Protein 1ST7 (pdb70)

Organism: Saccharomyces cerevisiae (strain ATCC 204508 / S288c) (NCBI:txid559292)

InterPro domains:
  IPR000582 Acyl-CoA-binding protein, ACBP [PF00887] (4-78)
  IPR000582 Acyl-CoA-binding protein, ACBP [PR00689] (3-18)
  IPR000582 Acyl-CoA-binding protein, ACBP [PR00689] (20-38)
  IPR000582 Acyl-CoA-binding protein, ACBP [PR00689] (43-58)
  IPR000582 Acyl-CoA-binding protein, ACBP [PR00689] (64-81)
  IPR000582 Acyl-CoA-binding protein, ACBP [PS51228] (2-87)
  IPR000582 Acyl-CoA-binding protein, ACBP [cd00435] (2-86)
  IPR014352 FERM/acyl-CoA-binding protein superfamily [G3DSA:1.20.80.10] (1-87)
  IPR022408 Acyl-CoA-binding protein, ACBP, conserved site [PS008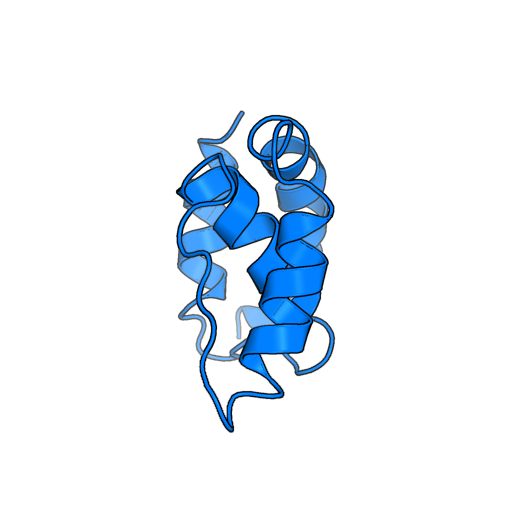80] (20-38)
  IPR035984 Acyl-CoA binding protein superfamily [SSF47027] (3-85)

Solvent-accessible surface area: 5684 Å² total; per-residue (Å²): 116,32,123,49,1,89,117,48,0,108,33,1,74,137,27,107,52,146,24,51,108,103,40,78,55,87,7,66,5,26,32,50,3,4,47,59,6,81,53,60,129,130,171,30,22,138,164,27,132,107,53,127,147,45,28,114,33,3,57,112,35,91,60,119,0,81,102,47,0,23,132,104,0,64,70,32,0,68,111,8,44,85,113,5,69,146

Nearest PDB structures (foldseek):
  1st7-assembly1_A  TM=9.837E-01  e=2.150E-12  Saccharomyces cerevisiae
  1hb6-assembly1_A  TM=8.073E-01  e=4.740E-06  Bos taurus
  2abd-assembly1_A  TM=8.651E-01  e=7.607E-06  Bos taurus
  2fdq-assembly3_C  TM=8.056E-01  e=1.458E-05  Chaetophractus villosus
  2fj9-assembly1_A  TM=7.719E-01  e=9.637E-06  Homo sapiens

Structure (mmCIF, N/CA/C/O backbone):
data_1ST7
#
_entry.id   1ST7
#
_cell.length_a   1.000
_cell.length_b   1.000
_cell.length_c   1.000
_cell.angle_alpha   90.00
_cell.angle_beta   90.00
_cell.angle_gamma   90.00
#
_symmetry.space_group_name_H-M   'P 1'
#
loop_
_atom_site.group_PDB
_atom_site.id
_atom_site.type_symbol
_atom_site.label_atom_id
_atom_site.label_alt_id
_atom_site.label_comp_id
_atom_site.label_asym_id
_atom_site.label_entity_id
_atom_site.label_seq_id
_atom_site.pdbx_PDB_ins_code
_atom_site.Cartn_x
_atom_site.Cartn_y
_atom_site.Cartn_z
_atom_site.occupancy
_atom_site.B_iso_or_equiv
_atom_site.auth_seq_id
_atom_site.auth_comp_id
_atom_site.auth_asym_id
_atom_site.auth_atom_id
_atom_site.pdbx_PDB_model_num
ATOM 1 N N . VAL A 1 1 ? -11.009 11.446 -2.268 1.00 0.00 1 VAL A N 1
ATOM 2 C CA . VAL A 1 1 ? -10.379 11.582 -0.936 1.00 0.00 1 VAL A CA 1
ATOM 3 C C . VAL A 1 1 ? -9.916 10.304 -0.326 1.00 0.00 1 VAL A C 1
ATOM 4 O O . VAL A 1 1 ? -10.358 9.206 -0.659 1.00 0.00 1 VAL A O 1
ATOM 19 N N . SER A 1 2 ? -8.964 10.382 0.621 1.00 0.00 2 SER A N 1
ATOM 20 C CA . SER A 1 2 ? -8.330 9.317 1.334 1.00 0.00 2 SER A CA 1
ATOM 21 C C . SER A 1 2 ? -9.168 8.696 2.398 1.00 0.00 2 S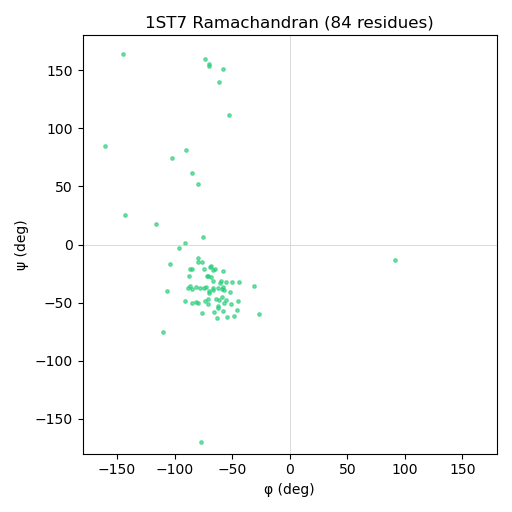ER A C 1
ATOM 22 O O . SER A 1 2 ? -8.727 7.816 3.136 1.00 0.00 2 SER A O 1
ATOM 30 N N . GLN A 1 3 ? -10.455 9.073 2.503 1.00 0.00 3 GLN A N 1
ATOM 31 C CA . GLN A 1 3 ? -11.357 8.465 3.432 1.00 0.00 3 GLN A CA 1
ATOM 32 C C . GLN A 1 3 ? -11.697 7.076 3.015 1.00 0.00 3 GLN A C 1
ATOM 33 O O . GLN A 1 3 ? -11.516 6.112 3.758 1.00 0.00 3 GLN A O 1
ATOM 47 N N . LEU A 1 4 ? -12.125 6.911 1.751 1.00 0.00 4 LEU A N 1
ATOM 48 C CA . LEU A 1 4 ? -12.470 5.670 1.130 1.00 0.00 4 LEU A CA 1
ATOM 49 C C . LEU A 1 4 ? -11.276 4.802 0.928 1.00 0.00 4 LEU A C 1
ATOM 50 O O . LEU A 1 4 ? -11.356 3.574 0.922 1.00 0.00 4 LEU A O 1
ATOM 66 N N . PHE A 1 5 ? -10.099 5.437 0.787 1.00 0.00 5 PHE A N 1
ATOM 67 C CA . PHE A 1 5 ? -8.830 4.780 0.816 1.00 0.00 5 PHE A CA 1
ATOM 68 C C . PHE A 1 5 ? -8.667 4.024 2.090 1.00 0.00 5 PHE A C 1
ATOM 69 O O . PHE A 1 5 ? -8.408 2.822 2.070 1.00 0.00 5 PHE A O 1
ATOM 86 N N . GLU A 1 6 ? -8.900 4.644 3.260 1.00 0.00 6 GLU A N 1
ATOM 87 C CA . GLU A 1 6 ? -8.774 3.965 4.512 1.00 0.00 6 GLU A CA 1
ATOM 88 C C . GLU A 1 6 ? -9.951 3.118 4.856 1.00 0.00 6 GLU A C 1
ATOM 89 O O . GLU A 1 6 ? -9.879 2.269 5.743 1.00 0.00 6 GLU A O 1
ATOM 101 N N . GLU A 1 7 ? -11.086 3.236 4.145 1.00 0.00 7 GLU A N 1
ATOM 102 C CA . GLU A 1 7 ? -12.139 2.270 4.212 1.00 0.00 7 GLU A CA 1
ATOM 103 C C . GLU A 1 7 ? -11.712 0.956 3.653 1.00 0.00 7 GLU A C 1
ATOM 104 O O . GLU A 1 7 ? -11.759 -0.097 4.286 1.00 0.00 7 GLU A O 1
ATOM 116 N N . LYS A 1 8 ? -11.298 1.022 2.376 1.00 0.00 8 LYS A N 1
ATOM 117 C CA . LYS A 1 8 ? -11.028 -0.099 1.529 1.00 0.00 8 LYS A CA 1
ATOM 118 C C . LYS A 1 8 ? -9.684 -0.705 1.747 1.00 0.00 8 LYS A C 1
ATOM 119 O O . LYS A 1 8 ? -9.534 -1.925 1.691 1.00 0.00 8 LYS A O 1
ATOM 138 N N . ALA A 1 9 ? -8.631 0.081 2.036 1.00 0.00 9 ALA A N 1
ATOM 139 C CA . ALA A 1 9 ? -7.287 -0.397 2.126 1.00 0.00 9 ALA A CA 1
ATOM 140 C C . ALA A 1 9 ? -7.029 -1.267 3.308 1.00 0.00 9 ALA A C 1
ATOM 141 O O . ALA A 1 9 ? -6.336 -2.282 3.280 1.00 0.00 9 ALA A O 1
ATOM 148 N N . LYS A 1 10 ? -7.642 -0.854 4.432 1.00 0.00 10 LYS A N 1
ATOM 149 C CA . LYS A 1 10 ? -7.605 -1.524 5.694 1.00 0.00 10 LYS A CA 1
ATOM 150 C C . LYS A 1 10 ? -8.272 -2.856 5.673 1.00 0.00 10 LYS A C 1
ATOM 151 O O . LYS A 1 10 ? -7.971 -3.710 6.505 1.00 0.00 10 LYS A O 1
ATOM 170 N N . ALA A 1 11 ? -9.168 -3.117 4.704 1.00 0.00 11 ALA A N 1
ATOM 171 C CA . ALA A 1 11 ? -9.731 -4.413 4.483 1.00 0.00 11 ALA A CA 1
ATOM 172 C C . ALA A 1 11 ? -8.799 -5.303 3.736 1.00 0.00 11 ALA A C 1
ATOM 173 O O . ALA A 1 11 ? -8.518 -6.417 4.174 1.00 0.00 11 ALA A O 1
ATOM 180 N N . VAL A 1 12 ? -8.229 -4.863 2.599 1.00 0.00 12 VAL A N 1
ATOM 181 C CA . VAL A 1 12 ? -7.399 -5.669 1.759 1.00 0.00 12 VAL A CA 1
ATOM 182 C C . VAL A 1 12 ? -6.109 -6.059 2.397 1.00 0.00 12 VAL A C 1
ATOM 183 O O . VAL A 1 12 ? -5.536 -7.093 2.057 1.00 0.00 12 VAL A O 1
ATOM 196 N N . ASN A 1 13 ? -5.635 -5.323 3.418 1.00 0.00 13 ASN A N 1
ATOM 197 C CA . ASN A 1 13 ? -4.496 -5.725 4.183 1.00 0.00 13 ASN A CA 1
ATOM 198 C C . ASN A 1 13 ? -4.706 -6.916 5.053 1.00 0.00 13 ASN A C 1
ATOM 199 O O . ASN A 1 13 ? -3.746 -7.567 5.460 1.00 0.00 13 ASN A O 1
ATOM 210 N N . GLU A 1 14 ? -5.963 -7.270 5.376 1.00 0.00 14 GLU A N 1
ATOM 211 C CA . GLU A 1 14 ? -6.249 -8.308 6.317 1.00 0.00 14 GLU A CA 1
ATOM 212 C C . GLU A 1 14 ? -7.437 -9.128 5.947 1.00 0.00 14 GLU A C 1
ATOM 213 O O . GLU A 1 14 ? -8.065 -9.776 6.782 1.00 0.00 14 GLU A O 1
ATOM 225 N N . LEU A 1 15 ? -7.764 -9.184 4.644 1.00 0.00 15 LEU A N 1
ATOM 226 C CA . LEU A 1 15 ? -8.832 -9.949 4.078 1.00 0.00 15 LEU A CA 1
ATOM 227 C C . LEU A 1 15 ? -8.512 -11.403 4.145 1.00 0.00 15 LEU A C 1
ATOM 228 O O . LEU A 1 15 ? -7.329 -11.735 4.202 1.00 0.00 15 LEU A O 1
ATOM 244 N N . PRO A 1 16 ? -9.407 -12.346 4.179 1.00 0.00 16 PRO A N 1
ATOM 245 C CA . PRO A 1 16 ? -9.075 -13.727 4.372 1.00 0.00 16 PRO A CA 1
ATOM 246 C C . PRO A 1 16 ? -8.469 -14.312 3.142 1.00 0.00 16 PRO A C 1
ATOM 247 O O . PRO A 1 16 ? -7.760 -15.314 3.217 1.00 0.00 16 PRO A O 1
ATOM 258 N N . THR A 1 17 ? -8.727 -13.669 1.989 1.00 0.00 17 THR A N 1
ATOM 259 C CA . THR A 1 17 ? -8.144 -13.950 0.714 1.00 0.00 17 THR A CA 1
ATOM 260 C C . THR A 1 17 ? -7.122 -12.879 0.539 1.00 0.00 17 THR A C 1
ATOM 261 O O . THR A 1 17 ? -7.330 -11.890 -0.162 1.00 0.00 17 THR A O 1
ATOM 272 N N . LYS A 1 18 ? -5.992 -12.994 1.259 1.00 0.00 18 LYS A N 1
ATOM 273 C CA . LYS A 1 18 ? -4.965 -11.999 1.260 1.00 0.00 18 LYS A CA 1
ATOM 274 C C . LYS A 1 18 ? -4.383 -11.688 -0.076 1.00 0.00 18 LYS A C 1
ATOM 275 O O . LYS A 1 18 ? -4.375 -12.586 -0.917 1.00 0.00 18 LYS A O 1
ATOM 294 N N . PRO A 1 19 ? -3.897 -10.518 -0.365 1.00 0.00 19 PRO A N 1
ATOM 295 C CA . PRO A 1 19 ? -3.638 -10.088 -1.708 1.00 0.00 19 PRO A CA 1
ATOM 296 C C . PRO A 1 19 ? -2.635 -10.899 -2.455 1.00 0.00 19 PRO A C 1
ATOM 297 O O . PRO A 1 19 ? -1.632 -11.322 -1.882 1.00 0.00 19 PRO A O 1
ATOM 308 N N . SER A 1 20 ? -2.872 -11.160 -3.753 1.00 0.00 20 SER A N 1
ATOM 309 C CA . SER A 1 20 ? -2.041 -11.971 -4.588 1.00 0.00 20 SER A CA 1
ATOM 310 C C . SER A 1 20 ? -0.766 -11.303 -4.974 1.00 0.00 20 SER A C 1
ATOM 311 O O . SER A 1 20 ? -0.635 -10.083 -4.889 1.00 0.00 20 SER A O 1
ATOM 319 N N . THR A 1 21 ? 0.252 -12.079 -5.383 1.00 0.00 21 THR A N 1
ATOM 320 C CA . THR A 1 21 ? 1.628 -11.690 -5.421 1.00 0.00 21 THR A CA 1
ATOM 321 C C . THR A 1 21 ? 1.989 -10.467 -6.192 1.00 0.00 21 THR A C 1
ATOM 322 O O . THR A 1 21 ? 2.696 -9.599 -5.682 1.00 0.00 21 THR A O 1
ATOM 333 N N . ASP A 1 22 ? 1.517 -10.286 -7.438 1.00 0.00 22 ASP A N 1
ATOM 334 C CA . ASP A 1 22 ? 1.819 -9.139 -8.237 1.00 0.00 22 ASP A CA 1
ATOM 335 C C . ASP A 1 22 ? 0.893 -8.000 -7.983 1.00 0.00 22 ASP A C 1
ATOM 336 O O . ASP A 1 22 ? 1.228 -6.837 -8.205 1.00 0.00 22 ASP A O 1
ATOM 345 N N . GLU A 1 23 ? -0.304 -8.276 -7.435 1.00 0.00 23 GLU A N 1
ATOM 346 C CA . GLU A 1 23 ? -1.263 -7.310 -6.996 1.00 0.00 23 GLU A CA 1
ATOM 347 C C . GLU A 1 23 ? -0.845 -6.628 -5.739 1.00 0.00 23 GLU A C 1
ATOM 348 O O . GLU A 1 23 ? -1.033 -5.422 -5.586 1.00 0.00 23 GLU A O 1
ATOM 360 N N . LEU A 1 24 ? -0.202 -7.358 -4.811 1.00 0.00 24 LEU A N 1
ATOM 361 C CA . LEU A 1 24 ? 0.408 -6.924 -3.593 1.00 0.00 24 LEU A CA 1
ATOM 362 C C . LEU A 1 24 ? 1.378 -5.798 -3.707 1.00 0.00 24 LEU A C 1
ATOM 363 O O . LEU A 1 24 ? 1.388 -4.894 -2.873 1.00 0.00 24 LEU A O 1
ATOM 379 N N . LEU A 1 25 ? 2.237 -5.768 -4.742 1.00 0.00 25 LEU A N 1
ATOM 380 C CA . LEU A 1 25 ? 3.160 -4.722 -5.054 1.00 0.00 25 LEU A CA 1
ATOM 381 C C . LEU A 1 25 ? 2.525 -3.405 -5.341 1.00 0.00 25 LEU A C 1
ATOM 382 O O . LEU A 1 25 ? 2.913 -2.380 -4.783 1.00 0.00 25 LEU A O 1
ATOM 398 N N . GLU A 1 26 ? 1.488 -3.402 -6.198 1.00 0.00 26 GLU A N 1
ATOM 399 C CA . GLU A 1 26 ? 0.695 -2.249 -6.492 1.00 0.00 26 GLU A CA 1
ATOM 400 C C . GLU A 1 26 ? -0.034 -1.799 -5.274 1.00 0.00 26 GLU A C 1
ATOM 401 O O . GLU A 1 26 ? 0.009 -0.627 -4.901 1.00 0.00 26 GLU A O 1
ATOM 413 N N . LEU A 1 27 ? -0.685 -2.724 -4.546 1.00 0.00 27 LEU A N 1
ATOM 414 C CA . LEU A 1 27 ? -1.334 -2.377 -3.320 1.00 0.00 27 LEU A CA 1
ATOM 415 C C . LEU A 1 27 ? -0.430 -1.872 -2.248 1.00 0.00 27 LEU A C 1
ATOM 416 O O . LEU A 1 27 ? -0.827 -0.918 -1.580 1.00 0.00 27 LEU A O 1
ATOM 432 N N . TYR A 1 28 ? 0.803 -2.372 -2.054 1.00 0.00 28 TYR A N 1
ATOM 433 C CA . TYR A 1 28 ? 1.793 -1.763 -1.221 1.00 0.00 28 TYR A CA 1
ATOM 434 C C . TYR A 1 28 ? 2.099 -0.376 -1.670 1.00 0.00 28 TYR A C 1
ATOM 435 O O . TYR A 1 28 ? 1.957 0.545 -0.867 1.00 0.00 28 TYR A O 1
ATOM 453 N N . ALA A 1 29 ? 2.522 -0.162 -2.928 1.00 0.00 29 ALA A N 1
ATOM 454 C CA . ALA A 1 29 ? 2.913 1.125 -3.416 1.00 0.00 29 ALA A CA 1
ATOM 455 C C . ALA A 1 29 ? 1.907 2.194 -3.160 1.00 0.00 29 ALA A C 1
ATOM 456 O O . ALA A 1 29 ? 2.207 3.228 -2.566 1.00 0.00 29 ALA A O 1
ATOM 463 N N . LEU A 1 30 ? 0.643 1.941 -3.544 1.00 0.00 30 LEU A N 1
ATOM 464 C CA . LEU A 1 30 ? -0.451 2.847 -3.375 1.00 0.00 30 LEU A CA 1
ATOM 465 C C . LEU A 1 30 ? -0.961 2.978 -1.981 1.00 0.00 30 LEU A C 1
ATOM 466 O O . LEU A 1 30 ? -1.342 4.056 -1.527 1.00 0.00 30 LEU A O 1
ATOM 482 N N . TYR A 1 31 ? -1.009 1.885 -1.199 1.00 0.00 31 TYR A N 1
ATOM 483 C CA . TYR A 1 31 ? -1.368 1.931 0.184 1.00 0.00 31 TYR A CA 1
ATOM 484 C C . TYR A 1 31 ? -0.401 2.751 0.967 1.00 0.00 31 TYR A C 1
ATOM 485 O O . TYR A 1 31 ? -0.761 3.691 1.675 1.00 0.00 31 TYR A O 1
ATOM 503 N N . LYS A 1 32 ? 0.911 2.467 0.876 1.00 0.00 32 LYS A N 1
ATOM 504 C CA . LYS A 1 32 ? 1.926 3.243 1.518 1.00 0.00 32 LYS A CA 1
ATOM 505 C C . LYS A 1 32 ? 1.932 4.671 1.094 1.00 0.00 32 LYS A C 1
ATOM 506 O O . LYS A 1 32 ? 2.058 5.551 1.944 1.00 0.00 32 LYS A O 1
ATOM 525 N N . GLN A 1 33 ? 1.677 4.941 -0.199 1.00 0.00 33 GLN A N 1
ATOM 526 C CA . GLN A 1 33 ? 1.463 6.251 -0.732 1.00 0.00 33 GLN A CA 1
ATOM 527 C C . GLN A 1 33 ? 0.493 7.095 0.020 1.00 0.00 33 GLN A C 1
ATOM 528 O O . GLN A 1 33 ? 0.873 8.136 0.554 1.00 0.00 33 GLN A O 1
ATOM 542 N N . ALA A 1 34 ? -0.784 6.691 0.136 1.00 0.00 34 ALA A N 1
ATOM 543 C CA . ALA A 1 34 ? -1.749 7.535 0.771 1.00 0.00 34 ALA A CA 1
ATOM 544 C C . ALA A 1 34 ? -1.754 7.390 2.254 1.00 0.00 34 ALA A C 1
ATOM 545 O O . ALA A 1 34 ? -2.166 8.307 2.963 1.00 0.00 34 ALA A O 1
ATOM 552 N N . THR A 1 35 ? -1.243 6.268 2.792 1.00 0.00 35 THR A N 1
ATOM 553 C CA . THR A 1 35 ? -1.133 6.082 4.206 1.00 0.00 35 THR A CA 1
ATOM 554 C C . THR A 1 35 ? -0.223 7.068 4.854 1.00 0.00 35 THR A C 1
ATOM 555 O O . THR A 1 35 ? -0.671 7.857 5.685 1.00 0.00 35 THR A O 1
ATOM 566 N N . VAL A 1 36 ? 1.081 7.081 4.526 1.00 0.00 36 VAL A N 1
ATOM 567 C CA . VAL A 1 36 ? 1.976 8.047 5.083 1.00 0.00 36 VAL A CA 1
ATOM 568 C C . VAL A 1 36 ? 2.045 9.325 4.320 1.00 0.00 36 VAL A C 1
ATOM 569 O O . VAL A 1 36 ? 2.335 10.373 4.895 1.00 0.00 36 VAL A O 1
ATOM 582 N N . GLY A 1 37 ? 1.787 9.324 3.000 1.00 0.00 37 GLY A N 1
ATOM 583 C CA . GLY A 1 37 ? 1.693 10.510 2.205 1.00 0.00 37 GLY A CA 1
ATOM 584 C C . GLY A 1 37 ? 2.954 10.965 1.556 1.00 0.00 37 GLY A C 1
ATOM 585 O O . GLY A 1 37 ? 2.920 11.818 0.671 1.00 0.00 37 GLY A O 1
ATOM 589 N N . ASP A 1 38 ? 4.116 10.422 1.961 1.00 0.00 38 ASP A N 1
ATOM 590 C CA . ASP A 1 38 ? 5.393 10.813 1.450 1.00 0.00 38 ASP A CA 1
ATOM 591 C C . ASP A 1 38 ? 6.247 9.593 1.402 1.00 0.00 38 ASP A C 1
ATOM 592 O O . ASP A 1 38 ? 5.964 8.613 2.089 1.00 0.00 38 ASP A O 1
ATOM 601 N N . ASN A 1 39 ? 7.373 9.620 0.667 1.00 0.00 39 ASN A N 1
ATOM 602 C CA . ASN A 1 39 ? 8.495 8.790 0.981 1.00 0.00 39 ASN A CA 1
ATOM 603 C C . ASN A 1 39 ? 8.990 8.880 2.383 1.00 0.00 39 ASN A C 1
ATOM 604 O O . ASN A 1 39 ? 9.507 9.899 2.838 1.00 0.00 39 ASN A O 1
ATOM 615 N N . ASP A 1 40 ? 8.809 7.794 3.156 1.00 0.00 40 ASP A N 1
ATOM 616 C CA . ASP A 1 40 ? 8.941 7.744 4.579 1.00 0.00 40 ASP A CA 1
ATOM 617 C C . ASP A 1 40 ? 10.142 6.964 4.992 1.00 0.00 40 ASP A C 1
ATOM 618 O O . ASP A 1 40 ? 11.164 7.500 5.418 1.00 0.00 40 ASP A O 1
ATOM 627 N N . LYS A 1 41 ? 10.075 5.624 4.899 1.00 0.00 41 LYS A N 1
ATOM 628 C CA . LYS A 1 41 ? 11.097 4.740 5.368 1.00 0.00 41 LYS A CA 1
ATOM 629 C C . LYS A 1 41 ? 12.114 4.445 4.320 1.00 0.00 41 LYS A C 1
ATOM 630 O O . LYS A 1 41 ? 12.122 3.374 3.715 1.00 0.00 41 LYS A O 1
ATOM 649 N N . GLU A 1 42 ? 13.081 5.361 4.136 1.00 0.00 42 GLU A N 1
ATOM 650 C CA . GLU A 1 42 ? 14.139 5.245 3.181 1.00 0.00 42 GLU A CA 1
ATOM 651 C C . GLU A 1 42 ? 15.238 4.354 3.648 1.00 0.00 42 GLU A C 1
ATOM 652 O O . GLU A 1 42 ? 16.422 4.687 3.639 1.00 0.00 42 GLU A O 1
ATOM 664 N N . LYS A 1 43 ? 14.876 3.129 4.067 1.00 0.00 43 LYS A N 1
ATOM 665 C CA . LYS A 1 43 ? 15.775 2.022 4.175 1.00 0.00 43 LYS A CA 1
ATOM 666 C C . LYS A 1 43 ? 14.961 0.775 4.189 1.00 0.00 43 LYS A C 1
ATOM 667 O O . LYS A 1 43 ? 14.662 0.260 5.265 1.00 0.00 43 LYS A O 1
ATOM 686 N N . PRO A 1 44 ? 14.579 0.214 3.080 1.00 0.00 44 PRO A N 1
ATOM 687 C CA . PRO A 1 44 ? 14.228 -1.174 3.005 1.00 0.00 44 PRO A CA 1
ATOM 688 C C . PRO A 1 44 ? 15.466 -1.989 3.159 1.00 0.00 44 PRO A C 1
ATOM 689 O O . PRO A 1 44 ? 16.557 -1.472 2.925 1.00 0.00 44 PRO A O 1
ATOM 700 N N . GLY A 1 45 ? 15.362 -3.247 3.623 1.00 0.00 45 GLY A N 1
ATOM 701 C CA . GLY A 1 45 ? 16.478 -3.931 4.200 1.00 0.00 45 GLY A CA 1
ATOM 702 C C . GLY A 1 45 ? 17.503 -4.468 3.261 1.00 0.00 45 GLY A C 1
ATOM 703 O O . GLY A 1 45 ? 17.510 -4.196 2.061 1.00 0.00 45 GLY A O 1
ATOM 707 N N . ILE A 1 46 ? 18.436 -5.277 3.792 1.00 0.00 46 ILE A N 1
ATOM 708 C CA . ILE A 1 46 ? 19.731 -5.493 3.225 1.00 0.00 46 ILE A CA 1
ATOM 709 C C . ILE A 1 46 ? 19.712 -6.648 2.284 1.00 0.00 46 ILE A C 1
ATOM 710 O O . ILE A 1 46 ? 20.141 -6.553 1.135 1.00 0.00 46 ILE A O 1
ATOM 726 N N . PHE A 1 47 ? 19.124 -7.769 2.739 1.00 0.00 47 PHE A N 1
ATOM 727 C CA . PHE A 1 47 ? 18.774 -8.927 1.977 1.00 0.00 47 PHE A CA 1
ATOM 728 C C . PHE A 1 47 ? 17.384 -8.782 1.461 1.00 0.00 47 PHE A C 1
ATOM 729 O O . PHE A 1 47 ? 16.834 -9.675 0.819 1.00 0.00 47 PHE A O 1
ATOM 746 N N . ASN A 1 48 ? 16.725 -7.646 1.752 1.00 0.00 48 ASN A N 1
ATOM 747 C CA . ASN A 1 48 ? 15.318 -7.464 1.573 1.00 0.00 48 ASN A CA 1
ATOM 748 C C . ASN A 1 48 ? 14.960 -7.060 0.184 1.00 0.00 48 ASN A C 1
ATOM 749 O O . ASN A 1 48 ? 14.397 -5.995 -0.063 1.00 0.00 48 ASN A O 1
ATOM 760 N N . MET A 1 49 ? 15.260 -7.923 -0.803 1.00 0.00 49 MET A N 1
ATOM 761 C CA . MET A 1 49 ? 15.056 -7.703 -2.202 1.00 0.00 49 MET A CA 1
ATOM 762 C C . MET A 1 49 ? 13.631 -7.476 -2.571 1.00 0.00 49 MET A C 1
ATOM 763 O O . MET A 1 49 ? 13.324 -6.677 -3.455 1.00 0.00 49 MET A O 1
ATOM 777 N N . LYS A 1 50 ? 12.706 -8.130 -1.845 1.00 0.00 50 LYS A N 1
ATOM 778 C CA . LYS A 1 50 ? 11.289 -7.963 -1.943 1.00 0.00 50 LYS A CA 1
ATOM 779 C C . LYS A 1 50 ? 10.879 -6.573 -1.598 1.00 0.00 50 LYS A C 1
ATOM 780 O O . LYS A 1 50 ? 10.277 -5.866 -2.405 1.00 0.00 50 LYS A O 1
ATOM 799 N N . ASP A 1 51 ? 11.268 -6.083 -0.408 1.00 0.00 51 ASP A N 1
ATOM 800 C CA . ASP A 1 51 ? 10.925 -4.795 0.110 1.00 0.00 51 ASP A CA 1
ATOM 801 C C . ASP A 1 51 ? 11.555 -3.711 -0.695 1.00 0.00 51 ASP A C 1
ATOM 802 O O . ASP A 1 51 ? 10.915 -2.702 -0.987 1.00 0.00 51 ASP A O 1
ATOM 811 N N . ARG A 1 52 ? 12.807 -3.884 -1.156 1.00 0.00 52 ARG A N 1
ATOM 812 C CA . ARG A 1 52 ? 13.454 -2.995 -2.070 1.00 0.00 52 ARG A CA 1
ATOM 813 C C . ARG A 1 52 ? 12.760 -2.775 -3.370 1.00 0.00 52 ARG A C 1
ATOM 814 O O . ARG A 1 52 ? 12.777 -1.663 -3.894 1.00 0.00 52 ARG A O 1
ATOM 835 N N . TYR A 1 53 ? 12.108 -3.790 -3.966 1.00 0.00 53 TYR A N 1
ATOM 836 C CA . TYR A 1 53 ? 11.313 -3.629 -5.143 1.00 0.00 53 TYR A CA 1
ATOM 837 C C . TYR A 1 53 ? 10.041 -2.898 -4.886 1.00 0.00 53 TYR A C 1
ATOM 838 O O . TYR A 1 53 ? 9.695 -1.962 -5.606 1.00 0.00 53 TYR A O 1
ATOM 856 N N . LYS A 1 54 ? 9.312 -3.273 -3.820 1.00 0.00 54 LYS A N 1
ATOM 857 C CA . LYS A 1 54 ? 8.117 -2.629 -3.370 1.00 0.00 54 LYS A CA 1
ATOM 858 C C . LYS A 1 54 ? 8.321 -1.191 -3.033 1.00 0.00 54 LYS A C 1
ATOM 859 O O . LYS A 1 54 ? 7.560 -0.320 -3.450 1.00 0.00 54 LYS A O 1
ATOM 878 N N . TRP A 1 55 ? 9.404 -0.864 -2.305 1.00 0.00 55 TRP A N 1
ATOM 879 C CA . TRP A 1 55 ? 9.773 0.462 -1.919 1.00 0.00 55 TRP A CA 1
ATOM 880 C C . TRP A 1 55 ? 10.158 1.323 -3.073 1.00 0.00 55 TRP A C 1
ATOM 881 O O . TRP A 1 55 ? 9.897 2.525 -3.082 1.00 0.00 55 TRP A O 1
ATOM 902 N N . GLU A 1 56 ? 10.735 0.746 -4.142 1.00 0.00 56 GLU A N 1
ATOM 903 C CA . GLU A 1 56 ? 11.080 1.425 -5.352 1.00 0.00 56 GLU A CA 1
ATOM 904 C C . GLU A 1 56 ? 9.863 1.812 -6.121 1.00 0.00 56 GLU A C 1
ATOM 905 O O . GLU A 1 56 ? 9.741 2.935 -6.607 1.00 0.00 56 GLU A O 1
ATOM 917 N N . ALA A 1 57 ? 8.862 0.917 -6.193 1.00 0.00 57 ALA A N 1
ATOM 918 C CA . ALA A 1 57 ? 7.599 1.175 -6.814 1.00 0.00 57 ALA A CA 1
ATOM 919 C C . ALA A 1 57 ? 6.773 2.177 -6.084 1.00 0.00 57 ALA A C 1
ATOM 920 O O . ALA A 1 57 ? 5.857 2.790 -6.630 1.00 0.00 57 ALA A O 1
ATOM 927 N N . TRP A 1 58 ? 7.109 2.416 -4.804 1.00 0.00 58 TRP A N 1
ATOM 928 C CA . TRP A 1 58 ? 6.499 3.379 -3.942 1.00 0.00 58 TRP A CA 1
ATOM 929 C C . TRP A 1 58 ? 7.138 4.709 -4.152 1.00 0.00 58 TRP A C 1
ATOM 930 O O . TRP A 1 58 ? 6.457 5.701 -4.406 1.00 0.00 58 TRP A O 1
ATOM 951 N N . GLU A 1 59 ? 8.480 4.792 -4.111 1.00 0.00 59 GLU A N 1
ATOM 952 C CA . GLU A 1 59 ? 9.314 5.938 -4.302 1.00 0.00 59 GLU A CA 1
ATOM 953 C C . GLU A 1 59 ? 9.114 6.601 -5.621 1.00 0.00 59 GLU A C 1
ATOM 954 O O . GLU A 1 59 ? 9.334 7.800 -5.791 1.00 0.00 59 GLU A O 1
ATOM 966 N N . ASN A 1 60 ? 8.591 5.860 -6.614 1.00 0.00 60 ASN A N 1
ATOM 967 C CA . ASN A 1 60 ? 8.082 6.364 -7.852 1.00 0.00 60 ASN A CA 1
ATOM 968 C C . ASN A 1 60 ? 7.114 7.486 -7.700 1.00 0.00 60 ASN A C 1
ATOM 969 O O . ASN A 1 60 ? 7.067 8.394 -8.529 1.00 0.00 60 ASN A O 1
ATOM 980 N N . LEU A 1 61 ? 6.322 7.496 -6.613 1.00 0.00 61 LEU A N 1
ATOM 981 C CA . LEU A 1 61 ? 5.356 8.518 -6.354 1.00 0.00 61 LEU A CA 1
ATOM 982 C C . LEU A 1 61 ? 5.601 9.345 -5.139 1.00 0.00 61 LEU A C 1
ATOM 983 O O . LEU A 1 61 ? 4.721 10.080 -4.694 1.00 0.00 61 LEU A O 1
ATOM 999 N N . LYS A 1 62 ? 6.835 9.340 -4.604 1.00 0.00 62 LYS A N 1
ATOM 1000 C CA . LYS A 1 62 ? 7.325 9.978 -3.421 1.00 0.00 62 LYS A CA 1
ATOM 1001 C C . LYS A 1 62 ? 6.795 11.267 -2.894 1.00 0.00 62 LYS A C 1
ATOM 1002 O O . LYS A 1 62 ? 6.739 11.437 -1.677 1.00 0.00 62 LYS A O 1
ATOM 1021 N N . GLY A 1 63 ? 6.403 12.235 -3.741 1.00 0.00 63 GLY A N 1
ATOM 1022 C CA . GLY A 1 63 ? 5.957 13.535 -3.348 1.00 0.00 63 GLY A CA 1
ATOM 1023 C C . GLY A 1 63 ? 4.488 13.734 -3.499 1.00 0.00 63 GLY A C 1
ATOM 1024 O O . GLY A 1 63 ? 3.838 14.348 -2.654 1.00 0.00 63 GLY A O 1
ATOM 1028 N N . LYS A 1 64 ? 3.893 13.224 -4.592 1.00 0.00 64 LYS A N 1
ATOM 1029 C CA . LYS A 1 64 ? 2.527 13.508 -4.905 1.00 0.00 64 LYS A CA 1
ATOM 1030 C C . LYS A 1 64 ? 1.599 12.448 -4.419 1.00 0.00 64 LYS A C 1
ATOM 1031 O O . LYS A 1 64 ? 0.379 12.548 -4.540 1.00 0.00 64 LYS A O 1
ATOM 1050 N N . SER A 1 65 ? 2.192 11.388 -3.843 1.00 0.00 65 SER A N 1
ATOM 1051 C CA . SER A 1 65 ? 1.626 10.165 -3.362 1.00 0.00 65 SER A CA 1
ATOM 1052 C C . SER A 1 65 ? 0.205 10.162 -2.915 1.00 0.00 65 SER A C 1
ATOM 1053 O O . SER A 1 65 ? -0.613 9.433 -3.474 1.00 0.00 65 SER A O 1
ATOM 1061 N N . GLN A 1 66 ? -0.144 10.977 -1.904 1.00 0.00 66 GLN A N 1
ATOM 1062 C CA . GLN A 1 66 ? -1.437 11.008 -1.294 1.00 0.00 66 GLN A CA 1
ATOM 1063 C C . GLN A 1 66 ? -2.559 11.275 -2.237 1.00 0.00 66 GLN A C 1
ATOM 1064 O O . GLN A 1 66 ? -3.618 10.653 -2.178 1.00 0.00 66 GLN A O 1
ATOM 1078 N N . GLU A 1 67 ? -2.303 12.184 -3.195 1.00 0.00 67 GLU A N 1
ATOM 1079 C CA . GLU A 1 67 ? -3.246 12.701 -4.138 1.00 0.00 67 GLU A CA 1
ATOM 1080 C C . GLU A 1 67 ? -3.500 11.742 -5.249 1.00 0.00 67 GLU A C 1
ATOM 1081 O O . GLU A 1 67 ? -4.635 11.623 -5.706 1.00 0.00 67 GLU A O 1
ATOM 1093 N N . ASP A 1 68 ? -2.481 11.002 -5.723 1.00 0.00 68 ASP A N 1
ATOM 1094 C CA . ASP A 1 68 ? -2.713 10.073 -6.785 1.00 0.00 68 ASP A CA 1
ATOM 1095 C C . ASP A 1 68 ? -3.199 8.774 -6.240 1.00 0.00 68 ASP A C 1
ATOM 1096 O O . ASP A 1 68 ? -4.096 8.156 -6.811 1.00 0.00 68 ASP A O 1
ATOM 1105 N N . ALA A 1 69 ? -2.669 8.333 -5.084 1.00 0.00 69 ALA A N 1
ATOM 1106 C CA . ALA A 1 69 ? -3.107 7.133 -4.441 1.00 0.00 69 ALA A CA 1
ATOM 1107 C C . ALA A 1 69 ? -4.574 7.078 -4.186 1.00 0.00 69 ALA A C 1
ATOM 1108 O O . ALA A 1 69 ? -5.262 6.246 -4.775 1.00 0.00 69 ALA A O 1
ATOM 1115 N N . GLU A 1 70 ? -5.143 7.986 -3.373 1.00 0.00 70 GLU A N 1
ATOM 1116 C CA . GLU A 1 70 ? -6.548 8.070 -3.120 1.00 0.00 70 GLU A CA 1
ATOM 1117 C C . GLU A 1 70 ? -7.507 7.952 -4.254 1.00 0.00 70 GLU A C 1
ATOM 1118 O O . GLU A 1 70 ? -8.603 7.421 -4.078 1.00 0.00 70 GLU A O 1
ATOM 1130 N N . LYS A 1 71 ? -7.194 8.402 -5.482 1.00 0.00 71 LYS A N 1
ATOM 1131 C CA . LYS A 1 71 ? -8.031 8.327 -6.639 1.00 0.00 71 LYS A CA 1
ATOM 1132 C C . LYS A 1 71 ? -7.881 7.067 -7.419 1.00 0.00 71 LYS A C 1
ATOM 1133 O O . LYS A 1 71 ? -8.849 6.532 -7.959 1.00 0.00 71 LYS A O 1
ATOM 1152 N N . GLU A 1 72 ? -6.650 6.538 -7.535 1.00 0.00 72 GLU A N 1
ATOM 1153 C CA . GLU A 1 72 ? -6.401 5.273 -8.153 1.00 0.00 72 GLU A CA 1
ATOM 1154 C C . GLU A 1 72 ? -6.881 4.152 -7.296 1.00 0.00 72 GLU A C 1
ATOM 1155 O O . GLU A 1 72 ? -7.242 3.091 -7.802 1.00 0.00 72 GLU A O 1
ATOM 1167 N N . TYR A 1 73 ? -6.930 4.355 -5.968 1.00 0.00 73 TYR A N 1
ATOM 1168 C CA . TYR A 1 73 ? -6.948 3.288 -5.016 1.00 0.00 73 TYR A CA 1
ATOM 1169 C C . TYR A 1 73 ? -8.267 2.594 -4.992 1.00 0.00 73 TYR A C 1
ATOM 1170 O O . TYR A 1 73 ? -8.336 1.368 -5.064 1.00 0.00 73 TYR A O 1
ATOM 1188 N N . ILE A 1 74 ? -9.359 3.375 -4.911 1.00 0.00 74 ILE A N 1
ATOM 1189 C CA . ILE A 1 74 ? -10.686 2.863 -5.056 1.00 0.00 74 ILE A CA 1
ATOM 1190 C C . ILE A 1 74 ? -10.885 1.913 -6.187 1.00 0.00 74 ILE A C 1
ATOM 1191 O O . ILE A 1 74 ? -11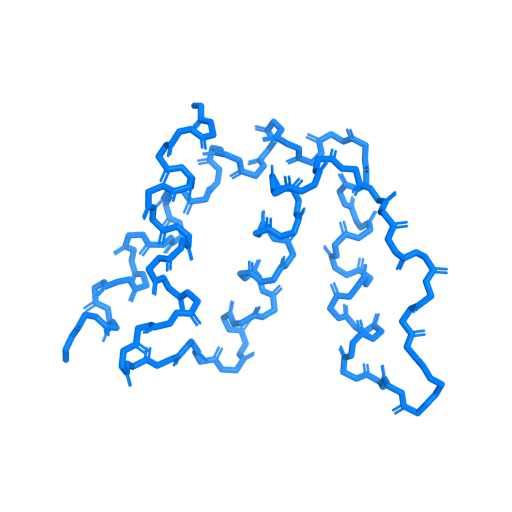.405 0.812 -6.011 1.00 0.00 74 ILE A O 1
ATOM 1207 N N . ALA A 1 75 ? -10.407 2.265 -7.394 1.00 0.00 75 ALA A N 1
ATOM 1208 C CA . ALA A 1 75 ? -10.580 1.426 -8.539 1.00 0.00 75 ALA A CA 1
ATOM 1209 C C . ALA A 1 75 ? -9.697 0.228 -8.608 1.00 0.00 75 ALA A C 1
ATOM 1210 O O . ALA A 1 75 ? -9.985 -0.713 -9.346 1.00 0.00 75 ALA A O 1
ATOM 1217 N N . LEU A 1 76 ? -8.616 0.164 -7.811 1.00 0.00 76 LEU A N 1
ATOM 1218 C CA . LEU A 1 76 ? -7.856 -1.030 -7.608 1.00 0.00 76 LEU A CA 1
ATOM 1219 C C . LEU A 1 76 ? -8.602 -1.936 -6.689 1.00 0.00 76 LEU A C 1
ATOM 1220 O O . LEU A 1 76 ? -8.954 -3.069 -7.014 1.00 0.00 76 LEU A O 1
ATOM 1236 N N . VAL A 1 77 ? -8.892 -1.455 -5.467 1.00 0.00 77 VAL A N 1
ATOM 1237 C CA . VAL A 1 77 ? -9.335 -2.287 -4.391 1.00 0.00 77 VAL A CA 1
ATOM 1238 C C . VAL A 1 77 ? -10.724 -2.778 -4.608 1.00 0.00 77 VAL A C 1
ATOM 1239 O O . VAL A 1 77 ? -11.050 -3.881 -4.171 1.00 0.00 77 VAL A O 1
ATOM 1252 N N . ASP A 1 78 ? -11.603 -2.080 -5.349 1.00 0.00 78 ASP A N 1
ATOM 1253 C CA . ASP A 1 78 ? -12.902 -2.626 -5.595 1.00 0.00 78 ASP A CA 1
ATOM 1254 C C . ASP A 1 78 ? -12.895 -3.848 -6.446 1.00 0.00 78 ASP A C 1
ATOM 1255 O O . ASP A 1 78 ? -13.632 -4.798 -6.185 1.00 0.00 78 ASP A O 1
ATOM 1264 N N . GLN A 1 79 ? -12.017 -3.926 -7.462 1.00 0.00 79 GLN A N 1
ATOM 1265 C CA . GLN A 1 79 ? -11.887 -5.097 -8.273 1.00 0.00 79 GLN A CA 1
ATOM 1266 C C . GLN A 1 79 ? -11.079 -6.174 -7.636 1.00 0.00 79 GLN A C 1
ATOM 1267 O O . GLN A 1 79 ? -11.119 -7.331 -8.053 1.00 0.00 79 GLN A O 1
ATOM 1281 N N . LEU A 1 80 ? -10.331 -5.841 -6.569 1.00 0.00 80 LEU A N 1
ATOM 1282 C CA . LEU A 1 80 ? -9.593 -6.724 -5.720 1.00 0.00 80 LEU A CA 1
ATOM 1283 C C . LEU A 1 80 ? -10.495 -7.348 -4.712 1.00 0.00 80 LEU A C 1
ATOM 1284 O O . LEU A 1 80 ? -10.538 -8.572 -4.599 1.00 0.00 80 LEU A O 1
ATOM 1300 N N . ILE A 1 81 ? -11.339 -6.592 -3.986 1.00 0.00 81 ILE A N 1
ATOM 1301 C CA . ILE A 1 81 ? -12.313 -7.119 -3.081 1.00 0.00 81 ILE A CA 1
ATOM 1302 C C . ILE A 1 81 ? -13.298 -8.013 -3.753 1.00 0.00 81 ILE A C 1
ATOM 1303 O O . ILE A 1 81 ? -13.737 -9.006 -3.175 1.00 0.00 81 ILE A O 1
ATOM 1319 N N . ALA A 1 82 ? -13.616 -7.771 -5.037 1.00 0.00 82 ALA A N 1
ATOM 1320 C CA . ALA A 1 82 ? -14.349 -8.685 -5.857 1.00 0.00 82 ALA A CA 1
ATOM 1321 C C . ALA A 1 82 ? -13.769 -10.054 -5.953 1.00 0.00 82 ALA A C 1
ATOM 1322 O O . ALA A 1 82 ? -14.499 -11.039 -6.058 1.00 0.00 82 ALA A O 1
ATOM 1329 N N . LYS A 1 83 ? -12.435 -10.208 -5.887 1.00 0.00 83 LYS A N 1
ATOM 1330 C CA . LYS A 1 83 ? -11.770 -11.474 -5.856 1.00 0.00 83 LYS A CA 1
ATOM 1331 C C . LYS A 1 83 ? -11.672 -11.961 -4.452 1.00 0.00 83 LYS A C 1
ATOM 1332 O O . LYS A 1 83 ? -11.728 -13.159 -4.180 1.00 0.00 83 LYS A O 1
ATOM 1351 N N . TYR A 1 84 ? -11.481 -11.023 -3.506 1.00 0.00 84 TYR A N 1
ATOM 1352 C CA . TYR A 1 84 ? -10.895 -11.306 -2.233 1.00 0.00 84 TYR A CA 1
ATOM 1353 C C . TYR A 1 84 ? -11.844 -11.364 -1.086 1.00 0.00 84 TYR A C 1
ATOM 1354 O O . TYR A 1 84 ? -11.493 -11.911 -0.042 1.00 0.00 84 TYR A O 1
ATOM 1372 N N . SER A 1 85 ? -13.077 -10.837 -1.188 1.00 0.00 85 SER A N 1
ATOM 1373 C CA . SER A 1 85 ? -14.061 -10.883 -0.151 1.00 0.00 85 SER A CA 1
ATOM 1374 C C . SER A 1 85 ? -14.255 -12.196 0.526 1.00 0.00 85 SER A C 1
ATOM 1375 O O . SER A 1 85 ? -14.153 -12.293 1.748 1.00 0.00 85 SER A O 1
ATOM 1383 N N . SER A 1 86 ? -14.566 -13.266 -0.228 1.00 0.00 86 SER A N 1
ATOM 1384 C CA . SER A 1 86 ? -14.675 -14.584 0.315 1.00 0.00 86 SER A CA 1
ATOM 1385 C C . SER A 1 86 ? -14.398 -15.626 -0.759 1.00 0.00 86 SER A C 1
ATOM 1386 O O . SER A 1 86 ? -14.790 -15.425 -1.940 1.00 0.00 86 SER A O 1
ATOM 1395 N N . VAL A 1 1 ? -10.648 12.052 -3.451 1.00 0.00 1 VAL A N 2
ATOM 1396 C CA . VAL A 1 1 ? -10.188 11.995 -2.045 1.00 0.00 1 VAL A CA 2
ATOM 1397 C C . VAL A 1 1 ? -9.972 10.626 -1.499 1.00 0.00 1 VAL A C 2
ATOM 1398 O O . VAL A 1 1 ? -10.382 9.615 -2.068 1.00 0.00 1 VAL A O 2
ATOM 1413 N N . SER A 1 2 ? -9.256 10.526 -0.364 1.00 0.00 2 SER A N 2
ATOM 1414 C CA . SER A 1 2 ? -8.781 9.345 0.288 1.00 0.00 2 SER A CA 2
ATOM 1415 C C . SER A 1 2 ? -9.733 8.719 1.248 1.00 0.00 2 SER A C 2
ATOM 1416 O O . SER A 1 2 ? -9.378 7.785 1.965 1.00 0.00 2 SER A O 2
ATOM 1424 N N . GLN A 1 3 ? -10.999 9.169 1.295 1.00 0.00 3 GLN A N 2
ATOM 1425 C CA . GLN A 1 3 ? -11.991 8.681 2.202 1.00 0.00 3 GLN A CA 2
ATOM 1426 C C . GLN A 1 3 ? -12.254 7.232 1.975 1.00 0.00 3 GLN A C 2
ATOM 1427 O O . GLN A 1 3 ? -12.210 6.406 2.886 1.00 0.00 3 GLN A O 2
ATOM 1441 N N . LEU A 1 4 ? -12.429 6.880 0.690 1.00 0.00 4 LEU A N 2
ATOM 1442 C CA . LEU A 1 4 ? -12.605 5.565 0.156 1.00 0.00 4 LEU A CA 2
ATOM 1443 C C . LEU A 1 4 ? -11.353 4.760 0.215 1.00 0.00 4 LEU A C 2
ATOM 1444 O O . LEU A 1 4 ? -11.390 3.546 0.407 1.00 0.00 4 LEU A O 2
ATOM 1460 N N . PHE A 1 5 ? -10.184 5.403 0.041 1.00 0.00 5 PHE A N 2
ATOM 1461 C CA . PHE A 1 5 ? -8.895 4.786 0.103 1.00 0.00 5 PHE A CA 2
ATOM 1462 C C . PHE A 1 5 ? -8.687 4.195 1.455 1.00 0.00 5 PHE A C 2
ATOM 1463 O O . PHE A 1 5 ? -8.393 3.009 1.593 1.00 0.00 5 PHE A O 2
ATOM 1480 N N . GLU A 1 6 ? -8.893 4.987 2.522 1.00 0.00 6 GLU A N 2
ATOM 1481 C CA . GLU A 1 6 ? -8.701 4.519 3.859 1.00 0.00 6 GLU A CA 2
ATOM 1482 C C . GLU A 1 6 ? -9.830 3.655 4.305 1.00 0.00 6 GLU A C 2
ATOM 1483 O O . GLU A 1 6 ? -9.675 2.817 5.191 1.00 0.00 6 GLU A O 2
ATOM 1495 N N . GLU A 1 7 ? -11.008 3.769 3.667 1.00 0.00 7 GLU A N 2
ATOM 1496 C CA . GLU A 1 7 ? -12.067 2.817 3.811 1.00 0.00 7 GLU A CA 2
ATOM 1497 C C . GLU A 1 7 ? -11.712 1.459 3.310 1.00 0.00 7 GLU A C 2
ATOM 1498 O O . GLU A 1 7 ? -11.799 0.474 4.040 1.00 0.00 7 GLU A O 2
ATOM 1510 N N . LYS A 1 8 ? -11.250 1.323 2.053 1.00 0.00 8 LYS A N 2
ATOM 1511 C CA . LYS A 1 8 ? -11.005 0.054 1.444 1.00 0.00 8 LYS A CA 2
ATOM 1512 C C . LYS A 1 8 ? -9.654 -0.514 1.716 1.00 0.00 8 LYS A C 2
ATOM 1513 O O . LYS A 1 8 ? -9.495 -1.733 1.687 1.00 0.00 8 LYS A O 2
ATOM 1532 N N . ALA A 1 9 ? -8.616 0.287 2.010 1.00 0.00 9 ALA A N 2
ATOM 1533 C CA . ALA A 1 9 ? -7.287 -0.209 2.193 1.00 0.00 9 ALA A CA 2
ATOM 1534 C C . ALA A 1 9 ? -7.117 -1.053 3.409 1.00 0.00 9 ALA A C 2
ATOM 1535 O O . ALA A 1 9 ? -6.570 -2.153 3.425 1.00 0.00 9 ALA A O 2
ATOM 1542 N N . LYS A 1 10 ? -7.695 -0.517 4.499 1.00 0.00 10 LYS A N 2
ATOM 1543 C CA . LYS A 1 10 ? -7.884 -1.135 5.774 1.00 0.00 10 LYS A CA 2
ATOM 1544 C C . LYS A 1 10 ? -8.681 -2.392 5.711 1.00 0.00 10 LYS A C 2
ATOM 1545 O O . LYS A 1 10 ? -8.492 -3.284 6.537 1.00 0.00 10 LYS A O 2
ATOM 1564 N N . ALA A 1 11 ? -9.563 -2.535 4.706 1.00 0.00 11 ALA A N 2
ATOM 1565 C CA . ALA A 1 11 ? -10.267 -3.747 4.427 1.00 0.00 11 ALA A CA 2
ATOM 1566 C C . ALA A 1 11 ? -9.370 -4.748 3.784 1.00 0.00 11 ALA A C 2
ATOM 1567 O O . ALA A 1 11 ? -9.208 -5.844 4.319 1.00 0.00 11 ALA A O 2
ATOM 1574 N N . VAL A 1 12 ? -8.724 -4.437 2.646 1.00 0.00 12 VAL A N 2
ATOM 1575 C CA . VAL A 1 12 ? -7.968 -5.377 1.876 1.00 0.00 12 VAL A CA 2
ATOM 1576 C C . VAL A 1 12 ? -6.793 -5.933 2.603 1.00 0.00 12 VAL A C 2
ATOM 1577 O O . VAL A 1 12 ? -6.474 -7.111 2.446 1.00 0.00 12 VAL A O 2
ATOM 1590 N N . ASN A 1 13 ? -6.164 -5.158 3.504 1.00 0.00 13 ASN A N 2
ATOM 1591 C CA . ASN A 1 13 ? -5.071 -5.648 4.284 1.00 0.00 13 ASN A CA 2
ATOM 1592 C C . ASN A 1 13 ? -5.467 -6.659 5.304 1.00 0.00 13 ASN A C 2
ATOM 1593 O O . ASN A 1 13 ? -4.671 -7.510 5.701 1.00 0.00 13 ASN A O 2
ATOM 1604 N N . GLU A 1 14 ? -6.730 -6.599 5.763 1.00 0.00 14 GLU A N 2
ATOM 1605 C CA . GLU A 1 14 ? -7.248 -7.338 6.872 1.00 0.00 14 GLU A CA 2
ATOM 1606 C C . GLU A 1 14 ? -8.174 -8.430 6.458 1.00 0.00 14 GLU A C 2
ATOM 1607 O O . GLU A 1 14 ? -8.541 -9.289 7.258 1.00 0.00 14 GLU A O 2
ATOM 1619 N N . LEU A 1 15 ? -8.573 -8.474 5.174 1.00 0.00 15 LEU A N 2
ATOM 1620 C CA . LEU A 1 15 ? -9.554 -9.333 4.587 1.00 0.00 15 LEU A CA 2
ATOM 1621 C C . LEU A 1 15 ? -9.167 -10.767 4.698 1.00 0.00 15 LEU A C 2
ATOM 1622 O O . LEU A 1 15 ? -7.974 -11.065 4.744 1.00 0.00 15 LEU A O 2
ATOM 1638 N N . PRO A 1 16 ? -10.058 -11.712 4.763 1.00 0.00 16 PRO A N 2
ATOM 1639 C CA . PRO A 1 16 ? -9.718 -13.067 5.082 1.00 0.00 16 PRO A CA 2
ATOM 1640 C C . PRO A 1 16 ? -9.040 -13.757 3.948 1.00 0.00 16 PRO A C 2
ATOM 1641 O O . PRO A 1 16 ? -8.400 -14.786 4.156 1.00 0.00 16 PRO A O 2
ATOM 1652 N N . THR A 1 17 ? -9.187 -13.196 2.735 1.00 0.00 17 THR A N 2
ATOM 1653 C CA . THR A 1 17 ? -8.552 -13.615 1.523 1.00 0.00 17 THR A CA 2
ATOM 1654 C C . THR A 1 17 ? -7.522 -12.559 1.312 1.00 0.00 17 THR A C 2
ATOM 1655 O O . THR A 1 17 ? -7.710 -11.575 0.598 1.00 0.00 17 THR A O 2
ATOM 1666 N N . LYS A 1 18 ? -6.401 -12.671 2.046 1.00 0.00 18 LYS A N 2
ATOM 1667 C CA . LYS A 1 18 ? -5.382 -11.668 2.105 1.00 0.00 18 LYS A CA 2
ATOM 1668 C C . LYS A 1 18 ? -4.728 -11.364 0.801 1.00 0.00 18 LYS A C 2
ATOM 1669 O O . LYS A 1 18 ? -4.747 -12.227 -0.075 1.00 0.00 18 LYS A O 2
ATOM 1688 N N . PRO A 1 19 ? -4.160 -10.223 0.545 1.00 0.00 19 PRO A N 2
ATOM 1689 C CA . PRO A 1 19 ? -3.754 -9.839 -0.775 1.00 0.00 19 PRO A CA 2
ATOM 1690 C C . PRO A 1 19 ? -2.642 -10.661 -1.329 1.00 0.00 19 PRO A C 2
ATOM 1691 O O . PRO A 1 19 ? -1.763 -11.079 -0.576 1.00 0.00 19 PRO A O 2
ATOM 1702 N N . SER A 1 20 ? -2.624 -10.933 -2.646 1.00 0.00 20 SER A N 2
ATOM 1703 C CA . SER A 1 20 ? -1.662 -11.813 -3.235 1.00 0.00 20 SER A CA 2
ATOM 1704 C C . SER A 1 20 ? -0.322 -11.196 -3.440 1.00 0.00 20 SER A C 2
ATOM 1705 O O . SER A 1 20 ? -0.201 -10.015 -3.765 1.00 0.00 20 SER A O 2
ATOM 1713 N N . THR A 1 21 ? 0.747 -11.994 -3.270 1.00 0.00 21 THR A N 2
ATOM 1714 C CA . THR A 1 21 ? 2.135 -11.668 -3.165 1.00 0.00 21 THR A CA 2
ATOM 1715 C C . THR A 1 21 ? 2.665 -10.619 -4.082 1.00 0.00 21 THR A C 2
ATOM 1716 O O . THR A 1 21 ? 3.180 -9.595 -3.635 1.00 0.00 21 THR A O 2
ATOM 1727 N N . ASP A 1 22 ? 2.575 -10.817 -5.409 1.00 0.00 22 ASP A N 2
ATOM 1728 C CA . ASP A 1 22 ? 3.188 -9.973 -6.387 1.00 0.00 22 ASP A CA 2
ATOM 1729 C C . ASP A 1 22 ? 2.316 -8.830 -6.775 1.00 0.00 22 ASP A C 2
ATOM 1730 O O . ASP A 1 22 ? 2.753 -7.844 -7.366 1.00 0.00 22 ASP A O 2
ATOM 1739 N N . GLU A 1 23 ? 1.026 -8.892 -6.399 1.00 0.00 23 GLU A N 2
ATOM 1740 C CA . GLU A 1 23 ? 0.064 -7.851 -6.589 1.00 0.00 23 GLU A CA 2
ATOM 1741 C C . GLU A 1 23 ? 0.189 -6.836 -5.505 1.00 0.00 23 GLU A C 2
ATOM 1742 O O . GLU A 1 23 ? 0.320 -5.642 -5.769 1.00 0.00 23 GLU A O 2
ATOM 1754 N N . LEU A 1 24 ? 0.207 -7.280 -4.235 1.00 0.00 24 LEU A N 2
ATOM 1755 C CA . LEU A 1 24 ? 0.367 -6.542 -3.021 1.00 0.00 24 LEU A CA 2
ATOM 1756 C C . LEU A 1 24 ? 1.408 -5.477 -3.052 1.00 0.00 24 LEU A C 2
ATOM 1757 O O . LEU A 1 24 ? 1.198 -4.368 -2.564 1.00 0.00 24 LEU A O 2
ATOM 1773 N N . LEU A 1 25 ? 2.573 -5.738 -3.672 1.00 0.00 25 LEU A N 2
ATOM 1774 C CA . LEU A 1 25 ? 3.650 -4.809 -3.818 1.00 0.00 25 LEU A CA 2
ATOM 1775 C C . LEU A 1 25 ? 3.302 -3.546 -4.527 1.00 0.00 25 LEU A C 2
ATOM 1776 O O . LEU A 1 25 ? 3.598 -2.441 -4.073 1.00 0.00 25 LEU A O 2
ATOM 1792 N N . GLU A 1 26 ? 2.632 -3.654 -5.688 1.00 0.00 26 GLU A N 2
ATOM 1793 C CA . GLU A 1 26 ? 2.045 -2.572 -6.415 1.00 0.00 26 GLU A CA 2
ATOM 1794 C C . GLU A 1 26 ? 1.029 -1.795 -5.651 1.00 0.00 26 GLU A C 2
ATOM 1795 O O . GLU A 1 26 ? 1.036 -0.566 -5.646 1.00 0.00 26 GLU A O 2
ATOM 1807 N N . LEU A 1 27 ? 0.136 -2.485 -4.918 1.00 0.00 27 LEU A N 2
ATOM 1808 C CA . LEU A 1 27 ? -0.871 -1.937 -4.063 1.00 0.00 27 LEU A CA 2
ATOM 1809 C C . LEU A 1 27 ? -0.276 -1.185 -2.922 1.00 0.00 27 LEU A C 2
ATOM 1810 O O . LEU A 1 27 ? -0.747 -0.103 -2.576 1.00 0.00 27 LEU A O 2
ATOM 1826 N N . TYR A 1 28 ? 0.810 -1.711 -2.331 1.00 0.00 28 TYR A N 2
ATOM 1827 C CA . TYR A 1 28 ? 1.654 -1.118 -1.341 1.00 0.00 28 TYR A CA 2
ATOM 1828 C C . TYR A 1 28 ? 2.097 0.254 -1.718 1.00 0.00 28 TYR A C 2
ATOM 1829 O O . TYR A 1 28 ? 1.944 1.157 -0.897 1.00 0.00 28 TYR A O 2
ATOM 1847 N N . ALA A 1 29 ? 2.614 0.523 -2.930 1.00 0.00 29 ALA A N 2
ATOM 1848 C CA . ALA A 1 29 ? 2.960 1.850 -3.335 1.00 0.00 29 ALA A CA 2
ATOM 1849 C C . ALA A 1 29 ? 1.876 2.858 -3.169 1.00 0.00 29 ALA A C 2
ATOM 1850 O O . ALA A 1 29 ? 2.082 3.940 -2.622 1.00 0.00 29 ALA A O 2
ATOM 1857 N N . LEU A 1 30 ? 0.641 2.519 -3.583 1.00 0.00 30 LEU A N 2
ATOM 1858 C CA . LEU A 1 30 ? -0.475 3.396 -3.402 1.00 0.00 30 LEU A CA 2
ATOM 1859 C C . LEU A 1 30 ? -0.928 3.512 -1.987 1.00 0.00 30 LEU A C 2
ATOM 1860 O O . LEU A 1 30 ? -1.112 4.614 -1.471 1.00 0.00 30 LEU A O 2
ATOM 1876 N N . TYR A 1 31 ? -1.120 2.361 -1.318 1.00 0.00 31 TYR A N 2
ATOM 1877 C CA . TYR A 1 31 ? -1.526 2.207 0.044 1.00 0.00 31 TYR A CA 2
ATOM 1878 C C . TYR A 1 31 ? -0.652 2.994 0.959 1.00 0.00 31 TYR A C 2
ATOM 1879 O O . TYR A 1 31 ? -1.108 3.807 1.762 1.00 0.00 31 TYR A O 2
ATOM 1897 N N . LYS A 1 32 ? 0.675 2.802 0.861 1.00 0.00 32 LYS A N 2
ATOM 1898 C CA . LYS A 1 32 ? 1.653 3.579 1.557 1.00 0.00 32 LYS A CA 2
ATOM 1899 C C . LYS A 1 32 ? 1.606 5.015 1.157 1.00 0.00 32 LYS A C 2
ATOM 1900 O O . LYS A 1 32 ? 1.706 5.867 2.038 1.00 0.00 32 LYS A O 2
ATOM 1919 N N . GLN A 1 33 ? 1.365 5.370 -0.118 1.00 0.00 33 GLN A N 2
ATOM 1920 C CA . GLN A 1 33 ? 1.310 6.752 -0.480 1.00 0.00 33 GLN A CA 2
ATOM 1921 C C . GLN A 1 33 ? 0.294 7.570 0.240 1.00 0.00 33 GLN A C 2
ATOM 1922 O O . GLN A 1 33 ? 0.652 8.549 0.894 1.00 0.00 33 GLN A O 2
ATOM 1936 N N . ALA A 1 34 ? -1.001 7.212 0.193 1.00 0.00 34 ALA A N 2
ATOM 1937 C CA . ALA A 1 34 ? -1.983 8.023 0.845 1.00 0.00 34 ALA A CA 2
ATOM 1938 C C . ALA A 1 34 ? -2.228 7.636 2.263 1.00 0.00 34 ALA A C 2
ATOM 1939 O O . ALA A 1 34 ? -2.884 8.377 2.995 1.00 0.00 34 ALA A O 2
ATOM 1946 N N . THR A 1 35 ? -1.660 6.526 2.766 1.00 0.00 35 THR A N 2
ATOM 1947 C CA . THR A 1 35 ? -1.628 6.284 4.175 1.00 0.00 35 THR A CA 2
ATOM 1948 C C . THR A 1 35 ? -0.744 7.239 4.901 1.00 0.00 35 THR A C 2
ATOM 1949 O O . THR A 1 35 ? -1.208 7.952 5.791 1.00 0.00 35 THR A O 2
ATOM 1960 N N . VAL A 1 36 ? 0.565 7.272 4.596 1.00 0.00 36 VAL A N 2
ATOM 1961 C CA . VAL A 1 36 ? 1.491 8.139 5.256 1.00 0.00 36 VAL A CA 2
ATOM 1962 C C . VAL A 1 36 ? 1.593 9.491 4.641 1.00 0.00 36 VAL A C 2
ATOM 1963 O O . VAL A 1 36 ? 1.637 10.498 5.347 1.00 0.00 36 VAL A O 2
ATOM 1976 N N . GLY A 1 37 ? 1.639 9.590 3.301 1.00 0.00 37 GLY A N 2
ATOM 1977 C CA . GLY A 1 37 ? 1.720 10.819 2.574 1.00 0.00 37 GLY A CA 2
ATOM 1978 C C . GLY A 1 37 ? 3.094 11.159 2.107 1.00 0.00 37 GLY A C 2
ATOM 1979 O O . GLY A 1 37 ? 3.280 11.909 1.151 1.00 0.00 37 GLY A O 2
ATOM 1983 N N . ASP A 1 38 ? 4.111 10.595 2.782 1.00 0.00 38 ASP A N 2
ATOM 1984 C CA . ASP A 1 38 ? 5.499 10.769 2.484 1.00 0.00 38 ASP A CA 2
ATOM 1985 C C . ASP A 1 38 ? 6.035 9.388 2.329 1.00 0.00 38 ASP A C 2
ATOM 1986 O O . ASP A 1 38 ? 5.451 8.449 2.868 1.00 0.00 38 ASP A O 2
ATOM 1995 N N . ASN A 1 39 ? 7.185 9.172 1.664 1.00 0.00 39 ASN A N 2
ATOM 1996 C CA . ASN A 1 39 ? 7.995 8.035 1.980 1.00 0.00 39 ASN A CA 2
ATOM 1997 C C . ASN A 1 39 ? 8.384 7.963 3.416 1.00 0.00 39 ASN A C 2
ATOM 1998 O O . ASN A 1 39 ? 9.174 8.760 3.919 1.00 0.00 39 ASN A O 2
ATOM 2009 N N . ASP A 1 40 ? 7.797 7.024 4.181 1.00 0.00 40 ASP A N 2
ATOM 2010 C CA . ASP A 1 40 ? 7.969 6.923 5.596 1.00 0.00 40 ASP A CA 2
ATOM 2011 C C . ASP A 1 40 ? 9.275 6.289 5.936 1.00 0.00 40 ASP A C 2
ATOM 2012 O O . ASP A 1 40 ? 10.146 6.904 6.551 1.00 0.00 40 ASP A O 2
ATOM 2021 N N . LYS A 1 41 ? 9.466 5.025 5.521 1.00 0.00 41 LYS A N 2
ATOM 2022 C CA . LYS A 1 41 ? 10.717 4.334 5.569 1.00 0.00 41 LYS A CA 2
ATOM 2023 C C . LYS A 1 41 ? 11.548 4.752 4.404 1.00 0.00 41 LYS A C 2
ATOM 2024 O O . LYS A 1 41 ? 11.086 5.406 3.471 1.00 0.00 41 LYS A O 2
ATOM 2043 N N . GLU A 1 42 ? 12.837 4.374 4.451 1.00 0.00 42 GLU A N 2
ATOM 2044 C CA . GLU A 1 42 ? 13.755 4.521 3.364 1.00 0.00 42 GLU A CA 2
ATOM 2045 C C . GLU A 1 42 ? 14.679 3.355 3.438 1.00 0.00 42 GLU A C 2
ATOM 2046 O O . GLU A 1 42 ? 15.852 3.384 3.071 1.00 0.00 42 GLU A O 2
ATOM 2058 N N . LYS A 1 43 ? 14.152 2.240 3.975 1.00 0.00 43 LYS A N 2
ATOM 2059 C CA . LYS A 1 43 ? 14.920 1.097 4.361 1.00 0.00 43 LYS A CA 2
ATOM 2060 C C . LYS A 1 43 ? 14.186 -0.165 4.066 1.00 0.00 43 LYS A C 2
ATOM 2061 O O . LYS A 1 43 ? 13.597 -0.776 4.957 1.00 0.00 43 LYS A O 2
ATOM 2080 N N . PRO A 1 44 ? 14.163 -0.627 2.851 1.00 0.00 44 PRO A N 2
ATOM 2081 C CA . PRO A 1 44 ? 13.843 -1.991 2.547 1.00 0.00 44 PRO A CA 2
ATOM 2082 C C . PRO A 1 44 ? 15.010 -2.871 2.836 1.00 0.00 44 PRO A C 2
ATOM 2083 O O . PRO A 1 44 ? 16.086 -2.356 3.139 1.00 0.00 44 PRO A O 2
ATOM 2094 N N . GLY A 1 45 ? 14.865 -4.207 2.844 1.00 0.00 45 GLY A N 2
ATOM 2095 C CA . GLY A 1 45 ? 15.872 -5.090 3.345 1.00 0.00 45 GLY A CA 2
ATOM 2096 C C . GLY A 1 45 ? 17.081 -5.396 2.529 1.00 0.00 45 GLY A C 2
ATOM 2097 O O . GLY A 1 45 ? 17.541 -4.639 1.674 1.00 0.00 45 GLY A O 2
ATOM 2101 N N . ILE A 1 46 ? 17.660 -6.578 2.804 1.00 0.00 46 ILE A N 2
ATOM 2102 C CA . ILE A 1 46 ? 18.972 -6.972 2.392 1.00 0.00 46 ILE A CA 2
ATOM 2103 C C . ILE A 1 46 ? 18.899 -7.933 1.256 1.00 0.00 46 ILE A C 2
ATOM 2104 O O . ILE A 1 46 ? 19.291 -7.626 0.131 1.00 0.00 46 ILE A O 2
ATOM 2120 N N . PHE A 1 47 ? 18.335 -9.134 1.474 1.00 0.00 47 PHE A N 2
ATOM 2121 C CA . PHE A 1 47 ? 17.972 -10.080 0.465 1.00 0.00 47 PHE A CA 2
ATOM 2122 C C . PHE A 1 47 ? 16.628 -9.779 -0.104 1.00 0.00 47 PHE A C 2
ATOM 2123 O O . PHE A 1 47 ? 16.167 -10.412 -1.052 1.00 0.00 47 PHE A O 2
ATOM 2140 N N . ASN A 1 48 ? 15.941 -8.771 0.465 1.00 0.00 48 ASN A N 2
ATOM 2141 C CA . ASN A 1 48 ? 14.606 -8.355 0.162 1.00 0.00 48 ASN A CA 2
ATOM 2142 C C . ASN A 1 48 ? 14.490 -7.577 -1.103 1.00 0.00 48 ASN A C 2
ATOM 2143 O O . ASN A 1 48 ? 14.182 -6.386 -1.086 1.00 0.00 48 ASN A O 2
ATOM 2154 N N . MET A 1 49 ? 14.690 -8.233 -2.259 1.00 0.00 49 MET A N 2
ATOM 2155 C CA . MET A 1 49 ? 14.583 -7.657 -3.563 1.00 0.00 49 MET A CA 2
ATOM 2156 C C . MET A 1 49 ? 13.217 -7.148 -3.872 1.00 0.00 49 MET A C 2
ATOM 2157 O O . MET A 1 49 ? 13.051 -6.069 -4.437 1.00 0.00 49 MET A O 2
ATOM 2171 N N . LYS A 1 50 ? 12.171 -7.885 -3.456 1.00 0.00 50 LYS A N 2
ATOM 2172 C CA . LYS A 1 50 ? 10.810 -7.467 -3.589 1.00 0.00 50 LYS A CA 2
ATOM 2173 C C . LYS A 1 50 ? 10.496 -6.196 -2.878 1.00 0.00 50 LYS A C 2
ATOM 2174 O O . LYS A 1 50 ? 9.846 -5.308 -3.427 1.00 0.00 50 LYS A O 2
ATOM 2193 N N . ASP A 1 51 ? 11.010 -6.004 -1.649 1.00 0.00 51 ASP A N 2
ATOM 2194 C CA . ASP A 1 51 ? 10.929 -4.768 -0.936 1.00 0.00 51 ASP A CA 2
ATOM 2195 C C . ASP A 1 51 ? 11.738 -3.702 -1.592 1.00 0.00 51 ASP A C 2
ATOM 2196 O O . ASP A 1 51 ? 11.225 -2.605 -1.810 1.00 0.00 51 ASP A O 2
ATOM 2205 N N . ARG A 1 52 ? 13.013 -3.957 -1.937 1.00 0.00 52 ARG A N 2
ATOM 2206 C CA . ARG A 1 52 ? 13.914 -3.053 -2.581 1.00 0.00 52 ARG A CA 2
ATOM 2207 C C . ARG A 1 52 ? 13.352 -2.302 -3.739 1.00 0.00 52 ARG A C 2
ATOM 2208 O O . ARG A 1 52 ? 13.303 -1.073 -3.730 1.00 0.00 52 ARG A O 2
ATOM 2229 N N . TYR A 1 53 ? 12.901 -3.023 -4.781 1.00 0.00 53 TYR A N 2
ATOM 2230 C CA . TYR A 1 53 ? 12.400 -2.437 -5.986 1.00 0.00 53 TYR A CA 2
ATOM 2231 C C . TYR A 1 53 ? 11.058 -1.816 -5.808 1.00 0.00 53 TYR A C 2
ATOM 2232 O O . TYR A 1 53 ? 10.748 -0.758 -6.352 1.00 0.00 53 TYR A O 2
ATOM 2250 N N . LYS A 1 54 ? 10.163 -2.435 -5.016 1.00 0.00 54 LYS A N 2
ATOM 2251 C CA . LYS A 1 54 ? 8.819 -1.965 -4.884 1.00 0.00 54 LYS A CA 2
ATOM 2252 C C . LYS A 1 54 ? 8.657 -0.907 -3.847 1.00 0.00 54 LYS A C 2
ATOM 2253 O O . LYS A 1 54 ? 7.667 -0.177 -3.842 1.00 0.00 54 LYS A O 2
ATOM 2272 N N . TRP A 1 55 ? 9.659 -0.701 -2.974 1.00 0.00 55 TRP A N 2
ATOM 2273 C CA . TRP A 1 55 ? 9.861 0.511 -2.243 1.00 0.00 55 TRP A CA 2
ATOM 2274 C C . TRP A 1 55 ? 10.272 1.618 -3.151 1.00 0.00 55 TRP A C 2
ATOM 2275 O O . TRP A 1 55 ? 9.817 2.751 -3.003 1.00 0.00 55 TRP A O 2
ATOM 2296 N N . GLU A 1 56 ? 11.084 1.362 -4.192 1.00 0.00 56 GLU A N 2
ATOM 2297 C CA . GLU A 1 56 ? 11.448 2.344 -5.166 1.00 0.00 56 GLU A CA 2
ATOM 2298 C C . GLU A 1 56 ? 10.309 2.725 -6.046 1.00 0.00 56 GLU A C 2
ATOM 2299 O O . GLU A 1 56 ? 10.221 3.855 -6.526 1.00 0.00 56 GLU A O 2
ATOM 2311 N N . ALA A 1 57 ? 9.330 1.821 -6.229 1.00 0.00 57 ALA A N 2
ATOM 2312 C CA . ALA A 1 57 ? 8.076 2.102 -6.857 1.00 0.00 57 ALA A CA 2
ATOM 2313 C C . ALA A 1 57 ? 7.201 2.996 -6.048 1.00 0.00 57 ALA A C 2
ATOM 2314 O O . ALA A 1 57 ? 6.375 3.723 -6.598 1.00 0.00 57 ALA A O 2
ATOM 2321 N N . TRP A 1 58 ? 7.385 3.019 -4.716 1.00 0.00 58 TRP A N 2
ATOM 2322 C CA . TRP A 1 58 ? 6.722 3.898 -3.806 1.00 0.00 58 TRP A CA 2
ATOM 2323 C C . TRP A 1 58 ? 7.395 5.227 -3.788 1.00 0.00 58 TRP A C 2
ATOM 2324 O O . TRP A 1 58 ? 6.748 6.268 -3.889 1.00 0.00 58 TRP A O 2
ATOM 2345 N N . GLU A 1 59 ? 8.736 5.258 -3.692 1.00 0.00 59 GLU A N 2
ATOM 2346 C CA . GLU A 1 59 ? 9.615 6.384 -3.757 1.00 0.00 59 GLU A CA 2
ATOM 2347 C C . GLU A 1 59 ? 9.458 7.239 -4.967 1.00 0.00 59 GLU A C 2
ATOM 2348 O O . GLU A 1 59 ? 9.621 8.458 -4.929 1.00 0.00 59 GLU A O 2
ATOM 2360 N N . ASN A 1 60 ? 9.052 6.658 -6.110 1.00 0.00 60 ASN A N 2
ATOM 2361 C CA . ASN A 1 60 ? 8.614 7.350 -7.282 1.00 0.00 60 ASN A CA 2
ATOM 2362 C C . ASN A 1 60 ? 7.553 8.361 -7.012 1.00 0.00 60 ASN A C 2
ATOM 2363 O O . ASN A 1 60 ? 7.480 9.405 -7.659 1.00 0.00 60 ASN A O 2
ATOM 2374 N N . LEU A 1 61 ? 6.697 8.103 -6.008 1.00 0.00 61 LEU A N 2
ATOM 2375 C CA . LEU A 1 61 ? 5.546 8.886 -5.680 1.00 0.00 61 LEU A CA 2
ATOM 2376 C C . LEU A 1 61 ? 5.707 9.731 -4.465 1.00 0.00 61 LEU A C 2
ATOM 2377 O O . LEU A 1 61 ? 4.778 10.457 -4.107 1.00 0.00 61 LEU A O 2
ATOM 2393 N N . LYS A 1 62 ? 6.866 9.651 -3.789 1.00 0.00 62 LYS A N 2
ATOM 2394 C CA . LYS A 1 62 ? 7.219 10.032 -2.456 1.00 0.00 62 LYS A CA 2
ATOM 2395 C C . LYS A 1 62 ? 6.589 11.148 -1.696 1.00 0.00 62 LYS A C 2
ATOM 2396 O O . LYS A 1 62 ? 6.614 11.095 -0.468 1.00 0.00 62 LYS A O 2
ATOM 2415 N N . GLY A 1 63 ? 6.029 12.202 -2.315 1.00 0.00 63 GLY A N 2
ATOM 2416 C CA . GLY A 1 63 ? 5.264 13.154 -1.570 1.00 0.00 63 GLY A CA 2
ATOM 2417 C C . GLY A 1 63 ? 4.366 13.933 -2.468 1.00 0.00 63 GLY A C 2
ATOM 2418 O O . GLY A 1 63 ? 4.100 15.109 -2.221 1.00 0.00 63 GLY A O 2
ATOM 2422 N N . LYS A 1 64 ? 3.897 13.300 -3.558 1.00 0.00 64 LYS A N 2
ATOM 2423 C CA . LYS A 1 64 ? 3.089 13.962 -4.534 1.00 0.00 64 LYS A CA 2
ATOM 2424 C C . LYS A 1 64 ? 1.738 13.337 -4.602 1.00 0.00 64 LYS A C 2
ATOM 2425 O O . LYS A 1 64 ? 0.692 13.984 -4.545 1.00 0.00 64 LYS A O 2
ATOM 2444 N N . SER A 1 65 ? 1.722 12.001 -4.753 1.00 0.00 65 SER A N 2
ATOM 2445 C CA . SER A 1 65 ? 0.583 11.263 -5.201 1.00 0.00 65 SER A CA 2
ATOM 2446 C C . SER A 1 65 ? -0.370 10.873 -4.124 1.00 0.00 65 SER A C 2
ATOM 2447 O O . SER A 1 65 ? -1.078 9.876 -4.252 1.00 0.00 65 SER A O 2
ATOM 2455 N N . GLN A 1 66 ? -0.572 11.719 -3.099 1.00 0.00 66 GLN A N 2
ATOM 2456 C CA . GLN A 1 66 ? -1.791 11.822 -2.358 1.00 0.00 66 GLN A CA 2
ATOM 2457 C C . GLN A 1 66 ? -2.922 12.343 -3.177 1.00 0.00 66 GLN A C 2
ATOM 2458 O O . GLN A 1 66 ? -4.075 12.338 -2.750 1.00 0.00 66 GLN A O 2
ATOM 2472 N N . GLU A 1 67 ? -2.588 12.829 -4.386 1.00 0.00 67 GLU A N 2
ATOM 2473 C CA . GLU A 1 67 ? -3.447 13.235 -5.455 1.00 0.00 67 GLU A CA 2
ATOM 2474 C C . GLU A 1 67 ? -3.818 12.105 -6.352 1.00 0.00 67 GLU A C 2
ATOM 2475 O O . GLU A 1 67 ? -4.928 12.074 -6.881 1.00 0.00 67 GLU A O 2
ATOM 2487 N N . ASP A 1 68 ? -2.921 11.134 -6.597 1.00 0.00 68 ASP A N 2
ATOM 2488 C CA . ASP A 1 68 ? -3.189 9.968 -7.382 1.00 0.00 68 ASP A CA 2
ATOM 2489 C C . ASP A 1 68 ? -3.622 8.774 -6.604 1.00 0.00 68 ASP A C 2
ATOM 2490 O O . ASP A 1 68 ? -4.664 8.202 -6.926 1.00 0.00 68 ASP A O 2
ATOM 2499 N N . ALA A 1 69 ? -2.852 8.349 -5.586 1.00 0.00 69 ALA A N 2
ATOM 2500 C CA . ALA A 1 69 ? -3.034 7.169 -4.801 1.00 0.00 69 ALA A CA 2
ATOM 2501 C C . ALA A 1 69 ? -4.448 6.930 -4.394 1.00 0.00 69 ALA A C 2
ATOM 2502 O O . ALA A 1 69 ? -5.025 5.892 -4.712 1.00 0.00 69 ALA A O 2
ATOM 2509 N N . GLU A 1 70 ? -5.092 7.945 -3.790 1.00 0.00 70 GLU A N 2
ATOM 2510 C CA . GLU A 1 70 ? -6.495 7.973 -3.513 1.00 0.00 70 GLU A CA 2
ATOM 2511 C C . GLU A 1 70 ? -7.440 7.466 -4.547 1.00 0.00 70 GLU A C 2
ATOM 2512 O O . GLU A 1 70 ? -8.330 6.670 -4.251 1.00 0.00 70 GLU A O 2
ATOM 2524 N N . LYS A 1 71 ? -7.297 7.900 -5.812 1.00 0.00 71 LYS A N 2
ATOM 2525 C CA . LYS A 1 71 ? -8.176 7.716 -6.925 1.00 0.00 71 LYS A CA 2
ATOM 2526 C C . LYS A 1 71 ? -7.884 6.466 -7.681 1.00 0.00 71 LYS A C 2
ATOM 2527 O O . LYS A 1 71 ? -8.783 5.772 -8.153 1.00 0.00 71 LYS A O 2
ATOM 2546 N N . GLU A 1 72 ? -6.596 6.109 -7.826 1.00 0.00 72 GLU A N 2
ATOM 2547 C CA . GLU A 1 72 ? -6.219 4.910 -8.510 1.00 0.00 72 GLU A CA 2
ATOM 2548 C C . GLU A 1 72 ? -6.424 3.696 -7.670 1.00 0.00 72 GLU A C 2
ATOM 2549 O O . GLU A 1 72 ? -6.700 2.623 -8.204 1.00 0.00 72 GLU A O 2
ATOM 2561 N N . TYR A 1 73 ? -6.345 3.825 -6.334 1.00 0.00 73 TYR A N 2
ATOM 2562 C CA . TYR A 1 73 ? -6.469 2.739 -5.412 1.00 0.00 73 TYR A CA 2
ATOM 2563 C C . TYR A 1 73 ? -7.799 2.069 -5.453 1.00 0.00 73 TYR A C 2
ATOM 2564 O O . TYR A 1 73 ? -7.862 0.848 -5.586 1.00 0.00 73 TYR A O 2
ATOM 2582 N N . ILE A 1 74 ? -8.910 2.823 -5.382 1.00 0.00 74 ILE A N 2
ATOM 2583 C CA . ILE A 1 74 ? -10.210 2.232 -5.469 1.00 0.00 74 ILE A CA 2
ATOM 2584 C C . ILE A 1 74 ? -10.462 1.350 -6.643 1.00 0.00 74 ILE A C 2
ATOM 2585 O O . ILE A 1 74 ? -10.999 0.253 -6.505 1.00 0.00 74 ILE A O 2
ATOM 2601 N N . ALA A 1 75 ? -10.021 1.736 -7.854 1.00 0.00 75 ALA A N 2
ATOM 2602 C CA . ALA A 1 75 ? -10.235 0.947 -9.027 1.00 0.00 75 ALA A CA 2
ATOM 2603 C C . ALA A 1 75 ? -9.399 -0.282 -9.125 1.00 0.00 75 ALA A C 2
ATOM 2604 O O . ALA A 1 75 ? -9.730 -1.216 -9.855 1.00 0.00 75 ALA A O 2
ATOM 2611 N N . LEU A 1 76 ? -8.306 -0.379 -8.347 1.00 0.00 76 LEU A N 2
ATOM 2612 C CA . LEU A 1 76 ? -7.584 -1.598 -8.155 1.00 0.00 76 LEU A CA 2
ATOM 2613 C C . LEU A 1 76 ? -8.298 -2.473 -7.184 1.00 0.00 76 LEU A C 2
ATOM 2614 O O . LEU A 1 76 ? -8.618 -3.631 -7.447 1.00 0.00 76 LEU A O 2
ATOM 2630 N N . VAL A 1 77 ? -8.594 -1.919 -5.994 1.00 0.00 77 VAL A N 2
ATOM 2631 C CA . VAL A 1 77 ? -9.081 -2.589 -4.827 1.00 0.00 77 VAL A CA 2
ATOM 2632 C C . VAL A 1 77 ? -10.470 -3.093 -5.010 1.00 0.00 77 VAL A C 2
ATOM 2633 O O . VAL A 1 77 ? -10.838 -4.109 -4.421 1.00 0.00 77 VAL A O 2
ATOM 2646 N N . ASP A 1 78 ? -11.297 -2.501 -5.890 1.00 0.00 78 ASP A N 2
ATOM 2647 C CA . ASP A 1 78 ? -12.580 -3.058 -6.191 1.00 0.00 78 ASP A CA 2
ATOM 2648 C C . ASP A 1 78 ? -12.498 -4.399 -6.834 1.00 0.00 78 ASP A C 2
ATOM 2649 O O . ASP A 1 78 ? -13.319 -5.280 -6.588 1.00 0.00 78 ASP A O 2
ATOM 2658 N N . GLN A 1 79 ? -11.466 -4.611 -7.670 1.00 0.00 79 GLN A N 2
ATOM 2659 C CA . GLN A 1 79 ? -11.183 -5.842 -8.341 1.00 0.00 79 GLN A CA 2
ATOM 2660 C C . GLN A 1 79 ? -10.598 -6.857 -7.420 1.00 0.00 79 GLN A C 2
ATOM 2661 O O . GLN A 1 79 ? -10.814 -8.058 -7.578 1.00 0.00 79 GLN A O 2
ATOM 2675 N N . LEU A 1 80 ? -9.871 -6.390 -6.388 1.00 0.00 80 LEU A N 2
ATOM 2676 C CA . LEU A 1 80 ? -9.321 -7.159 -5.317 1.00 0.00 80 LEU A CA 2
ATOM 2677 C C . LEU A 1 80 ? -10.410 -7.641 -4.421 1.00 0.00 80 LEU A C 2
ATOM 2678 O O . LEU A 1 80 ? -10.530 -8.841 -4.186 1.00 0.00 80 LEU A O 2
ATOM 2694 N N . ILE A 1 81 ? -11.306 -6.767 -3.931 1.00 0.00 81 ILE A N 2
ATOM 2695 C CA . ILE A 1 81 ? -12.402 -7.132 -3.087 1.00 0.00 81 ILE A CA 2
ATOM 2696 C C . ILE A 1 81 ? -13.362 -8.061 -3.749 1.00 0.00 81 ILE A C 2
ATOM 2697 O O . ILE A 1 81 ? -13.891 -8.968 -3.109 1.00 0.00 81 ILE A O 2
ATOM 2713 N N . ALA A 1 82 ? -13.566 -7.934 -5.072 1.00 0.00 82 ALA A N 2
ATOM 2714 C CA . ALA A 1 82 ? -14.283 -8.894 -5.852 1.00 0.00 82 ALA A CA 2
ATOM 2715 C C . ALA A 1 82 ? -13.733 -10.279 -5.869 1.00 0.00 82 ALA A C 2
ATOM 2716 O O . ALA A 1 82 ? -14.450 -11.242 -6.132 1.00 0.00 82 ALA A O 2
ATOM 2723 N N . LYS A 1 83 ? -12.435 -10.475 -5.576 1.00 0.00 83 LYS A N 2
ATOM 2724 C CA . LYS A 1 83 ? -11.857 -11.746 -5.268 1.00 0.00 83 LYS A CA 2
ATOM 2725 C C . LYS A 1 83 ? -11.997 -12.011 -3.809 1.00 0.00 83 LYS A C 2
ATOM 2726 O O . LYS A 1 83 ? -12.349 -13.107 -3.377 1.00 0.00 83 LYS A O 2
ATOM 2745 N N . TYR A 1 84 ? -11.659 -11.000 -2.988 1.00 0.00 84 TYR A N 2
ATOM 2746 C CA . TYR A 1 84 ? -11.146 -11.181 -1.665 1.00 0.00 84 TYR A CA 2
ATOM 2747 C C . TYR A 1 84 ? -12.127 -11.057 -0.551 1.00 0.00 84 TYR A C 2
ATOM 2748 O O . TYR A 1 84 ? -11.831 -11.516 0.551 1.00 0.00 84 TYR A O 2
ATOM 2766 N N . SER A 1 85 ? -13.326 -10.485 -0.755 1.00 0.00 85 SER A N 2
ATOM 2767 C CA . SER A 1 85 ? -14.371 -10.453 0.221 1.00 0.00 85 SER A CA 2
ATOM 2768 C C . SER A 1 85 ? -14.677 -11.767 0.855 1.00 0.00 85 SER A C 2
ATOM 2769 O O . SER A 1 85 ? -14.635 -11.906 2.077 1.00 0.00 85 SER A O 2
ATOM 2777 N N . SER A 1 86 ? -14.974 -12.793 0.038 1.00 0.00 86 SER A N 2
ATOM 2778 C CA . SER A 1 86 ? -15.048 -14.151 0.481 1.00 0.00 86 SER A CA 2
ATOM 2779 C C . SER A 1 86 ? -14.915 -15.029 -0.754 1.00 0.00 86 SER A C 2
ATOM 2780 O O . SER A 1 86 ? -15.726 -14.894 -1.710 1.00 0.00 86 SER A O 2
ATOM 2789 N N . VAL A 1 1 ? -10.581 9.427 -2.580 1.00 0.00 1 VAL A N 3
ATOM 2790 C CA . VAL A 1 1 ? -11.340 9.254 -1.321 1.00 0.00 1 VAL A CA 3
ATOM 2791 C C . VAL A 1 1 ? -10.547 8.599 -0.242 1.00 0.00 1 VAL A C 3
ATOM 2792 O O . VAL A 1 1 ? -10.345 7.387 -0.204 1.00 0.00 1 VAL A O 3
ATOM 2807 N N . SER A 1 2 ? -10.004 9.399 0.693 1.00 0.00 2 SER A N 3
ATOM 2808 C CA . SER A 1 2 ? -9.118 9.057 1.761 1.00 0.00 2 SER A CA 3
ATOM 2809 C C . SER A 1 2 ? -9.706 8.155 2.790 1.00 0.00 2 SER A C 3
ATOM 2810 O O . SER A 1 2 ? -9.066 7.216 3.260 1.00 0.00 2 SER A O 3
ATOM 2818 N N . GLN A 1 3 ? -10.973 8.369 3.189 1.00 0.00 3 GLN A N 3
ATOM 2819 C CA . GLN A 1 3 ? -11.581 7.598 4.229 1.00 0.00 3 GLN A CA 3
ATOM 2820 C C . GLN A 1 3 ? -11.850 6.193 3.814 1.00 0.00 3 GLN A C 3
ATOM 2821 O O . GLN A 1 3 ? -11.647 5.239 4.563 1.00 0.00 3 GLN A O 3
ATOM 2835 N N . LEU A 1 4 ? -12.248 6.018 2.541 1.00 0.00 4 LEU A N 3
ATOM 2836 C CA . LEU A 1 4 ? -12.458 4.748 1.919 1.00 0.00 4 LEU A CA 3
ATOM 2837 C C . LEU A 1 4 ? -11.177 3.997 1.796 1.00 0.00 4 LEU A C 3
ATOM 2838 O O . LEU A 1 4 ? -11.099 2.803 2.083 1.00 0.00 4 LEU A O 3
ATOM 2854 N N . PHE A 1 5 ? -10.117 4.709 1.372 1.00 0.00 5 PHE A N 3
ATOM 2855 C CA . PHE A 1 5 ? -8.769 4.240 1.294 1.00 0.00 5 PHE A CA 3
ATOM 2856 C C . PHE A 1 5 ? -8.351 3.556 2.550 1.00 0.00 5 PHE A C 3
ATOM 2857 O O . PHE A 1 5 ? -7.825 2.445 2.519 1.00 0.00 5 PHE A O 3
ATOM 2874 N N . GLU A 1 6 ? -8.640 4.151 3.722 1.00 0.00 6 GLU A N 3
ATOM 2875 C CA . GLU A 1 6 ? -8.227 3.611 4.980 1.00 0.00 6 GLU A CA 3
ATOM 2876 C C . GLU A 1 6 ? -9.065 2.459 5.418 1.00 0.00 6 GLU A C 3
ATOM 2877 O O . GLU A 1 6 ? -8.555 1.491 5.979 1.00 0.00 6 GLU A O 3
ATOM 2889 N N . GLU A 1 7 ? -10.380 2.498 5.137 1.00 0.00 7 GLU A N 3
ATOM 2890 C CA . GLU A 1 7 ? -11.297 1.427 5.378 1.00 0.00 7 GLU A CA 3
ATOM 2891 C C . GLU A 1 7 ? -10.935 0.191 4.629 1.00 0.00 7 GLU A C 3
ATOM 2892 O O . GLU A 1 7 ? -10.805 -0.891 5.200 1.00 0.00 7 GLU A O 3
ATOM 2904 N N . LYS A 1 8 ? -10.722 0.294 3.305 1.00 0.00 8 LYS A N 3
ATOM 2905 C CA . LYS A 1 8 ? -10.441 -0.828 2.464 1.00 0.00 8 LYS A CA 3
ATOM 2906 C C . LYS A 1 8 ? -9.003 -1.220 2.427 1.00 0.00 8 LYS A C 3
ATOM 2907 O O . LYS A 1 8 ? -8.710 -2.383 2.157 1.00 0.00 8 LYS A O 3
ATOM 2926 N N . ALA A 1 9 ? -8.023 -0.347 2.721 1.00 0.00 9 ALA A N 3
ATOM 2927 C CA . ALA A 1 9 ? -6.650 -0.746 2.715 1.00 0.00 9 ALA A CA 3
ATOM 2928 C C . ALA A 1 9 ? -6.309 -1.716 3.794 1.00 0.00 9 ALA A C 3
ATOM 2929 O O . ALA A 1 9 ? -5.685 -2.760 3.611 1.00 0.00 9 ALA A O 3
ATOM 2936 N N . LYS A 1 10 ? -6.781 -1.366 5.003 1.00 0.00 10 LYS A N 3
ATOM 2937 C CA . LYS A 1 10 ? -6.707 -2.165 6.187 1.00 0.00 10 LYS A CA 3
ATOM 2938 C C . LYS A 1 10 ? -7.561 -3.385 6.134 1.00 0.00 10 LYS A C 3
ATOM 2939 O O . LYS A 1 10 ? -7.364 -4.321 6.908 1.00 0.00 10 LYS A O 3
ATOM 2958 N N . ALA A 1 11 ? -8.519 -3.452 5.193 1.00 0.00 11 ALA A N 3
ATOM 2959 C CA . ALA A 1 11 ? -9.136 -4.683 4.806 1.00 0.00 11 ALA A CA 3
ATOM 2960 C C . ALA A 1 11 ? -8.169 -5.501 4.020 1.00 0.00 11 ALA A C 3
ATOM 2961 O O . ALA A 1 11 ? -7.756 -6.563 4.481 1.00 0.00 11 ALA A O 3
ATOM 2968 N N . VAL A 1 12 ? -7.719 -5.055 2.833 1.00 0.00 12 VAL A N 3
ATOM 2969 C CA . VAL A 1 12 ? -7.014 -5.860 1.884 1.00 0.00 12 VAL A CA 3
ATOM 2970 C C . VAL A 1 12 ? -5.704 -6.374 2.374 1.00 0.00 12 VAL A C 3
ATOM 2971 O O . VAL A 1 12 ? -5.310 -7.496 2.059 1.00 0.00 12 VAL A O 3
ATOM 2984 N N . ASN A 1 13 ? -5.014 -5.618 3.246 1.00 0.00 13 ASN A N 3
ATOM 2985 C CA . ASN A 1 13 ? -3.769 -6.053 3.798 1.00 0.00 13 ASN A CA 3
ATOM 2986 C C . ASN A 1 13 ? -3.906 -7.144 4.805 1.00 0.00 13 ASN A C 3
ATOM 2987 O O . ASN A 1 13 ? -2.918 -7.792 5.147 1.00 0.00 13 ASN A O 3
ATOM 2998 N N . GLU A 1 14 ? -5.127 -7.403 5.306 1.00 0.00 14 GLU A N 3
ATOM 2999 C CA . GLU A 1 14 ? -5.404 -8.401 6.292 1.00 0.00 14 GLU A CA 3
ATOM 3000 C C . GLU A 1 14 ? -6.641 -9.174 5.988 1.00 0.00 14 GLU A C 3
ATOM 3001 O O . GLU A 1 14 ? -7.274 -9.722 6.888 1.00 0.00 14 GLU A O 3
ATOM 3013 N N . LEU A 1 15 ? -7.037 -9.305 4.709 1.00 0.00 15 LEU A N 3
ATOM 3014 C CA . LEU A 1 15 ? -8.150 -10.082 4.258 1.00 0.00 15 LEU A CA 3
ATOM 3015 C C . LEU A 1 15 ? -7.851 -11.538 4.356 1.00 0.00 15 LEU A C 3
ATOM 3016 O O . LEU A 1 15 ? -6.680 -11.885 4.500 1.00 0.00 15 LEU A O 3
ATOM 3032 N N . PRO A 1 16 ? -8.754 -12.472 4.298 1.00 0.00 16 PRO A N 3
ATOM 3033 C CA . PRO A 1 16 ? -8.414 -13.863 4.369 1.00 0.00 16 PRO A CA 3
ATOM 3034 C C . PRO A 1 16 ? -7.740 -14.317 3.120 1.00 0.00 16 PRO A C 3
ATOM 3035 O O . PRO A 1 16 ? -6.901 -15.215 3.181 1.00 0.00 16 PRO A O 3
ATOM 3046 N N . THR A 1 17 ? -8.059 -13.703 1.966 1.00 0.00 17 THR A N 3
ATOM 3047 C CA . THR A 1 17 ? -7.423 -13.950 0.708 1.00 0.00 17 THR A CA 3
ATOM 3048 C C . THR A 1 17 ? -6.497 -12.798 0.514 1.00 0.00 17 THR A C 3
ATOM 3049 O O . THR A 1 17 ? -6.776 -11.816 -0.172 1.00 0.00 17 THR A O 3
ATOM 3060 N N . LYS A 1 18 ? -5.346 -12.839 1.207 1.00 0.00 18 LYS A N 3
ATOM 3061 C CA . LYS A 1 18 ? -4.338 -11.823 1.194 1.00 0.00 18 LYS A CA 3
ATOM 3062 C C . LYS A 1 18 ? -3.756 -11.515 -0.143 1.00 0.00 18 LYS A C 3
ATOM 3063 O O . LYS A 1 18 ? -3.767 -12.395 -1.001 1.00 0.00 18 LYS A O 3
ATOM 3082 N N . PRO A 1 19 ? -3.268 -10.346 -0.437 1.00 0.00 19 PRO A N 3
ATOM 3083 C CA . PRO A 1 19 ? -3.053 -9.912 -1.788 1.00 0.00 19 PRO A CA 3
ATOM 3084 C C . PRO A 1 19 ? -1.979 -10.676 -2.481 1.00 0.00 19 PRO A C 3
ATOM 3085 O O . PRO A 1 19 ? -0.952 -10.956 -1.866 1.00 0.00 19 PRO A O 3
ATOM 3096 N N . SER A 1 20 ? -2.152 -11.065 -3.757 1.00 0.00 20 SER A N 3
ATOM 3097 C CA . SER A 1 20 ? -1.190 -11.860 -4.456 1.00 0.00 20 SER A CA 3
ATOM 3098 C C . SER A 1 20 ? 0.061 -11.118 -4.775 1.00 0.00 20 SER A C 3
ATOM 3099 O O . SER A 1 20 ? 0.096 -9.889 -4.748 1.00 0.00 20 SER A O 3
ATOM 3107 N N . THR A 1 21 ? 1.167 -11.829 -5.059 1.00 0.00 21 THR A N 3
ATOM 3108 C CA . THR A 1 21 ? 2.519 -11.371 -4.960 1.00 0.00 21 THR A CA 3
ATOM 3109 C C . THR A 1 21 ? 2.844 -10.118 -5.698 1.00 0.00 21 THR A C 3
ATOM 3110 O O . THR A 1 21 ? 3.349 -9.154 -5.124 1.00 0.00 21 THR A O 3
ATOM 3121 N N . ASP A 1 22 ? 2.550 -10.062 -7.009 1.00 0.00 22 ASP A N 3
ATOM 3122 C CA . ASP A 1 22 ? 2.816 -8.936 -7.849 1.00 0.00 22 ASP A CA 3
ATOM 3123 C C . ASP A 1 22 ? 1.811 -7.847 -7.699 1.00 0.00 22 ASP A C 3
ATOM 3124 O O . ASP A 1 22 ? 2.049 -6.704 -8.085 1.00 0.00 22 ASP A O 3
ATOM 3133 N N . GLU A 1 23 ? 0.642 -8.150 -7.105 1.00 0.00 23 GLU A N 3
ATOM 3134 C CA . GLU A 1 23 ? -0.448 -7.247 -6.900 1.00 0.00 23 GLU A CA 3
ATOM 3135 C C . GLU A 1 23 ? -0.216 -6.457 -5.658 1.00 0.00 23 GLU A C 3
ATOM 3136 O O . GLU A 1 23 ? -0.333 -5.233 -5.642 1.00 0.00 23 GLU A O 3
ATOM 3148 N N . LEU A 1 24 ? 0.202 -7.138 -4.575 1.00 0.00 24 LEU A N 3
ATOM 3149 C CA . LEU A 1 24 ? 0.644 -6.634 -3.312 1.00 0.00 24 LEU A CA 3
ATOM 3150 C C . LEU A 1 24 ? 1.649 -5.535 -3.374 1.00 0.00 24 LEU A C 3
ATOM 3151 O O . LEU A 1 24 ? 1.636 -4.624 -2.547 1.00 0.00 24 LEU A O 3
ATOM 3167 N N . LEU A 1 25 ? 2.555 -5.534 -4.367 1.00 0.00 25 LEU A N 3
ATOM 3168 C CA . LEU A 1 25 ? 3.541 -4.508 -4.509 1.00 0.00 25 LEU A CA 3
ATOM 3169 C C . LEU A 1 25 ? 2.993 -3.210 -4.995 1.00 0.00 25 LEU A C 3
ATOM 3170 O O . LEU A 1 25 ? 3.365 -2.138 -4.519 1.00 0.00 25 LEU A O 3
ATOM 3186 N N . GLU A 1 26 ? 2.046 -3.241 -5.949 1.00 0.00 26 GLU A N 3
ATOM 3187 C CA . GLU A 1 26 ? 1.391 -2.080 -6.467 1.00 0.00 26 GLU A CA 3
ATOM 3188 C C . GLU A 1 26 ? 0.443 -1.547 -5.448 1.00 0.00 26 GLU A C 3
ATOM 3189 O O . GLU A 1 26 ? 0.331 -0.347 -5.204 1.00 0.00 26 GLU A O 3
ATOM 3201 N N . LEU A 1 27 ? -0.227 -2.474 -4.739 1.00 0.00 27 LEU A N 3
ATOM 3202 C CA . LEU A 1 27 ? -1.062 -2.221 -3.606 1.00 0.00 27 LEU A CA 3
ATOM 3203 C C . LEU A 1 27 ? -0.333 -1.534 -2.504 1.00 0.00 27 LEU A C 3
ATOM 3204 O O . LEU A 1 27 ? -0.816 -0.524 -1.993 1.00 0.00 27 LEU A O 3
ATOM 3220 N N . TYR A 1 28 ? 0.876 -1.996 -2.138 1.00 0.00 28 TYR A N 3
ATOM 3221 C CA . TYR A 1 28 ? 1.814 -1.365 -1.262 1.00 0.00 28 TYR A CA 3
ATOM 3222 C C . TYR A 1 28 ? 2.087 0.051 -1.637 1.00 0.00 28 TYR A C 3
ATOM 3223 O O . TYR A 1 28 ? 1.863 0.936 -0.812 1.00 0.00 28 TYR A O 3
ATOM 3241 N N . ALA A 1 29 ? 2.560 0.336 -2.863 1.00 0.00 29 ALA A N 3
ATOM 3242 C CA . ALA A 1 29 ? 2.896 1.647 -3.326 1.00 0.00 29 ALA A CA 3
ATOM 3243 C C . ALA A 1 29 ? 1.850 2.678 -3.080 1.00 0.00 29 ALA A C 3
ATOM 3244 O O . ALA A 1 29 ? 2.107 3.740 -2.513 1.00 0.00 29 ALA A O 3
ATOM 3251 N N . LEU A 1 30 ? 0.594 2.365 -3.443 1.00 0.00 30 LEU A N 3
ATOM 3252 C CA . LEU A 1 30 ? -0.513 3.253 -3.270 1.00 0.00 30 LEU A CA 3
ATOM 3253 C C . LEU A 1 30 ? -1.002 3.342 -1.866 1.00 0.00 30 LEU A C 3
ATOM 3254 O O . LEU A 1 30 ? -1.329 4.419 -1.370 1.00 0.00 30 LEU A O 3
ATOM 3270 N N . TYR A 1 31 ? -1.028 2.204 -1.149 1.00 0.00 31 TYR A N 3
ATOM 3271 C CA . TYR A 1 31 ? -1.339 2.126 0.244 1.00 0.00 31 TYR A CA 3
ATOM 3272 C C . TYR A 1 31 ? -0.443 2.986 1.068 1.00 0.00 31 TYR A C 3
ATOM 3273 O O . TYR A 1 31 ? -0.869 3.929 1.733 1.00 0.00 31 TYR A O 3
ATOM 3291 N N . LYS A 1 32 ? 0.871 2.703 1.045 1.00 0.00 32 LYS A N 3
ATOM 3292 C CA . LYS A 1 32 ? 1.904 3.456 1.686 1.00 0.00 32 LYS A CA 3
ATOM 3293 C C . LYS A 1 32 ? 1.894 4.889 1.280 1.00 0.00 32 LYS A C 3
ATOM 3294 O O . LYS A 1 32 ? 2.058 5.763 2.129 1.00 0.00 32 LYS A O 3
ATOM 3313 N N . GLN A 1 33 ? 1.594 5.199 0.005 1.00 0.00 33 GLN A N 3
ATOM 3314 C CA . GLN A 1 33 ? 1.413 6.540 -0.458 1.00 0.00 33 GLN A CA 3
ATOM 3315 C C . GLN A 1 33 ? 0.420 7.368 0.283 1.00 0.00 33 GLN A C 3
ATOM 3316 O O . GLN A 1 33 ? 0.776 8.403 0.842 1.00 0.00 33 GLN A O 3
ATOM 3330 N N . ALA A 1 34 ? -0.869 6.986 0.339 1.00 0.00 34 ALA A N 3
ATOM 3331 C CA . ALA A 1 34 ? -1.845 7.782 1.017 1.00 0.00 34 ALA A CA 3
ATOM 3332 C C . ALA A 1 34 ? -1.869 7.536 2.487 1.00 0.00 34 ALA A C 3
ATOM 3333 O O . ALA A 1 34 ? -2.483 8.294 3.236 1.00 0.00 34 ALA A O 3
ATOM 3340 N N . THR A 1 35 ? -1.143 6.518 2.978 1.00 0.00 35 THR A N 3
ATOM 3341 C CA . THR A 1 35 ? -0.862 6.351 4.371 1.00 0.00 35 THR A CA 3
ATOM 3342 C C . THR A 1 35 ? -0.026 7.469 4.891 1.00 0.00 35 THR A C 3
ATOM 3343 O O . THR A 1 35 ? -0.490 8.271 5.700 1.00 0.00 35 THR A O 3
ATOM 3354 N N . VAL A 1 36 ? 1.244 7.588 4.465 1.00 0.00 36 VAL A N 3
ATOM 3355 C CA . VAL A 1 36 ? 2.107 8.639 4.905 1.00 0.00 36 VAL A CA 3
ATOM 3356 C C . VAL A 1 36 ? 2.001 9.878 4.083 1.00 0.00 36 VAL A C 3
ATOM 3357 O O . VAL A 1 36 ? 1.745 10.960 4.608 1.00 0.00 36 VAL A O 3
ATOM 3370 N N . GLY A 1 37 ? 2.170 9.793 2.752 1.00 0.00 37 GLY A N 3
ATOM 3371 C CA . GLY A 1 37 ? 2.132 10.893 1.838 1.00 0.00 37 GLY A CA 3
ATOM 3372 C C . GLY A 1 37 ? 3.377 11.036 1.032 1.00 0.00 37 GLY A C 3
ATOM 3373 O O . GLY A 1 37 ? 3.334 11.544 -0.087 1.00 0.00 37 GLY A O 3
ATOM 3377 N N . ASP A 1 38 ? 4.526 10.608 1.584 1.00 0.00 38 ASP A N 3
ATOM 3378 C CA . ASP A 1 38 ? 5.790 10.587 0.914 1.00 0.00 38 ASP A CA 3
ATOM 3379 C C . ASP A 1 38 ? 6.287 9.184 0.855 1.00 0.00 38 ASP A C 3
ATOM 3380 O O . ASP A 1 38 ? 5.762 8.309 1.542 1.00 0.00 38 ASP A O 3
ATOM 3389 N N . ASN A 1 39 ? 7.379 8.906 0.121 1.00 0.00 39 ASN A N 3
ATOM 3390 C CA . ASN A 1 39 ? 8.155 7.715 0.278 1.00 0.00 39 ASN A CA 3
ATOM 3391 C C . ASN A 1 39 ? 8.967 7.736 1.528 1.00 0.00 39 ASN A C 3
ATOM 3392 O O . ASN A 1 39 ? 10.189 7.871 1.540 1.00 0.00 39 ASN A O 3
ATOM 3403 N N . ASP A 1 40 ? 8.286 7.631 2.683 1.00 0.00 40 ASP A N 3
ATOM 3404 C CA . ASP A 1 40 ? 8.808 8.023 3.955 1.00 0.00 40 ASP A CA 3
ATOM 3405 C C . ASP A 1 40 ? 9.740 7.037 4.570 1.00 0.00 40 ASP A C 3
ATOM 3406 O O . ASP A 1 40 ? 10.776 7.398 5.125 1.00 0.00 40 ASP A O 3
ATOM 3415 N N . LYS A 1 41 ? 9.439 5.726 4.506 1.00 0.00 41 LYS A N 3
ATOM 3416 C CA . LYS A 1 41 ? 10.208 4.753 5.218 1.00 0.00 41 LYS A CA 3
ATOM 3417 C C . LYS A 1 41 ? 11.410 4.302 4.462 1.00 0.00 41 LYS A C 3
ATOM 3418 O O . LYS A 1 41 ? 11.439 3.218 3.882 1.00 0.00 41 LYS A O 3
ATOM 3437 N N . GLU A 1 42 ? 12.495 5.095 4.520 1.00 0.00 42 GLU A N 3
ATOM 3438 C CA . GLU A 1 42 ? 13.662 4.930 3.710 1.00 0.00 42 GLU A CA 3
ATOM 3439 C C . GLU A 1 42 ? 14.632 3.942 4.261 1.00 0.00 42 GLU A C 3
ATOM 3440 O O . GLU A 1 42 ? 15.841 4.157 4.331 1.00 0.00 42 GLU A O 3
ATOM 3452 N N . LYS A 1 43 ? 14.114 2.762 4.650 1.00 0.00 43 LYS A N 3
ATOM 3453 C CA . LYS A 1 43 ? 14.875 1.608 5.016 1.00 0.00 43 LYS A CA 3
ATOM 3454 C C . LYS A 1 43 ? 14.040 0.400 4.762 1.00 0.00 43 LYS A C 3
ATOM 3455 O O . LYS A 1 43 ? 13.275 -0.017 5.630 1.00 0.00 43 LYS A O 3
ATOM 3474 N N . PRO A 1 44 ? 14.070 -0.201 3.610 1.00 0.00 44 PRO A N 3
ATOM 3475 C CA . PRO A 1 44 ? 13.453 -1.476 3.386 1.00 0.00 44 PRO A CA 3
ATOM 3476 C C . PRO A 1 44 ? 14.327 -2.576 3.882 1.00 0.00 44 PRO A C 3
ATOM 3477 O O . PRO A 1 44 ? 15.390 -2.297 4.433 1.00 0.00 44 PRO A O 3
ATOM 3488 N N . GLY A 1 45 ? 13.898 -3.846 3.764 1.00 0.00 45 GLY A N 3
ATOM 3489 C CA . GLY A 1 45 ? 14.417 -4.960 4.494 1.00 0.00 45 GLY A CA 3
ATOM 3490 C C . GLY A 1 45 ? 15.831 -5.398 4.329 1.00 0.00 45 GLY A C 3
ATOM 3491 O O . GLY A 1 45 ? 16.651 -4.774 3.658 1.00 0.00 45 GLY A O 3
ATOM 3495 N N . ILE A 1 46 ? 16.198 -6.515 4.981 1.00 0.00 46 ILE A N 3
ATOM 3496 C CA . ILE A 1 46 ? 17.550 -6.968 5.090 1.00 0.00 46 ILE A CA 3
ATOM 3497 C C . ILE A 1 46 ? 17.956 -7.823 3.940 1.00 0.00 46 ILE A C 3
ATOM 3498 O O . ILE A 1 46 ? 18.951 -7.564 3.263 1.00 0.00 46 ILE A O 3
ATOM 3514 N N . PHE A 1 47 ? 17.155 -8.846 3.593 1.00 0.00 47 PHE A N 3
ATOM 3515 C CA . PHE A 1 47 ? 17.363 -9.765 2.518 1.00 0.00 47 PHE A CA 3
ATOM 3516 C C . PHE A 1 47 ? 16.715 -9.280 1.267 1.00 0.00 47 PHE A C 3
ATOM 3517 O O . PHE A 1 47 ? 16.254 -10.048 0.424 1.00 0.00 47 PHE A O 3
ATOM 3534 N N . ASN A 1 48 ? 16.614 -7.947 1.121 1.00 0.00 48 ASN A N 3
ATOM 3535 C CA . ASN A 1 48 ? 15.646 -7.297 0.292 1.00 0.00 48 ASN A CA 3
ATOM 3536 C C . ASN A 1 48 ? 15.655 -7.569 -1.173 1.00 0.00 48 ASN A C 3
ATOM 3537 O O . ASN A 1 48 ? 16.572 -7.211 -1.909 1.00 0.00 48 ASN A O 3
ATOM 3548 N N . MET A 1 49 ? 14.561 -8.196 -1.643 1.00 0.00 49 MET A N 3
ATOM 3549 C CA . MET A 1 49 ? 14.256 -8.400 -3.025 1.00 0.00 49 MET A CA 3
ATOM 3550 C C . MET A 1 49 ? 12.889 -7.855 -3.251 1.00 0.00 49 MET A C 3
ATOM 3551 O O . MET A 1 49 ? 12.710 -6.848 -3.934 1.00 0.00 49 MET A O 3
ATOM 3565 N N . LYS A 1 50 ? 11.860 -8.453 -2.623 1.00 0.00 50 LYS A N 3
ATOM 3566 C CA . LYS A 1 50 ? 10.497 -8.027 -2.683 1.00 0.00 50 LYS A CA 3
ATOM 3567 C C . LYS A 1 50 ? 10.268 -6.636 -2.201 1.00 0.00 50 LYS A C 3
ATOM 3568 O O . LYS A 1 50 ? 9.561 -5.859 -2.841 1.00 0.00 50 LYS A O 3
ATOM 3587 N N . ASP A 1 51 ? 10.902 -6.235 -1.084 1.00 0.00 51 ASP A N 3
ATOM 3588 C CA . ASP A 1 51 ? 10.848 -4.900 -0.573 1.00 0.00 51 ASP A CA 3
ATOM 3589 C C . ASP A 1 51 ? 11.451 -3.882 -1.477 1.00 0.00 51 ASP A C 3
ATOM 3590 O O . ASP A 1 51 ? 11.034 -2.725 -1.469 1.00 0.00 51 ASP A O 3
ATOM 3599 N N . ARG A 1 52 ? 12.423 -4.248 -2.332 1.00 0.00 52 ARG A N 3
ATOM 3600 C CA . ARG A 1 52 ? 12.958 -3.341 -3.299 1.00 0.00 52 ARG A CA 3
ATOM 3601 C C . ARG A 1 52 ? 11.958 -2.987 -4.346 1.00 0.00 52 ARG A C 3
ATOM 3602 O O . ARG A 1 52 ? 11.773 -1.805 -4.634 1.00 0.00 52 ARG A O 3
ATOM 3623 N N . TYR A 1 53 ? 11.238 -3.973 -4.910 1.00 0.00 53 TYR A N 3
ATOM 3624 C CA . TYR A 1 53 ? 10.172 -3.762 -5.839 1.00 0.00 53 TYR A CA 3
ATOM 3625 C C . TYR A 1 53 ? 9.087 -2.896 -5.296 1.00 0.00 53 TYR A C 3
ATOM 3626 O O . TYR A 1 53 ? 8.695 -1.920 -5.932 1.00 0.00 53 TYR A O 3
ATOM 3644 N N . LYS A 1 54 ? 8.609 -3.193 -4.074 1.00 0.00 54 LYS A N 3
ATOM 3645 C CA . LYS A 1 54 ? 7.682 -2.400 -3.329 1.00 0.00 54 LYS A CA 3
ATOM 3646 C C . LYS A 1 54 ? 8.100 -0.983 -3.136 1.00 0.00 54 LYS A C 3
ATOM 3647 O O . LYS A 1 54 ? 7.376 -0.054 -3.491 1.00 0.00 54 LYS A O 3
ATOM 3666 N N . TRP A 1 55 ? 9.303 -0.740 -2.585 1.00 0.00 55 TRP A N 3
ATOM 3667 C CA . TRP A 1 55 ? 9.778 0.575 -2.285 1.00 0.00 55 TRP A CA 3
ATOM 3668 C C . TRP A 1 55 ? 10.117 1.371 -3.497 1.00 0.00 55 TRP A C 3
ATOM 3669 O O . TRP A 1 55 ? 9.943 2.588 -3.525 1.00 0.00 55 TRP A O 3
ATOM 3690 N N . GLU A 1 56 ? 10.536 0.728 -4.603 1.00 0.00 56 GLU A N 3
ATOM 3691 C CA . GLU A 1 56 ? 10.805 1.315 -5.877 1.00 0.00 56 GLU A CA 3
ATOM 3692 C C . GLU A 1 56 ? 9.563 1.777 -6.558 1.00 0.00 56 GLU A C 3
ATOM 3693 O O . GLU A 1 56 ? 9.513 2.839 -7.177 1.00 0.00 56 GLU A O 3
ATOM 3705 N N . ALA A 1 57 ? 8.474 0.994 -6.444 1.00 0.00 57 ALA A N 3
ATOM 3706 C CA . ALA A 1 57 ? 7.188 1.335 -6.966 1.00 0.00 57 ALA A CA 3
ATOM 3707 C C . ALA A 1 57 ? 6.564 2.469 -6.227 1.00 0.00 57 ALA A C 3
ATOM 3708 O O . ALA A 1 57 ? 5.769 3.230 -6.777 1.00 0.00 57 ALA A O 3
ATOM 3715 N N . TRP A 1 58 ? 6.961 2.626 -4.951 1.00 0.00 58 TRP A N 3
ATOM 3716 C CA . TRP A 1 58 ? 6.570 3.670 -4.056 1.00 0.00 58 TRP A CA 3
ATOM 3717 C C . TRP A 1 58 ? 7.318 4.929 -4.325 1.00 0.00 58 TRP A C 3
ATOM 3718 O O . TRP A 1 58 ? 6.741 6.010 -4.431 1.00 0.00 58 TRP A O 3
ATOM 3739 N N . GLU A 1 59 ? 8.647 4.846 -4.520 1.00 0.00 59 GLU A N 3
ATOM 3740 C CA . GLU A 1 59 ? 9.561 5.871 -4.919 1.00 0.00 59 GLU A CA 3
ATOM 3741 C C . GLU A 1 59 ? 9.234 6.490 -6.235 1.00 0.00 59 GLU A C 3
ATOM 3742 O O . GLU A 1 59 ? 9.596 7.625 -6.536 1.00 0.00 59 GLU A O 3
ATOM 3754 N N . ASN A 1 60 ? 8.453 5.793 -7.080 1.00 0.00 60 ASN A N 3
ATOM 3755 C CA . ASN A 1 60 ? 7.847 6.314 -8.267 1.00 0.00 60 ASN A CA 3
ATOM 3756 C C . ASN A 1 60 ? 6.901 7.435 -8.006 1.00 0.00 60 ASN A C 3
ATOM 3757 O O . ASN A 1 60 ? 6.715 8.319 -8.841 1.00 0.00 60 ASN A O 3
ATOM 3768 N N . LEU A 1 61 ? 6.253 7.431 -6.827 1.00 0.00 61 LEU A N 3
ATOM 3769 C CA . LEU A 1 61 ? 5.200 8.331 -6.471 1.00 0.00 61 LEU A CA 3
ATOM 3770 C C . LEU A 1 61 ? 5.589 9.269 -5.380 1.00 0.00 61 LEU A C 3
ATOM 3771 O O . LEU A 1 61 ? 4.745 10.001 -4.868 1.00 0.00 61 LEU A O 3
ATOM 3787 N N . LYS A 1 62 ? 6.889 9.274 -5.037 1.00 0.00 62 LYS A N 3
ATOM 3788 C CA . LYS A 1 62 ? 7.579 9.799 -3.899 1.00 0.00 62 LYS A CA 3
ATOM 3789 C C . LYS A 1 62 ? 7.071 10.946 -3.097 1.00 0.00 62 LYS A C 3
ATOM 3790 O O . LYS A 1 62 ? 7.302 10.978 -1.889 1.00 0.00 62 LYS A O 3
ATOM 3809 N N . GLY A 1 63 ? 6.389 11.960 -3.658 1.00 0.00 63 GLY A N 3
ATOM 3810 C CA . GLY A 1 63 ? 5.738 12.911 -2.811 1.00 0.00 63 GLY A CA 3
ATOM 3811 C C . GLY A 1 63 ? 4.644 13.660 -3.489 1.00 0.00 63 GLY A C 3
ATOM 3812 O O . GLY A 1 63 ? 4.442 14.832 -3.174 1.00 0.00 63 GLY A O 3
ATOM 3816 N N . LYS A 1 64 ? 3.919 13.041 -4.438 1.00 0.00 64 LYS A N 3
ATOM 3817 C CA . LYS A 1 64 ? 2.794 13.684 -5.044 1.00 0.00 64 LYS A CA 3
ATOM 3818 C C . LYS A 1 64 ? 1.542 12.941 -4.726 1.00 0.00 64 LYS A C 3
ATOM 3819 O O . LYS A 1 64 ? 0.500 13.500 -4.384 1.00 0.00 64 LYS A O 3
ATOM 3838 N N . SER A 1 65 ? 1.599 11.600 -4.814 1.00 0.00 65 SER A N 3
ATOM 3839 C CA . SER A 1 65 ? 0.414 10.807 -4.922 1.00 0.00 65 SER A CA 3
ATOM 3840 C C . SER A 1 65 ? -0.179 10.430 -3.607 1.00 0.00 65 SER A C 3
ATOM 3841 O O . SER A 1 65 ? -0.601 9.288 -3.434 1.00 0.00 65 SER A O 3
ATOM 3849 N N . GLN A 1 66 ? -0.336 11.335 -2.625 1.00 0.00 66 GLN A N 3
ATOM 3850 C CA . GLN A 1 66 ? -1.271 11.166 -1.557 1.00 0.00 66 GLN A CA 3
ATOM 3851 C C . GLN A 1 66 ? -2.637 11.416 -2.097 1.00 0.00 66 GLN A C 3
ATOM 3852 O O . GLN A 1 66 ? -3.607 10.732 -1.775 1.00 0.00 66 GLN A O 3
ATOM 3866 N N . GLU A 1 67 ? -2.692 12.416 -2.995 1.00 0.00 67 GLU A N 3
ATOM 3867 C CA . GLU A 1 67 ? -3.816 12.973 -3.682 1.00 0.00 67 GLU A CA 3
ATOM 3868 C C . GLU A 1 67 ? -4.306 12.026 -4.724 1.00 0.00 67 GLU A C 3
ATOM 3869 O O . GLU A 1 67 ? -5.504 11.773 -4.847 1.00 0.00 67 GLU A O 3
ATOM 3881 N N . ASP A 1 68 ? -3.373 11.445 -5.498 1.00 0.00 68 ASP A N 3
ATOM 3882 C CA . ASP A 1 68 ? -3.677 10.434 -6.463 1.00 0.00 68 ASP A CA 3
ATOM 3883 C C . ASP A 1 68 ? -3.956 9.121 -5.817 1.00 0.00 68 ASP A C 3
ATOM 3884 O O . ASP A 1 68 ? -4.969 8.514 -6.157 1.00 0.00 68 ASP A O 3
ATOM 3893 N N . ALA A 1 69 ? -3.130 8.646 -4.868 1.00 0.00 69 ALA A N 3
ATOM 3894 C CA . ALA A 1 69 ? -3.385 7.419 -4.178 1.00 0.00 69 ALA A CA 3
ATOM 3895 C C . ALA A 1 69 ? -4.784 7.174 -3.732 1.00 0.00 69 ALA A C 3
ATOM 3896 O O . ALA A 1 69 ? -5.406 6.230 -4.216 1.00 0.00 69 ALA A O 3
ATOM 3903 N N . GLU A 1 70 ? -5.394 8.022 -2.885 1.00 0.00 70 GLU A N 3
ATOM 3904 C CA . GLU A 1 70 ? -6.783 7.944 -2.556 1.00 0.00 70 GLU A CA 3
ATOM 3905 C C . GLU A 1 70 ? -7.804 7.793 -3.631 1.00 0.00 70 GLU A C 3
ATOM 3906 O O . GLU A 1 70 ? -8.877 7.249 -3.378 1.00 0.00 70 GLU A O 3
ATOM 3918 N N . LYS A 1 71 ? -7.590 8.289 -4.863 1.00 0.00 71 LYS A N 3
ATOM 3919 C CA . LYS A 1 71 ? -8.418 8.134 -6.018 1.00 0.00 71 LYS A CA 3
ATOM 3920 C C . LYS A 1 71 ? -8.119 6.929 -6.841 1.00 0.00 71 LYS A C 3
ATOM 3921 O O . LYS A 1 71 ? -9.009 6.321 -7.433 1.00 0.00 71 LYS A O 3
ATOM 3940 N N . GLU A 1 72 ? -6.840 6.524 -6.932 1.00 0.00 72 GLU A N 3
ATOM 3941 C CA . GLU A 1 72 ? -6.428 5.319 -7.583 1.00 0.00 72 GLU A CA 3
ATOM 3942 C C . GLU A 1 72 ? -6.782 4.125 -6.765 1.00 0.00 72 GLU A C 3
ATOM 3943 O O . GLU A 1 72 ? -7.077 3.051 -7.286 1.00 0.00 72 GLU A O 3
ATOM 3955 N N . TYR A 1 73 ? -6.789 4.275 -5.428 1.00 0.00 73 TYR A N 3
ATOM 3956 C CA . TYR A 1 73 ? -6.822 3.197 -4.489 1.00 0.00 73 TYR A CA 3
ATOM 3957 C C . TYR A 1 73 ? -8.117 2.460 -4.523 1.00 0.00 73 TYR A C 3
ATOM 3958 O O . TYR A 1 73 ? -8.138 1.239 -4.661 1.00 0.00 73 TYR A O 3
ATOM 3976 N N . ILE A 1 74 ? -9.240 3.196 -4.440 1.00 0.00 74 ILE A N 3
ATOM 3977 C CA . ILE A 1 74 ? -10.559 2.715 -4.712 1.00 0.00 74 ILE A CA 3
ATOM 3978 C C . ILE A 1 74 ? -10.663 1.796 -5.881 1.00 0.00 74 ILE A C 3
ATOM 3979 O O . ILE A 1 74 ? -11.214 0.702 -5.770 1.00 0.00 74 ILE A O 3
ATOM 3995 N N . ALA A 1 75 ? -10.069 2.159 -7.032 1.00 0.00 75 ALA A N 3
ATOM 3996 C CA . ALA A 1 75 ? -10.146 1.398 -8.239 1.00 0.00 75 ALA A CA 3
ATOM 3997 C C . ALA A 1 75 ? -9.407 0.104 -8.203 1.00 0.00 75 ALA A C 3
ATOM 3998 O O . ALA A 1 75 ? -9.961 -0.941 -8.539 1.00 0.00 75 ALA A O 3
ATOM 4005 N N . LEU A 1 76 ? -8.128 0.100 -7.787 1.00 0.00 76 LEU A N 3
ATOM 4006 C CA . LEU A 1 76 ? -7.365 -1.106 -7.701 1.00 0.00 76 LEU A CA 3
ATOM 4007 C C . LEU A 1 76 ? -7.837 -2.037 -6.637 1.00 0.00 76 LEU A C 3
ATOM 4008 O O . LEU A 1 76 ? -7.988 -3.233 -6.877 1.00 0.00 76 LEU A O 3
ATOM 4024 N N . VAL A 1 77 ? -8.159 -1.525 -5.435 1.00 0.00 77 VAL A N 3
ATOM 4025 C CA . VAL A 1 77 ? -8.686 -2.286 -4.345 1.00 0.00 77 VAL A CA 3
ATOM 4026 C C . VAL A 1 77 ? -10.040 -2.821 -4.663 1.00 0.00 77 VAL A C 3
ATOM 4027 O O . VAL A 1 77 ? -10.404 -3.878 -4.151 1.00 0.00 77 VAL A O 3
ATOM 4040 N N . ASP A 1 78 ? -10.842 -2.220 -5.560 1.00 0.00 78 ASP A N 3
ATOM 4041 C CA . ASP A 1 78 ? -12.052 -2.850 -5.986 1.00 0.00 78 ASP A CA 3
ATOM 4042 C C . ASP A 1 78 ? -11.839 -4.148 -6.686 1.00 0.00 78 ASP A C 3
ATOM 4043 O O . ASP A 1 78 ? -12.518 -5.140 -6.425 1.00 0.00 78 ASP A O 3
ATOM 4052 N N . GLN A 1 79 ? -10.826 -4.210 -7.569 1.00 0.00 79 GLN A N 3
ATOM 4053 C CA . GLN A 1 79 ? -10.428 -5.403 -8.249 1.00 0.00 79 GLN A CA 3
ATOM 4054 C C . GLN A 1 79 ? -9.872 -6.439 -7.333 1.00 0.00 79 GLN A C 3
ATOM 4055 O O . GLN A 1 79 ? -10.026 -7.636 -7.570 1.00 0.00 79 GLN A O 3
ATOM 4069 N N . LEU A 1 80 ? -9.229 -6.001 -6.237 1.00 0.00 80 LEU A N 3
ATOM 4070 C CA . LEU A 1 80 ? -8.701 -6.827 -5.195 1.00 0.00 80 LEU A CA 3
ATOM 4071 C C . LEU A 1 80 ? -9.817 -7.405 -4.394 1.00 0.00 80 LEU A C 3
ATOM 4072 O O . LEU A 1 80 ? -9.967 -8.624 -4.333 1.00 0.00 80 LEU A O 3
ATOM 4088 N N . ILE A 1 81 ? -10.703 -6.581 -3.805 1.00 0.00 81 ILE A N 3
ATOM 4089 C CA . ILE A 1 81 ? -11.804 -6.969 -2.981 1.00 0.00 81 ILE A CA 3
ATOM 4090 C C . ILE A 1 81 ? -12.752 -7.902 -3.654 1.00 0.00 81 ILE A C 3
ATOM 4091 O O . ILE A 1 81 ? -13.225 -8.866 -3.054 1.00 0.00 81 ILE A O 3
ATOM 4107 N N . ALA A 1 82 ? -13.031 -7.682 -4.951 1.00 0.00 82 ALA A N 3
ATOM 4108 C CA . ALA A 1 82 ? -13.815 -8.567 -5.756 1.00 0.00 82 ALA A CA 3
ATOM 4109 C C . ALA A 1 82 ? -13.345 -9.981 -5.779 1.00 0.00 82 ALA A C 3
ATOM 4110 O O . ALA A 1 82 ? -14.150 -10.911 -5.774 1.00 0.00 82 ALA A O 3
ATOM 4117 N N . LYS A 1 83 ? -12.020 -10.211 -5.746 1.00 0.00 83 LYS A N 3
ATOM 4118 C CA . LYS A 1 83 ? -11.435 -11.511 -5.629 1.00 0.00 83 LYS A CA 3
ATOM 4119 C C . LYS A 1 83 ? -11.285 -11.913 -4.203 1.00 0.00 83 LYS A C 3
ATOM 4120 O O . LYS A 1 83 ? -11.419 -13.087 -3.861 1.00 0.00 83 LYS A O 3
ATOM 4139 N N . TYR A 1 84 ? -10.930 -10.963 -3.319 1.00 0.00 84 TYR A N 3
ATOM 4140 C CA . TYR A 1 84 ? -10.305 -11.257 -2.068 1.00 0.00 84 TYR A CA 3
ATOM 4141 C C . TYR A 1 84 ? -11.212 -11.220 -0.886 1.00 0.00 84 TYR A C 3
ATOM 4142 O O . TYR A 1 84 ? -10.871 -11.748 0.171 1.00 0.00 84 TYR A O 3
ATOM 4160 N N . SER A 1 85 ? -12.405 -10.609 -0.998 1.00 0.00 85 SER A N 3
ATOM 4161 C CA . SER A 1 85 ? -13.433 -10.626 -0.005 1.00 0.00 85 SER A CA 3
ATOM 4162 C C . SER A 1 85 ? -13.775 -11.947 0.593 1.00 0.00 85 SER A C 3
ATOM 4163 O O . SER A 1 85 ? -13.756 -12.098 1.813 1.00 0.00 85 SER A O 3
ATOM 4171 N N . SER A 1 86 ? -14.120 -12.967 -0.214 1.00 0.00 86 SER A N 3
ATOM 4172 C CA . SER A 1 86 ? -14.314 -14.317 0.215 1.00 0.00 86 SER A CA 3
ATOM 4173 C C . SER A 1 86 ? -14.294 -15.233 -1.001 1.00 0.00 86 SER A C 3
ATOM 4174 O O . SER A 1 86 ? -14.458 -16.474 -0.855 1.00 0.00 86 SER A O 3
ATOM 4183 N N . VAL A 1 1 ? -10.492 10.941 -2.615 1.00 0.00 1 VAL A N 4
ATOM 4184 C CA . VAL A 1 1 ? -10.902 10.533 -1.253 1.00 0.00 1 VAL A CA 4
ATOM 4185 C C . VAL A 1 1 ? -10.003 9.527 -0.619 1.00 0.00 1 VAL A C 4
ATOM 4186 O O . VAL A 1 1 ? -10.142 8.314 -0.772 1.00 0.00 1 VAL A O 4
ATOM 4201 N N . SER A 1 2 ? -9.046 10.007 0.195 1.00 0.00 2 SER A N 4
ATOM 4202 C CA . SER A 1 2 ? -8.216 9.291 1.113 1.00 0.00 2 SER A CA 4
ATOM 4203 C C . SER A 1 2 ? -8.995 8.532 2.132 1.00 0.00 2 SER A C 4
ATOM 4204 O O . SER A 1 2 ? -8.618 7.429 2.524 1.00 0.00 2 SER A O 4
ATOM 4212 N N . GLN A 1 3 ? -10.142 9.066 2.586 1.00 0.00 3 GLN A N 4
ATOM 4213 C CA . GLN A 1 3 ? -10.972 8.368 3.520 1.00 0.00 3 GLN A CA 4
ATOM 4214 C C . GLN A 1 3 ? -11.564 7.106 2.993 1.00 0.00 3 GLN A C 4
ATOM 4215 O O . GLN A 1 3 ? -11.564 6.080 3.672 1.00 0.00 3 GLN A O 4
ATOM 4229 N N . LEU A 1 4 ? -11.996 7.076 1.720 1.00 0.00 4 LEU A N 4
ATOM 4230 C CA . LEU A 1 4 ? -12.513 5.924 1.050 1.00 0.00 4 LEU A CA 4
ATOM 4231 C C . LEU A 1 4 ? -11.508 4.825 0.986 1.00 0.00 4 LEU A C 4
ATOM 4232 O O . LEU A 1 4 ? -11.737 3.646 1.249 1.00 0.00 4 LEU A O 4
ATOM 4248 N N . PHE A 1 5 ? -10.304 5.279 0.593 1.00 0.00 5 PHE A N 4
ATOM 4249 C CA . PHE A 1 5 ? -9.077 4.559 0.459 1.00 0.00 5 PHE A CA 4
ATOM 4250 C C . PHE A 1 5 ? -8.775 3.870 1.746 1.00 0.00 5 PHE A C 4
ATOM 4251 O O . PHE A 1 5 ? -8.450 2.684 1.760 1.00 0.00 5 PHE A O 4
ATOM 4268 N N . GLU A 1 6 ? -8.975 4.564 2.881 1.00 0.00 6 GLU A N 4
ATOM 4269 C CA . GLU A 1 6 ? -8.683 4.064 4.188 1.00 0.00 6 GLU A CA 4
ATOM 4270 C C . GLU A 1 6 ? -9.646 3.024 4.649 1.00 0.00 6 GLU A C 4
ATOM 4271 O O . GLU A 1 6 ? -9.209 2.031 5.229 1.00 0.00 6 GLU A O 4
ATOM 4283 N N . GLU A 1 7 ? -10.958 3.155 4.384 1.00 0.00 7 GLU A N 4
ATOM 4284 C CA . GLU A 1 7 ? -11.918 2.189 4.820 1.00 0.00 7 GLU A CA 4
ATOM 4285 C C . GLU A 1 7 ? -11.635 0.842 4.247 1.00 0.00 7 GLU A C 4
ATOM 4286 O O . GLU A 1 7 ? -11.685 -0.192 4.912 1.00 0.00 7 GLU A O 4
ATOM 4298 N N . LYS A 1 8 ? -11.305 0.856 2.944 1.00 0.00 8 LYS A N 4
ATOM 4299 C CA . LYS A 1 8 ? -11.107 -0.316 2.149 1.00 0.00 8 LYS A CA 4
ATOM 4300 C C . LYS A 1 8 ? -9.703 -0.812 2.138 1.00 0.00 8 LYS A C 4
ATOM 4301 O O . LYS A 1 8 ? -9.474 -2.005 1.938 1.00 0.00 8 LYS A O 4
ATOM 4320 N N . ALA A 1 9 ? -8.672 0.013 2.395 1.00 0.00 9 ALA A N 4
ATOM 4321 C CA . ALA A 1 9 ? -7.316 -0.435 2.469 1.00 0.00 9 ALA A CA 4
ATOM 4322 C C . ALA A 1 9 ? -7.045 -1.321 3.636 1.00 0.00 9 ALA A C 4
ATOM 4323 O O . ALA A 1 9 ? -6.446 -2.393 3.556 1.00 0.00 9 ALA A O 4
ATOM 4330 N N . LYS A 1 10 ? -7.568 -0.879 4.794 1.00 0.00 10 LYS A N 4
ATOM 4331 C CA . LYS A 1 10 ? -7.639 -1.597 6.029 1.00 0.00 10 LYS A CA 4
ATOM 4332 C C . LYS A 1 10 ? -8.401 -2.874 5.940 1.00 0.00 10 LYS A C 4
ATOM 4333 O O . LYS A 1 10 ? -8.260 -3.742 6.800 1.00 0.00 10 LYS A O 4
ATOM 4352 N N . ALA A 1 11 ? -9.248 -3.044 4.909 1.00 0.00 11 ALA A N 4
ATOM 4353 C CA . ALA A 1 11 ? -9.889 -4.288 4.613 1.00 0.00 11 ALA A CA 4
ATOM 4354 C C . ALA A 1 11 ? -8.964 -5.183 3.864 1.00 0.00 11 ALA A C 4
ATOM 4355 O O . ALA A 1 11 ? -8.642 -6.266 4.354 1.00 0.00 11 ALA A O 4
ATOM 4362 N N . VAL A 1 12 ? -8.450 -4.794 2.684 1.00 0.00 12 VAL A N 4
ATOM 4363 C CA . VAL A 1 12 ? -7.709 -5.638 1.799 1.00 0.00 12 VAL A CA 4
ATOM 4364 C C . VAL A 1 12 ? -6.451 -6.170 2.396 1.00 0.00 12 VAL A C 4
ATOM 4365 O O . VAL A 1 12 ? -6.017 -7.272 2.064 1.00 0.00 12 VAL A O 4
ATOM 4378 N N . ASN A 1 13 ? -5.865 -5.461 3.376 1.00 0.00 13 ASN A N 4
ATOM 4379 C CA . ASN A 1 13 ? -4.709 -5.948 4.063 1.00 0.00 13 ASN A CA 4
ATOM 4380 C C . ASN A 1 13 ? -4.970 -7.052 5.028 1.00 0.00 13 ASN A C 4
ATOM 4381 O O . ASN A 1 13 ? -4.042 -7.715 5.489 1.00 0.00 13 ASN A O 4
ATOM 4392 N N . GLU A 1 14 ? -6.241 -7.324 5.373 1.00 0.00 14 GLU A N 4
ATOM 4393 C CA . GLU A 1 14 ? -6.608 -8.348 6.300 1.00 0.00 14 GLU A CA 4
ATOM 4394 C C . GLU A 1 14 ? -7.891 -9.009 5.930 1.00 0.00 14 GLU A C 4
ATOM 4395 O O . GLU A 1 14 ? -8.624 -9.519 6.777 1.00 0.00 14 GLU A O 4
ATOM 4407 N N . LEU A 1 15 ? -8.226 -9.077 4.630 1.00 0.00 15 LEU A N 4
ATOM 4408 C CA . LEU A 1 15 ? -9.375 -9.758 4.118 1.00 0.00 15 LEU A CA 4
ATOM 4409 C C . LEU A 1 15 ? -9.180 -11.232 4.210 1.00 0.00 15 LEU A C 4
ATOM 4410 O O . LEU A 1 15 ? -8.036 -11.678 4.265 1.00 0.00 15 LEU A O 4
ATOM 4426 N N . PRO A 1 16 ? -10.181 -12.060 4.252 1.00 0.00 16 PRO A N 4
ATOM 4427 C CA . PRO A 1 16 ? -10.014 -13.467 4.479 1.00 0.00 16 PRO A CA 4
ATOM 4428 C C . PRO A 1 16 ? -9.428 -14.126 3.278 1.00 0.00 16 PRO A C 4
ATOM 4429 O O . PRO A 1 16 ? -8.808 -15.180 3.409 1.00 0.00 16 PRO A O 4
ATOM 4440 N N . THR A 1 17 ? -9.615 -13.516 2.093 1.00 0.00 17 THR A N 4
ATOM 4441 C CA . THR A 1 17 ? -8.949 -13.848 0.873 1.00 0.00 17 THR A CA 4
ATOM 4442 C C . THR A 1 17 ? -7.901 -12.798 0.728 1.00 0.00 17 THR A C 4
ATOM 4443 O O . THR A 1 17 ? -8.053 -11.762 0.084 1.00 0.00 17 THR A O 4
ATOM 4454 N N . LYS A 1 18 ? -6.780 -13.030 1.434 1.00 0.00 18 LYS A N 4
ATOM 4455 C CA . LYS A 1 18 ? -5.612 -12.205 1.482 1.00 0.00 18 LYS A CA 4
ATOM 4456 C C . LYS A 1 18 ? -4.996 -11.943 0.151 1.00 0.00 18 LYS A C 4
ATOM 4457 O O . LYS A 1 18 ? -5.109 -12.824 -0.700 1.00 0.00 18 LYS A O 4
ATOM 4476 N N . PRO A 1 19 ? -4.367 -10.842 -0.137 1.00 0.00 19 PRO A N 4
ATOM 4477 C CA . PRO A 1 19 ? -4.069 -10.423 -1.475 1.00 0.00 19 PRO A CA 4
ATOM 4478 C C . PRO A 1 19 ? -3.140 -11.314 -2.227 1.00 0.00 19 PRO A C 4
ATOM 4479 O O . PRO A 1 19 ? -2.385 -12.059 -1.604 1.00 0.00 19 PRO A O 4
ATOM 4490 N N . SER A 1 20 ? -3.128 -11.284 -3.571 1.00 0.00 20 SER A N 4
ATOM 4491 C CA . SER A 1 20 ? -2.239 -12.065 -4.374 1.00 0.00 20 SER A CA 4
ATOM 4492 C C . SER A 1 20 ? -0.838 -11.556 -4.382 1.00 0.00 20 SER A C 4
ATOM 4493 O O . SER A 1 20 ? -0.566 -10.402 -4.051 1.00 0.00 20 SER A O 4
ATOM 4501 N N . THR A 1 21 ? 0.131 -12.411 -4.758 1.00 0.00 21 THR A N 4
ATOM 4502 C CA . THR A 1 21 ? 1.512 -12.292 -4.407 1.00 0.00 21 THR A CA 4
ATOM 4503 C C . THR A 1 21 ? 2.238 -11.105 -4.938 1.00 0.00 21 THR A C 4
ATOM 4504 O O . THR A 1 21 ? 2.735 -10.300 -4.152 1.00 0.00 21 THR A O 4
ATOM 4515 N N . ASP A 1 22 ? 2.351 -10.893 -6.261 1.00 0.00 22 ASP A N 4
ATOM 4516 C CA . ASP A 1 22 ? 2.975 -9.733 -6.819 1.00 0.00 22 ASP A CA 4
ATOM 4517 C C . ASP A 1 22 ? 2.090 -8.534 -6.758 1.00 0.00 22 ASP A C 4
ATOM 4518 O O . ASP A 1 22 ? 2.541 -7.391 -6.732 1.00 0.00 22 ASP A O 4
ATOM 4527 N N . GLU A 1 23 ? 0.768 -8.767 -6.676 1.00 0.00 23 GLU A N 4
ATOM 4528 C CA . GLU A 1 23 ? -0.277 -7.791 -6.709 1.00 0.00 23 GLU A CA 4
ATOM 4529 C C . GLU A 1 23 ? -0.356 -7.005 -5.446 1.00 0.00 23 GLU A C 4
ATOM 4530 O O . GLU A 1 23 ? -0.593 -5.798 -5.460 1.00 0.00 23 GLU A O 4
ATOM 4542 N N . LEU A 1 24 ? -0.093 -7.629 -4.285 1.00 0.00 24 LEU A N 4
ATOM 4543 C CA . LEU A 1 24 ? 0.087 -7.017 -3.004 1.00 0.00 24 LEU A CA 4
ATOM 4544 C C . LEU A 1 24 ? 1.070 -5.899 -2.964 1.00 0.00 24 LEU A C 4
ATOM 4545 O O . LEU A 1 24 ? 0.867 -4.890 -2.290 1.00 0.00 24 LEU A O 4
ATOM 4561 N N . LEU A 1 25 ? 2.203 -6.000 -3.682 1.00 0.00 25 LEU A N 4
ATOM 4562 C CA . LEU A 1 25 ? 3.280 -5.061 -3.612 1.00 0.00 25 LEU A CA 4
ATOM 4563 C C . LEU A 1 25 ? 3.043 -3.799 -4.366 1.00 0.00 25 LEU A C 4
ATOM 4564 O O . LEU A 1 25 ? 3.477 -2.719 -3.967 1.00 0.00 25 LEU A O 4
ATOM 4580 N N . GLU A 1 26 ? 2.300 -3.850 -5.486 1.00 0.00 26 GLU A N 4
ATOM 4581 C CA . GLU A 1 26 ? 1.805 -2.668 -6.123 1.00 0.00 26 GLU A CA 4
ATOM 4582 C C . GLU A 1 26 ? 0.712 -2.008 -5.356 1.00 0.00 26 GLU A C 4
ATOM 4583 O O . GLU A 1 26 ? 0.601 -0.783 -5.343 1.00 0.00 26 GLU A O 4
ATOM 4595 N N . LEU A 1 27 ? -0.102 -2.791 -4.625 1.00 0.00 27 LEU A N 4
ATOM 4596 C CA . LEU A 1 27 ? -1.132 -2.371 -3.724 1.00 0.00 27 LEU A CA 4
ATOM 4597 C C . LEU A 1 27 ? -0.568 -1.680 -2.530 1.00 0.00 27 LEU A C 4
ATOM 4598 O O . LEU A 1 27 ? -1.060 -0.624 -2.135 1.00 0.00 27 LEU A O 4
ATOM 4614 N N . TYR A 1 28 ? 0.528 -2.201 -1.952 1.00 0.00 28 TYR A N 4
ATOM 4615 C CA . TYR A 1 28 ? 1.373 -1.616 -0.958 1.00 0.00 28 TYR A CA 4
ATOM 4616 C C . TYR A 1 28 ? 1.746 -0.212 -1.289 1.00 0.00 28 TYR A C 4
ATOM 4617 O O . TYR A 1 28 ? 1.499 0.679 -0.479 1.00 0.00 28 TYR A O 4
ATOM 4635 N N . ALA A 1 29 ? 2.325 0.054 -2.474 1.00 0.00 29 ALA A N 4
ATOM 4636 C CA . ALA A 1 29 ? 2.762 1.350 -2.889 1.00 0.00 29 ALA A CA 4
ATOM 4637 C C . ALA A 1 29 ? 1.720 2.407 -2.768 1.00 0.00 29 ALA A C 4
ATOM 4638 O O . ALA A 1 29 ? 1.949 3.456 -2.170 1.00 0.00 29 ALA A O 4
ATOM 4645 N N . LEU A 1 30 ? 0.493 2.140 -3.249 1.00 0.00 30 LEU A N 4
ATOM 4646 C CA . LEU A 1 30 ? -0.605 3.044 -3.095 1.00 0.00 30 LEU A CA 4
ATOM 4647 C C . LEU A 1 30 ? -1.073 3.236 -1.694 1.00 0.00 30 LEU A C 4
ATOM 4648 O O . LEU A 1 30 ? -1.326 4.349 -1.236 1.00 0.00 30 LEU A O 4
ATOM 4664 N N . TYR A 1 31 ? -1.225 2.126 -0.950 1.00 0.00 31 TYR A N 4
ATOM 4665 C CA . TYR A 1 31 ? -1.653 2.093 0.415 1.00 0.00 31 TYR A CA 4
ATOM 4666 C C . TYR A 1 31 ? -0.743 2.900 1.276 1.00 0.00 31 TYR A C 4
ATOM 4667 O O . TYR A 1 31 ? -1.150 3.832 1.969 1.00 0.00 31 TYR A O 4
ATOM 4685 N N . LYS A 1 32 ? 0.569 2.611 1.240 1.00 0.00 32 LYS A N 4
ATOM 4686 C CA . LYS A 1 32 ? 1.601 3.387 1.856 1.00 0.00 32 LYS A CA 4
ATOM 4687 C C . LYS A 1 32 ? 1.619 4.808 1.410 1.00 0.00 32 LYS A C 4
ATOM 4688 O O . LYS A 1 32 ? 1.777 5.698 2.244 1.00 0.00 32 LYS A O 4
ATOM 4707 N N . GLN A 1 33 ? 1.370 5.097 0.119 1.00 0.00 33 GLN A N 4
ATOM 4708 C CA . GLN A 1 33 ? 1.337 6.425 -0.411 1.00 0.00 33 GLN A CA 4
ATOM 4709 C C . GLN A 1 33 ? 0.417 7.347 0.312 1.00 0.00 33 GLN A C 4
ATOM 4710 O O . GLN A 1 33 ? 0.869 8.354 0.856 1.00 0.00 33 GLN A O 4
ATOM 4724 N N . ALA A 1 34 ? -0.897 7.060 0.356 1.00 0.00 34 ALA A N 4
ATOM 4725 C CA . ALA A 1 34 ? -1.798 7.953 1.015 1.00 0.00 34 ALA A CA 4
ATOM 4726 C C . ALA A 1 34 ? -2.007 7.648 2.458 1.00 0.00 34 ALA A C 4
ATOM 4727 O O . ALA A 1 34 ? -2.575 8.481 3.164 1.00 0.00 34 ALA A O 4
ATOM 4734 N N . THR A 1 35 ? -1.511 6.519 2.994 1.00 0.00 35 THR A N 4
ATOM 4735 C CA . THR A 1 35 ? -1.450 6.312 4.407 1.00 0.00 35 THR A CA 4
ATOM 4736 C C . THR A 1 35 ? -0.536 7.265 5.097 1.00 0.00 35 THR A C 4
ATOM 4737 O O . THR A 1 35 ? -0.962 8.008 5.981 1.00 0.00 35 THR A O 4
ATOM 4748 N N . VAL A 1 36 ? 0.766 7.276 4.760 1.00 0.00 36 VAL A N 4
ATOM 4749 C CA . VAL A 1 36 ? 1.704 8.181 5.347 1.00 0.00 36 VAL A CA 4
ATOM 4750 C C . VAL A 1 36 ? 1.815 9.492 4.648 1.00 0.00 36 VAL A C 4
ATOM 4751 O O . VAL A 1 36 ? 2.037 10.525 5.278 1.00 0.00 36 VAL A O 4
ATOM 4764 N N . GLY A 1 37 ? 1.699 9.525 3.309 1.00 0.00 37 GLY A N 4
ATOM 4765 C CA . GLY A 1 37 ? 1.750 10.730 2.541 1.00 0.00 37 GLY A CA 4
ATOM 4766 C C . GLY A 1 37 ? 3.083 11.036 1.949 1.00 0.00 37 GLY A C 4
ATOM 4767 O O . GLY A 1 37 ? 3.160 11.734 0.939 1.00 0.00 37 GLY A O 4
ATOM 4771 N N . ASP A 1 38 ? 4.184 10.515 2.522 1.00 0.00 38 ASP A N 4
ATOM 4772 C CA . ASP A 1 38 ? 5.502 10.680 1.993 1.00 0.00 38 ASP A CA 4
ATOM 4773 C C . ASP A 1 38 ? 6.075 9.318 1.790 1.00 0.00 38 ASP A C 4
ATOM 4774 O O . ASP A 1 38 ? 5.598 8.348 2.375 1.00 0.00 38 ASP A O 4
ATOM 4783 N N . ASN A 1 39 ? 7.155 9.188 0.999 1.00 0.00 39 ASN A N 4
ATOM 4784 C CA . ASN A 1 39 ? 8.068 8.097 1.137 1.00 0.00 39 ASN A CA 4
ATOM 4785 C C . ASN A 1 39 ? 8.727 7.970 2.467 1.00 0.00 39 ASN A C 4
ATOM 4786 O O . ASN A 1 39 ? 9.834 8.446 2.713 1.00 0.00 39 ASN A O 4
ATOM 4797 N N . ASP A 1 40 ? 8.053 7.317 3.432 1.00 0.00 40 ASP A N 4
ATOM 4798 C CA . ASP A 1 40 ? 8.364 7.340 4.828 1.00 0.00 40 ASP A CA 4
ATOM 4799 C C . ASP A 1 40 ? 9.489 6.458 5.246 1.00 0.00 40 ASP A C 4
ATOM 4800 O O . ASP A 1 40 ? 10.512 6.935 5.734 1.00 0.00 40 ASP A O 4
ATOM 4809 N N . LYS A 1 41 ? 9.357 5.126 5.119 1.00 0.00 41 LYS A N 4
ATOM 4810 C CA . LYS A 1 41 ? 10.321 4.183 5.599 1.00 0.00 41 LYS A CA 4
ATOM 4811 C C . LYS A 1 41 ? 11.449 3.973 4.648 1.00 0.00 41 LYS A C 4
ATOM 4812 O O . LYS A 1 41 ? 11.520 2.953 3.966 1.00 0.00 41 LYS A O 4
ATOM 4831 N N . GLU A 1 42 ? 12.454 4.867 4.647 1.00 0.00 42 GLU A N 4
ATOM 4832 C CA . GLU A 1 42 ? 13.555 4.835 3.735 1.00 0.00 42 GLU A CA 4
ATOM 4833 C C . GLU A 1 42 ? 14.647 3.936 4.203 1.00 0.00 42 GLU A C 4
ATOM 4834 O O . GLU A 1 42 ? 15.828 4.266 4.298 1.00 0.00 42 GLU A O 4
ATOM 4846 N N . LYS A 1 43 ? 14.250 2.686 4.504 1.00 0.00 43 LYS A N 4
ATOM 4847 C CA . LYS A 1 43 ? 15.116 1.570 4.724 1.00 0.00 43 LYS A CA 4
ATOM 4848 C C . LYS A 1 43 ? 14.310 0.363 4.385 1.00 0.00 43 LYS A C 4
ATOM 4849 O O . LYS A 1 43 ? 13.657 -0.201 5.261 1.00 0.00 43 LYS A O 4
ATOM 4868 N N . PRO A 1 44 ? 14.253 -0.088 3.168 1.00 0.00 44 PRO A N 4
ATOM 4869 C CA . PRO A 1 44 ? 14.033 -1.475 2.880 1.00 0.00 44 PRO A CA 4
ATOM 4870 C C . PRO A 1 44 ? 15.306 -2.207 3.130 1.00 0.00 44 PRO A C 4
ATOM 4871 O O . PRO A 1 44 ? 16.339 -1.565 3.315 1.00 0.00 44 PRO A O 4
ATOM 4882 N N . GLY A 1 45 ? 15.320 -3.550 3.208 1.00 0.00 45 GLY A N 4
ATOM 4883 C CA . GLY A 1 45 ? 16.474 -4.233 3.701 1.00 0.00 45 GLY A CA 4
ATOM 4884 C C . GLY A 1 45 ? 17.617 -4.348 2.751 1.00 0.00 45 GLY A C 4
ATOM 4885 O O . GLY A 1 45 ? 17.685 -3.695 1.710 1.00 0.00 45 GLY A O 4
ATOM 4889 N N . ILE A 1 46 ? 18.590 -5.206 3.107 1.00 0.00 46 ILE A N 4
ATOM 4890 C CA . ILE A 1 46 ? 19.900 -5.186 2.535 1.00 0.00 46 ILE A CA 4
ATOM 4891 C C . ILE A 1 46 ? 20.107 -6.334 1.608 1.00 0.00 46 ILE A C 4
ATOM 4892 O O . ILE A 1 46 ? 20.622 -6.177 0.501 1.00 0.00 46 ILE A O 4
ATOM 4908 N N . PHE A 1 47 ? 19.651 -7.533 2.010 1.00 0.00 47 PHE A N 4
ATOM 4909 C CA . PHE A 1 47 ? 19.509 -8.703 1.200 1.00 0.00 47 PHE A CA 4
ATOM 4910 C C . PHE A 1 47 ? 18.109 -8.799 0.698 1.00 0.00 47 PHE A C 4
ATOM 4911 O O . PHE A 1 47 ? 17.690 -9.806 0.131 1.00 0.00 47 PHE A O 4
ATOM 4928 N N . ASN A 1 48 ? 17.311 -7.735 0.896 1.00 0.00 48 ASN A N 4
ATOM 4929 C CA . ASN A 1 48 ? 15.934 -7.661 0.518 1.00 0.00 48 ASN A CA 4
ATOM 4930 C C . ASN A 1 48 ? 15.754 -7.311 -0.919 1.00 0.00 48 ASN A C 4
ATOM 4931 O O . ASN A 1 48 ? 15.391 -6.190 -1.277 1.00 0.00 48 ASN A O 4
ATOM 4942 N N . MET A 1 49 ? 15.977 -8.289 -1.814 1.00 0.00 49 MET A N 4
ATOM 4943 C CA . MET A 1 49 ? 15.952 -8.132 -3.235 1.00 0.00 49 MET A CA 4
ATOM 4944 C C . MET A 1 49 ? 14.606 -7.899 -3.832 1.00 0.00 49 MET A C 4
ATOM 4945 O O . MET A 1 49 ? 14.499 -7.518 -4.995 1.00 0.00 49 MET A O 4
ATOM 4959 N N . LYS A 1 50 ? 13.512 -8.093 -3.073 1.00 0.00 50 LYS A N 4
ATOM 4960 C CA . LYS A 1 50 ? 12.197 -7.695 -3.467 1.00 0.00 50 LYS A CA 4
ATOM 4961 C C . LYS A 1 50 ? 11.927 -6.299 -3.026 1.00 0.00 50 LYS A C 4
ATOM 4962 O O . LYS A 1 50 ? 11.621 -5.426 -3.838 1.00 0.00 50 LYS A O 4
ATOM 4981 N N . ASP A 1 51 ? 12.053 -6.022 -1.716 1.00 0.00 51 ASP A N 4
ATOM 4982 C CA . ASP A 1 51 ? 11.754 -4.772 -1.091 1.00 0.00 51 ASP A CA 4
ATOM 4983 C C . ASP A 1 51 ? 12.528 -3.621 -1.635 1.00 0.00 51 ASP A C 4
ATOM 4984 O O . ASP A 1 51 ? 12.022 -2.501 -1.683 1.00 0.00 51 ASP A O 4
ATOM 4993 N N . ARG A 1 52 ? 13.767 -3.817 -2.121 1.00 0.00 52 ARG A N 4
ATOM 4994 C CA . ARG A 1 52 ? 14.537 -2.816 -2.792 1.00 0.00 52 ARG A CA 4
ATOM 4995 C C . ARG A 1 52 ? 13.889 -2.197 -3.982 1.00 0.00 52 ARG A C 4
ATOM 4996 O O . ARG A 1 52 ? 13.885 -0.976 -4.136 1.00 0.00 52 ARG A O 4
ATOM 5017 N N . TYR A 1 53 ? 13.295 -3.016 -4.868 1.00 0.00 53 TYR A N 4
ATOM 5018 C CA . TYR A 1 53 ? 12.577 -2.569 -6.021 1.00 0.00 53 TYR A CA 4
ATOM 5019 C C . TYR A 1 53 ? 11.221 -2.069 -5.659 1.00 0.00 53 TYR A C 4
ATOM 5020 O O . TYR A 1 53 ? 10.752 -1.043 -6.148 1.00 0.00 53 TYR A O 4
ATOM 5038 N N . LYS A 1 54 ? 10.534 -2.793 -4.758 1.00 0.00 54 LYS A N 4
ATOM 5039 C CA . LYS A 1 54 ? 9.180 -2.549 -4.369 1.00 0.00 54 LYS A CA 4
ATOM 5040 C C . LYS A 1 54 ? 8.994 -1.343 -3.513 1.00 0.00 54 LYS A C 4
ATOM 5041 O O . LYS A 1 54 ? 8.013 -0.617 -3.663 1.00 0.00 54 LYS A O 4
ATOM 5060 N N . TRP A 1 55 ? 9.945 -0.996 -2.627 1.00 0.00 55 TRP A N 4
ATOM 5061 C CA . TRP A 1 55 ? 9.964 0.262 -1.949 1.00 0.00 55 TRP A CA 4
ATOM 5062 C C . TRP A 1 55 ? 10.222 1.382 -2.897 1.00 0.00 55 TRP A C 4
ATOM 5063 O O . TRP A 1 55 ? 9.708 2.489 -2.744 1.00 0.00 55 TRP A O 4
ATOM 5084 N N . GLU A 1 56 ? 10.973 1.146 -3.987 1.00 0.00 56 GLU A N 4
ATOM 5085 C CA . GLU A 1 56 ? 11.199 2.123 -5.006 1.00 0.00 56 GLU A CA 4
ATOM 5086 C C . GLU A 1 56 ? 10.008 2.317 -5.880 1.00 0.00 56 GLU A C 4
ATOM 5087 O O . GLU A 1 56 ? 9.797 3.385 -6.452 1.00 0.00 56 GLU A O 4
ATOM 5099 N N . ALA A 1 57 ? 9.105 1.324 -5.981 1.00 0.00 57 ALA A N 4
ATOM 5100 C CA . ALA A 1 57 ? 7.820 1.455 -6.593 1.00 0.00 57 ALA A CA 4
ATOM 5101 C C . ALA A 1 57 ? 6.898 2.330 -5.816 1.00 0.00 57 ALA A C 4
ATOM 5102 O O . ALA A 1 57 ? 5.957 2.917 -6.346 1.00 0.00 57 ALA A O 4
ATOM 5109 N N . TRP A 1 58 ? 7.170 2.488 -4.508 1.00 0.00 58 TRP A N 4
ATOM 5110 C CA . TRP A 1 58 ? 6.498 3.387 -3.623 1.00 0.00 58 TRP A CA 4
ATOM 5111 C C . TRP A 1 58 ? 7.106 4.743 -3.735 1.00 0.00 58 TRP A C 4
ATOM 5112 O O . TRP A 1 58 ? 6.432 5.733 -4.017 1.00 0.00 58 TRP A O 4
ATOM 5133 N N . GLU A 1 59 ? 8.434 4.854 -3.549 1.00 0.00 59 GLU A N 4
ATOM 5134 C CA . GLU A 1 59 ? 9.223 6.045 -3.509 1.00 0.00 59 GLU A CA 4
ATOM 5135 C C . GLU A 1 59 ? 9.239 6.832 -4.775 1.00 0.00 59 GLU A C 4
ATOM 5136 O O . GLU A 1 59 ? 9.472 8.039 -4.769 1.00 0.00 59 GLU A O 4
ATOM 5148 N N . ASN A 1 60 ? 8.920 6.208 -5.924 1.00 0.00 60 ASN A N 4
ATOM 5149 C CA . ASN A 1 60 ? 8.696 6.885 -7.163 1.00 0.00 60 ASN A CA 4
ATOM 5150 C C . ASN A 1 60 ? 7.555 7.840 -7.094 1.00 0.00 60 ASN A C 4
ATOM 5151 O O . ASN A 1 60 ? 7.588 8.884 -7.744 1.00 0.00 60 ASN A O 4
ATOM 5162 N N . LEU A 1 61 ? 6.537 7.565 -6.259 1.00 0.00 61 LEU A N 4
ATOM 5163 C CA . LEU A 1 61 ? 5.437 8.445 -6.014 1.00 0.00 61 LEU A CA 4
ATOM 5164 C C . LEU A 1 61 ? 5.538 9.145 -4.702 1.00 0.00 61 LEU A C 4
ATOM 5165 O O . LEU A 1 61 ? 4.538 9.525 -4.097 1.00 0.00 61 LEU A O 4
ATOM 5181 N N . LYS A 1 62 ? 6.777 9.383 -4.235 1.00 0.00 62 LYS A N 4
ATOM 5182 C CA . LYS A 1 62 ? 7.189 10.092 -3.064 1.00 0.00 62 LYS A CA 4
ATOM 5183 C C . LYS A 1 62 ? 6.341 11.153 -2.450 1.00 0.00 62 LYS A C 4
ATOM 5184 O O . LYS A 1 62 ? 6.234 11.165 -1.225 1.00 0.00 62 LYS A O 4
ATOM 5203 N N . GLY A 1 63 ? 5.793 12.091 -3.242 1.00 0.00 63 GLY A N 4
ATOM 5204 C CA . GLY A 1 63 ? 5.149 13.275 -2.763 1.00 0.00 63 GLY A CA 4
ATOM 5205 C C . GLY A 1 63 ? 3.943 13.717 -3.518 1.00 0.00 63 GLY A C 4
ATOM 5206 O O . GLY A 1 63 ? 3.254 14.631 -3.065 1.00 0.00 63 GLY A O 4
ATOM 5210 N N . LYS A 1 64 ? 3.591 13.095 -4.656 1.00 0.00 64 LYS A N 4
ATOM 5211 C CA . LYS A 1 64 ? 2.354 13.357 -5.325 1.00 0.00 64 LYS A CA 4
ATOM 5212 C C . LYS A 1 64 ? 1.345 12.317 -4.978 1.00 0.00 64 LYS A C 4
ATOM 5213 O O . LYS A 1 64 ? 0.210 12.267 -5.447 1.00 0.00 64 LYS A O 4
ATOM 5232 N N . SER A 1 65 ? 1.769 11.436 -4.055 1.00 0.00 65 SER A N 4
ATOM 5233 C CA . SER A 1 65 ? 1.116 10.335 -3.418 1.00 0.00 65 SER A CA 4
ATOM 5234 C C . SER A 1 65 ? -0.339 10.478 -3.127 1.00 0.00 65 SER A C 4
ATOM 5235 O O . SER A 1 65 ? -1.133 9.609 -3.483 1.00 0.00 65 SER A O 4
ATOM 5243 N N . GLN A 1 66 ? -0.749 11.580 -2.475 1.00 0.00 66 GLN A N 4
ATOM 5244 C CA . GLN A 1 66 ? -2.075 11.803 -1.989 1.00 0.00 66 GLN A CA 4
ATOM 5245 C C . GLN A 1 66 ? -3.021 12.271 -3.042 1.00 0.00 66 GLN A C 4
ATOM 5246 O O . GLN A 1 66 ? -4.229 12.316 -2.816 1.00 0.00 66 GLN A O 4
ATOM 5260 N N . GLU A 1 67 ? -2.508 12.634 -4.231 1.00 0.00 67 GLU A N 4
ATOM 5261 C CA . GLU A 1 67 ? -3.295 12.865 -5.402 1.00 0.00 67 GLU A CA 4
ATOM 5262 C C . GLU A 1 67 ? -3.500 11.584 -6.133 1.00 0.00 67 GLU A C 4
ATOM 5263 O O . GLU A 1 67 ? -4.604 11.291 -6.593 1.00 0.00 67 GLU A O 4
ATOM 5275 N N . ASP A 1 68 ? -2.462 10.748 -6.310 1.00 0.00 68 ASP A N 4
ATOM 5276 C CA . ASP A 1 68 ? -2.588 9.617 -7.178 1.00 0.00 68 ASP A CA 4
ATOM 5277 C C . ASP A 1 68 ? -3.059 8.386 -6.483 1.00 0.00 68 ASP A C 4
ATOM 5278 O O . ASP A 1 68 ? -3.860 7.641 -7.047 1.00 0.00 68 ASP A O 4
ATOM 5287 N N . ALA A 1 69 ? -2.617 8.127 -5.240 1.00 0.00 69 ALA A N 4
ATOM 5288 C CA . ALA A 1 69 ? -3.026 6.979 -4.494 1.00 0.00 69 ALA A CA 4
ATOM 5289 C C . ALA A 1 69 ? -4.507 6.867 -4.369 1.00 0.00 69 ALA A C 4
ATOM 5290 O O . ALA A 1 69 ? -5.105 5.945 -4.925 1.00 0.00 69 ALA A O 4
ATOM 5297 N N . GLU A 1 70 ? -5.164 7.850 -3.730 1.00 0.00 70 GLU A N 4
ATOM 5298 C CA . GLU A 1 70 ? -6.585 7.921 -3.596 1.00 0.00 70 GLU A CA 4
ATOM 5299 C C . GLU A 1 70 ? -7.437 7.579 -4.770 1.00 0.00 70 GLU A C 4
ATOM 5300 O O . GLU A 1 70 ? -8.450 6.896 -4.629 1.00 0.00 70 GLU A O 4
ATOM 5312 N N . LYS A 1 71 ? -7.107 8.056 -5.984 1.00 0.00 71 LYS A N 4
ATOM 5313 C CA . LYS A 1 71 ? -7.903 7.962 -7.168 1.00 0.00 71 LYS A CA 4
ATOM 5314 C C . LYS A 1 71 ? -7.671 6.710 -7.942 1.00 0.00 71 LYS A C 4
ATOM 5315 O O . LYS A 1 71 ? -8.580 6.176 -8.577 1.00 0.00 71 LYS A O 4
ATOM 5334 N N . GLU A 1 72 ? -6.440 6.168 -7.923 1.00 0.00 72 GLU A N 4
ATOM 5335 C CA . GLU A 1 72 ? -6.192 4.883 -8.500 1.00 0.00 72 GLU A CA 4
ATOM 5336 C C . GLU A 1 72 ? -6.651 3.795 -7.591 1.00 0.00 72 GLU A C 4
ATOM 5337 O O . GLU A 1 72 ? -7.142 2.772 -8.063 1.00 0.00 72 GLU A O 4
ATOM 5349 N N . TYR A 1 73 ? -6.544 3.975 -6.261 1.00 0.00 73 TYR A N 4
ATOM 5350 C CA . TYR A 1 73 ? -6.821 2.987 -5.264 1.00 0.00 73 TYR A CA 4
ATOM 5351 C C . TYR A 1 73 ? -8.212 2.454 -5.268 1.00 0.00 73 TYR A C 4
ATOM 5352 O O . TYR A 1 73 ? -8.380 1.237 -5.332 1.00 0.00 73 TYR A O 4
ATOM 5370 N N . ILE A 1 74 ? -9.234 3.327 -5.233 1.00 0.00 74 ILE A N 4
ATOM 5371 C CA . ILE A 1 74 ? -10.610 2.976 -5.396 1.00 0.00 74 ILE A CA 4
ATOM 5372 C C . ILE A 1 74 ? -10.891 1.928 -6.418 1.00 0.00 74 ILE A C 4
ATOM 5373 O O . ILE A 1 74 ? -11.477 0.892 -6.108 1.00 0.00 74 ILE A O 4
ATOM 5389 N N . ALA A 1 75 ? -10.410 2.107 -7.660 1.00 0.00 75 ALA A N 4
ATOM 5390 C CA . ALA A 1 75 ? -10.679 1.213 -8.743 1.00 0.00 75 ALA A CA 4
ATOM 5391 C C . ALA A 1 75 ? -9.959 -0.089 -8.678 1.00 0.00 75 ALA A C 4
ATOM 5392 O O . ALA A 1 75 ? -10.524 -1.142 -8.970 1.00 0.00 75 ALA A O 4
ATOM 5399 N N . LEU A 1 76 ? -8.676 -0.107 -8.271 1.00 0.00 76 LEU A N 4
ATOM 5400 C CA . LEU A 1 76 ? -7.970 -1.340 -8.116 1.00 0.00 76 LEU A CA 4
ATOM 5401 C C . LEU A 1 76 ? -8.431 -2.161 -6.961 1.00 0.00 76 LEU A C 4
ATOM 5402 O O . LEU A 1 76 ? -8.677 -3.356 -7.115 1.00 0.00 76 LEU A O 4
ATOM 5418 N N . VAL A 1 77 ? -8.654 -1.553 -5.783 1.00 0.00 77 VAL A N 4
ATOM 5419 C CA . VAL A 1 77 ? -9.177 -2.194 -4.616 1.00 0.00 77 VAL A CA 4
ATOM 5420 C C . VAL A 1 77 ? -10.558 -2.708 -4.840 1.00 0.00 77 VAL A C 4
ATOM 5421 O O . VAL A 1 77 ? -10.914 -3.758 -4.310 1.00 0.00 77 VAL A O 4
ATOM 5434 N N . ASP A 1 78 ? -11.390 -2.072 -5.685 1.00 0.00 78 ASP A N 4
ATOM 5435 C CA . ASP A 1 78 ? -12.674 -2.607 -6.019 1.00 0.00 78 ASP A CA 4
ATOM 5436 C C . ASP A 1 78 ? -12.617 -3.954 -6.654 1.00 0.00 78 ASP A C 4
ATOM 5437 O O . ASP A 1 78 ? -13.390 -4.856 -6.334 1.00 0.00 78 ASP A O 4
ATOM 5446 N N . GLN A 1 79 ? -11.640 -4.148 -7.556 1.00 0.00 79 GLN A N 4
ATOM 5447 C CA . GLN A 1 79 ? -11.380 -5.369 -8.254 1.00 0.00 79 GLN A CA 4
ATOM 5448 C C . GLN A 1 79 ? -10.675 -6.382 -7.417 1.00 0.00 79 GLN A C 4
ATOM 5449 O O . GLN A 1 79 ? -10.814 -7.583 -7.644 1.00 0.00 79 GLN A O 4
ATOM 5463 N N . LEU A 1 80 ? -9.965 -5.955 -6.358 1.00 0.00 80 LEU A N 4
ATOM 5464 C CA . LEU A 1 80 ? -9.488 -6.783 -5.294 1.00 0.00 80 LEU A CA 4
ATOM 5465 C C . LEU A 1 80 ? -10.655 -7.313 -4.535 1.00 0.00 80 LEU A C 4
ATOM 5466 O O . LEU A 1 80 ? -10.885 -8.520 -4.481 1.00 0.00 80 LEU A O 4
ATOM 5482 N N . ILE A 1 81 ? -11.493 -6.439 -3.950 1.00 0.00 81 ILE A N 4
ATOM 5483 C CA . ILE A 1 81 ? -12.570 -6.792 -3.079 1.00 0.00 81 ILE A CA 4
ATOM 5484 C C . ILE A 1 81 ? -13.656 -7.572 -3.738 1.00 0.00 81 ILE A C 4
ATOM 5485 O O . ILE A 1 81 ? -14.254 -8.457 -3.128 1.00 0.00 81 ILE A O 4
ATOM 5501 N N . ALA A 1 82 ? -13.924 -7.351 -5.038 1.00 0.00 82 ALA A N 4
ATOM 5502 C CA . ALA A 1 82 ? -14.782 -8.197 -5.810 1.00 0.00 82 ALA A CA 4
ATOM 5503 C C . ALA A 1 82 ? -14.441 -9.647 -5.747 1.00 0.00 82 ALA A C 4
ATOM 5504 O O . ALA A 1 82 ? -15.312 -10.512 -5.683 1.00 0.00 82 ALA A O 4
ATOM 5511 N N . LYS A 1 83 ? -13.138 -9.976 -5.700 1.00 0.00 83 LYS A N 4
ATOM 5512 C CA . LYS A 1 83 ? -12.647 -11.309 -5.532 1.00 0.00 83 LYS A CA 4
ATOM 5513 C C . LYS A 1 83 ? -12.532 -11.645 -4.085 1.00 0.00 83 LYS A C 4
ATOM 5514 O O . LYS A 1 83 ? -12.844 -12.753 -3.652 1.00 0.00 83 LYS A O 4
ATOM 5533 N N . TYR A 1 84 ? -12.048 -10.690 -3.270 1.00 0.00 84 TYR A N 4
ATOM 5534 C CA . TYR A 1 84 ? -11.470 -10.955 -1.989 1.00 0.00 84 TYR A CA 4
ATOM 5535 C C . TYR A 1 84 ? -12.388 -10.798 -0.826 1.00 0.00 84 TYR A C 4
ATOM 5536 O O . TYR A 1 84 ? -12.064 -11.243 0.272 1.00 0.00 84 TYR A O 4
ATOM 5554 N N . SE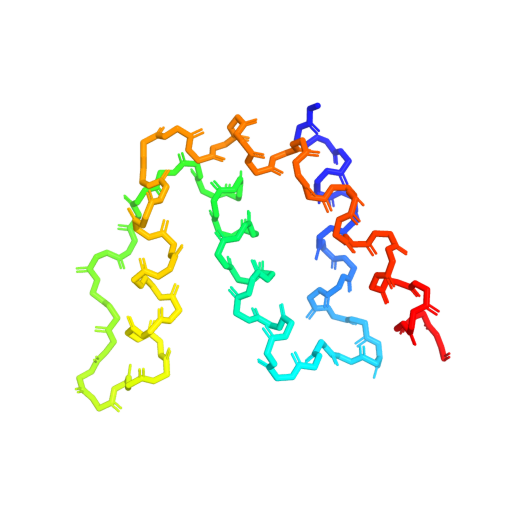R A 1 85 ? -13.570 -10.181 -1.010 1.00 0.00 85 SER A N 4
ATOM 5555 C CA . SER A 1 85 ? -14.609 -10.086 -0.032 1.00 0.00 85 SER A CA 4
ATOM 5556 C C . SER A 1 85 ? -15.016 -11.384 0.577 1.00 0.00 85 SER A C 4
ATOM 5557 O O . SER A 1 85 ? -14.925 -11.564 1.791 1.00 0.00 85 SER A O 4
ATOM 5565 N N . SER A 1 86 ? -15.458 -12.356 -0.239 1.00 0.00 86 SER A N 4
ATOM 5566 C CA . SER A 1 86 ? -15.703 -13.693 0.206 1.00 0.00 86 SER A CA 4
ATOM 5567 C C . SER A 1 86 ? -15.284 -14.696 -0.860 1.00 0.00 86 SER A C 4
ATOM 5568 O O . SER A 1 86 ? -15.630 -14.524 -2.060 1.00 0.00 86 SER A O 4
ATOM 5577 N N . VAL A 1 1 ? -10.723 9.906 -2.448 1.00 0.00 1 VAL A N 5
ATOM 5578 C CA . VAL A 1 1 ? -11.422 9.523 -1.201 1.00 0.00 1 VAL A CA 5
ATOM 5579 C C . VAL A 1 1 ? -10.540 8.846 -0.210 1.00 0.00 1 VAL A C 5
ATOM 5580 O O . VAL A 1 1 ? -10.359 7.629 -0.206 1.00 0.00 1 VAL A O 5
ATOM 5595 N N . SER A 1 2 ? -9.919 9.629 0.691 1.00 0.00 2 SER A N 5
ATOM 5596 C CA . SER A 1 2 ? -8.892 9.231 1.604 1.00 0.00 2 SER A CA 5
ATOM 5597 C C . SER A 1 2 ? -9.412 8.518 2.805 1.00 0.00 2 SER A C 5
ATOM 5598 O O . SER A 1 2 ? -8.717 7.705 3.412 1.00 0.00 2 SER A O 5
ATOM 5606 N N . GLN A 1 3 ? -10.679 8.731 3.202 1.00 0.00 3 GLN A N 5
ATOM 5607 C CA . GLN A 1 3 ? -11.278 7.942 4.233 1.00 0.00 3 GLN A CA 5
ATOM 5608 C C . GLN A 1 3 ? -11.666 6.582 3.764 1.00 0.00 3 GLN A C 5
ATOM 5609 O O . GLN A 1 3 ? -11.470 5.571 4.438 1.00 0.00 3 GLN A O 5
ATOM 5623 N N . LEU A 1 4 ? -12.184 6.495 2.526 1.00 0.00 4 LEU A N 5
ATOM 5624 C CA . LEU A 1 4 ? -12.583 5.266 1.913 1.00 0.00 4 LEU A CA 5
ATOM 5625 C C . LEU A 1 4 ? -11.421 4.358 1.699 1.00 0.00 4 LEU A C 5
ATOM 5626 O O . LEU A 1 4 ? -11.480 3.141 1.871 1.00 0.00 4 LEU A O 5
ATOM 5642 N N . PHE A 1 5 ? -10.291 4.988 1.331 1.00 0.00 5 PHE A N 5
ATOM 5643 C CA . PHE A 1 5 ? -8.990 4.402 1.241 1.00 0.00 5 PHE A CA 5
ATOM 5644 C C . PHE A 1 5 ? -8.662 3.583 2.441 1.00 0.00 5 PHE A C 5
ATOM 5645 O O . PHE A 1 5 ? -8.207 2.448 2.318 1.00 0.00 5 PHE A O 5
ATOM 5662 N N . GLU A 1 6 ? -8.951 4.089 3.653 1.00 0.00 6 GLU A N 5
ATOM 5663 C CA . GLU A 1 6 ? -8.626 3.409 4.870 1.00 0.00 6 GLU A CA 5
ATOM 5664 C C . GLU A 1 6 ? -9.594 2.318 5.171 1.00 0.00 6 GLU A C 5
ATOM 5665 O O . GLU A 1 6 ? -9.188 1.246 5.616 1.00 0.00 6 GLU A O 5
ATOM 5677 N N . GLU A 1 7 ? -10.894 2.527 4.898 1.00 0.00 7 GLU A N 5
ATOM 5678 C CA . GLU A 1 7 ? -11.924 1.542 5.014 1.00 0.00 7 GLU A CA 5
ATOM 5679 C C . GLU A 1 7 ? -11.655 0.316 4.212 1.00 0.00 7 GLU A C 5
ATOM 5680 O O . GLU A 1 7 ? -11.699 -0.806 4.714 1.00 0.00 7 GLU A O 5
ATOM 5692 N N . LYS A 1 8 ? -11.321 0.468 2.917 1.00 0.00 8 LYS A N 5
ATOM 5693 C CA . LYS A 1 8 ? -11.003 -0.640 2.071 1.00 0.00 8 LYS A CA 5
ATOM 5694 C C . LYS A 1 8 ? -9.623 -1.166 2.274 1.00 0.00 8 LYS A C 5
ATOM 5695 O O . LYS A 1 8 ? -9.412 -2.372 2.160 1.00 0.00 8 LYS A O 5
ATOM 5714 N N . ALA A 1 9 ? -8.605 -0.356 2.615 1.00 0.00 9 ALA A N 5
ATOM 5715 C CA . ALA A 1 9 ? -7.261 -0.828 2.743 1.00 0.00 9 ALA A CA 5
ATOM 5716 C C . ALA A 1 9 ? -7.044 -1.798 3.854 1.00 0.00 9 ALA A C 5
ATOM 5717 O O . ALA A 1 9 ? -6.430 -2.855 3.724 1.00 0.00 9 ALA A O 5
ATOM 5724 N N . LYS A 1 10 ? -7.604 -1.454 5.027 1.00 0.00 10 LYS A N 5
ATOM 5725 C CA . LYS A 1 10 ? -7.595 -2.289 6.188 1.00 0.00 10 LYS A CA 5
ATOM 5726 C C . LYS A 1 10 ? -8.401 -3.533 6.038 1.00 0.00 10 LYS A C 5
ATOM 5727 O O . LYS A 1 10 ? -8.199 -4.503 6.767 1.00 0.00 10 LYS A O 5
ATOM 5746 N N . ALA A 1 11 ? -9.302 -3.601 5.041 1.00 0.00 11 ALA A N 5
ATOM 5747 C CA . ALA A 1 11 ? -9.879 -4.836 4.609 1.00 0.00 11 ALA A CA 5
ATOM 5748 C C . ALA A 1 11 ? -8.860 -5.651 3.888 1.00 0.00 11 ALA A C 5
ATOM 5749 O O . ALA A 1 11 ? -8.537 -6.760 4.313 1.00 0.00 11 ALA A O 5
ATOM 5756 N N . VAL A 1 12 ? -8.278 -5.145 2.786 1.00 0.00 12 VAL A N 5
ATOM 5757 C CA . VAL A 1 12 ? -7.485 -5.915 1.880 1.00 0.00 12 VAL A CA 5
ATOM 5758 C C . VAL A 1 12 ? -6.234 -6.450 2.486 1.00 0.00 12 VAL A C 5
ATOM 5759 O O . VAL A 1 12 ? -5.835 -7.573 2.182 1.00 0.00 12 VAL A O 5
ATOM 5772 N N . ASN A 1 13 ? -5.632 -5.716 3.439 1.00 0.00 13 ASN A N 5
ATOM 5773 C CA . ASN A 1 13 ? -4.429 -6.140 4.088 1.00 0.00 13 ASN A CA 5
ATOM 5774 C C . ASN A 1 13 ? -4.619 -7.263 5.047 1.00 0.00 13 ASN A C 5
ATOM 5775 O O . ASN A 1 13 ? -3.645 -7.858 5.507 1.00 0.00 13 ASN A O 5
ATOM 5786 N N . GLU A 1 14 ? -5.875 -7.610 5.379 1.00 0.00 14 GLU A N 5
ATOM 5787 C CA . GLU A 1 14 ? -6.212 -8.625 6.329 1.00 0.00 14 GLU A CA 5
ATOM 5788 C C . GLU A 1 14 ? -7.384 -9.439 5.902 1.00 0.00 14 GLU A C 5
ATOM 5789 O O . GLU A 1 14 ? -8.046 -10.108 6.696 1.00 0.00 14 GLU A O 5
ATOM 5801 N N . LEU A 1 15 ? -7.708 -9.471 4.597 1.00 0.00 15 LEU A N 5
ATOM 5802 C CA . LEU A 1 15 ? -8.798 -10.214 4.047 1.00 0.00 15 LEU A CA 5
ATOM 5803 C C . LEU A 1 15 ? -8.465 -11.666 4.030 1.00 0.00 15 LEU A C 5
ATOM 5804 O O . LEU A 1 15 ? -7.281 -11.983 4.141 1.00 0.00 15 LEU A O 5
ATOM 5820 N N . PRO A 1 16 ? -9.334 -12.628 3.945 1.00 0.00 16 PRO A N 5
ATOM 5821 C CA . PRO A 1 16 ? -8.946 -14.007 4.025 1.00 0.00 16 PRO A CA 5
ATOM 5822 C C . PRO A 1 16 ? -8.286 -14.482 2.777 1.00 0.00 16 PRO A C 5
ATOM 5823 O O . PRO A 1 16 ? -7.563 -15.476 2.813 1.00 0.00 16 PRO A O 5
ATOM 5834 N N . THR A 1 17 ? -8.518 -13.798 1.641 1.00 0.00 17 THR A N 5
ATOM 5835 C CA . THR A 1 17 ? -7.873 -14.036 0.388 1.00 0.00 17 THR A CA 5
ATOM 5836 C C . THR A 1 17 ? -6.974 -12.853 0.271 1.00 0.00 17 THR A C 5
ATOM 5837 O O . THR A 1 17 ? -7.300 -11.804 -0.282 1.00 0.00 17 THR A O 5
ATOM 5848 N N . LYS A 1 18 ? -5.809 -12.959 0.936 1.00 0.00 18 LYS A N 5
ATOM 5849 C CA . LYS A 1 18 ? -4.847 -11.907 1.047 1.00 0.00 18 LYS A CA 5
ATOM 5850 C C . LYS A 1 18 ? -4.254 -11.494 -0.256 1.00 0.00 18 LYS A C 5
ATOM 5851 O O . LYS A 1 18 ? -4.269 -12.306 -1.180 1.00 0.00 18 LYS A O 5
ATOM 5870 N N . PRO A 1 19 ? -3.749 -10.313 -0.460 1.00 0.00 19 PRO A N 5
ATOM 5871 C CA . PRO A 1 19 ? -3.454 -9.818 -1.773 1.00 0.00 19 PRO A CA 5
ATOM 5872 C C . PRO A 1 19 ? -2.345 -10.551 -2.445 1.00 0.00 19 PRO A C 5
ATOM 5873 O O . PRO A 1 19 ? -1.459 -11.065 -1.763 1.00 0.00 19 PRO A O 5
ATOM 5884 N N . SER A 1 20 ? -2.344 -10.648 -3.787 1.00 0.00 20 SER A N 5
ATOM 5885 C CA . SER A 1 20 ? -1.334 -11.338 -4.528 1.00 0.00 20 SER A CA 5
ATOM 5886 C C . SER A 1 20 ? -0.103 -10.518 -4.715 1.00 0.00 20 SER A C 5
ATOM 5887 O O . SER A 1 20 ? -0.122 -9.290 -4.646 1.00 0.00 20 SER A O 5
ATOM 5895 N N . THR A 1 21 ? 1.065 -11.160 -4.893 1.00 0.00 21 THR A N 5
ATOM 5896 C CA . THR A 1 21 ? 2.353 -10.606 -4.611 1.00 0.00 21 THR A CA 5
ATOM 5897 C C . THR A 1 21 ? 2.883 -9.611 -5.586 1.00 0.00 21 THR A C 5
ATOM 5898 O O . THR A 1 21 ? 3.589 -8.676 -5.209 1.00 0.00 21 THR A O 5
ATOM 5909 N N . ASP A 1 22 ? 2.569 -9.743 -6.887 1.00 0.00 22 ASP A N 5
ATOM 5910 C CA . ASP A 1 22 ? 2.949 -8.814 -7.906 1.00 0.00 22 ASP A CA 5
ATOM 5911 C C . ASP A 1 22 ? 2.003 -7.664 -7.919 1.00 0.00 22 ASP A C 5
ATOM 5912 O O . ASP A 1 22 ? 2.381 -6.519 -8.166 1.00 0.00 22 ASP A O 5
ATOM 5921 N N . GLU A 1 23 ? 0.727 -7.909 -7.566 1.00 0.00 23 GLU A N 5
ATOM 5922 C CA . GLU A 1 23 ? -0.282 -6.912 -7.384 1.00 0.00 23 GLU A CA 5
ATOM 5923 C C . GLU A 1 23 ? 0.031 -6.068 -6.197 1.00 0.00 23 GLU A C 5
ATOM 5924 O O . GLU A 1 23 ? -0.116 -4.846 -6.232 1.00 0.00 23 GLU A O 5
ATOM 5936 N N . LEU A 1 24 ? 0.580 -6.651 -5.117 1.00 0.00 24 LEU A N 5
ATOM 5937 C CA . LEU A 1 24 ? 1.145 -5.958 -4.000 1.00 0.00 24 LEU A CA 5
ATOM 5938 C C . LEU A 1 24 ? 2.203 -4.951 -4.294 1.00 0.00 24 LEU A C 5
ATOM 5939 O O . LEU A 1 24 ? 2.451 -4.077 -3.465 1.00 0.00 24 LEU A O 5
ATOM 5955 N N . LEU A 1 25 ? 2.861 -4.944 -5.468 1.00 0.00 25 LEU A N 5
ATOM 5956 C CA . LEU A 1 25 ? 3.722 -3.869 -5.852 1.00 0.00 25 LEU A CA 5
ATOM 5957 C C . LEU A 1 25 ? 2.978 -2.624 -6.197 1.00 0.00 25 LEU A C 5
ATOM 5958 O O . LEU A 1 25 ? 3.359 -1.510 -5.843 1.00 0.00 25 LEU A O 5
ATOM 5974 N N . GLU A 1 26 ? 1.843 -2.797 -6.897 1.00 0.00 26 GLU A N 5
ATOM 5975 C CA . GLU A 1 26 ? 0.882 -1.763 -7.128 1.00 0.00 26 GLU A CA 5
ATOM 5976 C C . GLU A 1 26 ? 0.218 -1.350 -5.860 1.00 0.00 26 GLU A C 5
ATOM 5977 O O . GLU A 1 26 ? 0.245 -0.185 -5.465 1.00 0.00 26 GLU A O 5
ATOM 5989 N N . LEU A 1 27 ? -0.350 -2.302 -5.099 1.00 0.00 27 LEU A N 5
ATOM 5990 C CA . LEU A 1 27 ? -1.093 -2.038 -3.905 1.00 0.00 27 LEU A CA 5
ATOM 5991 C C . LEU A 1 27 ? -0.306 -1.502 -2.759 1.00 0.00 27 LEU A C 5
ATOM 5992 O O . LEU A 1 27 ? -0.812 -0.642 -2.041 1.00 0.00 27 LEU A O 5
ATOM 6008 N N . TYR A 1 28 ? 0.949 -1.927 -2.525 1.00 0.00 28 TYR A N 5
ATOM 6009 C CA . TYR A 1 28 ? 1.817 -1.367 -1.537 1.00 0.00 28 TYR A CA 5
ATOM 6010 C C . TYR A 1 28 ? 2.112 0.065 -1.826 1.00 0.00 28 TYR A C 5
ATOM 6011 O O . TYR A 1 28 ? 1.892 0.906 -0.955 1.00 0.00 28 TYR A O 5
ATOM 6029 N N . ALA A 1 29 ? 2.589 0.414 -3.034 1.00 0.00 29 ALA A N 5
ATOM 6030 C CA . ALA A 1 29 ? 2.928 1.753 -3.403 1.00 0.00 29 ALA A CA 5
ATOM 6031 C C . ALA A 1 29 ? 1.825 2.728 -3.167 1.00 0.00 29 ALA A C 5
ATOM 6032 O O . ALA A 1 29 ? 2.023 3.809 -2.615 1.00 0.00 29 ALA A O 5
ATOM 6039 N N . LEU A 1 30 ? 0.593 2.318 -3.516 1.00 0.00 30 LEU A N 5
ATOM 6040 C CA . LEU A 1 30 ? -0.599 3.071 -3.281 1.00 0.00 30 LEU A CA 5
ATOM 6041 C C . LEU A 1 30 ? -1.043 3.144 -1.860 1.00 0.00 30 LEU A C 5
ATOM 6042 O O . LEU A 1 30 ? -1.301 4.234 -1.351 1.00 0.00 30 LEU A O 5
ATOM 6058 N N . TYR A 1 31 ? -1.167 2.017 -1.137 1.00 0.00 31 TYR A N 5
ATOM 6059 C CA . TYR A 1 31 ? -1.517 1.989 0.249 1.00 0.00 31 TYR A CA 5
ATOM 6060 C C . TYR A 1 31 ? -0.587 2.795 1.089 1.00 0.00 31 TYR A C 5
ATOM 6061 O O . TYR A 1 31 ? -0.982 3.652 1.879 1.00 0.00 31 TYR A O 5
ATOM 6079 N N . LYS A 1 32 ? 0.731 2.572 0.943 1.00 0.00 32 LYS A N 5
ATOM 6080 C CA . LYS A 1 32 ? 1.756 3.334 1.587 1.00 0.00 32 LYS A CA 5
ATOM 6081 C C . LYS A 1 32 ? 1.771 4.767 1.181 1.00 0.00 32 LYS A C 5
ATOM 6082 O O . LYS A 1 32 ? 2.024 5.639 2.011 1.00 0.00 32 LYS A O 5
ATOM 6101 N N . GLN A 1 33 ? 1.420 5.107 -0.072 1.00 0.00 33 GLN A N 5
ATOM 6102 C CA . GLN A 1 33 ? 1.199 6.465 -0.466 1.00 0.00 33 GLN A CA 5
ATOM 6103 C C . GLN A 1 33 ? 0.166 7.198 0.318 1.00 0.00 33 GLN A C 5
ATOM 6104 O O . GLN A 1 33 ? 0.468 8.191 0.975 1.00 0.00 33 GLN A O 5
ATOM 6118 N N . ALA A 1 34 ? -1.104 6.752 0.311 1.00 0.00 34 ALA A N 5
ATOM 6119 C CA . ALA A 1 34 ? -2.122 7.429 1.051 1.00 0.00 34 ALA A CA 5
ATOM 6120 C C . ALA A 1 34 ? -2.182 7.152 2.513 1.00 0.00 34 ALA A C 5
ATOM 6121 O O . ALA A 1 34 ? -2.827 7.914 3.231 1.00 0.00 34 ALA A O 5
ATOM 6128 N N . THR A 1 35 ? -1.487 6.142 3.068 1.00 0.00 35 THR A N 5
ATOM 6129 C CA . THR A 1 35 ? -1.306 6.097 4.485 1.00 0.00 35 THR A CA 5
ATOM 6130 C C . THR A 1 35 ? -0.344 7.135 4.948 1.00 0.00 35 THR A C 5
ATOM 6131 O O . THR A 1 35 ? -0.628 7.875 5.889 1.00 0.00 35 THR A O 5
ATOM 6142 N N . VAL A 1 36 ? 0.850 7.236 4.338 1.00 0.00 36 VAL A N 5
ATOM 6143 C CA . VAL A 1 36 ? 1.871 8.126 4.799 1.00 0.00 36 VAL A CA 5
ATOM 6144 C C . VAL A 1 36 ? 1.713 9.486 4.210 1.00 0.00 36 VAL A C 5
ATOM 6145 O O . VAL A 1 36 ? 1.472 10.470 4.907 1.00 0.00 36 VAL A O 5
ATOM 6158 N N . GLY A 1 37 ? 1.877 9.569 2.878 1.00 0.00 37 GLY A N 5
ATOM 6159 C CA . GLY A 1 37 ? 1.892 10.742 2.059 1.00 0.00 37 GLY A CA 5
ATOM 6160 C C . GLY A 1 37 ? 3.256 11.112 1.589 1.00 0.00 37 GLY A C 5
ATOM 6161 O O . GLY A 1 37 ? 3.429 11.929 0.686 1.00 0.00 37 GLY A O 5
ATOM 6165 N N . ASP A 1 38 ? 4.289 10.493 2.190 1.00 0.00 38 ASP A N 5
ATOM 6166 C CA . ASP A 1 38 ? 5.659 10.552 1.785 1.00 0.00 38 ASP A CA 5
ATOM 6167 C C . ASP A 1 38 ? 6.120 9.145 1.620 1.00 0.00 38 ASP A C 5
ATOM 6168 O O . ASP A 1 38 ? 5.606 8.239 2.274 1.00 0.00 38 ASP A O 5
ATOM 6177 N N . ASN A 1 39 ? 7.130 8.859 0.779 1.00 0.00 39 ASN A N 5
ATOM 6178 C CA . ASN A 1 39 ? 7.906 7.663 0.893 1.00 0.00 39 ASN A CA 5
ATOM 6179 C C . ASN A 1 39 ? 8.667 7.557 2.169 1.00 0.00 39 ASN A C 5
ATOM 6180 O O . ASN A 1 39 ? 9.713 8.172 2.371 1.00 0.00 39 ASN A O 5
ATOM 6191 N N . ASP A 1 40 ? 8.142 6.769 3.125 1.00 0.00 40 ASP A N 5
ATOM 6192 C CA . ASP A 1 40 ? 8.492 6.791 4.510 1.00 0.00 40 ASP A CA 5
ATOM 6193 C C . ASP A 1 40 ? 9.791 6.141 4.848 1.00 0.00 40 ASP A C 5
ATOM 6194 O O . ASP A 1 40 ? 10.772 6.802 5.182 1.00 0.00 40 ASP A O 5
ATOM 6203 N N . LYS A 1 41 ? 9.842 4.797 4.817 1.00 0.00 41 LYS A N 5
ATOM 6204 C CA . LYS A 1 41 ? 10.950 4.009 5.259 1.00 0.00 41 LYS A CA 5
ATOM 6205 C C . LYS A 1 41 ? 12.033 3.871 4.245 1.00 0.00 41 LYS A C 5
ATOM 6206 O O . LYS A 1 41 ? 12.176 2.837 3.594 1.00 0.00 41 LYS A O 5
ATOM 6225 N N . GLU A 1 42 ? 12.897 4.897 4.151 1.00 0.00 42 GLU A N 5
ATOM 6226 C CA . GLU A 1 42 ? 13.938 5.074 3.187 1.00 0.00 42 GLU A CA 5
ATOM 6227 C C . GLU A 1 42 ? 15.150 4.245 3.442 1.00 0.00 42 GLU A C 5
ATOM 6228 O O . GLU A 1 42 ? 16.297 4.665 3.297 1.00 0.00 42 GLU A O 5
ATOM 6240 N N . LYS A 1 43 ? 14.937 2.965 3.797 1.00 0.00 43 LYS A N 5
ATOM 6241 C CA . LYS A 1 43 ? 15.956 1.968 3.915 1.00 0.00 43 LYS A CA 5
ATOM 6242 C C . LYS A 1 43 ? 15.330 0.618 3.845 1.00 0.00 43 LYS A C 5
ATOM 6243 O O . LYS A 1 43 ? 15.088 0.008 4.885 1.00 0.00 43 LYS A O 5
ATOM 6262 N N . PRO A 1 44 ? 15.031 0.058 2.711 1.00 0.00 44 PRO A N 5
ATOM 6263 C CA . PRO A 1 44 ? 14.622 -1.315 2.615 1.00 0.00 44 PRO A CA 5
ATOM 6264 C C . PRO A 1 44 ? 15.787 -2.208 2.864 1.00 0.00 44 PRO A C 5
ATOM 6265 O O . PRO A 1 44 ? 16.925 -1.742 2.835 1.00 0.00 44 PRO A O 5
ATOM 6276 N N . GLY A 1 45 ? 15.585 -3.500 3.182 1.00 0.00 45 GLY A N 5
ATOM 6277 C CA . GLY A 1 45 ? 16.601 -4.281 3.818 1.00 0.00 45 GLY A CA 5
ATOM 6278 C C . GLY A 1 45 ? 17.743 -4.800 3.015 1.00 0.00 45 GLY A C 5
ATOM 6279 O O . GLY A 1 45 ? 17.998 -4.423 1.873 1.00 0.00 45 GLY A O 5
ATOM 6283 N N . ILE A 1 46 ? 18.505 -5.714 3.643 1.00 0.00 46 ILE A N 5
ATOM 6284 C CA . ILE A 1 46 ? 19.770 -6.211 3.201 1.00 0.00 46 ILE A CA 5
ATOM 6285 C C . ILE A 1 46 ? 19.612 -7.635 2.792 1.00 0.00 46 ILE A C 5
ATOM 6286 O O . ILE A 1 46 ? 20.105 -8.084 1.759 1.00 0.00 46 ILE A O 5
ATOM 6302 N N . PHE A 1 47 ? 18.840 -8.392 3.592 1.00 0.00 47 PHE A N 5
ATOM 6303 C CA . PHE A 1 47 ? 18.351 -9.699 3.279 1.00 0.00 47 PHE A CA 5
ATOM 6304 C C . PHE A 1 47 ? 16.956 -9.590 2.770 1.00 0.00 47 PHE A C 5
ATOM 6305 O O . PHE A 1 47 ? 16.312 -10.597 2.479 1.00 0.00 47 PHE A O 5
ATOM 6322 N N . ASN A 1 48 ? 16.438 -8.359 2.605 1.00 0.00 48 ASN A N 5
ATOM 6323 C CA . ASN A 1 48 ? 15.192 -8.112 1.949 1.00 0.00 48 ASN A CA 5
ATOM 6324 C C . ASN A 1 48 ? 15.385 -7.991 0.476 1.00 0.00 48 ASN A C 5
ATOM 6325 O O . ASN A 1 48 ? 16.011 -7.052 -0.013 1.00 0.00 48 ASN A O 5
ATOM 6336 N N . MET A 1 49 ? 14.849 -8.946 -0.306 1.00 0.00 49 MET A N 5
ATOM 6337 C CA . MET A 1 49 ? 14.844 -8.877 -1.734 1.00 0.00 49 MET A CA 5
ATOM 6338 C C . MET A 1 49 ? 13.582 -8.237 -2.201 1.00 0.00 49 MET A C 5
ATOM 6339 O O . MET A 1 49 ? 13.546 -7.571 -3.235 1.00 0.00 49 MET A O 5
ATOM 6353 N N . LYS A 1 50 ? 12.485 -8.419 -1.443 1.00 0.00 50 LYS A N 5
ATOM 6354 C CA . LYS A 1 50 ? 11.166 -8.048 -1.853 1.00 0.00 50 LYS A CA 5
ATOM 6355 C C . LYS A 1 50 ? 10.853 -6.619 -1.569 1.00 0.00 50 LYS A C 5
ATOM 6356 O O . LYS A 1 50 ? 10.334 -5.919 -2.436 1.00 0.00 50 LYS A O 5
ATOM 6375 N N . ASP A 1 51 ? 11.197 -6.100 -0.376 1.00 0.00 51 ASP A N 5
ATOM 6376 C CA . ASP A 1 51 ? 11.010 -4.739 0.018 1.00 0.00 51 ASP A CA 5
ATOM 6377 C C . ASP A 1 51 ? 11.683 -3.756 -0.877 1.00 0.00 51 ASP A C 5
ATOM 6378 O O . ASP A 1 51 ? 11.178 -2.659 -1.108 1.00 0.00 51 ASP A O 5
ATOM 6387 N N . ARG A 1 52 ? 12.833 -4.127 -1.468 1.00 0.00 52 ARG A N 5
ATOM 6388 C CA . ARG A 1 52 ? 13.497 -3.406 -2.510 1.00 0.00 52 ARG A CA 5
ATOM 6389 C C . ARG A 1 52 ? 12.645 -3.061 -3.682 1.00 0.00 52 ARG A C 5
ATOM 6390 O O . ARG A 1 52 ? 12.753 -1.963 -4.226 1.00 0.00 52 ARG A O 5
ATOM 6411 N N . TYR A 1 53 ? 11.743 -3.956 -4.120 1.00 0.00 53 TYR A N 5
ATOM 6412 C CA . TYR A 1 53 ? 10.826 -3.721 -5.193 1.00 0.00 53 TYR A CA 5
ATOM 6413 C C . TYR A 1 53 ? 9.704 -2.830 -4.785 1.00 0.00 53 TYR A C 5
ATOM 6414 O O . TYR A 1 53 ? 9.358 -1.872 -5.476 1.00 0.00 53 TYR A O 5
ATOM 6432 N N . LYS A 1 54 ? 9.090 -3.128 -3.627 1.00 0.00 54 LYS A N 5
ATOM 6433 C CA . LYS A 1 54 ? 8.025 -2.408 -3.001 1.00 0.00 54 LYS A CA 5
ATOM 6434 C C . LYS A 1 54 ? 8.339 -0.965 -2.803 1.00 0.00 54 LYS A C 5
ATOM 6435 O O . LYS A 1 54 ? 7.597 -0.075 -3.217 1.00 0.00 54 LYS A O 5
ATOM 6454 N N . TRP A 1 55 ? 9.499 -0.669 -2.190 1.00 0.00 55 TRP A N 5
ATOM 6455 C CA . TRP A 1 55 ? 9.921 0.661 -1.881 1.00 0.00 55 TRP A CA 5
ATOM 6456 C C . TRP A 1 55 ? 10.317 1.440 -3.089 1.00 0.00 55 TRP A C 5
ATOM 6457 O O . TRP A 1 55 ? 10.126 2.652 -3.155 1.00 0.00 55 TRP A O 5
ATOM 6478 N N . GLU A 1 56 ? 10.809 0.774 -4.148 1.00 0.00 56 GLU A N 5
ATOM 6479 C CA . GLU A 1 56 ? 11.137 1.377 -5.403 1.00 0.00 56 GLU A CA 5
ATOM 6480 C C . GLU A 1 56 ? 9.923 1.834 -6.135 1.00 0.00 56 GLU A C 5
ATOM 6481 O O . GLU A 1 56 ? 9.884 2.921 -6.708 1.00 0.00 56 GLU A O 5
ATOM 6493 N N . ALA A 1 57 ? 8.845 1.030 -6.084 1.00 0.00 57 ALA A N 5
ATOM 6494 C CA . ALA A 1 57 ? 7.558 1.348 -6.620 1.00 0.00 57 ALA A CA 5
ATOM 6495 C C . ALA A 1 57 ? 6.936 2.512 -5.929 1.00 0.00 57 ALA A C 5
ATOM 6496 O O . ALA A 1 57 ? 6.299 3.367 -6.543 1.00 0.00 57 ALA A O 5
ATOM 6503 N N . TRP A 1 58 ? 7.160 2.613 -4.608 1.00 0.00 58 TRP A N 5
ATOM 6504 C CA . TRP A 1 58 ? 6.710 3.685 -3.776 1.00 0.00 58 TRP A CA 5
ATOM 6505 C C . TRP A 1 58 ? 7.453 4.960 -3.993 1.00 0.00 58 TRP A C 5
ATOM 6506 O O . TRP A 1 58 ? 6.861 6.038 -4.031 1.00 0.00 58 TRP A O 5
ATOM 6527 N N . GLU A 1 59 ? 8.782 4.896 -4.187 1.00 0.00 59 GLU A N 5
ATOM 6528 C CA . GLU A 1 59 ? 9.660 5.986 -4.482 1.00 0.00 59 GLU A CA 5
ATOM 6529 C C . GLU A 1 59 ? 9.371 6.670 -5.773 1.00 0.00 59 GLU A C 5
ATOM 6530 O O . GLU A 1 59 ? 9.678 7.849 -5.945 1.00 0.00 59 GLU A O 5
ATOM 6542 N N . ASN A 1 60 ? 8.686 6.018 -6.729 1.00 0.00 60 ASN A N 5
ATOM 6543 C CA . ASN A 1 60 ? 8.132 6.685 -7.865 1.00 0.00 60 ASN A CA 5
ATOM 6544 C C . ASN A 1 60 ? 7.064 7.661 -7.503 1.00 0.00 60 ASN A C 5
ATOM 6545 O O . ASN A 1 60 ? 6.951 8.737 -8.088 1.00 0.00 60 ASN A O 5
ATOM 6556 N N . LEU A 1 61 ? 6.228 7.339 -6.500 1.00 0.00 61 LEU A N 5
ATOM 6557 C CA . LEU A 1 61 ? 5.106 8.146 -6.134 1.00 0.00 61 LEU A CA 5
ATOM 6558 C C . LEU A 1 61 ? 5.400 9.111 -5.038 1.00 0.00 61 LEU A C 5
ATOM 6559 O O . LEU A 1 61 ? 4.495 9.823 -4.605 1.00 0.00 61 LEU A O 5
ATOM 6575 N N . LYS A 1 62 ? 6.671 9.192 -4.605 1.00 0.00 62 LYS A N 5
ATOM 6576 C CA . LYS A 1 62 ? 7.234 9.704 -3.394 1.00 0.00 62 LYS A CA 5
ATOM 6577 C C . LYS A 1 62 ? 6.553 10.768 -2.603 1.00 0.00 62 LYS A C 5
ATOM 6578 O O . LYS A 1 62 ? 6.555 10.695 -1.376 1.00 0.00 62 LYS A O 5
ATOM 6597 N N . GLY A 1 63 ? 5.941 11.789 -3.229 1.00 0.00 63 GLY A N 5
ATOM 6598 C CA . GLY A 1 63 ? 5.155 12.746 -2.513 1.00 0.00 63 GLY A CA 5
ATOM 6599 C C . GLY A 1 63 ? 4.230 13.483 -3.418 1.00 0.00 63 GLY A C 5
ATOM 6600 O O . GLY A 1 63 ? 3.909 14.645 -3.173 1.00 0.00 63 GLY A O 5
ATOM 6604 N N . LYS A 1 64 ? 3.768 12.846 -4.508 1.00 0.00 64 LYS A N 5
ATOM 6605 C CA . LYS A 1 64 ? 2.772 13.450 -5.338 1.00 0.00 64 LYS A CA 5
ATOM 6606 C C . LYS A 1 64 ? 1.530 12.626 -5.340 1.00 0.00 64 LYS A C 5
ATOM 6607 O O . LYS A 1 64 ? 0.473 13.085 -4.911 1.00 0.00 64 LYS A O 5
ATOM 6626 N N . SER A 1 65 ? 1.639 11.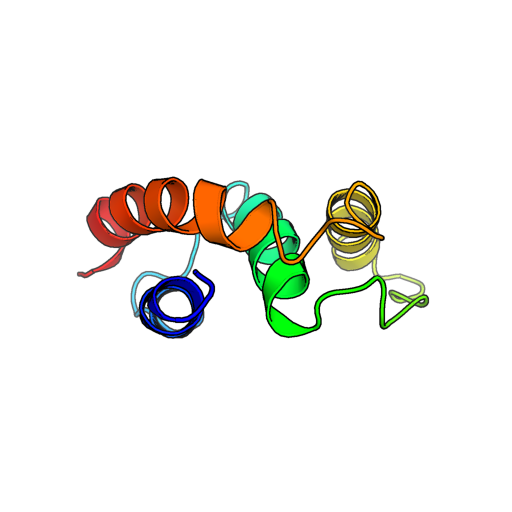377 -5.826 1.00 0.00 65 SER A N 5
ATOM 6627 C CA . SER A 1 65 ? 0.535 10.497 -6.053 1.00 0.00 65 SER A CA 5
ATOM 6628 C C . SER A 1 65 ? -0.076 9.930 -4.817 1.00 0.00 65 SER A C 5
ATOM 6629 O O . SER A 1 65 ? -0.622 8.828 -4.843 1.00 0.00 65 SER A O 5
ATOM 6637 N N . GLN A 1 66 ? -0.112 10.713 -3.724 1.00 0.00 66 GLN A N 5
ATOM 6638 C CA . GLN A 1 66 ? -1.021 10.730 -2.621 1.00 0.00 66 GLN A CA 5
ATOM 6639 C C . GLN A 1 66 ? -2.355 11.209 -3.078 1.00 0.00 66 GLN A C 5
ATOM 6640 O O . GLN A 1 66 ? -3.407 10.688 -2.710 1.00 0.00 66 GLN A O 5
ATOM 6654 N N . GLU A 1 67 ? -2.308 12.224 -3.958 1.00 0.00 67 GLU A N 5
ATOM 6655 C CA . GLU A 1 67 ? -3.383 12.951 -4.559 1.00 0.00 67 GLU A CA 5
ATOM 6656 C C . GLU A 1 67 ? -4.105 12.078 -5.528 1.00 0.00 67 GLU A C 5
ATOM 6657 O O . GLU A 1 67 ? -5.331 12.101 -5.628 1.00 0.00 67 GLU A O 5
ATOM 6669 N N . ASP A 1 68 ? -3.331 11.211 -6.203 1.00 0.00 68 ASP A N 5
ATOM 6670 C CA . ASP A 1 68 ? -3.806 10.096 -6.963 1.00 0.00 68 ASP A CA 5
ATOM 6671 C C . ASP A 1 68 ? -4.189 8.949 -6.091 1.00 0.00 68 ASP A C 5
ATOM 6672 O O . ASP A 1 68 ? -5.282 8.421 -6.281 1.00 0.00 68 ASP A O 5
ATOM 6681 N N . ALA A 1 69 ? -3.355 8.537 -5.120 1.00 0.00 69 ALA A N 5
ATOM 6682 C CA . ALA A 1 69 ? -3.590 7.399 -4.287 1.00 0.00 69 ALA A CA 5
ATOM 6683 C C . ALA A 1 69 ? -4.980 7.235 -3.778 1.00 0.00 69 ALA A C 5
ATOM 6684 O O . ALA A 1 69 ? -5.683 6.293 -4.140 1.00 0.00 69 ALA A O 5
ATOM 6691 N N . GLU A 1 70 ? -5.485 8.199 -2.989 1.00 0.00 70 GLU A N 5
ATOM 6692 C CA . GLU A 1 70 ? -6.853 8.200 -2.572 1.00 0.00 70 GLU A CA 5
ATOM 6693 C C . GLU A 1 70 ? -7.942 8.093 -3.584 1.00 0.00 70 GLU A C 5
ATOM 6694 O O . GLU A 1 70 ? -9.055 7.706 -3.232 1.00 0.00 70 GLU A O 5
ATOM 6706 N N . LYS A 1 71 ? -7.759 8.451 -4.867 1.00 0.00 71 LYS A N 5
ATOM 6707 C CA . LYS A 1 71 ? -8.648 8.228 -5.965 1.00 0.00 71 LYS A CA 5
ATOM 6708 C C . LYS A 1 71 ? -8.453 6.937 -6.682 1.00 0.00 71 LYS A C 5
ATOM 6709 O O . LYS A 1 71 ? -9.402 6.283 -7.113 1.00 0.00 71 LYS A O 5
ATOM 6728 N N . GLU A 1 72 ? -7.189 6.535 -6.901 1.00 0.00 72 GLU A N 5
ATOM 6729 C CA . GLU A 1 72 ? -6.826 5.336 -7.588 1.00 0.00 72 GLU A CA 5
ATOM 6730 C C . GLU A 1 72 ? -7.162 4.135 -6.772 1.00 0.00 72 GLU A C 5
ATOM 6731 O O . GLU A 1 72 ? -7.496 3.084 -7.316 1.00 0.00 72 GLU A O 5
ATOM 6743 N N . TYR A 1 73 ? -7.098 4.260 -5.434 1.00 0.00 73 TYR A N 5
ATOM 6744 C CA . TYR A 1 73 ? -7.111 3.138 -4.548 1.00 0.00 73 TYR A CA 5
ATOM 6745 C C . TYR A 1 73 ? -8.428 2.442 -4.506 1.00 0.00 73 TYR A C 5
ATOM 6746 O O . TYR A 1 73 ? -8.481 1.220 -4.638 1.00 0.00 73 TYR A O 5
ATOM 6764 N N . ILE A 1 74 ? -9.528 3.203 -4.366 1.00 0.00 74 ILE A N 5
ATOM 6765 C CA . ILE A 1 74 ? -10.868 2.725 -4.512 1.00 0.00 74 ILE A CA 5
ATOM 6766 C C . ILE A 1 74 ? -11.058 1.800 -5.665 1.00 0.00 74 ILE A C 5
ATOM 6767 O O . ILE A 1 74 ? -11.548 0.684 -5.500 1.00 0.00 74 ILE A O 5
ATOM 6783 N N . ALA A 1 75 ? -10.604 2.192 -6.869 1.00 0.00 75 ALA A N 5
ATOM 6784 C CA . ALA A 1 75 ? -10.738 1.395 -8.049 1.00 0.00 75 ALA A CA 5
ATOM 6785 C C . ALA A 1 75 ? -9.921 0.150 -8.070 1.00 0.00 75 ALA A C 5
ATOM 6786 O O . ALA A 1 75 ? -10.419 -0.918 -8.422 1.00 0.00 75 ALA A O 5
ATOM 6793 N N . LEU A 1 76 ? -8.646 0.208 -7.647 1.00 0.00 76 LEU A N 5
ATOM 6794 C CA . LEU A 1 76 ? -7.769 -0.919 -7.560 1.00 0.00 76 LEU A CA 5
ATOM 6795 C C . LEU A 1 76 ? -8.280 -1.991 -6.660 1.00 0.00 76 LEU A C 5
ATOM 6796 O O . LEU A 1 76 ? -8.231 -3.184 -6.955 1.00 0.00 76 LEU A O 5
ATOM 6812 N N . VAL A 1 77 ? -8.772 -1.565 -5.483 1.00 0.00 77 VAL A N 5
ATOM 6813 C CA . VAL A 1 77 ? -9.181 -2.407 -4.402 1.00 0.00 77 VAL A CA 5
ATOM 6814 C C . VAL A 1 77 ? -10.561 -2.927 -4.611 1.00 0.00 77 VAL A C 5
ATOM 6815 O O . VAL A 1 77 ? -10.873 -4.023 -4.149 1.00 0.00 77 VAL A O 5
ATOM 6828 N N . ASP A 1 78 ? -11.445 -2.262 -5.376 1.00 0.00 78 ASP A N 5
ATOM 6829 C CA . ASP A 1 78 ? -12.694 -2.867 -5.720 1.00 0.00 78 ASP A CA 5
ATOM 6830 C C . ASP A 1 78 ? -12.545 -4.046 -6.619 1.00 0.00 78 ASP A C 5
ATOM 6831 O O . ASP A 1 78 ? -13.311 -5.006 -6.552 1.00 0.00 78 ASP A O 5
ATOM 6840 N N . GLN A 1 79 ? -11.497 -4.057 -7.462 1.00 0.00 79 GLN A N 5
ATOM 6841 C CA . GLN A 1 79 ? -11.103 -5.184 -8.251 1.00 0.00 79 GLN A CA 5
ATOM 6842 C C . GLN A 1 79 ? -10.526 -6.303 -7.453 1.00 0.00 79 GLN A C 5
ATOM 6843 O O . GLN A 1 79 ? -10.708 -7.471 -7.792 1.00 0.00 79 GLN A O 5
ATOM 6857 N N . LEU A 1 80 ? -9.831 -6.008 -6.341 1.00 0.00 80 LEU A N 5
ATOM 6858 C CA . LEU A 1 80 ? -9.318 -6.955 -5.401 1.00 0.00 80 LEU A CA 5
ATOM 6859 C C . LEU A 1 80 ? -10.436 -7.559 -4.622 1.00 0.00 80 LEU A C 5
ATOM 6860 O O . LEU A 1 80 ? -10.640 -8.772 -4.653 1.00 0.00 80 LEU A O 5
ATOM 6876 N N . ILE A 1 81 ? -11.260 -6.741 -3.943 1.00 0.00 81 ILE A N 5
ATOM 6877 C CA . ILE A 1 81 ? -12.308 -7.164 -3.066 1.00 0.00 81 ILE A CA 5
ATOM 6878 C C . ILE A 1 81 ? -13.338 -7.990 -3.757 1.00 0.00 81 ILE A C 5
ATOM 6879 O O . ILE A 1 81 ? -13.839 -8.963 -3.197 1.00 0.00 81 ILE A O 5
ATOM 6895 N N . ALA A 1 82 ? -13.642 -7.704 -5.036 1.00 0.00 82 ALA A N 5
ATOM 6896 C CA . ALA A 1 82 ? -14.491 -8.520 -5.846 1.00 0.00 82 ALA A CA 5
ATOM 6897 C C . ALA A 1 82 ? -14.084 -9.950 -5.935 1.00 0.00 82 ALA A C 5
ATOM 6898 O O . ALA A 1 82 ? -14.932 -10.840 -5.994 1.00 0.00 82 ALA A O 5
ATOM 6905 N N . LYS A 1 83 ? -12.769 -10.230 -5.926 1.00 0.00 83 LYS A N 5
ATOM 6906 C CA . LYS A 1 83 ? -12.228 -11.553 -5.887 1.00 0.00 83 LYS A CA 5
ATOM 6907 C C . LYS A 1 83 ? -12.082 -12.034 -4.484 1.00 0.00 83 LYS A C 5
ATOM 6908 O O . LYS A 1 83 ? -12.232 -13.224 -4.212 1.00 0.00 83 LYS A O 5
ATOM 6927 N N . TYR A 1 84 ? -11.707 -11.133 -3.559 1.00 0.00 84 TYR A N 5
ATOM 6928 C CA . TYR A 1 84 ? -11.018 -11.459 -2.350 1.00 0.00 84 TYR A CA 5
ATOM 6929 C C . TYR A 1 84 ? -11.816 -11.323 -1.098 1.00 0.00 84 TYR A C 5
ATOM 6930 O O . TYR A 1 84 ? -11.383 -11.826 -0.064 1.00 0.00 84 TYR A O 5
ATOM 6948 N N . SER A 1 85 ? -12.981 -10.651 -1.105 1.00 0.00 85 SER A N 5
ATOM 6949 C CA . SER A 1 85 ? -13.845 -10.442 0.015 1.00 0.00 85 SER A CA 5
ATOM 6950 C C . SER A 1 85 ? -14.073 -11.628 0.889 1.00 0.00 85 SER A C 5
ATOM 6951 O O . SER A 1 85 ? -13.850 -11.591 2.098 1.00 0.00 85 SER A O 5
ATOM 6959 N N . SER A 1 86 ? -14.524 -12.749 0.298 1.00 0.00 86 SER A N 5
ATOM 6960 C CA . SER A 1 86 ? -14.492 -14.027 0.937 1.00 0.00 86 SER A CA 5
ATOM 6961 C C . SER A 1 86 ? -14.485 -15.092 -0.151 1.00 0.00 86 SER A C 5
ATOM 6962 O O . SER A 1 86 ? -13.486 -15.853 -0.252 1.00 0.00 86 SER A O 5
ATOM 6971 N N . VAL A 1 1 ? -11.464 10.722 -1.425 1.00 0.00 1 VAL A N 6
ATOM 6972 C CA . VAL A 1 1 ? -11.357 9.246 -1.450 1.00 0.00 1 VAL A CA 6
ATOM 6973 C C . VAL A 1 1 ? -10.351 8.707 -0.492 1.00 0.00 1 VAL A C 6
ATOM 6974 O O . VAL A 1 1 ? -10.303 7.510 -0.213 1.00 0.00 1 VAL A O 6
ATOM 6989 N N . SER A 1 2 ? -9.529 9.548 0.159 1.00 0.00 2 SER A N 6
ATOM 6990 C CA . SER A 1 2 ? -8.625 9.248 1.225 1.00 0.00 2 SER A CA 6
ATOM 6991 C C . SER A 1 2 ? -9.254 8.608 2.413 1.00 0.00 2 SER A C 6
ATOM 6992 O O . SER A 1 2 ? -8.625 7.833 3.132 1.00 0.00 2 SER A O 6
ATOM 7000 N N . GLN A 1 3 ? -10.553 8.875 2.640 1.00 0.00 3 GLN A N 6
ATOM 7001 C CA . GLN A 1 3 ? -11.350 8.159 3.587 1.00 0.00 3 GLN A CA 6
ATOM 7002 C C . GLN A 1 3 ? -11.539 6.721 3.241 1.00 0.00 3 GLN A C 6
ATOM 7003 O O . GLN A 1 3 ? -11.151 5.829 3.994 1.00 0.00 3 GLN A O 6
ATOM 7017 N N . LEU A 1 4 ? -12.077 6.438 2.042 1.00 0.00 4 LEU A N 6
ATOM 7018 C CA . LEU A 1 4 ? -12.332 5.140 1.499 1.00 0.00 4 LEU A CA 6
ATOM 7019 C C . LEU A 1 4 ? -11.103 4.297 1.531 1.00 0.00 4 LEU A C 6
ATOM 7020 O O . LEU A 1 4 ? -11.089 3.159 1.998 1.00 0.00 4 LEU A O 6
ATOM 7036 N N . PHE A 1 5 ? -10.019 4.917 1.033 1.00 0.00 5 PHE A N 6
ATOM 7037 C CA . PHE A 1 5 ? -8.684 4.413 0.933 1.00 0.00 5 PHE A CA 6
ATOM 7038 C C . PHE A 1 5 ? -8.244 3.722 2.176 1.00 0.00 5 PHE A C 6
ATOM 7039 O O . PHE A 1 5 ? -7.762 2.590 2.144 1.00 0.00 5 PHE A O 6
ATOM 7056 N N . GLU A 1 6 ? -8.461 4.353 3.343 1.00 0.00 6 GLU A N 6
ATOM 7057 C CA . GLU A 1 6 ? -8.037 3.814 4.599 1.00 0.00 6 GLU A CA 6
ATOM 7058 C C . GLU A 1 6 ? -8.952 2.768 5.137 1.00 0.00 6 GLU A C 6
ATOM 7059 O O . GLU A 1 6 ? -8.488 1.853 5.815 1.00 0.00 6 GLU A O 6
ATOM 7071 N N . GLU A 1 7 ? -10.265 2.813 4.849 1.00 0.00 7 GLU A N 6
ATOM 7072 C CA . GLU A 1 7 ? -11.143 1.750 5.228 1.00 0.00 7 GLU A CA 6
ATOM 7073 C C . GLU A 1 7 ? -10.833 0.484 4.505 1.00 0.00 7 GLU A C 6
ATOM 7074 O O . GLU A 1 7 ? -10.696 -0.596 5.078 1.00 0.00 7 GLU A O 6
ATOM 7086 N N . LYS A 1 8 ? -10.693 0.606 3.173 1.00 0.00 8 LYS A N 6
ATOM 7087 C CA . LYS A 1 8 ? -10.536 -0.480 2.256 1.00 0.00 8 LYS A CA 6
ATOM 7088 C C . LYS A 1 8 ? -9.154 -1.036 2.237 1.00 0.00 8 LYS A C 6
ATOM 7089 O O . LYS A 1 8 ? -8.975 -2.235 2.028 1.00 0.00 8 LYS A O 6
ATOM 7108 N N . ALA A 1 9 ? -8.105 -0.237 2.506 1.00 0.00 9 ALA A N 6
ATOM 7109 C CA . ALA A 1 9 ? -6.758 -0.719 2.528 1.00 0.00 9 ALA A CA 6
ATOM 7110 C C . ALA A 1 9 ? -6.477 -1.692 3.621 1.00 0.00 9 ALA A C 6
ATOM 7111 O O . ALA A 1 9 ? -5.872 -2.750 3.455 1.00 0.00 9 ALA A O 6
ATOM 7118 N N . LYS A 1 10 ? -6.964 -1.337 4.823 1.00 0.00 10 LYS A N 6
ATOM 7119 C CA . LYS A 1 10 ? -6.917 -2.131 6.011 1.00 0.00 10 LYS A CA 6
ATOM 7120 C C . LYS A 1 10 ? -7.719 -3.385 5.922 1.00 0.00 10 LYS A C 6
ATOM 7121 O O . LYS A 1 10 ? -7.464 -4.346 6.645 1.00 0.00 10 LYS A O 6
ATOM 7140 N N . ALA A 1 11 ? -8.698 -3.451 5.001 1.00 0.00 11 ALA A N 6
ATOM 7141 C CA . ALA A 1 11 ? -9.379 -4.661 4.660 1.00 0.00 11 ALA A CA 6
ATOM 7142 C C . ALA A 1 11 ? -8.498 -5.534 3.834 1.00 0.00 11 ALA A C 6
ATOM 7143 O O . ALA A 1 11 ? -8.215 -6.664 4.231 1.00 0.00 11 ALA A O 6
ATOM 7150 N N . VAL A 1 12 ? -7.982 -5.066 2.683 1.00 0.00 12 VAL A N 6
ATOM 7151 C CA . VAL A 1 12 ? -7.298 -5.870 1.718 1.00 0.00 12 VAL A CA 6
ATOM 7152 C C . VAL A 1 12 ? -6.023 -6.463 2.209 1.00 0.00 12 VAL A C 6
ATOM 7153 O O . VAL A 1 12 ? -5.641 -7.551 1.781 1.00 0.00 12 VAL A O 6
ATOM 7166 N N . ASN A 1 13 ? -5.354 -5.830 3.190 1.00 0.00 13 ASN A N 6
ATOM 7167 C CA . ASN A 1 13 ? -4.196 -6.424 3.783 1.00 0.00 13 ASN A CA 6
ATOM 7168 C C . ASN A 1 13 ? -4.507 -7.608 4.632 1.00 0.00 13 ASN A C 6
ATOM 7169 O O . ASN A 1 13 ? -3.696 -8.526 4.745 1.00 0.00 13 ASN A O 6
ATOM 7180 N N . GLU A 1 14 ? -5.703 -7.648 5.246 1.00 0.00 14 GLU A N 6
ATOM 7181 C CA . GLU A 1 14 ? -6.105 -8.613 6.221 1.00 0.00 14 GLU A CA 6
ATOM 7182 C C . GLU A 1 14 ? -7.331 -9.352 5.804 1.00 0.00 14 GLU A C 6
ATOM 7183 O O . GLU A 1 14 ? -8.089 -9.871 6.623 1.00 0.00 14 GLU A O 6
ATOM 7195 N N . LEU A 1 15 ? -7.579 -9.487 4.489 1.00 0.00 15 LEU A N 6
ATOM 7196 C CA . LEU A 1 15 ? -8.594 -10.330 3.940 1.00 0.00 15 LEU A CA 6
ATOM 7197 C C . LEU A 1 15 ? -8.227 -11.771 4.052 1.00 0.00 15 LEU A C 6
ATOM 7198 O O . LEU A 1 15 ? -7.071 -12.066 4.346 1.00 0.00 15 LEU A O 6
ATOM 7214 N N . PRO A 1 16 ? -9.084 -12.735 3.892 1.00 0.00 16 PRO A N 6
ATOM 7215 C CA . PRO A 1 16 ? -8.719 -14.120 3.969 1.00 0.00 16 PRO A CA 6
ATOM 7216 C C . PRO A 1 16 ? -8.029 -14.565 2.726 1.00 0.00 16 PRO A C 6
ATOM 7217 O O . PRO A 1 16 ? -7.197 -15.471 2.767 1.00 0.00 16 PRO A O 6
ATOM 7228 N N . THR A 1 17 ? -8.347 -13.920 1.589 1.00 0.00 17 THR A N 6
ATOM 7229 C CA . THR A 1 17 ? -7.650 -14.051 0.347 1.00 0.00 17 THR A CA 6
ATOM 7230 C C . THR A 1 17 ? -6.751 -12.864 0.360 1.00 0.00 17 THR A C 6
ATOM 7231 O O . THR A 1 17 ? -7.075 -11.774 -0.108 1.00 0.00 17 THR A O 6
ATOM 7242 N N . LYS A 1 18 ? -5.597 -13.046 1.028 1.00 0.00 18 LYS A N 6
ATOM 7243 C CA . LYS A 1 18 ? -4.567 -12.067 1.189 1.00 0.00 18 LYS A CA 6
ATOM 7244 C C . LYS A 1 18 ? -3.935 -11.650 -0.093 1.00 0.00 18 LYS A C 6
ATOM 7245 O O . LYS A 1 18 ? -4.080 -12.363 -1.086 1.00 0.00 18 LYS A O 6
ATOM 7264 N N . PRO A 1 19 ? -3.249 -10.551 -0.197 1.00 0.00 19 PRO A N 6
ATOM 7265 C CA . PRO A 1 19 ? -2.920 -10.002 -1.481 1.00 0.00 19 PRO A CA 6
ATOM 7266 C C . PRO A 1 19 ? -1.993 -10.822 -2.312 1.00 0.00 19 PRO A C 6
ATOM 7267 O O . PRO A 1 19 ? -1.062 -11.426 -1.778 1.00 0.00 19 PRO A O 6
ATOM 7278 N N . SER A 1 20 ? -2.208 -10.852 -3.639 1.00 0.00 20 SER A N 6
ATOM 7279 C CA . SER A 1 20 ? -1.375 -11.527 -4.585 1.00 0.00 20 SER A CA 6
ATOM 7280 C C . SER A 1 20 ? -0.060 -10.845 -4.739 1.00 0.00 20 SER A C 6
ATOM 7281 O O . SER A 1 20 ? 0.050 -9.630 -4.578 1.00 0.00 20 SER A O 6
ATOM 7289 N N . THR A 1 21 ? 1.029 -11.579 -5.029 1.00 0.00 21 THR A N 6
ATOM 7290 C CA . THR A 1 21 ? 2.364 -11.126 -4.784 1.00 0.00 21 THR A CA 6
ATOM 7291 C C . THR A 1 21 ? 2.859 -10.003 -5.629 1.00 0.00 21 THR A C 6
ATOM 7292 O O . THR A 1 21 ? 3.613 -9.154 -5.154 1.00 0.00 21 THR A O 6
ATOM 7303 N N . ASP A 1 22 ? 2.462 -9.920 -6.910 1.00 0.00 22 ASP A N 6
ATOM 7304 C CA . ASP A 1 22 ? 2.790 -8.831 -7.776 1.00 0.00 22 ASP A CA 6
ATOM 7305 C C . ASP A 1 22 ? 1.865 -7.673 -7.617 1.00 0.00 22 ASP A C 6
ATOM 7306 O O . ASP A 1 22 ? 2.231 -6.532 -7.899 1.00 0.00 22 ASP A O 6
ATOM 7315 N N . GLU A 1 23 ? 0.644 -7.909 -7.107 1.00 0.00 23 GLU A N 6
ATOM 7316 C CA . GLU A 1 23 ? -0.323 -6.895 -6.817 1.00 0.00 23 GLU A CA 6
ATOM 7317 C C . GLU A 1 23 ? 0.043 -6.162 -5.573 1.00 0.00 23 GLU A C 6
ATOM 7318 O O . GLU A 1 23 ? 0.044 -4.933 -5.548 1.00 0.00 23 GLU A O 6
ATOM 7330 N N . LEU A 1 24 ? 0.440 -6.871 -4.501 1.00 0.00 24 LEU A N 6
ATOM 7331 C CA . LEU A 1 24 ? 0.942 -6.365 -3.262 1.00 0.00 24 LEU A CA 6
ATOM 7332 C C . LEU A 1 24 ? 1.972 -5.293 -3.354 1.00 0.00 24 LEU A C 6
ATOM 7333 O O . LEU A 1 24 ? 1.970 -4.356 -2.556 1.00 0.00 24 LEU A O 6
ATOM 7349 N N . LEU A 1 25 ? 2.866 -5.336 -4.358 1.00 0.00 25 LEU A N 6
ATOM 7350 C CA . LEU A 1 25 ? 3.783 -4.292 -4.697 1.00 0.00 25 LEU A CA 6
ATOM 7351 C C . LEU A 1 25 ? 3.157 -2.965 -4.958 1.00 0.00 25 LEU A C 6
ATOM 7352 O O . LEU A 1 25 ? 3.492 -1.955 -4.341 1.00 0.00 25 LEU A O 6
ATOM 7368 N N . GLU A 1 26 ? 2.182 -2.933 -5.884 1.00 0.00 26 GLU A N 6
ATOM 7369 C CA . GLU A 1 26 ? 1.429 -1.766 -6.224 1.00 0.00 26 GLU A CA 6
ATOM 7370 C C . GLU A 1 26 ? 0.505 -1.339 -5.136 1.00 0.00 26 GLU A C 6
ATOM 7371 O O . GLU A 1 26 ? 0.364 -0.155 -4.835 1.00 0.00 26 GLU A O 6
ATOM 7383 N N . LEU A 1 27 ? -0.156 -2.302 -4.468 1.00 0.00 27 LEU A N 6
ATOM 7384 C CA . LEU A 1 27 ? -1.073 -2.036 -3.403 1.00 0.00 27 LEU A CA 6
ATOM 7385 C C . LEU A 1 27 ? -0.405 -1.526 -2.173 1.00 0.00 27 LEU A C 6
ATOM 7386 O O . LEU A 1 27 ? -0.970 -0.663 -1.502 1.00 0.00 27 LEU A O 6
ATOM 7402 N N . TYR A 1 28 ? 0.826 -1.966 -1.856 1.00 0.00 28 TYR A N 6
ATOM 7403 C CA . TYR A 1 28 ? 1.713 -1.357 -0.914 1.00 0.00 28 TYR A CA 6
ATOM 7404 C C . TYR A 1 28 ? 1.986 0.058 -1.292 1.00 0.00 28 TYR A C 6
ATOM 7405 O O . TYR A 1 28 ? 1.763 0.947 -0.471 1.00 0.00 28 TYR A O 6
ATOM 7423 N N . ALA A 1 29 ? 2.468 0.321 -2.520 1.00 0.00 29 ALA A N 6
ATOM 7424 C CA . ALA A 1 29 ? 2.873 1.616 -2.972 1.00 0.00 29 ALA A CA 6
ATOM 7425 C C . ALA A 1 29 ? 1.823 2.649 -2.747 1.00 0.00 29 ALA A C 6
ATOM 7426 O O . ALA A 1 29 ? 2.043 3.629 -2.037 1.00 0.00 29 ALA A O 6
ATOM 7433 N N . LEU A 1 30 ? 0.598 2.404 -3.245 1.00 0.00 30 LEU A N 6
ATOM 7434 C CA . LEU A 1 30 ? -0.531 3.244 -2.992 1.00 0.00 30 LEU A CA 6
ATOM 7435 C C . LEU A 1 30 ? -0.966 3.351 -1.571 1.00 0.00 30 LEU A C 6
ATOM 7436 O O . LEU A 1 30 ? -1.239 4.447 -1.084 1.00 0.00 30 LEU A O 6
ATOM 7452 N N . TYR A 1 31 ? -1.048 2.230 -0.833 1.00 0.00 31 TYR A N 6
ATOM 7453 C CA . TYR A 1 31 ? -1.411 2.195 0.550 1.00 0.00 31 TYR A CA 6
ATOM 7454 C C . TYR A 1 31 ? -0.504 3.044 1.373 1.00 0.00 31 TYR A C 6
ATOM 7455 O O . TYR A 1 31 ? -0.909 3.926 2.128 1.00 0.00 31 TYR A O 6
ATOM 7473 N N . LYS A 1 32 ? 0.818 2.831 1.253 1.00 0.00 32 LYS A N 6
ATOM 7474 C CA . LYS A 1 32 ? 1.831 3.626 1.874 1.00 0.00 32 LYS A CA 6
ATOM 7475 C C . LYS A 1 32 ? 1.803 5.050 1.433 1.00 0.00 32 LYS A C 6
ATOM 7476 O O . LYS A 1 32 ? 1.969 5.941 2.264 1.00 0.00 32 LYS A O 6
ATOM 7495 N N . GLN A 1 33 ? 1.504 5.332 0.152 1.00 0.00 33 GLN A N 6
ATOM 7496 C CA . GLN A 1 33 ? 1.425 6.648 -0.401 1.00 0.00 33 GLN A CA 6
ATOM 7497 C C . GLN A 1 33 ? 0.460 7.548 0.291 1.00 0.00 33 GLN A C 6
ATOM 7498 O O . GLN A 1 33 ? 0.849 8.622 0.746 1.00 0.00 33 GLN A O 6
ATOM 7512 N N . ALA A 1 34 ? -0.828 7.176 0.390 1.00 0.00 34 ALA A N 6
ATOM 7513 C CA . ALA A 1 34 ? -1.789 8.029 1.020 1.00 0.00 34 ALA A CA 6
ATOM 7514 C C . ALA A 1 34 ? -1.988 7.718 2.463 1.00 0.00 34 ALA A C 6
ATOM 7515 O O . ALA A 1 34 ? -2.725 8.430 3.144 1.00 0.00 34 ALA A O 6
ATOM 7522 N N . THR A 1 35 ? -1.289 6.716 3.024 1.00 0.00 35 THR A N 6
ATOM 7523 C CA . THR A 1 35 ? -1.156 6.629 4.445 1.00 0.00 35 THR A CA 6
ATOM 7524 C C . THR A 1 35 ? -0.309 7.743 4.956 1.00 0.00 35 THR A C 6
ATOM 7525 O O . THR A 1 35 ? -0.746 8.563 5.761 1.00 0.00 35 THR A O 6
ATOM 7536 N N . VAL A 1 36 ? 0.960 7.833 4.519 1.00 0.00 36 VAL A N 6
ATOM 7537 C CA . VAL A 1 36 ? 1.869 8.826 5.002 1.00 0.00 36 VAL A CA 6
ATOM 7538 C C . VAL A 1 36 ? 1.827 10.120 4.264 1.00 0.00 36 VAL A C 6
ATOM 7539 O O . VAL A 1 36 ? 1.794 11.188 4.872 1.00 0.00 36 VAL A O 6
ATOM 7552 N N . GLY A 1 37 ? 1.811 10.091 2.919 1.00 0.00 37 GLY A N 6
ATOM 7553 C CA . GLY A 1 37 ? 1.777 11.227 2.051 1.00 0.00 37 GLY A CA 6
ATOM 7554 C C . GLY A 1 37 ? 3.087 11.615 1.458 1.00 0.00 37 GLY A C 6
ATOM 7555 O O . GLY A 1 37 ? 3.203 12.681 0.856 1.00 0.00 37 GLY A O 6
ATOM 7559 N N . ASP A 1 38 ? 4.109 10.749 1.588 1.00 0.00 38 ASP A N 6
ATOM 7560 C CA . ASP A 1 38 ? 5.396 10.858 0.974 1.00 0.00 38 ASP A CA 6
ATOM 7561 C C . ASP A 1 38 ? 5.831 9.462 0.690 1.00 0.00 38 ASP A C 6
ATOM 7562 O O . ASP A 1 38 ? 5.157 8.512 1.087 1.00 0.00 38 ASP A O 6
ATOM 7571 N N . ASN A 1 39 ? 7.012 9.251 0.082 1.00 0.00 39 ASN A N 6
ATOM 7572 C CA . ASN A 1 39 ? 7.816 8.113 0.404 1.00 0.00 39 ASN A CA 6
ATOM 7573 C C . ASN A 1 39 ? 8.510 8.293 1.710 1.00 0.00 39 ASN A C 6
ATOM 7574 O O . ASN A 1 39 ? 9.266 9.240 1.917 1.00 0.00 39 ASN A O 6
ATOM 7585 N N . ASP A 1 40 ? 8.249 7.404 2.684 1.00 0.00 40 ASP A N 6
ATOM 7586 C CA . ASP A 1 40 ? 8.659 7.588 4.042 1.00 0.00 40 ASP A CA 6
ATOM 7587 C C . ASP A 1 40 ? 9.877 6.801 4.391 1.00 0.00 40 ASP A C 6
ATOM 7588 O O . ASP A 1 40 ? 10.982 7.339 4.438 1.00 0.00 40 ASP A O 6
ATOM 7597 N N . LYS A 1 41 ? 9.740 5.494 4.674 1.00 0.00 41 LYS A N 6
ATOM 7598 C CA . LYS A 1 41 ? 10.737 4.648 5.252 1.00 0.00 41 LYS A CA 6
ATOM 7599 C C . LYS A 1 41 ? 11.854 4.273 4.339 1.00 0.00 41 LYS A C 6
ATOM 7600 O O . LYS A 1 41 ? 11.905 3.161 3.816 1.00 0.00 41 LYS A O 6
ATOM 7619 N N . GLU A 1 42 ? 12.848 5.166 4.189 1.00 0.00 42 GLU A N 6
ATOM 7620 C CA . GLU A 1 42 ? 13.983 5.004 3.334 1.00 0.00 42 GLU A CA 6
ATOM 7621 C C . GLU A 1 42 ? 15.016 4.131 3.959 1.00 0.00 42 GLU A C 6
ATOM 7622 O O . GLU A 1 42 ? 16.133 4.537 4.271 1.00 0.00 42 GLU A O 6
ATOM 7634 N N . LYS A 1 43 ? 14.631 2.870 4.230 1.00 0.00 43 LYS A N 6
ATOM 7635 C CA . LYS A 1 43 ? 15.510 1.770 4.481 1.00 0.00 43 LYS A CA 6
ATOM 7636 C C . LYS A 1 43 ? 14.788 0.483 4.272 1.00 0.00 43 LYS A C 6
ATOM 7637 O O . LYS A 1 43 ? 14.413 -0.142 5.263 1.00 0.00 43 LYS A O 6
ATOM 7656 N N . PRO A 1 44 ? 14.513 -0.017 3.104 1.00 0.00 44 PRO A N 6
ATOM 7657 C CA . PRO A 1 44 ? 14.070 -1.369 2.929 1.00 0.00 44 PRO A CA 6
ATOM 7658 C C . PRO A 1 44 ? 15.221 -2.304 3.074 1.00 0.00 44 PRO A C 6
ATOM 7659 O O . PRO A 1 44 ? 16.359 -1.838 3.106 1.00 0.00 44 PRO A O 6
ATOM 7670 N N . GLY A 1 45 ? 15.030 -3.629 3.200 1.00 0.00 45 GLY A N 6
ATOM 7671 C CA . GLY A 1 45 ? 16.102 -4.497 3.577 1.00 0.00 45 GLY A CA 6
ATOM 7672 C C . GLY A 1 45 ? 17.107 -4.788 2.515 1.00 0.00 45 GLY A C 6
ATOM 7673 O O . GLY A 1 45 ? 17.114 -4.214 1.428 1.00 0.00 45 GLY A O 6
ATOM 7677 N N . ILE A 1 46 ? 18.025 -5.719 2.829 1.00 0.00 46 ILE A N 6
ATOM 7678 C CA . ILE A 1 46 ? 19.225 -5.962 2.090 1.00 0.00 46 ILE A CA 6
ATOM 7679 C C . ILE A 1 46 ? 19.055 -7.179 1.249 1.00 0.00 46 ILE A C 6
ATOM 7680 O O . ILE A 1 46 ? 19.289 -7.168 0.041 1.00 0.00 46 ILE A O 6
ATOM 7696 N N . PHE A 1 47 ? 18.568 -8.272 1.862 1.00 0.00 47 PHE A N 6
ATOM 7697 C CA . PHE A 1 47 ? 18.088 -9.460 1.227 1.00 0.00 47 PHE A CA 6
ATOM 7698 C C . PHE A 1 47 ? 16.608 -9.498 1.396 1.00 0.00 47 PHE A C 6
ATOM 7699 O O . PHE A 1 47 ? 15.987 -10.552 1.514 1.00 0.00 47 PHE A O 6
ATOM 7716 N N . ASN A 1 48 ? 15.963 -8.317 1.412 1.00 0.00 48 ASN A N 6
ATOM 7717 C CA . ASN A 1 48 ? 14.542 -8.182 1.344 1.00 0.00 48 ASN A CA 6
ATOM 7718 C C . ASN A 1 48 ? 14.160 -7.946 -0.078 1.00 0.00 48 ASN A C 6
ATOM 7719 O O . ASN A 1 48 ? 14.174 -6.812 -0.555 1.00 0.00 48 ASN A O 6
ATOM 7730 N N . MET A 1 49 ? 13.809 -9.007 -0.826 1.00 0.00 49 MET A N 6
ATOM 7731 C CA . MET A 1 49 ? 13.496 -8.895 -2.216 1.00 0.00 49 MET A CA 6
ATOM 7732 C C . MET A 1 49 ? 12.210 -8.173 -2.424 1.00 0.00 49 MET A C 6
ATOM 7733 O O . MET A 1 49 ? 12.105 -7.286 -3.269 1.00 0.00 49 MET A O 6
ATOM 7747 N N . LYS A 1 50 ? 11.202 -8.517 -1.602 1.00 0.00 50 LYS A N 6
ATOM 7748 C CA . LYS A 1 50 ? 9.883 -7.965 -1.589 1.00 0.00 50 LYS A CA 6
ATOM 7749 C C . LYS A 1 50 ? 9.874 -6.496 -1.336 1.00 0.00 50 LYS A C 6
ATOM 7750 O O . LYS A 1 50 ? 9.368 -5.722 -2.147 1.00 0.00 50 LYS A O 6
ATOM 7769 N N . ASP A 1 51 ? 10.470 -6.041 -0.220 1.00 0.00 51 ASP A N 6
ATOM 7770 C CA . ASP A 1 51 ? 10.526 -4.660 0.147 1.00 0.00 51 ASP A CA 6
ATOM 7771 C C . ASP A 1 51 ? 11.341 -3.816 -0.772 1.00 0.00 51 ASP A C 6
ATOM 7772 O O . ASP A 1 51 ? 11.001 -2.653 -0.986 1.00 0.00 51 ASP A O 6
ATOM 7781 N N . ARG A 1 52 ? 12.400 -4.338 -1.414 1.00 0.00 52 ARG A N 6
ATOM 7782 C CA . ARG A 1 52 ? 13.078 -3.626 -2.452 1.00 0.00 52 ARG A CA 6
ATOM 7783 C C . ARG A 1 52 ? 12.242 -3.291 -3.640 1.00 0.00 52 ARG A C 6
ATOM 7784 O O . ARG A 1 52 ? 12.301 -2.165 -4.130 1.00 0.00 52 ARG A O 6
ATOM 7805 N N . TYR A 1 53 ? 11.389 -4.214 -4.120 1.00 0.00 53 TYR A N 6
ATOM 7806 C CA . TYR A 1 53 ? 10.442 -3.961 -5.161 1.00 0.00 53 TYR A CA 6
ATOM 7807 C C . TYR A 1 53 ? 9.374 -3.002 -4.762 1.00 0.00 53 TYR A C 6
ATOM 7808 O O . TYR A 1 53 ? 9.074 -2.051 -5.482 1.00 0.00 53 TYR A O 6
ATOM 7826 N N . LYS A 1 54 ? 8.764 -3.206 -3.581 1.00 0.00 54 LYS A N 6
ATOM 7827 C CA . LYS A 1 54 ? 7.756 -2.364 -3.015 1.00 0.00 54 LYS A CA 6
ATOM 7828 C C . LYS A 1 54 ? 8.186 -0.948 -2.846 1.00 0.00 54 LYS A C 6
ATOM 7829 O O . LYS A 1 54 ? 7.464 -0.017 -3.198 1.00 0.00 54 LYS A O 6
ATOM 7848 N N . TRP A 1 55 ? 9.392 -0.713 -2.297 1.00 0.00 55 TRP A N 6
ATOM 7849 C CA . TRP A 1 55 ? 9.868 0.606 -2.014 1.00 0.00 55 TRP A CA 6
ATOM 7850 C C . TRP A 1 55 ? 10.210 1.380 -3.240 1.00 0.00 55 TRP A C 6
ATOM 7851 O O . TRP A 1 55 ? 9.978 2.587 -3.289 1.00 0.00 55 TRP A O 6
ATOM 7872 N N . GLU A 1 56 ? 10.673 0.740 -4.329 1.00 0.00 56 GLU A N 6
ATOM 7873 C CA . GLU A 1 56 ? 10.836 1.392 -5.591 1.00 0.00 56 GLU A CA 6
ATOM 7874 C C . GLU A 1 56 ? 9.530 1.746 -6.214 1.00 0.00 56 GLU A C 6
ATOM 7875 O O . GLU A 1 56 ? 9.377 2.812 -6.807 1.00 0.00 56 GLU A O 6
ATOM 7887 N N . ALA A 1 57 ? 8.501 0.892 -6.071 1.00 0.00 57 ALA A N 6
ATOM 7888 C CA . ALA A 1 57 ? 7.186 1.167 -6.562 1.00 0.00 57 ALA A CA 6
ATOM 7889 C C . ALA A 1 57 ? 6.540 2.312 -5.862 1.00 0.00 57 ALA A C 6
ATOM 7890 O O . ALA A 1 57 ? 5.707 3.030 -6.414 1.00 0.00 57 ALA A O 6
ATOM 7897 N N . TRP A 1 58 ? 6.954 2.556 -4.606 1.00 0.00 58 TRP A N 6
ATOM 7898 C CA . TRP A 1 58 ? 6.523 3.624 -3.759 1.00 0.00 58 TRP A CA 6
ATOM 7899 C C . TRP A 1 58 ? 7.231 4.896 -4.082 1.00 0.00 58 TRP A C 6
ATOM 7900 O O . TRP A 1 58 ? 6.609 5.937 -4.288 1.00 0.00 58 TRP A O 6
ATOM 7921 N N . GLU A 1 59 ? 8.571 4.856 -4.187 1.00 0.00 59 GLU A N 6
ATOM 7922 C CA . GLU A 1 59 ? 9.473 5.904 -4.552 1.00 0.00 59 GLU A CA 6
ATOM 7923 C C . GLU A 1 59 ? 9.139 6.521 -5.867 1.00 0.00 59 GLU A C 6
ATOM 7924 O O . GLU A 1 59 ? 9.324 7.719 -6.078 1.00 0.00 59 GLU A O 6
ATOM 7936 N N . ASN A 1 60 ? 8.557 5.752 -6.804 1.00 0.00 60 ASN A N 6
ATOM 7937 C CA . ASN A 1 60 ? 7.961 6.267 -7.997 1.00 0.00 60 ASN A CA 6
ATOM 7938 C C . ASN A 1 60 ? 7.003 7.390 -7.794 1.00 0.00 60 ASN A C 6
ATOM 7939 O O . ASN A 1 60 ? 6.986 8.316 -8.603 1.00 0.00 60 ASN A O 6
ATOM 7950 N N . LEU A 1 61 ? 6.188 7.360 -6.725 1.00 0.00 61 LEU A N 6
ATOM 7951 C CA . LEU A 1 61 ? 5.241 8.383 -6.406 1.00 0.00 61 LEU A CA 6
ATOM 7952 C C . LEU A 1 61 ? 5.567 9.035 -5.106 1.00 0.00 61 LEU A C 6
ATOM 7953 O O . LEU A 1 61 ? 4.697 9.415 -4.324 1.00 0.00 61 LEU A O 6
ATOM 7969 N N . LYS A 1 62 ? 6.873 9.242 -4.857 1.00 0.00 62 LYS A N 6
ATOM 7970 C CA . LYS A 1 62 ? 7.478 9.933 -3.762 1.00 0.00 62 LYS A CA 6
ATOM 7971 C C . LYS A 1 62 ? 6.903 11.186 -3.194 1.00 0.00 62 LYS A C 6
ATOM 7972 O O . LYS A 1 62 ? 6.914 11.337 -1.973 1.00 0.00 62 LYS A O 6
ATOM 7991 N N . GLY A 1 63 ? 6.416 12.142 -4.004 1.00 0.00 63 GLY A N 6
ATOM 7992 C CA . GLY A 1 63 ? 5.978 13.422 -3.537 1.00 0.00 63 GLY A CA 6
ATOM 7993 C C . GLY A 1 63 ? 4.501 13.605 -3.605 1.00 0.00 63 GLY A C 6
ATOM 7994 O O . GLY A 1 63 ? 3.873 14.099 -2.671 1.00 0.00 63 GLY A O 6
ATOM 7998 N N . LYS A 1 64 ? 3.867 13.211 -4.723 1.00 0.00 64 LYS A N 6
ATOM 7999 C CA . LYS A 1 64 ? 2.515 13.581 -5.006 1.00 0.00 64 LYS A CA 6
ATOM 8000 C C . LYS A 1 64 ? 1.544 12.548 -4.552 1.00 0.00 64 LYS A C 6
ATOM 8001 O O . LYS A 1 64 ? 0.371 12.484 -4.913 1.00 0.00 64 LYS A O 6
ATOM 8020 N N . SER A 1 65 ? 2.059 11.680 -3.662 1.00 0.00 65 SER A N 6
ATOM 8021 C CA . SER A 1 65 ? 1.547 10.459 -3.124 1.00 0.00 65 SER A CA 6
ATOM 8022 C C . SER A 1 65 ? 0.128 10.450 -2.667 1.00 0.00 65 SER A C 6
ATOM 8023 O O . SER A 1 65 ? -0.644 9.564 -3.033 1.00 0.00 65 SER A O 6
ATOM 8031 N N . GLN A 1 66 ? -0.256 11.434 -1.835 1.00 0.00 66 GLN A N 6
ATOM 8032 C CA . GLN A 1 66 ? -1.495 11.439 -1.121 1.00 0.00 66 GLN A CA 6
ATOM 8033 C C . GLN A 1 66 ? -2.683 11.575 -2.009 1.00 0.00 66 GLN A C 6
ATOM 8034 O O . GLN A 1 66 ? -3.743 10.996 -1.782 1.00 0.00 66 GLN A O 6
ATOM 8048 N N . GLU A 1 67 ? -2.493 12.351 -3.092 1.00 0.00 67 GLU A N 6
ATOM 8049 C CA . GLU A 1 67 ? -3.455 12.654 -4.106 1.00 0.00 67 GLU A CA 6
ATOM 8050 C C . GLU A 1 67 ? -3.595 11.507 -5.046 1.00 0.00 67 GLU A C 6
ATOM 8051 O O . GLU A 1 67 ? -4.701 11.125 -5.424 1.00 0.00 67 GLU A O 6
ATOM 8063 N N . ASP A 1 68 ? -2.474 10.909 -5.491 1.00 0.00 68 ASP A N 6
ATOM 8064 C CA . ASP A 1 68 ? -2.541 9.992 -6.585 1.00 0.00 68 ASP A CA 6
ATOM 8065 C C . ASP A 1 68 ? -2.697 8.586 -6.114 1.00 0.00 68 ASP A C 6
ATOM 8066 O O . ASP A 1 68 ? -3.106 7.706 -6.869 1.00 0.00 68 ASP A O 6
ATOM 8075 N N . ALA A 1 69 ? -2.461 8.311 -4.819 1.00 0.00 69 ALA A N 6
ATOM 8076 C CA . ALA A 1 69 ? -2.936 7.092 -4.242 1.00 0.00 69 ALA A CA 6
ATOM 8077 C C . ALA A 1 69 ? -4.421 7.005 -4.180 1.00 0.00 69 ALA A C 6
ATOM 8078 O O . ALA A 1 69 ? -5.010 6.150 -4.839 1.00 0.00 69 ALA A O 6
ATOM 8085 N N . GLU A 1 70 ? -5.108 7.897 -3.442 1.00 0.00 70 GLU A N 6
ATOM 8086 C CA . GLU A 1 70 ? -6.519 7.820 -3.214 1.00 0.00 70 GLU A CA 6
ATOM 8087 C C . GLU A 1 70 ? -7.417 7.513 -4.362 1.00 0.00 70 GLU A C 6
ATOM 8088 O O . GLU A 1 70 ? -8.309 6.673 -4.246 1.00 0.00 70 GLU A O 6
ATOM 8100 N N . LYS A 1 71 ? -7.215 8.131 -5.540 1.00 0.00 71 LYS A N 6
ATOM 8101 C CA . LYS A 1 71 ? -8.102 8.052 -6.659 1.00 0.00 71 LYS A CA 6
ATOM 8102 C C . LYS A 1 71 ? -7.829 6.901 -7.565 1.00 0.00 71 LYS A C 6
ATOM 8103 O O . LYS A 1 71 ? -8.694 6.459 -8.321 1.00 0.00 71 LYS A O 6
ATOM 8122 N N . GLU A 1 72 ? -6.601 6.355 -7.524 1.00 0.00 72 GLU A N 6
ATOM 8123 C CA . GLU A 1 72 ? -6.283 5.149 -8.223 1.00 0.00 72 GLU A CA 6
ATOM 8124 C C . GLU A 1 72 ? -6.531 3.952 -7.372 1.00 0.00 72 GLU A C 6
ATOM 8125 O O . GLU A 1 72 ? -6.816 2.874 -7.890 1.00 0.00 72 GLU A O 6
ATOM 8137 N N . TYR A 1 73 ? -6.479 4.091 -6.035 1.00 0.00 73 TYR A N 6
ATOM 8138 C CA . TYR A 1 73 ? -6.638 3.016 -5.106 1.00 0.00 73 TYR A CA 6
ATOM 8139 C C . TYR A 1 73 ? -7.995 2.402 -5.099 1.00 0.00 73 TYR A C 6
ATOM 8140 O O . TYR A 1 73 ? -8.115 1.180 -5.181 1.00 0.00 73 TYR A O 6
ATOM 8158 N N . ILE A 1 74 ? -9.064 3.217 -5.033 1.00 0.00 74 ILE A N 6
ATOM 8159 C CA . ILE A 1 74 ? -10.425 2.810 -5.194 1.00 0.00 74 ILE A CA 6
ATOM 8160 C C . ILE A 1 74 ? -10.683 1.785 -6.244 1.00 0.00 74 ILE A C 6
ATOM 8161 O O . ILE A 1 74 ? -11.243 0.723 -5.976 1.00 0.00 74 ILE A O 6
ATOM 8177 N N . ALA A 1 75 ? -10.216 2.029 -7.482 1.00 0.00 75 ALA A N 6
ATOM 8178 C CA . ALA A 1 75 ? -10.434 1.163 -8.599 1.00 0.00 75 ALA A CA 6
ATOM 8179 C C . ALA A 1 75 ? -9.591 -0.066 -8.629 1.00 0.00 75 ALA A C 6
ATOM 8180 O O . ALA A 1 75 ? -9.952 -1.055 -9.266 1.00 0.00 75 ALA A O 6
ATOM 8187 N N . LEU A 1 76 ? -8.451 -0.096 -7.917 1.00 0.00 76 LEU A N 6
ATOM 8188 C CA . LEU A 1 76 ? -7.721 -1.304 -7.684 1.00 0.00 76 LEU A CA 6
ATOM 8189 C C . LEU A 1 76 ? -8.453 -2.164 -6.712 1.00 0.00 76 LEU A C 6
ATOM 8190 O O . LEU A 1 76 ? -8.780 -3.319 -6.980 1.00 0.00 76 LEU A O 6
ATOM 8206 N N . VAL A 1 77 ? -8.748 -1.608 -5.524 1.00 0.00 77 VAL A N 6
ATOM 8207 C CA . VAL A 1 77 ? -9.212 -2.326 -4.378 1.00 0.00 77 VAL A CA 6
ATOM 8208 C C . VAL A 1 77 ? -10.589 -2.856 -4.589 1.00 0.00 77 VAL A C 6
ATOM 8209 O O . VAL A 1 77 ? -10.911 -3.922 -4.066 1.00 0.00 77 VAL A O 6
ATOM 8222 N N . ASP A 1 78 ? -11.435 -2.237 -5.431 1.00 0.00 78 ASP A N 6
ATOM 8223 C CA . ASP A 1 78 ? -12.688 -2.843 -5.760 1.00 0.00 78 ASP A CA 6
ATOM 8224 C C . ASP A 1 78 ? -12.558 -4.138 -6.483 1.00 0.00 78 ASP A C 6
ATOM 8225 O O . ASP A 1 78 ? -13.247 -5.113 -6.189 1.00 0.00 78 ASP A O 6
ATOM 8234 N N . GLN A 1 79 ? -11.602 -4.224 -7.426 1.00 0.00 79 GLN A N 6
ATOM 8235 C CA . GLN A 1 79 ? -11.313 -5.415 -8.162 1.00 0.00 79 GLN A CA 6
ATOM 8236 C C . GLN A 1 79 ? -10.591 -6.441 -7.357 1.00 0.00 79 GLN A C 6
ATOM 8237 O O . GLN A 1 79 ? -10.747 -7.637 -7.597 1.00 0.00 79 GLN A O 6
ATOM 8251 N N . LEU A 1 80 ? -9.833 -6.024 -6.328 1.00 0.00 80 LEU A N 6
ATOM 8252 C CA . LEU A 1 80 ? -9.267 -6.884 -5.336 1.00 0.00 80 LEU A CA 6
ATOM 8253 C C . LEU A 1 80 ? -10.375 -7.485 -4.540 1.00 0.00 80 LEU A C 6
ATOM 8254 O O . LEU A 1 80 ? -10.563 -8.699 -4.577 1.00 0.00 80 LEU A O 6
ATOM 8270 N N . ILE A 1 81 ? -11.191 -6.674 -3.842 1.00 0.00 81 ILE A N 6
ATOM 8271 C CA . ILE A 1 81 ? -12.252 -7.085 -2.977 1.00 0.00 81 ILE A CA 6
ATOM 8272 C C . ILE A 1 81 ? -13.241 -7.995 -3.621 1.00 0.00 81 ILE A C 6
ATOM 8273 O O . ILE A 1 81 ? -13.661 -8.976 -3.009 1.00 0.00 81 ILE A O 6
ATOM 8289 N N . ALA A 1 82 ? -13.619 -7.747 -4.887 1.00 0.00 82 ALA A N 6
ATOM 8290 C CA . ALA A 1 82 ? -14.436 -8.625 -5.667 1.00 0.00 82 ALA A CA 6
ATOM 8291 C C . ALA A 1 82 ? -13.963 -10.035 -5.739 1.00 0.00 82 ALA A C 6
ATOM 8292 O O . ALA A 1 82 ? -14.751 -10.979 -5.697 1.00 0.00 82 ALA A O 6
ATOM 8299 N N . LYS A 1 83 ? -12.639 -10.257 -5.833 1.00 0.00 83 LYS A N 6
ATOM 8300 C CA . LYS A 1 83 ? -12.027 -11.546 -5.747 1.00 0.00 83 LYS A CA 6
ATOM 8301 C C . LYS A 1 83 ? -11.710 -11.947 -4.347 1.00 0.00 83 LYS A C 6
ATOM 8302 O O . LYS A 1 83 ? -11.835 -13.110 -3.964 1.00 0.00 83 LYS A O 6
ATOM 8321 N N . TYR A 1 84 ? -11.237 -11.002 -3.516 1.00 0.00 84 TYR A N 6
ATOM 8322 C CA . TYR A 1 84 ? -10.558 -11.259 -2.284 1.00 0.00 84 TYR A CA 6
ATOM 8323 C C . TYR A 1 84 ? -11.495 -11.436 -1.139 1.00 0.00 84 TYR A C 6
ATOM 8324 O O . TYR A 1 84 ? -11.111 -11.980 -0.103 1.00 0.00 84 TYR A O 6
ATOM 8342 N N . SER A 1 85 ? -12.764 -11.007 -1.248 1.00 0.00 85 SER A N 6
ATOM 8343 C CA . SER A 1 85 ? -13.790 -11.289 -0.294 1.00 0.00 85 SER A CA 6
ATOM 8344 C C . SER A 1 85 ? -13.926 -12.697 0.176 1.00 0.00 85 SER A C 6
ATOM 8345 O O . SER A 1 85 ? -13.859 -12.956 1.376 1.00 0.00 85 SER A O 6
ATOM 8353 N N . SER A 1 86 ? -14.138 -13.666 -0.732 1.00 0.00 86 SER A N 6
ATOM 8354 C CA . SER A 1 86 ? -14.178 -15.057 -0.400 1.00 0.00 86 SER A CA 6
ATOM 8355 C C . SER A 1 86 ? -14.021 -15.873 -1.675 1.00 0.00 86 SER A C 6
ATOM 8356 O O . SER A 1 86 ? -13.168 -16.801 -1.715 1.00 0.00 86 SER A O 6
ATOM 8365 N N . VAL A 1 1 ? -11.037 9.941 -3.684 1.00 0.00 1 VAL A N 7
ATOM 8366 C CA . VAL A 1 1 ? -11.541 9.591 -2.336 1.00 0.00 1 VAL A CA 7
ATOM 8367 C C . VAL A 1 1 ? -10.573 8.842 -1.487 1.00 0.00 1 VAL A C 7
ATOM 8368 O O . VAL A 1 1 ? -10.476 7.616 -1.530 1.00 0.00 1 VAL A O 7
ATOM 8383 N N . SER A 1 2 ? -9.800 9.553 -0.647 1.00 0.00 2 SER A N 7
ATOM 8384 C CA . SER A 1 2 ? -8.945 9.081 0.399 1.00 0.00 2 SER A CA 7
ATOM 8385 C C . SER A 1 2 ? -9.682 8.535 1.573 1.00 0.00 2 SER A C 7
ATOM 8386 O O . SER A 1 2 ? -9.139 7.749 2.348 1.00 0.00 2 SER A O 7
ATOM 8394 N N . GLN A 1 3 ? -10.971 8.864 1.769 1.00 0.00 3 GLN A N 7
ATOM 8395 C CA . GLN A 1 3 ? -11.764 8.221 2.770 1.00 0.00 3 GLN A CA 7
ATOM 8396 C C . GLN A 1 3 ? -12.053 6.794 2.453 1.00 0.00 3 GLN A C 7
ATOM 8397 O O . GLN A 1 3 ? -11.897 5.897 3.281 1.00 0.00 3 GLN A O 7
ATOM 8411 N N . LEU A 1 4 ? -12.401 6.513 1.185 1.00 0.00 4 LEU A N 7
ATOM 8412 C CA . LEU A 1 4 ? -12.615 5.201 0.658 1.00 0.00 4 LEU A CA 7
ATOM 8413 C C . LEU A 1 4 ? -11.374 4.388 0.797 1.00 0.00 4 LEU A C 7
ATOM 8414 O O . LEU A 1 4 ? -11.384 3.257 1.280 1.00 0.00 4 LEU A O 7
ATOM 8430 N N . PHE A 1 5 ? -10.249 4.988 0.367 1.00 0.00 5 PHE A N 7
ATOM 8431 C CA . PHE A 1 5 ? -8.923 4.458 0.449 1.00 0.00 5 PHE A CA 7
ATOM 8432 C C . PHE A 1 5 ? -8.631 3.847 1.777 1.00 0.00 5 PHE A C 7
ATOM 8433 O O . PHE A 1 5 ? -8.187 2.702 1.844 1.00 0.00 5 PHE A O 7
ATOM 8450 N N . GLU A 1 6 ? -8.911 4.547 2.890 1.00 0.00 6 GLU A N 7
ATOM 8451 C CA . GLU A 1 6 ? -8.613 4.045 4.195 1.00 0.00 6 GLU A CA 7
ATOM 8452 C C . GLU A 1 6 ? -9.559 2.978 4.629 1.00 0.00 6 GLU A C 7
ATOM 8453 O O . GLU A 1 6 ? -9.144 1.985 5.224 1.00 0.00 6 GLU A O 7
ATOM 8465 N N . GLU A 1 7 ? -10.859 3.109 4.306 1.00 0.00 7 GLU A N 7
ATOM 8466 C CA . GLU A 1 7 ? -11.867 2.130 4.573 1.00 0.00 7 GLU A CA 7
ATOM 8467 C C . GLU A 1 7 ? -11.575 0.819 3.926 1.00 0.00 7 GLU A C 7
ATOM 8468 O O . GLU A 1 7 ? -11.573 -0.236 4.558 1.00 0.00 7 GLU A O 7
ATOM 8480 N N . LYS A 1 8 ? -11.270 0.846 2.617 1.00 0.00 8 LYS A N 7
ATOM 8481 C CA . LYS A 1 8 ? -11.076 -0.314 1.804 1.00 0.00 8 LYS A CA 7
ATOM 8482 C C . LYS A 1 8 ? -9.683 -0.838 1.871 1.00 0.00 8 LYS A C 7
ATOM 8483 O O . LYS A 1 8 ? -9.475 -2.038 1.694 1.00 0.00 8 LYS A O 7
ATOM 8502 N N . ALA A 1 9 ? -8.658 -0.025 2.184 1.00 0.00 9 ALA A N 7
ATOM 8503 C CA . ALA A 1 9 ? -7.317 -0.505 2.314 1.00 0.00 9 ALA A CA 7
ATOM 8504 C C . ALA A 1 9 ? -7.123 -1.414 3.479 1.00 0.00 9 ALA A C 7
ATOM 8505 O O . ALA A 1 9 ? -6.532 -2.490 3.411 1.00 0.00 9 ALA A O 7
ATOM 8512 N N . LYS A 1 10 ? -7.661 -0.977 4.632 1.00 0.00 10 LYS A N 7
ATOM 8513 C CA . LYS A 1 10 ? -7.628 -1.695 5.868 1.00 0.00 10 LYS A CA 7
ATOM 8514 C C . LYS A 1 10 ? -8.343 -3.002 5.826 1.00 0.00 10 LYS A C 7
ATOM 8515 O O . LYS A 1 10 ? -8.069 -3.885 6.636 1.00 0.00 10 LYS A O 7
ATOM 8534 N N . ALA A 1 11 ? -9.254 -3.187 4.853 1.00 0.00 11 ALA A N 7
ATOM 8535 C CA . ALA A 1 11 ? -9.861 -4.443 4.537 1.00 0.00 11 ALA A CA 7
ATOM 8536 C C . ALA A 1 11 ? -8.934 -5.314 3.762 1.00 0.00 11 ALA A C 7
ATOM 8537 O O . ALA A 1 11 ? -8.617 -6.418 4.200 1.00 0.00 11 ALA A O 7
ATOM 8544 N N . VAL A 1 12 ? -8.426 -4.868 2.598 1.00 0.00 12 VAL A N 7
ATOM 8545 C CA . VAL A 1 12 ? -7.670 -5.675 1.691 1.00 0.00 12 VAL A CA 7
ATOM 8546 C C . VAL A 1 12 ? -6.381 -6.165 2.254 1.00 0.00 12 VAL A C 7
ATOM 8547 O O . VAL A 1 12 ? -5.929 -7.260 1.925 1.00 0.00 12 VAL A O 7
ATOM 8560 N N . ASN A 1 13 ? -5.778 -5.418 3.197 1.00 0.00 13 ASN A N 7
ATOM 8561 C CA . ASN A 1 13 ? -4.556 -5.823 3.820 1.00 0.00 13 ASN A CA 7
ATOM 8562 C C . ASN A 1 13 ? -4.691 -6.950 4.784 1.00 0.00 13 ASN A C 7
ATOM 8563 O O . ASN A 1 13 ? -3.688 -7.561 5.150 1.00 0.00 13 ASN A O 7
ATOM 8574 N N . GLU A 1 14 ? -5.915 -7.302 5.217 1.00 0.00 14 GLU A N 7
ATOM 8575 C CA . GLU A 1 14 ? -6.144 -8.354 6.159 1.00 0.00 14 GLU A CA 7
ATOM 8576 C C . GLU A 1 14 ? -7.240 -9.292 5.786 1.00 0.00 14 GLU A C 7
ATOM 8577 O O . GLU A 1 14 ? -7.652 -10.126 6.590 1.00 0.00 14 GLU A O 7
ATOM 8589 N N . LEU A 1 15 ? -7.746 -9.224 4.541 1.00 0.00 15 LEU A N 7
ATOM 8590 C CA . LEU A 1 15 ? -8.839 -9.985 4.022 1.00 0.00 15 LEU A CA 7
ATOM 8591 C C . LEU A 1 15 ? -8.506 -11.435 3.932 1.00 0.00 15 LEU A C 7
ATOM 8592 O O . LEU A 1 15 ? -7.330 -11.754 3.763 1.00 0.00 15 LEU A O 7
ATOM 8608 N N . PRO A 1 16 ? -9.396 -12.377 4.034 1.00 0.00 16 PRO A N 7
ATOM 8609 C CA . PRO A 1 16 ? -9.060 -13.769 4.107 1.00 0.00 16 PRO A CA 7
ATOM 8610 C C . PRO A 1 16 ? -8.664 -14.313 2.778 1.00 0.00 16 PRO A C 7
ATOM 8611 O O . PRO A 1 16 ? -8.107 -15.406 2.684 1.00 0.00 16 PRO A O 7
ATOM 8622 N N . THR A 1 17 ? -8.956 -13.568 1.698 1.00 0.00 17 THR A N 7
ATOM 8623 C CA . THR A 1 17 ? -8.501 -13.824 0.366 1.00 0.00 17 THR A CA 7
ATOM 8624 C C . THR A 1 17 ? -7.451 -12.781 0.184 1.00 0.00 17 THR A C 7
ATOM 8625 O O . THR A 1 17 ? -7.662 -11.697 -0.355 1.00 0.00 17 THR A O 7
ATOM 8636 N N . LYS A 1 18 ? -6.274 -13.048 0.778 1.00 0.00 18 LYS A N 7
ATOM 8637 C CA . LYS A 1 18 ? -5.178 -12.136 0.898 1.00 0.00 18 LYS A CA 7
ATOM 8638 C C . LYS A 1 18 ? -4.638 -11.675 -0.411 1.00 0.00 18 LYS A C 7
ATOM 8639 O O . LYS A 1 18 ? -4.759 -12.434 -1.371 1.00 0.00 18 LYS A O 7
ATOM 8658 N N . PRO A 1 19 ? -4.069 -10.519 -0.587 1.00 0.00 19 PRO A N 7
ATOM 8659 C CA . PRO A 1 19 ? -3.789 -9.979 -1.886 1.00 0.00 19 PRO A CA 7
ATOM 8660 C C . PRO A 1 19 ? -2.806 -10.789 -2.658 1.00 0.00 19 PRO A C 7
ATOM 8661 O O . PRO A 1 19 ? -1.949 -11.422 -2.043 1.00 0.00 19 PRO A O 7
ATOM 8672 N N . SER A 1 20 ? -2.857 -10.833 -4.002 1.00 0.00 20 SER A N 7
ATOM 8673 C CA . SER A 1 20 ? -1.955 -11.658 -4.743 1.00 0.00 20 SER A CA 7
ATOM 8674 C C . SER A 1 20 ? -0.559 -11.138 -4.720 1.00 0.00 20 SER A C 7
ATOM 8675 O O . SER A 1 20 ? -0.317 -9.971 -4.416 1.00 0.00 20 SER A O 7
ATOM 8683 N N . THR A 1 21 ? 0.449 -11.976 -5.020 1.00 0.00 21 THR A N 7
ATOM 8684 C CA . THR A 1 21 ? 1.838 -11.662 -4.879 1.00 0.00 21 THR A CA 7
ATOM 8685 C C . THR A 1 21 ? 2.299 -10.458 -5.626 1.00 0.00 21 THR A C 7
ATOM 8686 O O . THR A 1 21 ? 2.943 -9.579 -5.056 1.00 0.00 21 THR A O 7
ATOM 8697 N N . ASP A 1 22 ? 1.952 -10.319 -6.918 1.00 0.00 22 ASP A N 7
ATOM 8698 C CA . ASP A 1 22 ? 2.332 -9.202 -7.726 1.00 0.00 22 ASP A CA 7
ATOM 8699 C C . ASP A 1 22 ? 1.513 -7.989 -7.442 1.00 0.00 22 ASP A C 7
ATOM 8700 O O . ASP A 1 22 ? 1.962 -6.855 -7.599 1.00 0.00 22 ASP A O 7
ATOM 8709 N N . GLU A 1 23 ? 0.275 -8.192 -6.959 1.00 0.00 23 GLU A N 7
ATOM 8710 C CA . GLU A 1 23 ? -0.626 -7.162 -6.544 1.00 0.00 23 GLU A CA 7
ATOM 8711 C C . GLU A 1 23 ? -0.118 -6.482 -5.320 1.00 0.00 23 GLU A C 7
ATOM 8712 O O . GLU A 1 23 ? 0.045 -5.262 -5.312 1.00 0.00 23 GLU A O 7
ATOM 8724 N N . LEU A 1 24 ? 0.199 -7.236 -4.252 1.00 0.00 24 LEU A N 7
ATOM 8725 C CA . LEU A 1 24 ? 0.700 -6.783 -2.990 1.00 0.00 24 LEU A CA 7
ATOM 8726 C C . LEU A 1 24 ? 1.838 -5.823 -3.030 1.00 0.00 24 LEU A C 7
ATOM 8727 O O . LEU A 1 24 ? 1.952 -4.949 -2.171 1.00 0.00 24 LEU A O 7
ATOM 8743 N N . LEU A 1 25 ? 2.710 -5.893 -4.051 1.00 0.00 25 LEU A N 7
ATOM 8744 C CA . LEU A 1 25 ? 3.752 -4.946 -4.304 1.00 0.00 25 LEU A CA 7
ATOM 8745 C C . LEU A 1 25 ? 3.268 -3.574 -4.624 1.00 0.00 25 LEU A C 7
ATOM 8746 O O . LEU A 1 25 ? 3.680 -2.577 -4.033 1.00 0.00 25 LEU A O 7
ATOM 8762 N N . GLU A 1 26 ? 2.341 -3.469 -5.592 1.00 0.00 26 GLU A N 7
ATOM 8763 C CA . GLU A 1 26 ? 1.769 -2.231 -6.024 1.00 0.00 26 GLU A CA 7
ATOM 8764 C C . GLU A 1 26 ? 0.692 -1.752 -5.113 1.00 0.00 26 GLU A C 7
ATOM 8765 O O . GLU A 1 26 ? 0.525 -0.559 -4.864 1.00 0.00 26 GLU A O 7
ATOM 8777 N N . LEU A 1 27 ? -0.064 -2.679 -4.499 1.00 0.00 27 LEU A N 7
ATOM 8778 C CA . LEU A 1 27 ? -1.063 -2.398 -3.515 1.00 0.00 27 LEU A CA 7
ATOM 8779 C C . LEU A 1 27 ? -0.459 -1.979 -2.219 1.00 0.00 27 LEU A C 7
ATOM 8780 O O . LEU A 1 27 ? -1.075 -1.211 -1.481 1.00 0.00 27 LEU A O 7
ATOM 8796 N N . TYR A 1 28 ? 0.780 -2.387 -1.896 1.00 0.00 28 TYR A N 7
ATOM 8797 C CA . TYR A 1 28 ? 1.617 -1.781 -0.906 1.00 0.00 28 TYR A CA 7
ATOM 8798 C C . TYR A 1 28 ? 1.874 -0.357 -1.261 1.00 0.00 28 TYR A C 7
ATOM 8799 O O . TYR A 1 28 ? 1.542 0.525 -0.471 1.00 0.00 28 TYR A O 7
ATOM 8817 N N . ALA A 1 29 ? 2.440 -0.078 -2.448 1.00 0.00 29 ALA A N 7
ATOM 8818 C CA . ALA A 1 29 ? 2.850 1.223 -2.878 1.00 0.00 29 ALA A CA 7
ATOM 8819 C C . ALA A 1 29 ? 1.803 2.269 -2.710 1.00 0.00 29 ALA A C 7
ATOM 8820 O O . ALA A 1 29 ? 2.017 3.270 -2.026 1.00 0.00 29 ALA A O 7
ATOM 8827 N N . LEU A 1 30 ? 0.590 2.039 -3.245 1.00 0.00 30 LEU A N 7
ATOM 8828 C CA . LEU A 1 30 ? -0.517 2.926 -3.071 1.00 0.00 30 LEU A CA 7
ATOM 8829 C C . LEU A 1 30 ? -1.037 3.074 -1.682 1.00 0.00 30 LEU A C 7
ATOM 8830 O O . LEU A 1 30 ? -1.366 4.176 -1.247 1.00 0.00 30 LEU A O 7
ATOM 8846 N N . TYR A 1 31 ? -1.138 1.975 -0.913 1.00 0.00 31 TYR A N 7
ATOM 8847 C CA . TYR A 1 31 ? -1.583 1.991 0.446 1.00 0.00 31 TYR A CA 7
ATOM 8848 C C . TYR A 1 31 ? -0.670 2.796 1.306 1.00 0.00 31 TYR A C 7
ATOM 8849 O O . TYR A 1 31 ? -1.061 3.683 2.064 1.00 0.00 31 TYR A O 7
ATOM 8867 N N . LYS A 1 32 ? 0.644 2.523 1.217 1.00 0.00 32 LYS A N 7
ATOM 8868 C CA . LYS A 1 32 ? 1.677 3.289 1.840 1.00 0.00 32 LYS A CA 7
ATOM 8869 C C . LYS A 1 32 ? 1.721 4.703 1.369 1.00 0.00 32 LYS A C 7
ATOM 8870 O O . LYS A 1 32 ? 1.961 5.607 2.167 1.00 0.00 32 LYS A O 7
ATOM 8889 N N . GLN A 1 33 ? 1.398 4.980 0.093 1.00 0.00 33 GLN A N 7
ATOM 8890 C CA . GLN A 1 33 ? 1.330 6.309 -0.431 1.00 0.00 33 GLN A CA 7
ATOM 8891 C C . GLN A 1 33 ? 0.348 7.190 0.261 1.00 0.00 33 GLN A C 7
ATOM 8892 O O . GLN A 1 33 ? 0.732 8.221 0.809 1.00 0.00 33 GLN A O 7
ATOM 8906 N N . ALA A 1 34 ? -0.954 6.850 0.252 1.00 0.00 34 ALA A N 7
ATOM 8907 C CA . ALA A 1 34 ? -1.912 7.683 0.907 1.00 0.00 34 ALA A CA 7
ATOM 8908 C C . ALA A 1 34 ? -2.115 7.423 2.360 1.00 0.00 34 ALA A C 7
ATOM 8909 O O . ALA A 1 34 ? -2.763 8.245 3.005 1.00 0.00 34 ALA A O 7
ATOM 8916 N N . THR A 1 35 ? -1.549 6.371 2.981 1.00 0.00 35 THR A N 7
ATOM 8917 C CA . THR A 1 35 ? -1.469 6.352 4.408 1.00 0.00 35 THR A CA 7
ATOM 8918 C C . THR A 1 35 ? -0.479 7.343 4.916 1.00 0.00 35 THR A C 7
ATOM 8919 O O . THR A 1 35 ? -0.818 8.214 5.716 1.00 0.00 35 THR A O 7
ATOM 8930 N N . VAL A 1 36 ? 0.787 7.286 4.464 1.00 0.00 36 VAL A N 7
ATOM 8931 C CA . VAL A 1 36 ? 1.800 8.197 4.898 1.00 0.00 36 VAL A CA 7
ATOM 8932 C C . VAL A 1 36 ? 1.600 9.554 4.314 1.00 0.00 36 VAL A C 7
ATOM 8933 O O . VAL A 1 36 ? 1.455 10.550 5.021 1.00 0.00 36 VAL A O 7
ATOM 8946 N N . GLY A 1 37 ? 1.579 9.649 2.973 1.00 0.00 37 GLY A N 7
ATOM 8947 C CA . GLY A 1 37 ? 1.453 10.852 2.210 1.00 0.00 37 GLY A CA 7
ATOM 8948 C C . GLY A 1 37 ? 2.762 11.376 1.728 1.00 0.00 37 GLY A C 7
ATOM 8949 O O . GLY A 1 37 ? 2.824 12.377 1.015 1.00 0.00 37 GLY A O 7
ATOM 8953 N N . ASP A 1 38 ? 3.841 10.667 2.103 1.00 0.00 38 ASP A N 7
ATOM 8954 C CA . ASP A 1 38 ? 5.193 10.914 1.709 1.00 0.00 38 ASP A CA 7
ATOM 8955 C C . ASP A 1 38 ? 5.788 9.561 1.522 1.00 0.00 38 ASP A C 7
ATOM 8956 O O . ASP A 1 38 ? 5.223 8.565 1.972 1.00 0.00 38 ASP A O 7
ATOM 8965 N N . ASN A 1 39 ? 6.988 9.452 0.924 1.00 0.00 39 ASN A N 7
ATOM 8966 C CA . ASN A 1 39 ? 7.883 8.384 1.245 1.00 0.00 39 ASN A CA 7
ATOM 8967 C C . ASN A 1 39 ? 8.277 8.329 2.682 1.00 0.00 39 ASN A C 7
ATOM 8968 O O . ASN A 1 39 ? 8.535 9.343 3.327 1.00 0.00 39 ASN A O 7
ATOM 8979 N N . ASP A 1 40 ? 8.314 7.126 3.284 1.00 0.00 40 ASP A N 7
ATOM 8980 C CA . ASP A 1 40 ? 8.507 6.984 4.693 1.00 0.00 40 ASP A CA 7
ATOM 8981 C C . ASP A 1 40 ? 9.803 6.336 5.041 1.00 0.00 40 ASP A C 7
ATOM 8982 O O . ASP A 1 40 ? 10.798 7.011 5.300 1.00 0.00 40 ASP A O 7
ATOM 8991 N N . LYS A 1 41 ? 9.859 4.993 5.079 1.00 0.00 41 LYS A N 7
ATOM 8992 C CA . LYS A 1 41 ? 10.968 4.258 5.603 1.00 0.00 41 LYS A CA 7
ATOM 8993 C C . LYS A 1 41 ? 12.035 4.079 4.578 1.00 0.00 41 LYS A C 7
ATOM 8994 O O . LYS A 1 41 ? 12.094 3.061 3.890 1.00 0.00 41 LYS A O 7
ATOM 9013 N N . GLU A 1 42 ? 12.959 5.047 4.447 1.00 0.00 42 GLU A N 7
ATOM 9014 C CA . GLU A 1 42 ? 13.973 5.057 3.438 1.00 0.00 42 GLU A CA 7
ATOM 9015 C C . GLU A 1 42 ? 15.130 4.181 3.771 1.00 0.00 42 GLU A C 7
ATOM 9016 O O . GLU A 1 42 ? 16.301 4.559 3.768 1.00 0.00 42 GLU A O 7
ATOM 9028 N N . LYS A 1 43 ? 14.803 2.912 4.073 1.00 0.00 43 LYS A N 7
ATOM 9029 C CA . LYS A 1 43 ? 15.686 1.798 4.229 1.00 0.00 43 LYS A CA 7
ATOM 9030 C C . LYS A 1 43 ? 14.914 0.533 4.075 1.00 0.00 43 LYS A C 7
ATOM 9031 O O . LYS A 1 43 ? 14.636 -0.155 5.057 1.00 0.00 43 LYS A O 7
ATOM 9050 N N . PRO A 1 44 ? 14.560 0.094 2.905 1.00 0.00 44 PRO A N 7
ATOM 9051 C CA . PRO A 1 44 ? 14.356 -1.304 2.656 1.00 0.00 44 PRO A CA 7
ATOM 9052 C C . PRO A 1 44 ? 15.685 -1.977 2.656 1.00 0.00 44 PRO A C 7
ATOM 9053 O O . PRO A 1 44 ? 16.685 -1.314 2.384 1.00 0.00 44 PRO A O 7
ATOM 9064 N N . GLY A 1 45 ? 15.794 -3.271 3.005 1.00 0.00 45 GLY A N 7
ATOM 9065 C CA . GLY A 1 45 ? 17.075 -3.873 3.211 1.00 0.00 45 GLY A CA 7
ATOM 9066 C C . GLY A 1 45 ? 17.841 -4.141 1.961 1.00 0.00 45 GLY A C 7
ATOM 9067 O O . GLY A 1 45 ? 17.352 -4.004 0.841 1.00 0.00 45 GLY A O 7
ATOM 9071 N N . ILE A 1 46 ? 19.113 -4.554 2.103 1.00 0.00 46 ILE A N 7
ATOM 9072 C CA . ILE A 1 46 ? 20.087 -4.438 1.060 1.00 0.00 46 ILE A CA 7
ATOM 9073 C C . ILE A 1 46 ? 20.130 -5.683 0.243 1.00 0.00 46 ILE A C 7
ATOM 9074 O O . ILE A 1 46 ? 20.173 -5.667 -0.986 1.00 0.00 46 ILE A O 7
ATOM 9090 N N . PHE A 1 47 ? 20.034 -6.832 0.936 1.00 0.00 47 PHE A N 7
ATOM 9091 C CA . PHE A 1 47 ? 19.735 -8.121 0.393 1.00 0.00 47 PHE A CA 7
ATOM 9092 C C . PHE A 1 47 ? 18.260 -8.322 0.322 1.00 0.00 47 PHE A C 7
ATOM 9093 O O . PHE A 1 47 ? 17.790 -9.355 -0.151 1.00 0.00 47 PHE A O 7
ATOM 9110 N N . ASN A 1 48 ? 17.457 -7.350 0.790 1.00 0.00 48 ASN A N 7
ATOM 9111 C CA . ASN A 1 48 ? 16.037 -7.483 0.900 1.00 0.00 48 ASN A CA 7
ATOM 9112 C C . ASN A 1 48 ? 15.349 -7.194 -0.390 1.00 0.00 48 ASN A C 7
ATOM 9113 O O . ASN A 1 48 ? 14.692 -6.166 -0.547 1.00 0.00 48 ASN A O 7
ATOM 9124 N N . MET A 1 49 ? 15.473 -8.092 -1.383 1.00 0.00 49 MET A N 7
ATOM 9125 C CA . MET A 1 49 ? 15.000 -7.913 -2.721 1.00 0.00 49 MET A CA 7
ATOM 9126 C C . MET A 1 49 ? 13.555 -7.560 -2.815 1.00 0.00 49 MET A C 7
ATOM 9127 O O . MET A 1 49 ? 13.185 -6.607 -3.500 1.00 0.00 49 MET A O 7
ATOM 9141 N N . LYS A 1 50 ? 12.691 -8.286 -2.084 1.00 0.00 50 LYS A N 7
ATOM 9142 C CA . LYS A 1 50 ? 11.276 -8.081 -2.060 1.00 0.00 50 LYS A CA 7
ATOM 9143 C C . LYS A 1 50 ? 10.866 -6.766 -1.491 1.00 0.00 50 LYS A C 7
ATOM 9144 O O . LYS A 1 50 ? 10.015 -6.087 -2.062 1.00 0.00 50 LYS A O 7
ATOM 9163 N N . ASP A 1 51 ? 11.479 -6.312 -0.383 1.00 0.00 51 ASP A N 7
ATOM 9164 C CA . ASP A 1 51 ? 11.216 -5.019 0.169 1.00 0.00 51 ASP A CA 7
ATOM 9165 C C . ASP A 1 51 ? 11.697 -3.909 -0.700 1.00 0.00 51 ASP A C 7
ATOM 9166 O O . ASP A 1 51 ? 10.993 -2.912 -0.854 1.00 0.00 51 ASP A O 7
ATOM 9175 N N . ARG A 1 52 ? 12.875 -4.015 -1.341 1.00 0.00 52 ARG A N 7
ATOM 9176 C CA . ARG A 1 52 ? 13.313 -3.037 -2.287 1.00 0.00 52 ARG A CA 7
ATOM 9177 C C . ARG A 1 52 ? 12.380 -2.813 -3.428 1.00 0.00 52 ARG A C 7
ATOM 9178 O O . ARG A 1 52 ? 12.091 -1.667 -3.766 1.00 0.00 52 ARG A O 7
ATOM 9199 N N . TYR A 1 53 ? 11.816 -3.868 -4.043 1.00 0.00 53 TYR A N 7
ATOM 9200 C CA . TYR A 1 53 ? 10.873 -3.740 -5.111 1.00 0.00 53 TYR A CA 7
ATOM 9201 C C . TYR A 1 53 ? 9.640 -2.983 -4.755 1.00 0.00 53 TYR A C 7
ATOM 9202 O O . TYR A 1 53 ? 9.249 -2.048 -5.452 1.00 0.00 53 TYR A O 7
ATOM 9220 N N . LYS A 1 54 ? 8.989 -3.329 -3.629 1.00 0.00 54 LYS A N 7
ATOM 9221 C CA . LYS A 1 54 ? 7.797 -2.670 -3.196 1.00 0.00 54 LYS A CA 7
ATOM 9222 C C . LYS A 1 54 ? 8.040 -1.301 -2.658 1.00 0.00 54 LYS A C 7
ATOM 9223 O O . LYS A 1 54 ? 7.237 -0.392 -2.862 1.00 0.00 54 LYS A O 7
ATOM 9242 N N . TRP A 1 55 ? 9.190 -1.059 -2.004 1.00 0.00 55 TRP A N 7
ATOM 9243 C CA . TRP A 1 55 ? 9.564 0.239 -1.533 1.00 0.00 55 TRP A CA 7
ATOM 9244 C C . TRP A 1 55 ? 9.920 1.173 -2.638 1.00 0.00 55 TRP A C 7
ATOM 9245 O O . TRP A 1 55 ? 9.547 2.344 -2.609 1.00 0.00 55 TRP A O 7
ATOM 9266 N N . GLU A 1 56 ? 10.585 0.716 -3.714 1.00 0.00 56 GLU A N 7
ATOM 9267 C CA . GLU A 1 56 ? 10.845 1.514 -4.871 1.00 0.00 56 GLU A CA 7
ATOM 9268 C C . GLU A 1 56 ? 9.603 1.817 -5.637 1.00 0.00 56 GLU A C 7
ATOM 9269 O O . GLU A 1 56 ? 9.453 2.902 -6.196 1.00 0.00 56 GLU A O 7
ATOM 9281 N N . ALA A 1 57 ? 8.626 0.891 -5.659 1.00 0.00 57 ALA A N 7
ATOM 9282 C CA . ALA A 1 57 ? 7.351 1.115 -6.265 1.00 0.00 57 ALA A CA 7
ATOM 9283 C C . ALA A 1 57 ? 6.569 2.181 -5.578 1.00 0.00 57 ALA A C 7
ATOM 9284 O O . ALA A 1 57 ? 5.717 2.838 -6.174 1.00 0.00 57 ALA A O 7
ATOM 9291 N N . TRP A 1 58 ? 6.884 2.415 -4.291 1.00 0.00 58 TRP A N 7
ATOM 9292 C CA . TRP A 1 58 ? 6.315 3.415 -3.442 1.00 0.00 58 TRP A CA 7
ATOM 9293 C C . TRP A 1 58 ? 6.988 4.730 -3.635 1.00 0.00 58 TRP A C 7
ATOM 9294 O O . TRP A 1 58 ? 6.353 5.737 -3.944 1.00 0.00 58 TRP A O 7
ATOM 9315 N N . GLU A 1 59 ? 8.325 4.768 -3.497 1.00 0.00 59 GLU A N 7
ATOM 9316 C CA . GLU A 1 59 ? 9.247 5.847 -3.675 1.00 0.00 59 GLU A CA 7
ATOM 9317 C C . GLU A 1 59 ? 9.181 6.520 -5.002 1.00 0.00 59 GLU A C 7
ATOM 9318 O O . GLU A 1 59 ? 9.477 7.707 -5.136 1.00 0.00 59 GLU A O 7
ATOM 9330 N N . ASN A 1 60 ? 8.704 5.852 -6.067 1.00 0.00 60 ASN A N 7
ATOM 9331 C CA . ASN A 1 60 ? 8.351 6.499 -7.291 1.00 0.00 60 ASN A CA 7
ATOM 9332 C C . ASN A 1 60 ? 7.329 7.573 -7.129 1.00 0.00 60 ASN A C 7
ATOM 9333 O O . ASN A 1 60 ? 7.360 8.574 -7.843 1.00 0.00 60 ASN A O 7
ATOM 9344 N N . LEU A 1 61 ? 6.403 7.432 -6.164 1.00 0.00 61 LEU A N 7
ATOM 9345 C CA . LEU A 1 61 ? 5.393 8.400 -5.870 1.00 0.00 61 LEU A CA 7
ATOM 9346 C C . LEU A 1 61 ? 5.548 8.946 -4.493 1.00 0.00 61 LEU A C 7
ATOM 9347 O O . LEU A 1 61 ? 4.585 9.192 -3.768 1.00 0.00 61 LEU A O 7
ATOM 9363 N N . LYS A 1 62 ? 6.804 9.209 -4.087 1.00 0.00 62 LYS A N 7
ATOM 9364 C CA . LYS A 1 62 ? 7.228 9.860 -2.887 1.00 0.00 62 LYS A CA 7
ATOM 9365 C C . LYS A 1 62 ? 6.649 11.164 -2.455 1.00 0.00 62 LYS A C 7
ATOM 9366 O O . LYS A 1 62 ? 6.667 11.461 -1.262 1.00 0.00 62 LYS A O 7
ATOM 9385 N N . GLY A 1 63 ? 6.151 12.003 -3.380 1.00 0.00 63 GLY A N 7
ATOM 9386 C CA . GLY A 1 63 ? 5.714 13.336 -3.100 1.00 0.00 63 GLY A CA 7
ATOM 9387 C C . GLY A 1 63 ? 4.257 13.544 -3.335 1.00 0.00 63 GLY A C 7
ATOM 9388 O O . GLY A 1 63 ? 3.561 14.151 -2.522 1.00 0.00 63 GLY A O 7
ATOM 9392 N N . LYS A 1 64 ? 3.720 13.050 -4.464 1.00 0.00 64 LYS A N 7
ATOM 9393 C CA . LYS A 1 64 ? 2.379 13.340 -4.869 1.00 0.00 64 LYS A CA 7
ATOM 9394 C C . LYS A 1 64 ? 1.423 12.276 -4.454 1.00 0.00 64 LYS A C 7
ATOM 9395 O O . LYS A 1 64 ? 0.288 12.152 -4.912 1.00 0.00 64 LYS A O 7
ATOM 9414 N N . SER A 1 65 ? 1.875 11.436 -3.505 1.00 0.00 65 SER A N 7
ATOM 9415 C CA . SER A 1 65 ? 1.285 10.244 -2.982 1.00 0.00 65 SER A CA 7
ATOM 9416 C C . SER A 1 65 ? -0.172 10.291 -2.674 1.00 0.00 65 SER A C 7
ATOM 9417 O O . SER A 1 65 ? -0.937 9.442 -3.128 1.00 0.00 65 SER A O 7
ATOM 9425 N N . GLN A 1 66 ? -0.612 11.315 -1.921 1.00 0.00 66 GLN A N 7
ATOM 9426 C CA . GLN A 1 66 ? -1.967 11.485 -1.496 1.00 0.00 66 GLN A CA 7
ATOM 9427 C C . GLN A 1 66 ? -2.889 11.995 -2.550 1.00 0.00 66 GLN A C 7
ATOM 9428 O O . GLN A 1 66 ? -4.106 12.010 -2.380 1.00 0.00 66 GLN A O 7
ATOM 9442 N N . GLU A 1 67 ? -2.340 12.446 -3.693 1.00 0.00 67 GLU A N 7
ATOM 9443 C CA . GLU A 1 67 ? -3.105 12.851 -4.830 1.00 0.00 67 GLU A CA 7
ATOM 9444 C C . GLU A 1 67 ? -3.382 11.640 -5.653 1.00 0.00 67 GLU A C 7
ATOM 9445 O O . GLU A 1 67 ? -4.525 11.389 -6.032 1.00 0.00 67 GLU A O 7
ATOM 9457 N N . ASP A 1 68 ? -2.338 10.851 -5.964 1.00 0.00 68 ASP A N 7
ATOM 9458 C CA . ASP A 1 68 ? -2.444 9.848 -6.977 1.00 0.00 68 ASP A CA 7
ATOM 9459 C C . ASP A 1 68 ? -2.855 8.518 -6.447 1.00 0.00 68 ASP A C 7
ATOM 9460 O O . ASP A 1 68 ? -3.538 7.763 -7.137 1.00 0.00 68 ASP A O 7
ATOM 9469 N N . ALA A 1 69 ? -2.517 8.194 -5.186 1.00 0.00 69 ALA A N 7
ATOM 9470 C CA . ALA A 1 69 ? -2.933 6.976 -4.561 1.00 0.00 69 ALA A CA 7
ATOM 9471 C C . ALA A 1 69 ? -4.411 6.792 -4.558 1.00 0.00 69 ALA A C 7
ATOM 9472 O O . ALA A 1 69 ? -4.934 5.875 -5.189 1.00 0.00 69 ALA A O 7
ATOM 9479 N N . GLU A 1 70 ? -5.165 7.698 -3.909 1.00 0.00 70 GLU A N 7
ATOM 9480 C CA . GLU A 1 70 ? -6.594 7.654 -3.878 1.00 0.00 70 GLU A CA 7
ATOM 9481 C C . GLU A 1 70 ? -7.338 7.437 -5.151 1.00 0.00 70 GLU A C 7
ATOM 9482 O O . GLU A 1 70 ? -8.389 6.798 -5.136 1.00 0.00 70 GLU A O 7
ATOM 9494 N N . LYS A 1 71 ? -6.852 7.902 -6.316 1.00 0.00 71 LYS A N 7
ATOM 9495 C CA . LYS A 1 71 ? -7.506 7.819 -7.585 1.00 0.00 71 LYS A CA 7
ATOM 9496 C C . LYS A 1 71 ? -7.278 6.538 -8.311 1.00 0.00 71 LYS A C 7
ATOM 9497 O O . LYS A 1 71 ? -8.133 6.062 -9.056 1.00 0.00 71 LYS A O 7
ATOM 9516 N N . GLU A 1 72 ? -6.089 5.928 -8.162 1.00 0.00 72 GLU A N 7
ATOM 9517 C CA . GLU A 1 72 ? -5.829 4.629 -8.703 1.00 0.00 72 GLU A CA 7
ATOM 9518 C C . GLU A 1 72 ? -6.299 3.581 -7.754 1.00 0.00 72 GLU A C 7
ATOM 9519 O O . GLU A 1 72 ? -6.771 2.527 -8.178 1.00 0.00 72 GLU A O 7
ATOM 9531 N N . TYR A 1 73 ? -6.246 3.818 -6.431 1.00 0.00 73 TYR A N 7
ATOM 9532 C CA . TYR A 1 73 ? -6.513 2.822 -5.441 1.00 0.00 73 TYR A CA 7
ATOM 9533 C C . TYR A 1 73 ? -7.910 2.302 -5.453 1.00 0.00 73 TYR A C 7
ATOM 9534 O O . TYR A 1 73 ? -8.112 1.089 -5.449 1.00 0.00 73 TYR A O 7
ATOM 9552 N N . ILE A 1 74 ? -8.920 3.187 -5.523 1.00 0.00 74 ILE A N 7
ATOM 9553 C CA . ILE A 1 74 ? -10.287 2.870 -5.797 1.00 0.00 74 ILE A CA 7
ATOM 9554 C C . ILE A 1 74 ? -10.519 1.816 -6.823 1.00 0.00 74 ILE A C 7
ATOM 9555 O O . ILE A 1 74 ? -11.128 0.788 -6.530 1.00 0.00 74 ILE A O 7
ATOM 9571 N N . ALA A 1 75 ? -9.995 1.982 -8.052 1.00 0.00 75 ALA A N 7
ATOM 9572 C CA . ALA A 1 75 ? -10.219 1.067 -9.127 1.00 0.00 75 ALA A CA 7
ATOM 9573 C C . ALA A 1 75 ? -9.503 -0.234 -9.000 1.00 0.00 75 ALA A C 7
ATOM 9574 O O . ALA A 1 75 ? -10.014 -1.269 -9.423 1.00 0.00 75 ALA A O 7
ATOM 9581 N N . LEU A 1 76 ? -8.314 -0.246 -8.370 1.00 0.00 76 LEU A N 7
ATOM 9582 C CA . LEU A 1 76 ? -7.592 -1.434 -8.037 1.00 0.00 76 LEU A CA 7
ATOM 9583 C C . LEU A 1 76 ? -8.324 -2.257 -7.034 1.00 0.00 76 LEU A C 7
ATOM 9584 O O . LEU A 1 76 ? -8.605 -3.435 -7.251 1.00 0.00 76 LEU A O 7
ATOM 9600 N N . VAL A 1 77 ? -8.662 -1.645 -5.885 1.00 0.00 77 VAL A N 7
ATOM 9601 C CA . VAL A 1 77 ? -9.195 -2.277 -4.718 1.00 0.00 77 VAL A CA 7
ATOM 9602 C C . VAL A 1 77 ? -10.602 -2.718 -4.937 1.00 0.00 77 VAL A C 7
ATOM 9603 O O . VAL A 1 77 ? -11.027 -3.710 -4.347 1.00 0.00 77 VAL A O 7
ATOM 9616 N N . ASP A 1 78 ? -11.370 -2.109 -5.858 1.00 0.00 78 ASP A N 7
ATOM 9617 C CA . ASP A 1 78 ? -12.657 -2.635 -6.192 1.00 0.00 78 ASP A CA 7
ATOM 9618 C C . ASP A 1 78 ? -12.587 -3.974 -6.843 1.00 0.00 78 ASP A C 7
ATOM 9619 O O . ASP A 1 78 ? -13.428 -4.845 -6.625 1.00 0.00 78 ASP A O 7
ATOM 9628 N N . GLN A 1 79 ? -11.541 -4.214 -7.654 1.00 0.00 79 GLN A N 7
ATOM 9629 C CA . GLN A 1 79 ? -11.273 -5.477 -8.266 1.00 0.00 79 GLN A CA 7
ATOM 9630 C C . GLN A 1 79 ? -10.680 -6.464 -7.320 1.00 0.00 79 GLN A C 7
ATOM 9631 O O . GLN A 1 79 ? -10.866 -7.669 -7.482 1.00 0.00 79 GLN A O 7
ATOM 9645 N N . LEU A 1 80 ? -9.977 -6.011 -6.268 1.00 0.00 80 LEU A N 7
ATOM 9646 C CA . LEU A 1 80 ? -9.540 -6.836 -5.184 1.00 0.00 80 LEU A CA 7
ATOM 9647 C C . LEU A 1 80 ? -10.737 -7.290 -4.421 1.00 0.00 80 LEU A C 7
ATOM 9648 O O . LEU A 1 80 ? -11.031 -8.483 -4.383 1.00 0.00 80 LEU A O 7
ATOM 9664 N N . ILE A 1 81 ? -11.518 -6.368 -3.828 1.00 0.00 81 ILE A N 7
ATOM 9665 C CA . ILE A 1 81 ? -12.606 -6.644 -2.942 1.00 0.00 81 ILE A CA 7
ATOM 9666 C C . ILE A 1 81 ? -13.661 -7.512 -3.538 1.00 0.00 81 ILE A C 7
ATOM 9667 O O . ILE A 1 81 ? -14.136 -8.445 -2.893 1.00 0.00 81 ILE A O 7
ATOM 9683 N N . ALA A 1 82 ? -14.025 -7.280 -4.811 1.00 0.00 82 ALA A N 7
ATOM 9684 C CA . ALA A 1 82 ? -14.968 -8.092 -5.517 1.00 0.00 82 ALA A CA 7
ATOM 9685 C C . ALA A 1 82 ? -14.615 -9.537 -5.611 1.00 0.00 82 ALA A C 7
ATOM 9686 O O . ALA A 1 82 ? -15.483 -10.408 -5.612 1.00 0.00 82 ALA A O 7
ATOM 9693 N N . LYS A 1 83 ? -13.312 -9.861 -5.680 1.00 0.00 83 LYS A N 7
ATOM 9694 C CA . LYS A 1 83 ? -12.782 -11.189 -5.648 1.00 0.00 83 LYS A CA 7
ATOM 9695 C C . LYS A 1 83 ? -12.561 -11.630 -4.242 1.00 0.00 83 LYS A C 7
ATOM 9696 O O . LYS A 1 83 ? -12.719 -12.804 -3.910 1.00 0.00 83 LYS A O 7
ATOM 9715 N N . TYR A 1 84 ? -12.146 -10.710 -3.353 1.00 0.00 84 TYR A N 7
ATOM 9716 C CA . TYR A 1 84 ? -11.473 -11.048 -2.138 1.00 0.00 84 TYR A CA 7
ATOM 9717 C C . TYR A 1 84 ? -12.286 -10.976 -0.892 1.00 0.00 84 TYR A C 7
ATOM 9718 O O . TYR A 1 84 ? -11.924 -11.645 0.076 1.00 0.00 84 TYR A O 7
ATOM 9736 N N . SER A 1 85 ? -13.396 -10.217 -0.850 1.00 0.00 85 SER A N 7
ATOM 9737 C CA . SER A 1 85 ? -14.308 -10.129 0.247 1.00 0.00 85 SER A CA 7
ATOM 9738 C C . SER A 1 85 ? -14.611 -11.398 0.968 1.00 0.00 85 SER A C 7
ATOM 9739 O O . SER A 1 85 ? -14.430 -11.485 2.182 1.00 0.00 85 SER A O 7
ATOM 9747 N N . SER A 1 86 ? -15.065 -12.431 0.237 1.00 0.00 86 SER A N 7
ATOM 9748 C CA . SER A 1 86 ? -15.217 -13.760 0.744 1.00 0.00 86 SER A CA 7
ATOM 9749 C C . SER A 1 86 ? -15.439 -14.751 -0.390 1.00 0.00 86 SER A C 7
ATOM 9750 O O . SER A 1 86 ? -16.490 -14.651 -1.079 1.00 0.00 86 SER A O 7
ATOM 9759 N N . VAL A 1 1 ? -10.646 9.999 -2.376 1.00 0.00 1 VAL A N 8
ATOM 9760 C CA . VAL A 1 1 ? -10.833 10.501 -0.997 1.00 0.00 1 VAL A CA 8
ATOM 9761 C C . VAL A 1 1 ? -10.213 9.561 -0.021 1.00 0.00 1 VAL A C 8
ATOM 9762 O O . VAL A 1 1 ? -10.261 8.343 -0.194 1.00 0.00 1 VAL A O 8
ATOM 9777 N N . SER A 1 2 ? -9.538 10.058 1.030 1.00 0.00 2 SER A N 8
ATOM 9778 C CA . SER A 1 2 ? -8.669 9.316 1.890 1.00 0.00 2 SER A CA 8
ATOM 9779 C C . SER A 1 2 ? -9.379 8.534 2.941 1.00 0.00 2 SER A C 8
ATOM 9780 O O . SER A 1 2 ? -8.764 7.802 3.716 1.00 0.00 2 SER A O 8
ATOM 9788 N N . GLN A 1 3 ? -10.718 8.632 3.014 1.00 0.00 3 GLN A N 8
ATOM 9789 C CA . GLN A 1 3 ? -11.530 7.934 3.962 1.00 0.00 3 GLN A CA 8
ATOM 9790 C C . GLN A 1 3 ? -11.637 6.492 3.603 1.00 0.00 3 GLN A C 8
ATOM 9791 O O . GLN A 1 3 ? -11.170 5.611 4.323 1.00 0.00 3 GLN A O 8
ATOM 9805 N N . LEU A 1 4 ? -12.190 6.206 2.410 1.00 0.00 4 LEU A N 8
ATOM 9806 C CA . LEU A 1 4 ? -12.361 4.903 1.850 1.00 0.00 4 LEU A CA 8
ATOM 9807 C C . LEU A 1 4 ? -11.051 4.225 1.627 1.00 0.00 4 LEU A C 8
ATOM 9808 O O . LEU A 1 4 ? -10.943 3.005 1.729 1.00 0.00 4 LEU A O 8
ATOM 9824 N N . PHE A 1 5 ? -10.013 5.020 1.313 1.00 0.00 5 PHE A N 8
ATOM 9825 C CA . PHE A 1 5 ? -8.655 4.601 1.152 1.00 0.00 5 PHE A CA 8
ATOM 9826 C C . PHE A 1 5 ? -8.192 3.779 2.305 1.00 0.00 5 PHE A C 8
ATOM 9827 O O . PHE A 1 5 ? -7.792 2.628 2.141 1.00 0.00 5 PHE A O 8
ATOM 9844 N N . GLU A 1 6 ? -8.304 4.303 3.540 1.00 0.00 6 GLU A N 8
ATOM 9845 C CA . GLU A 1 6 ? -7.894 3.580 4.703 1.00 0.00 6 GLU A CA 8
ATOM 9846 C C . GLU A 1 6 ? -8.890 2.542 5.094 1.00 0.00 6 GLU A C 8
ATOM 9847 O O . GLU A 1 6 ? -8.521 1.499 5.629 1.00 0.00 6 GLU A O 8
ATOM 9859 N N . GLU A 1 7 ? -10.181 2.763 4.789 1.00 0.00 7 GLU A N 8
ATOM 9860 C CA . GLU A 1 7 ? -11.246 1.847 5.055 1.00 0.00 7 GLU A CA 8
ATOM 9861 C C . GLU A 1 7 ? -11.087 0.560 4.320 1.00 0.00 7 GLU A C 8
ATOM 9862 O O . GLU A 1 7 ? -11.195 -0.528 4.885 1.00 0.00 7 GLU A O 8
ATOM 9874 N N . LYS A 1 8 ? -10.754 0.617 3.019 1.00 0.00 8 LYS A N 8
ATOM 9875 C CA . LYS A 1 8 ? -10.516 -0.524 2.189 1.00 0.00 8 LYS A CA 8
ATOM 9876 C C . LYS A 1 8 ? -9.123 -1.040 2.295 1.00 0.00 8 LYS A C 8
ATOM 9877 O O . LYS A 1 8 ? -8.897 -2.234 2.102 1.00 0.00 8 LYS A O 8
ATOM 9896 N N . ALA A 1 9 ? -8.117 -0.215 2.635 1.00 0.00 9 ALA A N 8
ATOM 9897 C CA . ALA A 1 9 ? -6.759 -0.653 2.727 1.00 0.00 9 ALA A CA 8
ATOM 9898 C C . ALA A 1 9 ? -6.499 -1.617 3.832 1.00 0.00 9 ALA A C 8
ATOM 9899 O O . ALA A 1 9 ? -5.937 -2.701 3.681 1.00 0.00 9 ALA A O 8
ATOM 9906 N N . LYS A 1 10 ? -6.979 -1.222 5.024 1.00 0.00 10 LYS A N 8
ATOM 9907 C CA . LYS A 1 10 ? -6.941 -2.014 6.214 1.00 0.00 10 LYS A CA 8
ATOM 9908 C C . LYS A 1 10 ? -7.759 -3.257 6.120 1.00 0.00 10 LYS A C 8
ATOM 9909 O O . LYS A 1 10 ? -7.528 -4.211 6.860 1.00 0.00 10 LYS A O 8
ATOM 9928 N N . ALA A 1 11 ? -8.703 -3.324 5.166 1.00 0.00 11 ALA A N 8
ATOM 9929 C CA . ALA A 1 11 ? -9.331 -4.542 4.758 1.00 0.00 11 ALA A CA 8
ATOM 9930 C C . ALA A 1 11 ? -8.379 -5.370 3.964 1.00 0.00 11 ALA A C 8
ATOM 9931 O O . ALA A 1 11 ? -8.023 -6.461 4.406 1.00 0.00 11 ALA A O 8
ATOM 9938 N N . VAL A 1 12 ? -7.890 -4.912 2.798 1.00 0.00 12 VAL A N 8
ATOM 9939 C CA . VAL A 1 12 ? -7.147 -5.704 1.868 1.00 0.00 12 VAL A CA 8
ATOM 9940 C C . VAL A 1 12 ? -5.848 -6.200 2.403 1.00 0.00 12 VAL A C 8
ATOM 9941 O O . VAL A 1 12 ? -5.442 -7.318 2.090 1.00 0.00 12 VAL A O 8
ATOM 9954 N N . ASN A 1 13 ? -5.191 -5.451 3.307 1.00 0.00 13 ASN A N 8
ATOM 9955 C CA . ASN A 1 13 ? -3.974 -5.909 3.901 1.00 0.00 13 ASN A CA 8
ATOM 9956 C C . ASN A 1 13 ? -4.173 -7.001 4.894 1.00 0.00 13 ASN A C 8
ATOM 9957 O O . ASN A 1 13 ? -3.211 -7.630 5.333 1.00 0.00 13 ASN A O 8
ATOM 9968 N N . GLU A 1 14 ? -5.431 -7.286 5.278 1.00 0.00 14 GLU A N 8
ATOM 9969 C CA . GLU A 1 14 ? -5.764 -8.296 6.234 1.00 0.00 14 GLU A CA 8
ATOM 9970 C C . GLU A 1 14 ? -7.042 -8.989 5.908 1.00 0.00 14 GLU A C 8
ATOM 9971 O O . GLU A 1 14 ? -7.816 -9.395 6.773 1.00 0.00 14 GLU A O 8
ATOM 9983 N N . LEU A 1 15 ? -7.315 -9.210 4.609 1.00 0.00 15 LEU A N 8
ATOM 9984 C CA . LEU A 1 15 ? -8.384 -10.026 4.121 1.00 0.00 15 LEU A CA 8
ATOM 9985 C C . LEU A 1 15 ? -8.105 -11.470 4.361 1.00 0.00 15 LEU A C 8
ATOM 9986 O O . LEU A 1 15 ? -6.983 -11.795 4.747 1.00 0.00 15 LEU A O 8
ATOM 10002 N N . PRO A 1 16 ? -8.977 -12.424 4.216 1.00 0.00 16 PRO A N 8
ATOM 10003 C CA . PRO A 1 16 ? -8.630 -13.804 4.393 1.00 0.00 16 PRO A CA 8
ATOM 10004 C C . PRO A 1 16 ? -7.874 -14.314 3.214 1.00 0.00 16 PRO A C 8
ATOM 10005 O O . PRO A 1 16 ? -7.071 -15.236 3.341 1.00 0.00 16 PRO A O 8
ATOM 10016 N N . THR A 1 17 ? -8.121 -13.707 2.040 1.00 0.00 17 THR A N 8
ATOM 10017 C CA . THR A 1 17 ? -7.461 -13.968 0.798 1.00 0.00 17 THR A CA 8
ATOM 10018 C C . THR A 1 17 ? -6.581 -12.783 0.589 1.00 0.00 17 THR A C 8
ATOM 10019 O O . THR A 1 17 ? -6.889 -11.852 -0.155 1.00 0.00 17 THR A O 8
ATOM 10030 N N . LYS A 1 18 ? -5.467 -12.738 1.340 1.00 0.00 18 LYS A N 8
ATOM 10031 C CA . LYS A 1 18 ? -4.512 -11.674 1.350 1.00 0.00 18 LYS A CA 8
ATOM 10032 C C . LYS A 1 18 ? -3.844 -11.400 0.047 1.00 0.00 18 LYS A C 8
ATOM 10033 O O . LYS A 1 18 ? -3.831 -12.294 -0.797 1.00 0.00 18 LYS A O 8
ATOM 10052 N N . PRO A 1 19 ? -3.299 -10.254 -0.237 1.00 0.00 19 PRO A N 8
ATOM 10053 C CA . PRO A 1 19 ? -3.040 -9.845 -1.587 1.00 0.00 19 PRO A CA 8
ATOM 10054 C C . PRO A 1 19 ? -1.982 -10.631 -2.283 1.00 0.00 19 PRO A C 8
ATOM 10055 O O . PRO A 1 19 ? -1.002 -11.030 -1.657 1.00 0.00 19 PRO A O 8
ATOM 10066 N N . SER A 1 20 ? -2.130 -10.890 -3.595 1.00 0.00 20 SER A N 8
ATOM 10067 C CA . SER A 1 20 ? -1.137 -11.550 -4.384 1.00 0.00 20 SER A CA 8
ATOM 10068 C C . SER A 1 20 ? -0.067 -10.625 -4.853 1.00 0.00 20 SER A C 8
ATOM 10069 O O . SER A 1 20 ? -0.276 -9.422 -5.010 1.00 0.00 20 SER A O 8
ATOM 10077 N N . THR A 1 21 ? 1.146 -11.155 -5.087 1.00 0.00 21 THR A N 8
ATOM 10078 C CA . THR A 1 21 ? 2.390 -10.454 -5.189 1.00 0.00 21 THR A CA 8
ATOM 10079 C C . THR A 1 21 ? 2.456 -9.332 -6.166 1.00 0.00 21 THR A C 8
ATOM 10080 O O . THR A 1 21 ? 2.782 -8.206 -5.795 1.00 0.00 21 THR A O 8
ATOM 10091 N N . ASP A 1 22 ? 2.118 -9.553 -7.448 1.00 0.00 22 ASP A N 8
ATOM 10092 C CA . ASP A 1 22 ? 2.211 -8.560 -8.473 1.00 0.00 22 ASP A CA 8
ATOM 10093 C C . ASP A 1 22 ? 1.209 -7.465 -8.345 1.00 0.00 22 ASP A C 8
ATOM 10094 O O . ASP A 1 22 ? 1.316 -6.414 -8.975 1.00 0.00 22 ASP A O 8
ATOM 10103 N N . GLU A 1 23 ? 0.189 -7.658 -7.490 1.00 0.00 23 GLU A N 8
ATOM 10104 C CA . GLU A 1 23 ? -0.783 -6.672 -7.132 1.00 0.00 23 GLU A CA 8
ATOM 10105 C C . GLU A 1 23 ? -0.239 -5.889 -5.987 1.00 0.00 23 GLU A C 8
ATOM 10106 O O . GLU A 1 23 ? -0.087 -4.671 -6.060 1.00 0.00 23 GLU A O 8
ATOM 10118 N N . LEU A 1 24 ? 0.132 -6.581 -4.896 1.00 0.00 24 LEU A N 8
ATOM 10119 C CA . LEU A 1 24 ? 0.654 -6.086 -3.659 1.00 0.00 24 LEU A CA 8
ATOM 10120 C C . LEU A 1 24 ? 1.669 -5.000 -3.745 1.00 0.00 24 LEU A C 8
ATOM 10121 O O . LEU A 1 24 ? 1.565 -4.002 -3.032 1.00 0.00 24 LEU A O 8
ATOM 10137 N N . LEU A 1 25 ? 2.667 -5.115 -4.639 1.00 0.00 25 LEU A N 8
ATOM 10138 C CA . LEU A 1 25 ? 3.649 -4.114 -4.919 1.00 0.00 25 LEU A CA 8
ATOM 10139 C C . LEU A 1 25 ? 3.124 -2.748 -5.200 1.00 0.00 25 LEU A C 8
ATOM 10140 O O . LEU A 1 25 ? 3.463 -1.774 -4.530 1.00 0.00 25 LEU A O 8
ATOM 10156 N N . GLU A 1 26 ? 2.240 -2.629 -6.207 1.00 0.00 26 GLU A N 8
ATOM 10157 C CA . GLU A 1 26 ? 1.618 -1.394 -6.569 1.00 0.00 26 GLU A CA 8
ATOM 10158 C C . GLU A 1 26 ? 0.604 -0.947 -5.572 1.00 0.00 26 GLU A C 8
ATOM 10159 O O . GLU A 1 26 ? 0.471 0.238 -5.272 1.00 0.00 26 GLU A O 8
ATOM 10171 N N . LEU A 1 27 ? -0.131 -1.890 -4.958 1.00 0.00 27 LEU A N 8
ATOM 10172 C CA . LEU A 1 27 ? -1.100 -1.611 -3.943 1.00 0.00 27 LEU A CA 8
ATOM 10173 C C . LEU A 1 27 ? -0.500 -1.041 -2.704 1.00 0.00 27 LEU A C 8
ATOM 10174 O O . LEU A 1 27 ? -1.016 -0.077 -2.141 1.00 0.00 27 LEU A O 8
ATOM 10190 N N . TYR A 1 28 ? 0.657 -1.564 -2.261 1.00 0.00 28 TYR A N 8
ATOM 10191 C CA . TYR A 1 28 ? 1.513 -1.008 -1.260 1.00 0.00 28 TYR A CA 8
ATOM 10192 C C . TYR A 1 28 ? 1.877 0.405 -1.564 1.00 0.00 28 TYR A C 8
ATOM 10193 O O . TYR A 1 28 ? 1.730 1.267 -0.697 1.00 0.00 28 TYR A O 8
ATOM 10211 N N . ALA A 1 29 ? 2.344 0.711 -2.787 1.00 0.00 29 ALA A N 8
ATOM 10212 C CA . ALA A 1 29 ? 2.758 2.024 -3.175 1.00 0.00 29 ALA A CA 8
ATOM 10213 C C . ALA A 1 29 ? 1.719 3.070 -2.963 1.00 0.00 29 ALA A C 8
ATOM 10214 O O . ALA A 1 29 ? 1.968 4.114 -2.361 1.00 0.00 29 ALA A O 8
ATOM 10221 N N . LEU A 1 30 ? 0.471 2.800 -3.386 1.00 0.00 30 LEU A N 8
ATOM 10222 C CA . LEU A 1 30 ? -0.649 3.642 -3.102 1.00 0.00 30 LEU A CA 8
ATOM 10223 C C . LEU A 1 30 ? -1.035 3.709 -1.664 1.00 0.00 30 LEU A C 8
ATOM 10224 O O . LEU A 1 30 ? -1.201 4.804 -1.128 1.00 0.00 30 LEU A O 8
ATOM 10240 N N . TYR A 1 31 ? -1.190 2.555 -0.991 1.00 0.00 31 TYR A N 8
ATOM 10241 C CA . TYR A 1 31 ? -1.529 2.427 0.392 1.00 0.00 31 TYR A CA 8
ATOM 10242 C C . TYR A 1 31 ? -0.625 3.244 1.251 1.00 0.00 31 TYR A C 8
ATOM 10243 O O . TYR A 1 31 ? -1.033 4.066 2.070 1.00 0.00 31 TYR A O 8
ATOM 10261 N N . LYS A 1 32 ? 0.695 3.058 1.078 1.00 0.00 32 LYS A N 8
ATOM 10262 C CA . LYS A 1 32 ? 1.704 3.829 1.738 1.00 0.00 32 LYS A CA 8
ATOM 10263 C C . LYS A 1 32 ? 1.754 5.244 1.273 1.00 0.00 32 LYS A C 8
ATOM 10264 O O . LYS A 1 32 ? 2.123 6.115 2.060 1.00 0.00 32 LYS A O 8
ATOM 10283 N N . GLN A 1 33 ? 1.327 5.597 0.048 1.00 0.00 33 GLN A N 8
ATOM 10284 C CA . GLN A 1 33 ? 1.220 6.971 -0.334 1.00 0.00 33 GLN A CA 8
ATOM 10285 C C . GLN A 1 33 ? 0.243 7.789 0.437 1.00 0.00 33 GLN A C 8
ATOM 10286 O O . GLN A 1 33 ? 0.611 8.832 0.977 1.00 0.00 33 GLN A O 8
ATOM 10300 N N . ALA A 1 34 ? -1.038 7.393 0.542 1.00 0.00 34 ALA A N 8
ATOM 10301 C CA . ALA A 1 34 ? -1.985 8.190 1.259 1.00 0.00 34 ALA A CA 8
ATOM 10302 C C . ALA A 1 34 ? -2.130 7.770 2.681 1.00 0.00 34 ALA A C 8
ATOM 10303 O O . ALA A 1 34 ? -2.840 8.404 3.459 1.00 0.00 34 ALA A O 8
ATOM 10310 N N . THR A 1 35 ? -1.396 6.735 3.129 1.00 0.00 35 THR A N 8
ATOM 10311 C CA . THR A 1 35 ? -1.106 6.564 4.519 1.00 0.00 35 THR A CA 8
ATOM 10312 C C . THR A 1 35 ? -0.120 7.576 4.991 1.00 0.00 35 THR A C 8
ATOM 10313 O O . THR A 1 35 ? -0.411 8.368 5.886 1.00 0.00 35 THR A O 8
ATOM 10324 N N . VAL A 1 36 ? 1.097 7.624 4.418 1.00 0.00 36 VAL A N 8
ATOM 10325 C CA . VAL A 1 36 ? 2.150 8.490 4.850 1.00 0.00 36 VAL A CA 8
ATOM 10326 C C . VAL A 1 36 ? 2.076 9.853 4.253 1.00 0.00 36 VAL A C 8
ATOM 10327 O O . VAL A 1 36 ? 1.967 10.862 4.948 1.00 0.00 36 VAL A O 8
ATOM 10340 N N . GLY A 1 37 ? 2.179 9.945 2.914 1.00 0.00 37 GLY A N 8
ATOM 10341 C CA . GLY A 1 37 ? 2.221 11.146 2.139 1.00 0.00 37 GLY A CA 8
ATOM 10342 C C . GLY A 1 37 ? 3.577 11.502 1.635 1.00 0.00 37 GLY A C 8
ATOM 10343 O O . GLY A 1 37 ? 3.729 12.402 0.810 1.00 0.00 37 GLY A O 8
ATOM 10347 N N . ASP A 1 38 ? 4.608 10.779 2.110 1.00 0.00 38 ASP A N 8
ATOM 10348 C CA . ASP A 1 38 ? 5.955 10.805 1.635 1.00 0.00 38 ASP A CA 8
ATOM 10349 C C . ASP A 1 38 ? 6.322 9.372 1.450 1.00 0.00 38 ASP A C 8
ATOM 10350 O O . ASP A 1 38 ? 5.739 8.512 2.107 1.00 0.00 38 ASP A O 8
ATOM 10359 N N . ASN A 1 39 ? 7.331 9.016 0.634 1.00 0.00 39 ASN A N 8
ATOM 10360 C CA . ASN A 1 39 ? 8.064 7.817 0.895 1.00 0.00 39 ASN A CA 8
ATOM 10361 C C . ASN A 1 39 ? 8.725 7.803 2.231 1.00 0.00 39 ASN A C 8
ATOM 10362 O O . ASN A 1 39 ? 9.498 8.699 2.567 1.00 0.00 39 ASN A O 8
ATOM 10373 N N . ASP A 1 40 ? 8.398 6.833 3.102 1.00 0.00 40 ASP A N 8
ATOM 10374 C CA . ASP A 1 40 ? 8.719 6.877 4.496 1.00 0.00 40 ASP A CA 8
ATOM 10375 C C . ASP A 1 40 ? 10.005 6.199 4.822 1.00 0.00 40 ASP A C 8
ATOM 10376 O O . ASP A 1 40 ? 11.045 6.833 4.988 1.00 0.00 40 ASP A O 8
ATOM 10385 N N . LYS A 1 41 ? 9.982 4.860 4.947 1.00 0.00 41 LYS A N 8
ATOM 10386 C CA . LYS A 1 41 ? 11.054 4.064 5.458 1.00 0.00 41 LYS A CA 8
ATOM 10387 C C . LYS A 1 41 ? 12.137 3.830 4.462 1.00 0.00 41 LYS A C 8
ATOM 10388 O O . LYS A 1 41 ? 12.179 2.809 3.777 1.00 0.00 41 LYS A O 8
ATOM 10407 N N . GLU A 1 42 ? 13.095 4.771 4.390 1.00 0.00 42 GLU A N 8
ATOM 10408 C CA . GLU A 1 42 ? 14.174 4.816 3.452 1.00 0.00 42 GLU A CA 8
ATOM 10409 C C . GLU A 1 42 ? 15.283 3.890 3.817 1.00 0.00 42 GLU A C 8
ATOM 10410 O O . GLU A 1 42 ? 16.467 4.221 3.858 1.00 0.00 42 GLU A O 8
ATOM 10422 N N . LYS A 1 43 ? 14.878 2.641 4.113 1.00 0.00 43 LYS A N 8
ATOM 10423 C CA . LYS A 1 43 ? 15.682 1.470 4.281 1.00 0.00 43 LYS A CA 8
ATOM 10424 C C . LYS A 1 43 ? 14.789 0.289 4.117 1.00 0.00 43 LYS A C 8
ATOM 10425 O O . LYS A 1 43 ? 14.273 -0.220 5.110 1.00 0.00 43 LYS A O 8
ATOM 10444 N N . PRO A 1 44 ? 14.536 -0.234 2.953 1.00 0.00 44 PRO A N 8
ATOM 10445 C CA . PRO A 1 44 ? 14.089 -1.588 2.803 1.00 0.00 44 PRO A CA 8
ATOM 10446 C C . PRO A 1 44 ? 15.233 -2.504 3.076 1.00 0.00 44 PRO A C 8
ATOM 10447 O O . PRO A 1 44 ? 16.374 -2.047 3.075 1.00 0.00 44 PRO A O 8
ATOM 10458 N N . GLY A 1 45 ? 15.014 -3.792 3.398 1.00 0.00 45 GLY A N 8
ATOM 10459 C CA . GLY A 1 45 ? 16.060 -4.587 3.964 1.00 0.00 45 GLY A CA 8
ATOM 10460 C C . GLY A 1 45 ? 17.114 -5.101 3.046 1.00 0.00 45 GLY A C 8
ATOM 10461 O O . GLY A 1 45 ? 17.345 -4.603 1.946 1.00 0.00 45 GLY A O 8
ATOM 10465 N N . ILE A 1 46 ? 17.833 -6.140 3.506 1.00 0.00 46 ILE A N 8
ATOM 10466 C CA . ILE A 1 46 ? 19.102 -6.522 2.969 1.00 0.00 46 ILE A CA 8
ATOM 10467 C C . ILE A 1 46 ? 18.967 -7.677 2.037 1.00 0.00 46 ILE A C 8
ATOM 10468 O O . ILE A 1 46 ? 19.415 -7.630 0.893 1.00 0.00 46 ILE A O 8
ATOM 10484 N N . PHE A 1 47 ? 18.283 -8.753 2.467 1.00 0.00 47 PHE A N 8
ATOM 10485 C CA . PHE A 1 47 ? 17.861 -9.860 1.666 1.00 0.00 47 PHE A CA 8
ATOM 10486 C C . PHE A 1 47 ? 16.461 -9.651 1.198 1.00 0.00 47 PHE A C 8
ATOM 10487 O O . PHE A 1 47 ? 15.894 -10.457 0.462 1.00 0.00 47 PHE A O 8
ATOM 10504 N N . ASN A 1 48 ? 15.845 -8.530 1.613 1.00 0.00 48 ASN A N 8
ATOM 10505 C CA . ASN A 1 48 ? 14.455 -8.237 1.453 1.00 0.00 48 ASN A CA 8
ATOM 10506 C C . ASN A 1 48 ? 14.056 -7.794 0.087 1.00 0.00 48 ASN A C 8
ATOM 10507 O O . ASN A 1 48 ? 13.674 -6.642 -0.114 1.00 0.00 48 ASN A O 8
ATOM 10518 N N . MET A 1 49 ? 14.084 -8.700 -0.907 1.00 0.00 49 MET A N 8
ATOM 10519 C CA . MET A 1 49 ? 13.760 -8.449 -2.278 1.00 0.00 49 MET A CA 8
ATOM 10520 C C . MET A 1 49 ? 12.415 -7.845 -2.488 1.00 0.00 49 MET A C 8
ATOM 10521 O O . MET A 1 49 ? 12.275 -6.843 -3.188 1.00 0.00 49 MET A O 8
ATOM 10535 N N . LYS A 1 50 ? 11.371 -8.389 -1.837 1.00 0.00 50 LYS A N 8
ATOM 10536 C CA . LYS A 1 50 ? 10.040 -7.871 -1.895 1.00 0.00 50 LYS A CA 8
ATOM 10537 C C . LYS A 1 50 ? 9.910 -6.485 -1.363 1.00 0.00 50 LYS A C 8
ATOM 10538 O O . LYS A 1 50 ? 9.299 -5.635 -2.011 1.00 0.00 50 LYS A O 8
ATOM 10557 N N . ASP A 1 51 ? 10.510 -6.164 -0.203 1.00 0.00 51 ASP A N 8
ATOM 10558 C CA . ASP A 1 51 ? 10.557 -4.832 0.316 1.00 0.00 51 ASP A CA 8
ATOM 10559 C C . ASP A 1 51 ? 11.264 -3.861 -0.564 1.00 0.00 51 ASP A C 8
ATOM 10560 O O . ASP A 1 51 ? 10.798 -2.739 -0.754 1.00 0.00 51 ASP A O 8
ATOM 10569 N N . ARG A 1 52 ? 12.403 -4.252 -1.163 1.00 0.00 52 ARG A N 8
ATOM 10570 C CA . ARG A 1 52 ? 13.121 -3.457 -2.111 1.00 0.00 52 ARG A CA 8
ATOM 10571 C C . ARG A 1 52 ? 12.351 -3.156 -3.350 1.00 0.00 52 ARG A C 8
ATOM 10572 O O . ARG A 1 52 ? 12.368 -2.025 -3.835 1.00 0.00 52 ARG A O 8
ATOM 10593 N N . TYR A 1 53 ? 11.586 -4.113 -3.903 1.00 0.00 53 TYR A N 8
ATOM 10594 C CA . TYR A 1 53 ? 10.676 -3.872 -4.981 1.00 0.00 53 TYR A CA 8
ATOM 10595 C C . TYR A 1 53 ? 9.587 -2.913 -4.645 1.00 0.00 53 TYR A C 8
ATOM 10596 O O . TYR A 1 53 ? 9.355 -1.937 -5.356 1.00 0.00 53 TYR A O 8
ATOM 10614 N N . LYS A 1 54 ? 8.849 -3.142 -3.543 1.00 0.00 54 LYS A N 8
ATOM 10615 C CA . LYS A 1 54 ? 7.716 -2.347 -3.188 1.00 0.00 54 LYS A CA 8
ATOM 10616 C C . LYS A 1 54 ? 8.064 -0.964 -2.756 1.00 0.00 54 LYS A C 8
ATOM 10617 O O . LYS A 1 54 ? 7.325 -0.020 -3.032 1.00 0.00 54 LYS A O 8
ATOM 10636 N N . TRP A 1 55 ? 9.241 -0.740 -2.144 1.00 0.00 55 TRP A N 8
ATOM 10637 C CA . TRP A 1 55 ? 9.715 0.571 -1.827 1.00 0.00 55 TRP A CA 8
ATOM 10638 C C . TRP A 1 55 ? 10.125 1.344 -3.033 1.00 0.00 55 TRP A C 8
ATOM 10639 O O . TRP A 1 55 ? 9.895 2.549 -3.109 1.00 0.00 55 TRP A O 8
ATOM 10660 N N . GLU A 1 56 ? 10.661 0.704 -4.087 1.00 0.00 56 GLU A N 8
ATOM 10661 C CA . GLU A 1 56 ? 10.915 1.330 -5.348 1.00 0.00 56 GLU A CA 8
ATOM 10662 C C . GLU A 1 56 ? 9.658 1.686 -6.064 1.00 0.00 56 GLU A C 8
ATOM 10663 O O . GLU A 1 56 ? 9.562 2.731 -6.706 1.00 0.00 56 GLU A O 8
ATOM 10675 N N . ALA A 1 57 ? 8.599 0.866 -5.938 1.00 0.00 57 ALA A N 8
ATOM 10676 C CA . ALA A 1 57 ? 7.309 1.136 -6.493 1.00 0.00 57 ALA A CA 8
ATOM 10677 C C . ALA A 1 57 ? 6.642 2.305 -5.853 1.00 0.00 57 ALA A C 8
ATOM 10678 O O . ALA A 1 57 ? 5.863 3.020 -6.483 1.00 0.00 57 ALA A O 8
ATOM 10685 N N . TRP A 1 58 ? 6.971 2.560 -4.575 1.00 0.00 58 TRP A N 8
ATOM 10686 C CA . TRP A 1 58 ? 6.535 3.678 -3.798 1.00 0.00 58 TRP A CA 8
ATOM 10687 C C . TRP A 1 58 ? 7.299 4.918 -4.114 1.00 0.00 58 TRP A C 8
ATOM 10688 O O . TRP A 1 58 ? 6.736 6.007 -4.209 1.00 0.00 58 TRP A O 8
ATOM 10709 N N . GLU A 1 59 ? 8.620 4.808 -4.340 1.00 0.00 59 GLU A N 8
ATOM 10710 C CA . GLU A 1 59 ? 9.491 5.865 -4.752 1.00 0.00 59 GLU A CA 8
ATOM 10711 C C . GLU A 1 59 ? 9.203 6.377 -6.122 1.00 0.00 59 GLU A C 8
ATOM 10712 O O . GLU A 1 59 ? 9.596 7.477 -6.510 1.00 0.00 59 GLU A O 8
ATOM 10724 N N . ASN A 1 60 ? 8.411 5.669 -6.946 1.00 0.00 60 ASN A N 8
ATOM 10725 C CA . ASN A 1 60 ? 7.861 6.235 -8.139 1.00 0.00 60 ASN A CA 8
ATOM 10726 C C . ASN A 1 60 ? 6.747 7.193 -7.892 1.00 0.00 60 ASN A C 8
ATOM 10727 O O . ASN A 1 60 ? 6.375 7.962 -8.776 1.00 0.00 60 ASN A O 8
ATOM 10738 N N . LEU A 1 61 ? 6.137 7.202 -6.693 1.00 0.00 61 LEU A N 8
ATOM 10739 C CA . LEU A 1 61 ? 5.020 8.035 -6.372 1.00 0.00 61 LEU A CA 8
ATOM 10740 C C . LEU A 1 61 ? 5.334 9.110 -5.390 1.00 0.00 61 LEU A C 8
ATOM 10741 O O . LEU A 1 61 ? 4.549 10.041 -5.216 1.00 0.00 61 LEU A O 8
ATOM 10757 N N . LYS A 1 62 ? 6.491 8.978 -4.716 1.00 0.00 62 LYS A N 8
ATOM 10758 C CA . LYS A 1 62 ? 6.923 9.464 -3.442 1.00 0.00 62 LYS A CA 8
ATOM 10759 C C . LYS A 1 62 ? 6.410 10.705 -2.796 1.00 0.00 62 LYS A C 8
ATOM 10760 O O . LYS A 1 62 ? 6.347 10.714 -1.567 1.00 0.00 62 LYS A O 8
ATOM 10779 N N . GLY A 1 63 ? 6.040 11.769 -3.530 1.00 0.00 63 GLY A N 8
ATOM 10780 C CA . GLY A 1 63 ? 5.467 12.921 -2.908 1.00 0.00 63 GLY A CA 8
ATOM 10781 C C . GLY A 1 63 ? 4.412 13.521 -3.773 1.00 0.00 63 GLY A C 8
ATOM 10782 O O . GLY A 1 63 ? 4.004 14.659 -3.545 1.00 0.00 63 GLY A O 8
ATOM 10786 N N . LYS A 1 64 ? 3.931 12.790 -4.794 1.00 0.00 64 LYS A N 8
ATOM 10787 C CA . LYS A 1 64 ? 2.941 13.318 -5.680 1.00 0.00 64 LYS A CA 8
ATOM 10788 C C . LYS A 1 64 ? 1.652 12.611 -5.433 1.00 0.00 64 LYS A C 8
ATOM 10789 O O . LYS A 1 64 ? 0.627 13.183 -5.067 1.00 0.00 64 LYS A O 8
ATOM 10808 N N . SER A 1 65 ? 1.683 11.286 -5.659 1.00 0.00 65 SER A N 8
ATOM 10809 C CA . SER A 1 65 ? 0.514 10.496 -5.897 1.00 0.00 65 SER A CA 8
ATOM 10810 C C . SER A 1 65 ? -0.123 9.984 -4.651 1.00 0.00 65 SER A C 8
ATOM 10811 O O . SER A 1 65 ? -0.628 8.862 -4.626 1.00 0.00 65 SER A O 8
ATOM 10819 N N . GLN A 1 66 ? -0.247 10.827 -3.610 1.00 0.00 66 GLN A N 8
ATOM 10820 C CA . GLN A 1 66 ? -1.187 10.705 -2.540 1.00 0.00 66 GLN A CA 8
ATOM 10821 C C . GLN A 1 66 ? -2.514 11.130 -3.068 1.00 0.00 66 GLN A C 8
ATOM 10822 O O . GLN A 1 66 ? -3.551 10.541 -2.767 1.00 0.00 66 GLN A O 8
ATOM 10836 N N . GLU A 1 67 ? -2.485 12.160 -3.932 1.00 0.00 67 GLU A N 8
ATOM 10837 C CA . GLU A 1 67 ? -3.575 12.796 -4.603 1.00 0.00 67 GLU A CA 8
ATOM 10838 C C . GLU A 1 67 ? -4.197 11.895 -5.615 1.00 0.00 67 GLU A C 8
ATOM 10839 O O . GLU A 1 67 ? -5.382 11.995 -5.926 1.00 0.00 67 GLU A O 8
ATOM 10851 N N . ASP A 1 68 ? -3.393 10.950 -6.134 1.00 0.00 68 ASP A N 8
ATOM 10852 C CA . ASP A 1 68 ? -3.840 9.816 -6.883 1.00 0.00 68 ASP A CA 8
ATOM 10853 C C . ASP A 1 68 ? -4.187 8.671 -5.996 1.00 0.00 68 ASP A C 8
ATOM 10854 O O . ASP A 1 68 ? -5.280 8.131 -6.161 1.00 0.00 68 ASP A O 8
ATOM 10863 N N . ALA A 1 69 ? -3.333 8.289 -5.028 1.00 0.00 69 ALA A N 8
ATOM 10864 C CA . ALA A 1 69 ? -3.575 7.216 -4.115 1.00 0.00 69 ALA A CA 8
ATOM 10865 C C . ALA A 1 69 ? -4.955 7.149 -3.557 1.00 0.00 69 ALA A C 8
ATOM 10866 O O . ALA A 1 69 ? -5.690 6.195 -3.804 1.00 0.00 69 ALA A O 8
ATOM 10873 N N . GLU A 1 70 ? -5.425 8.196 -2.853 1.00 0.00 70 GLU A N 8
ATOM 10874 C CA . GLU A 1 70 ? -6.768 8.320 -2.380 1.00 0.00 70 GLU A CA 8
ATOM 10875 C C . GLU A 1 70 ? -7.902 8.056 -3.310 1.00 0.00 70 GLU A C 8
ATOM 10876 O O . GLU A 1 70 ? -8.987 7.691 -2.859 1.00 0.00 70 GLU A O 8
ATOM 10888 N N . LYS A 1 71 ? -7.779 8.277 -4.631 1.00 0.00 71 LYS A N 8
ATOM 10889 C CA . LYS A 1 71 ? -8.725 7.932 -5.646 1.00 0.00 71 LYS A CA 8
ATOM 10890 C C . LYS A 1 71 ? -8.525 6.568 -6.211 1.00 0.00 71 LYS A C 8
ATOM 10891 O O . LYS A 1 71 ? -9.411 5.717 -6.162 1.00 0.00 71 LYS A O 8
ATOM 10910 N N . GLU A 1 72 ? -7.345 6.346 -6.818 1.00 0.00 72 GLU A N 8
ATOM 10911 C CA . GLU A 1 72 ? -7.045 5.190 -7.604 1.00 0.00 72 GLU A CA 8
ATOM 10912 C C . GLU A 1 72 ? -6.930 3.963 -6.766 1.00 0.00 72 GLU A C 8
ATOM 10913 O O . GLU A 1 72 ? -7.094 2.855 -7.273 1.00 0.00 72 GLU A O 8
ATOM 10925 N N . TYR A 1 73 ? -6.728 4.099 -5.443 1.00 0.00 73 TYR A N 8
ATOM 10926 C CA . TYR A 1 73 ? -6.654 2.967 -4.573 1.00 0.00 73 TYR A CA 8
ATOM 10927 C C . TYR A 1 73 ? -7.919 2.181 -4.549 1.00 0.00 73 TYR A C 8
ATOM 10928 O O . TYR A 1 73 ? -7.882 0.975 -4.784 1.00 0.00 73 TYR A O 8
ATOM 10946 N N . ILE A 1 74 ? -9.089 2.800 -4.313 1.00 0.00 74 ILE A N 8
ATOM 10947 C CA . ILE A 1 74 ? -10.302 2.045 -4.376 1.00 0.00 74 ILE A CA 8
ATOM 10948 C C . ILE A 1 74 ? -10.596 1.388 -5.681 1.00 0.00 74 ILE A C 8
ATOM 10949 O O . ILE A 1 74 ? -11.122 0.277 -5.727 1.00 0.00 74 ILE A O 8
ATOM 10965 N N . ALA A 1 75 ? -10.198 1.992 -6.816 1.00 0.00 75 ALA A N 8
ATOM 10966 C CA . ALA A 1 75 ? -10.358 1.373 -8.096 1.00 0.00 75 ALA A CA 8
ATOM 10967 C C . ALA A 1 75 ? -9.544 0.143 -8.301 1.00 0.00 75 ALA A C 8
ATOM 10968 O O . ALA A 1 75 ? -10.007 -0.832 -8.890 1.00 0.00 75 ALA A O 8
ATOM 10975 N N . LEU A 1 76 ? -8.309 0.101 -7.770 1.00 0.00 76 LEU A N 8
ATOM 10976 C CA . LEU A 1 76 ? -7.492 -1.072 -7.743 1.00 0.00 76 LEU A CA 8
ATOM 10977 C C . LEU A 1 76 ? -8.021 -2.105 -6.809 1.00 0.00 76 LEU A C 8
ATOM 10978 O O . LEU A 1 76 ? -8.058 -3.296 -7.119 1.00 0.00 76 LEU A O 8
ATOM 10994 N N . VAL A 1 77 ? -8.436 -1.668 -5.607 1.00 0.00 77 VAL A N 8
ATOM 10995 C CA . VAL A 1 77 ? -8.877 -2.471 -4.509 1.00 0.00 77 VAL A CA 8
ATOM 10996 C C . VAL A 1 77 ? -10.188 -3.111 -4.813 1.00 0.00 77 VAL A C 8
ATOM 10997 O O . VAL A 1 77 ? -10.463 -4.208 -4.330 1.00 0.00 77 VAL A O 8
ATOM 11010 N N . ASP A 1 78 ? -11.019 -2.546 -5.708 1.00 0.00 78 ASP A N 8
ATOM 11011 C CA . ASP A 1 78 ? -12.185 -3.225 -6.181 1.00 0.00 78 ASP A CA 8
ATOM 11012 C C . ASP A 1 78 ? -11.868 -4.479 -6.921 1.00 0.00 78 ASP A C 8
ATOM 11013 O O . ASP A 1 78 ? -12.540 -5.497 -6.765 1.00 0.00 78 ASP A O 8
ATOM 11022 N N . GLN A 1 79 ? -10.776 -4.472 -7.707 1.00 0.00 79 GLN A N 8
ATOM 11023 C CA . GLN A 1 79 ? -10.279 -5.615 -8.408 1.00 0.00 79 GLN A CA 8
ATOM 11024 C C . GLN A 1 79 ? -9.585 -6.594 -7.524 1.00 0.00 79 GLN A C 8
ATOM 11025 O O . GLN A 1 79 ? -9.454 -7.768 -7.866 1.00 0.00 79 GLN A O 8
ATOM 11039 N N . LEU A 1 80 ? -9.149 -6.180 -6.321 1.00 0.00 80 LEU A N 8
ATOM 11040 C CA . LEU A 1 80 ? -8.668 -7.023 -5.272 1.00 0.00 80 LEU A CA 8
ATOM 11041 C C . LEU A 1 80 ? -9.829 -7.699 -4.628 1.00 0.00 80 LEU A C 8
ATOM 11042 O O . LEU A 1 80 ? -9.948 -8.923 -4.660 1.00 0.00 80 LEU A O 8
ATOM 11058 N N . ILE A 1 81 ? -10.770 -6.924 -4.059 1.00 0.00 81 ILE A N 8
ATOM 11059 C CA . ILE A 1 81 ? -11.957 -7.327 -3.369 1.00 0.00 81 ILE A CA 8
ATOM 11060 C C . ILE A 1 81 ? -12.818 -8.256 -4.153 1.00 0.00 81 ILE A C 8
ATOM 11061 O O . ILE A 1 81 ? -13.368 -9.210 -3.606 1.00 0.00 81 ILE A O 8
ATOM 11077 N N . ALA A 1 82 ? -12.906 -8.057 -5.481 1.00 0.00 82 ALA A N 8
ATOM 11078 C CA . ALA A 1 82 ? -13.547 -8.934 -6.412 1.00 0.00 82 ALA A CA 8
ATOM 11079 C C . ALA A 1 82 ? -13.129 -10.361 -6.331 1.00 0.00 82 ALA A C 8
ATOM 11080 O O . ALA A 1 82 ? -13.936 -11.267 -6.533 1.00 0.00 82 ALA A O 8
ATOM 11087 N N . LYS A 1 83 ? -11.847 -10.635 -6.026 1.00 0.00 83 LYS A N 8
ATOM 11088 C CA . LYS A 1 83 ? -11.392 -11.916 -5.583 1.00 0.00 83 LYS A CA 8
ATOM 11089 C C . LYS A 1 83 ? -11.496 -12.067 -4.105 1.00 0.00 83 LYS A C 8
ATOM 11090 O O . LYS A 1 83 ? -12.011 -13.059 -3.591 1.00 0.00 83 LYS A O 8
ATOM 11109 N N . TYR A 1 84 ? -10.957 -11.091 -3.351 1.00 0.00 84 TYR A N 8
ATOM 11110 C CA . TYR A 1 84 ? -10.413 -11.286 -2.043 1.00 0.00 84 TYR A CA 8
ATOM 11111 C C . TYR A 1 84 ? -11.373 -11.129 -0.914 1.00 0.00 84 TYR A C 8
ATOM 11112 O O . TYR A 1 84 ? -11.060 -11.534 0.204 1.00 0.00 84 TYR A O 8
ATOM 11130 N N . SER A 1 85 ? -12.564 -10.553 -1.150 1.00 0.00 85 SER A N 8
ATOM 11131 C CA . SER A 1 85 ? -13.625 -10.398 -0.204 1.00 0.00 85 SER A CA 8
ATOM 11132 C C . SER A 1 85 ? -13.953 -11.639 0.551 1.00 0.00 85 SER A C 8
ATOM 11133 O O . SER A 1 85 ? -13.935 -11.673 1.780 1.00 0.00 85 SER A O 8
ATOM 11141 N N . SER A 1 86 ? -14.243 -12.727 -0.185 1.00 0.00 86 SER A N 8
ATOM 11142 C CA . SER A 1 86 ? -14.434 -14.032 0.367 1.00 0.00 86 SER A CA 8
ATOM 11143 C C . SER A 1 86 ? -14.299 -15.045 -0.760 1.00 0.00 86 SER A C 8
ATOM 11144 O O . SER A 1 86 ? -15.086 -14.953 -1.740 1.00 0.00 86 SER A O 8
ATOM 11153 N N . VAL A 1 1 ? -11.013 11.408 -2.700 1.00 0.00 1 VAL A N 9
ATOM 11154 C CA . VAL A 1 1 ? -10.663 11.432 -1.262 1.00 0.00 1 VAL A CA 9
ATOM 11155 C C . VAL A 1 1 ? -10.215 10.133 -0.686 1.00 0.00 1 VAL A C 9
ATOM 11156 O O . VAL A 1 1 ? -10.471 9.050 -1.208 1.00 0.00 1 VAL A O 9
ATOM 11171 N N . SER A 1 2 ? -9.486 10.186 0.443 1.00 0.00 2 SER A N 9
ATOM 11172 C CA . SER A 1 2 ? -8.857 9.129 1.174 1.00 0.00 2 SER A CA 9
ATOM 11173 C C . SER A 1 2 ? -9.735 8.457 2.172 1.00 0.00 2 SER A C 9
ATOM 11174 O O . SER A 1 2 ? -9.298 7.600 2.938 1.00 0.00 2 SER A O 9
ATOM 11182 N N . GLN A 1 3 ? -11.043 8.770 2.225 1.00 0.00 3 GLN A N 9
ATOM 11183 C CA . GLN A 1 3 ? -11.961 8.088 3.083 1.00 0.00 3 GLN A CA 9
ATOM 11184 C C . GLN A 1 3 ? -12.120 6.665 2.668 1.00 0.00 3 GLN A C 9
ATOM 11185 O O . GLN A 1 3 ? -11.862 5.758 3.457 1.00 0.00 3 GLN A O 9
ATOM 11199 N N . LEU A 1 4 ? -12.471 6.445 1.388 1.00 0.00 4 LEU A N 9
ATOM 11200 C CA . LEU A 1 4 ? -12.672 5.197 0.721 1.00 0.00 4 LEU A CA 9
ATOM 11201 C C . LEU A 1 4 ? -11.419 4.393 0.665 1.00 0.00 4 LEU A C 9
ATOM 11202 O O . LEU A 1 4 ? -11.443 3.166 0.750 1.00 0.00 4 LEU A O 9
ATOM 11218 N N . PHE A 1 5 ? -10.277 5.087 0.507 1.00 0.00 5 PHE A N 9
ATOM 11219 C CA . PHE A 1 5 ? -8.955 4.545 0.520 1.00 0.00 5 PHE A CA 9
ATOM 11220 C C . PHE A 1 5 ? -8.746 3.731 1.750 1.00 0.00 5 PHE A C 9
ATOM 11221 O O . PHE A 1 5 ? -8.486 2.531 1.666 1.00 0.00 5 PHE A O 9
ATOM 11238 N N . GLU A 1 6 ? -8.961 4.313 2.944 1.00 0.00 6 GLU A N 9
ATOM 11239 C CA . GLU A 1 6 ? -8.820 3.584 4.165 1.00 0.00 6 GLU A CA 9
ATOM 11240 C C . GLU A 1 6 ? -9.950 2.646 4.411 1.00 0.00 6 GLU A C 9
ATOM 11241 O O . GLU A 1 6 ? -9.739 1.553 4.936 1.00 0.00 6 GLU A O 9
ATOM 11253 N N . GLU A 1 7 ? -11.179 3.003 3.997 1.00 0.00 7 GLU A N 9
ATOM 11254 C CA . GLU A 1 7 ? -12.375 2.238 4.161 1.00 0.00 7 GLU A CA 9
ATOM 11255 C C . GLU A 1 7 ? -12.281 0.894 3.525 1.00 0.00 7 GLU A C 9
ATOM 11256 O O . GLU A 1 7 ? -12.670 -0.119 4.102 1.00 0.00 7 GLU A O 9
ATOM 11268 N N . LYS A 1 8 ? -11.689 0.805 2.320 1.00 0.00 8 LYS A N 9
ATOM 11269 C CA . LYS A 1 8 ? -11.376 -0.448 1.705 1.00 0.00 8 LYS A CA 9
ATOM 11270 C C . LYS A 1 8 ? -10.016 -0.970 2.018 1.00 0.00 8 LYS A C 9
ATOM 11271 O O . LYS A 1 8 ? -9.858 -2.184 2.127 1.00 0.00 8 LYS A O 9
ATOM 11290 N N . ALA A 1 9 ? -8.964 -0.155 2.218 1.00 0.00 9 ALA A N 9
ATOM 11291 C CA . ALA A 1 9 ? -7.637 -0.639 2.441 1.00 0.00 9 ALA A CA 9
ATOM 11292 C C . ALA A 1 9 ? -7.478 -1.469 3.668 1.00 0.00 9 ALA A C 9
ATOM 11293 O O . ALA A 1 9 ? -6.824 -2.511 3.697 1.00 0.00 9 ALA A O 9
ATOM 11300 N N . LYS A 1 10 ? -8.126 -1.012 4.755 1.00 0.00 10 LYS A N 9
ATOM 11301 C CA . LYS A 1 10 ? -8.148 -1.675 6.020 1.00 0.00 10 LYS A CA 9
ATOM 11302 C C . LYS A 1 10 ? -8.889 -2.968 5.973 1.00 0.00 10 LYS A C 9
ATOM 11303 O O . LYS A 1 10 ? -8.700 -3.836 6.824 1.00 0.00 10 LYS A O 9
ATOM 11322 N N . ALA A 1 11 ? -9.698 -3.201 4.925 1.00 0.00 11 ALA A N 9
ATOM 11323 C CA . ALA A 1 11 ? -10.192 -4.496 4.575 1.00 0.00 11 ALA A CA 9
ATOM 11324 C C . ALA A 1 11 ? -9.156 -5.323 3.893 1.00 0.00 11 ALA A C 9
ATOM 11325 O O . ALA A 1 11 ? -8.876 -6.436 4.334 1.00 0.00 11 ALA A O 9
ATOM 11332 N N . VAL A 1 12 ? -8.528 -4.847 2.803 1.00 0.00 12 VAL A N 9
ATOM 11333 C CA . VAL A 1 12 ? -7.631 -5.592 1.977 1.00 0.00 12 VAL A CA 9
ATOM 11334 C C . VAL A 1 12 ? -6.371 -5.985 2.668 1.00 0.00 12 VAL A C 9
ATOM 11335 O O . VAL A 1 12 ? -5.789 -7.026 2.370 1.00 0.00 12 VAL A O 9
ATOM 11348 N N . ASN A 1 13 ? -5.939 -5.220 3.687 1.00 0.00 13 ASN A N 9
ATOM 11349 C CA . ASN A 1 13 ? -4.793 -5.519 4.488 1.00 0.00 13 ASN A CA 9
ATOM 11350 C C . ASN A 1 13 ? -4.952 -6.716 5.362 1.00 0.00 13 ASN A C 9
ATOM 11351 O O . ASN A 1 13 ? -3.976 -7.214 5.921 1.00 0.00 13 ASN A O 9
ATOM 11362 N N . GLU A 1 14 ? -6.179 -7.251 5.487 1.00 0.00 14 GLU A N 9
ATOM 11363 C CA . GLU A 1 14 ? -6.428 -8.492 6.153 1.00 0.00 14 GLU A CA 9
ATOM 11364 C C . GLU A 1 14 ? -7.690 -9.108 5.656 1.00 0.00 14 GLU A C 9
ATOM 11365 O O . GLU A 1 14 ? -8.557 -9.560 6.403 1.00 0.00 14 GLU A O 9
ATOM 11377 N N . LEU A 1 15 ? -7.858 -9.168 4.324 1.00 0.00 15 LEU A N 9
ATOM 11378 C CA . LEU A 1 15 ? -8.973 -9.771 3.662 1.00 0.00 15 LEU A CA 9
ATOM 11379 C C . LEU A 1 15 ? -8.953 -11.251 3.833 1.00 0.00 15 LEU A C 9
ATOM 11380 O O . LEU A 1 15 ? -7.872 -11.793 4.057 1.00 0.00 15 LEU A O 9
ATOM 11396 N N . PRO A 1 16 ? -10.004 -12.015 3.776 1.00 0.00 16 PRO A N 9
ATOM 11397 C CA . PRO A 1 16 ? -9.910 -13.437 3.937 1.00 0.00 16 PRO A CA 9
ATOM 11398 C C . PRO A 1 16 ? -9.429 -14.094 2.689 1.00 0.00 16 PRO A C 9
ATOM 11399 O O . PRO A 1 16 ? -8.956 -15.228 2.738 1.00 0.00 16 PRO A O 9
ATOM 11410 N N . THR A 1 17 ? -9.534 -13.400 1.541 1.00 0.00 17 THR A N 9
ATOM 11411 C CA . THR A 1 17 ? -9.006 -13.826 0.282 1.00 0.00 17 THR A CA 9
ATOM 11412 C C . THR A 1 17 ? -7.987 -12.768 0.026 1.00 0.00 17 THR A C 9
ATOM 11413 O O . THR A 1 17 ? -8.214 -11.779 -0.668 1.00 0.00 17 THR A O 9
ATOM 11424 N N . LYS A 1 18 ? -6.842 -12.897 0.719 1.00 0.00 18 LYS A N 9
ATOM 11425 C CA . LYS A 1 18 ? -5.781 -11.939 0.739 1.00 0.00 18 LYS A CA 9
ATOM 11426 C C . LYS A 1 18 ? -5.276 -11.525 -0.601 1.00 0.00 18 LYS A C 9
ATOM 11427 O O . LYS A 1 18 ? -5.311 -12.347 -1.516 1.00 0.00 18 LYS A O 9
ATOM 11446 N N . PRO A 1 19 ? -4.802 -10.334 -0.816 1.00 0.00 19 PRO A N 9
ATOM 11447 C CA . PRO A 1 19 ? -4.409 -9.847 -2.105 1.00 0.00 19 PRO A CA 9
ATOM 11448 C C . PRO A 1 19 ? -3.344 -10.663 -2.752 1.00 0.00 19 PRO A C 9
ATOM 11449 O O . PRO A 1 19 ? -2.529 -11.248 -2.040 1.00 0.00 19 PRO A O 9
ATOM 11460 N N . SER A 1 20 ? -3.316 -10.794 -4.090 1.00 0.00 20 SER A N 9
ATOM 11461 C CA . SER A 1 20 ? -2.470 -11.752 -4.732 1.00 0.00 20 SER A CA 9
ATOM 11462 C C . SER A 1 20 ? -1.030 -11.371 -4.720 1.00 0.00 20 SER A C 9
ATOM 11463 O O . SER A 1 20 ? -0.657 -10.250 -4.375 1.00 0.00 20 SER A O 9
ATOM 11471 N N . THR A 1 21 ? -0.132 -12.310 -5.067 1.00 0.00 21 THR A N 9
ATOM 11472 C CA . THR A 1 21 ? 1.274 -12.254 -4.816 1.00 0.00 21 THR A CA 9
ATOM 11473 C C . THR A 1 21 ? 1.989 -11.097 -5.422 1.00 0.00 21 THR A C 9
ATOM 11474 O O . THR A 1 21 ? 2.789 -10.437 -4.762 1.00 0.00 21 THR A O 9
ATOM 11485 N N . ASP A 1 22 ? 1.685 -10.750 -6.686 1.00 0.00 22 ASP A N 9
ATOM 11486 C CA . ASP A 1 22 ? 2.192 -9.592 -7.354 1.00 0.00 22 ASP A CA 9
ATOM 11487 C C . ASP A 1 22 ? 1.395 -8.365 -7.073 1.00 0.00 22 ASP A C 9
ATOM 11488 O O . ASP A 1 22 ? 1.865 -7.242 -7.254 1.00 0.00 22 ASP A O 9
ATOM 11497 N N . GLU A 1 23 ? 0.149 -8.504 -6.588 1.00 0.00 23 GLU A N 9
ATOM 11498 C CA . GLU A 1 23 ? -0.735 -7.413 -6.317 1.00 0.00 23 GLU A CA 9
ATOM 11499 C C . GLU A 1 23 ? -0.357 -6.722 -5.052 1.00 0.00 23 GLU A C 9
ATOM 11500 O O . GLU A 1 23 ? -0.222 -5.500 -5.028 1.00 0.00 23 GLU A O 9
ATOM 11512 N N . LEU A 1 24 ? -0.129 -7.481 -3.966 1.00 0.00 24 LEU A N 9
ATOM 11513 C CA . LEU A 1 24 ? 0.269 -7.084 -2.651 1.00 0.00 24 LEU A CA 9
ATOM 11514 C C . LEU A 1 24 ? 1.374 -6.090 -2.555 1.00 0.00 24 LEU A C 9
ATOM 11515 O O . LEU A 1 24 ? 1.468 -5.308 -1.611 1.00 0.00 24 LEU A O 9
ATOM 11531 N N . LEU A 1 25 ? 2.256 -6.063 -3.571 1.00 0.00 25 LEU A N 9
ATOM 11532 C CA . LEU A 1 25 ? 3.367 -5.179 -3.745 1.00 0.00 25 LEU A CA 9
ATOM 11533 C C . LEU A 1 25 ? 2.979 -3.837 -4.264 1.00 0.00 25 LEU A C 9
ATOM 11534 O O . LEU A 1 25 ? 3.332 -2.792 -3.720 1.00 0.00 25 LEU A O 9
ATOM 11550 N N . GLU A 1 26 ? 2.180 -3.799 -5.345 1.00 0.00 26 GLU A N 9
ATOM 11551 C CA . GLU A 1 26 ? 1.567 -2.622 -5.878 1.00 0.00 26 GLU A CA 9
ATOM 11552 C C . GLU A 1 26 ? 0.564 -2.022 -4.953 1.00 0.00 26 GLU A C 9
ATOM 11553 O O . GLU A 1 26 ? 0.494 -0.810 -4.763 1.00 0.00 26 GLU A O 9
ATOM 11565 N N . LEU A 1 27 ? -0.229 -2.871 -4.276 1.00 0.00 27 LEU A N 9
ATOM 11566 C CA . LEU A 1 27 ? -1.192 -2.505 -3.285 1.00 0.00 27 LEU A CA 9
ATOM 11567 C C . LEU A 1 27 ? -0.546 -1.969 -2.054 1.00 0.00 27 LEU A C 9
ATOM 11568 O O . LEU A 1 27 ? -1.120 -1.105 -1.393 1.00 0.00 27 LEU A O 9
ATOM 11584 N N . TYR A 1 28 ? 0.684 -2.392 -1.712 1.00 0.00 28 TYR A N 9
ATOM 11585 C CA . TYR A 1 28 ? 1.535 -1.762 -0.751 1.00 0.00 28 TYR A CA 9
ATOM 11586 C C . TYR A 1 28 ? 1.845 -0.357 -1.134 1.00 0.00 28 TYR A C 9
ATOM 11587 O O . TYR A 1 28 ? 1.562 0.550 -0.352 1.00 0.00 28 TYR A O 9
ATOM 11605 N N . ALA A 1 29 ? 2.407 -0.103 -2.330 1.00 0.00 29 ALA A N 9
ATOM 11606 C CA . ALA A 1 29 ? 2.829 1.189 -2.772 1.00 0.00 29 ALA A CA 9
ATOM 11607 C C . ALA A 1 29 ? 1.787 2.247 -2.663 1.00 0.00 29 ALA A C 9
ATOM 11608 O O . ALA A 1 29 ? 2.050 3.343 -2.169 1.00 0.00 29 ALA A O 9
ATOM 11615 N N . LEU A 1 30 ? 0.536 1.962 -3.067 1.00 0.00 30 LEU A N 9
ATOM 11616 C CA . LEU A 1 30 ? -0.542 2.888 -2.904 1.00 0.00 30 LEU A CA 9
ATOM 11617 C C . LEU A 1 30 ? -1.054 3.038 -1.514 1.00 0.00 30 LEU A C 9
ATOM 11618 O O . LEU A 1 30 ? -1.340 4.141 -1.049 1.00 0.00 30 LEU A O 9
ATOM 11634 N N . TYR A 1 31 ? -1.202 1.929 -0.767 1.00 0.00 31 TYR A N 9
ATOM 11635 C CA . TYR A 1 31 ? -1.660 1.971 0.587 1.00 0.00 31 TYR A CA 9
ATOM 11636 C C . TYR A 1 31 ? -0.720 2.740 1.450 1.00 0.00 31 TYR A C 9
ATOM 11637 O O . TYR A 1 31 ? -1.094 3.679 2.150 1.00 0.00 31 TYR A O 9
ATOM 11655 N N . LYS A 1 32 ? 0.586 2.421 1.395 1.00 0.00 32 LYS A N 9
ATOM 11656 C CA . LYS A 1 32 ? 1.629 3.200 1.989 1.00 0.00 32 LYS A CA 9
ATOM 11657 C C . LYS A 1 32 ? 1.655 4.608 1.501 1.00 0.00 32 LYS A C 9
ATOM 11658 O O . LYS A 1 32 ? 1.817 5.509 2.323 1.00 0.00 32 LYS A O 9
ATOM 11677 N N . GLN A 1 33 ? 1.408 4.881 0.209 1.00 0.00 33 GLN A N 9
ATOM 11678 C CA . GLN A 1 33 ? 1.340 6.218 -0.296 1.00 0.00 33 GLN A CA 9
ATOM 11679 C C . GLN A 1 33 ? 0.418 7.119 0.452 1.00 0.00 33 GLN A C 9
ATOM 11680 O O . GLN A 1 33 ? 0.865 8.131 0.989 1.00 0.00 33 GLN A O 9
ATOM 11694 N N . ALA A 1 34 ? -0.894 6.828 0.506 1.00 0.00 34 ALA A N 9
ATOM 11695 C CA . ALA A 1 34 ? -1.774 7.739 1.169 1.00 0.00 34 ALA A CA 9
ATOM 11696 C C . ALA A 1 34 ? -1.903 7.487 2.631 1.00 0.00 34 ALA A C 9
ATOM 11697 O O . ALA A 1 34 ? -2.364 8.373 3.351 1.00 0.00 34 ALA A O 9
ATOM 11704 N N . THR A 1 35 ? -1.447 6.341 3.166 1.00 0.00 35 THR A N 9
ATOM 11705 C CA . THR A 1 35 ? -1.381 6.147 4.581 1.00 0.00 35 THR A CA 9
ATOM 11706 C C . THR A 1 35 ? -0.413 7.068 5.240 1.00 0.00 35 THR A C 9
ATOM 11707 O O . THR A 1 35 ? -0.789 7.858 6.106 1.00 0.00 35 THR A O 9
ATOM 11718 N N . VAL A 1 36 ? 0.878 7.034 4.865 1.00 0.00 36 VAL A N 9
ATOM 11719 C CA . VAL A 1 36 ? 1.866 7.907 5.420 1.00 0.00 36 VAL A CA 9
ATOM 11720 C C . VAL A 1 36 ? 2.000 9.211 4.711 1.00 0.00 36 VAL A C 9
ATOM 11721 O O . VAL A 1 36 ? 2.312 10.234 5.318 1.00 0.00 36 VAL A O 9
ATOM 11734 N N . GLY A 1 37 ? 1.763 9.271 3.389 1.00 0.00 37 GLY A N 9
ATOM 11735 C CA . GLY A 1 37 ? 1.662 10.490 2.647 1.00 0.00 37 GLY A CA 9
ATOM 11736 C C . GLY A 1 37 ? 2.883 10.920 1.910 1.00 0.00 37 GLY A C 9
ATOM 11737 O O . GLY A 1 37 ? 2.830 11.886 1.151 1.00 0.00 37 GLY A O 9
ATOM 11741 N N . ASP A 1 38 ? 4.015 10.217 2.100 1.00 0.00 38 ASP A N 9
ATOM 11742 C CA . ASP A 1 38 ? 5.238 10.464 1.400 1.00 0.00 38 ASP A CA 9
ATOM 11743 C C . ASP A 1 38 ? 5.865 9.135 1.157 1.00 0.00 38 ASP A C 9
ATOM 11744 O O . ASP A 1 38 ? 5.447 8.129 1.728 1.00 0.00 38 ASP A O 9
ATOM 11753 N N . ASN A 1 39 ? 6.957 9.081 0.373 1.00 0.00 39 ASN A N 9
ATOM 11754 C CA . ASN A 1 39 ? 7.951 8.058 0.482 1.00 0.00 39 ASN A CA 9
ATOM 11755 C C . ASN A 1 39 ? 8.628 8.029 1.808 1.00 0.00 39 ASN A C 9
ATOM 11756 O O . ASN A 1 39 ? 9.604 8.732 2.064 1.00 0.00 39 ASN A O 9
ATOM 11767 N N . ASP A 1 40 ? 8.122 7.218 2.753 1.00 0.00 40 ASP A N 9
ATOM 11768 C CA . ASP A 1 40 ? 8.442 7.347 4.141 1.00 0.00 40 ASP A CA 9
ATOM 11769 C C . ASP A 1 40 ? 9.690 6.648 4.558 1.00 0.00 40 ASP A C 9
ATOM 11770 O O . ASP A 1 40 ? 10.646 7.284 4.996 1.00 0.00 40 ASP A O 9
ATOM 11779 N N . LYS A 1 41 ? 9.755 5.307 4.476 1.00 0.00 41 LYS A N 9
ATOM 11780 C CA . LYS A 1 41 ? 10.841 4.567 5.040 1.00 0.00 41 LYS A CA 9
ATOM 11781 C C . LYS A 1 41 ? 11.956 4.384 4.068 1.00 0.00 41 LYS A C 9
ATOM 11782 O O . LYS A 1 41 ? 12.103 3.320 3.469 1.00 0.00 41 LYS A O 9
ATOM 11801 N N . GLU A 1 42 ? 12.827 5.398 3.912 1.00 0.00 42 GLU A N 9
ATOM 11802 C CA . GLU A 1 42 ? 13.776 5.564 2.856 1.00 0.00 42 GLU A CA 9
ATOM 11803 C C . GLU A 1 42 ? 14.957 4.657 2.875 1.00 0.00 42 GLU A C 9
ATOM 11804 O O . GLU A 1 42 ? 16.000 4.916 2.278 1.00 0.00 42 GLU A O 9
ATOM 11816 N N . LYS A 1 43 ? 14.831 3.510 3.568 1.00 0.00 43 LYS A N 9
ATOM 11817 C CA . LYS A 1 43 ? 15.838 2.515 3.764 1.00 0.00 43 LYS A CA 9
ATOM 11818 C C . LYS A 1 43 ? 15.140 1.204 3.890 1.00 0.00 43 LYS A C 9
ATOM 11819 O O . LYS A 1 43 ? 14.649 0.867 4.966 1.00 0.00 43 LYS A O 9
ATOM 11838 N N . PRO A 1 44 ? 15.009 0.423 2.860 1.00 0.00 44 PRO A N 9
ATOM 11839 C CA . PRO A 1 44 ? 14.677 -0.966 2.978 1.00 0.00 44 PRO A CA 9
ATOM 11840 C C . PRO A 1 44 ? 15.856 -1.756 3.431 1.00 0.00 44 PRO A C 9
ATOM 11841 O O . PRO A 1 44 ? 16.918 -1.186 3.678 1.00 0.00 44 PRO A O 9
ATOM 11852 N N . GLY A 1 45 ? 15.744 -3.088 3.581 1.00 0.00 45 GLY A N 9
ATOM 11853 C CA . GLY A 1 45 ? 16.811 -3.897 4.083 1.00 0.00 45 GLY A CA 9
ATOM 11854 C C . GLY A 1 45 ? 17.942 -4.058 3.126 1.00 0.00 45 GLY A C 9
ATOM 11855 O O . GLY A 1 45 ? 17.946 -3.541 2.009 1.00 0.00 45 GLY A O 9
ATOM 11859 N N . ILE A 1 46 ? 18.975 -4.810 3.547 1.00 0.00 46 ILE A N 9
ATOM 11860 C CA . ILE A 1 46 ? 20.253 -4.841 2.905 1.00 0.00 46 ILE A CA 9
ATOM 11861 C C . ILE A 1 46 ? 20.275 -5.998 1.968 1.00 0.00 46 ILE A C 9
ATOM 11862 O O . ILE A 1 46 ? 20.652 -5.893 0.802 1.00 0.00 46 ILE A O 9
ATOM 11878 N N . PHE A 1 47 ? 19.772 -7.149 2.450 1.00 0.00 47 PHE A N 9
ATOM 11879 C CA . PHE A 1 47 ? 19.536 -8.339 1.693 1.00 0.00 47 PHE A CA 9
ATOM 11880 C C . PHE A 1 47 ? 18.083 -8.462 1.386 1.00 0.00 47 PHE A C 9
ATOM 11881 O O . PHE A 1 47 ? 17.650 -9.494 0.876 1.00 0.00 47 PHE A O 9
ATOM 11898 N N . ASN A 1 48 ? 17.271 -7.422 1.648 1.00 0.00 48 ASN A N 9
ATOM 11899 C CA . ASN A 1 48 ? 15.871 -7.438 1.363 1.00 0.00 48 ASN A CA 9
ATOM 11900 C C . ASN A 1 48 ? 15.618 -7.260 -0.095 1.00 0.00 48 ASN A C 9
ATOM 11901 O O . ASN A 1 48 ? 15.432 -6.152 -0.596 1.00 0.00 48 ASN A O 9
ATOM 11912 N N . MET A 1 49 ? 15.622 -8.378 -0.842 1.00 0.00 49 MET A N 9
ATOM 11913 C CA . MET A 1 49 ? 15.606 -8.427 -2.271 1.00 0.00 49 MET A CA 9
ATOM 11914 C C . MET A 1 49 ? 14.295 -8.013 -2.846 1.00 0.00 49 MET A C 9
ATOM 11915 O O . MET A 1 49 ? 14.209 -7.517 -3.968 1.00 0.00 49 MET A O 9
ATOM 11929 N N . LYS A 1 50 ? 13.194 -8.174 -2.089 1.00 0.00 50 LYS A N 9
ATOM 11930 C CA . LYS A 1 50 ? 11.908 -7.673 -2.461 1.00 0.00 50 LYS A CA 9
ATOM 11931 C C . LYS A 1 50 ? 11.811 -6.198 -2.269 1.00 0.00 50 LYS A C 9
ATOM 11932 O O . LYS A 1 50 ? 11.573 -5.455 -3.221 1.00 0.00 50 LYS A O 9
ATOM 11951 N N . ASP A 1 51 ? 12.023 -5.693 -1.041 1.00 0.00 51 ASP A N 9
ATOM 11952 C CA . ASP A 1 51 ? 11.845 -4.314 -0.708 1.00 0.00 51 ASP A CA 9
ATOM 11953 C C . ASP A 1 51 ? 12.765 -3.379 -1.414 1.00 0.00 51 ASP A C 9
ATOM 11954 O O . ASP A 1 51 ? 12.385 -2.247 -1.706 1.00 0.00 51 ASP A O 9
ATOM 11963 N N . ARG A 1 52 ? 13.991 -3.797 -1.778 1.00 0.00 52 ARG A N 9
ATOM 11964 C CA . ARG A 1 52 ? 14.864 -3.037 -2.618 1.00 0.00 52 ARG A CA 9
ATOM 11965 C C . ARG A 1 52 ? 14.278 -2.609 -3.920 1.00 0.00 52 ARG A C 9
ATOM 11966 O O . ARG A 1 52 ? 14.546 -1.502 -4.386 1.00 0.00 52 ARG A O 9
ATOM 11987 N N . TYR A 1 53 ? 13.421 -3.427 -4.556 1.00 0.00 53 TYR A N 9
ATOM 11988 C CA . TYR A 1 53 ? 12.711 -3.038 -5.736 1.00 0.00 53 TYR A CA 9
ATOM 11989 C C . TYR A 1 53 ? 11.427 -2.355 -5.413 1.00 0.00 53 TYR A C 9
ATOM 11990 O O . TYR A 1 53 ? 11.073 -1.326 -5.988 1.00 0.00 53 TYR A O 9
ATOM 12008 N N . LYS A 1 54 ? 10.624 -2.914 -4.490 1.00 0.00 54 LYS A N 9
ATOM 12009 C CA . LYS A 1 54 ? 9.276 -2.475 -4.310 1.00 0.00 54 LYS A CA 9
ATOM 12010 C C . LYS A 1 54 ? 9.142 -1.249 -3.474 1.00 0.00 54 LYS A C 9
ATOM 12011 O O . LYS A 1 54 ? 8.136 -0.546 -3.567 1.00 0.00 54 LYS A O 9
ATOM 12030 N N . TRP A 1 55 ? 10.166 -0.855 -2.698 1.00 0.00 55 TRP A N 9
ATOM 12031 C CA . TRP A 1 55 ? 10.248 0.452 -2.124 1.00 0.00 55 TRP A CA 9
ATOM 12032 C C . TRP A 1 55 ? 10.537 1.472 -3.171 1.00 0.00 55 TRP A C 9
ATOM 12033 O O . TRP A 1 55 ? 10.032 2.592 -3.123 1.00 0.00 55 TRP A O 9
ATOM 12054 N N . GLU A 1 56 ? 11.279 1.127 -4.238 1.00 0.00 56 GLU A N 9
ATOM 12055 C CA . GLU A 1 56 ? 11.451 1.979 -5.374 1.00 0.00 56 GLU A CA 9
ATOM 12056 C C . GLU A 1 56 ? 10.207 2.102 -6.185 1.00 0.00 56 GLU A C 9
ATOM 12057 O O . GLU A 1 56 ? 9.928 3.145 -6.772 1.00 0.00 56 GLU A O 9
ATOM 12069 N N . ALA A 1 57 ? 9.338 1.074 -6.176 1.00 0.00 57 ALA A N 9
ATOM 12070 C CA . ALA A 1 57 ? 8.024 1.153 -6.732 1.00 0.00 57 ALA A CA 9
ATOM 12071 C C . ALA A 1 57 ? 7.108 2.050 -5.973 1.00 0.00 57 ALA A C 9
ATOM 12072 O O . ALA A 1 57 ? 6.102 2.511 -6.511 1.00 0.00 57 ALA A O 9
ATOM 12079 N N . TRP A 1 58 ? 7.446 2.368 -4.710 1.00 0.00 58 TRP A N 9
ATOM 12080 C CA . TRP A 1 58 ? 6.738 3.258 -3.842 1.00 0.00 58 TRP A CA 9
ATOM 12081 C C . TRP A 1 58 ? 7.226 4.651 -4.038 1.00 0.00 58 TRP A C 9
ATOM 12082 O O . TRP A 1 58 ? 6.432 5.549 -4.314 1.00 0.00 58 TRP A O 9
ATOM 12103 N N . GLU A 1 59 ? 8.543 4.920 -3.963 1.00 0.00 59 GLU A N 9
ATOM 12104 C CA . GLU A 1 59 ? 9.132 6.205 -4.178 1.00 0.00 59 GLU A CA 9
ATOM 12105 C C . GLU A 1 59 ? 8.993 6.739 -5.561 1.00 0.00 59 GLU A C 9
ATOM 12106 O O . GLU A 1 59 ? 9.150 7.935 -5.806 1.00 0.00 59 GLU A O 9
ATOM 12118 N N . ASN A 1 60 ? 8.556 5.904 -6.520 1.00 0.00 60 ASN A N 9
ATOM 12119 C CA . ASN A 1 60 ? 8.019 6.313 -7.781 1.00 0.00 60 ASN A CA 9
ATOM 12120 C C . ASN A 1 60 ? 6.951 7.345 -7.655 1.00 0.00 60 ASN A C 9
ATOM 12121 O O . ASN A 1 60 ? 6.871 8.267 -8.464 1.00 0.00 60 ASN A O 9
ATOM 12132 N N . LEU A 1 61 ? 6.114 7.248 -6.606 1.00 0.00 61 LEU A N 9
ATOM 12133 C CA . LEU A 1 61 ? 5.088 8.188 -6.273 1.00 0.00 61 LEU A CA 9
ATOM 12134 C C . LEU A 1 61 ? 5.319 8.831 -4.949 1.00 0.00 61 LEU A C 9
ATOM 12135 O O . LEU A 1 61 ? 4.407 9.076 -4.161 1.00 0.00 61 LEU A O 9
ATOM 12151 N N . LYS A 1 62 ? 6.590 9.173 -4.674 1.00 0.00 62 LYS A N 9
ATOM 12152 C CA . LYS A 1 62 ? 7.113 9.932 -3.580 1.00 0.00 62 LYS A CA 9
ATOM 12153 C C . LYS A 1 62 ? 6.392 11.072 -2.948 1.00 0.00 62 LYS A C 9
ATOM 12154 O O . LYS A 1 62 ? 6.463 11.187 -1.725 1.00 0.00 62 LYS A O 9
ATOM 12173 N N . GLY A 1 63 ? 5.724 11.976 -3.687 1.00 0.00 63 GLY A N 9
ATOM 12174 C CA . GLY A 1 63 ? 5.288 13.218 -3.130 1.00 0.00 63 GLY A CA 9
ATOM 12175 C C . GLY A 1 63 ? 3.904 13.592 -3.538 1.00 0.00 63 GLY A C 9
ATOM 12176 O O . GLY A 1 63 ? 3.276 14.458 -2.930 1.00 0.00 63 GLY A O 9
ATOM 12180 N N . LYS A 1 64 ? 3.370 12.928 -4.578 1.00 0.00 64 LYS A N 9
ATOM 12181 C CA . LYS A 1 64 ? 2.047 13.135 -5.077 1.00 0.00 64 LYS A CA 9
ATOM 12182 C C . LYS A 1 64 ? 1.160 12.036 -4.601 1.00 0.00 64 LYS A C 9
ATOM 12183 O O . LYS A 1 64 ? 0.041 11.795 -5.054 1.00 0.00 64 LYS A O 9
ATOM 12202 N N . SER A 1 65 ? 1.634 11.340 -3.554 1.00 0.00 65 SER A N 9
ATOM 12203 C CA . SER A 1 65 ? 1.066 10.199 -2.906 1.00 0.00 65 SER A CA 9
ATOM 12204 C C . SER A 1 65 ? -0.352 10.332 -2.469 1.00 0.00 65 SER A C 9
ATOM 12205 O O . SER A 1 65 ? -1.206 9.519 -2.817 1.00 0.00 65 SER A O 9
ATOM 12213 N N . GLN A 1 66 ? -0.695 11.394 -1.718 1.00 0.00 66 GLN A N 9
ATOM 12214 C CA . GLN A 1 66 ? -2.022 11.630 -1.242 1.00 0.00 66 GLN A CA 9
ATOM 12215 C C . GLN A 1 66 ? -2.952 12.158 -2.281 1.00 0.00 66 GLN A C 9
ATOM 12216 O O . GLN A 1 66 ? -4.162 12.210 -2.066 1.00 0.00 66 GLN A O 9
ATOM 12230 N N . GLU A 1 67 ? -2.423 12.554 -3.452 1.00 0.00 67 GLU A N 9
ATOM 12231 C CA . GLU A 1 67 ? -3.202 13.007 -4.562 1.00 0.00 67 GLU A CA 9
ATOM 12232 C C . GLU A 1 67 ? -3.564 11.858 -5.441 1.00 0.00 67 GLU A C 9
ATOM 12233 O O . GLU A 1 67 ? -4.679 11.784 -5.955 1.00 0.00 67 GLU A O 9
ATOM 12245 N N . ASP A 1 68 ? -2.631 10.918 -5.676 1.00 0.00 68 ASP A N 9
ATOM 12246 C CA . ASP A 1 68 ? -2.844 9.832 -6.581 1.00 0.00 68 ASP A CA 9
ATOM 12247 C C . ASP A 1 68 ? -3.364 8.603 -5.919 1.00 0.00 68 ASP A C 9
ATOM 12248 O O . ASP A 1 68 ? -4.309 7.996 -6.423 1.00 0.00 68 ASP A O 9
ATOM 12257 N N . ALA A 1 69 ? -2.792 8.190 -4.774 1.00 0.00 69 ALA A N 9
ATOM 12258 C CA . ALA A 1 69 ? -3.134 6.961 -4.128 1.00 0.00 69 ALA A CA 9
ATOM 12259 C C . ALA A 1 69 ? -4.586 6.815 -3.829 1.00 0.00 69 ALA A C 9
ATOM 12260 O O . ALA A 1 69 ? -5.196 5.830 -4.241 1.00 0.00 69 ALA A O 9
ATOM 12267 N N . GLU A 1 70 ? -5.223 7.816 -3.195 1.00 0.00 70 GLU A N 9
ATOM 12268 C CA . GLU A 1 70 ? -6.637 7.887 -2.996 1.00 0.00 70 GLU A CA 9
ATOM 12269 C C . GLU A 1 70 ? -7.517 7.496 -4.133 1.00 0.00 70 GLU A C 9
ATOM 12270 O O . GLU A 1 70 ? -8.492 6.769 -3.943 1.00 0.00 70 GLU A O 9
ATOM 12282 N N . LYS A 1 71 ? -7.211 7.917 -5.372 1.00 0.00 71 LYS A N 9
ATOM 12283 C CA . LYS A 1 71 ? -8.004 7.736 -6.549 1.00 0.00 71 LYS A CA 9
ATOM 12284 C C . LYS A 1 71 ? -7.683 6.452 -7.233 1.00 0.00 71 LYS A C 9
ATOM 12285 O O . LYS A 1 71 ? -8.565 5.704 -7.656 1.00 0.00 71 LYS A O 9
ATOM 12304 N N . GLU A 1 72 ? -6.383 6.140 -7.380 1.00 0.00 72 GLU A N 9
ATOM 12305 C CA . GLU A 1 72 ? -5.946 4.954 -8.046 1.00 0.00 72 GLU A CA 9
ATOM 12306 C C . GLU A 1 72 ? -6.156 3.726 -7.226 1.00 0.00 72 GLU A C 9
ATOM 12307 O O . GLU A 1 72 ? -6.311 2.639 -7.780 1.00 0.00 72 GLU A O 9
ATOM 12319 N N . TYR A 1 73 ? -6.220 3.846 -5.889 1.00 0.00 73 TYR A N 9
ATOM 12320 C CA . TYR A 1 73 ? -6.408 2.745 -4.995 1.00 0.00 73 TYR A CA 9
ATOM 12321 C C . TYR A 1 73 ? -7.760 2.130 -5.110 1.00 0.00 73 TYR A C 9
ATOM 12322 O O . TYR A 1 73 ? -7.856 0.922 -5.321 1.00 0.00 73 TYR A O 9
ATOM 12340 N N . ILE A 1 74 ? -8.848 2.913 -4.999 1.00 0.00 74 ILE A N 9
ATOM 12341 C CA . ILE A 1 74 ? -10.162 2.386 -5.198 1.00 0.00 74 ILE A CA 9
ATOM 12342 C C . ILE A 1 74 ? -10.392 1.598 -6.441 1.00 0.00 74 ILE A C 9
ATOM 12343 O O . ILE A 1 74 ? -11.069 0.571 -6.420 1.00 0.00 74 ILE A O 9
ATOM 12359 N N . ALA A 1 75 ? -9.776 1.966 -7.579 1.00 0.00 75 ALA A N 9
ATOM 12360 C CA . ALA A 1 75 ? -9.899 1.208 -8.785 1.00 0.00 75 ALA A CA 9
ATOM 12361 C C . ALA A 1 75 ? -9.250 -0.133 -8.749 1.00 0.00 75 ALA A C 9
ATOM 12362 O O . ALA A 1 75 ? -9.803 -1.105 -9.262 1.00 0.00 75 ALA A O 9
ATOM 12369 N N . LEU A 1 76 ? -8.084 -0.276 -8.095 1.00 0.00 76 LEU A N 9
ATOM 12370 C CA . LEU A 1 76 ? -7.459 -1.543 -7.870 1.00 0.00 76 LEU A CA 9
ATOM 12371 C C . LEU A 1 76 ? -8.255 -2.398 -6.944 1.00 0.00 76 LEU A C 9
ATOM 12372 O O . LEU A 1 76 ? -8.516 -3.576 -7.186 1.00 0.00 76 LEU A O 9
ATOM 12388 N N . VAL A 1 77 ? -8.681 -1.811 -5.812 1.00 0.00 77 VAL A N 9
ATOM 12389 C CA . VAL A 1 77 ? -9.304 -2.479 -4.712 1.00 0.00 77 VAL A CA 9
ATOM 12390 C C . VAL A 1 77 ? -10.705 -2.872 -5.036 1.00 0.00 77 VAL A C 9
ATOM 12391 O O . VAL A 1 77 ? -11.200 -3.868 -4.511 1.00 0.00 77 VAL A O 9
ATOM 12404 N N . ASP A 1 78 ? -11.398 -2.213 -5.981 1.00 0.00 78 ASP A N 9
ATOM 12405 C CA . ASP A 1 78 ? -12.666 -2.686 -6.443 1.00 0.00 78 ASP A CA 9
ATOM 12406 C C . ASP A 1 78 ? -12.559 -3.948 -7.230 1.00 0.00 78 ASP A C 9
ATOM 12407 O O . ASP A 1 78 ? -13.409 -4.833 -7.151 1.00 0.00 78 ASP A O 9
ATOM 12416 N N . GLN A 1 79 ? -11.476 -4.115 -8.009 1.00 0.00 79 GLN A N 9
ATOM 12417 C CA . GLN A 1 79 ? -11.177 -5.321 -8.717 1.00 0.00 79 GLN A CA 9
ATOM 12418 C C . GLN A 1 79 ? -10.793 -6.434 -7.805 1.00 0.00 79 GLN A C 9
ATOM 12419 O O . GLN A 1 79 ? -11.085 -7.597 -8.078 1.00 0.00 79 GLN A O 9
ATOM 12433 N N . LEU A 1 80 ? -10.154 -6.095 -6.670 1.00 0.00 80 LEU A N 9
ATOM 12434 C CA . LEU A 1 80 ? -9.791 -6.973 -5.601 1.00 0.00 80 LEU A CA 9
ATOM 12435 C C . LEU A 1 80 ? -11.026 -7.450 -4.916 1.00 0.00 80 LEU A C 9
ATOM 12436 O O . LEU A 1 80 ? -11.352 -8.636 -4.941 1.00 0.00 80 LEU A O 9
ATOM 12452 N N . ILE A 1 81 ? -11.801 -6.544 -4.292 1.00 0.00 81 ILE A N 9
ATOM 12453 C CA . ILE A 1 81 ? -12.867 -6.878 -3.400 1.00 0.00 81 ILE A CA 9
ATOM 12454 C C . ILE A 1 81 ? -14.022 -7.533 -4.076 1.00 0.00 81 ILE A C 9
ATOM 12455 O O . ILE A 1 81 ? -14.658 -8.411 -3.495 1.00 0.00 81 ILE A O 9
ATOM 12471 N N . ALA A 1 82 ? -14.291 -7.228 -5.359 1.00 0.00 82 ALA A N 9
ATOM 12472 C CA . ALA A 1 82 ? -15.222 -7.970 -6.150 1.00 0.00 82 ALA A CA 9
ATOM 12473 C C . ALA A 1 82 ? -14.959 -9.435 -6.233 1.00 0.00 82 ALA A C 9
ATOM 12474 O O . ALA A 1 82 ? -15.879 -10.242 -6.361 1.00 0.00 82 ALA A O 9
ATOM 12481 N N . LYS A 1 83 ? -13.685 -9.856 -6.144 1.00 0.00 83 LYS A N 9
ATOM 12482 C CA . LYS A 1 83 ? -13.303 -11.221 -5.952 1.00 0.00 83 LYS A CA 9
ATOM 12483 C C . LYS A 1 83 ? -13.243 -11.582 -4.508 1.00 0.00 83 LYS A C 9
ATOM 12484 O O . LYS A 1 83 ? -13.715 -12.632 -4.074 1.00 0.00 83 LYS A O 9
ATOM 12503 N N . TYR A 1 84 ? -12.585 -10.727 -3.704 1.00 0.00 84 TYR A N 9
ATOM 12504 C CA . TYR A 1 84 ? -11.928 -11.078 -2.484 1.00 0.00 84 TYR A CA 9
ATOM 12505 C C . TYR A 1 84 ? -12.717 -10.802 -1.250 1.00 0.00 84 TYR A C 9
ATOM 12506 O O . TYR A 1 84 ? -12.307 -11.205 -0.162 1.00 0.00 84 TYR A O 9
ATOM 12524 N N . SER A 1 85 ? -13.874 -10.124 -1.342 1.00 0.00 85 SER A N 9
ATOM 12525 C CA . SER A 1 85 ? -14.784 -9.867 -0.270 1.00 0.00 85 SER A CA 9
ATOM 12526 C C . SER A 1 85 ? -15.097 -11.048 0.583 1.00 0.00 85 SER A C 9
ATOM 12527 O O . SER A 1 85 ? -14.932 -11.008 1.802 1.00 0.00 85 SER A O 9
ATOM 12535 N N . SER A 1 86 ? -15.562 -12.140 -0.049 1.00 0.00 86 SER A N 9
ATOM 12536 C CA . SER A 1 86 ? -15.664 -13.433 0.554 1.00 0.00 86 SER A CA 9
ATOM 12537 C C . SER A 1 86 ? -15.829 -14.488 -0.530 1.00 0.00 86 SER A C 9
ATOM 12538 O O . SER A 1 86 ? -15.144 -15.543 -0.456 1.00 0.00 86 SER A O 9
ATOM 12547 N N . VAL A 1 1 ? -11.318 10.688 -1.703 1.00 0.00 1 VAL A N 10
ATOM 12548 C CA . VAL A 1 1 ? -11.311 9.209 -1.657 1.00 0.00 1 VAL A CA 10
ATOM 12549 C C . VAL A 1 1 ? -10.472 8.673 -0.548 1.00 0.00 1 VAL A C 10
ATOM 12550 O O . VAL A 1 1 ? -10.486 7.486 -0.229 1.00 0.00 1 VAL A O 10
ATOM 12565 N N . SER A 1 2 ? -9.710 9.524 0.162 1.00 0.00 2 SER A N 10
ATOM 12566 C CA . SER A 1 2 ? -8.865 9.291 1.293 1.00 0.00 2 SER A CA 10
ATOM 12567 C C . SER A 1 2 ? -9.510 8.586 2.436 1.00 0.00 2 SER A C 10
ATOM 12568 O O . SER A 1 2 ? -8.844 7.885 3.196 1.00 0.00 2 SER A O 10
ATOM 12576 N N . GLN A 1 3 ? -10.835 8.727 2.620 1.00 0.00 3 GLN A N 10
ATOM 12577 C CA . GLN A 1 3 ? -11.498 8.015 3.669 1.00 0.00 3 GLN A CA 10
ATOM 12578 C C . GLN A 1 3 ? -11.659 6.575 3.322 1.00 0.00 3 GLN A C 10
ATOM 12579 O O . GLN A 1 3 ? -11.290 5.675 4.076 1.00 0.00 3 GLN A O 10
ATOM 12593 N N . LEU A 1 4 ? -12.154 6.312 2.100 1.00 0.00 4 LEU A N 10
ATOM 12594 C CA . LEU A 1 4 ? -12.297 5.010 1.525 1.00 0.00 4 LEU A CA 10
ATOM 12595 C C . LEU A 1 4 ? -10.994 4.290 1.485 1.00 0.00 4 LEU A C 10
ATOM 12596 O O . LEU A 1 4 ? -10.902 3.119 1.850 1.00 0.00 4 LEU A O 10
ATOM 12612 N N . PHE A 1 5 ? -9.947 5.000 1.027 1.00 0.00 5 PHE A N 10
ATOM 12613 C CA . PHE A 1 5 ? -8.620 4.521 0.796 1.00 0.00 5 PHE A CA 10
ATOM 12614 C C . PHE A 1 5 ? -8.133 3.650 1.903 1.00 0.00 5 PHE A C 10
ATOM 12615 O O . PHE A 1 5 ? -7.748 2.503 1.682 1.00 0.00 5 PHE A O 10
ATOM 12632 N N . GLU A 1 6 ? -8.197 4.136 3.155 1.00 0.00 6 GLU A N 10
ATOM 12633 C CA . GLU A 1 6 ? -7.682 3.432 4.289 1.00 0.00 6 GLU A CA 10
ATOM 12634 C C . GLU A 1 6 ? -8.704 2.505 4.850 1.00 0.00 6 GLU A C 10
ATOM 12635 O O . GLU A 1 6 ? -8.345 1.431 5.332 1.00 0.00 6 GLU A O 10
ATOM 12647 N N . GLU A 1 7 ? -10.007 2.823 4.758 1.00 0.00 7 GLU A N 10
ATOM 12648 C CA . GLU A 1 7 ? -11.078 1.966 5.163 1.00 0.00 7 GLU A CA 10
ATOM 12649 C C . GLU A 1 7 ? -11.083 0.660 4.444 1.00 0.00 7 GLU A C 10
ATOM 12650 O O . GLU A 1 7 ? -11.257 -0.407 5.030 1.00 0.00 7 GLU A O 10
ATOM 12662 N N . LYS A 1 8 ? -10.844 0.697 3.121 1.00 0.00 8 LYS A N 10
ATOM 12663 C CA . LYS A 1 8 ? -10.749 -0.449 2.269 1.00 0.00 8 LYS A CA 10
ATOM 12664 C C . LYS A 1 8 ? -9.360 -0.973 2.145 1.00 0.00 8 LYS A C 10
ATOM 12665 O O . LYS A 1 8 ? -9.176 -2.155 1.857 1.00 0.00 8 LYS A O 10
ATOM 12684 N N . ALA A 1 9 ? -8.301 -0.188 2.407 1.00 0.00 9 ALA A N 10
ATOM 12685 C CA . ALA A 1 9 ? -6.969 -0.703 2.476 1.00 0.00 9 ALA A CA 10
ATOM 12686 C C . ALA A 1 9 ? -6.762 -1.641 3.616 1.00 0.00 9 ALA A C 10
ATOM 12687 O O . ALA A 1 9 ? -6.224 -2.738 3.479 1.00 0.00 9 ALA A O 10
ATOM 12694 N N . LYS A 1 10 ? -7.232 -1.219 4.804 1.00 0.00 10 LYS A N 10
ATOM 12695 C CA . LYS A 1 10 ? -7.205 -2.032 5.979 1.00 0.00 10 LYS A CA 10
ATOM 12696 C C . LYS A 1 10 ? -8.070 -3.243 5.891 1.00 0.00 10 LYS A C 10
ATOM 12697 O O . LYS A 1 10 ? -7.848 -4.213 6.613 1.00 0.00 10 LYS A O 10
ATOM 12716 N N . ALA A 1 11 ? -9.038 -3.265 4.958 1.00 0.00 11 ALA A N 10
ATOM 12717 C CA . ALA A 1 11 ? -9.752 -4.447 4.590 1.00 0.00 11 ALA A CA 10
ATOM 12718 C C . ALA A 1 11 ? -8.871 -5.364 3.813 1.00 0.00 11 ALA A C 10
ATOM 12719 O O . ALA A 1 11 ? -8.633 -6.489 4.252 1.00 0.00 11 ALA A O 10
ATOM 12726 N N . VAL A 1 12 ? -8.315 -4.948 2.661 1.00 0.00 12 VAL A N 10
ATOM 12727 C CA . VAL A 1 12 ? -7.609 -5.796 1.752 1.00 0.00 12 VAL A CA 10
ATOM 12728 C C . VAL A 1 12 ? -6.393 -6.416 2.348 1.00 0.00 12 VAL A C 10
ATOM 12729 O O . VAL A 1 12 ? -6.052 -7.558 2.047 1.00 0.00 12 VAL A O 10
ATOM 12742 N N . ASN A 1 13 ? -5.740 -5.724 3.299 1.00 0.00 13 ASN A N 10
ATOM 12743 C CA . ASN A 1 13 ? -4.619 -6.260 4.007 1.00 0.00 13 ASN A CA 10
ATOM 12744 C C . ASN A 1 13 ? -4.950 -7.373 4.941 1.00 0.00 13 ASN A C 10
ATOM 12745 O O . ASN A 1 13 ? -4.081 -8.189 5.248 1.00 0.00 13 ASN A O 10
ATOM 12756 N N . GLU A 1 14 ? -6.207 -7.476 5.406 1.00 0.00 14 GLU A N 10
ATOM 12757 C CA . GLU A 1 14 ? -6.644 -8.510 6.292 1.00 0.00 14 GLU A CA 10
ATOM 12758 C C . GLU A 1 14 ? -7.900 -9.156 5.817 1.00 0.00 14 GLU A C 10
ATOM 12759 O O . GLU A 1 14 ? -8.723 -9.618 6.605 1.00 0.00 14 GLU A O 10
ATOM 12771 N N . LEU A 1 15 ? -8.105 -9.280 4.494 1.00 0.00 15 LEU A N 10
ATOM 12772 C CA . LEU A 1 15 ? -9.193 -10.009 3.919 1.00 0.00 15 LEU A CA 10
ATOM 12773 C C . LEU A 1 15 ? -8.958 -11.474 4.050 1.00 0.00 15 LEU A C 10
ATOM 12774 O O . LEU A 1 15 ? -7.813 -11.879 4.253 1.00 0.00 15 LEU A O 10
ATOM 12790 N N . PRO A 1 16 ? -9.926 -12.339 3.998 1.00 0.00 16 PRO A N 10
ATOM 12791 C CA . PRO A 1 16 ? -9.723 -13.744 4.203 1.00 0.00 16 PRO A CA 10
ATOM 12792 C C . PRO A 1 16 ? -9.092 -14.369 3.006 1.00 0.00 16 PRO A C 10
ATOM 12793 O O . PRO A 1 16 ? -8.433 -15.400 3.130 1.00 0.00 16 PRO A O 10
ATOM 12804 N N . THR A 1 17 ? -9.269 -13.750 1.826 1.00 0.00 17 THR A N 10
ATOM 12805 C CA . THR A 1 17 ? -8.579 -14.077 0.617 1.00 0.00 17 THR A CA 10
ATOM 12806 C C . THR A 1 17 ? -7.527 -13.024 0.546 1.00 0.00 17 THR A C 10
ATOM 12807 O O . THR A 1 17 ? -7.672 -11.945 -0.025 1.00 0.00 17 THR A O 10
ATOM 12818 N N . LYS A 1 18 ? -6.430 -13.303 1.274 1.00 0.00 18 LYS A N 10
ATOM 12819 C CA . LYS A 1 18 ? -5.315 -12.437 1.502 1.00 0.00 18 LYS A CA 10
ATOM 12820 C C . LYS A 1 18 ? -4.600 -12.042 0.255 1.00 0.00 18 LYS A C 10
ATOM 12821 O O . LYS A 1 18 ? -4.689 -12.798 -0.710 1.00 0.00 18 LYS A O 10
ATOM 12840 N N . PRO A 1 19 ? -3.902 -10.951 0.157 1.00 0.00 19 PRO A N 10
ATOM 12841 C CA . PRO A 1 19 ? -3.411 -10.449 -1.094 1.00 0.00 19 PRO A CA 10
ATOM 12842 C C . PRO A 1 19 ? -2.465 -11.351 -1.809 1.00 0.00 19 PRO A C 10
ATOM 12843 O O . PRO A 1 19 ? -1.647 -12.003 -1.161 1.00 0.00 19 PRO A O 10
ATOM 12854 N N . SER A 1 20 ? -2.531 -11.430 -3.150 1.00 0.00 20 SER A N 10
ATOM 12855 C CA . SER A 1 20 ? -1.638 -12.217 -3.942 1.00 0.00 20 SER A CA 10
ATOM 12856 C C . SER A 1 20 ? -0.294 -11.598 -4.110 1.00 0.00 20 SER A C 10
ATOM 12857 O O . SER A 1 20 ? -0.109 -10.395 -3.933 1.00 0.00 20 SER A O 10
ATOM 12865 N N . THR A 1 21 ? 0.720 -12.415 -4.447 1.00 0.00 21 THR A N 10
ATOM 12866 C CA . THR A 1 21 ? 2.109 -12.121 -4.285 1.00 0.00 21 THR A CA 10
ATOM 12867 C C . THR A 1 21 ? 2.628 -10.949 -5.046 1.00 0.00 21 THR A C 10
ATOM 12868 O O . THR A 1 21 ? 3.459 -10.195 -4.544 1.00 0.00 21 THR A O 10
ATOM 12879 N N . ASP A 1 22 ? 2.173 -10.706 -6.289 1.00 0.00 22 ASP A N 10
ATOM 12880 C CA . ASP A 1 22 ? 2.601 -9.589 -7.072 1.00 0.00 22 ASP A CA 10
ATOM 12881 C C . ASP A 1 22 ? 1.749 -8.382 -6.873 1.00 0.00 22 ASP A C 10
ATOM 12882 O O . ASP A 1 22 ? 2.189 -7.256 -7.096 1.00 0.00 22 ASP A O 10
ATOM 12891 N N . GLU A 1 23 ? 0.492 -8.582 -6.439 1.00 0.00 23 GLU A N 10
ATOM 12892 C CA . GLU A 1 23 ? -0.519 -7.589 -6.248 1.00 0.00 23 GLU A CA 10
ATOM 12893 C C . GLU A 1 23 ? -0.207 -6.754 -5.054 1.00 0.00 23 GLU A C 10
ATOM 12894 O O . GLU A 1 23 ? -0.155 -5.528 -5.133 1.00 0.00 23 GLU A O 10
ATOM 12906 N N . LEU A 1 24 ? 0.080 -7.396 -3.907 1.00 0.00 24 LEU A N 10
ATOM 12907 C CA . LEU A 1 24 ? 0.508 -6.820 -2.670 1.00 0.00 24 LEU A CA 10
ATOM 12908 C C . LEU A 1 24 ? 1.520 -5.730 -2.760 1.00 0.00 24 LEU A C 10
ATOM 12909 O O . LEU A 1 24 ? 1.463 -4.732 -2.044 1.00 0.00 24 LEU A O 10
ATOM 12925 N N . LEU A 1 25 ? 2.491 -5.865 -3.679 1.00 0.00 25 LEU A N 10
ATOM 12926 C CA . LEU A 1 25 ? 3.570 -4.961 -3.935 1.00 0.00 25 LEU A CA 10
ATOM 12927 C C . LEU A 1 25 ? 3.180 -3.696 -4.619 1.00 0.00 25 LEU A C 10
ATOM 12928 O O . LEU A 1 25 ? 3.574 -2.596 -4.235 1.00 0.00 25 LEU A O 10
ATOM 12944 N N . GLU A 1 26 ? 2.345 -3.812 -5.668 1.00 0.00 26 GLU A N 10
ATOM 12945 C CA . GLU A 1 26 ? 1.728 -2.739 -6.384 1.00 0.00 26 GLU A CA 10
ATOM 12946 C C . GLU A 1 26 ? 0.824 -1.945 -5.506 1.00 0.00 26 GLU A C 10
ATOM 12947 O O . GLU A 1 26 ? 0.785 -0.716 -5.554 1.00 0.00 26 GLU A O 10
ATOM 12959 N N . LEU A 1 27 ? 0.081 -2.642 -4.629 1.00 0.00 27 LEU A N 10
ATOM 12960 C CA . LEU A 1 27 ? -0.856 -2.108 -3.690 1.00 0.00 27 LEU A CA 10
ATOM 12961 C C . LEU A 1 27 ? -0.198 -1.556 -2.473 1.00 0.00 27 LEU A C 10
ATOM 12962 O O . LEU A 1 27 ? -0.713 -0.609 -1.879 1.00 0.00 27 LEU A O 10
ATOM 12978 N N . TYR A 1 28 ? 0.977 -2.061 -2.055 1.00 0.00 28 TYR A N 10
ATOM 12979 C CA . TYR A 1 28 ? 1.858 -1.502 -1.077 1.00 0.00 28 TYR A CA 10
ATOM 12980 C C . TYR A 1 28 ? 2.162 -0.081 -1.406 1.00 0.00 28 TYR A C 10
ATOM 12981 O O . TYR A 1 28 ? 1.928 0.794 -0.574 1.00 0.00 28 TYR A O 10
ATOM 12999 N N . ALA A 1 29 ? 2.662 0.190 -2.625 1.00 0.00 29 ALA A N 10
ATOM 13000 C CA . ALA A 1 29 ? 3.018 1.505 -3.061 1.00 0.00 29 ALA A CA 10
ATOM 13001 C C . ALA A 1 29 ? 1.936 2.504 -2.834 1.00 0.00 29 ALA A C 10
ATOM 13002 O O . ALA A 1 29 ? 2.137 3.505 -2.150 1.00 0.00 29 ALA A O 10
ATOM 13009 N N . LEU A 1 30 ? 0.709 2.233 -3.315 1.00 0.00 30 LEU A N 10
ATOM 13010 C CA . LEU A 1 30 ? -0.430 3.061 -3.069 1.00 0.00 30 LEU A CA 10
ATOM 13011 C C . LEU A 1 30 ? -0.879 3.167 -1.652 1.00 0.00 30 LEU A C 10
ATOM 13012 O O . LEU A 1 30 ? -1.213 4.248 -1.167 1.00 0.00 30 LEU A O 10
ATOM 13028 N N . TYR A 1 31 ? -0.929 2.046 -0.911 1.00 0.00 31 TYR A N 10
ATOM 13029 C CA . TYR A 1 31 ? -1.325 2.021 0.463 1.00 0.00 31 TYR A CA 10
ATOM 13030 C C . TYR A 1 31 ? -0.474 2.927 1.284 1.00 0.00 31 TYR A C 10
ATOM 13031 O O . TYR A 1 31 ? -0.949 3.866 1.922 1.00 0.00 31 TYR A O 10
ATOM 13049 N N . LYS A 1 32 ? 0.851 2.696 1.253 1.00 0.00 32 LYS A N 10
ATOM 13050 C CA . LYS A 1 32 ? 1.871 3.489 1.865 1.00 0.00 32 LYS A CA 10
ATOM 13051 C C . LYS A 1 32 ? 1.866 4.912 1.423 1.00 0.00 32 LYS A C 10
ATOM 13052 O O . LYS A 1 32 ? 2.045 5.794 2.260 1.00 0.00 32 LYS A O 10
ATOM 13071 N N . GLN A 1 33 ? 1.575 5.204 0.142 1.00 0.00 33 GLN A N 10
ATOM 13072 C CA . GLN A 1 33 ? 1.441 6.536 -0.361 1.00 0.00 33 GLN A CA 10
ATOM 13073 C C . GLN A 1 33 ? 0.477 7.365 0.415 1.00 0.00 33 GLN A C 10
ATOM 13074 O O . GLN A 1 33 ? 0.848 8.397 0.974 1.00 0.00 33 GLN A O 10
ATOM 13088 N N . ALA A 1 34 ? -0.800 6.952 0.495 1.00 0.00 34 ALA A N 10
ATOM 13089 C CA . ALA A 1 34 ? -1.776 7.754 1.164 1.00 0.00 34 ALA A CA 10
ATOM 13090 C C . ALA A 1 34 ? -1.833 7.511 2.633 1.00 0.00 34 ALA A C 10
ATOM 13091 O O . ALA A 1 34 ? -2.443 8.295 3.357 1.00 0.00 34 ALA A O 10
ATOM 13098 N N . THR A 1 35 ? -1.156 6.470 3.149 1.00 0.00 35 THR A N 10
ATOM 13099 C CA . THR A 1 35 ? -0.986 6.266 4.554 1.00 0.00 35 THR A CA 10
ATOM 13100 C C . THR A 1 35 ? -0.144 7.332 5.168 1.00 0.00 35 THR A C 10
ATOM 13101 O O . THR A 1 35 ? -0.579 8.029 6.083 1.00 0.00 35 THR A O 10
ATOM 13112 N N . VAL A 1 36 ? 1.112 7.506 4.719 1.00 0.00 36 VAL A N 10
ATOM 13113 C CA . VAL A 1 36 ? 1.941 8.579 5.173 1.00 0.00 36 VAL A CA 10
ATOM 13114 C C . VAL A 1 36 ? 1.790 9.848 4.406 1.00 0.00 36 VAL A C 10
ATOM 13115 O O . VAL A 1 36 ? 1.505 10.898 4.980 1.00 0.00 36 VAL A O 10
ATOM 13128 N N . GLY A 1 37 ? 1.997 9.812 3.077 1.00 0.00 37 GLY A N 10
ATOM 13129 C CA . GLY A 1 37 ? 1.944 10.955 2.221 1.00 0.00 37 GLY A CA 10
ATOM 13130 C C . GLY A 1 37 ? 3.233 11.350 1.588 1.00 0.00 37 GLY A C 10
ATOM 13131 O O . GLY A 1 37 ? 3.253 12.197 0.696 1.00 0.00 37 GLY A O 10
ATOM 13135 N N . ASP A 1 38 ? 4.356 10.747 2.017 1.00 0.00 38 ASP A N 10
ATOM 13136 C CA . ASP A 1 38 ? 5.648 10.902 1.425 1.00 0.00 38 ASP A CA 10
ATOM 13137 C C . ASP A 1 38 ? 6.211 9.531 1.271 1.00 0.00 38 ASP A C 10
ATOM 13138 O O . ASP A 1 38 ? 5.759 8.603 1.938 1.00 0.00 38 ASP A O 10
ATOM 13147 N N . ASN A 1 39 ? 7.257 9.324 0.451 1.00 0.00 39 ASN A N 10
ATOM 13148 C CA . ASN A 1 39 ? 8.073 8.153 0.534 1.00 0.00 39 ASN A CA 10
ATOM 13149 C C . ASN A 1 39 ? 8.892 8.062 1.775 1.00 0.00 39 ASN A C 10
ATOM 13150 O O . ASN A 1 39 ? 10.083 8.368 1.808 1.00 0.00 39 ASN A O 10
ATOM 13161 N N . ASP A 1 40 ? 8.289 7.642 2.901 1.00 0.00 40 ASP A N 10
ATOM 13162 C CA . ASP A 1 40 ? 8.816 7.862 4.212 1.00 0.00 40 ASP A CA 10
ATOM 13163 C C . ASP A 1 40 ? 9.934 6.961 4.608 1.00 0.00 40 ASP A C 10
ATOM 13164 O O . ASP A 1 40 ? 11.007 7.409 5.010 1.00 0.00 40 ASP A O 10
ATOM 13173 N N . LYS A 1 41 ? 9.745 5.631 4.534 1.00 0.00 41 LYS A N 10
ATOM 13174 C CA . LYS A 1 41 ? 10.692 4.692 5.051 1.00 0.00 41 LYS A CA 10
ATOM 13175 C C . LYS A 1 41 ? 11.756 4.339 4.070 1.00 0.00 41 LYS A C 10
ATOM 13176 O O . LYS A 1 41 ? 11.723 3.268 3.466 1.00 0.00 41 LYS A O 10
ATOM 13195 N N . GLU A 1 42 ? 12.803 5.171 3.927 1.00 0.00 42 GLU A N 10
ATOM 13196 C CA . GLU A 1 42 ? 13.878 4.978 3.003 1.00 0.00 42 GLU A CA 10
ATOM 13197 C C . GLU A 1 42 ? 14.906 4.064 3.576 1.00 0.00 42 GLU A C 10
ATOM 13198 O O . GLU A 1 42 ? 16.106 4.326 3.632 1.00 0.00 42 GLU A O 10
ATOM 13210 N N . LYS A 1 43 ? 14.418 2.903 4.048 1.00 0.00 43 LYS A N 10
ATOM 13211 C CA . LYS A 1 43 ? 15.140 1.838 4.670 1.00 0.00 43 LYS A CA 10
ATOM 13212 C C . LYS A 1 43 ? 14.352 0.588 4.481 1.00 0.00 43 LYS A C 10
ATOM 13213 O O . LYS A 1 43 ? 13.540 0.232 5.334 1.00 0.00 43 LYS A O 10
ATOM 13232 N N . PRO A 1 44 ? 14.454 -0.113 3.391 1.00 0.00 44 PRO A N 10
ATOM 13233 C CA . PRO A 1 44 ? 13.890 -1.424 3.243 1.00 0.00 44 PRO A CA 10
ATOM 13234 C C . PRO A 1 44 ? 14.794 -2.453 3.827 1.00 0.00 44 PRO A C 10
ATOM 13235 O O . PRO A 1 44 ? 15.694 -2.084 4.582 1.00 0.00 44 PRO A O 10
ATOM 13246 N N . GLY A 1 45 ? 14.632 -3.763 3.570 1.00 0.00 45 GLY A N 10
ATOM 13247 C CA . GLY A 1 45 ? 15.509 -4.729 4.156 1.00 0.00 45 GLY A CA 10
ATOM 13248 C C . GLY A 1 45 ? 16.847 -4.826 3.509 1.00 0.00 45 GLY A C 10
ATOM 13249 O O . GLY A 1 45 ? 17.186 -4.084 2.589 1.00 0.00 45 GLY A O 10
ATOM 13253 N N . ILE A 1 46 ? 17.675 -5.772 3.986 1.00 0.00 46 ILE A N 10
ATOM 13254 C CA . ILE A 1 46 ? 19.047 -5.894 3.598 1.00 0.00 46 ILE A CA 10
ATOM 13255 C C . ILE A 1 46 ? 19.159 -6.956 2.560 1.00 0.00 46 ILE A C 10
ATOM 13256 O O . ILE A 1 46 ? 19.645 -6.732 1.453 1.00 0.00 46 ILE A O 10
ATOM 13272 N N . PHE A 1 47 ? 18.617 -8.152 2.849 1.00 0.00 47 PHE A N 10
ATOM 13273 C CA . PHE A 1 47 ? 18.537 -9.265 1.954 1.00 0.00 47 PHE A CA 10
ATOM 13274 C C . PHE A 1 47 ? 17.225 -9.288 1.250 1.00 0.00 47 PHE A C 10
ATOM 13275 O O . PHE A 1 47 ? 16.934 -10.217 0.498 1.00 0.00 47 PHE A O 10
ATOM 13292 N N . ASN A 1 48 ? 16.381 -8.260 1.448 1.00 0.00 48 ASN A N 10
ATOM 13293 C CA . ASN A 1 48 ? 15.048 -8.213 0.929 1.00 0.00 48 ASN A CA 10
ATOM 13294 C C . ASN A 1 48 ? 15.016 -8.171 -0.560 1.00 0.00 48 ASN A C 10
ATOM 13295 O O . ASN A 1 48 ? 15.600 -7.287 -1.184 1.00 0.00 48 ASN A O 10
ATOM 13306 N N . MET A 1 49 ? 14.361 -9.150 -1.208 1.00 0.00 49 MET A N 10
ATOM 13307 C CA . MET A 1 49 ? 14.284 -9.219 -2.635 1.00 0.00 49 MET A CA 10
ATOM 13308 C C . MET A 1 49 ? 13.162 -8.389 -3.157 1.00 0.00 49 MET A C 10
ATOM 13309 O O . MET A 1 49 ? 13.274 -7.745 -4.198 1.00 0.00 49 MET A O 10
ATOM 13323 N N . LYS A 1 50 ? 12.038 -8.364 -2.418 1.00 0.00 50 LYS A N 10
ATOM 13324 C CA . LYS A 1 50 ? 10.827 -7.691 -2.775 1.00 0.00 50 LYS A CA 10
ATOM 13325 C C . LYS A 1 50 ? 10.912 -6.217 -2.574 1.00 0.00 50 LYS A C 10
ATOM 13326 O O . LYS A 1 50 ? 10.644 -5.433 -3.482 1.00 0.00 50 LYS A O 10
ATOM 13345 N N . ASP A 1 51 ? 11.295 -5.780 -1.361 1.00 0.00 51 ASP A N 10
ATOM 13346 C CA . ASP A 1 51 ? 11.272 -4.413 -0.941 1.00 0.00 51 ASP A CA 10
ATOM 13347 C C . ASP A 1 51 ? 12.055 -3.488 -1.808 1.00 0.00 51 ASP A C 10
ATOM 13348 O O . ASP A 1 51 ? 11.610 -2.370 -2.067 1.00 0.00 51 ASP A O 10
ATOM 13357 N N . ARG A 1 52 ? 13.218 -3.906 -2.337 1.00 0.00 52 ARG A N 10
ATOM 13358 C CA . ARG A 1 52 ? 14.012 -3.133 -3.242 1.00 0.00 52 ARG A CA 10
ATOM 13359 C C . ARG A 1 52 ? 13.293 -2.584 -4.425 1.00 0.00 52 ARG A C 10
ATOM 13360 O O . ARG A 1 52 ? 13.473 -1.420 -4.780 1.00 0.00 52 ARG A O 10
ATOM 13381 N N . TYR A 1 53 ? 12.426 -3.370 -5.088 1.00 0.00 53 TYR A N 10
ATOM 13382 C CA . TYR A 1 53 ? 11.703 -2.900 -6.228 1.00 0.00 53 TYR A CA 10
ATOM 13383 C C . TYR A 1 53 ? 10.419 -2.225 -5.886 1.00 0.00 53 TYR A C 10
ATOM 13384 O O . TYR A 1 53 ? 10.078 -1.207 -6.484 1.00 0.00 53 TYR A O 10
ATOM 13402 N N . LYS A 1 54 ? 9.646 -2.708 -4.897 1.00 0.00 54 LYS A N 10
ATOM 13403 C CA . LYS A 1 54 ? 8.396 -2.094 -4.572 1.00 0.00 54 LYS A CA 10
ATOM 13404 C C . LYS A 1 54 ? 8.460 -0.925 -3.651 1.00 0.00 54 LYS A C 10
ATOM 13405 O O . LYS A 1 54 ? 7.540 -0.109 -3.629 1.00 0.00 54 LYS A O 10
ATOM 13424 N N . TRP A 1 55 ? 9.567 -0.700 -2.921 1.00 0.00 55 TRP A N 10
ATOM 13425 C CA . TRP A 1 55 ? 9.822 0.568 -2.311 1.00 0.00 55 TRP A CA 10
ATOM 13426 C C . TRP A 1 55 ? 10.148 1.584 -3.353 1.00 0.00 55 TRP A C 10
ATOM 13427 O O . TRP A 1 55 ? 9.759 2.747 -3.264 1.00 0.00 55 TRP A O 10
ATOM 13448 N N . GLU A 1 56 ? 10.821 1.194 -4.449 1.00 0.00 56 GLU A N 10
ATOM 13449 C CA . GLU A 1 56 ? 11.113 2.096 -5.520 1.00 0.00 56 GLU A CA 10
ATOM 13450 C C . GLU A 1 56 ? 9.932 2.343 -6.394 1.00 0.00 56 GLU A C 10
ATOM 13451 O O . GLU A 1 56 ? 9.828 3.365 -7.072 1.00 0.00 56 GLU A O 10
ATOM 13463 N N . ALA A 1 57 ? 8.927 1.450 -6.368 1.00 0.00 57 ALA A N 10
ATOM 13464 C CA . ALA A 1 57 ? 7.627 1.674 -6.922 1.00 0.00 57 ALA A CA 10
ATOM 13465 C C . ALA A 1 57 ? 6.820 2.647 -6.133 1.00 0.00 57 ALA A C 10
ATOM 13466 O O . ALA A 1 57 ? 5.932 3.319 -6.655 1.00 0.00 57 ALA A O 10
ATOM 13473 N N . TRP A 1 58 ? 7.130 2.800 -4.833 1.00 0.00 58 TRP A N 10
ATOM 13474 C CA . TRP A 1 58 ? 6.540 3.733 -3.925 1.00 0.00 58 TRP A CA 10
ATOM 13475 C C . TRP A 1 58 ? 7.176 5.063 -4.140 1.00 0.00 58 TRP A C 10
ATOM 13476 O O . TRP A 1 58 ? 6.513 6.081 -4.327 1.00 0.00 58 TRP A O 10
ATOM 13497 N N . GLU A 1 59 ? 8.519 5.084 -4.208 1.00 0.00 59 GLU A N 10
ATOM 13498 C CA . GLU A 1 59 ? 9.380 6.170 -4.562 1.00 0.00 59 GLU A CA 10
ATOM 13499 C C . GLU A 1 59 ? 9.054 6.811 -5.867 1.00 0.00 59 GLU A C 10
ATOM 13500 O O . GLU A 1 59 ? 9.402 7.962 -6.127 1.00 0.00 59 GLU A O 10
ATOM 13512 N N . ASN A 1 60 ? 8.341 6.130 -6.782 1.00 0.00 60 ASN A N 10
ATOM 13513 C CA . ASN A 1 60 ? 7.904 6.723 -8.007 1.00 0.00 60 ASN A CA 10
ATOM 13514 C C . ASN A 1 60 ? 6.866 7.774 -7.812 1.00 0.00 60 ASN A C 10
ATOM 13515 O O . ASN A 1 60 ? 6.732 8.669 -8.645 1.00 0.00 60 ASN A O 10
ATOM 13526 N N . LEU A 1 61 ? 6.098 7.732 -6.709 1.00 0.00 61 LEU A N 10
ATOM 13527 C CA . LEU A 1 61 ? 5.077 8.686 -6.404 1.00 0.00 61 LEU A CA 10
ATOM 13528 C C . LEU A 1 61 ? 5.354 9.454 -5.157 1.00 0.00 61 LEU A C 10
ATOM 13529 O O . LEU A 1 61 ? 4.465 10.076 -4.577 1.00 0.00 61 LEU A O 10
ATOM 13545 N N . LYS A 1 62 ? 6.628 9.463 -4.725 1.00 0.00 62 LYS A N 10
ATOM 13546 C CA . LYS A 1 62 ? 7.220 10.073 -3.575 1.00 0.00 62 LYS A CA 10
ATOM 13547 C C . LYS A 1 62 ? 6.663 11.299 -2.938 1.00 0.00 62 LYS A C 10
ATOM 13548 O O . LYS A 1 62 ? 6.757 11.412 -1.716 1.00 0.00 62 LYS A O 10
ATOM 13567 N N . GLY A 1 63 ? 6.101 12.255 -3.700 1.00 0.00 63 GLY A N 10
ATOM 13568 C CA . GLY A 1 63 ? 5.614 13.512 -3.222 1.00 0.00 63 GLY A CA 10
ATOM 13569 C C . GLY A 1 63 ? 4.191 13.791 -3.561 1.00 0.00 63 GLY A C 10
ATOM 13570 O O . GLY A 1 63 ? 3.517 14.524 -2.839 1.00 0.00 63 GLY A O 10
ATOM 13574 N N . LYS A 1 64 ? 3.649 13.240 -4.662 1.00 0.00 64 LYS A N 10
ATOM 13575 C CA . LYS A 1 64 ? 2.320 13.543 -5.095 1.00 0.00 64 LYS A CA 10
ATOM 13576 C C . LYS A 1 64 ? 1.304 12.598 -4.552 1.00 0.00 64 LYS A C 10
ATOM 13577 O O . LYS A 1 64 ? 0.096 12.788 -4.684 1.00 0.00 64 LYS A O 10
ATOM 13596 N N . SER A 1 65 ? 1.826 11.568 -3.861 1.00 0.00 65 SER A N 10
ATOM 13597 C CA . SER A 1 65 ? 1.201 10.467 -3.197 1.00 0.00 65 SER A CA 10
ATOM 13598 C C . SER A 1 65 ? -0.194 10.662 -2.713 1.00 0.00 65 SER A C 10
ATOM 13599 O O . SER A 1 65 ? -1.125 9.994 -3.163 1.00 0.00 65 SER A O 10
ATOM 13607 N N . GLN A 1 66 ? -0.413 11.593 -1.767 1.00 0.00 66 GLN A N 10
ATOM 13608 C CA . GLN A 1 66 ? -1.631 11.703 -1.026 1.00 0.00 66 GLN A CA 10
ATOM 13609 C C . GLN A 1 66 ? -2.831 12.133 -1.798 1.00 0.00 66 GLN A C 10
ATOM 13610 O O . GLN A 1 66 ? -3.966 11.981 -1.351 1.00 0.00 66 GLN A O 10
ATOM 13624 N N . GLU A 1 67 ? -2.615 12.676 -3.010 1.00 0.00 67 GLU A N 10
ATOM 13625 C CA . GLU A 1 67 ? -3.643 12.994 -3.953 1.00 0.00 67 GLU A CA 10
ATOM 13626 C C . GLU A 1 67 ? -3.880 11.879 -4.911 1.00 0.00 67 GLU A C 10
ATOM 13627 O O . GLU A 1 67 ? -5.023 11.605 -5.272 1.00 0.00 67 GLU A O 10
ATOM 13639 N N . ASP A 1 68 ? -2.833 11.192 -5.402 1.00 0.00 68 ASP A N 10
ATOM 13640 C CA . ASP A 1 68 ? -3.025 10.294 -6.498 1.00 0.00 68 ASP A CA 10
ATOM 13641 C C . ASP A 1 68 ? -3.296 8.891 -6.073 1.00 0.00 68 ASP A C 10
ATOM 13642 O O . ASP A 1 68 ? -4.059 8.192 -6.739 1.00 0.00 68 ASP A O 10
ATOM 13651 N N . ALA A 1 69 ? -2.731 8.476 -4.925 1.00 0.00 69 ALA A N 10
ATOM 13652 C CA . ALA A 1 69 ? -2.970 7.211 -4.303 1.00 0.00 69 ALA A CA 10
ATOM 13653 C C . ALA A 1 69 ? -4.420 6.938 -4.094 1.00 0.00 69 ALA A C 10
ATOM 13654 O O . ALA A 1 69 ? -4.982 6.050 -4.734 1.00 0.00 69 ALA A O 10
ATOM 13661 N N . GLU A 1 70 ? -5.104 7.765 -3.283 1.00 0.00 70 GLU A N 10
ATOM 13662 C CA . GLU A 1 70 ? -6.509 7.682 -3.034 1.00 0.00 70 GLU A CA 10
ATOM 13663 C C . GLU A 1 70 ? -7.420 7.416 -4.182 1.00 0.00 70 GLU A C 10
ATOM 13664 O O . GLU A 1 70 ? -8.307 6.569 -4.081 1.00 0.00 70 GLU A O 10
ATOM 13676 N N . LYS A 1 71 ? -7.250 8.078 -5.342 1.00 0.00 71 LYS A N 10
ATOM 13677 C CA . LYS A 1 71 ? -8.135 8.007 -6.463 1.00 0.00 71 LYS A CA 10
ATOM 13678 C C . LYS A 1 71 ? -7.834 6.884 -7.394 1.00 0.00 71 LYS A C 10
ATOM 13679 O O . LYS A 1 71 ? -8.722 6.401 -8.096 1.00 0.00 71 LYS A O 10
ATOM 13698 N N . GLU A 1 72 ? -6.581 6.398 -7.446 1.00 0.00 72 GLU A N 10
ATOM 13699 C CA . GLU A 1 72 ? -6.274 5.186 -8.142 1.00 0.00 72 GLU A CA 10
ATOM 13700 C C . GLU A 1 72 ? -6.648 4.005 -7.315 1.00 0.00 72 GLU A C 10
ATOM 13701 O O . GLU A 1 72 ? -7.125 3.008 -7.854 1.00 0.00 72 GLU A O 10
ATOM 13713 N N . TYR A 1 73 ? -6.496 4.072 -5.980 1.00 0.00 73 TYR A N 10
ATOM 13714 C CA . TYR A 1 73 ? -6.690 2.988 -5.068 1.00 0.00 73 TYR A CA 10
ATOM 13715 C C . TYR A 1 73 ? -8.047 2.375 -5.078 1.00 0.00 73 TYR A C 10
ATOM 13716 O O . TYR A 1 73 ? -8.166 1.157 -5.204 1.00 0.00 73 TYR A O 10
ATOM 13734 N N . ILE A 1 74 ? -9.112 3.189 -4.966 1.00 0.00 74 ILE A N 10
ATOM 13735 C CA . ILE A 1 74 ? -10.480 2.796 -5.112 1.00 0.00 74 ILE A CA 10
ATOM 13736 C C . ILE A 1 74 ? -10.768 1.797 -6.179 1.00 0.00 74 ILE A C 10
ATOM 13737 O O . ILE A 1 74 ? -11.330 0.733 -5.928 1.00 0.00 74 ILE A O 10
ATOM 13753 N N . ALA A 1 75 ? -10.324 2.076 -7.418 1.00 0.00 75 ALA A N 10
ATOM 13754 C CA . ALA A 1 75 ? -10.572 1.266 -8.571 1.00 0.00 75 ALA A CA 10
ATOM 13755 C C . ALA A 1 75 ? -9.726 0.044 -8.676 1.00 0.00 75 ALA A C 10
ATOM 13756 O O . ALA A 1 75 ? -10.104 -0.924 -9.334 1.00 0.00 75 ALA A O 10
ATOM 13763 N N . LEU A 1 76 ? -8.562 0.002 -8.002 1.00 0.00 76 LEU A N 10
ATOM 13764 C CA . LEU A 1 76 ? -7.785 -1.189 -7.853 1.00 0.00 76 LEU A CA 10
ATOM 13765 C C . LEU A 1 76 ? -8.407 -2.117 -6.867 1.00 0.00 76 LEU A C 10
ATOM 13766 O O . LEU A 1 76 ? -8.609 -3.304 -7.121 1.00 0.00 76 LEU A O 10
ATOM 13782 N N . VAL A 1 77 ? -8.749 -1.593 -5.677 1.00 0.00 77 VAL A N 10
ATOM 13783 C CA . VAL A 1 77 ? -9.254 -2.312 -4.549 1.00 0.00 77 VAL A CA 10
ATOM 13784 C C . VAL A 1 77 ? -10.612 -2.855 -4.835 1.00 0.00 77 VAL A C 10
ATOM 13785 O O . VAL A 1 77 ? -10.991 -3.899 -4.306 1.00 0.00 77 VAL A O 10
ATOM 13798 N N . ASP A 1 78 ? -11.357 -2.263 -5.786 1.00 0.00 78 ASP A N 10
ATOM 13799 C CA . ASP A 1 78 ? -12.537 -2.843 -6.347 1.00 0.00 78 ASP A CA 10
ATOM 13800 C C . ASP A 1 78 ? -12.317 -4.189 -6.947 1.00 0.00 78 ASP A C 10
ATOM 13801 O O . ASP A 1 78 ? -13.053 -5.138 -6.683 1.00 0.00 78 ASP A O 10
ATOM 13810 N N . GLN A 1 79 ? -11.245 -4.329 -7.748 1.00 0.00 79 GLN A N 10
ATOM 13811 C CA . GLN A 1 79 ? -10.818 -5.535 -8.387 1.00 0.00 79 GLN A CA 10
ATOM 13812 C C . GLN A 1 79 ? -10.173 -6.503 -7.456 1.00 0.00 79 GLN A C 10
ATOM 13813 O O . GLN A 1 79 ? -10.223 -7.712 -7.678 1.00 0.00 79 GLN A O 10
ATOM 13827 N N . LEU A 1 80 ? -9.575 -6.039 -6.344 1.00 0.00 80 LEU A N 10
ATOM 13828 C CA . LEU A 1 80 ? -9.130 -6.861 -5.262 1.00 0.00 80 LEU A CA 10
ATOM 13829 C C . LEU A 1 80 ? -10.332 -7.488 -4.643 1.00 0.00 80 LEU A C 10
ATOM 13830 O O . LEU A 1 80 ? -10.481 -8.709 -4.658 1.00 0.00 80 LEU A O 10
ATOM 13846 N N . ILE A 1 81 ? -11.278 -6.678 -4.136 1.00 0.00 81 ILE A N 10
ATOM 13847 C CA . ILE A 1 81 ? -12.423 -7.109 -3.394 1.00 0.00 81 ILE A CA 10
ATOM 13848 C C . ILE A 1 81 ? -13.366 -7.970 -4.160 1.00 0.00 81 ILE A C 10
ATOM 13849 O O . ILE A 1 81 ? -13.925 -8.917 -3.607 1.00 0.00 81 ILE A O 10
ATOM 13865 N N . ALA A 1 82 ? -13.526 -7.735 -5.474 1.00 0.00 82 ALA A N 10
ATOM 13866 C CA . ALA A 1 82 ? -14.251 -8.587 -6.366 1.00 0.00 82 ALA A CA 10
ATOM 13867 C C . ALA A 1 82 ? -13.806 -10.008 -6.367 1.00 0.00 82 ALA A C 10
ATOM 13868 O O . ALA A 1 82 ? -14.601 -10.929 -6.546 1.00 0.00 82 ALA A O 10
ATOM 13875 N N . LYS A 1 83 ? -12.506 -10.258 -6.133 1.00 0.00 83 LYS A N 10
ATOM 13876 C CA . LYS A 1 83 ? -11.988 -11.563 -5.862 1.00 0.00 83 LYS A CA 10
ATOM 13877 C C . LYS A 1 83 ? -12.067 -11.856 -4.402 1.00 0.00 83 LYS A C 10
ATOM 13878 O O . LYS A 1 83 ? -12.543 -12.904 -3.970 1.00 0.00 83 LYS A O 10
ATOM 13897 N N . TYR A 1 84 ? -11.577 -10.917 -3.573 1.00 0.00 84 TYR A N 10
ATOM 13898 C CA . TYR A 1 84 ? -11.037 -11.180 -2.276 1.00 0.00 84 TYR A CA 10
ATOM 13899 C C . TYR A 1 84 ? -11.997 -11.052 -1.143 1.00 0.00 84 TYR A C 10
ATOM 13900 O O . TYR A 1 84 ? -11.675 -11.458 -0.028 1.00 0.00 84 TYR A O 10
ATOM 13918 N N . SER A 1 85 ? -13.208 -10.503 -1.349 1.00 0.00 85 SER A N 10
ATOM 13919 C CA . SER A 1 85 ? -14.200 -10.410 -0.324 1.00 0.00 85 SER A CA 10
ATOM 13920 C C . SER A 1 85 ? -14.586 -11.717 0.278 1.00 0.00 85 SER A C 10
ATOM 13921 O O . SER A 1 85 ? -14.473 -11.909 1.487 1.00 0.00 85 SER A O 10
ATOM 13929 N N . SER A 1 86 ? -15.030 -12.682 -0.548 1.00 0.00 86 SER A N 10
ATOM 13930 C CA . SER A 1 86 ? -15.286 -14.019 -0.113 1.00 0.00 86 SER A CA 10
ATOM 13931 C C . SER A 1 86 ? -15.080 -14.969 -1.285 1.00 0.00 86 SER A C 10
ATOM 13932 O O . SER A 1 86 ? -15.696 -14.774 -2.367 1.00 0.00 86 SER A O 10
ATOM 13941 N N . VAL A 1 1 ? -11.074 9.049 -3.010 1.00 0.00 1 VAL A N 11
ATOM 13942 C CA . VAL A 1 1 ? -11.454 9.221 -1.591 1.00 0.00 1 VAL A CA 11
ATOM 13943 C C . VAL A 1 1 ? -10.512 8.604 -0.614 1.00 0.00 1 VAL A C 11
ATOM 13944 O O . VAL A 1 1 ? -10.335 7.387 -0.561 1.00 0.00 1 VAL A O 11
ATOM 13959 N N . SER A 1 2 ? -9.854 9.432 0.216 1.00 0.00 2 SER A N 11
ATOM 13960 C CA . SER A 1 2 ? -8.872 9.108 1.204 1.00 0.00 2 SER A CA 11
ATOM 13961 C C . SER A 1 2 ? -9.424 8.419 2.403 1.00 0.00 2 SER A C 11
ATOM 13962 O O . SER A 1 2 ? -8.720 7.703 3.113 1.00 0.00 2 SER A O 11
ATOM 13970 N N . GLN A 1 3 ? -10.726 8.596 2.692 1.00 0.00 3 GLN A N 11
ATOM 13971 C CA . GLN A 1 3 ? -11.385 7.913 3.763 1.00 0.00 3 GLN A CA 11
ATOM 13972 C C . GLN A 1 3 ? -11.606 6.472 3.458 1.00 0.00 3 GLN A C 11
ATOM 13973 O O . GLN A 1 3 ? -11.282 5.576 4.237 1.00 0.00 3 GLN A O 11
ATOM 13987 N N . LEU A 1 4 ? -12.116 6.199 2.243 1.00 0.00 4 LEU A N 11
ATOM 13988 C CA . LEU A 1 4 ? -12.373 4.889 1.729 1.00 0.00 4 LEU A CA 11
ATOM 13989 C C . LEU A 1 4 ? -11.118 4.092 1.626 1.00 0.00 4 LEU A C 11
ATOM 13990 O O . LEU A 1 4 ? -11.050 2.918 1.984 1.00 0.00 4 LEU A O 11
ATOM 14006 N N . PHE A 1 5 ? -10.068 4.766 1.123 1.00 0.00 5 PHE A N 11
ATOM 14007 C CA . PHE A 1 5 ? -8.722 4.295 1.013 1.00 0.00 5 PHE A CA 11
ATOM 14008 C C . PHE A 1 5 ? -8.256 3.602 2.246 1.00 0.00 5 PHE A C 11
ATOM 14009 O O . PHE A 1 5 ? -7.771 2.473 2.197 1.00 0.00 5 PHE A O 11
ATOM 14026 N N . GLU A 1 6 ? -8.457 4.218 3.425 1.00 0.00 6 GLU A N 11
ATOM 14027 C CA . GLU A 1 6 ? -7.978 3.685 4.662 1.00 0.00 6 GLU A CA 11
ATOM 14028 C C . GLU A 1 6 ? -8.890 2.662 5.246 1.00 0.00 6 GLU A C 11
ATOM 14029 O O . GLU A 1 6 ? -8.449 1.752 5.946 1.00 0.00 6 GLU A O 11
ATOM 14041 N N . GLU A 1 7 ? -10.201 2.735 4.954 1.00 0.00 7 GLU A N 11
ATOM 14042 C CA . GLU A 1 7 ? -11.142 1.705 5.271 1.00 0.00 7 GLU A CA 11
ATOM 14043 C C . GLU A 1 7 ? -10.819 0.422 4.585 1.00 0.00 7 GLU A C 11
ATOM 14044 O O . GLU A 1 7 ? -10.663 -0.627 5.210 1.00 0.00 7 GLU A O 11
ATOM 14056 N N . LYS A 1 8 ? -10.658 0.440 3.250 1.00 0.00 8 LYS A N 11
ATOM 14057 C CA . LYS A 1 8 ? -10.471 -0.737 2.460 1.00 0.00 8 LYS A CA 11
ATOM 14058 C C . LYS A 1 8 ? -9.057 -1.197 2.358 1.00 0.00 8 LYS A C 11
ATOM 14059 O O . LYS A 1 8 ? -8.817 -2.375 2.103 1.00 0.00 8 LYS A O 11
ATOM 14078 N N . ALA A 1 9 ? -8.043 -0.343 2.586 1.00 0.00 9 ALA A N 11
ATOM 14079 C CA . ALA A 1 9 ? -6.674 -0.758 2.565 1.00 0.00 9 ALA A CA 11
ATOM 14080 C C . ALA A 1 9 ? -6.329 -1.731 3.640 1.00 0.00 9 ALA A C 11
ATOM 14081 O O . ALA A 1 9 ? -5.729 -2.787 3.453 1.00 0.00 9 ALA A O 11
ATOM 14088 N N . LYS A 1 10 ? -6.777 -1.361 4.853 1.00 0.00 10 LYS A N 11
ATOM 14089 C CA . LYS A 1 10 ? -6.727 -2.136 6.054 1.00 0.00 10 LYS A CA 11
ATOM 14090 C C . LYS A 1 10 ? -7.486 -3.415 5.964 1.00 0.00 10 LYS A C 11
ATOM 14091 O O . LYS A 1 10 ? -7.188 -4.366 6.685 1.00 0.00 10 LYS A O 11
ATOM 14110 N N . ALA A 1 11 ? -8.458 -3.512 5.040 1.00 0.00 11 ALA A N 11
ATOM 14111 C CA . ALA A 1 11 ? -9.104 -4.735 4.676 1.00 0.00 11 ALA A CA 11
ATOM 14112 C C . ALA A 1 11 ? -8.206 -5.576 3.836 1.00 0.00 11 ALA A C 11
ATOM 14113 O O . ALA A 1 11 ? -7.874 -6.695 4.225 1.00 0.00 11 ALA A O 11
ATOM 14120 N N . VAL A 1 12 ? -7.724 -5.098 2.676 1.00 0.00 12 VAL A N 11
ATOM 14121 C CA . VAL A 1 12 ? -6.995 -5.897 1.740 1.00 0.00 12 VAL A CA 11
ATOM 14122 C C . VAL A 1 12 ? -5.690 -6.403 2.253 1.00 0.00 12 VAL A C 11
ATOM 14123 O O . VAL A 1 12 ? -5.244 -7.488 1.887 1.00 0.00 12 VAL A O 11
ATOM 14136 N N . ASN A 1 13 ? -5.071 -5.691 3.211 1.00 0.00 13 ASN A N 11
ATOM 14137 C CA . ASN A 1 13 ? -3.867 -6.132 3.846 1.00 0.00 13 ASN A CA 11
ATOM 14138 C C . ASN A 1 13 ? -4.063 -7.207 4.858 1.00 0.00 13 ASN A C 11
ATOM 14139 O O . ASN A 1 13 ? -3.093 -7.804 5.322 1.00 0.00 13 ASN A O 11
ATOM 14150 N N . GLU A 1 14 ? -5.314 -7.506 5.251 1.00 0.00 14 GLU A N 11
ATOM 14151 C CA . GLU A 1 14 ? -5.646 -8.390 6.325 1.00 0.00 14 GLU A CA 11
ATOM 14152 C C . GLU A 1 14 ? -6.623 -9.440 5.921 1.00 0.00 14 GLU A C 11
ATOM 14153 O O . GLU A 1 14 ? -6.980 -10.341 6.677 1.00 0.00 14 GLU A O 11
ATOM 14165 N N . LEU A 1 15 ? -7.106 -9.403 4.665 1.00 0.00 15 LEU A N 11
ATOM 14166 C CA . LEU A 1 15 ? -8.132 -10.247 4.135 1.00 0.00 15 LEU A CA 11
ATOM 14167 C C . LEU A 1 15 ? -7.675 -11.659 4.012 1.00 0.00 15 LEU A C 11
ATOM 14168 O O . LEU A 1 15 ? -6.481 -11.891 3.827 1.00 0.00 15 LEU A O 11
ATOM 14184 N N . PRO A 1 16 ? -8.508 -12.653 4.109 1.00 0.00 16 PRO A N 11
ATOM 14185 C CA . PRO A 1 16 ? -8.108 -14.029 4.159 1.00 0.00 16 PRO A CA 11
ATOM 14186 C C . PRO A 1 16 ? -7.676 -14.538 2.827 1.00 0.00 16 PRO A C 11
ATOM 14187 O O . PRO A 1 16 ? -7.120 -15.630 2.733 1.00 0.00 16 PRO A O 11
ATOM 14198 N N . THR A 1 17 ? -7.923 -13.761 1.756 1.00 0.00 17 THR A N 11
ATOM 14199 C CA . THR A 1 17 ? -7.304 -13.936 0.479 1.00 0.00 17 THR A CA 11
ATOM 14200 C C . THR A 1 17 ? -6.400 -12.755 0.388 1.00 0.00 17 THR A C 11
ATOM 14201 O O . THR A 1 17 ? -6.712 -11.720 -0.199 1.00 0.00 17 THR A O 11
ATOM 14212 N N . LYS A 1 18 ? -5.233 -12.852 1.048 1.00 0.00 18 LYS A N 11
ATOM 14213 C CA . LYS A 1 18 ? -4.204 -11.860 1.036 1.00 0.00 18 LYS A CA 11
ATOM 14214 C C . LYS A 1 18 ? -3.711 -11.589 -0.344 1.00 0.00 18 LYS A C 11
ATOM 14215 O O . LYS A 1 18 ? -3.717 -12.531 -1.136 1.00 0.00 18 LYS A O 11
ATOM 14234 N N . PRO A 1 19 ? -3.335 -10.410 -0.741 1.00 0.00 19 PRO A N 11
ATOM 14235 C CA . PRO A 1 19 ? -3.388 -10.006 -2.116 1.00 0.00 19 PRO A CA 11
ATOM 14236 C C . PRO A 1 19 ? -2.427 -10.729 -2.995 1.00 0.00 19 PRO A C 11
ATOM 14237 O O . PRO A 1 19 ? -1.429 -11.249 -2.499 1.00 0.00 19 PRO A O 11
ATOM 14248 N N . SER A 1 20 ? -2.658 -10.807 -4.318 1.00 0.00 20 SER A N 11
ATOM 14249 C CA . SER A 1 20 ? -1.736 -11.419 -5.223 1.00 0.00 20 SER A CA 11
ATOM 14250 C C . SER A 1 20 ? -0.528 -10.569 -5.420 1.00 0.00 20 SER A C 11
ATOM 14251 O O . SER A 1 20 ? -0.659 -9.356 -5.583 1.00 0.00 20 SER A O 11
ATOM 14259 N N . THR A 1 21 ? 0.689 -11.141 -5.400 1.00 0.00 21 THR A N 11
ATOM 14260 C CA . THR A 1 21 ? 1.940 -10.450 -5.328 1.00 0.00 21 THR A CA 11
ATOM 14261 C C . THR A 1 21 ? 2.190 -9.390 -6.345 1.00 0.00 21 THR A C 11
ATOM 14262 O O . THR A 1 21 ? 2.758 -8.337 -6.059 1.00 0.00 21 THR A O 11
ATOM 14273 N N . ASP A 1 22 ? 1.738 -9.593 -7.595 1.00 0.00 22 ASP A N 11
ATOM 14274 C CA . ASP A 1 22 ? 1.848 -8.682 -8.692 1.00 0.00 22 ASP A CA 11
ATOM 14275 C C . ASP A 1 22 ? 1.019 -7.457 -8.514 1.00 0.00 22 ASP A C 11
ATOM 14276 O O . ASP A 1 22 ? 1.478 -6.339 -8.743 1.00 0.00 22 ASP A O 11
ATOM 14285 N N . GLU A 1 23 ? -0.220 -7.624 -8.018 1.00 0.00 23 GLU A N 11
ATOM 14286 C CA . GLU A 1 23 ? -1.090 -6.570 -7.598 1.00 0.00 23 GLU A CA 11
ATOM 14287 C C . GLU A 1 23 ? -0.541 -5.906 -6.382 1.00 0.00 23 GLU A C 11
ATOM 14288 O O . GLU A 1 23 ? -0.404 -4.684 -6.337 1.00 0.00 23 GLU A O 11
ATOM 14300 N N . LEU A 1 24 ? -0.139 -6.669 -5.352 1.00 0.00 24 LEU A N 11
ATOM 14301 C CA . LEU A 1 24 ? 0.412 -6.237 -4.105 1.00 0.00 24 LEU A CA 11
ATOM 14302 C C . LEU A 1 24 ? 1.519 -5.243 -4.177 1.00 0.00 24 LEU A C 11
ATOM 14303 O O . LEU A 1 24 ? 1.561 -4.320 -3.367 1.00 0.00 24 LEU A O 11
ATOM 14319 N N . LEU A 1 25 ? 2.431 -5.345 -5.161 1.00 0.00 25 LEU A N 11
ATOM 14320 C CA . LEU A 1 25 ? 3.383 -4.338 -5.515 1.00 0.00 25 LEU A CA 11
ATOM 14321 C C . LEU A 1 25 ? 2.822 -2.972 -5.714 1.00 0.00 25 LEU A C 11
ATOM 14322 O O . LEU A 1 25 ? 3.194 -2.004 -5.053 1.00 0.00 25 LEU A O 11
ATOM 14338 N N . GLU A 1 26 ? 1.863 -2.866 -6.651 1.00 0.00 26 GLU A N 11
ATOM 14339 C CA . GLU A 1 26 ? 1.221 -1.643 -7.021 1.00 0.00 26 GLU A CA 11
ATOM 14340 C C . GLU A 1 26 ? 0.374 -1.123 -5.911 1.00 0.00 26 GLU A C 11
ATOM 14341 O O . GLU A 1 26 ? 0.357 0.069 -5.608 1.00 0.00 26 GLU A O 11
ATOM 14353 N N . LEU A 1 27 ? -0.338 -2.044 -5.239 1.00 0.00 27 LEU A N 11
ATOM 14354 C CA . LEU A 1 27 ? -1.214 -1.793 -4.137 1.00 0.00 27 LEU A CA 11
ATOM 14355 C C . LEU A 1 27 ? -0.497 -1.374 -2.899 1.00 0.00 27 LEU A C 11
ATOM 14356 O O . LEU A 1 27 ? -1.026 -0.571 -2.134 1.00 0.00 27 LEU A O 11
ATOM 14372 N N . TYR A 1 28 ? 0.741 -1.838 -2.652 1.00 0.00 28 TYR A N 11
ATOM 14373 C CA . TYR A 1 28 ? 1.628 -1.355 -1.639 1.00 0.00 28 TYR A CA 11
ATOM 14374 C C . TYR A 1 28 ? 1.952 0.071 -1.927 1.00 0.00 28 TYR A C 11
ATOM 14375 O O . TYR A 1 28 ? 1.740 0.926 -1.070 1.00 0.00 28 TYR A O 11
ATOM 14393 N N . ALA A 1 29 ? 2.453 0.376 -3.137 1.00 0.00 29 ALA A N 11
ATOM 14394 C CA . ALA A 1 29 ? 2.846 1.700 -3.509 1.00 0.00 29 ALA A CA 11
ATOM 14395 C C . ALA A 1 29 ? 1.782 2.713 -3.266 1.00 0.00 29 ALA A C 11
ATOM 14396 O O . ALA A 1 29 ? 2.031 3.739 -2.635 1.00 0.00 29 ALA A O 11
ATOM 14403 N N . LEU A 1 30 ? 0.536 2.445 -3.696 1.00 0.00 30 LEU A N 11
ATOM 14404 C CA . LEU A 1 30 ? -0.596 3.275 -3.425 1.00 0.00 30 LEU A CA 11
ATOM 14405 C C . LEU A 1 30 ? -0.995 3.377 -1.993 1.00 0.00 30 LEU A C 11
ATOM 14406 O O . LEU A 1 30 ? -1.260 4.466 -1.488 1.00 0.00 30 LEU A O 11
ATOM 14422 N N . TYR A 1 31 ? -1.074 2.247 -1.266 1.00 0.00 31 TYR A N 11
ATOM 14423 C CA . TYR A 1 31 ? -1.410 2.184 0.123 1.00 0.00 31 TYR A CA 11
ATOM 14424 C C . TYR A 1 31 ? -0.495 3.035 0.934 1.00 0.00 31 TYR A C 11
ATOM 14425 O O . TYR A 1 31 ? -0.895 3.872 1.741 1.00 0.00 31 TYR A O 11
ATOM 14443 N N . LYS A 1 32 ? 0.824 2.861 0.732 1.00 0.00 32 LYS A N 11
ATOM 14444 C CA . LYS A 1 32 ? 1.835 3.661 1.350 1.00 0.00 32 LYS A CA 11
ATOM 14445 C C . LYS A 1 32 ? 1.781 5.089 0.929 1.00 0.00 32 LYS A C 11
ATOM 14446 O O . LYS A 1 32 ? 1.936 5.963 1.780 1.00 0.00 32 LYS A O 11
ATOM 14465 N N . GLN A 1 33 ? 1.461 5.402 -0.339 1.00 0.00 33 GLN A N 11
ATOM 14466 C CA . GLN A 1 33 ? 1.311 6.734 -0.836 1.00 0.00 33 GLN A CA 11
ATOM 14467 C C . GLN A 1 33 ? 0.365 7.571 -0.045 1.00 0.00 33 GLN A C 11
ATOM 14468 O O . GLN A 1 33 ? 0.753 8.609 0.489 1.00 0.00 33 GLN A O 11
ATOM 14482 N N . ALA A 1 34 ? -0.915 7.170 0.064 1.00 0.00 34 ALA A N 11
ATOM 14483 C CA . ALA A 1 34 ? -1.875 7.972 0.756 1.00 0.00 34 ALA A CA 11
ATOM 14484 C C . ALA A 1 34 ? -2.038 7.605 2.191 1.00 0.00 34 ALA A C 11
ATOM 14485 O O . ALA A 1 34 ? -2.770 8.280 2.915 1.00 0.00 34 ALA A O 11
ATOM 14492 N N . THR A 1 35 ? -1.316 6.596 2.709 1.00 0.00 35 THR A N 11
ATOM 14493 C CA . THR A 1 35 ? -1.155 6.468 4.124 1.00 0.00 35 THR A CA 11
ATOM 14494 C C . THR A 1 35 ? -0.297 7.555 4.677 1.00 0.00 35 THR A C 11
ATOM 14495 O O . THR A 1 35 ? -0.761 8.367 5.476 1.00 0.00 35 THR A O 11
ATOM 14506 N N . VAL A 1 36 ? 0.992 7.624 4.299 1.00 0.00 36 VAL A N 11
ATOM 14507 C CA . VAL A 1 36 ? 1.890 8.616 4.804 1.00 0.00 36 VAL A CA 11
ATOM 14508 C C . VAL A 1 36 ? 1.892 9.888 4.029 1.00 0.00 36 VAL A C 11
ATOM 14509 O O . VAL A 1 36 ? 1.881 10.980 4.596 1.00 0.00 36 VAL A O 11
ATOM 14522 N N . GLY A 1 37 ? 1.935 9.826 2.686 1.00 0.00 37 GLY A N 11
ATOM 14523 C CA . GLY A 1 37 ? 2.033 10.963 1.824 1.00 0.00 37 GLY A CA 11
ATOM 14524 C C . GLY A 1 37 ? 3.363 11.105 1.170 1.00 0.00 37 GLY A C 11
ATOM 14525 O O . GLY A 1 37 ? 3.447 11.628 0.059 1.00 0.00 37 GLY A O 11
ATOM 14529 N N . ASP A 1 38 ? 4.440 10.670 1.850 1.00 0.00 38 ASP A N 11
ATOM 14530 C CA . ASP A 1 38 ? 5.789 10.810 1.399 1.00 0.00 38 ASP A CA 11
ATOM 14531 C C . ASP A 1 38 ? 6.500 9.516 1.602 1.00 0.00 38 ASP A C 11
ATOM 14532 O O . ASP A 1 38 ? 6.054 8.673 2.380 1.00 0.00 38 ASP A O 11
ATOM 14541 N N . ASN A 1 39 ? 7.674 9.327 0.972 1.00 0.00 39 ASN A N 11
ATOM 14542 C CA . ASN A 1 39 ? 8.676 8.396 1.390 1.00 0.00 39 ASN A CA 11
ATOM 14543 C C . ASN A 1 39 ? 9.030 8.442 2.837 1.00 0.00 39 ASN A C 11
ATOM 14544 O O . ASN A 1 39 ? 9.726 9.331 3.326 1.00 0.00 39 ASN A O 11
ATOM 14555 N N . ASP A 1 40 ? 8.524 7.456 3.598 1.00 0.00 40 ASP A N 11
ATOM 14556 C CA . ASP A 1 40 ? 8.668 7.369 5.018 1.00 0.00 40 ASP A CA 11
ATOM 14557 C C . ASP A 1 40 ? 9.864 6.560 5.386 1.00 0.00 40 ASP A C 11
ATOM 14558 O O . ASP A 1 40 ? 10.928 7.089 5.702 1.00 0.00 40 ASP A O 11
ATOM 14567 N N . LYS A 1 41 ? 9.729 5.222 5.371 1.00 0.00 41 LYS A N 11
ATOM 14568 C CA . LYS A 1 41 ? 10.685 4.275 5.856 1.00 0.00 41 LYS A CA 11
ATOM 14569 C C . LYS A 1 41 ? 11.748 3.993 4.851 1.00 0.00 41 LYS A C 11
ATOM 14570 O O . LYS A 1 41 ? 11.735 2.958 4.187 1.00 0.00 41 LYS A O 11
ATOM 14589 N N . GLU A 1 42 ? 12.775 4.856 4.748 1.00 0.00 42 GLU A N 11
ATOM 14590 C CA . GLU A 1 42 ? 13.871 4.656 3.852 1.00 0.00 42 GLU A CA 11
ATOM 14591 C C . GLU A 1 42 ? 14.878 3.749 4.472 1.00 0.00 42 GLU A C 11
ATOM 14592 O O . GLU A 1 42 ? 16.013 4.099 4.789 1.00 0.00 42 GLU A O 11
ATOM 14604 N N . LYS A 1 43 ? 14.428 2.500 4.688 1.00 0.00 43 LYS A N 11
ATOM 14605 C CA . LYS A 1 43 ? 15.191 1.368 5.112 1.00 0.00 43 LYS A CA 11
ATOM 14606 C C . LYS A 1 43 ? 14.427 0.147 4.733 1.00 0.00 43 LYS A C 11
ATOM 14607 O O . LYS A 1 43 ? 13.932 -0.550 5.618 1.00 0.00 43 LYS A O 11
ATOM 14626 N N . PRO A 1 44 ? 14.239 -0.234 3.503 1.00 0.00 44 PRO A N 11
ATOM 14627 C CA . PRO A 1 44 ? 13.923 -1.595 3.183 1.00 0.00 44 PRO A CA 11
ATOM 14628 C C . PRO A 1 44 ? 15.168 -2.397 3.351 1.00 0.00 44 PRO A C 11
ATOM 14629 O O . PRO A 1 44 ? 16.256 -1.832 3.263 1.00 0.00 44 PRO A O 11
ATOM 14640 N N . GLY A 1 45 ? 15.123 -3.707 3.654 1.00 0.00 45 GLY A N 11
ATOM 14641 C CA . GLY A 1 45 ? 16.323 -4.382 4.040 1.00 0.00 45 GLY A CA 11
ATOM 14642 C C . GLY A 1 45 ? 17.238 -4.729 2.916 1.00 0.00 45 GLY A C 11
ATOM 14643 O O . GLY A 1 45 ? 17.088 -4.278 1.782 1.00 0.00 45 GLY A O 11
ATOM 14647 N N . ILE A 1 46 ? 18.275 -5.538 3.201 1.00 0.00 46 ILE A N 11
ATOM 14648 C CA . ILE A 1 46 ? 19.418 -5.665 2.352 1.00 0.00 46 ILE A CA 11
ATOM 14649 C C . ILE A 1 46 ? 19.323 -6.933 1.576 1.00 0.00 46 ILE A C 11
ATOM 14650 O O . ILE A 1 46 ? 19.443 -6.968 0.351 1.00 0.00 46 ILE A O 11
ATOM 14666 N N . PHE A 1 47 ? 19.000 -8.026 2.290 1.00 0.00 47 PHE A N 11
ATOM 14667 C CA . PHE A 1 47 ? 18.607 -9.302 1.778 1.00 0.00 47 PHE A CA 11
ATOM 14668 C C . PHE A 1 47 ? 17.145 -9.305 1.490 1.00 0.00 47 PHE A C 11
ATOM 14669 O O . PHE A 1 47 ? 16.624 -10.245 0.892 1.00 0.00 47 PHE A O 11
ATOM 14686 N N . ASN A 1 48 ? 16.423 -8.240 1.881 1.00 0.00 48 ASN A N 11
ATOM 14687 C CA . ASN A 1 48 ? 15.020 -8.084 1.655 1.00 0.00 48 ASN A CA 11
ATOM 14688 C C . ASN A 1 48 ? 14.690 -7.701 0.254 1.00 0.00 48 ASN A C 11
ATOM 14689 O O . ASN A 1 48 ? 14.239 -6.590 -0.024 1.00 0.00 48 ASN A O 11
ATOM 14700 N N . MET A 1 49 ? 14.875 -8.647 -0.684 1.00 0.00 49 MET A N 11
ATOM 14701 C CA . MET A 1 49 ? 14.648 -8.521 -2.090 1.00 0.00 49 MET A CA 11
ATOM 14702 C C . MET A 1 49 ? 13.251 -8.144 -2.446 1.00 0.00 49 MET A C 11
ATOM 14703 O O . MET A 1 49 ? 13.037 -7.388 -3.393 1.00 0.00 49 MET A O 11
ATOM 14717 N N . LYS A 1 50 ? 12.261 -8.607 -1.663 1.00 0.00 50 LYS A N 11
ATOM 14718 C CA . LYS A 1 50 ? 10.878 -8.267 -1.798 1.00 0.00 50 LYS A CA 11
ATOM 14719 C C . LYS A 1 50 ? 10.631 -6.830 -1.491 1.00 0.00 50 LYS A C 11
ATOM 14720 O O . LYS A 1 50 ? 10.230 -6.063 -2.366 1.00 0.00 50 LYS A O 11
ATOM 14739 N N . ASP A 1 51 ? 10.901 -6.380 -0.254 1.00 0.00 51 ASP A N 11
ATOM 14740 C CA . ASP A 1 51 ? 10.725 -5.030 0.187 1.00 0.00 51 ASP A CA 11
ATOM 14741 C C . ASP A 1 51 ? 11.457 -4.008 -0.612 1.00 0.00 51 ASP A C 11
ATOM 14742 O O . ASP A 1 51 ? 10.960 -2.899 -0.804 1.00 0.00 51 ASP A O 11
ATOM 14751 N N . ARG A 1 52 ? 12.638 -4.343 -1.160 1.00 0.00 52 ARG A N 11
ATOM 14752 C CA . ARG A 1 52 ? 13.335 -3.545 -2.122 1.00 0.00 52 ARG A CA 11
ATOM 14753 C C . ARG A 1 52 ? 12.539 -3.100 -3.301 1.00 0.00 52 ARG A C 11
ATOM 14754 O O . ARG A 1 52 ? 12.508 -1.907 -3.594 1.00 0.00 52 ARG A O 11
ATOM 14775 N N . TYR A 1 53 ? 11.829 -3.994 -4.011 1.00 0.00 53 TYR A N 11
ATOM 14776 C CA . TYR A 1 53 ? 11.012 -3.594 -5.115 1.00 0.00 53 TYR A CA 11
ATOM 14777 C C . TYR A 1 53 ? 9.752 -2.905 -4.716 1.00 0.00 53 TYR A C 11
ATOM 14778 O O . TYR A 1 53 ? 9.358 -1.934 -5.361 1.00 0.00 53 TYR A O 11
ATOM 14796 N N . LYS A 1 54 ? 9.106 -3.312 -3.609 1.00 0.00 54 LYS A N 11
ATOM 14797 C CA . LYS A 1 54 ? 7.990 -2.637 -3.022 1.00 0.00 54 LYS A CA 11
ATOM 14798 C C . LYS A 1 54 ? 8.260 -1.197 -2.754 1.00 0.00 54 LYS A C 11
ATOM 14799 O O . LYS A 1 54 ? 7.507 -0.307 -3.147 1.00 0.00 54 LYS A O 11
ATOM 14818 N N . TRP A 1 55 ? 9.392 -0.908 -2.087 1.00 0.00 55 TRP A N 11
ATOM 14819 C CA . TRP A 1 55 ? 9.779 0.413 -1.700 1.00 0.00 55 TRP A CA 11
ATOM 14820 C C . TRP A 1 55 ? 10.247 1.250 -2.842 1.00 0.00 55 TRP A C 11
ATOM 14821 O O . TRP A 1 55 ? 9.976 2.450 -2.880 1.00 0.00 55 TRP A O 11
ATOM 14842 N N . GLU A 1 56 ? 10.909 0.677 -3.863 1.00 0.00 56 GLU A N 11
ATOM 14843 C CA . GLU A 1 56 ? 11.376 1.402 -5.004 1.00 0.00 56 GLU A CA 11
ATOM 14844 C C . GLU A 1 56 ? 10.253 1.864 -5.867 1.00 0.00 56 GLU A C 11
ATOM 14845 O O . GLU A 1 56 ? 10.252 2.990 -6.364 1.00 0.00 56 GLU A O 11
ATOM 14857 N N . ALA A 1 57 ? 9.214 1.023 -6.012 1.00 0.00 57 ALA A N 11
ATOM 14858 C CA . ALA A 1 57 ? 8.027 1.307 -6.757 1.00 0.00 57 ALA A CA 11
ATOM 14859 C C . ALA A 1 57 ? 7.156 2.322 -6.099 1.00 0.00 57 ALA A C 11
ATOM 14860 O O . ALA A 1 57 ? 6.297 2.944 -6.721 1.00 0.00 57 ALA A O 11
ATOM 14867 N N . TRP A 1 58 ? 7.372 2.551 -4.791 1.00 0.00 58 TRP A N 11
ATOM 14868 C CA . TRP A 1 58 ? 6.695 3.521 -3.988 1.00 0.00 58 TRP A CA 11
ATOM 14869 C C . TRP A 1 58 ? 7.429 4.816 -4.065 1.00 0.00 58 TRP A C 11
ATOM 14870 O O . TRP A 1 58 ? 6.833 5.872 -4.278 1.00 0.00 58 TRP A O 11
ATOM 14891 N N . GLU A 1 59 ? 8.768 4.783 -3.951 1.00 0.00 59 GLU A N 11
ATOM 14892 C CA . GLU A 1 59 ? 9.681 5.878 -4.073 1.00 0.00 59 GLU A CA 11
ATOM 14893 C C . GLU A 1 59 ? 9.591 6.590 -5.380 1.00 0.00 59 GLU A C 11
ATOM 14894 O O . GLU A 1 59 ? 10.006 7.736 -5.539 1.00 0.00 59 GLU A O 11
ATOM 14906 N N . ASN A 1 60 ? 8.969 5.992 -6.411 1.00 0.00 60 ASN A N 11
ATOM 14907 C CA . ASN A 1 60 ? 8.655 6.668 -7.632 1.00 0.00 60 ASN A CA 11
ATOM 14908 C C . ASN A 1 60 ? 7.629 7.739 -7.491 1.00 0.00 60 ASN A C 11
ATOM 14909 O O . ASN A 1 60 ? 7.597 8.680 -8.281 1.00 0.00 60 ASN A O 11
ATOM 14920 N N . LEU A 1 61 ? 6.734 7.658 -6.490 1.00 0.00 61 LEU A N 11
ATOM 14921 C CA . LEU A 1 61 ? 5.648 8.569 -6.301 1.00 0.00 61 LEU A CA 11
ATOM 14922 C C . LEU A 1 61 ? 5.762 9.312 -5.014 1.00 0.00 61 LEU A C 11
ATOM 14923 O O . LEU A 1 61 ? 4.823 10.008 -4.630 1.00 0.00 61 LEU A O 11
ATOM 14939 N N . LYS A 1 62 ? 6.929 9.197 -4.355 1.00 0.00 62 LYS A N 11
ATOM 14940 C CA . LYS A 1 62 ? 7.407 9.604 -3.071 1.00 0.00 62 LYS A CA 11
ATOM 14941 C C . LYS A 1 62 ? 6.974 10.857 -2.390 1.00 0.00 62 LYS A C 11
ATOM 14942 O O . LYS A 1 62 ? 7.434 11.142 -1.285 1.00 0.00 62 LYS A O 11
ATOM 14961 N N . GLY A 1 63 ? 6.110 11.698 -2.984 1.00 0.00 63 GLY A N 11
ATOM 14962 C CA . GLY A 1 63 ? 5.576 12.834 -2.299 1.00 0.00 63 GLY A CA 11
ATOM 14963 C C . GLY A 1 63 ? 4.447 13.452 -3.049 1.00 0.00 63 GLY A C 11
ATOM 14964 O O . GLY A 1 63 ? 3.947 14.506 -2.659 1.00 0.00 63 GLY A O 11
ATOM 14968 N N . LYS A 1 64 ? 4.018 12.839 -4.168 1.00 0.00 64 LYS A N 11
ATOM 14969 C CA . LYS A 1 64 ? 3.099 13.508 -5.036 1.00 0.00 64 LYS A CA 11
ATOM 14970 C C . LYS A 1 64 ? 1.762 12.870 -4.878 1.00 0.00 64 LYS A C 11
ATOM 14971 O O . LYS A 1 64 ? 0.743 13.494 -4.586 1.00 0.00 64 LYS A O 11
ATOM 14990 N N . SER A 1 65 ? 1.765 11.544 -5.101 1.00 0.00 65 SER A N 11
ATOM 14991 C CA . SER A 1 65 ? 0.588 10.783 -5.385 1.00 0.00 65 SER A CA 11
ATOM 14992 C C . SER A 1 65 ? -0.145 10.297 -4.182 1.00 0.00 65 SER A C 11
ATOM 14993 O O . SER A 1 65 ? -0.837 9.282 -4.253 1.00 0.00 65 SER A O 11
ATOM 15001 N N . GLN A 1 66 ? -0.172 11.052 -3.069 1.00 0.00 66 GLN A N 11
ATOM 15002 C CA . GLN A 1 66 ? -1.247 11.035 -2.127 1.00 0.00 66 GLN A CA 11
ATOM 15003 C C . GLN A 1 66 ? -2.559 11.316 -2.775 1.00 0.00 66 GLN A C 11
ATOM 15004 O O . GLN A 1 66 ? -3.610 10.777 -2.429 1.00 0.00 66 GLN A O 11
ATOM 15018 N N . GLU A 1 67 ? -2.472 12.167 -3.812 1.00 0.00 67 GLU A N 11
ATOM 15019 C CA . GLU A 1 67 ? -3.500 12.665 -4.674 1.00 0.00 67 GLU A CA 11
ATOM 15020 C C . GLU A 1 67 ? -3.996 11.625 -5.618 1.00 0.00 67 GLU A C 11
ATOM 15021 O O . GLU A 1 67 ? -5.205 11.428 -5.734 1.00 0.00 67 GLU A O 11
ATOM 15033 N N . ASP A 1 68 ? -3.094 10.910 -6.316 1.00 0.00 68 ASP A N 11
ATOM 15034 C CA . ASP A 1 68 ? -3.463 9.846 -7.196 1.00 0.00 68 ASP A CA 11
ATOM 15035 C C . ASP A 1 68 ? -3.851 8.605 -6.468 1.00 0.00 68 ASP A C 11
ATOM 15036 O O . ASP A 1 68 ? -4.850 7.985 -6.830 1.00 0.00 68 ASP A O 11
ATOM 15045 N N . ALA A 1 69 ? -3.112 8.219 -5.413 1.00 0.00 69 ALA A N 11
ATOM 15046 C CA . ALA A 1 69 ? -3.420 7.101 -4.576 1.00 0.00 69 ALA A CA 11
ATOM 15047 C C . ALA A 1 69 ? -4.856 6.956 -4.208 1.00 0.00 69 ALA A C 11
ATOM 15048 O O . ALA A 1 69 ? -5.524 6.004 -4.610 1.00 0.00 69 ALA A O 11
ATOM 15055 N N . GLU A 1 70 ? -5.450 7.927 -3.491 1.00 0.00 70 GLU A N 11
ATOM 15056 C CA . GLU A 1 70 ? -6.847 7.942 -3.186 1.00 0.00 70 GLU A CA 11
ATOM 15057 C C . GLU A 1 70 ? -7.851 7.755 -4.271 1.00 0.00 70 GLU A C 11
ATOM 15058 O O . GLU A 1 70 ? -8.956 7.286 -4.004 1.00 0.00 70 GLU A O 11
ATOM 15070 N N . LYS A 1 71 ? -7.561 8.127 -5.530 1.00 0.00 71 LYS A N 11
ATOM 15071 C CA . LYS A 1 71 ? -8.405 8.004 -6.678 1.00 0.00 71 LYS A CA 11
ATOM 15072 C C . LYS A 1 71 ? -8.256 6.700 -7.385 1.00 0.00 71 LYS A C 11
ATOM 15073 O O . LYS A 1 71 ? -9.225 6.139 -7.894 1.00 0.00 71 LYS A O 11
ATOM 15092 N N . GLU A 1 72 ? -7.027 6.166 -7.496 1.00 0.00 72 GLU A N 11
ATOM 15093 C CA . GLU A 1 72 ? -6.836 4.921 -8.173 1.00 0.00 72 GLU A CA 11
ATOM 15094 C C . GLU A 1 72 ? -7.011 3.769 -7.245 1.00 0.00 72 GLU A C 11
ATOM 15095 O O . GLU A 1 72 ? -7.384 2.680 -7.678 1.00 0.00 72 GLU A O 11
ATOM 15107 N N . TYR A 1 73 ? -6.837 3.949 -5.923 1.00 0.00 73 TYR A N 11
ATOM 15108 C CA . TYR A 1 73 ? -6.907 2.876 -4.981 1.00 0.00 73 TYR A CA 11
ATOM 15109 C C . TYR A 1 73 ? -8.259 2.260 -4.870 1.00 0.00 73 TYR A C 11
ATOM 15110 O O . TYR A 1 73 ? -8.380 1.038 -4.947 1.00 0.00 73 TYR A O 11
ATOM 15128 N N . ILE A 1 74 ? -9.325 3.067 -4.721 1.00 0.00 74 ILE A N 11
ATOM 15129 C CA . ILE A 1 74 ? -10.692 2.667 -4.858 1.00 0.00 74 ILE A CA 11
ATOM 15130 C C . ILE A 1 74 ? -10.979 1.696 -5.952 1.00 0.00 74 ILE A C 11
ATOM 15131 O O . ILE A 1 74 ? -11.518 0.616 -5.719 1.00 0.00 74 ILE A O 11
ATOM 15147 N N . ALA A 1 75 ? -10.582 2.012 -7.198 1.00 0.00 75 ALA A N 11
ATOM 15148 C CA . ALA A 1 75 ? -10.848 1.173 -8.325 1.00 0.00 75 ALA A CA 11
ATOM 15149 C C . ALA A 1 75 ? -9.980 -0.032 -8.455 1.00 0.00 75 ALA A C 11
ATOM 15150 O O . ALA A 1 75 ? -10.326 -0.988 -9.146 1.00 0.00 75 ALA A O 11
ATOM 15157 N N . LEU A 1 76 ? -8.816 -0.079 -7.783 1.00 0.00 76 LEU A N 11
ATOM 15158 C CA . LEU A 1 76 ? -8.059 -1.285 -7.657 1.00 0.00 76 LEU A CA 11
ATOM 15159 C C . LEU A 1 76 ? -8.676 -2.183 -6.641 1.00 0.00 76 LEU A C 11
ATOM 15160 O O . LEU A 1 76 ? -8.978 -3.348 -6.899 1.00 0.00 76 LEU A O 11
ATOM 15176 N N . VAL A 1 77 ? -8.901 -1.655 -5.424 1.00 0.00 77 VAL A N 11
ATOM 15177 C CA . VAL A 1 77 ? -9.264 -2.368 -4.239 1.00 0.00 77 VAL A CA 11
ATOM 15178 C C . VAL A 1 77 ? -10.648 -2.915 -4.318 1.00 0.00 77 VAL A C 11
ATOM 15179 O O . VAL A 1 77 ? -10.919 -3.976 -3.757 1.00 0.00 77 VAL A O 11
ATOM 15192 N N . ASP A 1 78 ? -11.562 -2.309 -5.098 1.00 0.00 78 ASP A N 11
ATOM 15193 C CA . ASP A 1 78 ? -12.820 -2.946 -5.338 1.00 0.00 78 ASP A CA 11
ATOM 15194 C C . ASP A 1 78 ? -12.686 -4.239 -6.069 1.00 0.00 78 ASP A C 11
ATOM 15195 O O . ASP A 1 78 ? -13.355 -5.222 -5.755 1.00 0.00 78 ASP A O 11
ATOM 15204 N N . GLN A 1 79 ? -11.757 -4.311 -7.039 1.00 0.00 79 GLN A N 11
ATOM 15205 C CA . GLN A 1 79 ? -11.468 -5.490 -7.794 1.00 0.00 79 GLN A CA 11
ATOM 15206 C C . GLN A 1 79 ? -10.584 -6.448 -7.072 1.00 0.00 79 GLN A C 11
ATOM 15207 O O . GLN A 1 79 ? -10.517 -7.624 -7.426 1.00 0.00 79 GLN A O 11
ATOM 15221 N N . LEU A 1 80 ? -9.893 -6.029 -5.998 1.00 0.00 80 LEU A N 11
ATOM 15222 C CA . LEU A 1 80 ? -9.270 -6.889 -5.040 1.00 0.00 80 LEU A CA 11
ATOM 15223 C C . LEU A 1 80 ? -10.345 -7.544 -4.244 1.00 0.00 80 LEU A C 11
ATOM 15224 O O . LEU A 1 80 ? -10.521 -8.761 -4.301 1.00 0.00 80 LEU A O 11
ATOM 15240 N N . ILE A 1 81 ? -11.154 -6.760 -3.510 1.00 0.00 81 ILE A N 11
ATOM 15241 C CA . ILE A 1 81 ? -12.141 -7.225 -2.586 1.00 0.00 81 ILE A CA 11
ATOM 15242 C C . ILE A 1 81 ? -13.203 -8.057 -3.219 1.00 0.00 81 ILE A C 11
ATOM 15243 O O . ILE A 1 81 ? -13.680 -9.019 -2.620 1.00 0.00 81 ILE A O 11
ATOM 15259 N N . ALA A 1 82 ? -13.575 -7.778 -4.483 1.00 0.00 82 ALA A N 11
ATOM 15260 C CA . ALA A 1 82 ? -14.450 -8.604 -5.254 1.00 0.00 82 ALA A CA 11
ATOM 15261 C C . ALA A 1 82 ? -14.044 -10.036 -5.332 1.00 0.00 82 ALA A C 11
ATOM 15262 O O . ALA A 1 82 ? -14.888 -10.926 -5.256 1.00 0.00 82 ALA A O 11
ATOM 15269 N N . LYS A 1 83 ? -12.734 -10.331 -5.419 1.00 0.00 83 LYS A N 11
ATOM 15270 C CA . LYS A 1 83 ? -12.252 -11.669 -5.273 1.00 0.00 83 LYS A CA 11
ATOM 15271 C C . LYS A 1 83 ? -12.010 -11.981 -3.836 1.00 0.00 83 LYS A C 11
ATOM 15272 O O . LYS A 1 83 ? -12.349 -13.057 -3.345 1.00 0.00 83 LYS A O 11
ATOM 15291 N N . TYR A 1 84 ? -11.361 -11.061 -3.100 1.00 0.00 84 TYR A N 11
ATOM 15292 C CA . TYR A 1 84 ? -10.592 -11.386 -1.940 1.00 0.00 84 TYR A CA 11
ATOM 15293 C C . TYR A 1 84 ? -11.352 -11.363 -0.659 1.00 0.00 84 TYR A C 11
ATOM 15294 O O . TYR A 1 84 ? -10.879 -11.877 0.353 1.00 0.00 84 TYR A O 11
ATOM 15312 N N . SER A 1 85 ? -12.575 -10.801 -0.657 1.00 0.00 85 SER A N 11
ATOM 15313 C CA . SER A 1 85 ? -13.534 -10.873 0.401 1.00 0.00 85 SER A CA 11
ATOM 15314 C C . SER A 1 85 ? -13.719 -12.211 1.031 1.00 0.00 85 SER A C 11
ATOM 15315 O O . SER A 1 85 ? -13.583 -12.341 2.247 1.00 0.00 85 SER A O 11
ATOM 15323 N N . SER A 1 86 ? -14.024 -13.265 0.254 1.00 0.00 86 SER A N 11
ATOM 15324 C CA . SER A 1 86 ? -14.014 -14.607 0.749 1.00 0.00 86 SER A CA 11
ATOM 15325 C C . SER A 1 86 ? -13.911 -15.604 -0.397 1.00 0.00 86 SER A C 11
ATOM 15326 O O . SER A 1 86 ? -14.839 -15.650 -1.248 1.00 0.00 86 SER A O 11
ATOM 15335 N N . VAL A 1 1 ? -10.542 9.149 -3.841 1.00 0.00 1 VAL A N 12
ATOM 15336 C CA . VAL A 1 1 ? -11.408 8.947 -2.658 1.00 0.00 1 VAL A CA 12
ATOM 15337 C C . VAL A 1 1 ? -10.635 8.551 -1.448 1.00 0.00 1 VAL A C 12
ATOM 15338 O O . VAL A 1 1 ? -10.413 7.371 -1.180 1.00 0.00 1 VAL A O 12
ATOM 15353 N N . SER A 1 2 ? -10.165 9.520 -0.642 1.00 0.00 2 SER A N 12
ATOM 15354 C CA . SER A 1 2 ? -9.322 9.335 0.498 1.00 0.00 2 SER A CA 12
ATOM 15355 C C . SER A 1 2 ? -10.035 8.763 1.675 1.00 0.00 2 SER A C 12
ATOM 15356 O O . SER A 1 2 ? -9.432 8.193 2.584 1.00 0.00 2 SER A O 12
ATOM 15364 N N . GLN A 1 3 ? -11.377 8.838 1.706 1.00 0.00 3 GLN A N 12
ATOM 15365 C CA . GLN A 1 3 ? -12.146 8.165 2.707 1.00 0.00 3 GLN A CA 12
ATOM 15366 C C . GLN A 1 3 ? -12.302 6.712 2.417 1.00 0.00 3 GLN A C 12
ATOM 15367 O O . GLN A 1 3 ? -12.074 5.840 3.254 1.00 0.00 3 GLN A O 12
ATOM 15381 N N . LEU A 1 4 ? -12.638 6.383 1.157 1.00 0.00 4 LEU A N 12
ATOM 15382 C CA . LEU A 1 4 ? -12.762 5.035 0.696 1.00 0.00 4 LEU A CA 12
ATOM 15383 C C . LEU A 1 4 ? -11.452 4.329 0.778 1.00 0.00 4 LEU A C 12
ATOM 15384 O O . LEU A 1 4 ? -11.388 3.156 1.146 1.00 0.00 4 LEU A O 12
ATOM 15400 N N . PHE A 1 5 ? -10.358 5.054 0.489 1.00 0.00 5 PHE A N 12
ATOM 15401 C CA . PHE A 1 5 ? -9.002 4.630 0.657 1.00 0.00 5 PHE A CA 12
ATOM 15402 C C . PHE A 1 5 ? -8.781 3.948 1.964 1.00 0.00 5 PHE A C 12
ATOM 15403 O O . PHE A 1 5 ? -8.220 2.854 2.009 1.00 0.00 5 PHE A O 12
ATOM 15420 N N . GLU A 1 6 ? -9.275 4.517 3.079 1.00 0.00 6 GLU A N 12
ATOM 15421 C CA . GLU A 1 6 ? -9.053 3.952 4.373 1.00 0.00 6 GLU A CA 12
ATOM 15422 C C . GLU A 1 6 ? -9.994 2.833 4.661 1.00 0.00 6 GLU A C 12
ATOM 15423 O O . GLU A 1 6 ? -9.569 1.793 5.163 1.00 0.00 6 GLU A O 12
ATOM 15435 N N . GLU A 1 7 ? -11.283 2.976 4.304 1.00 0.00 7 GLU A N 12
ATOM 15436 C CA . GLU A 1 7 ? -12.287 1.968 4.458 1.00 0.00 7 GLU A CA 12
ATOM 15437 C C . GLU A 1 7 ? -11.927 0.684 3.792 1.00 0.00 7 GLU A C 12
ATOM 15438 O O . GLU A 1 7 ? -12.021 -0.400 4.364 1.00 0.00 7 GLU A O 12
ATOM 15450 N N . LYS A 1 8 ? -11.449 0.772 2.538 1.00 0.00 8 LYS A N 12
ATOM 15451 C CA . LYS A 1 8 ? -11.080 -0.342 1.721 1.00 0.00 8 LYS A CA 12
ATOM 15452 C C . LYS A 1 8 ? -9.667 -0.788 1.881 1.00 0.00 8 LYS A C 12
ATOM 15453 O O . LYS A 1 8 ? -9.397 -1.977 1.712 1.00 0.00 8 LYS A O 12
ATOM 15472 N N . ALA A 1 9 ? -8.693 0.062 2.250 1.00 0.00 9 ALA A N 12
ATOM 15473 C CA . ALA A 1 9 ? -7.352 -0.388 2.462 1.00 0.00 9 ALA A CA 12
ATOM 15474 C C . ALA A 1 9 ? -7.205 -1.286 3.641 1.00 0.00 9 ALA A C 12
ATOM 15475 O O . ALA A 1 9 ? -6.628 -2.372 3.602 1.00 0.00 9 ALA A O 12
ATOM 15482 N N . LYS A 1 10 ? -7.788 -0.845 4.770 1.00 0.00 10 LYS A N 12
ATOM 15483 C CA . LYS A 1 10 ? -7.890 -1.612 5.972 1.00 0.00 10 LYS A CA 12
ATOM 15484 C C . LYS A 1 10 ? -8.783 -2.798 5.843 1.00 0.00 10 LYS A C 12
ATOM 15485 O O . LYS A 1 10 ? -8.718 -3.716 6.659 1.00 0.00 10 LYS A O 12
ATOM 15504 N N . ALA A 1 11 ? -9.625 -2.857 4.796 1.00 0.00 11 ALA A N 12
ATOM 15505 C CA . ALA A 1 11 ? -10.324 -4.043 4.410 1.00 0.00 11 ALA A CA 12
ATOM 15506 C C . ALA A 1 11 ? -9.407 -5.026 3.769 1.00 0.00 11 ALA A C 12
ATOM 15507 O O . ALA A 1 11 ? -9.326 -6.161 4.233 1.00 0.00 11 ALA A O 12
ATOM 15514 N N . VAL A 1 12 ? -8.659 -4.645 2.719 1.00 0.00 12 VAL A N 12
ATOM 15515 C CA . VAL A 1 12 ? -7.836 -5.521 1.944 1.00 0.00 12 VAL A CA 12
ATOM 15516 C C . VAL A 1 12 ? -6.658 -6.049 2.687 1.00 0.00 12 VAL A C 12
ATOM 15517 O O . VAL A 1 12 ? -6.283 -7.208 2.515 1.00 0.00 12 VAL A O 12
ATOM 15530 N N . ASN A 1 13 ? -6.078 -5.266 3.613 1.00 0.00 13 ASN A N 12
ATOM 15531 C CA . ASN A 1 13 ? -4.990 -5.708 4.428 1.00 0.00 13 ASN A CA 12
ATOM 15532 C C . ASN A 1 13 ? -5.409 -6.595 5.551 1.00 0.00 13 ASN A C 12
ATOM 15533 O O . ASN A 1 13 ? -4.571 -7.148 6.261 1.00 0.00 13 ASN A O 12
ATOM 15544 N N . GLU A 1 14 ? -6.724 -6.779 5.760 1.00 0.00 14 GLU A N 12
ATOM 15545 C CA . GLU A 1 14 ? -7.274 -7.592 6.800 1.00 0.00 14 GLU A CA 12
ATOM 15546 C C . GLU A 1 14 ? -8.139 -8.686 6.276 1.00 0.00 14 GLU A C 12
ATOM 15547 O O . GLU A 1 14 ? -8.742 -9.448 7.031 1.00 0.00 14 GLU A O 12
ATOM 15559 N N . LEU A 1 15 ? -8.274 -8.831 4.946 1.00 0.00 15 LEU A N 12
ATOM 15560 C CA . LEU A 1 15 ? -9.254 -9.648 4.300 1.00 0.00 15 LEU A CA 12
ATOM 15561 C C . LEU A 1 15 ? -8.971 -11.102 4.464 1.00 0.00 15 LEU A C 12
ATOM 15562 O O . LEU A 1 15 ? -7.818 -11.443 4.723 1.00 0.00 15 LEU A O 12
ATOM 15578 N N . PRO A 1 16 ? -9.876 -12.032 4.384 1.00 0.00 16 PRO A N 12
ATOM 15579 C CA . PRO A 1 16 ? -9.582 -13.420 4.588 1.00 0.00 16 PRO A CA 12
ATOM 15580 C C . PRO A 1 16 ? -8.875 -13.995 3.410 1.00 0.00 16 PRO A C 12
ATOM 15581 O O . PRO A 1 16 ? -8.161 -14.990 3.536 1.00 0.00 16 PRO A O 12
ATOM 15592 N N . THR A 1 17 ? -9.014 -13.346 2.240 1.00 0.00 17 THR A N 12
ATOM 15593 C CA . THR A 1 17 ? -8.325 -13.661 1.027 1.00 0.00 17 THR A CA 12
ATOM 15594 C C . THR A 1 17 ? -7.156 -12.738 0.996 1.00 0.00 17 THR A C 12
ATOM 15595 O O . THR A 1 17 ? -7.050 -11.845 0.156 1.00 0.00 17 THR A O 12
ATOM 15606 N N . LYS A 1 18 ? -6.262 -12.894 1.989 1.00 0.00 18 LYS A N 12
ATOM 15607 C CA . LYS A 1 18 ? -5.160 -12.046 2.318 1.00 0.00 18 LYS A CA 12
ATOM 15608 C C . LYS A 1 18 ? -4.268 -11.731 1.167 1.00 0.00 18 LYS A C 12
ATOM 15609 O O . LYS A 1 18 ? -4.103 -12.624 0.338 1.00 0.00 18 LYS A O 12
ATOM 15628 N N . PRO A 1 19 ? -3.673 -10.588 0.989 1.00 0.00 19 PRO A N 12
ATOM 15629 C CA . PRO A 1 19 ? -3.291 -10.106 -0.306 1.00 0.00 19 PRO A CA 12
ATOM 15630 C C . PRO A 1 19 ? -2.351 -10.931 -1.116 1.00 0.00 19 PRO A C 12
ATOM 15631 O O . PRO A 1 19 ? -1.371 -11.447 -0.581 1.00 0.00 19 PRO A O 12
ATOM 15642 N N . SER A 1 20 ? -2.623 -11.080 -2.425 1.00 0.00 20 SER A N 12
ATOM 15643 C CA . SER A 1 20 ? -1.890 -11.918 -3.323 1.00 0.00 20 SER A CA 12
ATOM 15644 C C . SER A 1 20 ? -0.602 -11.296 -3.739 1.00 0.00 20 SER A C 12
ATOM 15645 O O . SER A 1 20 ? -0.484 -10.076 -3.835 1.00 0.00 20 SER A O 12
ATOM 15653 N N . THR A 1 21 ? 0.436 -12.114 -3.986 1.00 0.00 21 THR A N 12
ATOM 15654 C CA . THR A 1 21 ? 1.807 -11.709 -3.968 1.00 0.00 21 THR A CA 12
ATOM 15655 C C . THR A 1 21 ? 2.225 -10.674 -4.955 1.00 0.00 21 THR A C 12
ATOM 15656 O O . THR A 1 21 ? 2.885 -9.710 -4.570 1.00 0.00 21 THR A O 12
ATOM 15667 N N . ASP A 1 22 ? 1.851 -10.755 -6.245 1.00 0.00 22 ASP A N 12
ATOM 15668 C CA . ASP A 1 22 ? 2.184 -9.766 -7.222 1.00 0.00 22 ASP A CA 12
ATOM 15669 C C . ASP A 1 22 ? 1.377 -8.521 -7.079 1.00 0.00 22 ASP A C 12
ATOM 15670 O O . ASP A 1 22 ? 1.811 -7.424 -7.428 1.00 0.00 22 ASP A O 12
ATOM 15679 N N . GLU A 1 23 ? 0.146 -8.635 -6.550 1.00 0.00 23 GLU A N 12
ATOM 15680 C CA . GLU A 1 23 ? -0.796 -7.571 -6.391 1.00 0.00 23 GLU A CA 12
ATOM 15681 C C . GLU A 1 23 ? -0.436 -6.709 -5.231 1.00 0.00 23 GLU A C 12
ATOM 15682 O O . GLU A 1 23 ? -0.429 -5.484 -5.339 1.00 0.00 23 GLU A O 12
ATOM 15694 N N . LEU A 1 24 ? -0.060 -7.316 -4.091 1.00 0.00 24 LEU A N 12
ATOM 15695 C CA . LEU A 1 24 ? 0.445 -6.712 -2.897 1.00 0.00 24 LEU A CA 12
ATOM 15696 C C . LEU A 1 24 ? 1.529 -5.706 -3.080 1.00 0.00 24 LEU A C 12
ATOM 15697 O O . LEU A 1 24 ? 1.550 -4.672 -2.414 1.00 0.00 24 LEU A O 12
ATOM 15713 N N . LEU A 1 25 ? 2.474 -5.928 -4.011 1.00 0.00 25 LEU A N 12
ATOM 15714 C CA . LEU A 1 25 ? 3.527 -5.018 -4.336 1.00 0.00 25 LEU A CA 12
ATOM 15715 C C . LEU A 1 25 ? 3.105 -3.721 -4.935 1.00 0.00 25 LEU A C 12
ATOM 15716 O O . LEU A 1 25 ? 3.580 -2.650 -4.560 1.00 0.00 25 LEU A O 12
ATOM 15732 N N . GLU A 1 26 ? 2.177 -3.775 -5.908 1.00 0.00 26 GLU A N 12
ATOM 15733 C CA . GLU A 1 26 ? 1.560 -2.633 -6.509 1.00 0.00 26 GLU A CA 12
ATOM 15734 C C . GLU A 1 26 ? 0.706 -1.922 -5.517 1.00 0.00 26 GLU A C 12
ATOM 15735 O O . GLU A 1 26 ? 0.771 -0.706 -5.344 1.00 0.00 26 GLU A O 12
ATOM 15747 N N . LEU A 1 27 ? -0.093 -2.689 -4.752 1.00 0.00 27 LEU A N 12
ATOM 15748 C CA . LEU A 1 27 ? -0.975 -2.255 -3.715 1.00 0.00 27 LEU A CA 12
ATOM 15749 C C . LEU A 1 27 ? -0.280 -1.562 -2.594 1.00 0.00 27 LEU A C 12
ATOM 15750 O O . LEU A 1 27 ? -0.743 -0.519 -2.136 1.00 0.00 27 LEU A O 12
ATOM 15766 N N . TYR A 1 28 ? 0.880 -2.072 -2.143 1.00 0.00 28 TYR A N 12
ATOM 15767 C CA . TYR A 1 28 ? 1.792 -1.486 -1.209 1.00 0.00 28 TYR A CA 12
ATOM 15768 C C . TYR A 1 28 ? 2.121 -0.078 -1.569 1.00 0.00 28 TYR A C 12
ATOM 15769 O O . TYR A 1 28 ? 1.915 0.810 -0.743 1.00 0.00 28 TYR A O 12
ATOM 15787 N N . ALA A 1 29 ? 2.613 0.182 -2.794 1.00 0.00 29 ALA A N 12
ATOM 15788 C CA . ALA A 1 29 ? 2.936 1.497 -3.254 1.00 0.00 29 ALA A CA 12
ATOM 15789 C C . ALA A 1 29 ? 1.857 2.495 -3.008 1.00 0.00 29 ALA A C 12
ATOM 15790 O O . ALA A 1 29 ? 2.100 3.538 -2.402 1.00 0.00 29 ALA A O 12
ATOM 15797 N N . LEU A 1 30 ? 0.607 2.186 -3.396 1.00 0.00 30 LEU A N 12
ATOM 15798 C CA . LEU A 1 30 ? -0.493 3.090 -3.255 1.00 0.00 30 LEU A CA 12
ATOM 15799 C C . LEU A 1 30 ? -1.041 3.191 -1.874 1.00 0.00 30 LEU A C 12
ATOM 15800 O O . LEU A 1 30 ? -1.407 4.264 -1.398 1.00 0.00 30 LEU A O 12
ATOM 15816 N N . TYR A 1 31 ? -1.122 2.069 -1.137 1.00 0.00 31 TYR A N 12
ATOM 15817 C CA . TYR A 1 31 ? -1.542 2.049 0.230 1.00 0.00 31 TYR A CA 12
ATOM 15818 C C . TYR A 1 31 ? -0.628 2.854 1.089 1.00 0.00 31 TYR A C 12
ATOM 15819 O O . TYR A 1 31 ? -1.035 3.795 1.767 1.00 0.00 31 TYR A O 12
ATOM 15837 N N . LYS A 1 32 ? 0.684 2.552 1.093 1.00 0.00 32 LYS A N 12
ATOM 15838 C CA . LYS A 1 32 ? 1.671 3.299 1.808 1.00 0.00 32 LYS A CA 12
ATOM 15839 C C . LYS A 1 32 ? 1.707 4.735 1.413 1.00 0.00 32 LYS A C 12
ATOM 15840 O O . LYS A 1 32 ? 1.754 5.603 2.283 1.00 0.00 32 LYS A O 12
ATOM 15859 N N . GLN A 1 33 ? 1.567 5.040 0.111 1.00 0.00 33 GLN A N 12
ATOM 15860 C CA . GLN A 1 33 ? 1.408 6.362 -0.410 1.00 0.00 33 GLN A CA 12
ATOM 15861 C C . GLN A 1 33 ? 0.422 7.227 0.297 1.00 0.00 33 GLN A C 12
ATOM 15862 O O . GLN A 1 33 ? 0.790 8.267 0.838 1.00 0.00 33 GLN A O 12
ATOM 15876 N N . ALA A 1 34 ? -0.870 6.851 0.334 1.00 0.00 34 ALA A N 12
ATOM 15877 C CA . ALA A 1 34 ? -1.862 7.693 0.926 1.00 0.00 34 ALA A CA 12
ATOM 15878 C C . ALA A 1 34 ? -1.974 7.502 2.400 1.00 0.00 34 ALA A C 12
ATOM 15879 O O . ALA A 1 34 ? -2.535 8.359 3.080 1.00 0.00 34 ALA A O 12
ATOM 15886 N N . THR A 1 35 ? -1.409 6.421 2.967 1.00 0.00 35 THR A N 12
ATOM 15887 C CA . THR A 1 35 ? -1.298 6.238 4.381 1.00 0.00 35 THR A CA 12
ATOM 15888 C C . THR A 1 35 ? -0.499 7.317 5.027 1.00 0.00 35 THR A C 12
ATOM 15889 O O . THR A 1 35 ? -1.004 8.059 5.870 1.00 0.00 35 THR A O 12
ATOM 15900 N N . VAL A 1 36 ? 0.778 7.480 4.640 1.00 0.00 36 VAL A N 12
ATOM 15901 C CA . VAL A 1 36 ? 1.605 8.516 5.177 1.00 0.00 36 VAL A CA 12
ATOM 15902 C C . VAL A 1 36 ? 1.480 9.805 4.440 1.00 0.00 36 VAL A C 12
ATOM 15903 O O . VAL A 1 36 ? 1.345 10.874 5.032 1.00 0.00 36 VAL A O 12
ATOM 15916 N N . GLY A 1 37 ? 1.539 9.757 3.097 1.00 0.00 37 GLY A N 12
ATOM 15917 C CA . GLY A 1 37 ? 1.494 10.912 2.255 1.00 0.00 37 GLY A CA 12
ATOM 15918 C C . GLY A 1 37 ? 2.810 11.314 1.682 1.00 0.00 37 GLY A C 12
ATOM 15919 O O . GLY A 1 37 ? 2.896 12.338 1.005 1.00 0.00 37 GLY A O 12
ATOM 15923 N N . ASP A 1 38 ? 3.866 10.516 1.922 1.00 0.00 38 ASP A N 12
ATOM 15924 C CA . ASP A 1 38 ? 5.179 10.719 1.394 1.00 0.00 38 ASP A CA 12
ATOM 15925 C C . ASP A 1 38 ? 5.757 9.373 1.120 1.00 0.00 38 ASP A C 12
ATOM 15926 O O . ASP A 1 38 ? 5.240 8.364 1.598 1.00 0.00 38 ASP A O 12
ATOM 15935 N N . ASN A 1 39 ? 6.898 9.284 0.413 1.00 0.00 39 ASN A N 12
ATOM 15936 C CA . ASN A 1 39 ? 7.738 8.130 0.495 1.00 0.00 39 ASN A CA 12
ATOM 15937 C C . ASN A 1 39 ? 8.478 8.050 1.785 1.00 0.00 39 ASN A C 12
ATOM 15938 O O . ASN A 1 39 ? 9.593 8.541 1.953 1.00 0.00 39 ASN A O 12
ATOM 15949 N N . ASP A 1 40 ? 7.858 7.417 2.797 1.00 0.00 40 ASP A N 12
ATOM 15950 C CA . ASP A 1 40 ? 8.366 7.319 4.131 1.00 0.00 40 ASP A CA 12
ATOM 15951 C C . ASP A 1 40 ? 9.518 6.385 4.270 1.00 0.00 40 ASP A C 12
ATOM 15952 O O . ASP A 1 40 ? 10.656 6.808 4.467 1.00 0.00 40 ASP A O 12
ATOM 15961 N N . LYS A 1 41 ? 9.264 5.064 4.252 1.00 0.00 41 LYS A N 12
ATOM 15962 C CA . LYS A 1 41 ? 10.128 4.192 4.985 1.00 0.00 41 LYS A CA 12
ATOM 15963 C C . LYS A 1 41 ? 11.361 3.694 4.313 1.00 0.00 41 LYS A C 12
ATOM 15964 O O . LYS A 1 41 ? 11.486 2.537 3.916 1.00 0.00 41 LYS A O 12
ATOM 15983 N N . GLU A 1 42 ? 12.400 4.547 4.318 1.00 0.00 42 GLU A N 12
ATOM 15984 C CA . GLU A 1 42 ? 13.676 4.350 3.704 1.00 0.00 42 GLU A CA 12
ATOM 15985 C C . GLU A 1 42 ? 14.579 3.516 4.546 1.00 0.00 42 GLU A C 12
ATOM 15986 O O . GLU A 1 42 ? 15.798 3.676 4.607 1.00 0.00 42 GLU A O 12
ATOM 15998 N N . LYS A 1 43 ? 13.979 2.518 5.217 1.00 0.00 43 LYS A N 12
ATOM 15999 C CA . LYS A 1 43 ? 14.628 1.423 5.869 1.00 0.00 43 LYS A CA 12
ATOM 16000 C C . LYS A 1 43 ? 14.029 0.149 5.381 1.00 0.00 43 LYS A C 12
ATOM 16001 O O . LYS A 1 43 ? 13.299 -0.495 6.132 1.00 0.00 43 LYS A O 12
ATOM 16020 N N . PRO A 1 44 ? 14.235 -0.303 4.179 1.00 0.00 44 PRO A N 12
ATOM 16021 C CA . PRO A 1 44 ? 13.771 -1.583 3.732 1.00 0.00 44 PRO A CA 12
ATOM 16022 C C . PRO A 1 44 ? 14.724 -2.665 4.108 1.00 0.00 44 PRO A C 12
ATOM 16023 O O . PRO A 1 44 ? 15.521 -2.459 5.022 1.00 0.00 44 PRO A O 12
ATOM 16034 N N . GLY A 1 45 ? 14.743 -3.849 3.469 1.00 0.00 45 GLY A N 12
ATOM 16035 C CA . GLY A 1 45 ? 15.733 -4.829 3.787 1.00 0.00 45 GLY A CA 12
ATOM 16036 C C . GLY A 1 45 ? 17.079 -4.561 3.206 1.00 0.00 45 GLY A C 12
ATOM 16037 O O . GLY A 1 45 ? 17.329 -3.578 2.510 1.00 0.00 45 GLY A O 12
ATOM 16041 N N . ILE A 1 46 ? 18.015 -5.490 3.470 1.00 0.00 46 ILE A N 12
ATOM 16042 C CA . ILE A 1 46 ? 19.360 -5.432 2.988 1.00 0.00 46 ILE A CA 12
ATOM 16043 C C . ILE A 1 46 ? 19.530 -6.418 1.884 1.00 0.00 46 ILE A C 12
ATOM 16044 O O . ILE A 1 46 ? 20.013 -6.083 0.803 1.00 0.00 46 ILE A O 12
ATOM 16060 N N . PHE A 1 47 ? 19.071 -7.666 2.089 1.00 0.00 47 PHE A N 12
ATOM 16061 C CA . PHE A 1 47 ? 19.049 -8.729 1.133 1.00 0.00 47 PHE A CA 12
ATOM 16062 C C . PHE A 1 47 ? 17.659 -8.982 0.662 1.00 0.00 47 PHE A C 12
ATOM 16063 O O . PHE A 1 47 ? 17.276 -10.117 0.380 1.00 0.00 47 PHE A O 12
ATOM 16080 N N . ASN A 1 48 ? 16.797 -7.955 0.560 1.00 0.00 48 ASN A N 12
ATOM 16081 C CA . ASN A 1 48 ? 15.439 -8.147 0.159 1.00 0.00 48 ASN A CA 12
ATOM 16082 C C . ASN A 1 48 ? 15.341 -8.215 -1.326 1.00 0.00 48 ASN A C 12
ATOM 16083 O O . ASN A 1 48 ? 16.083 -7.538 -2.035 1.00 0.00 48 ASN A O 12
ATOM 16094 N N . MET A 1 49 ? 14.414 -9.014 -1.886 1.00 0.00 49 MET A N 12
ATOM 16095 C CA . MET A 1 49 ? 14.113 -8.983 -3.284 1.00 0.00 49 MET A CA 12
ATOM 16096 C C . MET A 1 49 ? 12.892 -8.157 -3.499 1.00 0.00 49 MET A C 12
ATOM 16097 O O . MET A 1 49 ? 12.754 -7.422 -4.476 1.00 0.00 49 MET A O 12
ATOM 16111 N N . LYS A 1 50 ? 11.937 -8.223 -2.556 1.00 0.00 50 LYS A N 12
ATOM 16112 C CA . LYS A 1 50 ? 10.670 -7.569 -2.669 1.00 0.00 50 LYS A CA 12
ATOM 16113 C C . LYS A 1 50 ? 10.690 -6.092 -2.472 1.00 0.00 50 LYS A C 12
ATOM 16114 O O . LYS A 1 50 ? 9.912 -5.389 -3.114 1.00 0.00 50 LYS A O 12
ATOM 16133 N N . ASP A 1 51 ? 11.575 -5.521 -1.635 1.00 0.00 51 ASP A N 12
ATOM 16134 C CA . ASP A 1 51 ? 11.711 -4.109 -1.451 1.00 0.00 51 ASP A CA 12
ATOM 16135 C C . ASP A 1 51 ? 12.103 -3.378 -2.688 1.00 0.00 51 ASP A C 12
ATOM 16136 O O . ASP A 1 51 ? 11.674 -2.262 -2.977 1.00 0.00 51 ASP A O 12
ATOM 16145 N N . ARG A 1 52 ? 12.940 -4.062 -3.487 1.00 0.00 52 ARG A N 12
ATOM 16146 C CA . ARG A 1 52 ? 13.389 -3.690 -4.793 1.00 0.00 52 ARG A CA 12
ATOM 16147 C C . ARG A 1 52 ? 12.287 -3.531 -5.784 1.00 0.00 52 ARG A C 12
ATOM 16148 O O . ARG A 1 52 ? 12.453 -2.847 -6.793 1.00 0.00 52 ARG A O 12
ATOM 16169 N N . TYR A 1 53 ? 11.106 -4.131 -5.548 1.00 0.00 53 TYR A N 12
ATOM 16170 C CA . TYR A 1 53 ? 9.883 -3.809 -6.216 1.00 0.00 53 TYR A CA 12
ATOM 16171 C C . TYR A 1 53 ? 9.107 -2.767 -5.486 1.00 0.00 53 TYR A C 12
ATOM 16172 O O . TYR A 1 53 ? 8.809 -1.701 -6.026 1.00 0.00 53 TYR A O 12
ATOM 16190 N N . LYS A 1 54 ? 8.739 -3.027 -4.219 1.00 0.00 54 LYS A N 12
ATOM 16191 C CA . LYS A 1 54 ? 7.881 -2.229 -3.399 1.00 0.00 54 LYS A CA 12
ATOM 16192 C C . LYS A 1 54 ? 8.283 -0.805 -3.232 1.00 0.00 54 LYS A C 12
ATOM 16193 O O . LYS A 1 54 ? 7.527 0.124 -3.512 1.00 0.00 54 LYS A O 12
ATOM 16212 N N . TRP A 1 55 ? 9.504 -0.578 -2.715 1.00 0.00 55 TRP A N 12
ATOM 16213 C CA . TRP A 1 55 ? 9.932 0.707 -2.254 1.00 0.00 55 TRP A CA 12
ATOM 16214 C C . TRP A 1 55 ? 10.315 1.572 -3.405 1.00 0.00 55 TRP A C 12
ATOM 16215 O O . TRP A 1 55 ? 10.126 2.787 -3.348 1.00 0.00 55 TRP A O 12
ATOM 16236 N N . GLU A 1 56 ? 10.757 1.012 -4.545 1.00 0.00 56 GLU A N 12
ATOM 16237 C CA . GLU A 1 56 ? 10.998 1.771 -5.733 1.00 0.00 56 GLU A CA 12
ATOM 16238 C C . GLU A 1 56 ? 9.734 2.201 -6.394 1.00 0.00 56 GLU A C 12
ATOM 16239 O O . GLU A 1 56 ? 9.634 3.329 -6.874 1.00 0.00 56 GLU A O 12
ATOM 16251 N N . ALA A 1 57 ? 8.682 1.365 -6.360 1.00 0.00 57 ALA A N 12
ATOM 16252 C CA . ALA A 1 57 ? 7.376 1.729 -6.817 1.00 0.00 57 ALA A CA 12
ATOM 16253 C C . ALA A 1 57 ? 6.737 2.781 -5.978 1.00 0.00 57 ALA A C 12
ATOM 16254 O O . ALA A 1 57 ? 5.943 3.590 -6.455 1.00 0.00 57 ALA A O 12
ATOM 16261 N N . TRP A 1 58 ? 7.092 2.819 -4.681 1.00 0.00 58 TRP A N 12
ATOM 16262 C CA . TRP A 1 58 ? 6.618 3.771 -3.725 1.00 0.00 58 TRP A CA 12
ATOM 16263 C C . TRP A 1 58 ? 7.268 5.101 -3.899 1.00 0.00 58 TRP A C 12
ATOM 16264 O O . TRP A 1 58 ? 6.601 6.123 -4.051 1.00 0.00 58 TRP A O 12
ATOM 16285 N N . GLU A 1 59 ? 8.612 5.132 -3.921 1.00 0.00 59 GLU A N 12
ATOM 16286 C CA . GLU A 1 59 ? 9.524 6.214 -4.128 1.00 0.00 59 GLU A CA 12
ATOM 16287 C C . GLU A 1 59 ? 9.286 6.941 -5.406 1.00 0.00 59 GLU A C 12
ATOM 16288 O O . GLU A 1 59 ? 9.494 8.148 -5.522 1.00 0.00 59 GLU A O 12
ATOM 16300 N N . ASN A 1 60 ? 8.765 6.232 -6.423 1.00 0.00 60 ASN A N 12
ATOM 16301 C CA . ASN A 1 60 ? 8.254 6.797 -7.635 1.00 0.00 60 ASN A CA 12
ATOM 16302 C C . ASN A 1 60 ? 7.212 7.836 -7.402 1.00 0.00 60 ASN A C 12
ATOM 16303 O O . ASN A 1 60 ? 7.232 8.875 -8.059 1.00 0.00 60 ASN A O 12
ATOM 16314 N N . LEU A 1 61 ? 6.287 7.644 -6.445 1.00 0.00 61 LEU A N 12
ATOM 16315 C CA . LEU A 1 61 ? 5.306 8.625 -6.096 1.00 0.00 61 LEU A CA 12
ATOM 16316 C C . LEU A 1 61 ? 5.580 9.235 -4.764 1.00 0.00 61 LEU A C 12
ATOM 16317 O O . LEU A 1 61 ? 4.698 9.427 -3.928 1.00 0.00 61 LEU A O 12
ATOM 16333 N N . LYS A 1 62 ? 6.854 9.611 -4.552 1.00 0.00 62 LYS A N 12
ATOM 16334 C CA . LYS A 1 62 ? 7.401 10.420 -3.507 1.00 0.00 62 LYS A CA 12
ATOM 16335 C C . LYS A 1 62 ? 6.624 11.462 -2.780 1.00 0.00 62 LYS A C 12
ATOM 16336 O O . LYS A 1 62 ? 6.745 11.526 -1.557 1.00 0.00 62 LYS A O 12
ATOM 16355 N N . GLY A 1 63 ? 5.867 12.358 -3.438 1.00 0.00 63 GLY A N 12
ATOM 16356 C CA . GLY A 1 63 ? 5.470 13.570 -2.792 1.00 0.00 63 GLY A CA 12
ATOM 16357 C C . GLY A 1 63 ? 4.065 13.961 -3.095 1.00 0.00 63 GLY A C 12
ATOM 16358 O O . GLY A 1 63 ? 3.475 14.787 -2.399 1.00 0.00 63 GLY A O 12
ATOM 16362 N N . LYS A 1 64 ? 3.479 13.370 -4.151 1.00 0.00 64 LYS A N 12
ATOM 16363 C CA . LYS A 1 64 ? 2.152 13.671 -4.590 1.00 0.00 64 LYS A CA 12
ATOM 16364 C C . LYS A 1 64 ? 1.218 12.577 -4.200 1.00 0.00 64 LYS A C 12
ATOM 16365 O O . LYS A 1 64 ? 0.050 12.493 -4.577 1.00 0.00 64 LYS A O 12
ATOM 16384 N N . SER A 1 65 ? 1.737 11.683 -3.341 1.00 0.00 65 SER A N 12
ATOM 16385 C CA . SER A 1 65 ? 1.175 10.464 -2.851 1.00 0.00 65 SER A CA 12
ATOM 16386 C C . SER A 1 65 ? -0.242 10.530 -2.394 1.00 0.00 65 SER A C 12
ATOM 16387 O O . SER A 1 65 ? -1.074 9.712 -2.785 1.00 0.00 65 SER A O 12
ATOM 16395 N N . GLN A 1 66 ? -0.606 11.530 -1.571 1.00 0.00 66 GLN A N 12
ATOM 16396 C CA . GLN A 1 66 ? -1.911 11.610 -0.991 1.00 0.00 66 GLN A CA 12
ATOM 16397 C C . GLN A 1 66 ? -2.975 12.037 -1.942 1.00 0.00 66 GLN A C 12
ATOM 16398 O O . GLN A 1 66 ? -4.160 11.854 -1.669 1.00 0.00 66 GLN A O 12
ATOM 16412 N N . GLU A 1 67 ? -2.584 12.624 -3.088 1.00 0.00 67 GLU A N 12
ATOM 16413 C CA . GLU A 1 67 ? -3.449 13.058 -4.140 1.00 0.00 67 GLU A CA 12
ATOM 16414 C C . GLU A 1 67 ? -3.630 12.029 -5.202 1.00 0.00 67 GLU A C 12
ATOM 16415 O O . GLU A 1 67 ? -4.728 11.877 -5.736 1.00 0.00 67 GLU A O 12
ATOM 16427 N N . ASP A 1 68 ? -2.575 11.282 -5.573 1.00 0.00 68 ASP A N 12
ATOM 16428 C CA . ASP A 1 68 ? -2.679 10.322 -6.627 1.00 0.00 68 ASP A CA 12
ATOM 16429 C C . ASP A 1 68 ? -3.133 9.001 -6.111 1.00 0.00 68 ASP A C 12
ATOM 16430 O O . ASP A 1 68 ? -3.969 8.355 -6.739 1.00 0.00 68 ASP A O 12
ATOM 16439 N N . ALA A 1 69 ? -2.643 8.558 -4.938 1.00 0.00 69 ALA A N 12
ATOM 16440 C CA . ALA A 1 69 ? -2.963 7.269 -4.408 1.00 0.00 69 ALA A CA 12
ATOM 16441 C C . ALA A 1 69 ? -4.420 6.995 -4.268 1.00 0.00 69 ALA A C 12
ATOM 16442 O O . ALA A 1 69 ? -4.944 6.081 -4.901 1.00 0.00 69 ALA A O 12
ATOM 16449 N N . GLU A 1 70 ? -5.138 7.829 -3.494 1.00 0.00 70 GLU A N 12
ATOM 16450 C CA . GLU A 1 70 ? -6.560 7.841 -3.349 1.00 0.00 70 GLU A CA 12
ATOM 16451 C C . GLU A 1 70 ? -7.418 7.701 -4.559 1.00 0.00 70 GLU A C 12
ATOM 16452 O O . GLU A 1 70 ? -8.553 7.239 -4.458 1.00 0.00 70 GLU A O 12
ATOM 16464 N N . LYS A 1 71 ? -6.959 8.113 -5.755 1.00 0.00 71 LYS A N 12
ATOM 16465 C CA . LYS A 1 71 ? -7.647 8.039 -7.006 1.00 0.00 71 LYS A CA 12
ATOM 16466 C C . LYS A 1 71 ? -7.418 6.752 -7.721 1.00 0.00 71 LYS A C 12
ATOM 16467 O O . LYS A 1 71 ? -8.340 6.199 -8.319 1.00 0.00 71 LYS A O 12
ATOM 16486 N N . GLU A 1 72 ? -6.182 6.223 -7.688 1.00 0.00 72 GLU A N 12
ATOM 16487 C CA . GLU A 1 72 ? -5.866 4.947 -8.252 1.00 0.00 72 GLU A CA 12
ATOM 16488 C C . GLU A 1 72 ? -6.295 3.832 -7.360 1.00 0.00 72 GLU A C 12
ATOM 16489 O O . GLU A 1 72 ? -6.487 2.706 -7.815 1.00 0.00 72 GLU A O 12
ATOM 16501 N N . TYR A 1 73 ? -6.472 4.101 -6.055 1.00 0.00 73 TYR A N 12
ATOM 16502 C CA . TYR A 1 73 ? -6.633 3.114 -5.033 1.00 0.00 73 TYR A CA 12
ATOM 16503 C C . TYR A 1 73 ? -7.925 2.381 -5.160 1.00 0.00 73 TYR A C 12
ATOM 16504 O O . TYR A 1 73 ? -7.943 1.153 -5.218 1.00 0.00 73 TYR A O 12
ATOM 16522 N N . ILE A 1 74 ? -9.042 3.125 -5.247 1.00 0.00 74 ILE A N 12
ATOM 16523 C CA . ILE A 1 74 ? -10.326 2.629 -5.637 1.00 0.00 74 ILE A CA 12
ATOM 16524 C C . ILE A 1 74 ? -10.316 1.646 -6.757 1.00 0.00 74 ILE A C 12
ATOM 16525 O O . ILE A 1 74 ? -10.851 0.545 -6.634 1.00 0.00 74 ILE A O 12
ATOM 16541 N N . ALA A 1 75 ? -9.645 1.961 -7.879 1.00 0.00 75 ALA A N 12
ATOM 16542 C CA . ALA A 1 75 ? -9.610 1.088 -9.011 1.00 0.00 75 ALA A CA 12
ATOM 16543 C C . ALA A 1 75 ? -8.761 -0.127 -8.862 1.00 0.00 75 ALA A C 12
ATOM 16544 O O . ALA A 1 75 ? -9.073 -1.181 -9.414 1.00 0.00 75 ALA A O 12
ATOM 16551 N N . LEU A 1 76 ? -7.674 -0.081 -8.072 1.00 0.00 76 LEU A N 12
ATOM 16552 C CA . LEU A 1 76 ? -6.926 -1.249 -7.720 1.00 0.00 76 LEU A CA 12
ATOM 16553 C C . LEU A 1 76 ? -7.714 -2.161 -6.845 1.00 0.00 76 LEU A C 12
ATOM 16554 O O . LEU A 1 76 ? -7.873 -3.352 -7.110 1.00 0.00 76 LEU A O 12
ATOM 16570 N N . VAL A 1 77 ? -8.240 -1.616 -5.734 1.00 0.00 77 VAL A N 12
ATOM 16571 C CA . VAL A 1 77 ? -8.807 -2.342 -4.639 1.00 0.00 77 VAL A CA 12
ATOM 16572 C C . VAL A 1 77 ? -10.148 -2.888 -4.992 1.00 0.00 77 VAL A C 12
ATOM 16573 O O . VAL A 1 77 ? -10.520 -3.936 -4.468 1.00 0.00 77 VAL A O 12
ATOM 16586 N N . ASP A 1 78 ? -10.906 -2.322 -5.948 1.00 0.00 78 ASP A N 12
ATOM 16587 C CA . ASP A 1 78 ? -12.088 -2.971 -6.425 1.00 0.00 78 ASP A CA 12
ATOM 16588 C C . ASP A 1 78 ? -11.800 -4.246 -7.141 1.00 0.00 78 ASP A C 12
ATOM 16589 O O . ASP A 1 78 ? -12.571 -5.204 -7.107 1.00 0.00 78 ASP A O 12
ATOM 16598 N N . GLN A 1 79 ? -10.628 -4.332 -7.797 1.00 0.00 79 GLN A N 12
ATOM 16599 C CA . GLN A 1 79 ? -10.158 -5.509 -8.459 1.00 0.00 79 GLN A CA 12
ATOM 16600 C C . GLN A 1 79 ? -9.481 -6.466 -7.538 1.00 0.00 79 GLN A C 12
ATOM 16601 O O . GLN A 1 79 ? -9.291 -7.633 -7.876 1.00 0.00 79 GLN A O 12
ATOM 16615 N N . LEU A 1 80 ? -9.133 -6.054 -6.306 1.00 0.00 80 LEU A N 12
ATOM 16616 C CA . LEU A 1 80 ? -8.803 -6.923 -5.220 1.00 0.00 80 LEU A CA 12
ATOM 16617 C C . LEU A 1 80 ? -10.073 -7.458 -4.654 1.00 0.00 80 LEU A C 12
ATOM 16618 O O . LEU A 1 80 ? -10.327 -8.658 -4.744 1.00 0.00 80 LEU A O 12
ATOM 16634 N N . ILE A 1 81 ? -10.952 -6.605 -4.097 1.00 0.00 81 ILE A N 12
ATOM 16635 C CA . ILE A 1 81 ? -12.172 -6.903 -3.413 1.00 0.00 81 ILE A CA 12
ATOM 16636 C C . ILE A 1 81 ? -13.089 -7.813 -4.155 1.00 0.00 81 ILE A C 12
ATOM 16637 O O . ILE A 1 81 ? -13.668 -8.728 -3.572 1.00 0.00 81 ILE A O 12
ATOM 16653 N N . ALA A 1 82 ? -13.214 -7.649 -5.485 1.00 0.00 82 ALA A N 12
ATOM 16654 C CA . ALA A 1 82 ? -13.944 -8.542 -6.330 1.00 0.00 82 ALA A CA 12
ATOM 16655 C C . ALA A 1 82 ? -13.526 -9.971 -6.284 1.00 0.00 82 ALA A C 12
ATOM 16656 O O . ALA A 1 82 ? -14.347 -10.879 -6.400 1.00 0.00 82 ALA A O 12
ATOM 16663 N N . LYS A 1 83 ? -12.224 -10.254 -6.099 1.00 0.00 83 LYS A N 12
ATOM 16664 C CA . LYS A 1 83 ? -11.742 -11.557 -5.762 1.00 0.00 83 LYS A CA 12
ATOM 16665 C C . LYS A 1 83 ? -11.732 -11.793 -4.290 1.00 0.00 83 LYS A C 12
ATOM 16666 O O . LYS A 1 83 ? -11.993 -12.905 -3.832 1.00 0.00 83 LYS A O 12
ATOM 16685 N N . TYR A 1 84 ? -11.375 -10.789 -3.469 1.00 0.00 84 TYR A N 12
ATOM 16686 C CA . TYR A 1 84 ? -10.857 -10.987 -2.150 1.00 0.00 84 TYR A CA 12
ATOM 16687 C C . TYR A 1 84 ? -11.903 -10.988 -1.090 1.00 0.00 84 TYR A C 12
ATOM 16688 O O . TYR A 1 84 ? -11.717 -11.646 -0.066 1.00 0.00 84 TYR A O 12
ATOM 16706 N N . SER A 1 85 ? -13.007 -10.240 -1.263 1.00 0.00 85 SER A N 12
ATOM 16707 C CA . SER A 1 85 ? -14.075 -10.037 -0.334 1.00 0.00 85 SER A CA 12
ATOM 16708 C C . SER A 1 85 ? -14.468 -11.169 0.552 1.00 0.00 85 SER A C 12
ATOM 16709 O O . SER A 1 85 ? -14.478 -11.023 1.773 1.00 0.00 85 SER A O 12
ATOM 16717 N N . SER A 1 86 ? -14.786 -12.336 -0.035 1.00 0.00 86 SER A N 12
ATOM 16718 C CA . SER A 1 86 ? -15.011 -13.552 0.684 1.00 0.00 86 SER A CA 12
ATOM 16719 C C . SER A 1 86 ? -14.753 -14.707 -0.274 1.00 0.00 86 SER A C 12
ATOM 16720 O O . SER A 1 86 ? -15.416 -14.787 -1.342 1.00 0.00 86 SER A O 12
ATOM 16729 N N . VAL A 1 1 ? -13.351 8.964 -1.265 1.00 0.00 1 VAL A N 13
ATOM 16730 C CA . VAL A 1 1 ? -12.129 8.257 -1.708 1.00 0.00 1 VAL A CA 13
ATOM 16731 C C . VAL A 1 1 ? -11.063 8.125 -0.674 1.00 0.00 1 VAL A C 13
ATOM 16732 O O . VAL A 1 1 ? -10.571 7.022 -0.440 1.00 0.00 1 VAL A O 13
ATOM 16747 N N . SER A 1 2 ? -10.660 9.193 0.036 1.00 0.00 2 SER A N 13
ATOM 16748 C CA . SER A 1 2 ? -9.527 9.231 0.908 1.00 0.00 2 SER A CA 13
ATOM 16749 C C . SER A 1 2 ? -9.722 8.538 2.213 1.00 0.00 2 SER A C 13
ATOM 16750 O O . SER A 1 2 ? -8.757 8.128 2.856 1.00 0.00 2 SER A O 13
ATOM 16758 N N . GLN A 1 3 ? -10.974 8.366 2.673 1.00 0.00 3 GLN A N 13
ATOM 16759 C CA . GLN A 1 3 ? -11.273 7.654 3.878 1.00 0.00 3 GLN A CA 13
ATOM 16760 C C . GLN A 1 3 ? -11.377 6.197 3.589 1.00 0.00 3 GLN A C 13
ATOM 16761 O O . GLN A 1 3 ? -10.814 5.345 4.275 1.00 0.00 3 GLN A O 13
ATOM 16775 N N . LEU A 1 4 ? -12.084 5.891 2.487 1.00 0.00 4 LEU A N 13
ATOM 16776 C CA . LEU A 1 4 ? -12.350 4.605 1.920 1.00 0.00 4 LEU A CA 13
ATOM 16777 C C . LEU A 1 4 ? -11.084 3.840 1.732 1.00 0.00 4 LEU A C 13
ATOM 16778 O O . LEU A 1 4 ? -10.953 2.670 2.089 1.00 0.00 4 LEU A O 13
ATOM 16794 N N . PHE A 1 5 ? -10.109 4.580 1.177 1.00 0.00 5 PHE A N 13
ATOM 16795 C CA . PHE A 1 5 ? -8.752 4.214 0.912 1.00 0.00 5 PHE A CA 13
ATOM 16796 C C . PHE A 1 5 ? -8.163 3.471 2.061 1.00 0.00 5 PHE A C 13
ATOM 16797 O O . PHE A 1 5 ? -7.648 2.365 1.910 1.00 0.00 5 PHE A O 13
ATOM 16814 N N . GLU A 1 6 ? -8.313 4.008 3.286 1.00 0.00 6 GLU A N 13
ATOM 16815 C CA . GLU A 1 6 ? -7.758 3.407 4.457 1.00 0.00 6 GLU A CA 13
ATOM 16816 C C . GLU A 1 6 ? -8.583 2.278 4.972 1.00 0.00 6 GLU A C 13
ATOM 16817 O O . GLU A 1 6 ? -8.023 1.261 5.380 1.00 0.00 6 GLU A O 13
ATOM 16829 N N . GLU A 1 7 ? -9.926 2.360 4.961 1.00 0.00 7 GLU A N 13
ATOM 16830 C CA . GLU A 1 7 ? -10.730 1.318 5.522 1.00 0.00 7 GLU A CA 13
ATOM 16831 C C . GLU A 1 7 ? -10.617 0.027 4.787 1.00 0.00 7 GLU A C 13
ATOM 16832 O O . GLU A 1 7 ? -10.569 -1.060 5.361 1.00 0.00 7 GLU A O 13
ATOM 16844 N N . LYS A 1 8 ? -10.570 0.135 3.448 1.00 0.00 8 LYS A N 13
ATOM 16845 C CA . LYS A 1 8 ? -10.405 -0.967 2.552 1.00 0.00 8 LYS A CA 13
ATOM 16846 C C . LYS A 1 8 ? -8.979 -1.369 2.394 1.00 0.00 8 LYS A C 13
ATOM 16847 O O . LYS A 1 8 ? -8.705 -2.547 2.167 1.00 0.00 8 LYS A O 13
ATOM 16866 N N . ALA A 1 9 ? -7.988 -0.476 2.560 1.00 0.00 9 ALA A N 13
ATOM 16867 C CA . ALA A 1 9 ? -6.610 -0.856 2.551 1.00 0.00 9 ALA A CA 13
ATOM 16868 C C . ALA A 1 9 ? -6.217 -1.774 3.656 1.00 0.00 9 ALA A C 13
ATOM 16869 O O . ALA A 1 9 ? -5.535 -2.784 3.487 1.00 0.00 9 ALA A O 13
ATOM 16876 N N . LYS A 1 10 ? -6.684 -1.428 4.869 1.00 0.00 10 LYS A N 13
ATOM 16877 C CA . LYS A 1 10 ? -6.540 -2.203 6.063 1.00 0.00 10 LYS A CA 13
ATOM 16878 C C . LYS A 1 10 ? -7.192 -3.539 5.967 1.00 0.00 10 LYS A C 13
ATOM 16879 O O . LYS A 1 10 ? -6.750 -4.491 6.607 1.00 0.00 10 LYS A O 13
ATOM 16898 N N . ALA A 1 11 ? -8.234 -3.674 5.126 1.00 0.00 11 ALA A N 13
ATOM 16899 C CA . ALA A 1 11 ? -8.830 -4.930 4.793 1.00 0.00 11 ALA A CA 13
ATOM 16900 C C . ALA A 1 11 ? -7.929 -5.719 3.907 1.00 0.00 11 ALA A C 13
ATOM 16901 O O . ALA A 1 11 ? -7.516 -6.814 4.287 1.00 0.00 11 ALA A O 13
ATOM 16908 N N . VAL A 1 12 ? -7.544 -5.219 2.718 1.00 0.00 12 VAL A N 13
ATOM 16909 C CA . VAL A 1 12 ? -6.866 -5.969 1.707 1.00 0.00 12 VAL A CA 13
ATOM 16910 C C . VAL A 1 12 ? -5.542 -6.497 2.143 1.00 0.00 12 VAL A C 13
ATOM 16911 O O . VAL A 1 12 ? -5.151 -7.600 1.766 1.00 0.00 12 VAL A O 13
ATOM 16924 N N . ASN A 1 13 ? -4.842 -5.781 3.041 1.00 0.00 13 ASN A N 13
ATOM 16925 C CA . ASN A 1 13 ? -3.595 -6.256 3.556 1.00 0.00 13 ASN A CA 13
ATOM 16926 C C . ASN A 1 13 ? -3.723 -7.419 4.479 1.00 0.00 13 ASN A C 13
ATOM 16927 O O . ASN A 1 13 ? -2.770 -8.174 4.668 1.00 0.00 13 ASN A O 13
ATOM 16938 N N . GLU A 1 14 ? -4.912 -7.627 5.071 1.00 0.00 14 GLU A N 13
ATOM 16939 C CA . GLU A 1 14 ? -5.175 -8.643 6.041 1.00 0.00 14 GLU A CA 13
ATOM 16940 C C . GLU A 1 14 ? -6.349 -9.483 5.673 1.00 0.00 14 GLU A C 13
ATOM 16941 O O . GLU A 1 14 ? -6.946 -10.143 6.523 1.00 0.00 14 GLU A O 13
ATOM 16953 N N . LEU A 1 15 ? -6.730 -9.565 4.386 1.00 0.00 15 LEU A N 13
ATOM 16954 C CA . LEU A 1 15 ? -7.790 -10.404 3.921 1.00 0.00 15 LEU A CA 13
ATOM 16955 C C . LEU A 1 15 ? -7.390 -11.839 3.963 1.00 0.00 15 LEU A C 13
ATOM 16956 O O . LEU A 1 15 ? -6.195 -12.131 3.979 1.00 0.00 15 LEU A O 13
ATOM 16972 N N . PRO A 1 16 ? -8.265 -12.798 4.016 1.00 0.00 16 PRO A N 13
ATOM 16973 C CA . PRO A 1 16 ? -7.906 -14.184 4.094 1.00 0.00 16 PRO A CA 13
ATOM 16974 C C . PRO A 1 16 ? -7.421 -14.677 2.774 1.00 0.00 16 PRO A C 13
ATOM 16975 O O . PRO A 1 16 ? -6.663 -15.644 2.710 1.00 0.00 16 PRO A O 13
ATOM 16986 N N . THR A 1 17 ? -7.841 -14.008 1.687 1.00 0.00 17 THR A N 13
ATOM 16987 C CA . THR A 1 17 ? -7.348 -14.209 0.360 1.00 0.00 17 THR A CA 13
ATOM 16988 C C . THR A 1 17 ? -6.486 -13.013 0.149 1.00 0.00 17 THR A C 13
ATOM 16989 O O . THR A 1 17 ? -6.881 -11.976 -0.380 1.00 0.00 17 THR A O 13
ATOM 17000 N N . LYS A 1 18 ? -5.256 -13.094 0.687 1.00 0.00 18 LYS A N 13
ATOM 17001 C CA . LYS A 1 18 ? -4.263 -12.065 0.686 1.00 0.00 18 LYS A CA 13
ATOM 17002 C C . LYS A 1 18 ? -3.866 -11.595 -0.672 1.00 0.00 18 LYS A C 13
ATOM 17003 O O . LYS A 1 18 ? -4.044 -12.351 -1.627 1.00 0.00 18 LYS A O 13
ATOM 17022 N N . PRO A 1 19 ? -3.335 -10.429 -0.886 1.00 0.00 19 PRO A N 13
ATOM 17023 C CA . PRO A 1 19 ? -3.108 -9.907 -2.202 1.00 0.00 19 PRO A CA 13
ATOM 17024 C C . PRO A 1 19 ? -2.049 -10.660 -2.931 1.00 0.00 19 PRO A C 13
ATOM 17025 O O . PRO A 1 19 ? -1.147 -11.188 -2.284 1.00 0.00 19 PRO A O 13
ATOM 17036 N N . SER A 1 20 ? -2.105 -10.774 -4.270 1.00 0.00 20 SER A N 13
ATOM 17037 C CA . SER A 1 20 ? -1.107 -11.457 -5.034 1.00 0.00 20 SER A CA 13
ATOM 17038 C C . SER A 1 20 ? 0.187 -10.723 -5.104 1.00 0.00 20 SER A C 13
ATOM 17039 O O . SER A 1 20 ? 0.206 -9.494 -5.154 1.00 0.00 20 SER A O 13
ATOM 17047 N N . THR A 1 21 ? 1.319 -11.452 -5.118 1.00 0.00 21 THR A N 13
ATOM 17048 C CA . THR A 1 21 ? 2.681 -11.043 -4.965 1.00 0.00 21 THR A CA 13
ATOM 17049 C C . THR A 1 21 ? 3.068 -9.730 -5.554 1.00 0.00 21 THR A C 13
ATOM 17050 O O . THR A 1 21 ? 3.518 -8.818 -4.863 1.00 0.00 21 THR A O 13
ATOM 17061 N N . ASP A 1 22 ? 2.911 -9.571 -6.881 1.00 0.00 22 ASP A N 13
ATOM 17062 C CA . ASP A 1 22 ? 3.349 -8.427 -7.619 1.00 0.00 22 ASP A CA 13
ATOM 17063 C C . ASP A 1 22 ? 2.339 -7.332 -7.564 1.00 0.00 22 ASP A C 13
ATOM 17064 O O . ASP A 1 22 ? 2.660 -6.146 -7.515 1.00 0.00 22 ASP A O 13
ATOM 17073 N N . GLU A 1 23 ? 1.047 -7.698 -7.504 1.00 0.00 23 GLU A N 13
ATOM 17074 C CA . GLU A 1 23 ? -0.067 -6.805 -7.440 1.00 0.00 23 GLU A CA 13
ATOM 17075 C C . GLU A 1 23 ? -0.087 -6.067 -6.146 1.00 0.00 23 GLU A C 13
ATOM 17076 O O . GLU A 1 23 ? -0.329 -4.862 -6.094 1.00 0.00 23 GLU A O 13
ATOM 17088 N N . LEU A 1 24 ? 0.298 -6.733 -5.041 1.00 0.00 24 LEU A N 13
ATOM 17089 C CA . LEU A 1 24 ? 0.605 -6.174 -3.763 1.00 0.00 24 LEU A CA 13
ATOM 17090 C C . LEU A 1 24 ? 1.569 -5.038 -3.781 1.00 0.00 24 LEU A C 13
ATOM 17091 O O . LEU A 1 24 ? 1.467 -4.130 -2.958 1.00 0.00 24 LEU A O 13
ATOM 17107 N N . LEU A 1 25 ? 2.530 -4.988 -4.721 1.00 0.00 25 LEU A N 13
ATOM 17108 C CA . LEU A 1 25 ? 3.487 -3.929 -4.808 1.00 0.00 25 LEU A CA 13
ATOM 17109 C C . LEU A 1 25 ? 2.894 -2.638 -5.259 1.00 0.00 25 LEU A C 13
ATOM 17110 O O . LEU A 1 25 ? 3.203 -1.576 -4.721 1.00 0.00 25 LEU A O 13
ATOM 17126 N N . GLU A 1 26 ? 1.953 -2.695 -6.218 1.00 0.00 26 GLU A N 13
ATOM 17127 C CA . GLU A 1 26 ? 1.188 -1.569 -6.658 1.00 0.00 26 GLU A CA 13
ATOM 17128 C C . GLU A 1 26 ? 0.301 -1.059 -5.575 1.00 0.00 26 GLU A C 13
ATOM 17129 O O . GLU A 1 26 ? 0.243 0.131 -5.272 1.00 0.00 26 GLU A O 13
ATOM 17141 N N . LEU A 1 27 ? -0.402 -1.980 -4.892 1.00 0.00 27 LEU A N 13
ATOM 17142 C CA . LEU A 1 27 ? -1.304 -1.700 -3.818 1.00 0.00 27 LEU A CA 13
ATOM 17143 C C . LEU A 1 27 ? -0.624 -1.157 -2.609 1.00 0.00 27 LEU A C 13
ATOM 17144 O O . LEU A 1 27 ? -1.166 -0.292 -1.924 1.00 0.00 27 LEU A O 13
ATOM 17160 N N . TYR A 1 28 ? 0.611 -1.603 -2.315 1.00 0.00 28 TYR A N 13
ATOM 17161 C CA . TYR A 1 28 ? 1.513 -1.033 -1.362 1.00 0.00 28 TYR A CA 13
ATOM 17162 C C . TYR A 1 28 ? 1.785 0.399 -1.668 1.00 0.00 28 TYR A C 13
ATOM 17163 O O . TYR A 1 28 ? 1.487 1.255 -0.837 1.00 0.00 28 TYR A O 13
ATOM 17181 N N . ALA A 1 29 ? 2.331 0.727 -2.852 1.00 0.00 29 ALA A N 13
ATOM 17182 C CA . ALA A 1 29 ? 2.708 2.052 -3.235 1.00 0.00 29 ALA A CA 13
ATOM 17183 C C . ALA A 1 29 ? 1.646 3.080 -3.045 1.00 0.00 29 ALA A C 13
ATOM 17184 O O . ALA A 1 29 ? 1.885 4.146 -2.479 1.00 0.00 29 ALA A O 13
ATOM 17191 N N . LEU A 1 30 ? 0.398 2.768 -3.437 1.00 0.00 30 LEU A N 13
ATOM 17192 C CA . LEU A 1 30 ? -0.736 3.599 -3.176 1.00 0.00 30 LEU A CA 13
ATOM 17193 C C . LEU A 1 30 ? -1.131 3.734 -1.745 1.00 0.00 30 LEU A C 13
ATOM 17194 O O . LEU A 1 30 ? -1.292 4.851 -1.256 1.00 0.00 30 LEU A O 13
ATOM 17210 N N . TYR A 1 31 ? -1.319 2.615 -1.022 1.00 0.00 31 TYR A N 13
ATOM 17211 C CA . TYR A 1 31 ? -1.691 2.560 0.359 1.00 0.00 31 TYR A CA 13
ATOM 17212 C C . TYR A 1 31 ? -0.748 3.342 1.209 1.00 0.00 31 TYR A C 13
ATOM 17213 O O . TYR A 1 31 ? -1.098 4.208 2.008 1.00 0.00 31 TYR A O 13
ATOM 17231 N N . LYS A 1 32 ? 0.554 3.047 1.051 1.00 0.00 32 LYS A N 13
ATOM 17232 C CA . LYS A 1 32 ? 1.642 3.759 1.646 1.00 0.00 32 LYS A CA 13
ATOM 17233 C C . LYS A 1 32 ? 1.711 5.184 1.215 1.00 0.00 32 LYS A C 13
ATOM 17234 O O . LYS A 1 32 ? 2.060 6.039 2.027 1.00 0.00 32 LYS A O 13
ATOM 17253 N N . GLN A 1 33 ? 1.312 5.551 -0.015 1.00 0.00 33 GLN A N 13
ATOM 17254 C CA . GLN A 1 33 ? 1.253 6.929 -0.392 1.00 0.00 33 GLN A CA 13
ATOM 17255 C C . GLN A 1 33 ? 0.280 7.760 0.372 1.00 0.00 33 GLN A C 13
ATOM 17256 O O . GLN A 1 33 ? 0.677 8.713 1.039 1.00 0.00 33 GLN A O 13
ATOM 17270 N N . ALA A 1 34 ? -1.031 7.463 0.326 1.00 0.00 34 ALA A N 13
ATOM 17271 C CA . ALA A 1 34 ? -1.967 8.268 1.048 1.00 0.00 34 ALA A CA 13
ATOM 17272 C C . ALA A 1 34 ? -2.142 7.911 2.485 1.00 0.00 34 ALA A C 13
ATOM 17273 O O . ALA A 1 34 ? -2.877 8.603 3.188 1.00 0.00 34 ALA A O 13
ATOM 17280 N N . THR A 1 35 ? -1.451 6.898 3.037 1.00 0.00 35 THR A N 13
ATOM 17281 C CA . THR A 1 35 ? -1.221 6.880 4.449 1.00 0.00 35 THR A CA 13
ATOM 17282 C C . THR A 1 35 ? -0.181 7.863 4.862 1.00 0.00 35 THR A C 13
ATOM 17283 O O . THR A 1 35 ? -0.461 8.785 5.627 1.00 0.00 35 THR A O 13
ATOM 17294 N N . VAL A 1 36 ? 1.070 7.743 4.382 1.00 0.00 36 VAL A N 13
ATOM 17295 C CA . VAL A 1 36 ? 2.172 8.536 4.832 1.00 0.00 36 VAL A CA 13
ATOM 17296 C C . VAL A 1 36 ? 2.171 9.913 4.261 1.00 0.00 36 VAL A C 13
ATOM 17297 O O . VAL A 1 36 ? 2.245 10.911 4.975 1.00 0.00 36 VAL A O 13
ATOM 17310 N N . GLY A 1 37 ? 2.132 10.009 2.920 1.00 0.00 37 GLY A N 13
ATOM 17311 C CA . GLY A 1 37 ? 2.164 11.208 2.138 1.00 0.00 37 GLY A CA 13
ATOM 17312 C C . GLY A 1 37 ? 3.519 11.577 1.643 1.00 0.00 37 GLY A C 13
ATOM 17313 O O . GLY A 1 37 ? 3.691 12.567 0.934 1.00 0.00 37 GLY A O 13
ATOM 17317 N N . ASP A 1 38 ? 4.521 10.752 1.994 1.00 0.00 38 ASP A N 13
ATOM 17318 C CA . ASP A 1 38 ? 5.834 10.727 1.428 1.00 0.00 38 ASP A CA 13
ATOM 17319 C C . ASP A 1 38 ? 6.133 9.276 1.259 1.00 0.00 38 ASP A C 13
ATOM 17320 O O . ASP A 1 38 ? 5.399 8.428 1.764 1.00 0.00 38 ASP A O 13
ATOM 17329 N N . ASN A 1 39 ? 7.254 8.913 0.610 1.00 0.00 39 ASN A N 13
ATOM 17330 C CA . ASN A 1 39 ? 7.909 7.670 0.880 1.00 0.00 39 ASN A CA 13
ATOM 17331 C C . ASN A 1 39 ? 8.602 7.683 2.199 1.00 0.00 39 ASN A C 13
ATOM 17332 O O . ASN A 1 39 ? 9.478 8.503 2.473 1.00 0.00 39 ASN A O 13
ATOM 17343 N N . ASP A 1 40 ? 8.196 6.795 3.124 1.00 0.00 40 ASP A N 13
ATOM 17344 C CA . ASP A 1 40 ? 8.590 6.835 4.497 1.00 0.00 40 ASP A CA 13
ATOM 17345 C C . ASP A 1 40 ? 9.947 6.267 4.741 1.00 0.00 40 ASP A C 13
ATOM 17346 O O . ASP A 1 40 ? 10.937 6.977 4.905 1.00 0.00 40 ASP A O 13
ATOM 17355 N N . LYS A 1 41 ? 10.029 4.926 4.825 1.00 0.00 41 LYS A N 13
ATOM 17356 C CA . LYS A 1 41 ? 11.132 4.215 5.393 1.00 0.00 41 LYS A CA 13
ATOM 17357 C C . LYS A 1 41 ? 12.201 3.936 4.393 1.00 0.00 41 LYS A C 13
ATOM 17358 O O . LYS A 1 41 ? 12.203 2.903 3.727 1.00 0.00 41 LYS A O 13
ATOM 17377 N N . GLU A 1 42 ? 13.192 4.842 4.299 1.00 0.00 42 GLU A N 13
ATOM 17378 C CA . GLU A 1 42 ? 14.264 4.820 3.353 1.00 0.00 42 GLU A CA 13
ATOM 17379 C C . GLU A 1 42 ? 15.335 3.848 3.715 1.00 0.00 42 GLU A C 13
ATOM 17380 O O . GLU A 1 42 ? 16.535 4.116 3.730 1.00 0.00 42 GLU A O 13
ATOM 17392 N N . LYS A 1 43 ? 14.891 2.616 4.021 1.00 0.00 43 LYS A N 13
ATOM 17393 C CA . LYS A 1 43 ? 15.675 1.429 4.163 1.00 0.00 43 LYS A CA 13
ATOM 17394 C C . LYS A 1 43 ? 14.752 0.267 4.021 1.00 0.00 43 LYS A C 13
ATOM 17395 O O . LYS A 1 43 ? 14.190 -0.175 5.022 1.00 0.00 43 LYS A O 13
ATOM 17414 N N . PRO A 1 44 ? 14.485 -0.285 2.876 1.00 0.00 44 PRO A N 13
ATOM 17415 C CA . PRO A 1 44 ? 13.976 -1.620 2.766 1.00 0.00 44 PRO A CA 13
ATOM 17416 C C . PRO A 1 44 ? 15.085 -2.583 3.017 1.00 0.00 44 PRO A C 13
ATOM 17417 O O . PRO A 1 44 ? 16.242 -2.168 2.969 1.00 0.00 44 PRO A O 13
ATOM 17428 N N . GLY A 1 45 ? 14.826 -3.865 3.331 1.00 0.00 45 GLY A N 13
ATOM 17429 C CA . GLY A 1 45 ? 15.851 -4.718 3.848 1.00 0.00 45 GLY A CA 13
ATOM 17430 C C . GLY A 1 45 ? 16.828 -5.188 2.827 1.00 0.00 45 GLY A C 13
ATOM 17431 O O . GLY A 1 45 ? 16.622 -5.072 1.620 1.00 0.00 45 GLY A O 13
ATOM 17435 N N . ILE A 1 46 ? 17.962 -5.755 3.278 1.00 0.00 46 ILE A N 13
ATOM 17436 C CA . ILE A 1 46 ? 19.174 -5.727 2.519 1.00 0.00 46 ILE A CA 13
ATOM 17437 C C . ILE A 1 46 ? 19.222 -6.843 1.532 1.00 0.00 46 ILE A C 13
ATOM 17438 O O . ILE A 1 46 ? 19.662 -6.689 0.394 1.00 0.00 46 ILE A O 13
ATOM 17454 N N . PHE A 1 47 ? 18.691 -8.006 1.949 1.00 0.00 47 PHE A N 13
ATOM 17455 C CA . PHE A 1 47 ? 18.420 -9.168 1.162 1.00 0.00 47 PHE A CA 13
ATOM 17456 C C . PHE A 1 47 ? 16.947 -9.354 1.039 1.00 0.00 47 PHE A C 13
ATOM 17457 O O . PHE A 1 47 ? 16.455 -10.465 0.846 1.00 0.00 47 PHE A O 13
ATOM 17474 N N . ASN A 1 48 ? 16.160 -8.272 1.176 1.00 0.00 48 ASN A N 13
ATOM 17475 C CA . ASN A 1 48 ? 14.736 -8.368 1.249 1.00 0.00 48 ASN A CA 13
ATOM 17476 C C . ASN A 1 48 ? 14.112 -8.422 -0.103 1.00 0.00 48 ASN A C 13
ATOM 17477 O O . ASN A 1 48 ? 13.888 -7.393 -0.739 1.00 0.00 48 ASN A O 13
ATOM 17488 N N . MET A 1 49 ? 13.775 -9.622 -0.608 1.00 0.00 49 MET A N 13
ATOM 17489 C CA . MET A 1 49 ? 13.286 -9.803 -1.940 1.00 0.00 49 MET A CA 13
ATOM 17490 C C . MET A 1 49 ? 11.903 -9.310 -2.186 1.00 0.00 49 MET A C 13
ATOM 17491 O O . MET A 1 49 ? 11.466 -9.203 -3.332 1.00 0.00 49 MET A O 13
ATOM 17505 N N . LYS A 1 50 ? 11.146 -8.962 -1.130 1.00 0.00 50 LYS A N 13
ATOM 17506 C CA . LYS A 1 50 ? 9.874 -8.323 -1.261 1.00 0.00 50 LYS A CA 13
ATOM 17507 C C . LYS A 1 50 ? 10.038 -6.843 -1.216 1.00 0.00 50 LYS A C 13
ATOM 17508 O O . LYS A 1 50 ? 9.770 -6.148 -2.195 1.00 0.00 50 LYS A O 13
ATOM 17527 N N . ASP A 1 51 ? 10.507 -6.290 -0.083 1.00 0.00 51 ASP A N 13
ATOM 17528 C CA . ASP A 1 51 ? 10.443 -4.900 0.246 1.00 0.00 51 ASP A CA 13
ATOM 17529 C C . ASP A 1 51 ? 11.217 -3.982 -0.637 1.00 0.00 51 ASP A C 13
ATOM 17530 O O . ASP A 1 51 ? 10.804 -2.845 -0.858 1.00 0.00 51 ASP A O 13
ATOM 17539 N N . ARG A 1 52 ? 12.339 -4.437 -1.222 1.00 0.00 52 ARG A N 13
ATOM 17540 C CA . ARG A 1 52 ? 13.122 -3.699 -2.166 1.00 0.00 52 ARG A CA 13
ATOM 17541 C C . ARG A 1 52 ? 12.356 -3.222 -3.351 1.00 0.00 52 ARG A C 13
ATOM 17542 O O . ARG A 1 52 ? 12.601 -2.135 -3.873 1.00 0.00 52 ARG A O 13
ATOM 17563 N N . TYR A 1 53 ? 11.376 -4.018 -3.815 1.00 0.00 53 TYR A N 13
ATOM 17564 C CA . TYR A 1 53 ? 10.546 -3.754 -4.949 1.00 0.00 53 TYR A CA 13
ATOM 17565 C C . TYR A 1 53 ? 9.421 -2.850 -4.578 1.00 0.00 53 TYR A C 13
ATOM 17566 O O . TYR A 1 53 ? 9.174 -1.837 -5.230 1.00 0.00 53 TYR A O 13
ATOM 17584 N N . LYS A 1 54 ? 8.729 -3.153 -3.465 1.00 0.00 54 LYS A N 13
ATOM 17585 C CA . LYS A 1 54 ? 7.629 -2.394 -2.957 1.00 0.00 54 LYS A CA 13
ATOM 17586 C C . LYS A 1 54 ? 7.987 -0.972 -2.688 1.00 0.00 54 LYS A C 13
ATOM 17587 O O . LYS A 1 54 ? 7.308 -0.038 -3.113 1.00 0.00 54 LYS A O 13
ATOM 17606 N N . TRP A 1 55 ? 9.114 -0.750 -1.988 1.00 0.00 55 TRP A N 13
ATOM 17607 C CA . TRP A 1 55 ? 9.581 0.548 -1.612 1.00 0.00 55 TRP A CA 13
ATOM 17608 C C . TRP A 1 55 ? 10.082 1.355 -2.760 1.00 0.00 55 TRP A C 13
ATOM 17609 O O . TRP A 1 55 ? 9.932 2.576 -2.790 1.00 0.00 55 TRP A O 13
ATOM 17630 N N . GLU A 1 56 ? 10.645 0.727 -3.808 1.00 0.00 56 GLU A N 13
ATOM 17631 C CA . GLU A 1 56 ? 11.129 1.415 -4.964 1.00 0.00 56 GLU A CA 13
ATOM 17632 C C . GLU A 1 56 ? 10.018 1.910 -5.825 1.00 0.00 56 GLU A C 13
ATOM 17633 O O . GLU A 1 56 ? 10.075 3.008 -6.376 1.00 0.00 56 GLU A O 13
ATOM 17645 N N . ALA A 1 57 ? 8.904 1.163 -5.917 1.00 0.00 57 ALA A N 13
ATOM 17646 C CA . ALA A 1 57 ? 7.728 1.635 -6.580 1.00 0.00 57 ALA A CA 13
ATOM 17647 C C . ALA A 1 57 ? 7.073 2.767 -5.866 1.00 0.00 57 ALA A C 13
ATOM 17648 O O . ALA A 1 57 ? 6.515 3.680 -6.473 1.00 0.00 57 ALA A O 13
ATOM 17655 N N . TRP A 1 58 ? 7.176 2.776 -4.525 1.00 0.00 58 TRP A N 13
ATOM 17656 C CA . TRP A 1 58 ? 6.732 3.841 -3.680 1.00 0.00 58 TRP A CA 13
ATOM 17657 C C . TRP A 1 58 ? 7.542 5.080 -3.851 1.00 0.00 58 TRP A C 13
ATOM 17658 O O . TRP A 1 58 ? 7.022 6.193 -3.854 1.00 0.00 58 TRP A O 13
ATOM 17679 N N . GLU A 1 59 ? 8.864 4.940 -4.054 1.00 0.00 59 GLU A N 13
ATOM 17680 C CA . GLU A 1 59 ? 9.803 5.972 -4.371 1.00 0.00 59 GLU A CA 13
ATOM 17681 C C . GLU A 1 59 ? 9.537 6.660 -5.666 1.00 0.00 59 GLU A C 13
ATOM 17682 O O . GLU A 1 59 ? 9.881 7.822 -5.874 1.00 0.00 59 GLU A O 13
ATOM 17694 N N . ASN A 1 60 ? 8.842 6.011 -6.617 1.00 0.00 60 ASN A N 13
ATOM 17695 C CA . ASN A 1 60 ? 8.397 6.661 -7.812 1.00 0.00 60 ASN A CA 13
ATOM 17696 C C . ASN A 1 60 ? 7.275 7.613 -7.575 1.00 0.00 60 ASN A C 13
ATOM 17697 O O . ASN A 1 60 ? 7.060 8.536 -8.359 1.00 0.00 60 ASN A O 13
ATOM 17708 N N . LEU A 1 61 ? 6.538 7.460 -6.461 1.00 0.00 61 LEU A N 13
ATOM 17709 C CA . LEU A 1 61 ? 5.439 8.298 -6.095 1.00 0.00 61 LEU A CA 13
ATOM 17710 C C . LEU A 1 61 ? 5.779 9.315 -5.060 1.00 0.00 61 LEU A C 13
ATOM 17711 O O . LEU A 1 61 ? 4.914 10.103 -4.681 1.00 0.00 61 LEU A O 13
ATOM 17727 N N . LYS A 1 62 ? 7.037 9.330 -4.586 1.00 0.00 62 LYS A N 13
ATOM 17728 C CA . LYS A 1 62 ? 7.622 9.830 -3.381 1.00 0.00 62 LYS A CA 13
ATOM 17729 C C . LYS A 1 62 ? 7.068 10.951 -2.571 1.00 0.00 62 LYS A C 13
ATOM 17730 O O . LYS A 1 62 ? 7.321 11.009 -1.368 1.00 0.00 62 LYS A O 13
ATOM 17749 N N . GLY A 1 63 ? 6.286 11.893 -3.127 1.00 0.00 63 GLY A N 13
ATOM 17750 C CA . GLY A 1 63 ? 5.540 12.799 -2.310 1.00 0.00 63 GLY A CA 13
ATOM 17751 C C . GLY A 1 63 ? 4.500 13.505 -3.110 1.00 0.00 63 GLY A C 13
ATOM 17752 O O . GLY A 1 63 ? 4.114 14.626 -2.780 1.00 0.00 63 GLY A O 13
ATOM 17756 N N . LYS A 1 64 ? 4.014 12.877 -4.194 1.00 0.00 64 LYS A N 13
ATOM 17757 C CA . LYS A 1 64 ? 3.098 13.516 -5.088 1.00 0.00 64 LYS A CA 13
ATOM 17758 C C . LYS A 1 64 ? 1.798 12.789 -5.092 1.00 0.00 64 LYS A C 13
ATOM 17759 O O . LYS A 1 64 ? 0.726 13.362 -4.898 1.00 0.00 64 LYS A O 13
ATOM 17778 N N . SER A 1 65 ? 1.869 11.467 -5.326 1.00 0.00 65 SER A N 13
ATOM 17779 C CA . SER A 1 65 ? 0.748 10.649 -5.675 1.00 0.00 65 SER A CA 13
ATOM 17780 C C . SER A 1 65 ? -0.063 10.188 -4.513 1.00 0.00 65 SER A C 13
ATOM 17781 O O . SER A 1 65 ? -0.635 9.101 -4.557 1.00 0.00 65 SER A O 13
ATOM 17789 N N . GLN A 1 66 ? -0.231 11.017 -3.467 1.00 0.00 66 GLN A N 13
ATOM 17790 C CA . GLN A 1 66 ? -1.213 10.912 -2.434 1.00 0.00 66 GLN A CA 13
ATOM 17791 C C . GLN A 1 66 ? -2.538 11.303 -2.992 1.00 0.00 66 GLN A C 13
ATOM 17792 O O . GLN A 1 66 ? -3.587 10.813 -2.578 1.00 0.00 66 GLN A O 13
ATOM 17806 N N . GLU A 1 67 ? -2.483 12.191 -4.001 1.00 0.00 67 GLU A N 13
ATOM 17807 C CA . GLU A 1 67 ? -3.540 12.705 -4.817 1.00 0.00 67 GLU A CA 13
ATOM 17808 C C . GLU A 1 67 ? -4.098 11.646 -5.704 1.00 0.00 67 GLU A C 13
ATOM 17809 O O . GLU A 1 67 ? -5.311 11.513 -5.856 1.00 0.00 67 GLU A O 13
ATOM 17821 N N . ASP A 1 68 ? -3.208 10.842 -6.312 1.00 0.00 68 ASP A N 13
ATOM 17822 C CA . ASP A 1 68 ? -3.591 9.711 -7.097 1.00 0.00 68 ASP A CA 13
ATOM 17823 C C . ASP A 1 68 ? -3.915 8.528 -6.250 1.00 0.00 68 ASP A C 13
ATOM 17824 O O . ASP A 1 68 ? -4.907 7.858 -6.533 1.00 0.00 68 ASP A O 13
ATOM 17833 N N . ALA A 1 69 ? -3.163 8.264 -5.167 1.00 0.00 69 ALA A N 13
ATOM 17834 C CA . ALA A 1 69 ? -3.460 7.226 -4.229 1.00 0.00 69 ALA A CA 13
ATOM 17835 C C . ALA A 1 69 ? -4.894 7.099 -3.845 1.00 0.00 69 ALA A C 13
ATOM 17836 O O . ALA A 1 69 ? -5.524 6.096 -4.171 1.00 0.00 69 ALA A O 13
ATOM 17843 N N . GLU A 1 70 ? -5.530 8.112 -3.227 1.00 0.00 70 GLU A N 13
ATOM 17844 C CA . GLU A 1 70 ? -6.930 8.104 -2.938 1.00 0.00 70 GLU A CA 13
ATOM 17845 C C . GLU A 1 70 ? -7.880 7.687 -4.008 1.00 0.00 70 GLU A C 13
ATOM 17846 O O . GLU A 1 70 ? -8.761 6.865 -3.765 1.00 0.00 70 GLU A O 13
ATOM 17858 N N . LYS A 1 71 ? -7.771 8.203 -5.245 1.00 0.00 71 LYS A N 13
ATOM 17859 C CA . LYS A 1 71 ? -8.710 8.038 -6.310 1.00 0.00 71 LYS A CA 13
ATOM 17860 C C . LYS A 1 71 ? -8.473 6.826 -7.144 1.00 0.00 71 LYS A C 13
ATOM 17861 O O . LYS A 1 71 ? -9.399 6.273 -7.736 1.00 0.00 71 LYS A O 13
ATOM 17880 N N . GLU A 1 72 ? -7.213 6.372 -7.268 1.00 0.00 72 GLU A N 13
ATOM 17881 C CA . GLU A 1 72 ? -6.923 5.200 -8.036 1.00 0.00 72 GLU A CA 13
ATOM 17882 C C . GLU A 1 72 ? -6.992 3.982 -7.180 1.00 0.00 72 GLU A C 13
ATOM 17883 O O . GLU A 1 72 ? -7.234 2.890 -7.692 1.00 0.00 72 GLU A O 13
ATOM 17895 N N . TYR A 1 73 ? -6.844 4.106 -5.849 1.00 0.00 73 TYR A N 13
ATOM 17896 C CA . TYR A 1 73 ? -6.869 2.988 -4.957 1.00 0.00 73 TYR A CA 13
ATOM 17897 C C . TYR A 1 73 ? -8.201 2.329 -4.855 1.00 0.00 73 TYR A C 13
ATOM 17898 O O . TYR A 1 73 ? -8.288 1.109 -4.976 1.00 0.00 73 TYR A O 13
ATOM 17916 N N . ILE A 1 74 ? -9.290 3.093 -4.655 1.00 0.00 74 ILE A N 13
ATOM 17917 C CA . ILE A 1 74 ? -10.637 2.632 -4.787 1.00 0.00 74 ILE A CA 13
ATOM 17918 C C . ILE A 1 74 ? -10.889 1.696 -5.919 1.00 0.00 74 ILE A C 13
ATOM 17919 O O . ILE A 1 74 ? -11.379 0.584 -5.725 1.00 0.00 74 ILE A O 13
ATOM 17935 N N . ALA A 1 75 ? -10.486 2.058 -7.150 1.00 0.00 75 ALA A N 13
ATOM 17936 C CA . ALA A 1 75 ? -10.680 1.234 -8.303 1.00 0.00 75 ALA A CA 13
ATOM 17937 C C . ALA A 1 75 ? -9.857 -0.008 -8.338 1.00 0.00 75 ALA A C 13
ATOM 17938 O O . ALA A 1 75 ? -10.327 -1.043 -8.807 1.00 0.00 75 ALA A O 13
ATOM 17945 N N . LEU A 1 76 ? -8.628 0.006 -7.790 1.00 0.00 76 LEU A N 13
ATOM 17946 C CA . LEU A 1 76 ? -7.840 -1.174 -7.613 1.00 0.00 76 LEU A CA 13
ATOM 17947 C C . LEU A 1 76 ? -8.453 -2.128 -6.646 1.00 0.00 76 LEU A C 13
ATOM 17948 O O . LEU A 1 76 ? -8.598 -3.320 -6.911 1.00 0.00 76 LEU A O 13
ATOM 17964 N N . VAL A 1 77 ? -8.845 -1.632 -5.459 1.00 0.00 77 VAL A N 13
ATOM 17965 C CA . VAL A 1 77 ? -9.286 -2.404 -4.338 1.00 0.00 77 VAL A CA 13
ATOM 17966 C C . VAL A 1 77 ? -10.637 -2.985 -4.583 1.00 0.00 77 VAL A C 13
ATOM 17967 O O . VAL A 1 77 ? -10.989 -4.029 -4.036 1.00 0.00 77 VAL A O 13
ATOM 17980 N N . ASP A 1 78 ? -11.429 -2.419 -5.511 1.00 0.00 78 ASP A N 13
ATOM 17981 C CA . ASP A 1 78 ? -12.569 -3.106 -6.034 1.00 0.00 78 ASP A CA 13
ATOM 17982 C C . ASP A 1 78 ? -12.238 -4.361 -6.764 1.00 0.00 78 ASP A C 13
ATOM 17983 O O . ASP A 1 78 ? -12.853 -5.402 -6.545 1.00 0.00 78 ASP A O 13
ATOM 17992 N N . GLN A 1 79 ? -11.196 -4.344 -7.616 1.00 0.00 79 GLN A N 13
ATOM 17993 C CA . GLN A 1 79 ? -10.708 -5.471 -8.347 1.00 0.00 79 GLN A CA 13
ATOM 17994 C C . GLN A 1 79 ? -9.997 -6.472 -7.502 1.00 0.00 79 GLN A C 13
ATOM 17995 O O . GLN A 1 79 ? -9.792 -7.612 -7.915 1.00 0.00 79 GLN A O 13
ATOM 18009 N N . LEU A 1 80 ? -9.609 -6.092 -6.271 1.00 0.00 80 LEU A N 13
ATOM 18010 C CA . LEU A 1 80 ? -9.092 -6.943 -5.245 1.00 0.00 80 LEU A CA 13
ATOM 18011 C C . LEU A 1 80 ? -10.213 -7.614 -4.528 1.00 0.00 80 LEU A C 13
ATOM 18012 O O . LEU A 1 80 ? -10.364 -8.833 -4.580 1.00 0.00 80 LEU A O 13
ATOM 18028 N N . ILE A 1 81 ? -11.060 -6.850 -3.816 1.00 0.00 81 ILE A N 13
ATOM 18029 C CA . ILE A 1 81 ? -11.992 -7.359 -2.858 1.00 0.00 81 ILE A CA 13
ATOM 18030 C C . ILE A 1 81 ? -13.054 -8.202 -3.475 1.00 0.00 81 ILE A C 13
ATOM 18031 O O . ILE A 1 81 ? -13.510 -9.176 -2.879 1.00 0.00 81 ILE A O 13
ATOM 18047 N N . ALA A 1 82 ? -13.425 -7.935 -4.741 1.00 0.00 82 ALA A N 13
ATOM 18048 C CA . ALA A 1 82 ? -14.267 -8.787 -5.521 1.00 0.00 82 ALA A CA 13
ATOM 18049 C C . ALA A 1 82 ? -13.829 -10.211 -5.562 1.00 0.00 82 ALA A C 13
ATOM 18050 O O . ALA A 1 82 ? -14.652 -11.122 -5.494 1.00 0.00 82 ALA A O 13
ATOM 18057 N N . LYS A 1 83 ? -12.509 -10.460 -5.619 1.00 0.00 83 LYS A N 13
ATOM 18058 C CA . LYS A 1 83 ? -11.922 -11.763 -5.547 1.00 0.00 83 LYS A CA 13
ATOM 18059 C C . LYS A 1 83 ? -11.672 -12.169 -4.135 1.00 0.00 83 LYS A C 13
ATOM 18060 O O . LYS A 1 83 ? -11.838 -13.325 -3.748 1.00 0.00 83 LYS A O 13
ATOM 18079 N N . TYR A 1 84 ? -11.220 -11.218 -3.299 1.00 0.00 84 TYR A N 13
ATOM 18080 C CA . TYR A 1 84 ? -10.491 -11.492 -2.099 1.00 0.00 84 TYR A CA 13
ATOM 18081 C C . TYR A 1 84 ? -11.289 -11.467 -0.839 1.00 0.00 84 TYR A C 13
ATOM 18082 O O . TYR A 1 84 ? -10.801 -11.934 0.188 1.00 0.00 84 TYR A O 13
ATOM 18100 N N . SER A 1 85 ? -12.523 -10.935 -0.836 1.00 0.00 85 SER A N 13
ATOM 18101 C CA . SER A 1 85 ? -13.349 -10.858 0.328 1.00 0.00 85 SER A CA 13
ATOM 18102 C C . SER A 1 85 ? -13.605 -12.148 1.027 1.00 0.00 85 SER A C 13
ATOM 18103 O O . SER A 1 85 ? -13.346 -12.273 2.223 1.00 0.00 85 SER A O 13
ATOM 18111 N N . SER A 1 86 ? -14.110 -13.168 0.311 1.00 0.00 86 SER A N 13
ATOM 18112 C CA . SER A 1 86 ? -14.257 -14.486 0.848 1.00 0.00 86 SER A CA 13
ATOM 18113 C C . SER A 1 86 ? -14.411 -15.493 -0.282 1.00 0.00 86 SER A C 13
ATOM 18114 O O . SER A 1 86 ? -13.521 -16.369 -0.460 1.00 0.00 86 SER A O 13
ATOM 18123 N N . VAL A 1 1 ? -10.698 10.428 -2.450 1.00 0.00 1 VAL A N 14
ATOM 18124 C CA . VAL A 1 1 ? -10.678 10.594 -0.979 1.00 0.00 1 VAL A CA 14
ATOM 18125 C C . VAL A 1 1 ? -9.982 9.514 -0.225 1.00 0.00 1 VAL A C 14
ATOM 18126 O O . VAL A 1 1 ? -10.274 8.324 -0.329 1.00 0.00 1 VAL A O 14
ATOM 18141 N N . SER A 1 2 ? -8.975 9.881 0.588 1.00 0.00 2 SER A N 14
ATOM 18142 C CA . SER A 1 2 ? -8.153 9.064 1.426 1.00 0.00 2 SER A CA 14
ATOM 18143 C C . SER A 1 2 ? -8.901 8.285 2.452 1.00 0.00 2 SER A C 14
ATOM 18144 O O . SER A 1 2 ? -8.523 7.170 2.807 1.00 0.00 2 SER A O 14
ATOM 18152 N N . GLN A 1 3 ? -10.038 8.813 2.940 1.00 0.00 3 GLN A N 14
ATOM 18153 C CA . GLN A 1 3 ? -10.906 8.115 3.836 1.00 0.00 3 GLN A CA 14
ATOM 18154 C C . GLN A 1 3 ? -11.426 6.822 3.308 1.00 0.00 3 GLN A C 14
ATOM 18155 O O . GLN A 1 3 ? -11.489 5.812 4.006 1.00 0.00 3 GLN A O 14
ATOM 18169 N N . LEU A 1 4 ? -11.735 6.772 2.000 1.00 0.00 4 LEU A N 14
ATOM 18170 C CA . LEU A 1 4 ? -12.189 5.613 1.296 1.00 0.00 4 LEU A CA 14
ATOM 18171 C C . LEU A 1 4 ? -11.143 4.552 1.256 1.00 0.00 4 LEU A C 14
ATOM 18172 O O . LEU A 1 4 ? -11.342 3.391 1.606 1.00 0.00 4 LEU A O 14
ATOM 18188 N N . PHE A 1 5 ? -9.950 5.002 0.829 1.00 0.00 5 PHE A N 14
ATOM 18189 C CA . PHE A 1 5 ? -8.702 4.304 0.810 1.00 0.00 5 PHE A CA 14
ATOM 18190 C C . PHE A 1 5 ? -8.418 3.672 2.129 1.00 0.00 5 PHE A C 14
ATOM 18191 O O . PHE A 1 5 ? -7.923 2.547 2.190 1.00 0.00 5 PHE A O 14
ATOM 18208 N N . GLU A 1 6 ? -8.781 4.323 3.249 1.00 0.00 6 GLU A N 14
ATOM 18209 C CA . GLU A 1 6 ? -8.532 3.826 4.566 1.00 0.00 6 GLU A CA 14
ATOM 18210 C C . GLU A 1 6 ? -9.531 2.817 5.015 1.00 0.00 6 GLU A C 14
ATOM 18211 O O . GLU A 1 6 ? -9.198 1.942 5.814 1.00 0.00 6 GLU A O 14
ATOM 18223 N N . GLU A 1 7 ? -10.778 2.822 4.509 1.00 0.00 7 GLU A N 14
ATOM 18224 C CA . GLU A 1 7 ? -11.668 1.719 4.687 1.00 0.00 7 GLU A CA 14
ATOM 18225 C C . GLU A 1 7 ? -11.162 0.495 4.003 1.00 0.00 7 GLU A C 14
ATOM 18226 O O . GLU A 1 7 ? -11.012 -0.578 4.587 1.00 0.00 7 GLU A O 14
ATOM 18238 N N . LYS A 1 8 ? -10.866 0.675 2.704 1.00 0.00 8 LYS A N 14
ATOM 18239 C CA . LYS A 1 8 ? -10.517 -0.334 1.752 1.00 0.00 8 LYS A CA 14
ATOM 18240 C C . LYS A 1 8 ? -9.194 -0.959 2.030 1.00 0.00 8 LYS A C 14
ATOM 18241 O O . LYS A 1 8 ? -9.042 -2.178 1.962 1.00 0.00 8 LYS A O 14
ATOM 18260 N N . ALA A 1 9 ? -8.168 -0.159 2.374 1.00 0.00 9 ALA A N 14
ATOM 18261 C CA . ALA A 1 9 ? -6.822 -0.625 2.492 1.00 0.00 9 ALA A CA 14
ATOM 18262 C C . ALA A 1 9 ? -6.610 -1.545 3.645 1.00 0.00 9 ALA A C 14
ATOM 18263 O O . ALA A 1 9 ? -6.008 -2.615 3.574 1.00 0.00 9 ALA A O 14
ATOM 18270 N N . LYS A 1 10 ? -7.162 -1.107 4.790 1.00 0.00 10 LYS A N 14
ATOM 18271 C CA . LYS A 1 10 ? -7.148 -1.821 6.029 1.00 0.00 10 LYS A CA 14
ATOM 18272 C C . LYS A 1 10 ? -7.935 -3.086 5.990 1.00 0.00 10 LYS A C 14
ATOM 18273 O O . LYS A 1 10 ? -7.731 -3.951 6.840 1.00 0.00 10 LYS A O 14
ATOM 18292 N N . ALA A 1 11 ? -8.824 -3.275 4.997 1.00 0.00 11 ALA A N 14
ATOM 18293 C CA . ALA A 1 11 ? -9.396 -4.553 4.703 1.00 0.00 11 ALA A CA 14
ATOM 18294 C C . ALA A 1 11 ? -8.443 -5.416 3.950 1.00 0.00 11 ALA A C 14
ATOM 18295 O O . ALA A 1 11 ? -8.119 -6.515 4.397 1.00 0.00 11 ALA A O 14
ATOM 18302 N N . VAL A 1 12 ? -7.911 -4.980 2.794 1.00 0.00 12 VAL A N 14
ATOM 18303 C CA . VAL A 1 12 ? -7.132 -5.801 1.919 1.00 0.00 12 VAL A CA 14
ATOM 18304 C C . VAL A 1 12 ? -5.838 -6.253 2.503 1.00 0.00 12 VAL A C 14
ATOM 18305 O O . VAL A 1 12 ? -5.350 -7.337 2.181 1.00 0.00 12 VAL A O 14
ATOM 18318 N N . ASN A 1 13 ? -5.280 -5.495 3.463 1.00 0.00 13 ASN A N 14
ATOM 18319 C CA . ASN A 1 13 ? -4.098 -5.878 4.171 1.00 0.00 13 ASN A CA 14
ATOM 18320 C C . ASN A 1 13 ? -4.298 -6.979 5.155 1.00 0.00 13 ASN A C 14
ATOM 18321 O O . ASN A 1 13 ? -3.328 -7.541 5.663 1.00 0.00 13 ASN A O 14
ATOM 18332 N N . GLU A 1 14 ? -5.554 -7.354 5.457 1.00 0.00 14 GLU A N 14
ATOM 18333 C CA . GLU A 1 14 ? -5.851 -8.364 6.424 1.00 0.00 14 GLU A CA 14
ATOM 18334 C C . GLU A 1 14 ? -7.086 -9.133 6.102 1.00 0.00 14 GLU A C 14
ATOM 18335 O O . GLU A 1 14 ? -7.768 -9.692 6.959 1.00 0.00 14 GLU A O 14
ATOM 18347 N N . LEU A 1 15 ? -7.405 -9.260 4.801 1.00 0.00 15 LEU A N 14
ATOM 18348 C CA . LEU A 1 15 ? -8.460 -10.072 4.282 1.00 0.00 15 LEU A CA 14
ATOM 18349 C C . LEU A 1 15 ? -8.053 -11.503 4.371 1.00 0.00 15 LEU A C 14
ATOM 18350 O O . LEU A 1 15 ? -6.872 -11.755 4.610 1.00 0.00 15 LEU A O 14
ATOM 18366 N N . PRO A 1 16 ? -8.863 -12.512 4.248 1.00 0.00 16 PRO A N 14
ATOM 18367 C CA . PRO A 1 16 ? -8.403 -13.867 4.318 1.00 0.00 16 PRO A CA 14
ATOM 18368 C C . PRO A 1 16 ? -7.684 -14.250 3.070 1.00 0.00 16 PRO A C 14
ATOM 18369 O O . PRO A 1 16 ? -6.789 -15.092 3.110 1.00 0.00 16 PRO A O 14
ATOM 18380 N N . THR A 1 17 ? -8.061 -13.626 1.939 1.00 0.00 17 THR A N 14
ATOM 18381 C CA . THR A 1 17 ? -7.517 -13.838 0.635 1.00 0.00 17 THR A CA 14
ATOM 18382 C C . THR A 1 17 ? -6.626 -12.663 0.420 1.00 0.00 17 THR A C 14
ATOM 18383 O O . THR A 1 17 ? -6.978 -11.652 -0.186 1.00 0.00 17 THR A O 14
ATOM 18394 N N . LYS A 1 18 ? -5.428 -12.725 1.027 1.00 0.00 18 LYS A N 14
ATOM 18395 C CA . LYS A 1 18 ? -4.458 -11.675 1.016 1.00 0.00 18 LYS A CA 14
ATOM 18396 C C . LYS A 1 18 ? -3.902 -11.364 -0.331 1.00 0.00 18 LYS A C 14
ATOM 18397 O O . LYS A 1 18 ? -3.890 -12.263 -1.171 1.00 0.00 18 LYS A O 14
ATOM 18416 N N . PRO A 1 19 ? -3.443 -10.189 -0.648 1.00 0.00 19 PRO A N 14
ATOM 18417 C CA . PRO A 1 19 ? -3.277 -9.757 -2.006 1.00 0.00 19 PRO A CA 14
ATOM 18418 C C . PRO A 1 19 ? -2.216 -10.491 -2.750 1.00 0.00 19 PRO A C 14
ATOM 18419 O O . PRO A 1 19 ? -1.265 -10.964 -2.130 1.00 0.00 19 PRO A O 14
ATOM 18430 N N . SER A 1 20 ? -2.328 -10.655 -4.081 1.00 0.00 20 SER A N 14
ATOM 18431 C CA . SER A 1 20 ? -1.465 -11.497 -4.850 1.00 0.00 20 SER A CA 14
ATOM 18432 C C . SER A 1 20 ? -0.160 -10.867 -5.196 1.00 0.00 20 SER A C 14
ATOM 18433 O O . SER A 1 20 ? 0.060 -9.688 -4.920 1.00 0.00 20 SER A O 14
ATOM 18441 N N . THR A 1 21 ? 0.779 -11.598 -5.821 1.00 0.00 21 THR A N 14
ATOM 18442 C CA . THR A 1 21 ? 2.138 -11.212 -6.044 1.00 0.00 21 THR A CA 14
ATOM 18443 C C . THR A 1 21 ? 2.305 -9.941 -6.803 1.00 0.00 21 THR A C 14
ATOM 18444 O O . THR A 1 21 ? 2.943 -9.002 -6.330 1.00 0.00 21 THR A O 14
ATOM 18455 N N . ASP A 1 22 ? 1.713 -9.856 -8.008 1.00 0.00 22 ASP A N 14
ATOM 18456 C CA . ASP A 1 22 ? 1.760 -8.739 -8.900 1.00 0.00 22 ASP A CA 14
ATOM 18457 C C . ASP A 1 22 ? 1.033 -7.548 -8.380 1.00 0.00 22 ASP A C 14
ATOM 18458 O O . ASP A 1 22 ? 1.404 -6.402 -8.627 1.00 0.00 22 ASP A O 14
ATOM 18467 N N . GLU A 1 23 ? -0.027 -7.806 -7.596 1.00 0.00 23 GLU A N 14
ATOM 18468 C CA . GLU A 1 23 ? -0.867 -6.840 -6.958 1.00 0.00 23 GLU A CA 14
ATOM 18469 C C . GLU A 1 23 ? -0.142 -6.180 -5.835 1.00 0.00 23 GLU A C 14
ATOM 18470 O O . GLU A 1 23 ? 0.072 -4.969 -5.869 1.00 0.00 23 GLU A O 14
ATOM 18482 N N . LEU A 1 24 ? 0.312 -6.940 -4.823 1.00 0.00 24 LEU A N 14
ATOM 18483 C CA . LEU A 1 24 ? 0.974 -6.508 -3.631 1.00 0.00 24 LEU A CA 14
ATOM 18484 C C . LEU A 1 24 ? 2.117 -5.566 -3.792 1.00 0.00 24 LEU A C 14
ATOM 18485 O O . LEU A 1 24 ? 2.380 -4.746 -2.914 1.00 0.00 24 LEU A O 14
ATOM 18501 N N . LEU A 1 25 ? 2.819 -5.587 -4.939 1.00 0.00 25 LEU A N 14
ATOM 18502 C CA . LEU A 1 25 ? 3.763 -4.585 -5.326 1.00 0.00 25 LEU A CA 14
ATOM 18503 C C . LEU A 1 25 ? 3.182 -3.222 -5.480 1.00 0.00 25 LEU A C 14
ATOM 18504 O O . LEU A 1 25 ? 3.578 -2.265 -4.818 1.00 0.00 25 LEU A O 14
ATOM 18520 N N . GLU A 1 26 ? 2.182 -3.090 -6.370 1.00 0.00 26 GLU A N 14
ATOM 18521 C CA . GLU A 1 26 ? 1.527 -1.848 -6.642 1.00 0.00 26 GLU A CA 14
ATOM 18522 C C . GLU A 1 26 ? 0.598 -1.448 -5.548 1.00 0.00 26 GLU A C 14
ATOM 18523 O O . GLU A 1 26 ? 0.476 -0.279 -5.187 1.00 0.00 26 GLU A O 14
ATOM 18535 N N . LEU A 1 27 ? -0.063 -2.432 -4.914 1.00 0.00 27 LEU A N 14
ATOM 18536 C CA . LEU A 1 27 ? -0.939 -2.262 -3.796 1.00 0.00 27 LEU A CA 14
ATOM 18537 C C . LEU A 1 27 ? -0.212 -1.825 -2.570 1.00 0.00 27 LEU A C 14
ATOM 18538 O O . LEU A 1 27 ? -0.757 -1.036 -1.799 1.00 0.00 27 LEU A O 14
ATOM 18554 N N . TYR A 1 28 ? 1.050 -2.232 -2.348 1.00 0.00 28 TYR A N 14
ATOM 18555 C CA . TYR A 1 28 ? 1.937 -1.641 -1.395 1.00 0.00 28 TYR A CA 14
ATOM 18556 C C . TYR A 1 28 ? 2.179 -0.206 -1.714 1.00 0.00 28 TYR A C 14
ATOM 18557 O O . TYR A 1 28 ? 1.958 0.639 -0.848 1.00 0.00 28 TYR A O 14
ATOM 18575 N N . ALA A 1 29 ? 2.637 0.119 -2.937 1.00 0.00 29 ALA A N 14
ATOM 18576 C CA . ALA A 1 29 ? 3.005 1.439 -3.342 1.00 0.00 29 ALA A CA 14
ATOM 18577 C C . ALA A 1 29 ? 1.946 2.445 -3.046 1.00 0.00 29 ALA A C 14
ATOM 18578 O O . ALA A 1 29 ? 2.165 3.400 -2.303 1.00 0.00 29 ALA A O 14
ATOM 18585 N N . LEU A 1 30 ? 0.711 2.204 -3.522 1.00 0.00 30 LEU A N 14
ATOM 18586 C CA . LEU A 1 30 ? -0.413 3.033 -3.216 1.00 0.00 30 LEU A CA 14
ATOM 18587 C C . LEU A 1 30 ? -0.814 3.099 -1.782 1.00 0.00 30 LEU A C 14
ATOM 18588 O O . LEU A 1 30 ? -1.144 4.168 -1.271 1.00 0.00 30 LEU A O 14
ATOM 18604 N N . TYR A 1 31 ? -0.799 1.965 -1.059 1.00 0.00 31 TYR A N 14
ATOM 18605 C CA . TYR A 1 31 ? -1.100 1.937 0.338 1.00 0.00 31 TYR A CA 14
ATOM 18606 C C . TYR A 1 31 ? -0.144 2.755 1.135 1.00 0.00 31 TYR A C 14
ATOM 18607 O O . TYR A 1 31 ? -0.524 3.657 1.881 1.00 0.00 31 TYR A O 14
ATOM 18625 N N . LYS A 1 32 ? 1.174 2.523 0.995 1.00 0.00 32 LYS A N 14
ATOM 18626 C CA . LYS A 1 32 ? 2.219 3.336 1.534 1.00 0.00 32 LYS A CA 14
ATOM 18627 C C . LYS A 1 32 ? 2.092 4.768 1.142 1.00 0.00 32 LYS A C 14
ATOM 18628 O O . LYS A 1 32 ? 2.208 5.642 2.002 1.00 0.00 32 LYS A O 14
ATOM 18647 N N . GLN A 1 33 ? 1.743 5.067 -0.121 1.00 0.00 33 GLN A N 14
ATOM 18648 C CA . GLN A 1 33 ? 1.559 6.396 -0.620 1.00 0.00 33 GLN A CA 14
ATOM 18649 C C . GLN A 1 33 ? 0.581 7.200 0.165 1.00 0.00 33 GLN A C 14
ATOM 18650 O O . GLN A 1 33 ? 0.928 8.240 0.723 1.00 0.00 33 GLN A O 14
ATOM 18664 N N . ALA A 1 34 ? -0.692 6.777 0.260 1.00 0.00 34 ALA A N 14
ATOM 18665 C CA . ALA A 1 34 ? -1.691 7.564 0.915 1.00 0.00 34 ALA A CA 14
ATOM 18666 C C . ALA A 1 34 ? -1.792 7.279 2.375 1.00 0.00 34 ALA A C 14
ATOM 18667 O O . ALA A 1 34 ? -2.460 8.018 3.096 1.00 0.00 34 ALA A O 14
ATOM 18674 N N . THR A 1 35 ? -1.085 6.266 2.905 1.00 0.00 35 THR A N 14
ATOM 18675 C CA . THR A 1 35 ? -0.918 6.120 4.317 1.00 0.00 35 THR A CA 14
ATOM 18676 C C . THR A 1 35 ? -0.067 7.205 4.881 1.00 0.00 35 THR A C 14
ATOM 18677 O O . THR A 1 35 ? -0.541 8.046 5.643 1.00 0.00 35 THR A O 14
ATOM 18688 N N . VAL A 1 36 ? 1.233 7.240 4.539 1.00 0.00 36 VAL A N 14
ATOM 18689 C CA . VAL A 1 36 ? 2.146 8.191 5.094 1.00 0.00 36 VAL A CA 14
ATOM 18690 C C . VAL A 1 36 ? 2.196 9.484 4.353 1.00 0.00 36 VAL A C 14
ATOM 18691 O O . VAL A 1 36 ? 2.507 10.529 4.921 1.00 0.00 36 VAL A O 14
ATOM 18704 N N . GLY A 1 37 ? 1.897 9.493 3.041 1.00 0.00 37 GLY A N 14
ATOM 18705 C CA . GLY A 1 37 ? 1.739 10.682 2.263 1.00 0.00 37 GLY A CA 14
ATOM 18706 C C . GLY A 1 37 ? 2.962 11.154 1.555 1.00 0.00 37 GLY A C 14
ATOM 18707 O O . GLY A 1 37 ? 2.859 11.962 0.633 1.00 0.00 37 GLY A O 14
ATOM 18711 N N . ASP A 1 38 ? 4.152 10.682 1.969 1.00 0.00 38 ASP A N 14
ATOM 18712 C CA . ASP A 1 38 ? 5.417 11.026 1.398 1.00 0.00 38 ASP A CA 14
ATOM 18713 C C . ASP A 1 38 ? 6.175 9.751 1.250 1.00 0.00 38 ASP A C 14
ATOM 18714 O O . ASP A 1 38 ? 5.824 8.755 1.880 1.00 0.00 38 ASP A O 14
ATOM 18723 N N . ASN A 1 39 ? 7.286 9.735 0.493 1.00 0.00 39 ASN A N 14
ATOM 18724 C CA . ASN A 1 39 ? 8.379 8.842 0.722 1.00 0.00 39 ASN A CA 14
ATOM 18725 C C . ASN A 1 39 ? 8.979 8.905 2.085 1.00 0.00 39 ASN A C 14
ATOM 18726 O O . ASN A 1 39 ? 9.950 9.610 2.353 1.00 0.00 39 ASN A O 14
ATOM 18737 N N . ASP A 1 40 ? 8.385 8.152 3.028 1.00 0.00 40 ASP A N 14
ATOM 18738 C CA . ASP A 1 40 ? 8.604 8.221 4.440 1.00 0.00 40 ASP A CA 14
ATOM 18739 C C . ASP A 1 40 ? 9.868 7.562 4.878 1.00 0.00 40 ASP A C 14
ATOM 18740 O O . ASP A 1 40 ? 10.799 8.226 5.329 1.00 0.00 40 ASP A O 14
ATOM 18749 N N . LYS A 1 41 ? 9.963 6.226 4.763 1.00 0.00 41 LYS A N 14
ATOM 18750 C CA . LYS A 1 41 ? 11.148 5.474 5.039 1.00 0.00 41 LYS A CA 14
ATOM 18751 C C . LYS A 1 41 ? 11.933 5.423 3.773 1.00 0.00 41 LYS A C 14
ATOM 18752 O O . LYS A 1 41 ? 11.367 5.600 2.696 1.00 0.00 41 LYS A O 14
ATOM 18771 N N . GLU A 1 42 ? 13.252 5.175 3.870 1.00 0.00 42 GLU A N 14
ATOM 18772 C CA . GLU A 1 42 ? 14.120 4.935 2.760 1.00 0.00 42 GLU A CA 14
ATOM 18773 C C . GLU A 1 42 ? 14.928 3.723 3.070 1.00 0.00 42 GLU A C 14
ATOM 18774 O O . GLU A 1 42 ? 15.950 3.388 2.471 1.00 0.00 42 GLU A O 14
ATOM 18786 N N . LYS A 1 43 ? 14.432 2.966 4.065 1.00 0.00 43 LYS A N 14
ATOM 18787 C CA . LYS A 1 43 ? 15.017 1.764 4.575 1.00 0.00 43 LYS A CA 14
ATOM 18788 C C . LYS A 1 43 ? 14.027 0.661 4.432 1.00 0.00 43 LYS A C 14
ATOM 18789 O O . LYS A 1 43 ? 13.154 0.529 5.288 1.00 0.00 43 LYS A O 14
ATOM 18808 N N . PRO A 1 44 ? 14.071 -0.146 3.414 1.00 0.00 44 PRO A N 14
ATOM 18809 C CA . PRO A 1 44 ? 13.337 -1.378 3.368 1.00 0.00 44 PRO A CA 14
ATOM 18810 C C . PRO A 1 44 ? 14.056 -2.462 4.093 1.00 0.00 44 PRO A C 14
ATOM 18811 O O . PRO A 1 44 ? 14.972 -2.184 4.866 1.00 0.00 44 PRO A O 14
ATOM 18822 N N . GLY A 1 45 ? 13.661 -3.731 3.893 1.00 0.00 45 GLY A N 14
ATOM 18823 C CA . GLY A 1 45 ? 14.174 -4.876 4.581 1.00 0.00 45 GLY A CA 14
ATOM 18824 C C . GLY A 1 45 ? 15.616 -5.198 4.389 1.00 0.00 45 GLY A C 14
ATOM 18825 O O . GLY A 1 45 ? 16.336 -4.592 3.597 1.00 0.00 45 GLY A O 14
ATOM 18829 N N . ILE A 1 46 ? 16.118 -6.208 5.123 1.00 0.00 46 ILE A N 14
ATOM 18830 C CA . ILE A 1 46 ? 17.520 -6.460 5.247 1.00 0.00 46 ILE A CA 14
ATOM 18831 C C . ILE A 1 46 ? 18.039 -7.322 4.148 1.00 0.00 46 ILE A C 14
ATOM 18832 O O . ILE A 1 46 ? 19.037 -7.019 3.495 1.00 0.00 46 ILE A O 14
ATOM 18848 N N . PHE A 1 47 ? 17.333 -8.425 3.845 1.00 0.00 47 PHE A N 14
ATOM 18849 C CA . PHE A 1 47 ? 17.610 -9.374 2.811 1.00 0.00 47 PHE A CA 14
ATOM 18850 C C . PHE A 1 47 ? 17.037 -8.951 1.502 1.00 0.00 47 PHE A C 14
ATOM 18851 O O . PHE A 1 47 ? 17.260 -9.585 0.473 1.00 0.00 47 PHE A O 14
ATOM 18868 N N . ASN A 1 48 ? 16.281 -7.839 1.528 1.00 0.00 48 ASN A N 14
ATOM 18869 C CA . ASN A 1 48 ? 15.437 -7.257 0.531 1.00 0.00 48 ASN A CA 14
ATOM 18870 C C . ASN A 1 48 ? 15.542 -7.638 -0.907 1.00 0.00 48 ASN A C 14
ATOM 18871 O O . ASN A 1 48 ? 16.175 -6.950 -1.706 1.00 0.00 48 ASN A O 14
ATOM 18882 N N . MET A 1 49 ? 14.851 -8.714 -1.324 1.00 0.00 49 MET A N 14
ATOM 18883 C CA . MET A 1 49 ? 14.590 -8.981 -2.704 1.00 0.00 49 MET A CA 14
ATOM 18884 C C . MET A 1 49 ? 13.260 -8.397 -3.037 1.00 0.00 49 MET A C 14
ATOM 18885 O O . MET A 1 49 ? 13.131 -7.569 -3.938 1.00 0.00 49 MET A O 14
ATOM 18899 N N . LYS A 1 50 ? 12.205 -8.768 -2.292 1.00 0.00 50 LYS A N 14
ATOM 18900 C CA . LYS A 1 50 ? 10.872 -8.320 -2.554 1.00 0.00 50 LYS A CA 14
ATOM 18901 C C . LYS A 1 50 ? 10.626 -6.892 -2.209 1.00 0.00 50 LYS A C 14
ATOM 18902 O O . LYS A 1 50 ? 9.996 -6.162 -2.973 1.00 0.00 50 LYS A O 14
ATOM 18921 N N . ASP A 1 51 ? 11.131 -6.399 -1.063 1.00 0.00 51 ASP A N 14
ATOM 18922 C CA . ASP A 1 51 ? 10.935 -5.051 -0.627 1.00 0.00 51 ASP A CA 14
ATOM 18923 C C . ASP A 1 51 ? 11.493 -4.002 -1.524 1.00 0.00 51 ASP A C 14
ATOM 18924 O O . ASP A 1 51 ? 10.917 -2.923 -1.644 1.00 0.00 51 ASP A O 14
ATOM 18933 N N . ARG A 1 52 ? 12.633 -4.235 -2.201 1.00 0.00 52 ARG A N 14
ATOM 18934 C CA . ARG A 1 52 ? 13.250 -3.235 -3.017 1.00 0.00 52 ARG A CA 14
ATOM 18935 C C . ARG A 1 52 ? 12.541 -2.961 -4.298 1.00 0.00 52 ARG A C 14
ATOM 18936 O O . ARG A 1 52 ? 12.710 -1.899 -4.896 1.00 0.00 52 ARG A O 14
ATOM 18957 N N . TYR A 1 53 ? 11.661 -3.876 -4.742 1.00 0.00 53 TYR A N 14
ATOM 18958 C CA . TYR A 1 53 ? 10.724 -3.628 -5.795 1.00 0.00 53 TYR A CA 14
ATOM 18959 C C . TYR A 1 53 ? 9.582 -2.801 -5.314 1.00 0.00 53 TYR A C 14
ATOM 18960 O O . TYR A 1 53 ? 9.256 -1.777 -5.912 1.00 0.00 53 TYR A O 14
ATOM 18978 N N . LYS A 1 54 ? 8.957 -3.191 -4.188 1.00 0.00 54 LYS A N 14
ATOM 18979 C CA . LYS A 1 54 ? 7.887 -2.491 -3.549 1.00 0.00 54 LYS A CA 14
ATOM 18980 C C . LYS A 1 54 ? 8.202 -1.077 -3.202 1.00 0.00 54 LYS A C 14
ATOM 18981 O O . LYS A 1 54 ? 7.471 -0.149 -3.543 1.00 0.00 54 LYS A O 14
ATOM 19000 N N . TRP A 1 55 ? 9.338 -0.850 -2.518 1.00 0.00 55 TRP A N 14
ATOM 19001 C CA . TRP A 1 55 ? 9.771 0.438 -2.070 1.00 0.00 55 TRP A CA 14
ATOM 19002 C C . TRP A 1 55 ? 10.111 1.353 -3.195 1.00 0.00 55 TRP A C 14
ATOM 19003 O O . TRP A 1 55 ? 9.806 2.544 -3.157 1.00 0.00 55 TRP A O 14
ATOM 19024 N N . GLU A 1 56 ? 10.706 0.856 -4.294 1.00 0.00 56 GLU A N 14
ATOM 19025 C CA . GLU A 1 56 ? 11.027 1.678 -5.419 1.00 0.00 56 GLU A CA 14
ATOM 19026 C C . GLU A 1 56 ? 9.823 2.049 -6.214 1.00 0.00 56 GLU A C 14
ATOM 19027 O O . GLU A 1 56 ? 9.715 3.157 -6.738 1.00 0.00 56 GLU A O 14
ATOM 19039 N N . ALA A 1 57 ? 8.808 1.170 -6.280 1.00 0.00 57 ALA A N 14
ATOM 19040 C CA . ALA A 1 57 ? 7.557 1.453 -6.913 1.00 0.00 57 ALA A CA 14
ATOM 19041 C C . ALA A 1 57 ? 6.785 2.520 -6.215 1.00 0.00 57 ALA A C 14
ATOM 19042 O O . ALA A 1 57 ? 5.995 3.246 -6.816 1.00 0.00 57 ALA A O 14
ATOM 19049 N N . TRP A 1 58 ? 7.049 2.667 -4.904 1.00 0.00 58 TRP A N 14
ATOM 19050 C CA . TRP A 1 58 ? 6.498 3.626 -3.998 1.00 0.00 58 TRP A CA 14
ATOM 19051 C C . TRP A 1 58 ? 7.188 4.938 -4.154 1.00 0.00 58 TRP A C 14
ATOM 19052 O O . TRP A 1 58 ? 6.567 5.985 -4.328 1.00 0.00 58 TRP A O 14
ATOM 19073 N N . GLU A 1 59 ? 8.533 4.943 -4.148 1.00 0.00 59 GLU A N 14
ATOM 19074 C CA . GLU A 1 59 ? 9.384 6.085 -4.273 1.00 0.00 59 GLU A CA 14
ATOM 19075 C C . GLU A 1 59 ? 9.277 6.785 -5.583 1.00 0.00 59 GLU A C 14
ATOM 19076 O O . GLU A 1 59 ? 9.713 7.923 -5.751 1.00 0.00 59 GLU A O 14
ATOM 19088 N N . ASN A 1 60 ? 8.625 6.168 -6.585 1.00 0.00 60 ASN A N 14
ATOM 19089 C CA . ASN A 1 60 ? 8.255 6.802 -7.812 1.00 0.00 60 ASN A CA 14
ATOM 19090 C C . ASN A 1 60 ? 7.137 7.777 -7.673 1.00 0.00 60 ASN A C 14
ATOM 19091 O O . ASN A 1 60 ? 7.004 8.669 -8.510 1.00 0.00 60 ASN A O 14
ATOM 19102 N N . LEU A 1 61 ? 6.302 7.686 -6.624 1.00 0.00 61 LEU A N 14
ATOM 19103 C CA . LEU A 1 61 ? 5.219 8.591 -6.396 1.00 0.00 61 LEU A CA 14
ATOM 19104 C C . LEU A 1 61 ? 5.386 9.407 -5.161 1.00 0.00 61 LEU A C 14
ATOM 19105 O O . LEU A 1 61 ? 4.461 10.075 -4.700 1.00 0.00 61 LEU A O 14
ATOM 19121 N N . LYS A 1 62 ? 6.614 9.424 -4.610 1.00 0.00 62 LYS A N 14
ATOM 19122 C CA . LYS A 1 62 ? 7.098 10.131 -3.465 1.00 0.00 62 LYS A CA 14
ATOM 19123 C C . LYS A 1 62 ? 6.533 11.434 -3.018 1.00 0.00 62 LYS A C 14
ATOM 19124 O O . LYS A 1 62 ? 6.479 11.673 -1.812 1.00 0.00 62 LYS A O 14
ATOM 19143 N N . GLY A 1 63 ? 6.124 12.317 -3.946 1.00 0.00 63 GLY A N 14
ATOM 19144 C CA . GLY A 1 63 ? 5.629 13.636 -3.699 1.00 0.00 63 GLY A CA 14
ATOM 19145 C C . GLY A 1 63 ? 4.145 13.713 -3.802 1.00 0.00 63 GLY A C 14
ATOM 19146 O O . GLY A 1 63 ? 3.476 14.269 -2.934 1.00 0.00 63 GLY A O 14
ATOM 19150 N N . LYS A 1 64 ? 3.555 13.154 -4.875 1.00 0.00 64 LYS A N 14
ATOM 19151 C CA . LYS A 1 64 ? 2.171 13.351 -5.172 1.00 0.00 64 LYS A CA 14
ATOM 19152 C C . LYS A 1 64 ? 1.275 12.376 -4.490 1.00 0.00 64 LYS A C 14
ATOM 19153 O O . LYS A 1 64 ? 0.050 12.454 -4.560 1.00 0.00 64 LYS A O 14
ATOM 19172 N N . SER A 1 65 ? 1.893 11.392 -3.812 1.00 0.00 65 SER A N 14
ATOM 19173 C CA . SER A 1 65 ? 1.333 10.262 -3.138 1.00 0.00 65 SER A CA 14
ATOM 19174 C C . SER A 1 65 ? -0.049 10.374 -2.591 1.00 0.00 65 SER A C 14
ATOM 19175 O O . SER A 1 65 ? -0.956 9.655 -3.006 1.00 0.00 65 SER A O 14
ATOM 19183 N N . GLN A 1 66 ? -0.264 11.308 -1.647 1.00 0.00 66 GLN A N 14
ATOM 19184 C CA . GLN A 1 66 ? -1.507 11.510 -0.968 1.00 0.00 66 GLN A CA 14
ATOM 19185 C C . GLN A 1 66 ? -2.640 12.021 -1.791 1.00 0.00 66 GLN A C 14
ATOM 19186 O O . GLN A 1 66 ? -3.798 11.955 -1.383 1.00 0.00 66 GLN A O 14
ATOM 19200 N N . GLU A 1 67 ? -2.343 12.530 -3.000 1.00 0.00 67 GLU A N 14
ATOM 19201 C CA . GLU A 1 67 ? -3.308 13.008 -3.942 1.00 0.00 67 GLU A CA 14
ATOM 19202 C C . GLU A 1 67 ? -3.697 11.918 -4.879 1.00 0.00 67 GLU A C 14
ATOM 19203 O O . GLU A 1 67 ? -4.877 11.760 -5.189 1.00 0.00 67 GLU A O 14
ATOM 19215 N N . ASP A 1 68 ? -2.722 11.149 -5.396 1.00 0.00 68 ASP A N 14
ATOM 19216 C CA . ASP A 1 68 ? -2.955 10.259 -6.492 1.00 0.00 68 ASP A CA 14
ATOM 19217 C C . ASP A 1 68 ? -3.293 8.873 -6.061 1.00 0.00 68 ASP A C 14
ATOM 19218 O O . ASP A 1 68 ? -4.123 8.204 -6.674 1.00 0.00 68 ASP A O 14
ATOM 19227 N N . ALA A 1 69 ? -2.681 8.382 -4.969 1.00 0.00 69 ALA A N 14
ATOM 19228 C CA . ALA A 1 69 ? -2.961 7.072 -4.468 1.00 0.00 69 ALA A CA 14
ATOM 19229 C C . ALA A 1 69 ? -4.387 6.850 -4.096 1.00 0.00 69 ALA A C 14
ATOM 19230 O O . ALA A 1 69 ? -5.017 5.928 -4.609 1.00 0.00 69 ALA A O 14
ATOM 19237 N N . GLU A 1 70 ? -4.984 7.710 -3.250 1.00 0.00 70 GLU A N 14
ATOM 19238 C CA . GLU A 1 70 ? -6.373 7.662 -2.915 1.00 0.00 70 GLU A CA 14
ATOM 19239 C C . GLU A 1 70 ? -7.373 7.383 -3.984 1.00 0.00 70 GLU A C 14
ATOM 19240 O O . GLU A 1 70 ? -8.327 6.642 -3.760 1.00 0.00 70 GLU A O 14
ATOM 19252 N N . LYS A 1 71 ? -7.220 7.926 -5.205 1.00 0.00 71 LYS A N 14
ATOM 19253 C CA . LYS A 1 71 ? -8.160 7.785 -6.274 1.00 0.00 71 LYS A CA 14
ATOM 19254 C C . LYS A 1 71 ? -7.935 6.579 -7.118 1.00 0.00 71 LYS A C 14
ATOM 19255 O O . LYS A 1 71 ? -8.872 5.960 -7.623 1.00 0.00 71 LYS A O 14
ATOM 19274 N N . GLU A 1 72 ? -6.663 6.194 -7.325 1.00 0.00 72 GLU A N 14
ATOM 19275 C CA . GLU A 1 72 ? -6.331 5.015 -8.064 1.00 0.00 72 GLU A CA 14
ATOM 19276 C C . GLU A 1 72 ? -6.533 3.793 -7.237 1.00 0.00 72 GLU A C 14
ATOM 19277 O O . GLU A 1 72 ? -6.885 2.729 -7.743 1.00 0.00 72 GLU A O 14
ATOM 19289 N N . TYR A 1 73 ? -6.380 3.895 -5.904 1.00 0.00 73 TYR A N 14
ATOM 19290 C CA . TYR A 1 73 ? -6.416 2.778 -5.013 1.00 0.00 73 TYR A CA 14
ATOM 19291 C C . TYR A 1 73 ? -7.750 2.121 -4.920 1.00 0.00 73 TYR A C 14
ATOM 19292 O O . TYR A 1 73 ? -7.838 0.896 -4.984 1.00 0.00 73 TYR A O 14
ATOM 19310 N N . ILE A 1 74 ? -8.835 2.904 -4.778 1.00 0.00 74 ILE A N 14
ATOM 19311 C CA . ILE A 1 74 ? -10.176 2.409 -4.799 1.00 0.00 74 ILE A CA 14
ATOM 19312 C C . ILE A 1 74 ? -10.469 1.471 -5.918 1.00 0.00 74 ILE A C 14
ATOM 19313 O O . ILE A 1 74 ? -11.006 0.383 -5.722 1.00 0.00 74 ILE A O 14
ATOM 19329 N N . ALA A 1 75 ? -10.046 1.815 -7.148 1.00 0.00 75 ALA A N 14
ATOM 19330 C CA . ALA A 1 75 ? -10.268 1.012 -8.311 1.00 0.00 75 ALA A CA 14
ATOM 19331 C C . ALA A 1 75 ? -9.544 -0.290 -8.325 1.00 0.00 75 ALA A C 14
ATOM 19332 O O . ALA A 1 75 ? -10.109 -1.315 -8.705 1.00 0.00 75 ALA A O 14
ATOM 19339 N N . LEU A 1 76 ? -8.282 -0.319 -7.861 1.00 0.00 76 LEU A N 14
ATOM 19340 C CA . LEU A 1 76 ? -7.503 -1.508 -7.710 1.00 0.00 76 LEU A CA 14
ATOM 19341 C C . LEU A 1 76 ? -8.064 -2.450 -6.702 1.00 0.00 76 LEU A C 14
ATOM 19342 O O . LEU A 1 76 ? -8.093 -3.666 -6.885 1.00 0.00 76 LEU A O 14
ATOM 19358 N N . VAL A 1 77 ? -8.514 -1.893 -5.563 1.00 0.00 77 VAL A N 14
ATOM 19359 C CA . VAL A 1 77 ? -8.993 -2.608 -4.421 1.00 0.00 77 VAL A CA 14
ATOM 19360 C C . VAL A 1 77 ? -10.377 -3.113 -4.646 1.00 0.00 77 VAL A C 14
ATOM 19361 O O . VAL A 1 77 ? -10.766 -4.137 -4.087 1.00 0.00 77 VAL A O 14
ATOM 19374 N N . ASP A 1 78 ? -11.176 -2.508 -5.542 1.00 0.00 78 ASP A N 14
ATOM 19375 C CA . ASP A 1 78 ? -12.411 -3.092 -5.968 1.00 0.00 78 ASP A CA 14
ATOM 19376 C C . ASP A 1 78 ? -12.203 -4.384 -6.680 1.00 0.00 78 ASP A C 14
ATOM 19377 O O . ASP A 1 78 ? -12.881 -5.375 -6.411 1.00 0.00 78 ASP A O 14
ATOM 19386 N N . GLN A 1 79 ? -11.189 -4.445 -7.562 1.00 0.00 79 GLN A N 14
ATOM 19387 C CA . GLN A 1 79 ? -10.747 -5.627 -8.234 1.00 0.00 79 GLN A CA 14
ATOM 19388 C C . GLN A 1 79 ? -10.167 -6.656 -7.325 1.00 0.00 79 GLN A C 14
ATOM 19389 O O . GLN A 1 79 ? -10.234 -7.851 -7.606 1.00 0.00 79 GLN A O 14
ATOM 19403 N N . LEU A 1 80 ? -9.606 -6.252 -6.171 1.00 0.00 80 LEU A N 14
ATOM 19404 C CA . LEU A 1 80 ? -9.160 -7.117 -5.124 1.00 0.00 80 LEU A CA 14
ATOM 19405 C C . LEU A 1 80 ? -10.343 -7.690 -4.421 1.00 0.00 80 LEU A C 14
ATOM 19406 O O . LEU A 1 80 ? -10.581 -8.897 -4.444 1.00 0.00 80 LEU A O 14
ATOM 19422 N N . ILE A 1 81 ? -11.167 -6.845 -3.778 1.00 0.00 81 ILE A N 14
ATOM 19423 C CA . ILE A 1 81 ? -12.213 -7.226 -2.880 1.00 0.00 81 ILE A CA 14
ATOM 19424 C C . ILE A 1 81 ? -13.298 -8.004 -3.540 1.00 0.00 81 ILE A C 14
ATOM 19425 O O . ILE A 1 81 ? -13.867 -8.910 -2.934 1.00 0.00 81 ILE A O 14
ATOM 19441 N N . ALA A 1 82 ? -13.570 -7.753 -4.833 1.00 0.00 82 ALA A N 14
ATOM 19442 C CA . ALA A 1 82 ? -14.444 -8.556 -5.631 1.00 0.00 82 ALA A CA 14
ATOM 19443 C C . ALA A 1 82 ? -14.095 -10.003 -5.696 1.00 0.00 82 ALA A C 14
ATOM 19444 O O . ALA A 1 82 ? -14.970 -10.854 -5.842 1.00 0.00 82 ALA A O 14
ATOM 19451 N N . LYS A 1 83 ? -12.800 -10.351 -5.587 1.00 0.00 83 LYS A N 14
ATOM 19452 C CA . LYS A 1 83 ? -12.349 -11.683 -5.329 1.00 0.00 83 LYS A CA 14
ATOM 19453 C C . LYS A 1 83 ? -12.283 -11.950 -3.864 1.00 0.00 83 LYS A C 14
ATOM 19454 O O . LYS A 1 83 ? -12.727 -12.983 -3.364 1.00 0.00 83 LYS A O 14
ATOM 19473 N N . TYR A 1 84 ? -11.666 -11.032 -3.100 1.00 0.00 84 TYR A N 14
ATOM 19474 C CA . TYR A 1 84 ? -10.965 -11.323 -1.889 1.00 0.00 84 TYR A CA 14
ATOM 19475 C C . TYR A 1 84 ? -11.754 -11.161 -0.635 1.00 0.00 84 TYR A C 14
ATOM 19476 O O . TYR A 1 84 ? -11.311 -11.633 0.411 1.00 0.00 84 TYR A O 14
ATOM 19494 N N . SER A 1 85 ? -12.943 -10.533 -0.687 1.00 0.00 85 SER A N 14
ATOM 19495 C CA . SER A 1 85 ? -13.846 -10.354 0.406 1.00 0.00 85 SER A CA 14
ATOM 19496 C C . SER A 1 85 ? -14.082 -11.579 1.220 1.00 0.00 85 SER A C 14
ATOM 19497 O O . SER A 1 85 ? -13.899 -11.579 2.437 1.00 0.00 85 SER A O 14
ATOM 19505 N N . SER A 1 86 ? -14.498 -12.677 0.564 1.00 0.00 86 SER A N 14
ATOM 19506 C CA . SER A 1 86 ? -14.496 -13.985 1.140 1.00 0.00 86 SER A CA 14
ATOM 19507 C C . SER A 1 86 ? -14.603 -15.017 0.026 1.00 0.00 86 SER A C 14
ATOM 19508 O O . SER A 1 86 ? -15.603 -15.013 -0.740 1.00 0.00 86 SER A O 14
ATOM 19517 N N . VAL A 1 1 ? -12.602 9.383 -1.219 1.00 0.00 1 VAL A N 15
ATOM 19518 C CA . VAL A 1 1 ? -11.147 9.287 -1.475 1.00 0.00 1 VAL A CA 15
ATOM 19519 C C . VAL A 1 1 ? -10.308 8.825 -0.334 1.00 0.00 1 VAL A C 15
ATOM 19520 O O . VAL A 1 1 ? -10.299 7.626 -0.061 1.00 0.00 1 VAL A O 15
ATOM 19535 N N . SER A 1 2 ? -9.568 9.672 0.404 1.00 0.00 2 SER A N 15
ATOM 19536 C CA . SER A 1 2 ? -8.608 9.307 1.399 1.00 0.00 2 SER A CA 15
ATOM 19537 C C . SER A 1 2 ? -9.171 8.615 2.592 1.00 0.00 2 SER A C 15
ATOM 19538 O O . SER A 1 2 ? -8.469 7.879 3.284 1.00 0.00 2 SER A O 15
ATOM 19546 N N . GLN A 1 3 ? -10.469 8.799 2.893 1.00 0.00 3 GLN A N 15
ATOM 19547 C CA . GLN A 1 3 ? -11.119 8.060 3.930 1.00 0.00 3 GLN A CA 15
ATOM 19548 C C . GLN A 1 3 ? -11.471 6.676 3.504 1.00 0.00 3 GLN A C 15
ATOM 19549 O O . GLN A 1 3 ? -11.233 5.691 4.202 1.00 0.00 3 GLN A O 15
ATOM 19563 N N . LEU A 1 4 ? -12.002 6.543 2.276 1.00 0.00 4 LEU A N 15
ATOM 19564 C CA . LEU A 1 4 ? -12.387 5.311 1.659 1.00 0.00 4 LEU A CA 15
ATOM 19565 C C . LEU A 1 4 ? -11.216 4.400 1.525 1.00 0.00 4 LEU A C 15
ATOM 19566 O O . LEU A 1 4 ? -11.261 3.210 1.834 1.00 0.00 4 LEU A O 15
ATOM 19582 N N . PHE A 1 5 ? -10.100 5.008 1.084 1.00 0.00 5 PHE A N 15
ATOM 19583 C CA . PHE A 1 5 ? -8.787 4.457 0.958 1.00 0.00 5 PHE A CA 15
ATOM 19584 C C . PHE A 1 5 ? -8.392 3.648 2.145 1.00 0.00 5 PHE A C 15
ATOM 19585 O O . PHE A 1 5 ? -7.827 2.564 2.010 1.00 0.00 5 PHE A O 15
ATOM 19602 N N . GLU A 1 6 ? -8.736 4.105 3.362 1.00 0.00 6 GLU A N 15
ATOM 19603 C CA . GLU A 1 6 ? -8.437 3.415 4.579 1.00 0.00 6 GLU A CA 15
ATOM 19604 C C . GLU A 1 6 ? -9.325 2.235 4.776 1.00 0.00 6 GLU A C 15
ATOM 19605 O O . GLU A 1 6 ? -8.845 1.145 5.086 1.00 0.00 6 GLU A O 15
ATOM 19617 N N . GLU A 1 7 ? -10.643 2.399 4.564 1.00 0.00 7 GLU A N 15
ATOM 19618 C CA . GLU A 1 7 ? -11.587 1.335 4.701 1.00 0.00 7 GLU A CA 15
ATOM 19619 C C . GLU A 1 7 ? -11.312 0.168 3.817 1.00 0.00 7 GLU A C 15
ATOM 19620 O O . GLU A 1 7 ? -11.455 -0.993 4.196 1.00 0.00 7 GLU A O 15
ATOM 19632 N N . LYS A 1 8 ? -10.904 0.489 2.576 1.00 0.00 8 LYS A N 15
ATOM 19633 C CA . LYS A 1 8 ? -10.433 -0.388 1.549 1.00 0.00 8 LYS A CA 15
ATOM 19634 C C . LYS A 1 8 ? -9.141 -1.038 1.909 1.00 0.00 8 LYS A C 15
ATOM 19635 O O . LYS A 1 8 ? -8.999 -2.255 1.807 1.00 0.00 8 LYS A O 15
ATOM 19654 N N . ALA A 1 9 ? -8.132 -0.257 2.335 1.00 0.00 9 ALA A N 15
ATOM 19655 C CA . ALA A 1 9 ? -6.788 -0.730 2.459 1.00 0.00 9 ALA A CA 15
ATOM 19656 C C . ALA A 1 9 ? -6.583 -1.734 3.540 1.00 0.00 9 ALA A C 15
ATOM 19657 O O . ALA A 1 9 ? -6.038 -2.825 3.378 1.00 0.00 9 ALA A O 15
ATOM 19664 N N . LYS A 1 10 ? -7.094 -1.350 4.723 1.00 0.00 10 LYS A N 15
ATOM 19665 C CA . LYS A 1 10 ? -7.109 -2.130 5.923 1.00 0.00 10 LYS A CA 15
ATOM 19666 C C . LYS A 1 10 ? -7.964 -3.347 5.838 1.00 0.00 10 LYS A C 15
ATOM 19667 O O . LYS A 1 10 ? -7.875 -4.245 6.674 1.00 0.00 10 LYS A O 15
ATOM 19686 N N . ALA A 1 11 ? -8.842 -3.437 4.824 1.00 0.00 11 ALA A N 15
ATOM 19687 C CA . ALA A 1 11 ? -9.427 -4.674 4.408 1.00 0.00 11 ALA A CA 15
ATOM 19688 C C . ALA A 1 11 ? -8.443 -5.490 3.643 1.00 0.00 11 ALA A C 15
ATOM 19689 O O . ALA A 1 11 ? -8.103 -6.590 4.075 1.00 0.00 11 ALA A O 15
ATOM 19696 N N . VAL A 1 12 ? -7.906 -5.018 2.503 1.00 0.00 12 VAL A N 15
ATOM 19697 C CA . VAL A 1 12 ? -7.143 -5.818 1.596 1.00 0.00 12 VAL A CA 15
ATOM 19698 C C . VAL A 1 12 ? -5.845 -6.314 2.135 1.00 0.00 12 VAL A C 15
ATOM 19699 O O . VAL A 1 12 ? -5.411 -7.411 1.790 1.00 0.00 12 VAL A O 15
ATOM 19712 N N . ASN A 1 13 ? -5.215 -5.581 3.071 1.00 0.00 13 ASN A N 15
ATOM 19713 C CA . ASN A 1 13 ? -4.007 -6.048 3.679 1.00 0.00 13 ASN A CA 15
ATOM 19714 C C . ASN A 1 13 ? -4.239 -7.116 4.690 1.00 0.00 13 ASN A C 15
ATOM 19715 O O . ASN A 1 13 ? -3.309 -7.810 5.099 1.00 0.00 13 ASN A O 15
ATOM 19726 N N . GLU A 1 14 ? -5.499 -7.297 5.125 1.00 0.00 14 GLU A N 15
ATOM 19727 C CA . GLU A 1 14 ? -5.916 -8.140 6.202 1.00 0.00 14 GLU A CA 15
ATOM 19728 C C . GLU A 1 14 ? -6.604 -9.382 5.753 1.00 0.00 14 GLU A C 15
ATOM 19729 O O . GLU A 1 14 ? -6.504 -10.415 6.414 1.00 0.00 14 GLU A O 15
ATOM 19741 N N . LEU A 1 15 ? -7.342 -9.315 4.631 1.00 0.00 15 LEU A N 15
ATOM 19742 C CA . LEU A 1 15 ? -8.257 -10.266 4.079 1.00 0.00 15 LEU A CA 15
ATOM 19743 C C . LEU A 1 15 ? -7.794 -11.681 4.029 1.00 0.00 15 LEU A C 15
ATOM 19744 O O . LEU A 1 15 ? -6.590 -11.933 3.993 1.00 0.00 15 LEU A O 15
ATOM 19760 N N . PRO A 1 16 ? -8.634 -12.672 4.017 1.00 0.00 16 PRO A N 15
ATOM 19761 C CA . PRO A 1 16 ? -8.220 -14.044 4.087 1.00 0.00 16 PRO A CA 15
ATOM 19762 C C . PRO A 1 16 ? -7.648 -14.518 2.795 1.00 0.00 16 PRO A C 15
ATOM 19763 O O . PRO A 1 16 ? -7.004 -15.566 2.764 1.00 0.00 16 PRO A O 15
ATOM 19774 N N . THR A 1 17 ? -7.866 -13.770 1.699 1.00 0.00 17 THR A N 15
ATOM 19775 C CA . THR A 1 17 ? -7.271 -14.018 0.423 1.00 0.00 17 THR A CA 15
ATOM 19776 C C . THR A 1 17 ? -6.348 -12.860 0.250 1.00 0.00 17 THR A C 15
ATOM 19777 O O . THR A 1 17 ? -6.637 -11.870 -0.419 1.00 0.00 17 THR A O 15
ATOM 19788 N N . LYS A 1 18 ? -5.208 -12.917 0.959 1.00 0.00 18 LYS A N 15
ATOM 19789 C CA . LYS A 1 18 ? -4.204 -11.898 0.960 1.00 0.00 18 LYS A CA 15
ATOM 19790 C C . LYS A 1 18 ? -3.659 -11.592 -0.393 1.00 0.00 18 LYS A C 15
ATOM 19791 O O . LYS A 1 18 ? -3.565 -12.515 -1.201 1.00 0.00 18 LYS A O 15
ATOM 19810 N N . PRO A 1 19 ? -3.321 -10.386 -0.743 1.00 0.00 19 PRO A N 15
ATOM 19811 C CA . PRO A 1 19 ? -3.244 -9.963 -2.110 1.00 0.00 19 PRO A CA 15
ATOM 19812 C C . PRO A 1 19 ? -2.173 -10.664 -2.872 1.00 0.00 19 PRO A C 15
ATOM 19813 O O . PRO A 1 19 ? -1.110 -10.910 -2.302 1.00 0.00 19 PRO A O 15
ATOM 19824 N N . SER A 1 20 ? -2.377 -11.047 -4.145 1.00 0.00 20 SER A N 15
ATOM 19825 C CA . SER A 1 20 ? -1.412 -11.781 -4.904 1.00 0.00 20 SER A CA 15
ATOM 19826 C C . SER A 1 20 ? -0.162 -11.020 -5.184 1.00 0.00 20 SER A C 15
ATOM 19827 O O . SER A 1 20 ? -0.178 -9.790 -5.221 1.00 0.00 20 SER A O 15
ATOM 19835 N N . THR A 1 21 ? 0.967 -11.719 -5.391 1.00 0.00 21 THR A N 15
ATOM 19836 C CA . THR A 1 21 ? 2.313 -11.236 -5.444 1.00 0.00 21 THR A CA 15
ATOM 19837 C C . THR A 1 21 ? 2.537 -9.949 -6.159 1.00 0.00 21 THR A C 15
ATOM 19838 O O . THR A 1 21 ? 3.059 -8.987 -5.596 1.00 0.00 21 THR A O 15
ATOM 19849 N N . ASP A 1 22 ? 2.136 -9.876 -7.441 1.00 0.00 22 ASP A N 15
ATOM 19850 C CA . ASP A 1 22 ? 2.308 -8.755 -8.311 1.00 0.00 22 ASP A CA 15
ATOM 19851 C C . ASP A 1 22 ? 1.414 -7.610 -7.982 1.00 0.00 22 ASP A C 15
ATOM 19852 O O . ASP A 1 22 ? 1.777 -6.444 -8.132 1.00 0.00 22 ASP A O 15
ATOM 19861 N N . GLU A 1 23 ? 0.197 -7.907 -7.493 1.00 0.00 23 GLU A N 15
ATOM 19862 C CA . GLU A 1 23 ? -0.839 -6.965 -7.204 1.00 0.00 23 GLU A CA 15
ATOM 19863 C C . GLU A 1 23 ? -0.540 -6.245 -5.933 1.00 0.00 23 GLU A C 15
ATOM 19864 O O . GLU A 1 23 ? -0.571 -5.017 -5.879 1.00 0.00 23 GLU A O 15
ATOM 19876 N N . LEU A 1 24 ? -0.154 -6.980 -4.875 1.00 0.00 24 LEU A N 15
ATOM 19877 C CA . LEU A 1 24 ? 0.316 -6.500 -3.613 1.00 0.00 24 LEU A CA 15
ATOM 19878 C C . LEU A 1 24 ? 1.304 -5.386 -3.665 1.00 0.00 24 LEU A C 15
ATOM 19879 O O . LEU A 1 24 ? 1.263 -4.461 -2.856 1.00 0.00 24 LEU A O 15
ATOM 19895 N N . LEU A 1 25 ? 2.233 -5.408 -4.637 1.00 0.00 25 LEU A N 15
ATOM 19896 C CA . LEU A 1 25 ? 3.276 -4.436 -4.752 1.00 0.00 25 LEU A CA 15
ATOM 19897 C C . LEU A 1 25 ? 2.828 -3.113 -5.271 1.00 0.00 25 LEU A C 15
ATOM 19898 O O . LEU A 1 25 ? 3.199 -2.070 -4.734 1.00 0.00 25 LEU A O 15
ATOM 19914 N N . GLU A 1 26 ? 1.965 -3.076 -6.303 1.00 0.00 26 GLU A N 15
ATOM 19915 C CA . GLU A 1 26 ? 1.432 -1.849 -6.809 1.00 0.00 26 GLU A CA 15
ATOM 19916 C C . GLU A 1 26 ? 0.386 -1.300 -5.901 1.00 0.00 26 GLU A C 15
ATOM 19917 O O . GLU A 1 26 ? 0.207 -0.088 -5.785 1.00 0.00 26 GLU A O 15
ATOM 19929 N N . LEU A 1 27 ? -0.293 -2.169 -5.131 1.00 0.00 27 LEU A N 15
ATOM 19930 C CA . LEU A 1 27 ? -1.190 -1.780 -4.088 1.00 0.00 27 LEU A CA 15
ATOM 19931 C C . LEU A 1 27 ? -0.487 -1.230 -2.895 1.00 0.00 27 LEU A C 15
ATOM 19932 O O . LEU A 1 27 ? -0.956 -0.254 -2.311 1.00 0.00 27 LEU A O 15
ATOM 19948 N N . TYR A 1 28 ? 0.679 -1.770 -2.501 1.00 0.00 28 TYR A N 15
ATOM 19949 C CA . TYR A 1 28 ? 1.573 -1.223 -1.528 1.00 0.00 28 TYR A CA 15
ATOM 19950 C C . TYR A 1 28 ? 1.953 0.181 -1.852 1.00 0.00 28 TYR A C 15
ATOM 19951 O O . TYR A 1 28 ? 1.815 1.054 -0.997 1.00 0.00 28 TYR A O 15
ATOM 19969 N N . ALA A 1 29 ? 2.429 0.465 -3.078 1.00 0.00 29 ALA A N 15
ATOM 19970 C CA . ALA A 1 29 ? 2.798 1.781 -3.500 1.00 0.00 29 ALA A CA 15
ATOM 19971 C C . ALA A 1 29 ? 1.778 2.836 -3.243 1.00 0.00 29 ALA A C 15
ATOM 19972 O O . ALA A 1 29 ? 2.051 3.876 -2.645 1.00 0.00 29 ALA A O 15
ATOM 19979 N N . LEU A 1 30 ? 0.517 2.575 -3.630 1.00 0.00 30 LEU A N 15
ATOM 19980 C CA . LEU A 1 30 ? -0.589 3.431 -3.332 1.00 0.00 30 LEU A CA 15
ATOM 19981 C C . LEU A 1 30 ? -0.959 3.507 -1.890 1.00 0.00 30 LEU A C 15
ATOM 19982 O O . LEU A 1 30 ? -1.174 4.595 -1.359 1.00 0.00 30 LEU A O 15
ATOM 19998 N N . TYR A 1 31 ? -1.060 2.357 -1.199 1.00 0.00 31 TYR A N 15
ATOM 19999 C CA . TYR A 1 31 ? -1.358 2.269 0.197 1.00 0.00 31 TYR A CA 15
ATOM 20000 C C . TYR A 1 31 ? -0.406 3.083 1.003 1.00 0.00 31 TYR A C 15
ATOM 20001 O O . TYR A 1 31 ? -0.765 3.952 1.795 1.00 0.00 31 TYR A O 15
ATOM 20019 N N . LYS A 1 32 ? 0.911 2.876 0.822 1.00 0.00 32 LYS A N 15
ATOM 20020 C CA . LYS A 1 32 ? 1.923 3.646 1.479 1.00 0.00 32 LYS A CA 15
ATOM 20021 C C . LYS A 1 32 ? 1.918 5.077 1.067 1.00 0.00 32 LYS A C 15
ATOM 20022 O O . LYS A 1 32 ? 2.197 5.940 1.899 1.00 0.00 32 LYS A O 15
ATOM 20041 N N . GLN A 1 33 ? 1.515 5.435 -0.165 1.00 0.00 33 GLN A N 15
ATOM 20042 C CA . GLN A 1 33 ? 1.376 6.813 -0.522 1.00 0.00 33 GLN A CA 15
ATOM 20043 C C . GLN A 1 33 ? 0.338 7.582 0.221 1.00 0.00 33 GLN A C 15
ATOM 20044 O O . GLN A 1 33 ? 0.634 8.637 0.779 1.00 0.00 33 GLN A O 15
ATOM 20058 N N . ALA A 1 34 ? -0.928 7.131 0.280 1.00 0.00 34 ALA A N 15
ATOM 20059 C CA . ALA A 1 34 ? -1.943 7.883 0.952 1.00 0.00 34 ALA A CA 15
ATOM 20060 C C . ALA A 1 34 ? -2.000 7.589 2.412 1.00 0.00 34 ALA A C 15
ATOM 20061 O O . ALA A 1 34 ? -2.615 8.339 3.167 1.00 0.00 34 ALA A O 15
ATOM 20068 N N . THR A 1 35 ? -1.307 6.546 2.902 1.00 0.00 35 THR A N 15
ATOM 20069 C CA . THR A 1 35 ? -1.075 6.365 4.302 1.00 0.00 35 THR A CA 15
ATOM 20070 C C . THR A 1 35 ? -0.140 7.386 4.854 1.00 0.00 35 THR A C 15
ATOM 20071 O O . THR A 1 35 ? -0.441 8.063 5.834 1.00 0.00 35 THR A O 15
ATOM 20082 N N . VAL A 1 36 ? 1.056 7.539 4.256 1.00 0.00 36 VAL A N 15
ATOM 20083 C CA . VAL A 1 36 ? 2.057 8.461 4.694 1.00 0.00 36 VAL A CA 15
ATOM 20084 C C . VAL A 1 36 ? 1.882 9.820 4.110 1.00 0.00 36 VAL A C 15
ATOM 20085 O O . VAL A 1 36 ? 1.700 10.813 4.813 1.00 0.00 36 VAL A O 15
ATOM 20098 N N . GLY A 1 37 ? 1.970 9.909 2.770 1.00 0.00 37 GLY A N 15
ATOM 20099 C CA . GLY A 1 37 ? 1.934 11.084 1.954 1.00 0.00 37 GLY A CA 15
ATOM 20100 C C . GLY A 1 37 ? 3.244 11.351 1.295 1.00 0.00 37 GLY A C 15
ATOM 20101 O O . GLY A 1 37 ? 3.310 11.947 0.222 1.00 0.00 37 GLY A O 15
ATOM 20105 N N . ASP A 1 38 ? 4.338 10.882 1.920 1.00 0.00 38 ASP A N 15
ATOM 20106 C CA . ASP A 1 38 ? 5.654 10.868 1.362 1.00 0.00 38 ASP A CA 15
ATOM 20107 C C . ASP A 1 38 ? 6.079 9.441 1.300 1.00 0.00 38 ASP A C 15
ATOM 20108 O O . ASP A 1 38 ? 5.340 8.546 1.710 1.00 0.00 38 ASP A O 15
ATOM 20117 N N . ASN A 1 39 ? 7.316 9.139 0.867 1.00 0.00 39 ASN A N 15
ATOM 20118 C CA . ASN A 1 39 ? 8.032 8.022 1.399 1.00 0.00 39 ASN A CA 15
ATOM 20119 C C . ASN A 1 39 ? 8.389 8.254 2.826 1.00 0.00 39 ASN A C 15
ATOM 20120 O O . ASN A 1 39 ? 9.024 9.250 3.170 1.00 0.00 39 ASN A O 15
ATOM 20131 N N . ASP A 1 40 ? 7.984 7.367 3.752 1.00 0.00 40 ASP A N 15
ATOM 20132 C CA . ASP A 1 40 ? 8.316 7.530 5.133 1.00 0.00 40 ASP A CA 15
ATOM 20133 C C . ASP A 1 40 ? 9.701 7.046 5.396 1.00 0.00 40 ASP A C 15
ATOM 20134 O O . ASP A 1 40 ? 10.595 7.801 5.775 1.00 0.00 40 ASP A O 15
ATOM 20143 N N . LYS A 1 41 ? 9.937 5.743 5.166 1.00 0.00 41 LYS A N 15
ATOM 20144 C CA . LYS A 1 41 ? 11.221 5.129 5.308 1.00 0.00 41 LYS A CA 15
ATOM 20145 C C . LYS A 1 41 ? 11.986 5.360 4.051 1.00 0.00 41 LYS A C 15
ATOM 20146 O O . LYS A 1 41 ? 11.441 5.756 3.021 1.00 0.00 41 LYS A O 15
ATOM 20165 N N . GLU A 1 42 ? 13.305 5.109 4.117 1.00 0.00 42 GLU A N 15
ATOM 20166 C CA . GLU A 1 42 ? 14.145 4.974 2.967 1.00 0.00 42 GLU A CA 15
ATOM 20167 C C . GLU A 1 42 ? 15.127 3.905 3.301 1.00 0.00 42 GLU A C 15
ATOM 20168 O O . GLU A 1 42 ? 16.331 3.975 3.059 1.00 0.00 42 GLU A O 15
ATOM 20180 N N . LYS A 1 43 ? 14.611 2.824 3.913 1.00 0.00 43 LYS A N 15
ATOM 20181 C CA . LYS A 1 43 ? 15.383 1.655 4.197 1.00 0.00 43 LYS A CA 15
ATOM 20182 C C . LYS A 1 43 ? 14.517 0.443 4.177 1.00 0.00 43 LYS A C 15
ATOM 20183 O O . LYS A 1 43 ? 14.030 0.015 5.222 1.00 0.00 43 LYS A O 15
ATOM 20202 N N . PRO A 1 44 ? 14.282 -0.178 3.060 1.00 0.00 44 PRO A N 15
ATOM 20203 C CA . PRO A 1 44 ? 13.918 -1.564 3.015 1.00 0.00 44 PRO A CA 15
ATOM 20204 C C . PRO A 1 44 ? 15.113 -2.403 3.310 1.00 0.00 44 PRO A C 15
ATOM 20205 O O . PRO A 1 44 ? 16.189 -1.853 3.538 1.00 0.00 44 PRO A O 15
ATOM 20216 N N . GLY A 1 45 ? 15.028 -3.745 3.342 1.00 0.00 45 GLY A N 15
ATOM 20217 C CA . GLY A 1 45 ? 16.149 -4.524 3.767 1.00 0.00 45 GLY A CA 15
ATOM 20218 C C . GLY A 1 45 ? 17.221 -4.653 2.739 1.00 0.00 45 GLY A C 15
ATOM 20219 O O . GLY A 1 45 ? 17.186 -4.038 1.675 1.00 0.00 45 GLY A O 15
ATOM 20223 N N . ILE A 1 46 ? 18.243 -5.478 3.028 1.00 0.00 46 ILE A N 15
ATOM 20224 C CA . ILE A 1 46 ? 19.449 -5.525 2.262 1.00 0.00 46 ILE A CA 15
ATOM 20225 C C . ILE A 1 46 ? 19.354 -6.639 1.278 1.00 0.00 46 ILE A C 15
ATOM 20226 O O . ILE A 1 46 ? 19.515 -6.447 0.074 1.00 0.00 46 ILE A O 15
ATOM 20242 N N . PHE A 1 47 ? 18.987 -7.840 1.759 1.00 0.00 47 PHE A N 15
ATOM 20243 C CA . PHE A 1 47 ? 18.618 -8.971 0.965 1.00 0.00 47 PHE A CA 15
ATOM 20244 C C . PHE A 1 47 ? 17.136 -9.122 0.921 1.00 0.00 47 PHE A C 15
ATOM 20245 O O . PHE A 1 47 ? 16.633 -10.076 0.329 1.00 0.00 47 PHE A O 15
ATOM 20262 N N . ASN A 1 48 ? 16.365 -8.188 1.505 1.00 0.00 48 ASN A N 15
ATOM 20263 C CA . ASN A 1 48 ? 14.935 -8.226 1.498 1.00 0.00 48 ASN A CA 15
ATOM 20264 C C . ASN A 1 48 ? 14.360 -7.813 0.188 1.00 0.00 48 ASN A C 15
ATOM 20265 O O . ASN A 1 48 ? 13.962 -6.663 0.002 1.00 0.00 48 ASN A O 15
ATOM 20276 N N . MET A 1 49 ? 14.270 -8.729 -0.794 1.00 0.00 49 MET A N 15
ATOM 20277 C CA . MET A 1 49 ? 13.883 -8.430 -2.137 1.00 0.00 49 MET A CA 15
ATOM 20278 C C . MET A 1 49 ? 12.481 -7.935 -2.236 1.00 0.00 49 MET A C 15
ATOM 20279 O O . MET A 1 49 ? 12.180 -6.996 -2.971 1.00 0.00 49 MET A O 15
ATOM 20293 N N . LYS A 1 50 ? 11.578 -8.525 -1.433 1.00 0.00 50 LYS A N 15
ATOM 20294 C CA . LYS A 1 50 ? 10.188 -8.193 -1.367 1.00 0.00 50 LYS A CA 15
ATOM 20295 C C . LYS A 1 50 ? 9.929 -6.818 -0.857 1.00 0.00 50 LYS A C 15
ATOM 20296 O O . LYS A 1 50 ? 9.213 -6.059 -1.510 1.00 0.00 50 LYS A O 15
ATOM 20315 N N . ASP A 1 51 ? 10.518 -6.391 0.275 1.00 0.00 51 ASP A N 15
ATOM 20316 C CA . ASP A 1 51 ? 10.430 -5.035 0.721 1.00 0.00 51 ASP A CA 15
ATOM 20317 C C . ASP A 1 51 ? 11.047 -4.089 -0.251 1.00 0.00 51 ASP A C 15
ATOM 20318 O O . ASP A 1 51 ? 10.473 -3.044 -0.550 1.00 0.00 51 ASP A O 15
ATOM 20327 N N . ARG A 1 52 ? 12.219 -4.416 -0.823 1.00 0.00 52 ARG A N 15
ATOM 20328 C CA . ARG A 1 52 ? 12.877 -3.607 -1.801 1.00 0.00 52 ARG A CA 15
ATOM 20329 C C . ARG A 1 52 ? 12.094 -3.284 -3.026 1.00 0.00 52 ARG A C 15
ATOM 20330 O O . ARG A 1 52 ? 12.063 -2.119 -3.417 1.00 0.00 52 ARG A O 15
ATOM 20351 N N . TYR A 1 53 ? 11.420 -4.245 -3.684 1.00 0.00 53 TYR A N 15
ATOM 20352 C CA . TYR A 1 53 ? 10.635 -3.954 -4.843 1.00 0.00 53 TYR A CA 15
ATOM 20353 C C . TYR A 1 53 ? 9.378 -3.205 -4.563 1.00 0.00 53 TYR A C 15
ATOM 20354 O O . TYR A 1 53 ? 8.991 -2.316 -5.319 1.00 0.00 53 TYR A O 15
ATOM 20372 N N . LYS A 1 54 ? 8.709 -3.480 -3.428 1.00 0.00 54 LYS A N 1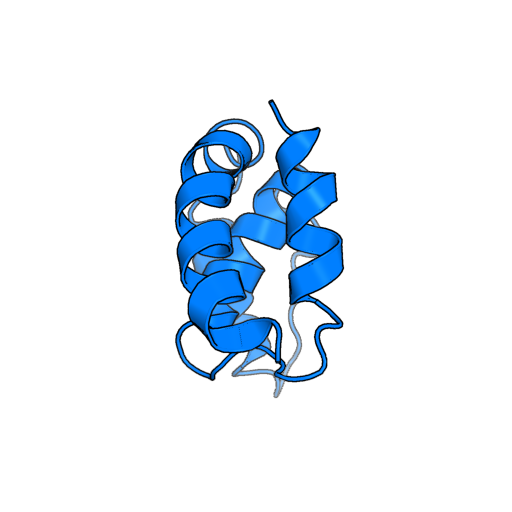5
ATOM 20373 C CA . LYS A 1 54 ? 7.568 -2.737 -2.992 1.00 0.00 54 LYS A CA 15
ATOM 20374 C C . LYS A 1 54 ? 7.902 -1.312 -2.714 1.00 0.00 54 LYS A C 15
ATOM 20375 O O . LYS A 1 54 ? 7.230 -0.385 -3.162 1.00 0.00 54 LYS A O 15
ATOM 20394 N N . TRP A 1 55 ? 9.017 -1.080 -1.997 1.00 0.00 55 TRP A N 15
ATOM 20395 C CA . TRP A 1 55 ? 9.527 0.219 -1.688 1.00 0.00 55 TRP A CA 15
ATOM 20396 C C . TRP A 1 55 ? 9.991 0.965 -2.892 1.00 0.00 55 TRP A C 15
ATOM 20397 O O . TRP A 1 55 ? 9.840 2.182 -2.980 1.00 0.00 55 TRP A O 15
ATOM 20418 N N . GLU A 1 56 ? 10.497 0.279 -3.933 1.00 0.00 56 GLU A N 15
ATOM 20419 C CA . GLU A 1 56 ? 10.909 0.844 -5.181 1.00 0.00 56 GLU A CA 15
ATOM 20420 C C . GLU A 1 56 ? 9.752 1.349 -5.972 1.00 0.00 56 GLU A C 15
ATOM 20421 O O . GLU A 1 56 ? 9.821 2.387 -6.630 1.00 0.00 56 GLU A O 15
ATOM 20433 N N . ALA A 1 57 ? 8.590 0.678 -5.887 1.00 0.00 57 ALA A N 15
ATOM 20434 C CA . ALA A 1 57 ? 7.373 1.148 -6.473 1.00 0.00 57 ALA A CA 15
ATOM 20435 C C . ALA A 1 57 ? 6.770 2.311 -5.761 1.00 0.00 57 ALA A C 15
ATOM 20436 O O . ALA A 1 57 ? 6.026 3.103 -6.339 1.00 0.00 57 ALA A O 15
ATOM 20443 N N . TRP A 1 58 ? 7.094 2.474 -4.466 1.00 0.00 58 TRP A N 15
ATOM 20444 C CA . TRP A 1 58 ? 6.624 3.533 -3.627 1.00 0.00 58 TRP A CA 15
ATOM 20445 C C . TRP A 1 58 ? 7.433 4.771 -3.812 1.00 0.00 58 TRP A C 15
ATOM 20446 O O . TRP A 1 58 ? 6.887 5.868 -3.930 1.00 0.00 58 TRP A O 15
ATOM 20467 N N . GLU A 1 59 ? 8.771 4.661 -3.876 1.00 0.00 59 GLU A N 15
ATOM 20468 C CA . GLU A 1 59 ? 9.672 5.761 -4.030 1.00 0.00 59 GLU A CA 15
ATOM 20469 C C . GLU A 1 59 ? 9.544 6.461 -5.339 1.00 0.00 59 GLU A C 15
ATOM 20470 O O . GLU A 1 59 ? 9.845 7.646 -5.471 1.00 0.00 59 GLU A O 15
ATOM 20482 N N . ASN A 1 60 ? 8.982 5.782 -6.356 1.00 0.00 60 ASN A N 15
ATOM 20483 C CA . ASN A 1 60 ? 8.542 6.375 -7.581 1.00 0.00 60 ASN A CA 15
ATOM 20484 C C . ASN A 1 60 ? 7.556 7.475 -7.387 1.00 0.00 60 ASN A C 15
ATOM 20485 O O . ASN A 1 60 ? 7.518 8.432 -8.158 1.00 0.00 60 ASN A O 15
ATOM 20496 N N . LEU A 1 61 ? 6.731 7.393 -6.328 1.00 0.00 61 LEU A N 15
ATOM 20497 C CA . LEU A 1 61 ? 5.665 8.307 -6.060 1.00 0.00 61 LEU A CA 15
ATOM 20498 C C . LEU A 1 61 ? 5.948 9.255 -4.946 1.00 0.00 61 LEU A C 15
ATOM 20499 O O . LEU A 1 61 ? 5.092 10.085 -4.645 1.00 0.00 61 LEU A O 15
ATOM 20515 N N . LYS A 1 62 ? 7.138 9.154 -4.326 1.00 0.00 62 LYS A N 15
ATOM 20516 C CA . LYS A 1 62 ? 7.606 9.647 -3.067 1.00 0.00 62 LYS A CA 15
ATOM 20517 C C . LYS A 1 62 ? 7.142 10.897 -2.402 1.00 0.00 62 LYS A C 15
ATOM 20518 O O . LYS A 1 62 ? 7.400 11.065 -1.211 1.00 0.00 62 LYS A O 15
ATOM 20537 N N . GLY A 1 63 ? 6.466 11.850 -3.067 1.00 0.00 63 GLY A N 15
ATOM 20538 C CA . GLY A 1 63 ? 5.854 12.920 -2.343 1.00 0.00 63 GLY A CA 15
ATOM 20539 C C . GLY A 1 63 ? 4.784 13.638 -3.090 1.00 0.00 63 GLY A C 15
ATOM 20540 O O . GLY A 1 63 ? 4.398 14.730 -2.677 1.00 0.00 63 GLY A O 15
ATOM 20544 N N . LYS A 1 64 ? 4.250 13.075 -4.189 1.00 0.00 64 LYS A N 15
ATOM 20545 C CA . LYS A 1 64 ? 3.197 13.733 -4.898 1.00 0.00 64 LYS A CA 15
ATOM 20546 C C . LYS A 1 64 ? 1.948 12.921 -4.867 1.00 0.00 64 LYS A C 15
ATOM 20547 O O . LYS A 1 64 ? 0.888 13.421 -4.492 1.00 0.00 64 LYS A O 15
ATOM 20566 N N . SER A 1 65 ? 2.019 11.635 -5.251 1.00 0.00 65 SER A N 15
ATOM 20567 C CA . SER A 1 65 ? 0.882 10.862 -5.643 1.00 0.00 65 SER A CA 15
ATOM 20568 C C . SER A 1 65 ? 0.156 10.214 -4.515 1.00 0.00 65 SER A C 15
ATOM 20569 O O . SER A 1 65 ? -0.336 9.094 -4.644 1.00 0.00 65 SER A O 15
ATOM 20577 N N . GLN A 1 66 ? -0.063 10.943 -3.406 1.00 0.00 66 GLN A N 15
ATOM 20578 C CA . GLN A 1 66 ? -1.113 10.730 -2.459 1.00 0.00 66 GLN A CA 15
ATOM 20579 C C . GLN A 1 66 ? -2.387 11.177 -3.089 1.00 0.00 66 GLN A C 15
ATOM 20580 O O . GLN A 1 66 ? -3.432 10.558 -2.895 1.00 0.00 66 GLN A O 15
ATOM 20594 N N . GLU A 1 67 ? -2.286 12.223 -3.929 1.00 0.00 67 GLU A N 15
ATOM 20595 C CA . GLU A 1 67 ? -3.308 12.857 -4.702 1.00 0.00 67 GLU A CA 15
ATOM 20596 C C . GLU A 1 67 ? -3.899 11.903 -5.682 1.00 0.00 67 GLU A C 15
ATOM 20597 O O . GLU A 1 67 ? -5.106 11.879 -5.918 1.00 0.00 67 GLU A O 15
ATOM 20609 N N . ASP A 1 68 ? -3.037 11.040 -6.247 1.00 0.00 68 ASP A N 15
ATOM 20610 C CA . ASP A 1 68 ? -3.403 9.966 -7.117 1.00 0.00 68 ASP A CA 15
ATOM 20611 C C . ASP A 1 68 ? -3.742 8.737 -6.346 1.00 0.00 68 ASP A C 15
ATOM 20612 O O . ASP A 1 68 ? -4.777 8.141 -6.639 1.00 0.00 68 ASP A O 15
ATOM 20621 N N . ALA A 1 69 ? -2.942 8.340 -5.339 1.00 0.00 69 ALA A N 15
ATOM 20622 C CA . ALA A 1 69 ? -3.226 7.218 -4.501 1.00 0.00 69 ALA A CA 15
ATOM 20623 C C . ALA A 1 69 ? -4.641 7.101 -4.045 1.00 0.00 69 ALA A C 15
ATOM 20624 O O . ALA A 1 69 ? -5.345 6.173 -4.440 1.00 0.00 69 ALA A O 15
ATOM 20631 N N . GLU A 1 70 ? -5.182 8.077 -3.295 1.00 0.00 70 GLU A N 15
ATOM 20632 C CA . GLU A 1 70 ? -6.552 8.092 -2.883 1.00 0.00 70 GLU A CA 15
ATOM 20633 C C . GLU A 1 70 ? -7.625 7.871 -3.893 1.00 0.00 70 GLU A C 15
ATOM 20634 O O . GLU A 1 70 ? -8.616 7.209 -3.590 1.00 0.00 70 GLU A O 15
ATOM 20646 N N . LYS A 1 71 ? -7.517 8.370 -5.137 1.00 0.00 71 LYS A N 15
ATOM 20647 C CA . LYS A 1 71 ? -8.481 8.203 -6.180 1.00 0.00 71 LYS A CA 15
ATOM 20648 C C . LYS A 1 71 ? -8.300 6.982 -7.015 1.00 0.00 71 LYS A C 15
ATOM 20649 O O . LYS A 1 71 ? -9.266 6.444 -7.554 1.00 0.00 71 LYS A O 15
ATOM 20668 N N . GLU A 1 72 ? -7.050 6.523 -7.208 1.00 0.00 72 GLU A N 15
ATOM 20669 C CA . GLU A 1 72 ? -6.789 5.353 -7.984 1.00 0.00 72 GLU A CA 15
ATOM 20670 C C . GLU A 1 72 ? -6.957 4.129 -7.151 1.00 0.00 72 GLU A C 15
ATOM 20671 O O . GLU A 1 72 ? -7.287 3.069 -7.681 1.00 0.00 72 GLU A O 15
ATOM 20683 N N . TYR A 1 73 ? -6.786 4.225 -5.820 1.00 0.00 73 TYR A N 15
ATOM 20684 C CA . TYR A 1 73 ? -6.831 3.112 -4.922 1.00 0.00 73 TYR A CA 15
ATOM 20685 C C . TYR A 1 73 ? -8.175 2.477 -4.824 1.00 0.00 73 TYR A C 15
ATOM 20686 O O . TYR A 1 73 ? -8.285 1.255 -4.909 1.00 0.00 73 TYR A O 15
ATOM 20704 N N . ILE A 1 74 ? -9.246 3.276 -4.671 1.00 0.00 74 ILE A N 15
ATOM 20705 C CA . ILE A 1 74 ? -10.604 2.834 -4.747 1.00 0.00 74 ILE A CA 15
ATOM 20706 C C . ILE A 1 74 ? -10.894 1.880 -5.854 1.00 0.00 74 ILE A C 15
ATOM 20707 O O . ILE A 1 74 ? -11.386 0.774 -5.635 1.00 0.00 74 ILE A O 15
ATOM 20723 N N . ALA A 1 75 ? -10.529 2.241 -7.098 1.00 0.00 75 ALA A N 15
ATOM 20724 C CA . ALA A 1 75 ? -10.812 1.442 -8.249 1.00 0.00 75 ALA A CA 15
ATOM 20725 C C . ALA A 1 75 ? -10.014 0.189 -8.365 1.00 0.00 75 ALA A C 15
ATOM 20726 O O . ALA A 1 75 ? -10.471 -0.790 -8.953 1.00 0.00 75 ALA A O 15
ATOM 20733 N N . LEU A 1 76 ? -8.811 0.133 -7.767 1.00 0.00 76 LEU A N 15
ATOM 20734 C CA . LEU A 1 76 ? -8.051 -1.074 -7.656 1.00 0.00 76 LEU A CA 15
ATOM 20735 C C . LEU A 1 76 ? -8.680 -2.013 -6.686 1.00 0.00 76 LEU A C 15
ATOM 20736 O O . LEU A 1 76 ? -8.929 -3.180 -6.980 1.00 0.00 76 LEU A O 15
ATOM 20752 N N . VAL A 1 77 ? -8.974 -1.525 -5.467 1.00 0.00 77 VAL A N 15
ATOM 20753 C CA . VAL A 1 77 ? -9.384 -2.316 -4.348 1.00 0.00 77 VAL A CA 15
ATOM 20754 C C . VAL A 1 77 ? -10.760 -2.858 -4.534 1.00 0.00 77 VAL A C 15
ATOM 20755 O O . VAL A 1 77 ? -11.060 -3.957 -4.070 1.00 0.00 77 VAL A O 15
ATOM 20768 N N . ASP A 1 78 ? -11.625 -2.189 -5.317 1.00 0.00 78 ASP A N 15
ATOM 20769 C CA . ASP A 1 78 ? -12.858 -2.770 -5.747 1.00 0.00 78 ASP A CA 15
ATOM 20770 C C . ASP A 1 78 ? -12.685 -4.075 -6.445 1.00 0.00 78 ASP A C 15
ATOM 20771 O O . ASP A 1 78 ? -13.400 -5.043 -6.193 1.00 0.00 78 ASP A O 15
ATOM 20780 N N . GLN A 1 79 ? -11.670 -4.166 -7.322 1.00 0.00 79 GLN A N 15
ATOM 20781 C CA . GLN A 1 79 ? -11.334 -5.342 -8.062 1.00 0.00 79 GLN A CA 15
ATOM 20782 C C . GLN A 1 79 ? -10.576 -6.359 -7.279 1.00 0.00 79 GLN A C 15
ATOM 20783 O O . GLN A 1 79 ? -10.664 -7.553 -7.565 1.00 0.00 79 GLN A O 15
ATOM 20797 N N . LEU A 1 80 ? -9.832 -5.953 -6.235 1.00 0.00 80 LEU A N 15
ATOM 20798 C CA . LEU A 1 80 ? -9.201 -6.814 -5.283 1.00 0.00 80 LEU A CA 15
ATOM 20799 C C . LEU A 1 80 ? -10.243 -7.506 -4.474 1.00 0.00 80 LEU A C 15
ATOM 20800 O O . LEU A 1 80 ? -10.299 -8.735 -4.445 1.00 0.00 80 LEU A O 15
ATOM 20816 N N . ILE A 1 81 ? -11.142 -6.759 -3.808 1.00 0.00 81 ILE A N 15
ATOM 20817 C CA . ILE A 1 81 ? -12.076 -7.303 -2.872 1.00 0.00 81 ILE A CA 15
ATOM 20818 C C . ILE A 1 81 ? -13.081 -8.192 -3.521 1.00 0.00 81 ILE A C 15
ATOM 20819 O O . ILE A 1 81 ? -13.489 -9.200 -2.947 1.00 0.00 81 ILE A O 15
ATOM 20835 N N . ALA A 1 82 ? -13.437 -7.911 -4.787 1.00 0.00 82 ALA A N 15
ATOM 20836 C CA . ALA A 1 82 ? -14.204 -8.774 -5.631 1.00 0.00 82 ALA A CA 15
ATOM 20837 C C . ALA A 1 82 ? -13.686 -10.167 -5.732 1.00 0.00 82 ALA A C 15
ATOM 20838 O O . ALA A 1 82 ? -14.455 -11.125 -5.802 1.00 0.00 82 ALA A O 15
ATOM 20845 N N . LYS A 1 83 ? -12.355 -10.361 -5.696 1.00 0.00 83 LYS A N 15
ATOM 20846 C CA . LYS A 1 83 ? -11.749 -11.653 -5.598 1.00 0.00 83 LYS A CA 15
ATOM 20847 C C . LYS A 1 83 ? -11.631 -12.040 -4.164 1.00 0.00 83 LYS A C 15
ATOM 20848 O O . LYS A 1 83 ? -11.959 -13.155 -3.761 1.00 0.00 83 LYS A O 15
ATOM 20867 N N . TYR A 1 84 ? -11.121 -11.113 -3.334 1.00 0.00 84 TYR A N 15
ATOM 20868 C CA . TYR A 1 84 ? -10.404 -11.425 -2.136 1.00 0.00 84 TYR A CA 15
ATOM 20869 C C . TYR A 1 84 ? -11.220 -11.470 -0.892 1.00 0.00 84 TYR A C 15
ATOM 20870 O O . TYR A 1 84 ? -10.732 -11.967 0.123 1.00 0.00 84 TYR A O 15
ATOM 20888 N N . SER A 1 85 ? -12.479 -10.996 -0.903 1.00 0.00 85 SER A N 15
ATOM 20889 C CA . SER A 1 85 ? -13.385 -11.118 0.196 1.00 0.00 85 SER A CA 15
ATOM 20890 C C . SER A 1 85 ? -13.491 -12.481 0.792 1.00 0.00 85 SER A C 15
ATOM 20891 O O . SER A 1 85 ? -13.270 -12.658 1.989 1.00 0.00 85 SER A O 15
ATOM 20899 N N . SER A 1 86 ? -13.791 -13.501 -0.032 1.00 0.00 86 SER A N 15
ATOM 20900 C CA . SER A 1 86 ? -13.764 -14.873 0.367 1.00 0.00 86 SER A CA 15
ATOM 20901 C C . SER A 1 86 ? -13.673 -15.786 -0.849 1.00 0.00 86 SER A C 15
ATOM 20902 O O . SER A 1 86 ? -12.724 -16.610 -0.933 1.00 0.00 86 SER A O 15
ATOM 20911 N N . VAL A 1 1 ? -10.799 8.530 -2.630 1.00 0.00 1 VAL A N 16
ATOM 20912 C CA . VAL A 1 1 ? -11.412 8.668 -1.289 1.00 0.00 1 VAL A CA 16
ATOM 20913 C C . VAL A 1 1 ? -10.555 8.108 -0.206 1.00 0.00 1 VAL A C 16
ATOM 20914 O O . VAL A 1 1 ? -10.308 6.907 -0.121 1.00 0.00 1 VAL A O 16
ATOM 20929 N N . SER A 1 2 ? -10.012 8.976 0.667 1.00 0.00 2 SER A N 16
ATOM 20930 C CA . SER A 1 2 ? -9.034 8.689 1.671 1.00 0.00 2 SER A CA 16
ATOM 20931 C C . SER A 1 2 ? -9.588 7.966 2.849 1.00 0.00 2 SER A C 16
ATOM 20932 O O . SER A 1 2 ? -8.885 7.212 3.520 1.00 0.00 2 SER A O 16
ATOM 20940 N N . GLN A 1 3 ? -10.887 8.104 3.170 1.00 0.00 3 GLN A N 16
ATOM 20941 C CA . GLN A 1 3 ? -11.484 7.321 4.206 1.00 0.00 3 GLN A CA 16
ATOM 20942 C C . GLN A 1 3 ? -11.550 5.871 3.872 1.00 0.00 3 GLN A C 16
ATOM 20943 O O . GLN A 1 3 ? -11.114 4.985 4.606 1.00 0.00 3 GLN A O 16
ATOM 20957 N N . LEU A 1 4 ? -12.058 5.592 2.659 1.00 0.00 4 LEU A N 16
ATOM 20958 C CA . LEU A 1 4 ? -12.210 4.288 2.093 1.00 0.00 4 LEU A CA 16
ATOM 20959 C C . LEU A 1 4 ? -10.903 3.584 1.965 1.00 0.00 4 LEU A C 16
ATOM 20960 O O . LEU A 1 4 ? -10.788 2.398 2.272 1.00 0.00 4 LEU A O 16
ATOM 20976 N N . PHE A 1 5 ? -9.889 4.330 1.491 1.00 0.00 5 PHE A N 16
ATOM 20977 C CA . PHE A 1 5 ? -8.561 3.878 1.210 1.00 0.00 5 PHE A CA 16
ATOM 20978 C C . PHE A 1 5 ? -8.025 3.001 2.288 1.00 0.00 5 PHE A C 16
ATOM 20979 O O . PHE A 1 5 ? -7.611 1.869 2.041 1.00 0.00 5 PHE A O 16
ATOM 20996 N N . GLU A 1 6 ? -8.076 3.463 3.550 1.00 0.00 6 GLU A N 16
ATOM 20997 C CA . GLU A 1 6 ? -7.523 2.732 4.647 1.00 0.00 6 GLU A CA 16
ATOM 20998 C C . GLU A 1 6 ? -8.518 1.779 5.216 1.00 0.00 6 GLU A C 16
ATOM 20999 O O . GLU A 1 6 ? -8.122 0.714 5.685 1.00 0.00 6 GLU A O 16
ATOM 21011 N N . GLU A 1 7 ? -9.829 2.063 5.131 1.00 0.00 7 GLU A N 16
ATOM 21012 C CA . GLU A 1 7 ? -10.870 1.144 5.476 1.00 0.00 7 GLU A CA 16
ATOM 21013 C C . GLU A 1 7 ? -10.774 -0.160 4.763 1.00 0.00 7 GLU A C 16
ATOM 21014 O O . GLU A 1 7 ? -10.846 -1.230 5.365 1.00 0.00 7 GLU A O 16
ATOM 21026 N N . LYS A 1 8 ? -10.548 -0.137 3.437 1.00 0.00 8 LYS A N 16
ATOM 21027 C CA . LYS A 1 8 ? -10.312 -1.314 2.661 1.00 0.00 8 LYS A CA 16
ATOM 21028 C C . LYS A 1 8 ? -8.880 -1.717 2.576 1.00 0.00 8 LYS A C 16
ATOM 21029 O O . LYS A 1 8 ? -8.605 -2.888 2.316 1.00 0.00 8 LYS A O 16
ATOM 21048 N N . ALA A 1 9 ? -7.884 -0.847 2.820 1.00 0.00 9 ALA A N 16
ATOM 21049 C CA . ALA A 1 9 ? -6.513 -1.256 2.840 1.00 0.00 9 ALA A CA 16
ATOM 21050 C C . ALA A 1 9 ? -6.205 -2.211 3.940 1.00 0.00 9 ALA A C 16
ATOM 21051 O O . ALA A 1 9 ? -5.592 -3.265 3.773 1.00 0.00 9 ALA A O 16
ATOM 21058 N N . LYS A 1 10 ? -6.708 -1.867 5.139 1.00 0.00 10 LYS A N 16
ATOM 21059 C CA . LYS A 1 10 ? -6.678 -2.714 6.291 1.00 0.00 10 LYS A CA 16
ATOM 21060 C C . LYS A 1 10 ? -7.488 -3.956 6.145 1.00 0.00 10 LYS A C 16
ATOM 21061 O O . LYS A 1 10 ? -7.308 -4.916 6.893 1.00 0.00 10 LYS A O 16
ATOM 21080 N N . ALA A 1 11 ? -8.413 -4.015 5.170 1.00 0.00 11 ALA A N 16
ATOM 21081 C CA . ALA A 1 11 ? -9.063 -5.225 4.774 1.00 0.00 11 ALA A CA 16
ATOM 21082 C C . ALA A 1 11 ? -8.148 -6.043 3.929 1.00 0.00 11 ALA A C 16
ATOM 21083 O O . ALA A 1 11 ? -7.806 -7.159 4.318 1.00 0.00 11 ALA A O 16
ATOM 21090 N N . VAL A 1 12 ? -7.674 -5.549 2.772 1.00 0.00 12 VAL A N 16
ATOM 21091 C CA . VAL A 1 12 ? -6.967 -6.303 1.784 1.00 0.00 12 VAL A CA 16
ATOM 21092 C C . VAL A 1 12 ? -5.675 -6.866 2.268 1.00 0.00 12 VAL A C 16
ATOM 21093 O O . VAL A 1 12 ? -5.275 -7.964 1.883 1.00 0.00 12 VAL A O 16
ATOM 21106 N N . ASN A 1 13 ? -5.017 -6.192 3.228 1.00 0.00 13 ASN A N 16
ATOM 21107 C CA . ASN A 1 13 ? -3.809 -6.687 3.812 1.00 0.00 13 ASN A CA 16
ATOM 21108 C C . ASN A 1 13 ? -4.035 -7.687 4.893 1.00 0.00 13 ASN A C 16
ATOM 21109 O O . ASN A 1 13 ? -3.085 -8.238 5.446 1.00 0.00 13 ASN A O 16
ATOM 21120 N N . GLU A 1 14 ? -5.301 -7.996 5.226 1.00 0.00 14 GLU A N 16
ATOM 21121 C CA . GLU A 1 14 ? -5.701 -8.919 6.242 1.00 0.00 14 GLU A CA 16
ATOM 21122 C C . GLU A 1 14 ? -6.696 -9.918 5.758 1.00 0.00 14 GLU A C 16
ATOM 21123 O O . GLU A 1 14 ? -7.208 -10.745 6.510 1.00 0.00 14 GLU A O 16
ATOM 21135 N N . LEU A 1 15 ? -7.023 -9.950 4.453 1.00 0.00 15 LEU A N 16
ATOM 21136 C CA . LEU A 1 15 ? -8.024 -10.803 3.890 1.00 0.00 15 LEU A CA 16
ATOM 21137 C C . LEU A 1 15 ? -7.637 -12.243 3.893 1.00 0.00 15 LEU A C 16
ATOM 21138 O O . LEU A 1 15 ? -6.454 -12.558 3.998 1.00 0.00 15 LEU A O 16
ATOM 21154 N N . PRO A 1 16 ? -8.529 -13.184 3.796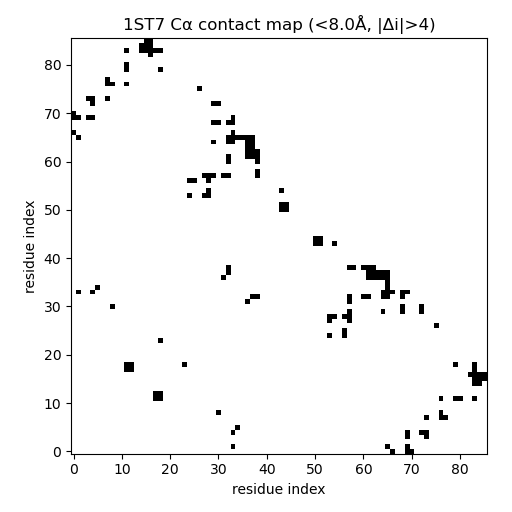 1.00 0.00 16 PRO A N 16
ATOM 21155 C CA . PRO A 1 16 ? -8.186 -14.572 3.692 1.00 0.00 16 PRO A CA 16
ATOM 21156 C C . PRO A 1 16 ? -7.759 -14.919 2.307 1.00 0.00 16 PRO A C 16
ATOM 21157 O O . PRO A 1 16 ? -7.063 -15.914 2.116 1.00 0.00 16 PRO A O 16
ATOM 21168 N N . THR A 1 17 ? -8.166 -14.112 1.310 1.00 0.00 17 THR A N 16
ATOM 21169 C CA . THR A 1 17 ? -7.768 -14.225 -0.059 1.00 0.00 17 THR A CA 16
ATOM 21170 C C . THR A 1 17 ? -6.738 -13.160 -0.211 1.00 0.00 17 THR A C 16
ATOM 21171 O O . THR A 1 17 ? -6.997 -12.014 -0.571 1.00 0.00 17 THR A O 16
ATOM 21182 N N . LYS A 1 18 ? -5.508 -13.505 0.212 1.00 0.00 18 LYS A N 16
ATOM 21183 C CA . LYS A 1 18 ? -4.396 -12.611 0.311 1.00 0.00 18 LYS A CA 16
ATOM 21184 C C . LYS A 1 18 ? -3.920 -12.063 -0.990 1.00 0.00 18 LYS A C 16
ATOM 21185 O O . LYS A 1 18 ? -4.201 -12.678 -2.018 1.00 0.00 18 LYS A O 16
ATOM 21204 N N . PRO A 1 19 ? -3.270 -10.940 -1.068 1.00 0.00 19 PRO A N 16
ATOM 21205 C CA . PRO A 1 19 ? -3.114 -10.236 -2.308 1.00 0.00 19 PRO A CA 16
ATOM 21206 C C . PRO A 1 19 ? -2.251 -10.919 -3.312 1.00 0.00 19 PRO A C 16
ATOM 21207 O O . PRO A 1 19 ? -1.370 -11.692 -2.938 1.00 0.00 19 PRO A O 16
ATOM 21218 N N . SER A 1 20 ? -2.460 -10.676 -4.618 1.00 0.00 20 SER A N 16
ATOM 21219 C CA . SER A 1 20 ? -1.694 -11.281 -5.664 1.00 0.00 20 SER A CA 16
ATOM 21220 C C . SER A 1 20 ? -0.394 -10.601 -5.925 1.00 0.00 20 SER A C 16
ATOM 21221 O O . SER A 1 20 ? -0.288 -9.379 -5.828 1.00 0.00 20 SER A O 16
ATOM 21229 N N . THR A 1 21 ? 0.663 -11.349 -6.285 1.00 0.00 21 THR A N 16
ATOM 21230 C CA . THR A 1 21 ? 2.037 -10.955 -6.317 1.00 0.00 21 THR A CA 16
ATOM 21231 C C . THR A 1 21 ? 2.406 -9.729 -7.079 1.00 0.00 21 THR A C 16
ATOM 21232 O O . THR A 1 21 ? 3.081 -8.845 -6.553 1.00 0.00 21 THR A O 16
ATOM 21243 N N . ASP A 1 22 ? 1.999 -9.592 -8.353 1.00 0.00 22 ASP A N 16
ATOM 21244 C CA . ASP A 1 22 ? 2.299 -8.477 -9.197 1.00 0.00 22 ASP A CA 16
ATOM 21245 C C . ASP A 1 22 ? 1.430 -7.290 -8.960 1.00 0.00 22 ASP A C 16
ATOM 21246 O O . ASP A 1 22 ? 1.718 -6.173 -9.386 1.00 0.00 22 ASP A O 16
ATOM 21255 N N . GLU A 1 23 ? 0.334 -7.491 -8.206 1.00 0.00 23 GLU A N 16
ATOM 21256 C CA . GLU A 1 23 ? -0.513 -6.444 -7.723 1.00 0.00 23 GLU A CA 16
ATOM 21257 C C . GLU A 1 23 ? 0.034 -5.904 -6.447 1.00 0.00 23 GLU A C 16
ATOM 21258 O O . GLU A 1 23 ? 0.164 -4.690 -6.299 1.00 0.00 23 GLU A O 16
ATOM 21270 N N . LEU A 1 24 ? 0.443 -6.760 -5.495 1.00 0.00 24 LEU A N 16
ATOM 21271 C CA . LEU A 1 24 ? 1.050 -6.472 -4.232 1.00 0.00 24 LEU A CA 16
ATOM 21272 C C . LEU A 1 24 ? 2.129 -5.445 -4.208 1.00 0.00 24 LEU A C 16
ATOM 21273 O O . LEU A 1 24 ? 2.173 -4.623 -3.294 1.00 0.00 24 LEU A O 16
ATOM 21289 N N . LEU A 1 25 ? 3.009 -5.389 -5.223 1.00 0.00 25 LEU A N 16
ATOM 21290 C CA . LEU A 1 25 ? 3.935 -4.324 -5.452 1.00 0.00 25 LEU A CA 16
ATOM 21291 C C . LEU A 1 25 ? 3.335 -2.961 -5.430 1.00 0.00 25 LEU A C 16
ATOM 21292 O O . LEU A 1 25 ? 3.729 -2.069 -4.681 1.00 0.00 25 LEU A O 16
ATOM 21308 N N . GLU A 1 26 ? 2.312 -2.763 -6.282 1.00 0.00 26 GLU A N 16
ATOM 21309 C CA . GLU A 1 26 ? 1.637 -1.512 -6.442 1.00 0.00 26 GLU A CA 16
ATOM 21310 C C . GLU A 1 26 ? 0.622 -1.264 -5.380 1.00 0.00 26 GLU A C 16
ATOM 21311 O O . GLU A 1 26 ? 0.394 -0.132 -4.956 1.00 0.00 26 GLU A O 16
ATOM 21323 N N . LEU A 1 27 ? -0.010 -2.323 -4.842 1.00 0.00 27 LEU A N 16
ATOM 21324 C CA . LEU A 1 27 ? -0.921 -2.237 -3.744 1.00 0.00 27 LEU A CA 16
ATOM 21325 C C . LEU A 1 27 ? -0.245 -1.891 -2.463 1.00 0.00 27 LEU A C 16
ATOM 21326 O O . LEU A 1 27 ? -0.818 -1.187 -1.634 1.00 0.00 27 LEU A O 16
ATOM 21342 N N . TYR A 1 28 ? 1.017 -2.304 -2.247 1.00 0.00 28 TYR A N 16
ATOM 21343 C CA . TYR A 1 28 ? 1.903 -1.753 -1.267 1.00 0.00 28 TYR A CA 16
ATOM 21344 C C . TYR A 1 28 ? 2.096 -0.296 -1.511 1.00 0.00 28 TYR A C 16
ATOM 21345 O O . TYR A 1 28 ? 1.803 0.509 -0.629 1.00 0.00 28 TYR A O 16
ATOM 21363 N N . ALA A 1 29 ? 2.558 0.089 -2.714 1.00 0.00 29 ALA A N 16
ATOM 21364 C CA . ALA A 1 29 ? 2.889 1.431 -3.080 1.00 0.00 29 ALA A CA 16
ATOM 21365 C C . ALA A 1 29 ? 1.831 2.422 -2.735 1.00 0.00 29 ALA A C 16
ATOM 21366 O O . ALA A 1 29 ? 2.094 3.368 -1.994 1.00 0.00 29 ALA A O 16
ATOM 21373 N N . LEU A 1 30 ? 0.578 2.229 -3.186 1.00 0.00 30 LEU A N 16
ATOM 21374 C CA . LEU A 1 30 ? -0.518 3.084 -2.850 1.00 0.00 30 LEU A CA 16
ATOM 21375 C C . LEU A 1 30 ? -0.925 3.110 -1.416 1.00 0.00 30 LEU A C 16
ATOM 21376 O O . LEU A 1 30 ? -1.284 4.157 -0.879 1.00 0.00 30 LEU A O 16
ATOM 21392 N N . TYR A 1 31 ? -0.869 1.954 -0.730 1.00 0.00 31 TYR A N 16
ATOM 21393 C CA . TYR A 1 31 ? -1.156 1.859 0.667 1.00 0.00 31 TYR A CA 16
ATOM 21394 C C . TYR A 1 31 ? -0.215 2.694 1.465 1.00 0.00 31 TYR A C 16
ATOM 21395 O O . TYR A 1 31 ? -0.599 3.560 2.250 1.00 0.00 31 TYR A O 16
ATOM 21413 N N . LYS A 1 32 ? 1.096 2.481 1.251 1.00 0.00 32 LYS A N 16
ATOM 21414 C CA . LYS A 1 32 ? 2.191 3.257 1.747 1.00 0.00 32 LYS A CA 16
ATOM 21415 C C . LYS A 1 32 ? 2.096 4.702 1.403 1.00 0.00 32 LYS A C 16
ATOM 21416 O O . LYS A 1 32 ? 2.339 5.561 2.249 1.00 0.00 32 LYS A O 16
ATOM 21435 N N . GLN A 1 33 ? 1.672 5.047 0.173 1.00 0.00 33 GLN A N 16
ATOM 21436 C CA . GLN A 1 33 ? 1.524 6.394 -0.283 1.00 0.00 33 GLN A CA 16
ATOM 21437 C C . GLN A 1 33 ? 0.592 7.198 0.559 1.00 0.00 33 GLN A C 16
ATOM 21438 O O . GLN A 1 33 ? 0.989 8.206 1.142 1.00 0.00 33 GLN A O 16
ATOM 21452 N N . ALA A 1 34 ? -0.686 6.789 0.649 1.00 0.00 34 ALA A N 16
ATOM 21453 C CA . ALA A 1 34 ? -1.647 7.490 1.442 1.00 0.00 34 ALA A CA 16
ATOM 21454 C C . ALA A 1 34 ? -1.642 7.169 2.897 1.00 0.00 34 ALA A C 16
ATOM 21455 O O . ALA A 1 34 ? -2.294 7.888 3.653 1.00 0.00 34 ALA A O 16
ATOM 21462 N N . THR A 1 35 ? -0.904 6.163 3.400 1.00 0.00 35 THR A N 16
ATOM 21463 C CA . THR A 1 35 ? -0.671 6.071 4.808 1.00 0.00 35 THR A CA 16
ATOM 21464 C C . THR A 1 35 ? 0.202 7.176 5.296 1.00 0.00 35 THR A C 16
ATOM 21465 O O . THR A 1 35 ? -0.195 7.910 6.200 1.00 0.00 35 THR A O 16
ATOM 21476 N N . VAL A 1 36 ? 1.412 7.370 4.743 1.00 0.00 36 VAL A N 16
ATOM 21477 C CA . VAL A 1 36 ? 2.233 8.484 5.104 1.00 0.00 36 VAL A CA 16
ATOM 21478 C C . VAL A 1 36 ? 1.949 9.706 4.300 1.00 0.00 36 VAL A C 16
ATOM 21479 O O . VAL A 1 36 ? 1.405 10.680 4.817 1.00 0.00 36 VAL A O 16
ATOM 21492 N N . GLY A 1 37 ? 2.285 9.718 2.997 1.00 0.00 37 GLY A N 16
ATOM 21493 C CA . GLY A 1 37 ? 2.184 10.873 2.159 1.00 0.00 37 GLY A CA 16
ATOM 21494 C C . GLY A 1 37 ? 3.472 11.338 1.573 1.00 0.00 37 GLY A C 16
ATOM 21495 O O . GLY A 1 37 ? 3.532 12.401 0.957 1.00 0.00 37 GLY A O 16
ATOM 21499 N N . ASP A 1 38 ? 4.540 10.533 1.715 1.00 0.00 38 ASP A N 16
ATOM 21500 C CA . ASP A 1 38 ? 5.801 10.679 1.054 1.00 0.00 38 ASP A CA 16
ATOM 21501 C C . ASP A 1 38 ? 6.212 9.291 0.702 1.00 0.00 38 ASP A C 16
ATOM 21502 O O . ASP A 1 38 ? 5.710 8.335 1.290 1.00 0.00 38 ASP A O 16
ATOM 21511 N N . ASN A 1 39 ? 7.200 9.101 -0.193 1.00 0.00 39 ASN A N 16
ATOM 21512 C CA . ASN A 1 39 ? 8.058 7.961 -0.117 1.00 0.00 39 ASN A CA 16
ATOM 21513 C C . ASN A 1 39 ? 8.986 8.048 1.046 1.00 0.00 39 ASN A C 16
ATOM 21514 O O . ASN A 1 39 ? 10.122 8.509 0.960 1.00 0.00 39 ASN A O 16
ATOM 21525 N N . ASP A 1 40 ? 8.516 7.651 2.242 1.00 0.00 40 ASP A N 16
ATOM 21526 C CA . ASP A 1 40 ? 9.117 8.084 3.465 1.00 0.00 40 ASP A CA 16
ATOM 21527 C C . ASP A 1 40 ? 10.324 7.308 3.866 1.00 0.00 40 ASP A C 16
ATOM 21528 O O . ASP A 1 40 ? 11.380 7.885 4.124 1.00 0.00 40 ASP A O 16
ATOM 21537 N N . LYS A 1 41 ? 10.233 5.970 3.972 1.00 0.00 41 LYS A N 16
ATOM 21538 C CA . LYS A 1 41 ? 11.269 5.150 4.520 1.00 0.00 41 LYS A CA 16
ATOM 21539 C C . LYS A 1 41 ? 12.330 4.760 3.551 1.00 0.00 41 LYS A C 16
ATOM 21540 O O . LYS A 1 41 ? 12.342 3.639 3.044 1.00 0.00 41 LYS A O 16
ATOM 21559 N N . GLU A 1 42 ? 13.330 5.621 3.291 1.00 0.00 42 GLU A N 16
ATOM 21560 C CA . GLU A 1 42 ? 14.318 5.446 2.272 1.00 0.00 42 GLU A CA 16
ATOM 21561 C C . GLU A 1 42 ? 15.443 4.544 2.651 1.00 0.00 42 GLU A C 16
ATOM 21562 O O . GLU A 1 42 ? 16.628 4.805 2.450 1.00 0.00 42 GLU A O 16
ATOM 21574 N N . LYS A 1 43 ? 15.084 3.386 3.234 1.00 0.00 43 LYS A N 16
ATOM 21575 C CA . LYS A 1 43 ? 15.943 2.296 3.580 1.00 0.00 43 LYS A CA 16
ATOM 21576 C C . LYS A 1 43 ? 15.087 1.086 3.731 1.00 0.00 43 LYS A C 16
ATOM 21577 O O . LYS A 1 43 ? 14.574 0.851 4.825 1.00 0.00 43 LYS A O 16
ATOM 21596 N N . PRO A 1 44 ? 14.843 0.284 2.738 1.00 0.00 44 PRO A N 16
ATOM 21597 C CA . PRO A 1 44 ? 14.036 -0.894 2.880 1.00 0.00 44 PRO A CA 16
ATOM 21598 C C . PRO A 1 44 ? 14.719 -1.972 3.648 1.00 0.00 44 PRO A C 16
ATOM 21599 O O . PRO A 1 44 ? 15.910 -1.859 3.929 1.00 0.00 44 PRO A O 16
ATOM 21610 N N . GLY A 1 45 ? 13.944 -2.993 4.058 1.00 0.00 45 GLY A N 16
ATOM 21611 C CA . GLY A 1 45 ? 14.147 -3.854 5.181 1.00 0.00 45 GLY A CA 16
ATOM 21612 C C . GLY A 1 45 ? 15.352 -4.717 5.345 1.00 0.00 45 GLY A C 16
ATOM 21613 O O . GLY A 1 45 ? 16.435 -4.507 4.801 1.00 0.00 45 GLY A O 16
ATOM 21617 N N . ILE A 1 46 ? 15.215 -5.749 6.197 1.00 0.00 46 ILE A N 16
ATOM 21618 C CA . ILE A 1 46 ? 16.323 -6.376 6.848 1.00 0.00 46 ILE A CA 16
ATOM 21619 C C . ILE A 1 46 ? 16.887 -7.519 6.079 1.00 0.00 46 ILE A C 16
ATOM 21620 O O . ILE A 1 46 ? 18.101 -7.653 5.930 1.00 0.00 46 ILE A O 16
ATOM 21636 N N . PHE A 1 47 ? 16.021 -8.387 5.525 1.00 0.00 47 PHE A N 16
ATOM 21637 C CA . PHE A 1 47 ? 16.343 -9.483 4.665 1.00 0.00 47 PHE A CA 16
ATOM 21638 C C . PHE A 1 47 ? 16.374 -9.045 3.241 1.00 0.00 47 PHE A C 16
ATOM 21639 O O . PHE A 1 47 ? 17.050 -9.638 2.403 1.00 0.00 47 PHE A O 16
ATOM 21656 N N . ASN A 1 48 ? 15.640 -7.955 2.952 1.00 0.00 48 ASN A N 16
ATOM 21657 C CA . ASN A 1 48 ? 15.333 -7.322 1.707 1.00 0.00 48 ASN A CA 16
ATOM 21658 C C . ASN A 1 48 ? 15.746 -7.930 0.410 1.00 0.00 48 ASN A C 16
ATOM 21659 O O . ASN A 1 48 ? 16.783 -7.609 -0.166 1.00 0.00 48 ASN A O 16
ATOM 21670 N N . MET A 1 49 ? 14.902 -8.823 -0.137 1.00 0.00 49 MET A N 16
ATOM 21671 C CA . MET A 1 49 ? 15.016 -9.294 -1.482 1.00 0.00 49 MET A CA 16
ATOM 21672 C C . MET A 1 49 ? 14.047 -8.521 -2.309 1.00 0.00 49 MET A C 16
ATOM 21673 O O . MET A 1 49 ? 14.398 -7.802 -3.244 1.00 0.00 49 MET A O 16
ATOM 21687 N N . LYS A 1 50 ? 12.754 -8.624 -1.952 1.00 0.00 50 LYS A N 16
ATOM 21688 C CA . LYS A 1 50 ? 11.650 -8.088 -2.684 1.00 0.00 50 LYS A CA 16
ATOM 21689 C C . LYS A 1 50 ? 11.381 -6.654 -2.380 1.00 0.00 50 LYS A C 16
ATOM 21690 O O . LYS A 1 50 ? 10.901 -5.905 -3.229 1.00 0.00 50 LYS A O 16
ATOM 21709 N N . ASP A 1 51 ? 11.697 -6.200 -1.154 1.00 0.00 51 ASP A N 16
ATOM 21710 C CA . ASP A 1 51 ? 11.407 -4.905 -0.622 1.00 0.00 51 ASP A CA 16
ATOM 21711 C C . ASP A 1 51 ? 12.054 -3.785 -1.362 1.00 0.00 51 ASP A C 16
ATOM 21712 O O . ASP A 1 51 ? 11.566 -2.655 -1.385 1.00 0.00 51 ASP A O 16
ATOM 21721 N N . ARG A 1 52 ? 13.152 -4.086 -2.077 1.00 0.00 52 ARG A N 16
ATOM 21722 C CA . ARG A 1 52 ? 13.825 -3.240 -3.013 1.00 0.00 52 ARG A CA 16
ATOM 21723 C C . ARG A 1 52 ? 12.937 -2.736 -4.099 1.00 0.00 52 ARG A C 16
ATOM 21724 O O . ARG A 1 52 ? 13.007 -1.582 -4.517 1.00 0.00 52 ARG A O 16
ATOM 21745 N N . TYR A 1 53 ? 12.049 -3.613 -4.601 1.00 0.00 53 TYR A N 16
ATOM 21746 C CA . TYR A 1 53 ? 11.182 -3.378 -5.713 1.00 0.00 53 TYR A CA 16
ATOM 21747 C C . TYR A 1 53 ? 9.881 -2.810 -5.263 1.00 0.00 53 TYR A C 16
ATOM 21748 O O . TYR A 1 53 ? 9.315 -1.944 -5.931 1.00 0.00 53 TYR A O 16
ATOM 21766 N N . LYS A 1 54 ? 9.394 -3.208 -4.073 1.00 0.00 54 LYS A N 16
ATOM 21767 C CA . LYS A 1 54 ? 8.348 -2.563 -3.344 1.00 0.00 54 LYS A CA 16
ATOM 21768 C C . LYS A 1 54 ? 8.588 -1.104 -3.163 1.00 0.00 54 LYS A C 16
ATOM 21769 O O . LYS A 1 54 ? 7.761 -0.262 -3.509 1.00 0.00 54 LYS A O 16
ATOM 21788 N N . TRP A 1 55 ? 9.777 -0.735 -2.653 1.00 0.00 55 TRP A N 16
ATOM 21789 C CA . TRP A 1 55 ? 10.140 0.627 -2.409 1.00 0.00 55 TRP A CA 16
ATOM 21790 C C . TRP A 1 55 ? 10.341 1.422 -3.653 1.00 0.00 55 TRP A C 16
ATOM 21791 O O . TRP A 1 55 ? 10.009 2.604 -3.723 1.00 0.00 55 TRP A O 16
ATOM 21812 N N . GLU A 1 56 ? 10.812 0.790 -4.743 1.00 0.00 56 GLU A N 16
ATOM 21813 C CA . GLU A 1 56 ? 10.956 1.388 -6.035 1.00 0.00 56 GLU A CA 16
ATOM 21814 C C . GLU A 1 56 ? 9.641 1.717 -6.656 1.00 0.00 56 GLU A C 16
ATOM 21815 O O . GLU A 1 56 ? 9.476 2.753 -7.296 1.00 0.00 56 GLU A O 16
ATOM 21827 N N . ALA A 1 57 ? 8.629 0.860 -6.428 1.00 0.00 57 ALA A N 16
ATOM 21828 C CA . ALA A 1 57 ? 7.286 1.052 -6.881 1.00 0.00 57 ALA A CA 16
ATOM 21829 C C . ALA A 1 57 ? 6.606 2.181 -6.184 1.00 0.00 57 ALA A C 16
ATOM 21830 O O . ALA A 1 57 ? 5.736 2.855 -6.733 1.00 0.00 57 ALA A O 16
ATOM 21837 N N . TRP A 1 58 ? 7.028 2.451 -4.936 1.00 0.00 58 TRP A N 16
ATOM 21838 C CA . TRP A 1 58 ? 6.551 3.492 -4.082 1.00 0.00 58 TRP A CA 16
ATOM 21839 C C . TRP A 1 58 ? 7.167 4.797 -4.453 1.00 0.00 58 TRP A C 16
ATOM 21840 O O . TRP A 1 58 ? 6.484 5.813 -4.570 1.00 0.00 58 TRP A O 16
ATOM 21861 N N . GLU A 1 59 ? 8.486 4.809 -4.717 1.00 0.00 59 GLU A N 16
ATOM 21862 C CA . GLU A 1 59 ? 9.258 5.919 -5.182 1.00 0.00 59 GLU A CA 16
ATOM 21863 C C . GLU A 1 59 ? 8.751 6.515 -6.450 1.00 0.00 59 GLU A C 16
ATOM 21864 O O . GLU A 1 59 ? 8.817 7.729 -6.635 1.00 0.00 59 GLU A O 16
ATOM 21876 N N . ASN A 1 60 ? 8.139 5.734 -7.360 1.00 0.00 60 ASN A N 16
ATOM 21877 C CA . ASN A 1 60 ? 7.465 6.262 -8.505 1.00 0.00 60 ASN A CA 16
ATOM 21878 C C . ASN A 1 60 ? 6.460 7.316 -8.190 1.00 0.00 60 ASN A C 16
ATOM 21879 O O . ASN A 1 60 ? 6.319 8.280 -8.941 1.00 0.00 60 ASN A O 16
ATOM 21890 N N . LEU A 1 61 ? 5.752 7.204 -7.052 1.00 0.00 61 LEU A N 16
ATOM 21891 C CA . LEU A 1 61 ? 4.778 8.167 -6.641 1.00 0.00 61 LEU A CA 16
ATOM 21892 C C . LEU A 1 61 ? 5.161 8.904 -5.404 1.00 0.00 61 LEU A C 16
ATOM 21893 O O . LEU A 1 61 ? 4.320 9.372 -4.638 1.00 0.00 61 LEU A O 16
ATOM 21909 N N . LYS A 1 62 ? 6.476 9.114 -5.210 1.00 0.00 62 LYS A N 16
ATOM 21910 C CA . LYS A 1 62 ? 7.140 9.892 -4.211 1.00 0.00 62 LYS A CA 16
ATOM 21911 C C . LYS A 1 62 ? 6.488 11.052 -3.541 1.00 0.00 62 LYS A C 16
ATOM 21912 O O . LYS A 1 62 ? 6.522 11.128 -2.313 1.00 0.00 62 LYS A O 16
ATOM 21931 N N . GLY A 1 63 ? 5.904 12.006 -4.289 1.00 0.00 63 GLY A N 16
ATOM 21932 C CA . GLY A 1 63 ? 5.462 13.265 -3.774 1.00 0.00 63 GLY A CA 16
ATOM 21933 C C . GLY A 1 63 ? 4.052 13.617 -4.104 1.00 0.00 63 GLY A C 16
ATOM 21934 O O . GLY A 1 63 ? 3.471 14.497 -3.470 1.00 0.00 63 GLY A O 16
ATOM 21938 N N . LYS A 1 64 ? 3.429 12.968 -5.103 1.00 0.00 64 LYS A N 16
ATOM 21939 C CA . LYS A 1 64 ? 2.064 13.234 -5.436 1.00 0.00 64 LYS A CA 16
ATOM 21940 C C . LYS A 1 64 ? 1.145 12.256 -4.790 1.00 0.00 64 LYS A C 16
ATOM 21941 O O . LYS A 1 64 ? -0.079 12.365 -4.854 1.00 0.00 64 LYS A O 16
ATOM 21960 N N . SER A 1 65 ? 1.771 11.269 -4.123 1.00 0.00 65 SER A N 16
ATOM 21961 C CA . SER A 1 65 ? 1.255 10.162 -3.382 1.00 0.00 65 SER A CA 16
ATOM 21962 C C . SER A 1 65 ? -0.098 10.318 -2.777 1.00 0.00 65 SER A C 16
ATOM 21963 O O . SER A 1 65 ? -1.062 9.704 -3.230 1.00 0.00 65 SER A O 16
ATOM 21971 N N . GLN A 1 66 ? -0.218 11.163 -1.736 1.00 0.00 66 GLN A N 16
ATOM 21972 C CA . GLN A 1 66 ? -1.351 11.234 -0.868 1.00 0.00 66 GLN A CA 16
ATOM 21973 C C . GLN A 1 66 ? -2.669 11.426 -1.537 1.00 0.00 66 GLN A C 16
ATOM 21974 O O . GLN A 1 66 ? -3.676 10.832 -1.153 1.00 0.00 66 GLN A O 16
ATOM 21988 N N . GLU A 1 67 ? -2.669 12.252 -2.597 1.00 0.00 67 GLU A N 16
ATOM 21989 C CA . GLU A 1 67 ? -3.825 12.612 -3.359 1.00 0.00 67 GLU A CA 16
ATOM 21990 C C . GLU A 1 67 ? -4.046 11.723 -4.533 1.00 0.00 67 GLU A C 16
ATOM 21991 O O . GLU A 1 67 ? -5.168 11.662 -5.033 1.00 0.00 67 GLU A O 16
ATOM 22003 N N . ASP A 1 68 ? -3.047 10.990 -5.057 1.00 0.00 68 ASP A N 16
ATOM 22004 C CA . ASP A 1 68 ? -3.282 10.107 -6.157 1.00 0.00 68 ASP A CA 16
ATOM 22005 C C . ASP A 1 68 ? -3.623 8.744 -5.659 1.00 0.00 68 ASP A C 16
ATOM 22006 O O . ASP A 1 68 ? -4.534 8.099 -6.178 1.00 0.00 68 ASP A O 16
ATOM 22015 N N . ALA A 1 69 ? -2.949 8.295 -4.586 1.00 0.00 69 ALA A N 16
ATOM 22016 C CA . ALA A 1 69 ? -3.201 7.087 -3.863 1.00 0.00 69 ALA A CA 16
ATOM 22017 C C . ALA A 1 69 ? -4.641 6.877 -3.541 1.00 0.00 69 ALA A C 16
ATOM 22018 O O . ALA A 1 69 ? -5.263 5.935 -4.027 1.00 0.00 69 ALA A O 16
ATOM 22025 N N . GLU A 1 70 ? -5.276 7.767 -2.756 1.00 0.00 70 GLU A N 16
ATOM 22026 C CA . GLU A 1 70 ? -6.667 7.684 -2.438 1.00 0.00 70 GLU A CA 16
ATOM 22027 C C . GLU A 1 70 ? -7.657 7.504 -3.538 1.00 0.00 70 GLU A C 16
ATOM 22028 O O . GLU A 1 70 ? -8.679 6.849 -3.340 1.00 0.00 70 GLU A O 16
ATOM 22040 N N . LYS A 1 71 ? -7.438 8.068 -4.739 1.00 0.00 71 LYS A N 16
ATOM 22041 C CA . LYS A 1 71 ? -8.296 7.986 -5.880 1.00 0.00 71 LYS A CA 16
ATOM 22042 C C . LYS A 1 71 ? -8.039 6.812 -6.761 1.00 0.00 71 LYS A C 16
ATOM 22043 O O . LYS A 1 71 ? -8.937 6.323 -7.445 1.00 0.00 71 LYS A O 16
ATOM 22062 N N . GLU A 1 72 ? -6.797 6.299 -6.819 1.00 0.00 72 GLU A N 16
ATOM 22063 C CA . GLU A 1 72 ? -6.500 5.102 -7.542 1.00 0.00 72 GLU A CA 16
ATOM 22064 C C . GLU A 1 72 ? -6.676 3.885 -6.702 1.00 0.00 72 GLU A C 16
ATOM 22065 O O . GLU A 1 72 ? -6.988 2.815 -7.224 1.00 0.00 72 GLU A O 16
ATOM 22077 N N . TYR A 1 73 ? -6.534 3.970 -5.367 1.00 0.00 73 TYR A N 16
ATOM 22078 C CA . TYR A 1 73 ? -6.567 2.836 -4.499 1.00 0.00 73 TYR A CA 16
ATOM 22079 C C . TYR A 1 73 ? -7.911 2.191 -4.458 1.00 0.00 73 TYR A C 16
ATOM 22080 O O . TYR A 1 73 ? -8.006 0.977 -4.631 1.00 0.00 73 TYR A O 16
ATOM 22098 N N . ILE A 1 74 ? -8.989 2.981 -4.307 1.00 0.00 74 ILE A N 16
ATOM 22099 C CA . ILE A 1 74 ? -10.345 2.581 -4.526 1.00 0.00 74 ILE A CA 16
ATOM 22100 C C . ILE A 1 74 ? -10.564 1.682 -5.694 1.00 0.00 74 ILE A C 16
ATOM 22101 O O . ILE A 1 74 ? -11.148 0.607 -5.565 1.00 0.00 74 ILE A O 16
ATOM 22117 N N . ALA A 1 75 ? -10.051 2.068 -6.875 1.00 0.00 75 ALA A N 16
ATOM 22118 C CA . ALA A 1 75 ? -10.255 1.401 -8.124 1.00 0.00 75 ALA A CA 16
ATOM 22119 C C . ALA A 1 75 ? -9.490 0.136 -8.311 1.00 0.00 75 ALA A C 16
ATOM 22120 O O . ALA A 1 75 ? -9.919 -0.760 -9.038 1.00 0.00 75 ALA A O 16
ATOM 22127 N N . LEU A 1 76 ? -8.335 -0.011 -7.638 1.00 0.00 76 LEU A N 16
ATOM 22128 C CA . LEU A 1 76 ? -7.605 -1.238 -7.565 1.00 0.00 76 LEU A CA 16
ATOM 22129 C C . LEU A 1 76 ? -8.268 -2.179 -6.618 1.00 0.00 76 LEU A C 16
ATOM 22130 O O . LEU A 1 76 ? -8.588 -3.320 -6.946 1.00 0.00 76 LEU A O 16
ATOM 22146 N N . VAL A 1 77 ? -8.520 -1.707 -5.385 1.00 0.00 77 VAL A N 16
ATOM 22147 C CA . VAL A 1 77 ? -8.991 -2.461 -4.265 1.00 0.00 77 VAL A CA 16
ATOM 22148 C C . VAL A 1 77 ? -10.394 -2.917 -4.475 1.00 0.00 77 VAL A C 16
ATOM 22149 O O . VAL A 1 77 ? -10.789 -3.951 -3.939 1.00 0.00 77 VAL A O 16
ATOM 22162 N N . ASP A 1 78 ? -11.192 -2.274 -5.346 1.00 0.00 78 ASP A N 16
ATOM 22163 C CA . ASP A 1 78 ? -12.455 -2.826 -5.726 1.00 0.00 78 ASP A CA 16
ATOM 22164 C C . ASP A 1 78 ? -12.347 -4.119 -6.459 1.00 0.00 78 ASP A C 16
ATOM 22165 O O . ASP A 1 78 ? -13.168 -5.019 -6.292 1.00 0.00 78 ASP A O 16
ATOM 22174 N N . GLN A 1 79 ? -11.299 -4.272 -7.288 1.00 0.00 79 GLN A N 16
ATOM 22175 C CA . GLN A 1 79 ? -11.008 -5.450 -8.045 1.00 0.00 79 GLN A CA 16
ATOM 22176 C C . GLN A 1 79 ? -10.265 -6.471 -7.255 1.00 0.00 79 GLN A C 16
ATOM 22177 O O . GLN A 1 79 ? -10.242 -7.649 -7.606 1.00 0.00 79 GLN A O 16
ATOM 22191 N N . LEU A 1 80 ? -9.673 -6.085 -6.111 1.00 0.00 80 LEU A N 16
ATOM 22192 C CA . LEU A 1 80 ? -9.222 -6.976 -5.087 1.00 0.00 80 LEU A CA 16
ATOM 22193 C C . LEU A 1 80 ? -10.415 -7.509 -4.371 1.00 0.00 80 LEU A C 16
ATOM 22194 O O . LEU A 1 80 ? -10.717 -8.699 -4.456 1.00 0.00 80 LEU A O 16
ATOM 22210 N N . ILE A 1 81 ? -11.182 -6.657 -3.668 1.00 0.00 81 ILE A N 16
ATOM 22211 C CA . ILE A 1 81 ? -12.241 -7.003 -2.772 1.00 0.00 81 ILE A CA 16
ATOM 22212 C C . ILE A 1 81 ? -13.317 -7.825 -3.395 1.00 0.00 81 ILE A C 16
ATOM 22213 O O . ILE A 1 81 ? -13.770 -8.803 -2.804 1.00 0.00 81 ILE A O 16
ATOM 22229 N N . ALA A 1 82 ? -13.717 -7.512 -4.641 1.00 0.00 82 ALA A N 16
ATOM 22230 C CA . ALA A 1 82 ? -14.680 -8.269 -5.377 1.00 0.00 82 ALA A CA 16
ATOM 22231 C C . ALA A 1 82 ? -14.329 -9.701 -5.592 1.00 0.00 82 ALA A C 16
ATOM 22232 O O . ALA A 1 82 ? -15.206 -10.563 -5.640 1.00 0.00 82 ALA A O 16
ATOM 22239 N N . LYS A 1 83 ? -13.029 -10.029 -5.685 1.00 0.00 83 LYS A N 16
ATOM 22240 C CA . LYS A 1 83 ? -12.572 -11.383 -5.682 1.00 0.00 83 LYS A CA 16
ATOM 22241 C C . LYS A 1 83 ? -12.377 -11.828 -4.273 1.00 0.00 83 LYS A C 16
ATOM 22242 O O . LYS A 1 83 ? -12.769 -12.929 -3.885 1.00 0.00 83 LYS A O 16
ATOM 22261 N N . TYR A 1 84 ? -11.750 -10.985 -3.434 1.00 0.00 84 TYR A N 16
ATOM 22262 C CA . TYR A 1 84 ? -11.006 -11.424 -2.294 1.00 0.00 84 TYR A CA 16
ATOM 22263 C C . TYR A 1 84 ? -11.758 -11.436 -1.007 1.00 0.00 84 TYR A C 16
ATOM 22264 O O . TYR A 1 84 ? -11.394 -12.209 -0.123 1.00 0.00 84 TYR A O 16
ATOM 22282 N N . SER A 1 85 ? -12.794 -10.595 -0.840 1.00 0.00 85 SER A N 16
ATOM 22283 C CA . SER A 1 85 ? -13.567 -10.420 0.350 1.00 0.00 85 SER A CA 16
ATOM 22284 C C . SER A 1 85 ? -13.906 -11.665 1.094 1.00 0.00 85 SER A C 16
ATOM 22285 O O . SER A 1 85 ? -13.615 -11.797 2.282 1.00 0.00 85 SER A O 16
ATOM 22293 N N . SER A 1 86 ? -14.528 -12.633 0.396 1.00 0.00 86 SER A N 16
ATOM 22294 C CA . SER A 1 86 ? -14.693 -13.984 0.832 1.00 0.00 86 SER A CA 16
ATOM 22295 C C . SER A 1 86 ? -15.149 -14.783 -0.381 1.00 0.00 86 SER A C 16
ATOM 22296 O O . SER A 1 86 ? -14.574 -15.873 -0.650 1.00 0.00 86 SER A O 16
ATOM 22305 N N . VAL A 1 1 ? -10.864 10.580 -3.228 1.00 0.00 1 VAL A N 17
ATOM 22306 C CA . VAL A 1 1 ? -11.217 10.556 -1.790 1.00 0.00 1 VAL A CA 17
ATOM 22307 C C . VAL A 1 1 ? -10.574 9.440 -1.040 1.00 0.00 1 VAL A C 17
ATOM 22308 O O . VAL A 1 1 ? -10.642 8.270 -1.414 1.00 0.00 1 VAL A O 17
ATOM 22323 N N . SER A 1 2 ? -9.871 9.759 0.060 1.00 0.00 2 SER A N 17
ATOM 22324 C CA . SER A 1 2 ? -9.059 8.947 0.913 1.00 0.00 2 SER A CA 17
ATOM 22325 C C . SER A 1 2 ? -9.798 8.255 2.007 1.00 0.00 2 SER A C 17
ATOM 22326 O O . SER A 1 2 ? -9.207 7.525 2.801 1.00 0.00 2 SER A O 17
ATOM 22334 N N . GLN A 1 3 ? -11.129 8.408 2.119 1.00 0.00 3 GLN A N 17
ATOM 22335 C CA . GLN A 1 3 ? -11.891 7.731 3.122 1.00 0.00 3 GLN A CA 17
ATOM 22336 C C . GLN A 1 3 ? -11.919 6.259 2.889 1.00 0.00 3 GLN A C 17
ATOM 22337 O O . GLN A 1 3 ? -11.466 5.459 3.705 1.00 0.00 3 GLN A O 17
ATOM 22351 N N . LEU A 1 4 ? -12.380 5.859 1.689 1.00 0.00 4 LEU A N 17
ATOM 22352 C CA . LEU A 1 4 ? -12.487 4.526 1.184 1.00 0.00 4 LEU A CA 17
ATOM 22353 C C . LEU A 1 4 ? -11.165 3.848 1.076 1.00 0.00 4 LEU A C 17
ATOM 22354 O O . LEU A 1 4 ? -11.056 2.627 1.181 1.00 0.00 4 LEU A O 17
ATOM 22370 N N . PHE A 1 5 ? -10.103 4.649 0.881 1.00 0.00 5 PHE A N 17
ATOM 22371 C CA . PHE A 1 5 ? -8.741 4.224 0.963 1.00 0.00 5 PHE A CA 17
ATOM 22372 C C . PHE A 1 5 ? -8.454 3.622 2.296 1.00 0.00 5 PHE A C 17
ATOM 22373 O O . PHE A 1 5 ? -8.069 2.458 2.389 1.00 0.00 5 PHE A O 17
ATOM 22390 N N . GLU A 1 6 ? -8.705 4.332 3.410 1.00 0.00 6 GLU A N 17
ATOM 22391 C CA . GLU A 1 6 ? -8.414 3.809 4.710 1.00 0.00 6 GLU A CA 17
ATOM 22392 C C . GLU A 1 6 ? -9.436 2.844 5.203 1.00 0.00 6 GLU A C 17
ATOM 22393 O O . GLU A 1 6 ? -9.186 2.073 6.129 1.00 0.00 6 GLU A O 17
ATOM 22405 N N . GLU A 1 7 ? -10.619 2.778 4.566 1.00 0.00 7 GLU A N 17
ATOM 22406 C CA . GLU A 1 7 ? -11.553 1.721 4.795 1.00 0.00 7 GLU A CA 17
ATOM 22407 C C . GLU A 1 7 ? -11.011 0.415 4.324 1.00 0.00 7 GLU A C 17
ATOM 22408 O O . GLU A 1 7 ? -10.775 -0.532 5.072 1.00 0.00 7 GLU A O 17
ATOM 22420 N N . LYS A 1 8 ? -10.784 0.364 2.999 1.00 0.00 8 LYS A N 17
ATOM 22421 C CA . LYS A 1 8 ? -10.541 -0.855 2.292 1.00 0.00 8 LYS A CA 17
ATOM 22422 C C . LYS A 1 8 ? -9.102 -1.241 2.229 1.00 0.00 8 LYS A C 17
ATOM 22423 O O . LYS A 1 8 ? -8.810 -2.410 1.986 1.00 0.00 8 LYS A O 17
ATOM 22442 N N . ALA A 1 9 ? -8.131 -0.347 2.488 1.00 0.00 9 ALA A N 17
ATOM 22443 C CA . ALA A 1 9 ? -6.746 -0.696 2.418 1.00 0.00 9 ALA A CA 17
ATOM 22444 C C . ALA A 1 9 ? -6.334 -1.588 3.539 1.00 0.00 9 ALA A C 17
ATOM 22445 O O . ALA A 1 9 ? -5.607 -2.570 3.396 1.00 0.00 9 ALA A O 17
ATOM 22452 N N . LYS A 1 10 ? -6.889 -1.257 4.718 1.00 0.00 10 LYS A N 17
ATOM 22453 C CA . LYS A 1 10 ? -6.849 -2.020 5.927 1.00 0.00 10 LYS A CA 17
ATOM 22454 C C . LYS A 1 10 ? -7.318 -3.421 5.736 1.00 0.00 10 LYS A C 17
ATOM 22455 O O . LYS A 1 10 ? -6.727 -4.359 6.268 1.00 0.00 10 LYS A O 17
ATOM 22474 N N . ALA A 1 11 ? -8.380 -3.609 4.932 1.00 0.00 11 ALA A N 17
ATOM 22475 C CA . ALA A 1 11 ? -8.977 -4.880 4.658 1.00 0.00 11 ALA A CA 17
ATOM 22476 C C . ALA A 1 11 ? -8.084 -5.712 3.803 1.00 0.00 11 ALA A C 17
ATOM 22477 O O . ALA A 1 11 ? -7.685 -6.804 4.203 1.00 0.00 11 ALA A O 17
ATOM 22484 N N . VAL A 1 12 ? -7.675 -5.235 2.614 1.00 0.00 12 VAL A N 17
ATOM 22485 C CA . VAL A 1 12 ? -6.920 -5.992 1.664 1.00 0.00 12 VAL A CA 17
ATOM 22486 C C . VAL A 1 12 ? -5.577 -6.421 2.148 1.00 0.00 12 VAL A C 17
ATOM 22487 O O . VAL A 1 12 ? -5.083 -7.478 1.759 1.00 0.00 12 VAL A O 17
ATOM 22500 N N . ASN A 1 13 ? -4.971 -5.670 3.084 1.00 0.00 13 ASN A N 17
ATOM 22501 C CA . ASN A 1 13 ? -3.719 -6.046 3.664 1.00 0.00 13 ASN A CA 17
ATOM 22502 C C . ASN A 1 13 ? -3.791 -7.232 4.562 1.00 0.00 13 ASN A C 17
ATOM 22503 O O . ASN A 1 13 ? -2.786 -7.909 4.773 1.00 0.00 13 ASN A O 17
ATOM 22514 N N . GLU A 1 14 ? -4.975 -7.559 5.109 1.00 0.00 14 GLU A N 17
ATOM 22515 C CA . GLU A 1 14 ? -5.141 -8.605 6.070 1.00 0.00 14 GLU A CA 17
ATOM 22516 C C . GLU A 1 14 ? -6.281 -9.513 5.756 1.00 0.00 14 GLU A C 17
ATOM 22517 O O . GLU A 1 14 ? -6.752 -10.276 6.598 1.00 0.00 14 GLU A O 17
ATOM 22529 N N . LEU A 1 15 ? -6.761 -9.515 4.500 1.00 0.00 15 LEU A N 17
ATOM 22530 C CA . LEU A 1 15 ? -7.857 -10.307 4.033 1.00 0.00 15 LEU A CA 17
ATOM 22531 C C . LEU A 1 15 ? -7.442 -11.736 3.950 1.00 0.00 15 LEU A C 17
ATOM 22532 O O . LEU A 1 15 ? -6.242 -11.993 3.873 1.00 0.00 15 LEU A O 17
ATOM 22548 N N . PRO A 1 16 ? -8.281 -12.727 3.991 1.00 0.00 16 PRO A N 17
ATOM 22549 C CA . PRO A 1 16 ? -7.856 -14.097 4.019 1.00 0.00 16 PRO A CA 17
ATOM 22550 C C . PRO A 1 16 ? -7.401 -14.545 2.673 1.00 0.00 16 PRO A C 17
ATOM 22551 O O . PRO A 1 16 ? -6.673 -15.530 2.561 1.00 0.00 16 PRO A O 17
ATOM 22562 N N . THR A 1 17 ? -7.835 -13.829 1.620 1.00 0.00 17 THR A N 17
ATOM 22563 C CA . THR A 1 17 ? -7.495 -14.049 0.248 1.00 0.00 17 THR A CA 17
ATOM 22564 C C . THR A 1 17 ? -6.553 -12.934 -0.052 1.00 0.00 17 THR A C 17
ATOM 22565 O O . THR A 1 17 ? -6.895 -11.889 -0.601 1.00 0.00 17 THR A O 17
ATOM 22576 N N . LYS A 1 18 ? -5.308 -13.088 0.433 1.00 0.00 18 LYS A N 17
ATOM 22577 C CA . LYS A 1 18 ? -4.286 -12.088 0.407 1.00 0.00 18 LYS A CA 17
ATOM 22578 C C . LYS A 1 18 ? -3.871 -11.651 -0.956 1.00 0.00 18 LYS A C 17
ATOM 22579 O O . LYS A 1 18 ? -3.984 -12.457 -1.877 1.00 0.00 18 LYS A O 17
ATOM 22598 N N . PRO A 1 19 ? -3.423 -10.454 -1.199 1.00 0.00 19 PRO A N 17
ATOM 22599 C CA . PRO A 1 19 ? -3.347 -9.889 -2.515 1.00 0.00 19 PRO A CA 17
ATOM 22600 C C . PRO A 1 19 ? -2.365 -10.582 -3.395 1.00 0.00 19 PRO A C 17
ATOM 22601 O O . PRO A 1 19 ? -1.387 -11.124 -2.881 1.00 0.00 19 PRO A O 17
ATOM 22612 N N . SER A 1 20 ? -2.550 -10.616 -4.727 1.00 0.00 20 SER A N 17
ATOM 22613 C CA . SER A 1 20 ? -1.727 -11.410 -5.585 1.00 0.00 20 SER A CA 17
ATOM 22614 C C . SER A 1 20 ? -0.438 -10.761 -5.957 1.00 0.00 20 SER A C 17
ATOM 22615 O O . SER A 1 20 ? -0.188 -9.590 -5.675 1.00 0.00 20 SER A O 17
ATOM 22623 N N . THR A 1 21 ? 0.465 -11.517 -6.606 1.00 0.00 21 THR A N 17
ATOM 22624 C CA . THR A 1 21 ? 1.842 -11.260 -6.894 1.00 0.00 21 THR A CA 17
ATOM 22625 C C . THR A 1 21 ? 2.176 -9.928 -7.469 1.00 0.00 21 THR A C 17
ATOM 22626 O O . THR A 1 21 ? 2.970 -9.183 -6.897 1.00 0.00 21 THR A O 17
ATOM 22637 N N . ASP A 1 22 ? 1.591 -9.556 -8.622 1.00 0.00 22 ASP A N 17
ATOM 22638 C CA . ASP A 1 22 ? 1.822 -8.304 -9.277 1.00 0.00 22 ASP A CA 17
ATOM 22639 C C . ASP A 1 22 ? 0.977 -7.209 -8.725 1.00 0.00 22 ASP A C 17
ATOM 22640 O O . ASP A 1 22 ? 1.314 -6.029 -8.818 1.00 0.00 22 ASP A O 17
ATOM 22649 N N . GLU A 1 23 ? -0.152 -7.577 -8.093 1.00 0.00 23 GLU A N 17
ATOM 22650 C CA . GLU A 1 23 ? -1.091 -6.685 -7.489 1.00 0.00 23 GLU A CA 17
ATOM 22651 C C . GLU A 1 23 ? -0.505 -6.057 -6.271 1.00 0.00 23 GLU A C 17
ATOM 22652 O O . GLU A 1 23 ? -0.662 -4.851 -6.080 1.00 0.00 23 GLU A O 17
ATOM 22664 N N . LEU A 1 24 ? 0.229 -6.838 -5.461 1.00 0.00 24 LEU A N 17
ATOM 22665 C CA . LEU A 1 24 ? 0.973 -6.484 -4.292 1.00 0.00 24 LEU A CA 17
ATOM 22666 C C . LEU A 1 24 ? 1.767 -5.229 -4.419 1.00 0.00 24 LEU A C 17
ATOM 22667 O O . LEU A 1 24 ? 1.641 -4.309 -3.613 1.00 0.00 24 LEU A O 17
ATOM 22683 N N . LEU A 1 25 ? 2.610 -5.122 -5.460 1.00 0.00 25 LEU A N 17
ATOM 22684 C CA . LEU A 1 25 ? 3.414 -3.992 -5.811 1.00 0.00 25 LEU A CA 17
ATOM 22685 C C . LEU A 1 25 ? 2.674 -2.708 -5.962 1.00 0.00 25 LEU A C 17
ATOM 22686 O O . LEU A 1 25 ? 3.060 -1.675 -5.415 1.00 0.00 25 LEU A O 17
ATOM 22702 N N . GLU A 1 26 ? 1.540 -2.715 -6.686 1.00 0.00 26 GLU A N 17
ATOM 22703 C CA . GLU A 1 26 ? 0.676 -1.578 -6.768 1.00 0.00 26 GLU A CA 17
ATOM 22704 C C . GLU A 1 26 ? 0.008 -1.292 -5.467 1.00 0.00 26 GLU A C 17
ATOM 22705 O O . GLU A 1 26 ? -0.070 -0.157 -5.001 1.00 0.00 26 GLU A O 17
ATOM 22717 N N . LEU A 1 27 ? -0.490 -2.355 -4.813 1.00 0.00 27 LEU A N 17
ATOM 22718 C CA . LEU A 1 27 ? -1.261 -2.351 -3.607 1.00 0.00 27 LEU A CA 17
ATOM 22719 C C . LEU A 1 27 ? -0.526 -1.805 -2.431 1.00 0.00 27 LEU A C 17
ATOM 22720 O O . LEU A 1 27 ? -1.054 -0.947 -1.725 1.00 0.00 27 LEU A O 17
ATOM 22736 N N . TYR A 1 28 ? 0.739 -2.205 -2.211 1.00 0.00 28 TYR A N 17
ATOM 22737 C CA . TYR A 1 28 ? 1.675 -1.625 -1.299 1.00 0.00 28 TYR A CA 17
ATOM 22738 C C . TYR A 1 28 ? 1.914 -0.194 -1.634 1.00 0.00 28 TYR A C 17
ATOM 22739 O O . TYR A 1 28 ? 1.698 0.668 -0.782 1.00 0.00 28 TYR A O 17
ATOM 22757 N N . ALA A 1 29 ? 2.354 0.132 -2.863 1.00 0.00 29 ALA A N 17
ATOM 22758 C CA . ALA A 1 29 ? 2.770 1.445 -3.248 1.00 0.00 29 ALA A CA 17
ATOM 22759 C C . ALA A 1 29 ? 1.754 2.501 -2.974 1.00 0.00 29 ALA A C 17
ATOM 22760 O O . ALA A 1 29 ? 2.055 3.542 -2.392 1.00 0.00 29 ALA A O 17
ATOM 22767 N N . LEU A 1 30 ? 0.483 2.259 -3.340 1.00 0.00 30 LEU A N 17
ATOM 22768 C CA . LEU A 1 30 ? -0.586 3.163 -3.046 1.00 0.00 30 LEU A CA 17
ATOM 22769 C C . LEU A 1 30 ? -1.018 3.206 -1.620 1.00 0.00 30 LEU A C 17
ATOM 22770 O O . LEU A 1 30 ? -1.292 4.275 -1.079 1.00 0.00 30 LEU A O 17
ATOM 22786 N N . TYR A 1 31 ? -1.078 2.047 -0.938 1.00 0.00 31 TYR A N 17
ATOM 22787 C CA . TYR A 1 31 ? -1.397 1.953 0.453 1.00 0.00 31 TYR A CA 17
ATOM 22788 C C . TYR A 1 31 ? -0.447 2.758 1.270 1.00 0.00 31 TYR A C 17
ATOM 22789 O O . TYR A 1 31 ? -0.814 3.657 2.025 1.00 0.00 31 TYR A O 17
ATOM 22807 N N . LYS A 1 32 ? 0.864 2.495 1.117 1.00 0.00 32 LYS A N 17
ATOM 22808 C CA . LYS A 1 32 ? 1.912 3.275 1.699 1.00 0.00 32 LYS A CA 17
ATOM 22809 C C . LYS A 1 32 ? 1.913 4.697 1.259 1.00 0.00 32 LYS A C 17
ATOM 22810 O O . LYS A 1 32 ? 2.230 5.579 2.056 1.00 0.00 32 LYS A O 17
ATOM 22829 N N . GLN A 1 33 ? 1.485 5.025 0.026 1.00 0.00 33 GLN A N 17
ATOM 22830 C CA . GLN A 1 33 ? 1.366 6.390 -0.385 1.00 0.00 33 GLN A CA 17
ATOM 22831 C C . GLN A 1 33 ? 0.466 7.232 0.452 1.00 0.00 33 GLN A C 17
ATOM 22832 O O . GLN A 1 33 ? 0.926 8.212 1.036 1.00 0.00 33 GLN A O 17
ATOM 22846 N N . ALA A 1 34 ? -0.837 6.914 0.543 1.00 0.00 34 ALA A N 17
ATOM 22847 C CA . ALA A 1 34 ? -1.719 7.785 1.255 1.00 0.00 34 ALA A CA 17
ATOM 22848 C C . ALA A 1 34 ? -1.815 7.450 2.704 1.00 0.00 34 ALA A C 17
ATOM 22849 O O . ALA A 1 34 ? -2.318 8.256 3.485 1.00 0.00 34 ALA A O 17
ATOM 22856 N N . THR A 1 35 ? -1.269 6.307 3.154 1.00 0.00 35 THR A N 17
ATOM 22857 C CA . THR A 1 35 ? -1.124 6.055 4.553 1.00 0.00 35 THR A CA 17
ATOM 22858 C C . THR A 1 35 ? -0.061 6.913 5.148 1.00 0.00 35 THR A C 17
ATOM 22859 O O . THR A 1 35 ? -0.292 7.621 6.126 1.00 0.00 35 THR A O 17
ATOM 22870 N N . VAL A 1 36 ? 1.157 6.924 4.578 1.00 0.00 36 VAL A N 17
ATOM 22871 C CA . VAL A 1 36 ? 2.227 7.697 5.128 1.00 0.00 36 VAL A CA 17
ATOM 22872 C C . VAL A 1 36 ? 2.183 9.105 4.644 1.00 0.00 36 VAL A C 17
ATOM 22873 O O . VAL A 1 36 ? 2.117 10.046 5.434 1.00 0.00 36 VAL A O 17
ATOM 22886 N N . GLY A 1 37 ? 2.153 9.312 3.316 1.00 0.00 37 GLY A N 17
ATOM 22887 C CA . GLY A 1 37 ? 1.884 10.573 2.700 1.00 0.00 37 GLY A CA 17
ATOM 22888 C C . GLY A 1 37 ? 2.969 11.093 1.821 1.00 0.00 37 GLY A C 17
ATOM 22889 O O . GLY A 1 37 ? 2.707 11.933 0.960 1.00 0.00 37 GLY A O 17
ATOM 22893 N N . ASP A 1 38 ? 4.205 10.595 2.004 1.00 0.00 38 ASP A N 17
ATOM 22894 C CA . ASP A 1 38 ? 5.305 10.757 1.104 1.00 0.00 38 ASP A CA 17
ATOM 22895 C C . ASP A 1 38 ? 5.914 9.399 1.020 1.00 0.00 38 ASP A C 17
ATOM 22896 O O . ASP A 1 38 ? 5.532 8.501 1.767 1.00 0.00 38 ASP A O 17
ATOM 22905 N N . ASN A 1 39 ? 6.935 9.196 0.169 1.00 0.00 39 ASN A N 17
ATOM 22906 C CA . ASN A 1 39 ? 7.826 8.083 0.293 1.00 0.00 39 ASN A CA 17
ATOM 22907 C C . ASN A 1 39 ? 8.667 8.133 1.522 1.00 0.00 39 ASN A C 17
ATOM 22908 O O . ASN A 1 39 ? 9.683 8.823 1.595 1.00 0.00 39 ASN A O 17
ATOM 22919 N N . ASP A 1 40 ? 8.268 7.420 2.591 1.00 0.00 40 ASP A N 17
ATOM 22920 C CA . ASP A 1 40 ? 8.827 7.616 3.892 1.00 0.00 40 ASP A CA 17
ATOM 22921 C C . ASP A 1 40 ? 10.081 6.850 4.146 1.00 0.00 40 ASP A C 17
ATOM 22922 O O . ASP A 1 40 ? 11.143 7.437 4.344 1.00 0.00 40 ASP A O 17
ATOM 22931 N N . LYS A 1 41 ? 10.033 5.507 4.184 1.00 0.00 41 LYS A N 17
ATOM 22932 C CA . LYS A 1 41 ? 11.080 4.697 4.726 1.00 0.00 41 LYS A CA 17
ATOM 22933 C C . LYS A 1 41 ? 12.186 4.377 3.780 1.00 0.00 41 LYS A C 17
ATOM 22934 O O . LYS A 1 41 ? 12.232 3.279 3.226 1.00 0.00 41 LYS A O 17
ATOM 22953 N N . GLU A 1 42 ? 13.164 5.277 3.579 1.00 0.00 42 GLU A N 17
ATOM 22954 C CA . GLU A 1 42 ? 14.215 5.132 2.621 1.00 0.00 42 GLU A CA 17
ATOM 22955 C C . GLU A 1 42 ? 15.304 4.221 3.074 1.00 0.00 42 GLU A C 17
ATOM 22956 O O . GLU A 1 42 ? 16.502 4.486 2.983 1.00 0.00 42 GLU A O 17
ATOM 22968 N N . LYS A 1 43 ? 14.893 3.042 3.573 1.00 0.00 43 LYS A N 17
ATOM 22969 C CA . LYS A 1 43 ? 15.692 1.933 3.994 1.00 0.00 43 LYS A CA 17
ATOM 22970 C C . LYS A 1 43 ? 14.868 0.692 4.023 1.00 0.00 43 LYS A C 17
ATOM 22971 O O . LYS A 1 43 ? 14.310 0.345 5.062 1.00 0.00 43 LYS A O 17
ATOM 22990 N N . PRO A 1 44 ? 14.725 -0.049 2.965 1.00 0.00 44 PRO A N 17
ATOM 22991 C CA . PRO A 1 44 ? 14.235 -1.396 3.008 1.00 0.00 44 PRO A CA 17
ATOM 22992 C C . PRO A 1 44 ? 15.252 -2.332 3.564 1.00 0.00 44 PRO A C 17
ATOM 22993 O O . PRO A 1 44 ? 16.315 -1.869 3.974 1.00 0.00 44 PRO A O 17
ATOM 23004 N N . GLY A 1 45 ? 15.003 -3.651 3.646 1.00 0.00 45 GLY A N 17
ATOM 23005 C CA . GLY A 1 45 ? 15.765 -4.506 4.501 1.00 0.00 45 GLY A CA 17
ATOM 23006 C C . GLY A 1 45 ? 17.147 -4.848 4.060 1.00 0.00 45 GLY A C 17
ATOM 23007 O O . GLY A 1 45 ? 17.680 -4.354 3.069 1.00 0.00 45 GLY A O 17
ATOM 23011 N N . ILE A 1 46 ? 17.805 -5.734 4.829 1.00 0.00 46 ILE A N 17
ATOM 23012 C CA . ILE A 1 46 ? 19.221 -5.932 4.776 1.00 0.00 46 ILE A CA 17
ATOM 23013 C C . ILE A 1 46 ? 19.549 -7.056 3.855 1.00 0.00 46 ILE A C 17
ATOM 23014 O O . ILE A 1 46 ? 20.548 -7.056 3.136 1.00 0.00 46 ILE A O 17
ATOM 23030 N N . PHE A 1 47 ? 18.671 -8.074 3.831 1.00 0.00 47 PHE A N 17
ATOM 23031 C CA . PHE A 1 47 ? 18.684 -9.138 2.875 1.00 0.00 47 PHE A CA 17
ATOM 23032 C C . PHE A 1 47 ? 17.430 -9.112 2.073 1.00 0.00 47 PHE A C 17
ATOM 23033 O O . PHE A 1 47 ? 17.168 -10.021 1.285 1.00 0.00 47 PHE A O 17
ATOM 23050 N N . ASN A 1 48 ? 16.575 -8.093 2.276 1.00 0.00 48 ASN A N 17
ATOM 23051 C CA . ASN A 1 48 ? 15.216 -8.126 1.833 1.00 0.00 48 ASN A CA 17
ATOM 23052 C C . ASN A 1 48 ? 15.050 -7.789 0.391 1.00 0.00 48 ASN A C 17
ATOM 23053 O O . ASN A 1 48 ? 15.072 -6.621 0.005 1.00 0.00 48 ASN A O 17
ATOM 23064 N N . MET A 1 49 ? 14.820 -8.793 -0.473 1.00 0.00 49 MET A N 17
ATOM 23065 C CA . MET A 1 49 ? 14.645 -8.579 -1.876 1.00 0.00 49 MET A CA 17
ATOM 23066 C C . MET A 1 49 ? 13.315 -7.980 -2.175 1.00 0.00 49 MET A C 17
ATOM 23067 O O . MET A 1 49 ? 13.193 -7.084 -3.010 1.00 0.00 49 MET A O 17
ATOM 23081 N N . LYS A 1 50 ? 12.264 -8.445 -1.477 1.00 0.00 50 LYS A N 17
ATOM 23082 C CA . LYS A 1 50 ? 10.903 -8.060 -1.690 1.00 0.00 50 LYS A CA 17
ATOM 23083 C C . LYS A 1 50 ? 10.620 -6.645 -1.320 1.00 0.00 50 LYS A C 17
ATOM 23084 O O . LYS A 1 50 ? 10.084 -5.900 -2.138 1.00 0.00 50 LYS A O 17
ATOM 23103 N N . ASP A 1 51 ? 10.992 -6.184 -0.113 1.00 0.00 51 ASP A N 17
ATOM 23104 C CA . ASP A 1 51 ? 10.851 -4.825 0.310 1.00 0.00 51 ASP A CA 17
ATOM 23105 C C . ASP A 1 51 ? 11.606 -3.854 -0.530 1.00 0.00 51 ASP A C 17
ATOM 23106 O O . ASP A 1 51 ? 11.119 -2.754 -0.786 1.00 0.00 51 ASP A O 17
ATOM 23115 N N . ARG A 1 52 ? 12.797 -4.206 -1.047 1.00 0.00 52 ARG A N 17
ATOM 23116 C CA . ARG A 1 52 ? 13.493 -3.402 -2.003 1.00 0.00 52 ARG A CA 17
ATOM 23117 C C . ARG A 1 52 ? 12.730 -3.113 -3.250 1.00 0.00 52 ARG A C 17
ATOM 23118 O O . ARG A 1 52 ? 12.694 -1.966 -3.694 1.00 0.00 52 ARG A O 17
ATOM 23139 N N . TYR A 1 53 ? 12.056 -4.103 -3.861 1.00 0.00 53 TYR A N 17
ATOM 23140 C CA . TYR A 1 53 ? 11.202 -3.893 -4.989 1.00 0.00 53 TYR A CA 17
ATOM 23141 C C . TYR A 1 53 ? 10.026 -3.042 -4.651 1.00 0.00 53 TYR A C 17
ATOM 23142 O O . TYR A 1 53 ? 9.730 -2.051 -5.317 1.00 0.00 53 TYR A O 17
ATOM 23160 N N . LYS A 1 54 ? 9.322 -3.388 -3.558 1.00 0.00 54 LYS A N 17
ATOM 23161 C CA . LYS A 1 54 ? 8.164 -2.702 -3.077 1.00 0.00 54 LYS A CA 17
ATOM 23162 C C . LYS A 1 54 ? 8.383 -1.252 -2.811 1.00 0.00 54 LYS A C 17
ATOM 23163 O O . LYS A 1 54 ? 7.583 -0.403 -3.198 1.00 0.00 54 LYS A O 17
ATOM 23182 N N . TRP A 1 55 ? 9.519 -0.904 -2.179 1.00 0.00 55 TRP A N 17
ATOM 23183 C CA . TRP A 1 55 ? 9.892 0.444 -1.885 1.00 0.00 55 TRP A CA 17
ATOM 23184 C C . TRP A 1 55 ? 10.220 1.253 -3.093 1.00 0.00 55 TRP A C 17
ATOM 23185 O O . TRP A 1 55 ? 9.861 2.426 -3.184 1.00 0.00 55 TRP A O 17
ATOM 23206 N N . GLU A 1 56 ? 10.861 0.670 -4.121 1.00 0.00 56 GLU A N 17
ATOM 23207 C CA . GLU A 1 56 ? 11.180 1.367 -5.328 1.00 0.00 56 GLU A CA 17
ATOM 23208 C C . GLU A 1 56 ? 9.973 1.637 -6.160 1.00 0.00 56 GLU A C 17
ATOM 23209 O O . GLU A 1 56 ? 9.878 2.635 -6.871 1.00 0.00 56 GLU A O 17
ATOM 23221 N N . ALA A 1 57 ? 8.930 0.796 -6.041 1.00 0.00 57 ALA A N 17
ATOM 23222 C CA . ALA A 1 57 ? 7.650 1.051 -6.623 1.00 0.00 57 ALA A CA 17
ATOM 23223 C C . ALA A 1 57 ? 6.889 2.135 -5.938 1.00 0.00 57 ALA A C 17
ATOM 23224 O O . ALA A 1 57 ? 6.046 2.801 -6.537 1.00 0.00 57 ALA A O 17
ATOM 23231 N N . TRP A 1 58 ? 7.184 2.389 -4.650 1.00 0.00 58 TRP A N 17
ATOM 23232 C CA . TRP A 1 58 ? 6.580 3.389 -3.827 1.00 0.00 58 TRP A CA 17
ATOM 23233 C C . TRP A 1 58 ? 7.198 4.721 -4.082 1.00 0.00 58 TRP A C 17
ATOM 23234 O O . TRP A 1 58 ? 6.499 5.707 -4.308 1.00 0.00 58 TRP A O 17
ATOM 23255 N N . GLU A 1 59 ? 8.540 4.817 -4.106 1.00 0.00 59 GLU A N 17
ATOM 23256 C CA . GLU A 1 59 ? 9.298 6.013 -4.311 1.00 0.00 59 GLU A CA 17
ATOM 23257 C C . GLU A 1 59 ? 9.186 6.602 -5.675 1.00 0.00 59 GLU A C 17
ATOM 23258 O O . GLU A 1 59 ? 9.565 7.750 -5.905 1.00 0.00 59 GLU A O 17
ATOM 23270 N N . ASN A 1 60 ? 8.579 5.866 -6.623 1.00 0.00 60 ASN A N 17
ATOM 23271 C CA . ASN A 1 60 ? 8.111 6.409 -7.861 1.00 0.00 60 ASN A CA 17
ATOM 23272 C C . ASN A 1 60 ? 7.048 7.433 -7.653 1.00 0.00 60 ASN A C 17
ATOM 23273 O O . ASN A 1 60 ? 7.062 8.474 -8.307 1.00 0.00 60 ASN A O 17
ATOM 23284 N N . LEU A 1 61 ? 6.112 7.207 -6.714 1.00 0.00 61 LEU A N 17
ATOM 23285 C CA . LEU A 1 61 ? 5.046 8.111 -6.417 1.00 0.00 61 LEU A CA 17
ATOM 23286 C C . LEU A 1 61 ? 5.270 8.757 -5.093 1.00 0.00 61 LEU A C 17
ATOM 23287 O O . LEU A 1 61 ? 4.374 8.993 -4.284 1.00 0.00 61 LEU A O 17
ATOM 23303 N N . LYS A 1 62 ? 6.552 9.109 -4.886 1.00 0.00 62 LYS A N 17
ATOM 23304 C CA . LYS A 1 62 ? 7.138 9.961 -3.900 1.00 0.00 62 LYS A CA 17
ATOM 23305 C C . LYS A 1 62 ? 6.379 11.073 -3.262 1.00 0.00 62 LYS A C 17
ATOM 23306 O O . LYS A 1 62 ? 6.437 11.181 -2.038 1.00 0.00 62 LYS A O 17
ATOM 23325 N N . GLY A 1 63 ? 5.706 11.959 -4.019 1.00 0.00 63 GLY A N 17
ATOM 23326 C CA . GLY A 1 63 ? 5.353 13.251 -3.517 1.00 0.00 63 GLY A CA 17
ATOM 23327 C C . GLY A 1 63 ? 3.951 13.660 -3.813 1.00 0.00 63 GLY A C 17
ATOM 23328 O O . GLY A 1 63 ? 3.432 14.563 -3.159 1.00 0.00 63 GLY A O 17
ATOM 23332 N N . LYS A 1 64 ? 3.288 13.019 -4.793 1.00 0.00 64 LYS A N 17
ATOM 23333 C CA . LYS A 1 64 ? 1.938 13.356 -5.120 1.00 0.00 64 LYS A CA 17
ATOM 23334 C C . LYS A 1 64 ? 0.994 12.295 -4.668 1.00 0.00 64 LYS A C 17
ATOM 23335 O O . LYS A 1 64 ? -0.129 12.115 -5.136 1.00 0.00 64 LYS A O 17
ATOM 23354 N N . SER A 1 65 ? 1.455 11.582 -3.625 1.00 0.00 65 SER A N 17
ATOM 23355 C CA . SER A 1 65 ? 0.898 10.419 -3.007 1.00 0.00 65 SER A CA 17
ATOM 23356 C C . SER A 1 65 ? -0.509 10.552 -2.536 1.00 0.00 65 SER A C 17
ATOM 23357 O O . SER A 1 65 ? -1.376 9.742 -2.859 1.00 0.00 65 SER A O 17
ATOM 23365 N N . GLN A 1 66 ? -0.828 11.607 -1.764 1.00 0.00 66 GLN A N 17
ATOM 23366 C CA . GLN A 1 66 ? -2.117 11.785 -1.171 1.00 0.00 66 GLN A CA 17
ATOM 23367 C C . GLN A 1 66 ? -3.163 12.288 -2.107 1.00 0.00 66 GLN A C 17
ATOM 23368 O O . GLN A 1 66 ? -4.350 12.304 -1.783 1.00 0.00 66 GLN A O 17
ATOM 23382 N N . GLU A 1 67 ? -2.745 12.726 -3.308 1.00 0.00 67 GLU A N 17
ATOM 23383 C CA . GLU A 1 67 ? -3.636 13.089 -4.367 1.00 0.00 67 GLU A CA 17
ATOM 23384 C C . GLU A 1 67 ? -3.917 11.916 -5.242 1.00 0.00 67 GLU A C 17
ATOM 23385 O O . GLU A 1 67 ? -5.066 11.710 -5.630 1.00 0.00 67 GLU A O 17
ATOM 23397 N N . ASP A 1 68 ? -2.884 11.145 -5.624 1.00 0.00 68 ASP A N 17
ATOM 23398 C CA . ASP A 1 68 ? -3.019 10.138 -6.630 1.00 0.00 68 ASP A CA 17
ATOM 23399 C C . ASP A 1 68 ? -3.341 8.781 -6.104 1.00 0.00 68 ASP A C 17
ATOM 23400 O O . ASP A 1 68 ? -4.091 8.040 -6.737 1.00 0.00 68 ASP A O 17
ATOM 23409 N N . ALA A 1 69 ? -2.812 8.394 -4.930 1.00 0.00 69 ALA A N 17
ATOM 23410 C CA . ALA A 1 69 ? -3.127 7.141 -4.316 1.00 0.00 69 ALA A CA 17
ATOM 23411 C C . ALA A 1 69 ? -4.592 6.942 -4.123 1.00 0.00 69 ALA A C 17
ATOM 23412 O O . ALA A 1 69 ? -5.178 6.064 -4.756 1.00 0.00 69 ALA A O 17
ATOM 23419 N N . GLU A 1 70 ? -5.265 7.793 -3.329 1.00 0.00 70 GLU A N 17
ATOM 23420 C CA . GLU A 1 70 ? -6.679 7.747 -3.122 1.00 0.00 70 GLU A CA 17
ATOM 23421 C C . GLU A 1 70 ? -7.584 7.473 -4.273 1.00 0.00 70 GLU A C 17
ATOM 23422 O O . GLU A 1 70 ? -8.562 6.740 -4.133 1.00 0.00 70 GLU A O 17
ATOM 23434 N N . LYS A 1 71 ? -7.337 8.031 -5.472 1.00 0.00 71 LYS A N 17
ATOM 23435 C CA . LYS A 1 71 ? -8.180 7.919 -6.621 1.00 0.00 71 LYS A CA 17
ATOM 23436 C C . LYS A 1 71 ? -7.911 6.719 -7.462 1.00 0.00 71 LYS A C 17
ATOM 23437 O O . LYS A 1 71 ? -8.838 6.120 -8.006 1.00 0.00 71 LYS A O 17
ATOM 23456 N N . GLU A 1 72 ? -6.643 6.293 -7.609 1.00 0.00 72 GLU A N 17
ATOM 23457 C CA . GLU A 1 72 ? -6.364 5.091 -8.331 1.00 0.00 72 GLU A CA 17
ATOM 23458 C C . GLU A 1 72 ? -6.547 3.895 -7.461 1.00 0.00 72 GLU A C 17
ATOM 23459 O O . GLU A 1 72 ? -6.786 2.796 -7.956 1.00 0.00 72 GLU A O 17
ATOM 23471 N N . TYR A 1 73 ? -6.486 4.052 -6.126 1.00 0.00 73 TYR A N 17
ATOM 23472 C CA . TYR A 1 73 ? -6.585 2.984 -5.180 1.00 0.00 73 TYR A CA 17
ATOM 23473 C C . TYR A 1 73 ? -7.902 2.286 -5.190 1.00 0.00 73 TYR A C 17
ATOM 23474 O O . TYR A 1 73 ? -7.928 1.065 -5.332 1.00 0.00 73 TYR A O 17
ATOM 23492 N N . ILE A 1 74 ? -9.027 3.015 -5.077 1.00 0.00 74 ILE A N 17
ATOM 23493 C CA . ILE A 1 74 ? -10.336 2.476 -5.285 1.00 0.00 74 ILE A CA 17
ATOM 23494 C C . ILE A 1 74 ? -10.485 1.513 -6.411 1.00 0.00 74 ILE A C 17
ATOM 23495 O O . ILE A 1 74 ? -10.965 0.396 -6.224 1.00 0.00 74 ILE A O 17
ATOM 23511 N N . ALA A 1 75 ? -10.014 1.844 -7.627 1.00 0.00 75 ALA A N 17
ATOM 23512 C CA . ALA A 1 75 ? -10.153 0.976 -8.755 1.00 0.00 75 ALA A CA 17
ATOM 23513 C C . ALA A 1 75 ? -9.233 -0.195 -8.793 1.00 0.00 75 ALA A C 17
ATOM 23514 O O . ALA A 1 75 ? -9.462 -1.152 -9.530 1.00 0.00 75 ALA A O 17
ATOM 23521 N N . LEU A 1 76 ? -8.157 -0.209 -7.985 1.00 0.00 76 LEU A N 17
ATOM 23522 C CA . LEU A 1 76 ? -7.403 -1.396 -7.718 1.00 0.00 76 LEU A CA 17
ATOM 23523 C C . LEU A 1 76 ? -8.147 -2.281 -6.779 1.00 0.00 76 LEU A C 17
ATOM 23524 O O . LEU A 1 76 ? -8.471 -3.428 -7.083 1.00 0.00 76 LEU A O 17
ATOM 23540 N N . VAL A 1 77 ? -8.440 -1.738 -5.584 1.00 0.00 77 VAL A N 17
ATOM 23541 C CA . VAL A 1 77 ? -8.856 -2.424 -4.400 1.00 0.00 77 VAL A CA 17
ATOM 23542 C C . VAL A 1 77 ? -10.263 -2.905 -4.510 1.00 0.00 77 VAL A C 17
ATOM 23543 O O . VAL A 1 77 ? -10.585 -3.954 -3.955 1.00 0.00 77 VAL A O 17
ATOM 23556 N N . ASP A 1 78 ? -11.155 -2.251 -5.274 1.00 0.00 78 ASP A N 17
ATOM 23557 C CA . ASP A 1 78 ? -12.480 -2.755 -5.456 1.00 0.00 78 ASP A CA 17
ATOM 23558 C C . ASP A 1 78 ? -12.494 -4.066 -6.164 1.00 0.00 78 ASP A C 17
ATOM 23559 O O . ASP A 1 78 ? -13.247 -4.977 -5.825 1.00 0.00 78 ASP A O 17
ATOM 23568 N N . GLN A 1 79 ? -11.591 -4.224 -7.148 1.00 0.00 79 GLN A N 17
ATOM 23569 C CA . GLN A 1 79 ? -11.420 -5.419 -7.914 1.00 0.00 79 GLN A CA 17
ATOM 23570 C C . GLN A 1 79 ? -10.570 -6.431 -7.224 1.00 0.00 79 GLN A C 17
ATOM 23571 O O . GLN A 1 79 ? -10.582 -7.606 -7.587 1.00 0.00 79 GLN A O 17
ATOM 23585 N N . LEU A 1 80 ? -9.868 -6.044 -6.144 1.00 0.00 80 LEU A N 17
ATOM 23586 C CA . LEU A 1 80 ? -9.300 -6.926 -5.173 1.00 0.00 80 LEU A CA 17
ATOM 23587 C C . LEU A 1 80 ? -10.392 -7.471 -4.318 1.00 0.00 80 LEU A C 17
ATOM 23588 O O . LEU A 1 80 ? -10.661 -8.671 -4.330 1.00 0.00 80 LEU A O 17
ATOM 23604 N N . ILE A 1 81 ? -11.120 -6.610 -3.585 1.00 0.00 81 ILE A N 17
ATOM 23605 C CA . ILE A 1 81 ? -12.172 -6.892 -2.657 1.00 0.00 81 ILE A CA 17
ATOM 23606 C C . ILE A 1 81 ? -13.273 -7.726 -3.214 1.00 0.00 81 ILE A C 17
ATOM 23607 O O . ILE A 1 81 ? -13.773 -8.627 -2.541 1.00 0.00 81 ILE A O 17
ATOM 23623 N N . ALA A 1 82 ? -13.663 -7.498 -4.481 1.00 0.00 82 ALA A N 17
ATOM 23624 C CA . ALA A 1 82 ? -14.577 -8.313 -5.219 1.00 0.00 82 ALA A CA 17
ATOM 23625 C C . ALA A 1 82 ? -14.270 -9.770 -5.168 1.00 0.00 82 ALA A C 17
ATOM 23626 O O . ALA A 1 82 ? -15.135 -10.611 -4.928 1.00 0.00 82 ALA A O 17
ATOM 23633 N N . LYS A 1 83 ? -12.980 -10.123 -5.315 1.00 0.00 83 LYS A N 17
ATOM 23634 C CA . LYS A 1 83 ? -12.504 -11.468 -5.222 1.00 0.00 83 LYS A CA 17
ATOM 23635 C C . LYS A 1 83 ? -12.208 -11.816 -3.804 1.00 0.00 83 LYS A C 17
ATOM 23636 O O . LYS A 1 83 ? -12.437 -12.942 -3.366 1.00 0.00 83 LYS A O 17
ATOM 23655 N N . TYR A 1 84 ? -11.631 -10.873 -3.037 1.00 0.00 84 TYR A N 17
ATOM 23656 C CA . TYR A 1 84 ? -10.844 -11.196 -1.888 1.00 0.00 84 TYR A CA 17
ATOM 23657 C C . TYR A 1 84 ? -11.529 -11.054 -0.573 1.00 0.00 84 TYR A C 17
ATOM 23658 O O . TYR A 1 84 ? -11.073 -11.670 0.389 1.00 0.00 84 TYR A O 17
ATOM 23676 N N . SER A 1 85 ? -12.624 -10.281 -0.462 1.00 0.00 85 SER A N 17
ATOM 23677 C CA . SER A 1 85 ? -13.406 -10.107 0.722 1.00 0.00 85 SER A CA 17
ATOM 23678 C C . SER A 1 85 ? -13.680 -11.356 1.489 1.00 0.00 85 SER A C 17
ATOM 23679 O O . SER A 1 85 ? -13.376 -11.467 2.675 1.00 0.00 85 SER A O 17
ATOM 23687 N N . SER A 1 86 ? -14.258 -12.365 0.812 1.00 0.00 86 SER A N 17
ATOM 23688 C CA . SER A 1 86 ? -14.365 -13.686 1.346 1.00 0.00 86 SER A CA 17
ATOM 23689 C C . SER A 1 86 ? -14.355 -14.695 0.207 1.00 0.00 86 SER A C 17
ATOM 23690 O O . SER A 1 86 ? -13.946 -15.865 0.438 1.00 0.00 86 SER A O 17
ATOM 23699 N N . VAL A 1 1 ? -11.036 10.532 -3.019 1.00 0.00 1 VAL A N 18
ATOM 23700 C CA . VAL A 1 1 ? -11.644 10.284 -1.693 1.00 0.00 1 VAL A CA 18
ATOM 23701 C C . VAL A 1 1 ? -10.771 9.474 -0.797 1.00 0.00 1 VAL A C 18
ATOM 23702 O O . VAL A 1 1 ? -10.759 8.245 -0.830 1.00 0.00 1 VAL A O 18
ATOM 23717 N N . SER A 1 2 ? -9.978 10.113 0.080 1.00 0.00 2 SER A N 18
ATOM 23718 C CA . SER A 1 2 ? -9.107 9.478 1.020 1.00 0.00 2 SER A CA 18
ATOM 23719 C C . SER A 1 2 ? -9.810 8.796 2.144 1.00 0.00 2 SER A C 18
ATOM 23720 O O . SER A 1 2 ? -9.232 7.940 2.813 1.00 0.00 2 SER A O 18
ATOM 23728 N N . GLN A 1 3 ? -11.083 9.117 2.437 1.00 0.00 3 GLN A N 18
ATOM 23729 C CA . GLN A 1 3 ? -11.792 8.429 3.471 1.00 0.00 3 GLN A CA 18
ATOM 23730 C C . GLN A 1 3 ? -12.151 7.036 3.083 1.00 0.00 3 GLN A C 18
ATOM 23731 O O . GLN A 1 3 ? -12.066 6.091 3.865 1.00 0.00 3 GLN A O 18
ATOM 23745 N N . LEU A 1 4 ? -12.460 6.845 1.788 1.00 0.00 4 LEU A N 18
ATOM 23746 C CA . LEU A 1 4 ? -12.698 5.581 1.165 1.00 0.00 4 LEU A CA 18
ATOM 23747 C C . LEU A 1 4 ? -11.487 4.713 1.202 1.00 0.00 4 LEU A C 18
ATOM 23748 O O . LEU A 1 4 ? -11.535 3.526 1.523 1.00 0.00 4 LEU A O 18
ATOM 23764 N N . PHE A 1 5 ? -10.345 5.325 0.841 1.00 0.00 5 PHE A N 18
ATOM 23765 C CA . PHE A 1 5 ? -9.044 4.733 0.807 1.00 0.00 5 PHE A CA 18
ATOM 23766 C C . PHE A 1 5 ? -8.750 3.991 2.065 1.00 0.00 5 PHE A C 18
ATOM 23767 O O . PHE A 1 5 ? -8.350 2.828 2.052 1.00 0.00 5 PHE A O 18
ATOM 23784 N N . GLU A 1 6 ? -9.004 4.631 3.220 1.00 0.00 6 GLU A N 18
ATOM 23785 C CA . GLU A 1 6 ? -8.692 4.078 4.502 1.00 0.00 6 GLU A CA 18
ATOM 23786 C C . GLU A 1 6 ? -9.660 3.021 4.909 1.00 0.00 6 GLU A C 18
ATOM 23787 O O . GLU A 1 6 ? -9.256 1.989 5.442 1.00 0.00 6 GLU A O 18
ATOM 23799 N N . GLU A 1 7 ? -10.957 3.204 4.604 1.00 0.00 7 GLU A N 18
ATOM 23800 C CA . GLU A 1 7 ? -11.999 2.242 4.788 1.00 0.00 7 GLU A CA 18
ATOM 23801 C C . GLU A 1 7 ? -11.703 0.927 4.153 1.00 0.00 7 GLU A C 18
ATOM 23802 O O . GLU A 1 7 ? -11.775 -0.124 4.788 1.00 0.00 7 GLU A O 18
ATOM 23814 N N . LYS A 1 8 ? -11.332 0.920 2.860 1.00 0.00 8 LYS A N 18
ATOM 23815 C CA . LYS A 1 8 ? -11.056 -0.288 2.144 1.00 0.00 8 LYS A CA 18
ATOM 23816 C C . LYS A 1 8 ? -9.656 -0.780 2.273 1.00 0.00 8 LYS A C 18
ATOM 23817 O O . LYS A 1 8 ? -9.436 -1.985 2.151 1.00 0.00 8 LYS A O 18
ATOM 23836 N N . ALA A 1 9 ? -8.639 0.054 2.552 1.00 0.00 9 ALA A N 18
ATOM 23837 C CA . ALA A 1 9 ? -7.286 -0.395 2.682 1.00 0.00 9 ALA A CA 18
ATOM 23838 C C . ALA A 1 9 ? -7.080 -1.352 3.805 1.00 0.00 9 ALA A C 18
ATOM 23839 O O . ALA A 1 9 ? -6.487 -2.424 3.693 1.00 0.00 9 ALA A O 18
ATOM 23846 N N . LYS A 1 10 ? -7.640 -0.967 4.966 1.00 0.00 10 LYS A N 18
ATOM 23847 C CA . LYS A 1 10 ? -7.689 -1.753 6.159 1.00 0.00 10 LYS A CA 18
ATOM 23848 C C . LYS A 1 10 ? -8.505 -2.995 6.049 1.00 0.00 10 LYS A C 18
ATOM 23849 O O . LYS A 1 10 ? -8.310 -3.944 6.808 1.00 0.00 10 LYS A O 18
ATOM 23868 N N . ALA A 1 11 ? -9.414 -3.080 5.061 1.00 0.00 11 ALA A N 18
ATOM 23869 C CA . ALA A 1 11 ? -10.083 -4.294 4.713 1.00 0.00 11 ALA A CA 18
ATOM 23870 C C . ALA A 1 11 ? -9.166 -5.205 3.972 1.00 0.00 11 ALA A C 18
ATOM 23871 O O . ALA A 1 11 ? -8.895 -6.310 4.439 1.00 0.00 11 ALA A O 18
ATOM 23878 N N . VAL A 1 12 ? -8.619 -4.777 2.820 1.00 0.00 12 VAL A N 18
ATOM 23879 C CA . VAL A 1 12 ? -7.883 -5.582 1.897 1.00 0.00 12 VAL A CA 18
ATOM 23880 C C . VAL A 1 12 ? -6.626 -6.134 2.477 1.00 0.00 12 VAL A C 18
ATOM 23881 O O . VAL A 1 12 ? -6.212 -7.240 2.133 1.00 0.00 12 VAL A O 18
ATOM 23894 N N . ASN A 1 13 ? -6.018 -5.435 3.453 1.00 0.00 13 ASN A N 18
ATOM 23895 C CA . ASN A 1 13 ? -4.859 -5.944 4.117 1.00 0.00 13 ASN A CA 18
ATOM 23896 C C . ASN A 1 13 ? -5.129 -7.107 5.008 1.00 0.00 13 ASN A C 18
ATOM 23897 O O . ASN A 1 13 ? -4.203 -7.857 5.315 1.00 0.00 13 ASN A O 18
ATOM 23908 N N . GLU A 1 14 ? -6.377 -7.345 5.447 1.00 0.00 14 GLU A N 18
ATOM 23909 C CA . GLU A 1 14 ? -6.695 -8.447 6.302 1.00 0.00 14 GLU A CA 18
ATOM 23910 C C . GLU A 1 14 ? -7.919 -9.171 5.860 1.00 0.00 14 GLU A C 18
ATOM 23911 O O . GLU A 1 14 ? -8.653 -9.771 6.644 1.00 0.00 14 GLU A O 18
ATOM 23923 N N . LEU A 1 15 ? -8.192 -9.195 4.543 1.00 0.00 15 LEU A N 18
ATOM 23924 C CA . LEU A 1 15 ? -9.246 -9.961 3.955 1.00 0.00 15 LEU A CA 18
ATOM 23925 C C . LEU A 1 15 ? -8.989 -11.426 4.042 1.00 0.00 15 LEU A C 18
ATOM 23926 O O . LEU A 1 15 ? -7.830 -11.820 4.174 1.00 0.00 15 LEU A O 18
ATOM 23942 N N . PRO A 1 16 ? -9.949 -12.301 4.009 1.00 0.00 16 PRO A N 18
ATOM 23943 C CA . PRO A 1 16 ? -9.754 -13.701 4.253 1.00 0.00 16 PRO A CA 18
ATOM 23944 C C . PRO A 1 16 ? -9.143 -14.384 3.077 1.00 0.00 16 PRO A C 18
ATOM 23945 O O . PRO A 1 16 ? -8.593 -15.475 3.212 1.00 0.00 16 PRO A O 18
ATOM 23956 N N . THR A 1 17 ? -9.244 -13.753 1.894 1.00 0.00 17 THR A N 18
ATOM 23957 C CA . THR A 1 17 ? -8.659 -14.170 0.658 1.00 0.00 17 THR A CA 18
ATOM 23958 C C . THR A 1 17 ? -7.601 -13.139 0.461 1.00 0.00 17 THR A C 18
ATOM 23959 O O . THR A 1 17 ? -7.757 -12.160 -0.268 1.00 0.00 17 THR A O 18
ATOM 23970 N N . LYS A 1 18 ? -6.510 -13.296 1.230 1.00 0.00 18 LYS A N 18
ATOM 23971 C CA . LYS A 1 18 ? -5.443 -12.363 1.420 1.00 0.00 18 LYS A CA 18
ATOM 23972 C C . LYS A 1 18 ? -4.749 -11.888 0.189 1.00 0.00 18 LYS A C 18
ATOM 23973 O O . LYS A 1 18 ? -4.770 -12.606 -0.809 1.00 0.00 18 LYS A O 18
ATOM 23992 N N . PRO A 1 19 ? -4.103 -10.761 0.165 1.00 0.00 19 PRO A N 18
ATOM 23993 C CA . PRO A 1 19 ? -3.546 -10.179 -1.021 1.00 0.00 19 PRO A CA 18
ATOM 23994 C C . PRO A 1 19 ? -2.586 -11.033 -1.776 1.00 0.00 19 PRO A C 18
ATOM 23995 O O . PRO A 1 19 ? -1.737 -11.682 -1.166 1.00 0.00 19 PRO A O 18
ATOM 24006 N N . SER A 1 20 ? -2.678 -11.082 -3.117 1.00 0.00 20 SER A N 18
ATOM 24007 C CA . SER A 1 20 ? -1.867 -11.906 -3.958 1.00 0.00 20 SER A CA 18
ATOM 24008 C C . SER A 1 20 ? -0.519 -11.308 -4.175 1.00 0.00 20 SER A C 18
ATOM 24009 O O . SER A 1 20 ? -0.412 -10.102 -4.397 1.00 0.00 20 SER A O 18
ATOM 24017 N N . THR A 1 21 ? 0.559 -12.110 -4.160 1.00 0.00 21 THR A N 18
ATOM 24018 C CA . THR A 1 21 ? 1.939 -11.741 -4.096 1.00 0.00 21 THR A CA 18
ATOM 24019 C C . THR A 1 21 ? 2.403 -10.623 -4.965 1.00 0.00 21 THR A C 18
ATOM 24020 O O . THR A 1 21 ? 3.079 -9.711 -4.489 1.00 0.00 21 THR A O 18
ATOM 24031 N N . ASP A 1 22 ? 2.062 -10.614 -6.266 1.00 0.00 22 ASP A N 18
ATOM 24032 C CA . ASP A 1 22 ? 2.437 -9.583 -7.182 1.00 0.00 22 ASP A CA 18
ATOM 24033 C C . ASP A 1 22 ? 1.543 -8.391 -7.162 1.00 0.00 22 ASP A C 18
ATOM 24034 O O . ASP A 1 22 ? 1.965 -7.275 -7.460 1.00 0.00 22 ASP A O 18
ATOM 24043 N N . GLU A 1 23 ? 0.262 -8.562 -6.792 1.00 0.00 23 GLU A N 18
ATOM 24044 C CA . GLU A 1 23 ? -0.726 -7.532 -6.709 1.00 0.00 23 GLU A CA 18
ATOM 24045 C C . GLU A 1 23 ? -0.527 -6.713 -5.480 1.00 0.00 23 GLU A C 18
ATOM 24046 O O . GLU A 1 23 ? -0.713 -5.496 -5.472 1.00 0.00 23 GLU A O 18
ATOM 24058 N N . LEU A 1 24 ? -0.086 -7.356 -4.385 1.00 0.00 24 LEU A N 18
ATOM 24059 C CA . LEU A 1 24 ? 0.305 -6.820 -3.118 1.00 0.00 24 LEU A CA 18
ATOM 24060 C C . LEU A 1 24 ? 1.313 -5.727 -3.220 1.00 0.00 24 LEU A C 18
ATOM 24061 O O . LEU A 1 24 ? 1.271 -4.749 -2.474 1.00 0.00 24 LEU A O 18
ATOM 24077 N N . LEU A 1 25 ? 2.241 -5.817 -4.190 1.00 0.00 25 LEU A N 18
ATOM 24078 C CA . LEU A 1 25 ? 3.238 -4.836 -4.484 1.00 0.00 25 LEU A CA 18
ATOM 24079 C C . LEU A 1 25 ? 2.694 -3.530 -4.952 1.00 0.00 25 LEU A C 18
ATOM 24080 O O . LEU A 1 25 ? 3.070 -2.463 -4.469 1.00 0.00 25 LEU A O 18
ATOM 24096 N N . GLU A 1 26 ? 1.748 -3.578 -5.906 1.00 0.00 26 GLU A N 18
ATOM 24097 C CA . GLU A 1 26 ? 1.025 -2.432 -6.365 1.00 0.00 26 GLU A CA 18
ATOM 24098 C C . GLU A 1 26 ? 0.179 -1.828 -5.298 1.00 0.00 26 GLU A C 18
ATOM 24099 O O . GLU A 1 26 ? 0.166 -0.620 -5.067 1.00 0.00 26 GLU A O 18
ATOM 24111 N N . LEU A 1 27 ? -0.544 -2.686 -4.556 1.00 0.00 27 LEU A N 18
ATOM 24112 C CA . LEU A 1 27 ? -1.408 -2.377 -3.460 1.00 0.00 27 LEU A CA 18
ATOM 24113 C C . LEU A 1 27 ? -0.694 -1.700 -2.341 1.00 0.00 27 LEU A C 18
ATOM 24114 O O . LEU A 1 27 ? -1.157 -0.672 -1.849 1.00 0.00 27 LEU A O 18
ATOM 24130 N N . TYR A 1 28 ? 0.494 -2.194 -1.949 1.00 0.00 28 TYR A N 18
ATOM 24131 C CA . TYR A 1 28 ? 1.443 -1.594 -1.064 1.00 0.00 28 TYR A CA 18
ATOM 24132 C C . TYR A 1 28 ? 1.726 -0.175 -1.416 1.00 0.00 28 TYR A C 18
ATOM 24133 O O . TYR A 1 28 ? 1.540 0.708 -0.581 1.00 0.00 28 TYR A O 18
ATOM 24151 N N . ALA A 1 29 ? 2.174 0.102 -2.654 1.00 0.00 29 ALA A N 18
ATOM 24152 C CA . ALA A 1 29 ? 2.577 1.398 -3.103 1.00 0.00 29 ALA A CA 18
ATOM 24153 C C . ALA A 1 29 ? 1.576 2.471 -2.842 1.00 0.00 29 ALA A C 18
ATOM 24154 O O . ALA A 1 29 ? 1.902 3.522 -2.293 1.00 0.00 29 ALA A O 18
ATOM 24161 N N . LEU A 1 30 ? 0.301 2.220 -3.190 1.00 0.00 30 LEU A N 18
ATOM 24162 C CA . LEU A 1 30 ? -0.749 3.177 -3.022 1.00 0.00 30 LEU A CA 18
ATOM 24163 C C . LEU A 1 30 ? -1.229 3.300 -1.617 1.00 0.00 30 LEU A C 18
ATOM 24164 O O . LEU A 1 30 ? -1.483 4.391 -1.110 1.00 0.00 30 LEU A O 18
ATOM 24180 N N . TYR A 1 31 ? -1.329 2.158 -0.914 1.00 0.00 31 TYR A N 18
ATOM 24181 C CA . TYR A 1 31 ? -1.673 2.056 0.471 1.00 0.00 31 TYR A CA 18
ATOM 24182 C C . TYR A 1 31 ? -0.727 2.821 1.333 1.00 0.00 31 TYR A C 18
ATOM 24183 O O . TYR A 1 31 ? -1.117 3.709 2.088 1.00 0.00 31 TYR A O 18
ATOM 24201 N N . LYS A 1 32 ? 0.582 2.525 1.252 1.00 0.00 32 LYS A N 18
ATOM 24202 C CA . LYS A 1 32 ? 1.613 3.236 1.942 1.00 0.00 32 LYS A CA 18
ATOM 24203 C C . LYS A 1 32 ? 1.672 4.677 1.565 1.00 0.00 32 LYS A C 18
ATOM 24204 O O . LYS A 1 32 ? 1.874 5.513 2.444 1.00 0.00 32 LYS A O 18
ATOM 24223 N N . GLN A 1 33 ? 1.410 5.014 0.290 1.00 0.00 33 GLN A N 18
ATOM 24224 C CA . GLN A 1 33 ? 1.312 6.359 -0.184 1.00 0.00 33 GLN A CA 18
ATOM 24225 C C . GLN A 1 33 ? 0.413 7.246 0.608 1.00 0.00 33 GLN A C 18
ATOM 24226 O O . GLN A 1 33 ? 0.909 8.179 1.238 1.00 0.00 33 GLN A O 18
ATOM 24240 N N . ALA A 1 34 ? -0.900 6.975 0.708 1.00 0.00 34 ALA A N 18
ATOM 24241 C CA . ALA A 1 34 ? -1.728 7.867 1.459 1.00 0.00 34 ALA A CA 18
ATOM 24242 C C . ALA A 1 34 ? -1.810 7.510 2.903 1.00 0.00 34 ALA A C 18
ATOM 24243 O O . ALA A 1 34 ? -2.267 8.324 3.704 1.00 0.00 34 ALA A O 18
ATOM 24250 N N . THR A 1 35 ? -1.309 6.336 3.328 1.00 0.00 35 THR A N 18
ATOM 24251 C CA . THR A 1 35 ? -1.117 6.057 4.718 1.00 0.00 35 THR A CA 18
ATOM 24252 C C . THR A 1 35 ? -0.166 6.999 5.373 1.00 0.00 35 THR A C 18
ATOM 24253 O O . THR A 1 35 ? -0.567 7.770 6.242 1.00 0.00 35 THR A O 18
ATOM 24264 N N . VAL A 1 36 ? 1.137 6.976 5.040 1.00 0.00 36 VAL A N 18
ATOM 24265 C CA . VAL A 1 36 ? 2.089 7.856 5.644 1.00 0.00 36 VAL A CA 18
ATOM 24266 C C . VAL A 1 36 ? 2.231 9.175 4.964 1.00 0.00 36 VAL A C 18
ATOM 24267 O O . VAL A 1 36 ? 2.483 10.184 5.620 1.00 0.00 36 VAL A O 18
ATOM 24280 N N . GLY A 1 37 ? 2.068 9.247 3.632 1.00 0.00 37 GLY A N 18
ATOM 24281 C CA . GLY A 1 37 ? 2.016 10.471 2.893 1.00 0.00 37 GLY A CA 18
ATOM 24282 C C . GLY A 1 37 ? 3.151 10.719 1.960 1.00 0.00 37 GLY A C 18
ATOM 24283 O O . GLY A 1 37 ? 2.941 11.287 0.889 1.00 0.00 37 GLY A O 18
ATOM 24287 N N . ASP A 1 38 ? 4.389 10.342 2.325 1.00 0.00 38 ASP A N 18
ATOM 24288 C CA . ASP A 1 38 ? 5.555 10.527 1.520 1.00 0.00 38 ASP A CA 18
ATOM 24289 C C . ASP A 1 38 ? 6.128 9.186 1.212 1.00 0.00 38 ASP A C 18
ATOM 24290 O O . ASP A 1 38 ? 5.748 8.203 1.844 1.00 0.00 38 ASP A O 18
ATOM 24299 N N . ASN A 1 39 ? 7.130 9.071 0.322 1.00 0.00 39 ASN A N 18
ATOM 24300 C CA . ASN A 1 39 ? 8.026 7.959 0.384 1.00 0.00 39 ASN A CA 18
ATOM 24301 C C . ASN A 1 39 ? 8.877 7.956 1.607 1.00 0.00 39 ASN A C 18
ATOM 24302 O O . ASN A 1 39 ? 9.980 8.499 1.647 1.00 0.00 39 ASN A O 18
ATOM 24313 N N . ASP A 1 40 ? 8.394 7.362 2.712 1.00 0.00 40 ASP A N 18
ATOM 24314 C CA . ASP A 1 40 ? 8.940 7.627 4.006 1.00 0.00 40 ASP A CA 18
ATOM 24315 C C . ASP A 1 40 ? 10.190 6.881 4.327 1.00 0.00 40 ASP A C 18
ATOM 24316 O O . ASP A 1 40 ? 11.225 7.479 4.621 1.00 0.00 40 ASP A O 18
ATOM 24325 N N . LYS A 1 41 ? 10.171 5.536 4.311 1.00 0.00 41 LYS A N 18
ATOM 24326 C CA . LYS A 1 41 ? 11.273 4.750 4.773 1.00 0.00 41 LYS A CA 18
ATOM 24327 C C . LYS A 1 41 ? 12.304 4.515 3.723 1.00 0.00 41 LYS A C 18
ATOM 24328 O O . LYS A 1 41 ? 12.350 3.447 3.113 1.00 0.00 41 LYS A O 18
ATOM 24347 N N . GLU A 1 42 ? 13.228 5.472 3.524 1.00 0.00 42 GLU A N 18
ATOM 24348 C CA . GLU A 1 42 ? 14.305 5.417 2.584 1.00 0.00 42 GLU A CA 18
ATOM 24349 C C . GLU A 1 42 ? 15.395 4.477 2.966 1.00 0.00 42 GLU A C 18
ATOM 24350 O O . GLU A 1 42 ? 16.594 4.718 2.837 1.00 0.00 42 GLU A O 18
ATOM 24362 N N . LYS A 1 43 ? 14.993 3.290 3.456 1.00 0.00 43 LYS A N 18
ATOM 24363 C CA . LYS A 1 43 ? 15.817 2.172 3.796 1.00 0.00 43 LYS A CA 18
ATOM 24364 C C . LYS A 1 43 ? 14.968 0.948 3.827 1.00 0.00 43 LYS A C 18
ATOM 24365 O O . LYS A 1 43 ? 14.518 0.548 4.900 1.00 0.00 43 LYS A O 18
ATOM 24384 N N . PRO A 1 44 ? 14.718 0.281 2.739 1.00 0.00 44 PRO A N 18
ATOM 24385 C CA . PRO A 1 44 ? 14.451 -1.128 2.741 1.00 0.00 44 PRO A CA 18
ATOM 24386 C C . PRO A 1 44 ? 15.709 -1.863 3.048 1.00 0.00 44 PRO A C 18
ATOM 24387 O O . PRO A 1 44 ? 16.776 -1.251 3.016 1.00 0.00 44 PRO A O 18
ATOM 24398 N N . GLY A 1 45 ? 15.681 -3.164 3.389 1.00 0.00 45 GLY A N 18
ATOM 24399 C CA . GLY A 1 45 ? 16.869 -3.849 3.797 1.00 0.00 45 GLY A CA 18
ATOM 24400 C C . GLY A 1 45 ? 17.795 -4.247 2.699 1.00 0.00 45 GLY A C 18
ATOM 24401 O O . GLY A 1 45 ? 17.732 -3.753 1.575 1.00 0.00 45 GLY A O 18
ATOM 24405 N N . ILE A 1 46 ? 18.721 -5.180 2.987 1.00 0.00 46 ILE A N 18
ATOM 24406 C CA . ILE A 1 46 ? 19.889 -5.397 2.190 1.00 0.00 46 ILE A CA 18
ATOM 24407 C C . ILE A 1 46 ? 19.720 -6.555 1.268 1.00 0.00 46 ILE A C 18
ATOM 24408 O O . ILE A 1 46 ? 19.836 -6.421 0.051 1.00 0.00 46 ILE A O 18
ATOM 24424 N N . PHE A 1 47 ? 19.356 -7.736 1.799 1.00 0.00 47 PHE A N 18
ATOM 24425 C CA . PHE A 1 47 ? 18.991 -8.923 1.087 1.00 0.00 47 PHE A CA 18
ATOM 24426 C C . PHE A 1 47 ? 17.522 -8.958 0.846 1.00 0.00 47 PHE A C 18
ATOM 24427 O O . PHE A 1 47 ? 16.955 -9.949 0.386 1.00 0.00 47 PHE A O 18
ATOM 24444 N N . ASN A 1 48 ? 16.833 -7.852 1.179 1.00 0.00 48 ASN A N 18
ATOM 24445 C CA . ASN A 1 48 ? 15.410 -7.722 1.234 1.00 0.00 48 ASN A CA 18
ATOM 24446 C C . ASN A 1 48 ? 14.773 -7.507 -0.096 1.00 0.00 48 ASN A C 18
ATOM 24447 O O . ASN A 1 48 ? 14.298 -6.414 -0.395 1.00 0.00 48 ASN A O 18
ATOM 24458 N N . MET A 1 49 ? 14.707 -8.555 -0.937 1.00 0.00 49 MET A N 18
ATOM 24459 C CA . MET A 1 49 ? 14.191 -8.535 -2.271 1.00 0.00 49 MET A CA 18
ATOM 24460 C C . MET A 1 49 ? 12.803 -8.008 -2.385 1.00 0.00 49 MET A C 18
ATOM 24461 O O . MET A 1 49 ? 12.524 -7.121 -3.190 1.00 0.00 49 MET A O 18
ATOM 24475 N N . LYS A 1 50 ? 11.880 -8.495 -1.535 1.00 0.00 50 LYS A N 18
ATOM 24476 C CA . LYS A 1 50 ? 10.524 -8.046 -1.470 1.00 0.00 50 LYS A CA 18
ATOM 24477 C C . LYS A 1 50 ? 10.400 -6.593 -1.169 1.00 0.00 50 LYS A C 18
ATOM 24478 O O . LYS A 1 50 ? 9.686 -5.864 -1.857 1.00 0.00 50 LYS A O 18
ATOM 24497 N N . ASP A 1 51 ? 11.128 -6.091 -0.154 1.00 0.00 51 ASP A N 18
ATOM 24498 C CA . ASP A 1 51 ? 11.122 -4.717 0.242 1.00 0.00 51 ASP A CA 18
ATOM 24499 C C . ASP A 1 51 ? 11.705 -3.802 -0.778 1.00 0.00 51 ASP A C 18
ATOM 24500 O O . ASP A 1 51 ? 11.190 -2.705 -0.990 1.00 0.00 51 ASP A O 18
ATOM 24509 N N . ARG A 1 52 ? 12.769 -4.208 -1.494 1.00 0.00 52 ARG A N 18
ATOM 24510 C CA . ARG A 1 52 ? 13.302 -3.490 -2.610 1.00 0.00 52 ARG A CA 18
ATOM 24511 C C . ARG A 1 52 ? 12.319 -3.221 -3.696 1.00 0.00 52 ARG A C 18
ATOM 24512 O O . ARG A 1 52 ? 12.305 -2.128 -4.261 1.00 0.00 52 ARG A O 18
ATOM 24533 N N . TYR A 1 53 ? 11.448 -4.186 -4.045 1.00 0.00 53 TYR A N 18
ATOM 24534 C CA . TYR A 1 53 ? 10.409 -4.001 -5.009 1.00 0.00 53 TYR A CA 18
ATOM 24535 C C . TYR A 1 53 ? 9.282 -3.166 -4.506 1.00 0.00 53 TYR A C 18
ATOM 24536 O O . TYR A 1 53 ? 8.838 -2.248 -5.192 1.00 0.00 53 TYR A O 18
ATOM 24554 N N . LYS A 1 54 ? 8.791 -3.425 -3.281 1.00 0.00 54 LYS A N 18
ATOM 24555 C CA . LYS A 1 54 ? 7.772 -2.662 -2.629 1.00 0.00 54 LYS A CA 18
ATOM 24556 C C . LYS A 1 54 ? 8.086 -1.212 -2.503 1.00 0.00 54 LYS A C 18
ATOM 24557 O O . LYS A 1 54 ? 7.298 -0.349 -2.890 1.00 0.00 54 LYS A O 18
ATOM 24576 N N . TRP A 1 55 ? 9.280 -0.868 -1.986 1.00 0.00 55 TRP A N 18
ATOM 24577 C CA . TRP A 1 55 ? 9.670 0.490 -1.763 1.00 0.00 55 TRP A CA 18
ATOM 24578 C C . TRP A 1 55 ? 9.943 1.238 -3.023 1.00 0.00 55 TRP A C 18
ATOM 24579 O O . TRP A 1 55 ? 9.688 2.437 -3.119 1.00 0.00 55 TRP A O 18
ATOM 24600 N N . GLU A 1 56 ? 10.391 0.561 -4.096 1.00 0.00 56 GLU A N 18
ATOM 24601 C CA . GLU A 1 56 ? 10.628 1.160 -5.372 1.00 0.00 56 GLU A CA 18
ATOM 24602 C C . GLU A 1 56 ? 9.366 1.518 -6.079 1.00 0.00 56 GLU A C 18
ATOM 24603 O O . GLU A 1 56 ? 9.251 2.569 -6.708 1.00 0.00 56 GLU A O 18
ATOM 24615 N N . ALA A 1 57 ? 8.332 0.666 -5.963 1.00 0.00 57 ALA A N 18
ATOM 24616 C CA . ALA A 1 57 ? 7.030 0.924 -6.498 1.00 0.00 57 ALA A CA 18
ATOM 24617 C C . ALA A 1 57 ? 6.351 2.059 -5.814 1.00 0.00 57 ALA A C 18
ATOM 24618 O O . ALA A 1 57 ? 5.503 2.751 -6.377 1.00 0.00 57 ALA A O 18
ATOM 24625 N N . TRP A 1 58 ? 6.750 2.323 -4.556 1.00 0.00 58 TRP A N 18
ATOM 24626 C CA . TRP A 1 58 ? 6.254 3.366 -3.712 1.00 0.00 58 TRP A CA 18
ATOM 24627 C C . TRP A 1 58 ? 6.920 4.662 -4.023 1.00 0.00 58 TRP A C 18
ATOM 24628 O O . TRP A 1 58 ? 6.267 5.688 -4.204 1.00 0.00 58 TRP A O 18
ATOM 24649 N N . GLU A 1 59 ? 8.258 4.656 -4.160 1.00 0.00 59 GLU A N 18
ATOM 24650 C CA . GLU A 1 59 ? 9.100 5.740 -4.563 1.00 0.00 59 GLU A CA 18
ATOM 24651 C C . GLU A 1 59 ? 8.748 6.311 -5.892 1.00 0.00 59 GLU A C 18
ATOM 24652 O O . GLU A 1 59 ? 8.960 7.494 -6.159 1.00 0.00 59 GLU A O 18
ATOM 24664 N N . ASN A 1 60 ? 8.090 5.541 -6.778 1.00 0.00 60 ASN A N 18
ATOM 24665 C CA . ASN A 1 60 ? 7.487 6.026 -7.981 1.00 0.00 60 ASN A CA 18
ATOM 24666 C C . ASN A 1 60 ? 6.606 7.204 -7.750 1.00 0.00 60 ASN A C 18
ATOM 24667 O O . ASN A 1 60 ? 6.652 8.184 -8.492 1.00 0.00 60 ASN A O 18
ATOM 24678 N N . LEU A 1 61 ? 5.805 7.186 -6.670 1.00 0.00 61 LEU A N 18
ATOM 24679 C CA . LEU A 1 61 ? 4.941 8.267 -6.306 1.00 0.00 61 LEU A CA 18
ATOM 24680 C C . LEU A 1 61 ? 5.306 8.860 -4.989 1.00 0.00 61 LEU A C 18
ATOM 24681 O O . LEU A 1 61 ? 4.480 9.189 -4.140 1.00 0.00 61 LEU A O 18
ATOM 24697 N N . LYS A 1 62 ? 6.622 9.039 -4.779 1.00 0.00 62 LYS A N 18
ATOM 24698 C CA . LYS A 1 62 ? 7.262 9.706 -3.687 1.00 0.00 62 LYS A CA 18
ATOM 24699 C C . LYS A 1 62 ? 6.773 11.010 -3.154 1.00 0.00 62 LYS A C 18
ATOM 24700 O O . LYS A 1 62 ? 6.797 11.205 -1.941 1.00 0.00 62 LYS A O 18
ATOM 24719 N N . GLY A 1 63 ? 6.377 11.948 -4.033 1.00 0.00 63 GLY A N 18
ATOM 24720 C CA . GLY A 1 63 ? 6.103 13.306 -3.674 1.00 0.00 63 GLY A CA 18
ATOM 24721 C C . GLY A 1 63 ? 4.669 13.670 -3.857 1.00 0.00 63 GLY A C 18
ATOM 24722 O O . GLY A 1 63 ? 4.085 14.369 -3.031 1.00 0.00 63 GLY A O 18
ATOM 24726 N N . LYS A 1 64 ? 4.039 13.212 -4.954 1.00 0.00 64 LYS A N 18
ATOM 24727 C CA . LYS A 1 64 ? 2.673 13.536 -5.227 1.00 0.00 64 LYS A CA 18
ATOM 24728 C C . LYS A 1 64 ? 1.862 12.297 -5.069 1.00 0.00 64 LYS A C 18
ATOM 24729 O O . LYS A 1 64 ? 1.369 11.653 -5.995 1.00 0.00 64 LYS A O 18
ATOM 24748 N N . SER A 1 65 ? 1.739 11.960 -3.772 1.00 0.00 65 SER A N 18
ATOM 24749 C CA . SER A 1 65 ? 1.001 10.857 -3.242 1.00 0.00 65 SER A CA 18
ATOM 24750 C C . SER A 1 65 ? -0.426 11.218 -3.010 1.00 0.00 65 SER A C 18
ATOM 24751 O O . SER A 1 65 ? -1.314 10.659 -3.651 1.00 0.00 65 SER A O 18
ATOM 24759 N N . GLN A 1 66 ? -0.720 12.146 -2.082 1.00 0.00 66 GLN A N 18
ATOM 24760 C CA . GLN A 1 66 ? -1.963 12.129 -1.375 1.00 0.00 66 GLN A CA 18
ATOM 24761 C C . GLN A 1 66 ? -3.142 12.580 -2.167 1.00 0.00 66 GLN A C 18
ATOM 24762 O O . GLN A 1 66 ? -4.288 12.414 -1.753 1.00 0.00 66 GLN A O 18
ATOM 24776 N N . GLU A 1 67 ? -2.878 13.155 -3.354 1.00 0.00 67 GLU A N 18
ATOM 24777 C CA . GLU A 1 67 ? -3.820 13.496 -4.374 1.00 0.00 67 GLU A CA 18
ATOM 24778 C C . GLU A 1 67 ? -4.006 12.435 -5.404 1.00 0.00 67 GLU A C 18
ATOM 24779 O O . GLU A 1 67 ? -5.057 12.383 -6.041 1.00 0.00 67 GLU A O 18
ATOM 24791 N N . ASP A 1 68 ? -3.019 11.559 -5.665 1.00 0.00 68 ASP A N 18
ATOM 24792 C CA . ASP A 1 68 ? -3.165 10.502 -6.616 1.00 0.00 68 ASP A CA 18
ATOM 24793 C C . ASP A 1 68 ? -3.620 9.248 -5.950 1.00 0.00 68 ASP A C 18
ATOM 24794 O O . ASP A 1 68 ? -4.574 8.618 -6.401 1.00 0.00 68 ASP A O 18
ATOM 24803 N N . ALA A 1 69 ? -2.965 8.878 -4.835 1.00 0.00 69 ALA A N 18
ATOM 24804 C CA . ALA A 1 69 ? -3.137 7.690 -4.059 1.00 0.00 69 ALA A CA 18
ATOM 24805 C C . ALA A 1 69 ? -4.564 7.320 -3.839 1.00 0.00 69 ALA A C 18
ATOM 24806 O O . ALA A 1 69 ? -5.027 6.286 -4.321 1.00 0.00 69 ALA A O 18
ATOM 24813 N N . GLU A 1 70 ? -5.322 8.231 -3.204 1.00 0.00 70 GLU A N 18
ATOM 24814 C CA . GLU A 1 70 ? -6.747 8.201 -3.084 1.00 0.00 70 GLU A CA 18
ATOM 24815 C C . GLU A 1 70 ? -7.558 7.791 -4.264 1.00 0.00 70 GLU A C 18
ATOM 24816 O O . GLU A 1 70 ? -8.453 6.955 -4.144 1.00 0.00 70 GLU A O 18
ATOM 24828 N N . LYS A 1 71 ? -7.316 8.337 -5.469 1.00 0.00 71 LYS A N 18
ATOM 24829 C CA . LYS A 1 71 ? -8.091 8.141 -6.653 1.00 0.00 71 LYS A CA 18
ATOM 24830 C C . LYS A 1 71 ? -7.642 6.958 -7.440 1.00 0.00 71 LYS A C 18
ATOM 24831 O O . LYS A 1 71 ? -8.426 6.291 -8.113 1.00 0.00 71 LYS A O 18
ATOM 24850 N N . GLU A 1 72 ? -6.343 6.617 -7.365 1.00 0.00 72 GLU A N 18
ATOM 24851 C CA . GLU A 1 72 ? -5.803 5.422 -7.936 1.00 0.00 72 GLU A CA 18
ATOM 24852 C C . GLU A 1 72 ? -6.217 4.208 -7.177 1.00 0.00 72 GLU A C 18
ATOM 24853 O O . GLU A 1 72 ? -6.357 3.130 -7.752 1.00 0.00 72 GLU A O 18
ATOM 24865 N N . TYR A 1 73 ? -6.443 4.348 -5.858 1.00 0.00 73 TYR A N 18
ATOM 24866 C CA . TYR A 1 73 ? -6.691 3.271 -4.951 1.00 0.00 73 TYR A CA 18
ATOM 24867 C C . TYR A 1 73 ? -8.024 2.630 -5.139 1.00 0.00 73 TYR A C 18
ATOM 24868 O O . TYR A 1 73 ? -8.095 1.418 -5.335 1.00 0.00 73 TYR A O 18
ATOM 24886 N N . ILE A 1 74 ? -9.112 3.419 -5.119 1.00 0.00 74 ILE A N 18
ATOM 24887 C CA . ILE A 1 74 ? -10.443 2.985 -5.413 1.00 0.00 74 ILE A CA 18
ATOM 24888 C C . ILE A 1 74 ? -10.570 2.007 -6.530 1.00 0.00 74 ILE A C 18
ATOM 24889 O O . ILE A 1 74 ? -11.154 0.935 -6.378 1.00 0.00 74 ILE A O 18
ATOM 24905 N N . ALA A 1 75 ? -9.963 2.297 -7.695 1.00 0.00 75 ALA A N 18
ATOM 24906 C CA . ALA A 1 75 ? -10.071 1.501 -8.878 1.00 0.00 75 ALA A CA 18
ATOM 24907 C C . ALA A 1 75 ? -9.332 0.208 -8.824 1.00 0.00 75 ALA A C 18
ATOM 24908 O O . ALA A 1 75 ? -9.825 -0.798 -9.334 1.00 0.00 75 ALA A O 18
ATOM 24915 N N . LEU A 1 76 ? -8.147 0.159 -8.191 1.00 0.00 76 LEU A N 18
ATOM 24916 C CA . LEU A 1 76 ? -7.446 -1.078 -8.032 1.00 0.00 76 LEU A CA 18
ATOM 24917 C C . LEU A 1 76 ? -8.050 -1.948 -6.984 1.00 0.00 76 LEU A C 18
ATOM 24918 O O . LEU A 1 76 ? -8.315 -3.124 -7.231 1.00 0.00 76 LEU A O 18
ATOM 24934 N N . VAL A 1 77 ? -8.382 -1.398 -5.803 1.00 0.00 77 VAL A N 18
ATOM 24935 C CA . VAL A 1 77 ? -8.993 -2.071 -4.699 1.00 0.00 77 VAL A CA 18
ATOM 24936 C C . VAL A 1 77 ? -10.339 -2.597 -5.062 1.00 0.00 77 VAL A C 18
ATOM 24937 O O . VAL A 1 77 ? -10.726 -3.658 -4.576 1.00 0.00 77 VAL A O 18
ATOM 24950 N N . ASP A 1 78 ? -11.090 -1.969 -5.984 1.00 0.00 78 ASP A N 18
ATOM 24951 C CA . ASP A 1 78 ? -12.309 -2.535 -6.472 1.00 0.00 78 ASP A CA 18
ATOM 24952 C C . ASP A 1 78 ? -12.112 -3.872 -7.099 1.00 0.00 78 ASP A C 18
ATOM 24953 O O . ASP A 1 78 ? -12.870 -4.812 -6.867 1.00 0.00 78 ASP A O 18
ATOM 24962 N N . GLN A 1 79 ? -11.041 -4.026 -7.898 1.00 0.00 79 GLN A N 18
ATOM 24963 C CA . GLN A 1 79 ? -10.667 -5.253 -8.530 1.00 0.00 79 GLN A CA 18
ATOM 24964 C C . GLN A 1 79 ? -10.058 -6.233 -7.588 1.00 0.00 79 GLN A C 18
ATOM 24965 O O . GLN A 1 79 ? -10.167 -7.444 -7.778 1.00 0.00 79 GLN A O 18
ATOM 24979 N N . LEU A 1 80 ? -9.413 -5.759 -6.507 1.00 0.00 80 LEU A N 18
ATOM 24980 C CA . LEU A 1 80 ? -8.888 -6.556 -5.442 1.00 0.00 80 LEU A CA 18
ATOM 24981 C C . LEU A 1 80 ? -9.998 -7.167 -4.658 1.00 0.00 80 LEU A C 18
ATOM 24982 O O . LEU A 1 80 ? -10.053 -8.388 -4.518 1.00 0.00 80 LEU A O 18
ATOM 24998 N N . ILE A 1 81 ? -10.985 -6.391 -4.176 1.00 0.00 81 ILE A N 18
ATOM 24999 C CA . ILE A 1 81 ? -12.059 -6.898 -3.379 1.00 0.00 81 ILE A CA 18
ATOM 25000 C C . ILE A 1 81 ? -12.941 -7.853 -4.108 1.00 0.00 81 ILE A C 18
ATOM 25001 O O . ILE A 1 81 ? -13.431 -8.823 -3.532 1.00 0.00 81 ILE A O 18
ATOM 25017 N N . ALA A 1 82 ? -13.131 -7.684 -5.430 1.00 0.00 82 ALA A N 18
ATOM 25018 C CA . ALA A 1 82 ? -13.825 -8.623 -6.256 1.00 0.00 82 ALA A CA 18
ATOM 25019 C C . ALA A 1 82 ? -13.266 -10.005 -6.236 1.00 0.00 82 ALA A C 18
ATOM 25020 O O . ALA A 1 82 ? -13.982 -10.999 -6.347 1.00 0.00 82 ALA A O 18
ATOM 25027 N N . LYS A 1 83 ? -11.938 -10.129 -6.072 1.00 0.00 83 LYS A N 18
ATOM 25028 C CA . LYS A 1 83 ? -11.269 -11.375 -5.856 1.00 0.00 83 LYS A CA 18
ATOM 25029 C C . LYS A 1 83 ? -11.218 -11.735 -4.411 1.00 0.00 83 LYS A C 18
ATOM 25030 O O . LYS A 1 83 ? -11.353 -12.903 -4.050 1.00 0.00 83 LYS A O 18
ATOM 25049 N N . TYR A 1 84 ? -10.999 -10.747 -3.527 1.00 0.00 84 TYR A N 18
ATOM 25050 C CA . TYR A 1 84 ? -10.593 -10.967 -2.173 1.00 0.00 84 TYR A CA 18
ATOM 25051 C C . TYR A 1 84 ? -11.688 -10.990 -1.163 1.00 0.00 84 TYR A C 18
ATOM 25052 O O . TYR A 1 84 ? -11.448 -11.331 -0.006 1.00 0.00 84 TYR A O 18
ATOM 25070 N N . SER A 1 85 ? -12.942 -10.664 -1.526 1.00 0.00 85 SER A N 18
ATOM 25071 C CA . SER A 1 85 ? -14.094 -10.924 -0.722 1.00 0.00 85 SER A CA 18
ATOM 25072 C C . SER A 1 85 ? -14.222 -12.352 -0.317 1.00 0.00 85 SER A C 18
ATOM 25073 O O . SER A 1 85 ? -14.180 -12.668 0.871 1.00 0.00 85 SER A O 18
ATOM 25081 N N . SER A 1 86 ? -14.334 -13.272 -1.291 1.00 0.00 86 SER A N 18
ATOM 25082 C CA . SER A 1 86 ? -14.232 -14.683 -1.081 1.00 0.00 86 SER A CA 18
ATOM 25083 C C . SER A 1 86 ? -13.514 -15.310 -2.269 1.00 0.00 86 SER A C 18
ATOM 25084 O O . SER A 1 86 ? -14.040 -15.275 -3.412 1.00 0.00 86 SER A O 18
ATOM 25093 N N . VAL A 1 1 ? -11.026 10.462 -2.454 1.00 0.00 1 VAL A N 19
ATOM 25094 C CA . VAL A 1 1 ? -11.358 10.266 -1.025 1.00 0.00 1 VAL A CA 19
ATOM 25095 C C . VAL A 1 1 ? -10.471 9.296 -0.324 1.00 0.00 1 VAL A C 19
ATOM 25096 O O . VAL A 1 1 ? -10.542 8.080 -0.492 1.00 0.00 1 VAL A O 19
ATOM 25111 N N . SER A 1 2 ? -9.563 9.811 0.524 1.00 0.00 2 SER A N 19
ATOM 25112 C CA . SER A 1 2 ? -8.659 9.108 1.381 1.00 0.00 2 SER A CA 19
ATOM 25113 C C . SER A 1 2 ? -9.362 8.306 2.421 1.00 0.00 2 SER A C 19
ATOM 25114 O O . SER A 1 2 ? -8.906 7.243 2.839 1.00 0.00 2 SER A O 19
ATOM 25122 N N . GLN A 1 3 ? -10.557 8.722 2.877 1.00 0.00 3 GLN A N 19
ATOM 25123 C CA . GLN A 1 3 ? -11.316 7.971 3.828 1.00 0.00 3 GLN A CA 19
ATOM 25124 C C . GLN A 1 3 ? -11.697 6.595 3.401 1.00 0.00 3 GLN A C 19
ATOM 25125 O O . GLN A 1 3 ? -11.555 5.615 4.131 1.00 0.00 3 GLN A O 19
ATOM 25139 N N . LEU A 1 4 ? -12.147 6.448 2.142 1.00 0.00 4 LEU A N 19
ATOM 25140 C CA . LEU A 1 4 ? -12.485 5.186 1.560 1.00 0.00 4 LEU A CA 19
ATOM 25141 C C . LEU A 1 4 ? -11.286 4.309 1.448 1.00 0.00 4 LEU A C 19
ATOM 25142 O O . LEU A 1 4 ? -11.307 3.118 1.755 1.00 0.00 4 LEU A O 19
ATOM 25158 N N . PHE A 1 5 ? -10.173 4.929 1.017 1.00 0.00 5 PHE A N 19
ATOM 25159 C CA . PHE A 1 5 ? -8.874 4.345 0.883 1.00 0.00 5 PHE A CA 19
ATOM 25160 C C . PHE A 1 5 ? -8.461 3.647 2.133 1.00 0.00 5 PHE A C 19
ATOM 25161 O O . PHE A 1 5 ? -7.923 2.542 2.080 1.00 0.00 5 PHE A O 19
ATOM 25178 N N . GLU A 1 6 ? -8.779 4.208 3.314 1.00 0.00 6 GLU A N 19
ATOM 25179 C CA . GLU A 1 6 ? -8.484 3.615 4.581 1.00 0.00 6 GLU A CA 19
ATOM 25180 C C . GLU A 1 6 ? -9.364 2.452 4.888 1.00 0.00 6 GLU A C 19
ATOM 25181 O O . GLU A 1 6 ? -8.877 1.385 5.258 1.00 0.00 6 GLU A O 19
ATOM 25193 N N . GLU A 1 7 ? -10.687 2.610 4.704 1.00 0.00 7 GLU A N 19
ATOM 25194 C CA . GLU A 1 7 ? -11.687 1.607 4.898 1.00 0.00 7 GLU A CA 19
ATOM 25195 C C . GLU A 1 7 ? -11.423 0.367 4.115 1.00 0.00 7 GLU A C 19
ATOM 25196 O O . GLU A 1 7 ? -11.543 -0.755 4.603 1.00 0.00 7 GLU A O 19
ATOM 25208 N N . LYS A 1 8 ? -10.981 0.539 2.857 1.00 0.00 8 LYS A N 19
ATOM 25209 C CA . LYS A 1 8 ? -10.543 -0.517 1.997 1.00 0.00 8 LYS A CA 19
ATOM 25210 C C . LYS A 1 8 ? -9.177 -1.021 2.313 1.00 0.00 8 LYS A C 19
ATOM 25211 O O . LYS A 1 8 ? -8.954 -2.231 2.340 1.00 0.00 8 LYS A O 19
ATOM 25230 N N . ALA A 1 9 ? -8.169 -0.165 2.553 1.00 0.00 9 ALA A N 19
ATOM 25231 C CA . ALA A 1 9 ? -6.811 -0.609 2.605 1.00 0.00 9 ALA A CA 19
ATOM 25232 C C . ALA A 1 9 ? -6.472 -1.449 3.788 1.00 0.00 9 ALA A C 19
ATOM 25233 O O . ALA A 1 9 ? -5.777 -2.462 3.722 1.00 0.00 9 ALA A O 19
ATOM 25240 N N . LYS A 1 10 ? -7.007 -1.032 4.949 1.00 0.00 10 LYS A N 19
ATOM 25241 C CA . LYS A 1 10 ? -6.890 -1.726 6.195 1.00 0.00 10 LYS A CA 19
ATOM 25242 C C . LYS A 1 10 ? -7.588 -3.043 6.203 1.00 0.00 10 LYS A C 19
ATOM 25243 O O . LYS A 1 10 ? -7.312 -3.876 7.064 1.00 0.00 10 LYS A O 19
ATOM 25262 N N . ALA A 1 11 ? -8.485 -3.293 5.233 1.00 0.00 11 ALA A N 19
ATOM 25263 C CA . ALA A 1 11 ? -8.988 -4.590 4.904 1.00 0.00 11 ALA A CA 19
ATOM 25264 C C . ALA A 1 11 ? -8.026 -5.359 4.064 1.00 0.00 11 ALA A C 19
ATOM 25265 O O . ALA A 1 11 ? -7.612 -6.446 4.463 1.00 0.00 11 ALA A O 19
ATOM 25272 N N . VAL A 1 12 ? -7.585 -4.866 2.893 1.00 0.00 12 VAL A N 19
ATOM 25273 C CA . VAL A 1 12 ? -6.814 -5.616 1.950 1.00 0.00 12 VAL A CA 19
ATOM 25274 C C . VAL A 1 12 ? -5.487 -6.049 2.474 1.00 0.00 12 VAL A C 19
ATOM 25275 O O . VAL A 1 12 ? -4.961 -7.082 2.063 1.00 0.00 12 VAL A O 19
ATOM 25288 N N . ASN A 1 13 ? -4.931 -5.343 3.474 1.00 0.00 13 ASN A N 19
ATOM 25289 C CA . ASN A 1 13 ? -3.730 -5.787 4.110 1.00 0.00 13 ASN A CA 19
ATOM 25290 C C . ASN A 1 13 ? -3.891 -7.003 4.956 1.00 0.00 13 ASN A C 19
ATOM 25291 O O . ASN A 1 13 ? -2.904 -7.678 5.243 1.00 0.00 13 ASN A O 19
ATOM 25302 N N . GLU A 1 14 ? -5.120 -7.359 5.374 1.00 0.00 14 GLU A N 19
ATOM 25303 C CA . GLU A 1 14 ? -5.380 -8.470 6.237 1.00 0.00 14 GLU A CA 19
ATOM 25304 C C . GLU A 1 14 ? -6.344 -9.458 5.677 1.00 0.00 14 GLU A C 19
ATOM 25305 O O . GLU A 1 14 ? -6.778 -10.357 6.396 1.00 0.00 14 GLU A O 19
ATOM 25317 N N . LEU A 1 15 ? -6.736 -9.357 4.395 1.00 0.00 15 LEU A N 19
ATOM 25318 C CA . LEU A 1 15 ? -7.783 -10.137 3.810 1.00 0.00 15 LEU A CA 19
ATOM 25319 C C . LEU A 1 15 ? -7.491 -11.598 3.794 1.00 0.00 15 LEU A C 19
ATOM 25320 O O . LEU A 1 15 ? -6.330 -11.990 3.683 1.00 0.00 15 LEU A O 19
ATOM 25336 N N . PRO A 1 16 ? -8.451 -12.465 3.926 1.00 0.00 16 PRO A N 19
ATOM 25337 C CA . PRO A 1 16 ? -8.229 -13.864 4.150 1.00 0.00 16 PRO A CA 19
ATOM 25338 C C . PRO A 1 16 ? -7.800 -14.551 2.900 1.00 0.00 16 PRO A C 19
ATOM 25339 O O . PRO A 1 16 ? -7.225 -15.636 2.965 1.00 0.00 16 PRO A O 19
ATOM 25350 N N . THR A 1 17 ? -8.099 -13.918 1.751 1.00 0.00 17 THR A N 19
ATOM 25351 C CA . THR A 1 17 ? -7.818 -14.342 0.415 1.00 0.00 17 THR A CA 19
ATOM 25352 C C . THR A 1 17 ? -6.838 -13.290 0.021 1.00 0.00 17 THR A C 19
ATOM 25353 O O . THR A 1 17 ? -7.167 -12.297 -0.627 1.00 0.00 17 THR A O 19
ATOM 25364 N N . LYS A 1 18 ? -5.608 -13.425 0.546 1.00 0.00 18 LYS A N 19
ATOM 25365 C CA . LYS A 1 18 ? -4.602 -12.410 0.590 1.00 0.00 18 LYS A CA 19
ATOM 25366 C C . LYS A 1 18 ? -4.191 -11.802 -0.706 1.00 0.00 18 LYS A C 19
ATOM 25367 O O . LYS A 1 18 ? -4.315 -12.460 -1.738 1.00 0.00 18 LYS A O 19
ATOM 25386 N N . PRO A 1 19 ? -3.650 -10.620 -0.750 1.00 0.00 19 PRO A N 19
ATOM 25387 C CA . PRO A 1 19 ? -3.174 -10.009 -1.957 1.00 0.00 19 PRO A CA 19
ATOM 25388 C C . PRO A 1 19 ? -2.106 -10.786 -2.646 1.00 0.00 19 PRO A C 19
ATOM 25389 O O . PRO A 1 19 ? -1.187 -11.257 -1.979 1.00 0.00 19 PRO A O 19
ATOM 25400 N N . SER A 1 20 ? -2.170 -10.973 -3.977 1.00 0.00 20 SER A N 19
ATOM 25401 C CA . SER A 1 20 ? -1.239 -11.754 -4.730 1.00 0.00 20 SER A CA 19
ATOM 25402 C C . SER A 1 20 ? 0.016 -11.013 -5.046 1.00 0.00 20 SER A C 19
ATOM 25403 O O . SER A 1 20 ? 0.088 -9.796 -4.881 1.00 0.00 20 SER A O 19
ATOM 25411 N N . THR A 1 21 ? 1.078 -11.701 -5.500 1.00 0.00 21 THR A N 19
ATOM 25412 C CA . THR A 1 21 ? 2.444 -11.280 -5.565 1.00 0.00 21 THR A CA 19
ATOM 25413 C C . THR A 1 21 ? 2.727 -9.974 -6.224 1.00 0.00 21 THR A C 19
ATOM 25414 O O . THR A 1 21 ? 3.273 -9.068 -5.597 1.00 0.00 21 THR A O 19
ATOM 25425 N N . ASP A 1 22 ? 2.368 -9.806 -7.509 1.00 0.00 22 ASP A N 19
ATOM 25426 C CA . ASP A 1 22 ? 2.530 -8.587 -8.239 1.00 0.00 22 ASP A CA 19
ATOM 25427 C C . ASP A 1 22 ? 1.597 -7.518 -7.781 1.00 0.00 22 ASP A C 19
ATOM 25428 O O . ASP A 1 22 ? 1.873 -6.324 -7.887 1.00 0.00 22 ASP A O 19
ATOM 25437 N N . GLU A 1 23 ? 0.434 -7.903 -7.227 1.00 0.00 23 GLU A N 19
ATOM 25438 C CA . GLU A 1 23 ? -0.597 -6.998 -6.823 1.00 0.00 23 GLU A CA 19
ATOM 25439 C C . GLU A 1 23 ? -0.275 -6.339 -5.527 1.00 0.00 23 GLU A C 19
ATOM 25440 O O . GLU A 1 23 ? -0.440 -5.129 -5.383 1.00 0.00 23 GLU A O 19
ATOM 25452 N N . LEU A 1 24 ? 0.272 -7.091 -4.554 1.00 0.00 24 LEU A N 19
ATOM 25453 C CA . LEU A 1 24 ? 0.816 -6.678 -3.298 1.00 0.00 24 LEU A CA 19
ATOM 25454 C C . LEU A 1 24 ? 1.741 -5.511 -3.351 1.00 0.00 24 LEU A C 19
ATOM 25455 O O . LEU A 1 24 ? 1.599 -4.571 -2.570 1.00 0.00 24 LEU A O 19
ATOM 25471 N N . LEU A 1 25 ? 2.698 -5.500 -4.297 1.00 0.00 25 LEU A N 19
ATOM 25472 C CA . LEU A 1 25 ? 3.552 -4.403 -4.630 1.00 0.00 25 LEU A CA 19
ATOM 25473 C C . LEU A 1 25 ? 2.855 -3.099 -4.818 1.00 0.00 25 LEU A C 19
ATOM 25474 O O . LEU A 1 25 ? 3.156 -2.098 -4.170 1.00 0.00 25 LEU A O 19
ATOM 25490 N N . GLU A 1 26 ? 1.867 -3.077 -5.731 1.00 0.00 26 GLU A N 19
ATOM 25491 C CA . GLU A 1 26 ? 1.121 -1.912 -6.089 1.00 0.00 26 GLU A CA 19
ATOM 25492 C C . GLU A 1 26 ? 0.163 -1.507 -5.021 1.00 0.00 26 GLU A C 19
ATOM 25493 O O . GLU A 1 26 ? 0.015 -0.323 -4.723 1.00 0.00 26 GLU A O 19
ATOM 25505 N N . LEU A 1 27 ? -0.480 -2.479 -4.350 1.00 0.00 27 LEU A N 19
ATOM 25506 C CA . LEU A 1 27 ? -1.380 -2.254 -3.261 1.00 0.00 27 LEU A CA 19
ATOM 25507 C C . LEU A 1 27 ? -0.698 -1.708 -2.055 1.00 0.00 27 LEU A C 19
ATOM 25508 O O . LEU A 1 27 ? -1.256 -0.850 -1.374 1.00 0.00 27 LEU A O 19
ATOM 25524 N N . TYR A 1 28 ? 0.546 -2.131 -1.764 1.00 0.00 28 TYR A N 19
ATOM 25525 C CA . TYR A 1 28 ? 1.440 -1.500 -0.844 1.00 0.00 28 TYR A CA 19
ATOM 25526 C C . TYR A 1 28 ? 1.736 -0.103 -1.269 1.00 0.00 28 TYR A C 19
ATOM 25527 O O . TYR A 1 28 ? 1.485 0.821 -0.496 1.00 0.00 28 TYR A O 19
ATOM 25545 N N . ALA A 1 29 ? 2.273 0.115 -2.483 1.00 0.00 29 ALA A N 19
ATOM 25546 C CA . ALA A 1 29 ? 2.734 1.380 -2.965 1.00 0.00 29 ALA A CA 19
ATOM 25547 C C . ALA A 1 29 ? 1.750 2.482 -2.782 1.00 0.00 29 ALA A C 19
ATOM 25548 O O . ALA A 1 29 ? 2.050 3.494 -2.149 1.00 0.00 29 ALA A O 19
ATOM 25555 N N . LEU A 1 30 ? 0.504 2.298 -3.256 1.00 0.00 30 LEU A N 19
ATOM 25556 C CA . LEU A 1 30 ? -0.546 3.246 -3.049 1.00 0.00 30 LEU A CA 19
ATOM 25557 C C . LEU A 1 30 ? -1.004 3.399 -1.639 1.00 0.00 30 LEU A C 19
ATOM 25558 O O . LEU A 1 30 ? -1.273 4.508 -1.180 1.00 0.00 30 LEU A O 19
ATOM 25574 N N . TYR A 1 31 ? -1.121 2.290 -0.886 1.00 0.00 31 TYR A N 19
ATOM 25575 C CA . TYR A 1 31 ? -1.464 2.311 0.501 1.00 0.00 31 TYR A CA 19
ATOM 25576 C C . TYR A 1 31 ? -0.501 3.144 1.275 1.00 0.00 31 TYR A C 19
ATOM 25577 O O . TYR A 1 31 ? -0.854 4.095 1.972 1.00 0.00 31 TYR A O 19
ATOM 25595 N N . LYS A 1 32 ? 0.811 2.879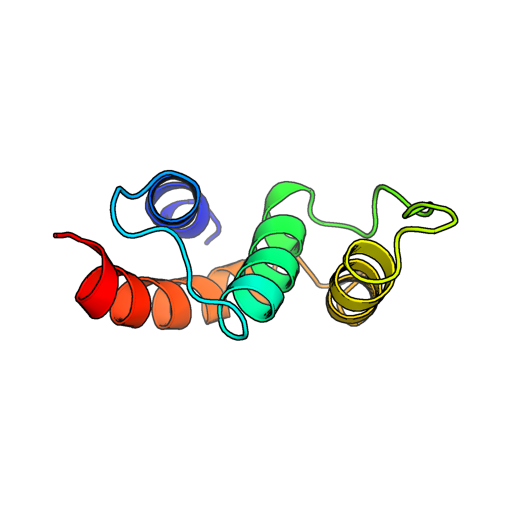 1.150 1.00 0.00 32 LYS A N 19
ATOM 25596 C CA . LYS A 1 32 ? 1.847 3.690 1.711 1.00 0.00 32 LYS A CA 19
ATOM 25597 C C . LYS A 1 32 ? 1.807 5.105 1.245 1.00 0.00 32 LYS A C 19
ATOM 25598 O O . LYS A 1 32 ? 1.958 6.012 2.062 1.00 0.00 32 LYS A O 19
ATOM 25617 N N . GLN A 1 33 ? 1.494 5.372 -0.036 1.00 0.00 33 GLN A N 19
ATOM 25618 C CA . GLN A 1 33 ? 1.391 6.695 -0.572 1.00 0.00 33 GLN A CA 19
ATOM 25619 C C . GLN A 1 33 ? 0.431 7.582 0.143 1.00 0.00 33 GLN A C 19
ATOM 25620 O O . GLN A 1 33 ? 0.810 8.644 0.634 1.00 0.00 33 GLN A O 19
ATOM 25634 N N . ALA A 1 34 ? -0.851 7.185 0.239 1.00 0.00 34 ALA A N 19
ATOM 25635 C CA . ALA A 1 34 ? -1.861 8.011 0.823 1.00 0.00 34 ALA A CA 19
ATOM 25636 C C . ALA A 1 34 ? -1.999 7.806 2.292 1.00 0.00 34 ALA A C 19
ATOM 25637 O O . ALA A 1 34 ? -2.626 8.622 2.965 1.00 0.00 34 ALA A O 19
ATOM 25644 N N . THR A 1 35 ? -1.370 6.774 2.882 1.00 0.00 35 THR A N 19
ATOM 25645 C CA . THR A 1 35 ? -1.259 6.674 4.304 1.00 0.00 35 THR A CA 19
ATOM 25646 C C . THR A 1 35 ? -0.436 7.791 4.847 1.00 0.00 35 THR A C 19
ATOM 25647 O O . THR A 1 35 ? -0.901 8.592 5.654 1.00 0.00 35 THR A O 19
ATOM 25658 N N . VAL A 1 36 ? 0.832 7.908 4.412 1.00 0.00 36 VAL A N 19
ATOM 25659 C CA . VAL A 1 36 ? 1.685 8.964 4.860 1.00 0.00 36 VAL A CA 19
ATOM 25660 C C . VAL A 1 36 ? 1.556 10.199 4.036 1.00 0.00 36 VAL A C 19
ATOM 25661 O O . VAL A 1 36 ? 1.166 11.245 4.551 1.00 0.00 36 VAL A O 19
ATOM 25674 N N . GLY A 1 37 ? 1.860 10.120 2.728 1.00 0.00 37 GLY A N 19
ATOM 25675 C CA . GLY A 1 37 ? 1.830 11.227 1.822 1.00 0.00 37 GLY A CA 19
ATOM 25676 C C . GLY A 1 37 ? 3.130 11.470 1.136 1.00 0.00 37 GLY A C 19
ATOM 25677 O O . GLY A 1 37 ? 3.174 12.021 0.036 1.00 0.00 37 GLY A O 19
ATOM 25681 N N . ASP A 1 38 ? 4.238 11.051 1.772 1.00 0.00 38 ASP A N 19
ATOM 25682 C CA . ASP A 1 38 ? 5.558 11.052 1.222 1.00 0.00 38 ASP A CA 19
ATOM 25683 C C . ASP A 1 38 ? 6.013 9.633 1.243 1.00 0.00 38 ASP A C 19
ATOM 25684 O O . ASP A 1 38 ? 5.293 8.758 1.723 1.00 0.00 38 ASP A O 19
ATOM 25693 N N . ASN A 1 39 ? 7.247 9.299 0.826 1.00 0.00 39 ASN A N 19
ATOM 25694 C CA . ASN A 1 39 ? 7.921 8.198 1.441 1.00 0.00 39 ASN A CA 19
ATOM 25695 C C . ASN A 1 39 ? 8.271 8.455 2.867 1.00 0.00 39 ASN A C 19
ATOM 25696 O O . ASN A 1 39 ? 8.932 9.436 3.202 1.00 0.00 39 ASN A O 19
ATOM 25707 N N . ASP A 1 40 ? 7.840 7.580 3.794 1.00 0.00 40 ASP A N 19
ATOM 25708 C CA . ASP A 1 40 ? 8.176 7.680 5.180 1.00 0.00 40 ASP A CA 19
ATOM 25709 C C . ASP A 1 40 ? 9.502 7.048 5.429 1.00 0.00 40 ASP A C 19
ATOM 25710 O O . ASP A 1 40 ? 10.465 7.693 5.841 1.00 0.00 40 ASP A O 19
ATOM 25719 N N . LYS A 1 41 ? 9.614 5.744 5.120 1.00 0.00 41 LYS A N 19
ATOM 25720 C CA . LYS A 1 41 ? 10.820 4.977 5.182 1.00 0.00 41 LYS A CA 19
ATOM 25721 C C . LYS A 1 41 ? 11.632 5.245 3.963 1.00 0.00 41 LYS A C 19
ATOM 25722 O O . LYS A 1 41 ? 11.119 5.728 2.954 1.00 0.00 41 LYS A O 19
ATOM 25741 N N . GLU A 1 42 ? 12.939 4.930 4.012 1.00 0.00 42 GLU A N 19
ATOM 25742 C CA . GLU A 1 42 ? 13.776 4.904 2.853 1.00 0.00 42 GLU A CA 19
ATOM 25743 C C . GLU A 1 42 ? 14.734 3.768 2.950 1.00 0.00 42 GLU A C 19
ATOM 25744 O O . GLU A 1 42 ? 15.768 3.682 2.291 1.00 0.00 42 GLU A O 19
ATOM 25756 N N . LYS A 1 43 ? 14.389 2.783 3.800 1.00 0.00 43 LYS A N 19
ATOM 25757 C CA . LYS A 1 43 ? 15.158 1.592 3.982 1.00 0.00 43 LYS A CA 19
ATOM 25758 C C . LYS A 1 43 ? 14.293 0.385 3.863 1.00 0.00 43 LYS A C 19
ATOM 25759 O O . LYS A 1 43 ? 13.732 -0.080 4.854 1.00 0.00 43 LYS A O 19
ATOM 25778 N N . PRO A 1 44 ? 14.142 -0.198 2.712 1.00 0.00 44 PRO A N 19
ATOM 25779 C CA . PRO A 1 44 ? 13.979 -1.619 2.602 1.00 0.00 44 PRO A CA 19
ATOM 25780 C C . PRO A 1 44 ? 15.314 -2.262 2.755 1.00 0.00 44 PRO A C 19
ATOM 25781 O O . PRO A 1 44 ? 16.327 -1.574 2.627 1.00 0.00 44 PRO A O 19
ATOM 25792 N N . GLY A 1 45 ? 15.417 -3.556 3.103 1.00 0.00 45 GLY A N 19
ATOM 25793 C CA . GLY A 1 45 ? 16.683 -4.138 3.426 1.00 0.00 45 GLY A CA 19
ATOM 25794 C C . GLY A 1 45 ? 17.590 -4.482 2.295 1.00 0.00 45 GLY A C 19
ATOM 25795 O O . GLY A 1 45 ? 17.664 -3.808 1.268 1.00 0.00 45 GLY A O 19
ATOM 25799 N N . ILE A 1 46 ? 18.351 -5.577 2.473 1.00 0.00 46 ILE A N 19
ATOM 25800 C CA . ILE A 1 46 ? 19.437 -5.948 1.620 1.00 0.00 46 ILE A CA 19
ATOM 25801 C C . ILE A 1 46 ? 19.041 -7.121 0.792 1.00 0.00 46 ILE A C 19
ATOM 25802 O O . ILE A 1 46 ? 18.679 -6.982 -0.376 1.00 0.00 46 ILE A O 19
ATOM 25818 N N . PHE A 1 47 ? 18.993 -8.329 1.381 1.00 0.00 47 PHE A N 19
ATOM 25819 C CA . PHE A 1 47 ? 18.435 -9.520 0.819 1.00 0.00 47 PHE A CA 19
ATOM 25820 C C . PHE A 1 47 ? 16.945 -9.505 0.782 1.00 0.00 47 PHE A C 19
ATOM 25821 O O . PHE A 1 47 ? 16.312 -10.393 0.215 1.00 0.00 47 PHE A O 19
ATOM 25838 N N . ASN A 1 48 ? 16.322 -8.467 1.368 1.00 0.00 48 ASN A N 19
ATOM 25839 C CA . ASN A 1 48 ? 14.914 -8.212 1.402 1.00 0.00 48 ASN A CA 19
ATOM 25840 C C . ASN A 1 48 ? 14.392 -7.768 0.079 1.00 0.00 48 ASN A C 19
ATOM 25841 O O . ASN A 1 48 ? 13.970 -6.627 -0.099 1.00 0.00 48 ASN A O 19
ATOM 25852 N N . MET A 1 49 ? 14.401 -8.676 -0.913 1.00 0.00 49 MET A N 19
ATOM 25853 C CA . MET A 1 49 ? 13.985 -8.446 -2.262 1.00 0.00 49 MET A CA 19
ATOM 25854 C C . MET A 1 49 ? 12.531 -8.135 -2.366 1.00 0.00 49 MET A C 19
ATOM 25855 O O . MET A 1 49 ? 12.125 -7.320 -3.192 1.00 0.00 49 MET A O 19
ATOM 25869 N N . LYS A 1 50 ? 11.699 -8.711 -1.480 1.00 0.00 50 LYS A N 19
ATOM 25870 C CA . LYS A 1 50 ? 10.302 -8.407 -1.422 1.00 0.00 50 LYS A CA 19
ATOM 25871 C C . LYS A 1 50 ? 10.044 -6.991 -1.035 1.00 0.00 50 LYS A C 19
ATOM 25872 O O . LYS A 1 50 ? 9.289 -6.299 -1.717 1.00 0.00 50 LYS A O 19
ATOM 25891 N N . ASP A 1 51 ? 10.701 -6.481 0.022 1.00 0.00 51 ASP A N 19
ATOM 25892 C CA . ASP A 1 51 ? 10.614 -5.124 0.465 1.00 0.00 51 ASP A CA 19
ATOM 25893 C C . ASP A 1 51 ? 11.210 -4.171 -0.513 1.00 0.00 51 ASP A C 19
ATOM 25894 O O . ASP A 1 51 ? 10.625 -3.123 -0.781 1.00 0.00 51 ASP A O 19
ATOM 25903 N N . ARG A 1 52 ? 12.372 -4.485 -1.112 1.00 0.00 52 ARG A N 19
ATOM 25904 C CA . ARG A 1 52 ? 12.981 -3.702 -2.143 1.00 0.00 52 ARG A CA 19
ATOM 25905 C C . ARG A 1 52 ? 12.108 -3.402 -3.312 1.00 0.00 52 ARG A C 19
ATOM 25906 O O . ARG A 1 52 ? 11.985 -2.244 -3.706 1.00 0.00 52 ARG A O 19
ATOM 25927 N N . TYR A 1 53 ? 11.418 -4.402 -3.891 1.00 0.00 53 TYR A N 19
ATOM 25928 C CA . TYR A 1 53 ? 10.477 -4.194 -4.947 1.00 0.00 53 TYR A CA 19
ATOM 25929 C C . TYR A 1 53 ? 9.314 -3.362 -4.527 1.00 0.00 53 TYR A C 19
ATOM 25930 O O . TYR A 1 53 ? 8.950 -2.389 -5.184 1.00 0.00 53 TYR A O 19
ATOM 25948 N N . LYS A 1 54 ? 8.704 -3.697 -3.377 1.00 0.00 54 LYS A N 19
ATOM 25949 C CA . LYS A 1 54 ? 7.627 -3.002 -2.741 1.00 0.00 54 LYS A CA 19
ATOM 25950 C C . LYS A 1 54 ? 7.872 -1.542 -2.574 1.00 0.00 54 LYS A C 19
ATOM 25951 O O . LYS A 1 54 ? 7.080 -0.680 -2.953 1.00 0.00 54 LYS A O 19
ATOM 25970 N N . TRP A 1 55 ? 9.041 -1.223 -1.993 1.00 0.00 55 TRP A N 19
ATOM 25971 C CA . TRP A 1 55 ? 9.479 0.097 -1.658 1.00 0.00 55 TRP A CA 19
ATOM 25972 C C . TRP A 1 55 ? 9.874 0.893 -2.854 1.00 0.00 55 TRP A C 19
ATOM 25973 O O . TRP A 1 55 ? 9.623 2.095 -2.920 1.00 0.00 55 TRP A O 19
ATOM 25994 N N . GLU A 1 56 ? 10.448 0.273 -3.900 1.00 0.00 56 GLU A N 19
ATOM 25995 C CA . GLU A 1 56 ? 10.811 0.929 -5.118 1.00 0.00 56 GLU A CA 19
ATOM 25996 C C . GLU A 1 56 ? 9.614 1.372 -5.887 1.00 0.00 56 GLU A C 19
ATOM 25997 O O . GLU A 1 56 ? 9.593 2.444 -6.488 1.00 0.00 56 GLU A O 19
ATOM 26009 N N . ALA A 1 57 ? 8.521 0.591 -5.826 1.00 0.00 57 ALA A N 19
ATOM 26010 C CA . ALA A 1 57 ? 7.257 0.941 -6.399 1.00 0.00 57 ALA A CA 19
ATOM 26011 C C . ALA A 1 57 ? 6.601 2.089 -5.712 1.00 0.00 57 ALA A C 19
ATOM 26012 O O . ALA A 1 57 ? 5.810 2.835 -6.287 1.00 0.00 57 ALA A O 19
ATOM 26019 N N . TRP A 1 58 ? 6.946 2.301 -4.429 1.00 0.00 58 TRP A N 19
ATOM 26020 C CA . TRP A 1 58 ? 6.444 3.348 -3.594 1.00 0.00 58 TRP A CA 19
ATOM 26021 C C . TRP A 1 58 ? 7.183 4.614 -3.859 1.00 0.00 58 TRP A C 19
ATOM 26022 O O . TRP A 1 58 ? 6.580 5.650 -4.130 1.00 0.00 58 TRP A O 19
ATOM 26043 N N . GLU A 1 59 ? 8.527 4.556 -3.825 1.00 0.00 59 GLU A N 19
ATOM 26044 C CA . GLU A 1 59 ? 9.497 5.573 -4.091 1.00 0.00 59 GLU A CA 19
ATOM 26045 C C . GLU A 1 59 ? 9.222 6.351 -5.332 1.00 0.00 59 GLU A C 19
ATOM 26046 O O . GLU A 1 59 ? 9.361 7.572 -5.371 1.00 0.00 59 GLU A O 19
ATOM 26058 N N . ASN A 1 60 ? 8.743 5.687 -6.399 1.00 0.00 60 ASN A N 19
ATOM 26059 C CA . ASN A 1 60 ? 8.363 6.327 -7.619 1.00 0.00 60 ASN A CA 19
ATOM 26060 C C . ASN A 1 60 ? 7.366 7.422 -7.456 1.00 0.00 60 ASN A C 19
ATOM 26061 O O . ASN A 1 60 ? 7.385 8.414 -8.182 1.00 0.00 60 ASN A O 19
ATOM 26072 N N . LEU A 1 61 ? 6.451 7.293 -6.479 1.00 0.00 61 LEU A N 19
ATOM 26073 C CA . LEU A 1 61 ? 5.405 8.236 -6.229 1.00 0.00 61 LEU A CA 19
ATOM 26074 C C . LEU A 1 61 ? 5.489 8.890 -4.893 1.00 0.00 61 LEU A C 19
ATOM 26075 O O . LEU A 1 61 ? 4.502 9.387 -4.352 1.00 0.00 61 LEU A O 19
ATOM 26091 N N . LYS A 1 62 ? 6.703 8.946 -4.317 1.00 0.00 62 LYS A N 19
ATOM 26092 C CA . LYS A 1 62 ? 7.003 9.399 -2.994 1.00 0.00 62 LYS A CA 19
ATOM 26093 C C . LYS A 1 62 ? 6.757 10.800 -2.551 1.00 0.00 62 LYS A C 19
ATOM 26094 O O . LYS A 1 62 ? 7.133 11.131 -1.428 1.00 0.00 62 LYS A O 19
ATOM 26113 N N . GLY A 1 63 ? 6.171 11.705 -3.355 1.00 0.00 63 GLY A N 19
ATOM 26114 C CA . GLY A 1 63 ? 5.837 13.014 -2.888 1.00 0.00 63 GLY A CA 19
ATOM 26115 C C . GLY A 1 63 ? 4.511 13.456 -3.403 1.00 0.00 63 GLY A C 19
ATOM 26116 O O . GLY A 1 63 ? 3.815 14.266 -2.792 1.00 0.00 63 GLY A O 19
ATOM 26120 N N . LYS A 1 64 ? 4.102 12.954 -4.582 1.00 0.00 64 LYS A N 19
ATOM 26121 C CA . LYS A 1 64 ? 2.985 13.505 -5.285 1.00 0.00 64 LYS A CA 19
ATOM 26122 C C . LYS A 1 64 ? 1.675 12.907 -4.901 1.00 0.00 64 LYS A C 19
ATOM 26123 O O . LYS A 1 64 ? 0.607 13.506 -5.027 1.00 0.00 64 LYS A O 19
ATOM 26142 N N . SER A 1 65 ? 1.703 11.637 -4.460 1.00 0.00 65 SER A N 19
ATOM 26143 C CA . SER A 1 65 ? 0.562 10.791 -4.618 1.00 0.00 65 SER A CA 19
ATOM 26144 C C . SER A 1 65 ? -0.475 10.822 -3.549 1.00 0.00 65 SER A C 19
ATOM 26145 O O . SER A 1 65 ? -1.392 10.002 -3.533 1.00 0.00 65 SER A O 19
ATOM 26153 N N . GLN A 1 66 ? -0.524 11.810 -2.638 1.00 0.00 66 GLN A N 19
ATOM 26154 C CA . GLN A 1 66 ? -1.676 11.995 -1.812 1.00 0.00 66 GLN A CA 19
ATOM 26155 C C . GLN A 1 66 ? -2.884 12.465 -2.547 1.00 0.00 66 GLN A C 19
ATOM 26156 O O . GLN A 1 66 ? -4.006 12.449 -2.044 1.00 0.00 66 GLN A O 19
ATOM 26170 N N . GLU A 1 67 ? -2.656 12.876 -3.807 1.00 0.00 67 GLU A N 19
ATOM 26171 C CA . GLU A 1 67 ? -3.631 13.223 -4.794 1.00 0.00 67 GLU A CA 19
ATOM 26172 C C . GLU A 1 67 ? -4.010 12.087 -5.679 1.00 0.00 67 GLU A C 19
ATOM 26173 O O . GLU A 1 67 ? -5.173 11.979 -6.068 1.00 0.00 67 GLU A O 19
ATOM 26185 N N . ASP A 1 68 ? -3.064 11.216 -6.072 1.00 0.00 68 ASP A N 19
ATOM 26186 C CA . ASP A 1 68 ? -3.293 10.141 -6.987 1.00 0.00 68 ASP A CA 19
ATOM 26187 C C . ASP A 1 68 ? -3.636 8.857 -6.315 1.00 0.00 68 ASP A C 19
ATOM 26188 O O . ASP A 1 68 ? -4.630 8.232 -6.683 1.00 0.00 68 ASP A O 19
ATOM 26197 N N . ALA A 1 69 ? -2.868 8.419 -5.301 1.00 0.00 69 ALA A N 19
ATOM 26198 C CA . ALA A 1 69 ? -3.091 7.252 -4.506 1.00 0.00 69 ALA A CA 19
ATOM 26199 C C . ALA A 1 69 ? -4.510 7.049 -4.102 1.00 0.00 69 ALA A C 19
ATOM 26200 O O . ALA A 1 69 ? -5.133 6.080 -4.530 1.00 0.00 69 ALA A O 19
ATOM 26207 N N . GLU A 1 70 ? -5.117 7.976 -3.339 1.00 0.00 70 GLU A N 19
ATOM 26208 C CA . GLU A 1 70 ? -6.522 7.981 -3.074 1.00 0.00 70 GLU A CA 19
ATOM 26209 C C . GLU A 1 70 ? -7.481 7.691 -4.177 1.00 0.00 70 GLU A C 19
ATOM 26210 O O . GLU A 1 70 ? -8.507 7.053 -3.947 1.00 0.00 70 GLU A O 19
ATOM 26222 N N . LYS A 1 71 ? -7.236 8.104 -5.434 1.00 0.00 71 LYS A N 19
ATOM 26223 C CA . LYS A 1 71 ? -8.092 7.941 -6.567 1.00 0.00 71 LYS A CA 19
ATOM 26224 C C . LYS A 1 71 ? -7.860 6.646 -7.268 1.00 0.00 71 LYS A C 19
ATOM 26225 O O . LYS A 1 71 ? -8.782 5.971 -7.721 1.00 0.00 71 LYS A O 19
ATOM 26244 N N . GLU A 1 72 ? -6.585 6.244 -7.416 1.00 0.00 72 GLU A N 19
ATOM 26245 C CA . GLU A 1 72 ? -6.227 5.014 -8.052 1.00 0.00 72 GLU A CA 19
ATOM 26246 C C . GLU A 1 72 ? -6.463 3.844 -7.159 1.00 0.00 72 GLU A C 19
ATOM 26247 O O . GLU A 1 72 ? -6.641 2.729 -7.645 1.00 0.00 72 GLU A O 19
ATOM 26259 N N . TYR A 1 73 ? -6.501 4.048 -5.831 1.00 0.00 73 TYR A N 19
ATOM 26260 C CA . TYR A 1 73 ? -6.687 3.022 -4.851 1.00 0.00 73 TYR A CA 19
ATOM 26261 C C . TYR A 1 73 ? -8.028 2.378 -4.922 1.00 0.00 73 TYR A C 19
ATOM 26262 O O . TYR A 1 73 ? -8.109 1.165 -5.110 1.00 0.00 73 TYR A O 19
ATOM 26280 N N . ILE A 1 74 ? -9.109 3.163 -4.768 1.00 0.00 74 ILE A N 19
ATOM 26281 C CA . ILE A 1 74 ? -10.469 2.756 -4.944 1.00 0.00 74 ILE A CA 19
ATOM 26282 C C . ILE A 1 74 ? -10.714 1.824 -6.081 1.00 0.00 74 ILE A C 19
ATOM 26283 O O . ILE A 1 74 ? -11.321 0.772 -5.889 1.00 0.00 74 ILE A O 19
ATOM 26299 N N . ALA A 1 75 ? -10.206 2.127 -7.289 1.00 0.00 75 ALA A N 19
ATOM 26300 C CA . ALA A 1 75 ? -10.401 1.323 -8.455 1.00 0.00 75 ALA A CA 19
ATOM 26301 C C . ALA A 1 75 ? -9.711 0.003 -8.429 1.00 0.00 75 ALA A C 19
ATOM 26302 O O . ALA A 1 75 ? -10.323 -1.025 -8.711 1.00 0.00 75 ALA A O 19
ATOM 26309 N N . LEU A 1 76 ? -8.427 -0.034 -8.029 1.00 0.00 76 LEU A N 19
ATOM 26310 C CA . LEU A 1 76 ? -7.678 -1.237 -7.833 1.00 0.00 76 LEU A CA 19
ATOM 26311 C C . LEU A 1 76 ? -8.350 -2.140 -6.856 1.00 0.00 76 LEU A C 19
ATOM 26312 O O . LEU A 1 76 ? -8.716 -3.274 -7.159 1.00 0.00 76 LEU A O 19
ATOM 26328 N N . VAL A 1 77 ? -8.576 -1.624 -5.635 1.00 0.00 77 VAL A N 19
ATOM 26329 C CA . VAL A 1 77 ? -9.043 -2.359 -4.500 1.00 0.00 77 VAL A CA 19
ATOM 26330 C C . VAL A 1 77 ? -10.482 -2.722 -4.643 1.00 0.00 77 VAL A C 19
ATOM 26331 O O . VAL A 1 77 ? -10.908 -3.713 -4.052 1.00 0.00 77 VAL A O 19
ATOM 26344 N N . ASP A 1 78 ? -11.302 -2.074 -5.488 1.00 0.00 78 ASP A N 19
ATOM 26345 C CA . ASP A 1 78 ? -12.607 -2.588 -5.770 1.00 0.00 78 ASP A CA 19
ATOM 26346 C C . ASP A 1 78 ? -12.558 -3.891 -6.493 1.00 0.00 78 ASP A C 19
ATOM 26347 O O . ASP A 1 78 ? -13.174 -4.882 -6.103 1.00 0.00 78 ASP A O 19
ATOM 26356 N N . GLN A 1 79 ? -11.762 -3.926 -7.576 1.00 0.00 79 GLN A N 19
ATOM 26357 C CA . GLN A 1 79 ? -11.577 -5.047 -8.443 1.00 0.00 79 GLN A CA 19
ATOM 26358 C C . GLN A 1 79 ? -10.819 -6.145 -7.779 1.00 0.00 79 GLN A C 19
ATOM 26359 O O . GLN A 1 79 ? -10.977 -7.326 -8.083 1.00 0.00 79 GLN A O 19
ATOM 26373 N N . LEU A 1 80 ? -9.972 -5.783 -6.800 1.00 0.00 80 LEU A N 19
ATOM 26374 C CA . LEU A 1 80 ? -9.151 -6.640 -6.001 1.00 0.00 80 LEU A CA 19
ATOM 26375 C C . LEU A 1 80 ? -9.929 -7.231 -4.878 1.00 0.00 80 LEU A C 19
ATOM 26376 O O . LEU A 1 80 ? -9.918 -8.448 -4.702 1.00 0.00 80 LEU A O 19
ATOM 26392 N N . ILE A 1 81 ? -10.746 -6.463 -4.134 1.00 0.00 81 ILE A N 19
ATOM 26393 C CA . ILE A 1 81 ? -11.652 -7.006 -3.170 1.00 0.00 81 ILE A CA 19
ATOM 26394 C C . ILE A 1 81 ? -12.665 -7.922 -3.765 1.00 0.00 81 ILE A C 19
ATOM 26395 O O . ILE A 1 81 ? -13.032 -8.925 -3.154 1.00 0.00 81 ILE A O 19
ATOM 26411 N N . ALA A 1 82 ? -13.107 -7.693 -5.014 1.00 0.00 82 ALA A N 19
ATOM 26412 C CA . ALA A 1 82 ? -13.923 -8.627 -5.727 1.00 0.00 82 ALA A CA 19
ATOM 26413 C C . ALA A 1 82 ? -13.386 -10.014 -5.815 1.00 0.00 82 ALA A C 19
ATOM 26414 O O . ALA A 1 82 ? -14.147 -10.981 -5.851 1.00 0.00 82 ALA A O 19
ATOM 26421 N N . LYS A 1 83 ? -12.052 -10.182 -5.805 1.00 0.00 83 LYS A N 19
ATOM 26422 C CA . LYS A 1 83 ? -11.391 -11.434 -5.606 1.00 0.00 83 LYS A CA 19
ATOM 26423 C C . LYS A 1 83 ? -11.168 -11.738 -4.164 1.00 0.00 83 LYS A C 19
ATOM 26424 O O . LYS A 1 83 ? -11.419 -12.849 -3.701 1.00 0.00 83 LYS A O 19
ATOM 26443 N N . TYR A 1 84 ? -10.654 -10.767 -3.389 1.00 0.00 84 TYR A N 19
ATOM 26444 C CA . TYR A 1 84 ? -9.999 -10.982 -2.135 1.00 0.00 84 TYR A CA 19
ATOM 26445 C C . TYR A 1 84 ? -10.881 -10.950 -0.935 1.00 0.00 84 TYR A C 19
ATOM 26446 O O . TYR A 1 84 ? -10.451 -11.316 0.159 1.00 0.00 84 TYR A O 19
ATOM 26464 N N . SER A 1 85 ? -12.146 -10.510 -1.052 1.00 0.00 85 SER A N 19
ATOM 26465 C CA . SER A 1 85 ? -13.148 -10.469 -0.033 1.00 0.00 85 SER A CA 19
ATOM 26466 C C . SER A 1 85 ? -13.259 -11.676 0.835 1.00 0.00 85 SER A C 19
ATOM 26467 O O . SER A 1 85 ? -13.268 -11.587 2.063 1.00 0.00 85 SER A O 19
ATOM 26475 N N . SER A 1 86 ? -13.428 -12.860 0.223 1.00 0.00 86 SER A N 19
ATOM 26476 C CA . SER A 1 86 ? -13.622 -14.097 0.914 1.00 0.00 86 SER A CA 19
ATOM 26477 C C . SER A 1 86 ? -13.200 -15.268 0.036 1.00 0.00 86 SER A C 19
ATOM 26478 O O . SER A 1 86 ? -13.481 -16.440 0.401 1.00 0.00 86 SER A O 19
ATOM 26487 N N . VAL A 1 1 ? -11.181 9.601 -2.303 1.00 0.00 1 VAL A N 20
ATOM 26488 C CA . VAL A 1 1 ? -11.632 9.352 -0.916 1.00 0.00 1 VAL A CA 20
ATOM 26489 C C . VAL A 1 1 ? -10.636 8.629 -0.077 1.00 0.00 1 VAL A C 20
ATOM 26490 O O . VAL A 1 1 ? -10.487 7.410 -0.142 1.00 0.00 1 VAL A O 20
ATOM 26505 N N . SER A 1 2 ? -9.895 9.346 0.787 1.00 0.00 2 SER A N 20
ATOM 26506 C CA . SER A 1 2 ? -8.934 8.875 1.734 1.00 0.00 2 SER A CA 20
ATOM 26507 C C . SER A 1 2 ? -9.511 8.085 2.858 1.00 0.00 2 SER A C 20
ATOM 26508 O O . SER A 1 2 ? -8.863 7.213 3.435 1.00 0.00 2 SER A O 20
ATOM 26516 N N . GLN A 1 3 ? -10.779 8.352 3.219 1.00 0.00 3 GLN A N 20
ATOM 26517 C CA . GLN A 1 3 ? -11.498 7.568 4.175 1.00 0.00 3 GLN A CA 20
ATOM 26518 C C . GLN A 1 3 ? -11.744 6.165 3.736 1.00 0.00 3 GLN A C 20
ATOM 26519 O O . GLN A 1 3 ? -11.457 5.209 4.455 1.00 0.00 3 GLN A O 20
ATOM 26533 N N . LEU A 1 4 ? -12.227 5.994 2.492 1.00 0.00 4 LEU A N 20
ATOM 26534 C CA . LEU A 1 4 ? -12.520 4.754 1.844 1.00 0.00 4 LEU A CA 20
ATOM 26535 C C . LEU A 1 4 ? -11.312 3.884 1.794 1.00 0.00 4 LEU A C 20
ATOM 26536 O O . LEU A 1 4 ? -11.319 2.712 2.171 1.00 0.00 4 LEU A O 20
ATOM 26552 N N . PHE A 1 5 ? -10.217 4.520 1.341 1.00 0.00 5 PHE A N 20
ATOM 26553 C CA . PHE A 1 5 ? -8.882 4.015 1.266 1.00 0.00 5 PHE A CA 20
ATOM 26554 C C . PHE A 1 5 ? -8.481 3.316 2.519 1.00 0.00 5 PHE A C 20
ATOM 26555 O O . PHE A 1 5 ? -7.945 2.209 2.482 1.00 0.00 5 PHE A O 20
ATOM 26572 N N . GLU A 1 6 ? -8.790 3.886 3.697 1.00 0.00 6 GLU A N 20
ATOM 26573 C CA . GLU A 1 6 ? -8.425 3.307 4.952 1.00 0.00 6 GLU A CA 20
ATOM 26574 C C . GLU A 1 6 ? -9.300 2.181 5.383 1.00 0.00 6 GLU A C 20
ATOM 26575 O O . GLU A 1 6 ? -8.814 1.238 6.007 1.00 0.00 6 GLU A O 20
ATOM 26587 N N . GLU A 1 7 ? -10.603 2.191 5.048 1.00 0.00 7 GLU A N 20
ATOM 26588 C CA . GLU A 1 7 ? -11.490 1.099 5.303 1.00 0.00 7 GLU A CA 20
ATOM 26589 C C . GLU A 1 7 ? -11.031 -0.134 4.604 1.00 0.00 7 GLU A C 20
ATOM 26590 O O . GLU A 1 7 ? -10.881 -1.219 5.163 1.00 0.00 7 GLU A O 20
ATOM 26602 N N . LYS A 1 8 ? -10.791 0.036 3.292 1.00 0.00 8 LYS A N 20
ATOM 26603 C CA . LYS A 1 8 ? -10.577 -1.043 2.378 1.00 0.00 8 LYS A CA 20
ATOM 26604 C C . LYS A 1 8 ? -9.151 -1.457 2.267 1.00 0.00 8 LYS A C 20
ATOM 26605 O O . LYS A 1 8 ? -8.876 -2.607 1.927 1.00 0.00 8 LYS A O 20
ATOM 26624 N N . ALA A 1 9 ? -8.162 -0.606 2.595 1.00 0.00 9 ALA A N 20
ATOM 26625 C CA . ALA A 1 9 ? -6.784 -0.989 2.586 1.00 0.00 9 ALA A CA 20
ATOM 26626 C C . ALA A 1 9 ? -6.441 -1.997 3.626 1.00 0.00 9 ALA A C 20
ATOM 26627 O O . ALA A 1 9 ? -5.786 -3.017 3.414 1.00 0.00 9 ALA A O 20
ATOM 26634 N N . LYS A 1 10 ? -6.926 -1.704 4.846 1.00 0.00 10 LYS A N 20
ATOM 26635 C CA . LYS A 1 10 ? -6.832 -2.530 6.011 1.00 0.00 10 LYS A CA 20
ATOM 26636 C C . LYS A 1 10 ? -7.585 -3.810 5.886 1.00 0.00 10 LYS A C 20
ATOM 26637 O O . LYS A 1 10 ? -7.272 -4.784 6.568 1.00 0.00 10 LYS A O 20
ATOM 26656 N N . ALA A 1 11 ? -8.562 -3.880 4.965 1.00 0.00 11 ALA A N 20
ATOM 26657 C CA . ALA A 1 11 ? -9.194 -5.098 4.563 1.00 0.00 11 ALA A CA 20
ATOM 26658 C C . ALA A 1 11 ? -8.275 -5.907 3.714 1.00 0.00 11 ALA A C 20
ATOM 26659 O O . ALA A 1 11 ? -7.933 -7.035 4.069 1.00 0.00 11 ALA A O 20
ATOM 26666 N N . VAL A 1 12 ? -7.782 -5.382 2.578 1.00 0.00 12 VAL A N 20
ATOM 26667 C CA . VAL A 1 12 ? -7.043 -6.136 1.613 1.00 0.00 12 VAL A CA 20
ATOM 26668 C C . VAL A 1 12 ? -5.744 -6.662 2.121 1.00 0.00 12 VAL A C 20
ATOM 26669 O O . VAL A 1 12 ? -5.302 -7.735 1.714 1.00 0.00 12 VAL A O 20
ATOM 26682 N N . ASN A 1 13 ? -5.121 -5.991 3.105 1.00 0.00 13 ASN A N 20
ATOM 26683 C CA . ASN A 1 13 ? -3.926 -6.479 3.720 1.00 0.00 13 ASN A CA 20
ATOM 26684 C C . ASN A 1 13 ? -4.126 -7.657 4.610 1.00 0.00 13 ASN A C 20
ATOM 26685 O O . ASN A 1 13 ? -3.168 -8.372 4.904 1.00 0.00 13 ASN A O 20
ATOM 26696 N N . GLU A 1 14 ? -5.361 -7.926 5.070 1.00 0.00 14 GLU A N 20
ATOM 26697 C CA . GLU A 1 14 ? -5.675 -8.926 6.042 1.00 0.00 14 GLU A CA 20
ATOM 26698 C C . GLU A 1 14 ? -6.745 -9.865 5.605 1.00 0.00 14 GLU A C 20
ATOM 26699 O O . GLU A 1 14 ? -7.201 -10.714 6.370 1.00 0.00 14 GLU A O 20
ATOM 26711 N N . LEU A 1 15 ? -7.191 -9.797 4.337 1.00 0.00 15 LEU A N 20
ATOM 26712 C CA . LEU A 1 15 ? -8.269 -10.566 3.796 1.00 0.00 15 LEU A CA 20
ATOM 26713 C C . LEU A 1 15 ? -7.894 -12.004 3.699 1.00 0.00 15 LEU A C 20
ATOM 26714 O O . LEU A 1 15 ? -6.705 -12.307 3.614 1.00 0.00 15 LEU A O 20
ATOM 26730 N N . PRO A 1 16 ? -8.780 -12.956 3.731 1.00 0.00 16 PRO A N 20
ATOM 26731 C CA . PRO A 1 16 ? -8.432 -14.342 3.863 1.00 0.00 16 PRO A CA 20
ATOM 26732 C C . PRO A 1 16 ? -7.888 -14.897 2.592 1.00 0.00 16 PRO A C 20
ATOM 26733 O O . PRO A 1 16 ? -7.246 -15.945 2.593 1.00 0.00 16 PRO A O 20
ATOM 26744 N N . THR A 1 17 ? -8.138 -14.189 1.475 1.00 0.00 17 THR A N 20
ATOM 26745 C CA . THR A 1 17 ? -7.610 -14.433 0.169 1.00 0.00 17 THR A CA 20
ATOM 26746 C C . THR A 1 17 ? -6.633 -13.319 0.013 1.00 0.00 17 THR A C 20
ATOM 26747 O O . THR A 1 17 ? -6.907 -12.271 -0.571 1.00 0.00 17 THR A O 20
ATOM 26758 N N . LYS A 1 18 ? -5.459 -13.482 0.648 1.00 0.00 18 LYS A N 20
ATOM 26759 C CA . LYS A 1 18 ? -4.417 -12.503 0.697 1.00 0.00 18 LYS A CA 20
ATOM 26760 C C . LYS A 1 18 ? -3.915 -12.070 -0.637 1.00 0.00 18 LYS A C 20
ATOM 26761 O O . LYS A 1 18 ? -4.011 -12.866 -1.569 1.00 0.00 18 LYS A O 20
ATOM 26780 N N . PRO A 1 19 ? -3.412 -10.890 -0.849 1.00 0.00 19 PRO A N 20
ATOM 26781 C CA . PRO A 1 19 ? -3.232 -10.348 -2.165 1.00 0.00 19 PRO A CA 20
ATOM 26782 C C . PRO A 1 19 ? -2.247 -11.075 -3.015 1.00 0.00 19 PRO A C 20
ATOM 26783 O O . PRO A 1 19 ? -1.281 -11.630 -2.493 1.00 0.00 19 PRO A O 20
ATOM 26794 N N . SER A 1 20 ? -2.417 -11.111 -4.348 1.00 0.00 20 SER A N 20
ATOM 26795 C CA . SER A 1 20 ? -1.503 -11.735 -5.254 1.00 0.00 20 SER A CA 20
ATOM 26796 C C . SER A 1 20 ? -0.350 -10.852 -5.582 1.00 0.00 20 SER A C 20
ATOM 26797 O O . SER A 1 20 ? -0.409 -9.637 -5.401 1.00 0.00 20 SER A O 20
ATOM 26805 N N . THR A 1 21 ? 0.769 -11.404 -6.084 1.00 0.00 21 THR A N 20
ATOM 26806 C CA . THR A 1 21 ? 2.082 -10.839 -6.145 1.00 0.00 21 THR A CA 20
ATOM 26807 C C . THR A 1 21 ? 2.220 -9.449 -6.663 1.00 0.00 21 THR A C 20
ATOM 26808 O O . THR A 1 21 ? 2.704 -8.557 -5.968 1.00 0.00 21 THR A O 20
ATOM 26819 N N . ASP A 1 22 ? 1.803 -9.194 -7.916 1.00 0.00 22 ASP A N 20
ATOM 26820 C CA . ASP A 1 22 ? 1.944 -7.937 -8.584 1.00 0.00 22 ASP A CA 20
ATOM 26821 C C . ASP A 1 22 ? 0.912 -6.938 -8.189 1.00 0.00 22 ASP A C 20
ATOM 26822 O O . ASP A 1 22 ? 1.019 -5.742 -8.456 1.00 0.00 22 ASP A O 20
ATOM 26831 N N . GLU A 1 23 ? -0.135 -7.419 -7.496 1.00 0.00 23 GLU A N 20
ATOM 26832 C CA . GLU A 1 23 ? -1.265 -6.674 -7.032 1.00 0.00 23 GLU A CA 20
ATOM 26833 C C . GLU A 1 23 ? -0.963 -6.140 -5.674 1.00 0.00 23 GLU A C 20
ATOM 26834 O O . GLU A 1 23 ? -1.174 -4.959 -5.397 1.00 0.00 23 GLU A O 20
ATOM 26846 N N . LEU A 1 24 ? -0.374 -6.963 -4.789 1.00 0.00 24 LEU A N 20
ATOM 26847 C CA . LEU A 1 24 ? 0.156 -6.658 -3.496 1.00 0.00 24 LEU A CA 20
ATOM 26848 C C . LEU A 1 24 ? 1.138 -5.539 -3.478 1.00 0.00 24 LEU A C 20
ATOM 26849 O O . LEU A 1 24 ? 1.151 -4.716 -2.565 1.00 0.00 24 LEU A O 20
ATOM 26865 N N . LEU A 1 25 ? 1.995 -5.435 -4.511 1.00 0.00 25 LEU A N 20
ATOM 26866 C CA . LEU A 1 25 ? 2.951 -4.379 -4.640 1.00 0.00 25 LEU A CA 20
ATOM 26867 C C . LEU A 1 25 ? 2.333 -3.081 -5.029 1.00 0.00 25 LEU A C 20
ATOM 26868 O O . LEU A 1 25 ? 2.672 -2.022 -4.503 1.00 0.00 25 LEU A O 20
ATOM 26884 N N . GLU A 1 26 ? 1.346 -3.092 -5.941 1.00 0.00 26 GLU A N 20
ATOM 26885 C CA . GLU A 1 26 ? 0.607 -1.937 -6.347 1.00 0.00 26 GLU A CA 20
ATOM 26886 C C . GLU A 1 26 ? -0.242 -1.423 -5.235 1.00 0.00 26 GLU A C 20
ATOM 26887 O O . GLU A 1 26 ? -0.290 -0.228 -4.950 1.00 0.00 26 GLU A O 20
ATOM 26899 N N . LEU A 1 27 ? -0.863 -2.350 -4.483 1.00 0.00 27 LEU A N 20
ATOM 26900 C CA . LEU A 1 27 ? -1.502 -2.108 -3.226 1.00 0.00 27 LEU A CA 20
ATOM 26901 C C . LEU A 1 27 ? -0.614 -1.487 -2.204 1.00 0.00 27 LEU A C 20
ATOM 26902 O O . LEU A 1 27 ? -1.021 -0.500 -1.593 1.00 0.00 27 LEU A O 20
ATOM 26918 N N . TYR A 1 28 ? 0.611 -1.996 -1.978 1.00 0.00 28 TYR A N 20
ATOM 26919 C CA . TYR A 1 28 ? 1.604 -1.422 -1.125 1.00 0.00 28 TYR A CA 20
ATOM 26920 C C . TYR A 1 28 ? 1.906 -0.009 -1.492 1.00 0.00 28 TYR A C 20
ATOM 26921 O O . TYR A 1 28 ? 1.785 0.866 -0.637 1.00 0.00 28 TYR A O 20
ATOM 26939 N N . ALA A 1 29 ? 2.284 0.284 -2.748 1.00 0.00 29 ALA A N 20
ATOM 26940 C CA . ALA A 1 29 ? 2.660 1.590 -3.191 1.00 0.00 29 ALA A CA 20
ATOM 26941 C C . ALA A 1 29 ? 1.622 2.620 -2.908 1.00 0.00 29 ALA A C 20
ATOM 26942 O O . ALA A 1 29 ? 1.890 3.633 -2.264 1.00 0.00 29 ALA A O 20
ATOM 26949 N N . LEU A 1 30 ? 0.360 2.360 -3.295 1.00 0.00 30 LEU A N 20
ATOM 26950 C CA . LEU A 1 30 ? -0.719 3.252 -3.004 1.00 0.00 30 LEU A CA 20
ATOM 26951 C C . LEU A 1 30 ? -1.128 3.320 -1.572 1.00 0.00 30 LEU A C 20
ATOM 26952 O O . LEU A 1 30 ? -1.428 4.400 -1.064 1.00 0.00 30 LEU A O 20
ATOM 26968 N N . TYR A 1 31 ? -1.140 2.184 -0.854 1.00 0.00 31 TYR A N 20
ATOM 26969 C CA . TYR A 1 31 ? -1.383 2.125 0.554 1.00 0.00 31 TYR A CA 20
ATOM 26970 C C . TYR A 1 31 ? -0.418 3.006 1.271 1.00 0.00 31 TYR A C 20
ATOM 26971 O O . TYR A 1 31 ? -0.785 3.967 1.946 1.00 0.00 31 TYR A O 20
ATOM 26989 N N . LYS A 1 32 ? 0.895 2.762 1.108 1.00 0.00 32 LYS A N 20
ATOM 26990 C CA . LYS A 1 32 ? 1.954 3.550 1.658 1.00 0.00 32 LYS A CA 20
ATOM 26991 C C . LYS A 1 32 ? 1.920 4.978 1.234 1.00 0.00 32 LYS A C 20
ATOM 26992 O O . LYS A 1 32 ? 2.164 5.852 2.063 1.00 0.00 32 LYS A O 20
ATOM 27011 N N . GLN A 1 33 ? 1.520 5.286 -0.013 1.00 0.00 33 GLN A N 20
ATOM 27012 C CA . GLN A 1 33 ? 1.350 6.625 -0.489 1.00 0.00 33 GLN A CA 20
ATOM 27013 C C . GLN A 1 33 ? 0.403 7.424 0.338 1.00 0.00 33 GLN A C 20
ATOM 27014 O O . GLN A 1 33 ? 0.777 8.460 0.883 1.00 0.00 33 GLN A O 20
ATOM 27028 N N . ALA A 1 34 ? -0.863 6.997 0.497 1.00 0.00 34 ALA A N 20
ATOM 27029 C CA . ALA A 1 34 ? -1.804 7.772 1.243 1.00 0.00 34 ALA A CA 20
ATOM 27030 C C . ALA A 1 34 ? -1.736 7.531 2.712 1.00 0.00 34 ALA A C 20
ATOM 27031 O O . ALA A 1 34 ? -2.229 8.345 3.491 1.00 0.00 34 ALA A O 20
ATOM 27038 N N . THR A 1 35 ? -1.080 6.448 3.166 1.00 0.00 35 THR A N 20
ATOM 27039 C CA . THR A 1 35 ? -0.834 6.189 4.552 1.00 0.00 35 THR A CA 20
ATOM 27040 C C . THR A 1 35 ? 0.115 7.150 5.179 1.00 0.00 35 THR A C 20
ATOM 27041 O O . THR A 1 35 ? -0.260 7.876 6.098 1.00 0.00 35 THR A O 20
ATOM 27052 N N . VAL A 1 36 ? 1.382 7.228 4.736 1.00 0.00 36 VAL A N 20
ATOM 27053 C CA . VAL A 1 36 ? 2.292 8.201 5.255 1.00 0.00 36 VAL A CA 20
ATOM 27054 C C . VAL A 1 36 ? 2.208 9.498 4.525 1.00 0.00 36 VAL A C 20
ATOM 27055 O O . VAL A 1 36 ? 2.271 10.567 5.131 1.00 0.00 36 VAL A O 20
ATOM 27068 N N . GLY A 1 37 ? 2.038 9.472 3.191 1.00 0.00 37 GLY A N 20
ATOM 27069 C CA . GLY A 1 37 ? 1.865 10.662 2.419 1.00 0.00 37 GLY A CA 20
ATOM 27070 C C . GLY A 1 37 ? 2.907 10.839 1.368 1.00 0.00 37 GLY A C 20
ATOM 27071 O O . GLY A 1 37 ? 2.625 11.252 0.244 1.00 0.00 37 GLY A O 20
ATOM 27075 N N . ASP A 1 38 ? 4.164 10.551 1.751 1.00 0.00 38 ASP A N 20
ATOM 27076 C CA . ASP A 1 38 ? 5.346 10.832 0.997 1.00 0.00 38 ASP A CA 20
ATOM 27077 C C . ASP A 1 38 ? 6.107 9.552 0.939 1.00 0.00 38 ASP A C 20
ATOM 27078 O O . ASP A 1 38 ? 5.785 8.616 1.668 1.00 0.00 38 ASP A O 20
ATOM 27087 N N . ASN A 1 39 ? 7.196 9.453 0.155 1.00 0.00 39 ASN A N 20
ATOM 27088 C CA . ASN A 1 39 ? 8.174 8.447 0.434 1.00 0.00 39 ASN A CA 20
ATOM 27089 C C . ASN A 1 39 ? 8.798 8.573 1.780 1.00 0.00 39 ASN A C 20
ATOM 27090 O O . ASN A 1 39 ? 9.317 9.621 2.161 1.00 0.00 39 ASN A O 20
ATOM 27101 N N . ASP A 1 40 ? 8.731 7.497 2.585 1.00 0.00 40 ASP A N 20
ATOM 27102 C CA . ASP A 1 40 ? 9.190 7.493 3.940 1.00 0.00 40 ASP A CA 20
ATOM 27103 C C . ASP A 1 40 ? 10.504 6.802 4.060 1.00 0.00 40 ASP A C 20
ATOM 27104 O O . ASP A 1 40 ? 11.559 7.434 4.025 1.00 0.00 40 ASP A O 20
ATOM 27113 N N . LYS A 1 41 ? 10.510 5.466 4.219 1.00 0.00 41 LYS A N 20
ATOM 27114 C CA . LYS A 1 41 ? 11.657 4.733 4.655 1.00 0.00 41 LYS A CA 20
ATOM 27115 C C . LYS A 1 41 ? 12.600 4.380 3.556 1.00 0.00 41 LYS A C 20
ATOM 27116 O O . LYS A 1 41 ? 12.598 3.252 3.064 1.00 0.00 41 LYS A O 20
ATOM 27135 N N . GLU A 1 42 ? 13.477 5.317 3.156 1.00 0.00 42 GLU A N 20
ATOM 27136 C CA . GLU A 1 42 ? 14.399 5.197 2.069 1.00 0.00 42 GLU A CA 20
ATOM 27137 C C . GLU A 1 42 ? 15.588 4.356 2.386 1.00 0.00 42 GLU A C 20
ATOM 27138 O O . GLU A 1 42 ? 16.751 4.642 2.108 1.00 0.00 42 GLU A O 20
ATOM 27150 N N . LYS A 1 43 ? 15.304 3.202 3.014 1.00 0.00 43 LYS A N 20
ATOM 27151 C CA . LYS A 1 43 ? 16.238 2.192 3.403 1.00 0.00 43 LYS A CA 20
ATOM 27152 C C . LYS A 1 43 ? 15.481 0.925 3.610 1.00 0.00 43 LYS A C 20
ATOM 27153 O O . LYS A 1 43 ? 15.166 0.593 4.752 1.00 0.00 43 LYS A O 20
ATOM 27172 N N . PRO A 1 44 ? 15.132 0.151 2.627 1.00 0.00 44 PRO A N 20
ATOM 27173 C CA . PRO A 1 44 ? 14.676 -1.193 2.830 1.00 0.00 44 PRO A CA 20
ATOM 27174 C C . PRO A 1 44 ? 15.812 -2.044 3.284 1.00 0.00 44 PRO A C 20
ATOM 27175 O O . PRO A 1 44 ? 16.959 -1.696 3.011 1.00 0.00 44 PRO A O 20
ATOM 27186 N N . GLY A 1 45 ? 15.570 -3.126 4.045 1.00 0.00 45 GLY A N 20
ATOM 27187 C CA . GLY A 1 45 ? 16.576 -3.749 4.849 1.00 0.00 45 GLY A CA 20
ATOM 27188 C C . GLY A 1 45 ? 17.592 -4.626 4.201 1.00 0.00 45 GLY A C 20
ATOM 27189 O O . GLY A 1 45 ? 18.364 -4.209 3.340 1.00 0.00 45 GLY A O 20
ATOM 27193 N N . ILE A 1 46 ? 17.683 -5.882 4.672 1.00 0.00 46 ILE A N 20
ATOM 27194 C CA . ILE A 1 46 ? 18.786 -6.760 4.433 1.00 0.00 46 ILE A CA 20
ATOM 27195 C C . ILE A 1 46 ? 18.373 -7.966 3.661 1.00 0.00 46 ILE A C 20
ATOM 27196 O O . ILE A 1 46 ? 18.700 -8.125 2.487 1.00 0.00 46 ILE A O 20
ATOM 27212 N N . PHE A 1 47 ? 17.576 -8.864 4.271 1.00 0.00 47 PHE A N 20
ATOM 27213 C CA . PHE A 1 47 ? 16.905 -9.968 3.659 1.00 0.00 47 PHE A CA 20
ATOM 27214 C C . PHE A 1 47 ? 15.650 -9.550 2.973 1.00 0.00 47 PHE A C 20
ATOM 27215 O O . PHE A 1 47 ? 14.860 -10.357 2.487 1.00 0.00 47 PHE A O 20
ATOM 27232 N N . ASN A 1 48 ? 15.416 -8.226 2.916 1.00 0.00 48 ASN A N 20
ATOM 27233 C CA . ASN A 1 48 ? 14.255 -7.556 2.416 1.00 0.00 48 ASN A CA 20
ATOM 27234 C C . ASN A 1 48 ? 14.255 -7.419 0.933 1.00 0.00 48 ASN A C 20
ATOM 27235 O O . ASN A 1 48 ? 14.206 -6.322 0.377 1.00 0.00 48 ASN A O 20
ATOM 27246 N N . MET A 1 49 ? 14.288 -8.563 0.225 1.00 0.00 49 MET A N 20
ATOM 27247 C CA . MET A 1 49 ? 14.394 -8.652 -1.199 1.00 0.00 49 MET A CA 20
ATOM 27248 C C . MET A 1 49 ? 13.169 -8.183 -1.906 1.00 0.00 49 MET A C 20
ATOM 27249 O O . MET A 1 49 ? 13.236 -7.534 -2.948 1.00 0.00 49 MET A O 20
ATOM 27263 N N . LYS A 1 50 ? 11.982 -8.449 -1.333 1.00 0.00 50 LYS A N 20
ATOM 27264 C CA . LYS A 1 50 ? 10.729 -8.019 -1.874 1.00 0.00 50 LYS A CA 20
ATOM 27265 C C . LYS A 1 50 ? 10.540 -6.557 -1.658 1.00 0.00 50 LYS A C 20
ATOM 27266 O O . LYS A 1 50 ? 10.101 -5.835 -2.552 1.00 0.00 50 LYS A O 20
ATOM 27285 N N . ASP A 1 51 ? 10.914 -6.041 -0.473 1.00 0.00 51 ASP A N 20
ATOM 27286 C CA . ASP A 1 51 ? 10.857 -4.652 -0.137 1.00 0.00 51 ASP A CA 20
ATOM 27287 C C . ASP A 1 51 ? 11.712 -3.782 -0.993 1.00 0.00 51 ASP A C 20
ATOM 27288 O O . ASP A 1 51 ? 11.292 -2.689 -1.371 1.00 0.00 51 ASP A O 20
ATOM 27297 N N . ARG A 1 52 ? 12.925 -4.225 -1.368 1.00 0.00 52 ARG A N 20
ATOM 27298 C CA . ARG A 1 52 ? 13.760 -3.585 -2.337 1.00 0.00 52 ARG A CA 20
ATOM 27299 C C . ARG A 1 52 ? 13.096 -3.239 -3.626 1.00 0.00 52 ARG A C 20
ATOM 27300 O O . ARG A 1 52 ? 13.314 -2.162 -4.180 1.00 0.00 52 ARG A O 20
ATOM 27321 N N . TYR A 1 53 ? 12.218 -4.114 -4.147 1.00 0.00 53 TYR A N 20
ATOM 27322 C CA . TYR A 1 53 ? 11.409 -3.844 -5.295 1.00 0.00 53 TYR A CA 20
ATOM 27323 C C . TYR A 1 53 ? 10.234 -2.981 -4.987 1.00 0.00 53 TYR A C 20
ATOM 27324 O O . TYR A 1 53 ? 9.981 -1.992 -5.674 1.00 0.00 53 TYR A O 20
ATOM 27342 N N . LYS A 1 54 ? 9.466 -3.306 -3.932 1.00 0.00 54 LYS A N 20
ATOM 27343 C CA . LYS A 1 54 ? 8.287 -2.600 -3.540 1.00 0.00 54 LYS A CA 20
ATOM 27344 C C . LYS A 1 54 ? 8.490 -1.161 -3.213 1.00 0.00 54 LYS A C 20
ATOM 27345 O O . LYS A 1 54 ? 7.708 -0.294 -3.604 1.00 0.00 54 LYS A O 20
ATOM 27364 N N . TRP A 1 55 ? 9.574 -0.839 -2.485 1.00 0.00 55 TRP A N 20
ATOM 27365 C CA . TRP A 1 55 ? 9.917 0.492 -2.090 1.00 0.00 55 TRP A CA 20
ATOM 27366 C C . TRP A 1 55 ? 10.290 1.330 -3.265 1.00 0.00 55 TRP A C 20
ATOM 27367 O O . TRP A 1 55 ? 9.976 2.518 -3.330 1.00 0.00 55 TRP A O 20
ATOM 27388 N N . GLU A 1 56 ? 10.897 0.736 -4.307 1.00 0.00 56 GLU A N 20
ATOM 27389 C CA . GLU A 1 56 ? 11.239 1.424 -5.513 1.00 0.00 56 GLU A CA 20
ATOM 27390 C C . GLU A 1 56 ? 10.053 1.719 -6.364 1.00 0.00 56 GLU A C 20
ATOM 27391 O O . GLU A 1 56 ? 9.969 2.749 -7.032 1.00 0.00 56 GLU A O 20
ATOM 27403 N N . ALA A 1 57 ? 9.026 0.852 -6.317 1.00 0.00 57 ALA A N 20
ATOM 27404 C CA . ALA A 1 57 ? 7.754 1.111 -6.917 1.00 0.00 57 ALA A CA 20
ATOM 27405 C C . ALA A 1 57 ? 6.960 2.147 -6.197 1.00 0.00 57 ALA A C 20
ATOM 27406 O O . ALA A 1 57 ? 6.036 2.753 -6.738 1.00 0.00 57 ALA A O 20
ATOM 27413 N N . TRP A 1 58 ? 7.309 2.434 -4.931 1.00 0.00 58 TRP A N 20
ATOM 27414 C CA . TRP A 1 58 ? 6.677 3.414 -4.103 1.00 0.00 58 TRP A CA 20
ATOM 27415 C C . TRP A 1 58 ? 7.296 4.753 -4.312 1.00 0.00 58 TRP A C 20
ATOM 27416 O O . TRP A 1 58 ? 6.590 5.732 -4.547 1.00 0.00 58 TRP A O 20
ATOM 27437 N N . GLU A 1 59 ? 8.636 4.882 -4.309 1.00 0.00 59 GLU A N 20
ATOM 27438 C CA . GLU A 1 59 ? 9.333 6.096 -4.600 1.00 0.00 59 GLU A CA 20
ATOM 27439 C C . GLU A 1 59 ? 9.185 6.581 -6.002 1.00 0.00 59 GLU A C 20
ATOM 27440 O O . GLU A 1 59 ? 9.532 7.709 -6.350 1.00 0.00 59 GLU A O 20
ATOM 27452 N N . ASN A 1 60 ? 8.555 5.780 -6.878 1.00 0.00 60 ASN A N 20
ATOM 27453 C CA . ASN A 1 60 ? 8.017 6.237 -8.122 1.00 0.00 60 ASN A CA 20
ATOM 27454 C C . ASN A 1 60 ? 7.035 7.342 -7.935 1.00 0.00 60 ASN A C 20
ATOM 27455 O O . ASN A 1 60 ? 7.016 8.289 -8.719 1.00 0.00 60 ASN A O 20
ATOM 27466 N N . LEU A 1 61 ? 6.212 7.281 -6.872 1.00 0.00 61 LEU A N 20
ATOM 27467 C CA . LEU A 1 61 ? 5.174 8.210 -6.554 1.00 0.00 61 LEU A CA 20
ATOM 27468 C C . LEU A 1 61 ? 5.402 8.923 -5.265 1.00 0.00 61 LEU A C 20
ATOM 27469 O O . LEU A 1 61 ? 4.483 9.351 -4.569 1.00 0.00 61 LEU A O 20
ATOM 27485 N N . LYS A 1 62 ? 6.689 9.127 -4.934 1.00 0.00 62 LYS A N 20
ATOM 27486 C CA . LYS A 1 62 ? 7.233 9.769 -3.777 1.00 0.00 62 LYS A CA 20
ATOM 27487 C C . LYS A 1 62 ? 6.745 11.112 -3.354 1.00 0.00 62 LYS A C 20
ATOM 27488 O O . LYS A 1 62 ? 6.765 11.422 -2.164 1.00 0.00 62 LYS A O 20
ATOM 27507 N N . GLY A 1 63 ? 6.362 11.972 -4.314 1.00 0.00 63 GLY A N 20
ATOM 27508 C CA . GLY A 1 63 ? 6.282 13.387 -4.119 1.00 0.00 63 GLY A CA 20
ATOM 27509 C C . GLY A 1 63 ? 4.886 13.819 -3.828 1.00 0.00 63 GLY A C 20
ATOM 27510 O O . GLY A 1 63 ? 4.652 14.609 -2.915 1.00 0.00 63 GLY A O 20
ATOM 27514 N N . LYS A 1 64 ? 3.915 13.336 -4.624 1.00 0.00 64 LYS A N 20
ATOM 27515 C CA . LYS A 1 64 ? 2.622 13.949 -4.612 1.00 0.00 64 LYS A CA 20
ATOM 27516 C C . LYS A 1 64 ? 1.563 13.031 -4.105 1.00 0.00 64 LYS A C 20
ATOM 27517 O O . LYS A 1 64 ? 0.583 13.441 -3.484 1.00 0.00 64 LYS A O 20
ATOM 27536 N N . SER A 1 65 ? 1.726 11.741 -4.448 1.00 0.00 65 SER A N 20
ATOM 27537 C CA . SER A 1 65 ? 0.656 10.913 -4.908 1.00 0.00 65 SER A CA 20
ATOM 27538 C C . SER A 1 65 ? -0.117 10.256 -3.816 1.00 0.00 65 SER A C 20
ATOM 27539 O O . SER A 1 65 ? -0.572 9.122 -3.962 1.00 0.00 65 SER A O 20
ATOM 27547 N N . GLN A 1 66 ? -0.370 10.972 -2.706 1.00 0.00 66 GLN A N 20
ATOM 27548 C CA . GLN A 1 66 ? -1.346 10.650 -1.712 1.00 0.00 66 GLN A CA 20
ATOM 27549 C C . GLN A 1 66 ? -2.686 11.041 -2.234 1.00 0.00 66 GLN A C 20
ATOM 27550 O O . GLN A 1 66 ? -3.669 10.320 -2.068 1.00 0.00 66 GLN A O 20
ATOM 27564 N N . GLU A 1 67 ? -2.735 12.192 -2.929 1.00 0.00 67 GLU A N 20
ATOM 27565 C CA . GLU A 1 67 ? -3.890 12.793 -3.517 1.00 0.00 67 GLU A CA 20
ATOM 27566 C C . GLU A 1 67 ? -4.391 11.966 -4.651 1.00 0.00 67 GLU A C 20
ATOM 27567 O O . GLU A 1 67 ? -5.595 11.846 -4.878 1.00 0.00 67 GLU A O 20
ATOM 27579 N N . ASP A 1 68 ? -3.457 11.316 -5.368 1.00 0.00 68 ASP A N 20
ATOM 27580 C CA . ASP A 1 68 ? -3.755 10.357 -6.385 1.00 0.00 68 ASP A CA 20
ATOM 27581 C C . ASP A 1 68 ? -4.001 9.004 -5.810 1.00 0.00 68 ASP A C 20
ATOM 27582 O O . ASP A 1 68 ? -4.990 8.379 -6.191 1.00 0.00 68 ASP A O 20
ATOM 27591 N N . ALA A 1 69 ? -3.179 8.517 -4.864 1.00 0.00 69 ALA A N 20
ATOM 27592 C CA . ALA A 1 69 ? -3.390 7.275 -4.187 1.00 0.00 69 ALA A CA 20
ATOM 27593 C C . ALA A 1 69 ? -4.792 7.007 -3.759 1.00 0.00 69 ALA A C 20
ATOM 27594 O O . ALA A 1 69 ? -5.404 6.074 -4.277 1.00 0.00 69 ALA A O 20
ATOM 27601 N N . GLU A 1 70 ? -5.410 7.835 -2.898 1.00 0.00 70 GLU A N 20
ATOM 27602 C CA . GLU A 1 70 ? -6.796 7.731 -2.566 1.00 0.00 70 GLU A CA 20
ATOM 27603 C C . GLU A 1 70 ? -7.773 7.484 -3.664 1.00 0.00 70 GLU A C 20
ATOM 27604 O O . GLU A 1 70 ? -8.659 6.642 -3.523 1.00 0.00 70 GLU A O 20
ATOM 27616 N N . LYS A 1 71 ? -7.680 8.158 -4.824 1.00 0.00 71 LYS A N 20
ATOM 27617 C CA . LYS A 1 71 ? -8.575 8.061 -5.936 1.00 0.00 71 LYS A CA 20
ATOM 27618 C C . LYS A 1 71 ? -8.259 7.002 -6.936 1.00 0.00 71 LYS A C 20
ATOM 27619 O O . LYS A 1 71 ? -9.127 6.599 -7.707 1.00 0.00 71 LYS A O 20
ATOM 27638 N N . GLU A 1 72 ? -7.013 6.499 -6.982 1.00 0.00 72 GLU A N 20
ATOM 27639 C CA . GLU A 1 72 ? -6.693 5.350 -7.772 1.00 0.00 72 GLU A CA 20
ATOM 27640 C C . GLU A 1 72 ? -6.883 4.096 -6.990 1.00 0.00 72 GLU A C 20
ATOM 27641 O O . GLU A 1 72 ? -7.215 3.051 -7.547 1.00 0.00 72 GLU A O 20
ATOM 27653 N N . TYR A 1 73 ? -6.727 4.146 -5.655 1.00 0.00 73 TYR A N 20
ATOM 27654 C CA . TYR A 1 73 ? -6.788 3.008 -4.791 1.00 0.00 73 TYR A CA 20
ATOM 27655 C C . TYR A 1 73 ? -8.127 2.355 -4.767 1.00 0.00 73 TYR A C 20
ATOM 27656 O O . TYR A 1 73 ? -8.222 1.132 -4.859 1.00 0.00 73 TYR A O 20
ATOM 27674 N N . ILE A 1 74 ? -9.211 3.146 -4.689 1.00 0.00 74 ILE A N 20
ATOM 27675 C CA . ILE A 1 74 ? -10.556 2.725 -4.935 1.00 0.00 74 ILE A CA 20
ATOM 27676 C C . ILE A 1 74 ? -10.742 1.774 -6.065 1.00 0.00 74 ILE A C 20
ATOM 27677 O O . ILE A 1 74 ? -11.306 0.693 -5.895 1.00 0.00 74 ILE A O 20
ATOM 27693 N N . ALA A 1 75 ? -10.223 2.097 -7.263 1.00 0.00 75 ALA A N 20
ATOM 27694 C CA . ALA A 1 75 ? -10.390 1.303 -8.441 1.00 0.00 75 ALA A CA 20
ATOM 27695 C C . ALA A 1 75 ? -9.560 0.067 -8.496 1.00 0.00 75 ALA A C 20
ATOM 27696 O O . ALA A 1 75 ? -9.926 -0.905 -9.154 1.00 0.00 75 ALA A O 20
ATOM 27703 N N . LEU A 1 76 ? -8.440 0.012 -7.753 1.00 0.00 76 LEU A N 20
ATOM 27704 C CA . LEU A 1 76 ? -7.696 -1.185 -7.516 1.00 0.00 76 LEU A CA 20
ATOM 27705 C C . LEU A 1 76 ? -8.494 -2.089 -6.640 1.00 0.00 76 LEU A C 20
ATOM 27706 O O . LEU A 1 76 ? -8.931 -3.167 -7.040 1.00 0.00 76 LEU A O 20
ATOM 27722 N N . VAL A 1 77 ? -8.758 -1.625 -5.406 1.00 0.00 77 VAL A N 20
ATOM 27723 C CA . VAL A 1 77 ? -9.260 -2.390 -4.306 1.00 0.00 77 VAL A CA 20
ATOM 27724 C C . VAL A 1 77 ? -10.647 -2.863 -4.571 1.00 0.00 77 VAL A C 20
ATOM 27725 O O . VAL A 1 77 ? -11.041 -3.922 -4.086 1.00 0.00 77 VAL A O 20
ATOM 27738 N N . ASP A 1 78 ? -11.426 -2.187 -5.434 1.00 0.00 78 ASP A N 20
ATOM 27739 C CA . ASP A 1 78 ? -12.691 -2.689 -5.872 1.00 0.00 78 ASP A CA 20
ATOM 27740 C C . ASP A 1 78 ? -12.618 -4.006 -6.563 1.00 0.00 78 ASP A C 20
ATOM 27741 O O . ASP A 1 78 ? -13.409 -4.910 -6.299 1.00 0.00 78 ASP A O 20
ATOM 27750 N N . GLN A 1 79 ? -11.646 -4.166 -7.479 1.00 0.00 79 GLN A N 20
ATOM 27751 C CA . GLN A 1 79 ? -11.468 -5.375 -8.220 1.00 0.00 79 GLN A CA 20
ATOM 27752 C C . GLN A 1 79 ? -10.710 -6.395 -7.443 1.00 0.00 79 GLN A C 20
ATOM 27753 O O . GLN A 1 79 ? -10.848 -7.601 -7.644 1.00 0.00 79 GLN A O 20
ATOM 27767 N N . LEU A 1 80 ? -9.897 -5.948 -6.469 1.00 0.00 80 LEU A N 20
ATOM 27768 C CA . LEU A 1 80 ? -9.165 -6.777 -5.564 1.00 0.00 80 LEU A CA 20
ATOM 27769 C C . LEU A 1 80 ? -10.106 -7.410 -4.598 1.00 0.00 80 LEU A C 20
ATOM 27770 O O . LEU A 1 80 ? -10.149 -8.635 -4.494 1.00 0.00 80 LEU A O 20
ATOM 27786 N N . ILE A 1 81 ? -11.003 -6.658 -3.937 1.00 0.00 81 ILE A N 20
ATOM 27787 C CA . ILE A 1 81 ? -11.983 -7.212 -3.055 1.00 0.00 81 ILE A CA 20
ATOM 27788 C C . ILE A 1 81 ? -12.964 -8.083 -3.759 1.00 0.00 81 ILE A C 20
ATOM 27789 O O . ILE A 1 81 ? -13.385 -9.110 -3.228 1.00 0.00 81 ILE A O 20
ATOM 27805 N N . ALA A 1 82 ? -13.327 -7.790 -5.021 1.00 0.00 82 ALA A N 20
ATOM 27806 C CA . ALA A 1 82 ? -14.143 -8.654 -5.818 1.00 0.00 82 ALA A CA 20
ATOM 27807 C C . ALA A 1 82 ? -13.604 -10.030 -6.006 1.00 0.00 82 ALA A C 20
ATOM 27808 O O . ALA A 1 82 ? -14.358 -10.993 -6.134 1.00 0.00 82 ALA A O 20
ATOM 27815 N N . LYS A 1 83 ? -12.268 -10.190 -6.016 1.00 0.00 83 LYS A N 20
ATOM 27816 C CA . LYS A 1 83 ? -11.585 -11.447 -6.044 1.00 0.00 83 LYS A CA 20
ATOM 27817 C C . LYS A 1 83 ? -11.377 -11.983 -4.670 1.00 0.00 83 LYS A C 20
ATOM 27818 O O . LYS A 1 83 ? -11.461 -13.188 -4.439 1.00 0.00 83 LYS A O 20
ATOM 27837 N N . TYR A 1 84 ? -11.074 -11.109 -3.694 1.00 0.00 84 TYR A N 20
ATOM 27838 C CA . TYR A 1 84 ? -10.437 -11.458 -2.463 1.00 0.00 84 TYR A CA 20
ATOM 27839 C C . TYR A 1 84 ? -11.314 -11.451 -1.257 1.00 0.00 84 TYR A C 20
ATOM 27840 O O . TYR A 1 84 ? -10.903 -11.967 -0.220 1.00 0.00 84 TYR A O 20
ATOM 27858 N N . SER A 1 85 ? -12.529 -10.874 -1.308 1.00 0.00 85 SER A N 20
ATOM 27859 C CA . SER A 1 85 ? -13.454 -10.753 -0.224 1.00 0.00 85 SER A CA 20
ATOM 27860 C C . SER A 1 85 ? -13.616 -11.947 0.652 1.00 0.00 85 SER A C 20
ATOM 27861 O O . SER A 1 85 ? -13.435 -11.867 1.866 1.00 0.00 85 SER A O 20
ATOM 27869 N N . SER A 1 86 ? -13.944 -13.100 0.043 1.00 0.00 86 SER A N 20
ATOM 27870 C CA . SER A 1 86 ? -13.986 -14.371 0.697 1.00 0.00 86 SER A CA 20
ATOM 27871 C C . SER A 1 86 ? -14.087 -15.465 -0.356 1.00 0.00 86 SER A C 20
ATOM 27872 O O . SER A 1 86 ? -14.231 -15.160 -1.570 1.00 0.00 86 SER A O 20
#

Secondary structure (DSSP, 8-state):
-HHHHHHHHHHHTS-SSPPPHHHHHHHHHHHHHHHH-S-------SS-HHHHHHHHHHHTTTTTHHHHHHHHHHHHHHHHHHHH--

Radius of gyration: 12.54 Å; Cα contacts (8 Å, |Δi|>4): 92; chains: 1; bounding box: 34×28×15 Å

Foldseek 3Di:
DLVVLVVQLVCQCPFPQHDDDVLVLVSLLLNVCLVVPALDDPQQDDVRPSCVVSSVVNNVVGPGCSVVSVVVVVVSSVVSCVVGVD

GO terms:
  GO:0005576 extracellular region (C, IDA)
  GO:0005576 extracellular region (C, IMP)
  GO:0005634 nucleus (C, HDA)
  GO:0005737 cytoplasm (C, HDA)
  GO:0005829 cytosol (C, HDA)
  GO:0042761 very long-chain fatty acid biosynthetic process (P, IMP)
  GO:0036042 long-chain fatty acyl-CoA binding (F, IMP)

CATH classification: 1.20.80.10

Sequence (86 aa):
VSQLFEEKAKAVNELPTKPSTDELLELYALYKQATVGDNDKEKPGIFNMKDRYKWEAWENLKGKSQEDAEKEYIALVDQLIAKYSSVSQLFEEKAKAVNELPTKPSTDELLELYALYKQATVGDNDKEKPGIFNMKDRYKWEAWENLKGKSQEDAEKEYIALVDQLIAKYSSVSQLFEEKAKAVNELPTKPSTDELLELYALYKQATVGDNDKEKPGIFNMKDRYKWEAWENLKGKSQEDAEKEYIALVDQLIAKYSSVSQLFEEKAKAVNELPTKPSTDELLELYALYKQATVGDNDKEKPGIFNMKDRYKWEAWENLKGKSQEDAEKEYIALVDQLIAKYSSVSQLFEEKAKAVNELPTKPSTDELLELYALYKQATVGDNDKEKPGIFNMKDRYKWEAWENLKGKSQEDAEKEYIALVDQLIAKYSSVSQLFEEKAKAVNELPTKPSTDELLELYALYKQATVGDNDKEKPGIFNMKDRYKWEAWENLKGKSQEDAEKEYIALVDQLIAKYSSVSQLFEEKAKAVNELPTKPSTDELLELYALYKQATVGDNDKEKPGIFNMKDRYKWEAWENLKGKSQEDAEKEYIALVDQLIAKYSSVSQLFEEKAKAVNELPTKPSTDELLELYALYKQATVGDNDKEKPGIFNMKDRYKWEAWENLKGKSQEDAEKEYIALVDQLIAKYSSVSQLFEEKAKAVNELPTKPSTDELLELYALYKQATVGDNDKEKPGIFNMKDRYKWEAWENLKGKSQEDAEKEYIALVDQLIAKYSSVSQLFEEKAKAVNELPTKPSTDELLELYALYKQATVGDNDKEKPGIFNMKDRYKWEAWENLKGKSQEDAEKEYIALVDQLIAKYSSVSQLFEEKAKAVNELPTKPSTDELLELYALYKQATVGDNDKEKPGIFNMKDRYKWEAWENLKGKSQEDAEKEYIALVDQLIAKYSSVSQLFEEKAKAVNELPTKPSTDELLELYALYKQATVGDNDKEKPGIFNMKDRYKWEAWENLKGKSQEDAEKEYIALVDQLIAKYSSVSQLFEEKAKAVNELPTKPSTDELLELYALYKQATVGDNDKEKPGIFNMKDRYKWEAWENLKGKSQEDAEKEYIALVDQLIAKYSSVSQLFEEKAKAVNELPTKPSTDELLELYALYKQATVGDNDKEKPGIFNMKDRYKWEAWENLKGKSQEDAEKEYIALVDQLIAKYSSVSQLFEEKAKAVNELPTKPSTDELLELYALYKQATVGDNDKEKPGIFNMKDRYKWEAWENLKGKSQEDAEKEYIALVDQLIAKYSSVSQLFEEKAKAVNELPTKPSTDELLELYALYKQATVGDNDKEKPGIFNMKDRYKWEAWENLKGKSQEDAEKEYIALVDQLIAKYSSVSQLFEEKAKAVNELPTKPSTDELLELYALYKQATVGDNDKEKPGIFNMKDRYKWEAWENLKGKSQEDAEKEYIALVDQLIAKYSSVSQLFEEKAKAVNELPTKPSTDELLELYALYKQATVGDNDKEKPGIFNMKDRYKWEAWENLKGKSQEDAEKEYIALVDQLIAKYSSVSQLFEEKAKAVNELPTKPSTDELLELYALYKQATVGDNDKEKPGIFNMKDRYKWEAWENLKGKSQEDAEKEYIALVDQLIAKYSSVSQLFEEKAKAVNELPTKPSTDELLELYALYKQATVGDNDKEKPGIFNMKDRYKWEAWENLKGKSQEDAEKEYIALVDQLIAKYSS